Protein 3F8U (pdb70)

Organism: Homo sapiens (NCBI:txid9606)

GO terms:
  GO:0044183 protein folding chaperone (F, IDA)
  GO:0034975 protein folding in endoplasmic reticulum (P, TAS)
  GO:0015036 disulfide oxidoreductase activity (F, TAS)
  GO:0009986 cell surface (C, IDA)
  GO:0005783 endoplasmic reticulum (C, IDA)
  GO:0042824 MHC class I peptide loading complex (C, IDA)
  GO:0042470 melanosome (C, EXP)
  GO:0003756 protein disulfide isomerase activity (F, EXP)
  GO:0005515 protein binding (F, IPI)
  GO:0004629 C-type glycerophospholipase activity (F, TAS)
  GO:0003756 protein disulfide isomerase activity (F, TAS)
  GO:0004197 cysteine-type endopeptidase activity (F, TAS)
  GO:0045335 phagocytic vesicle (C, TAS)
  GO:0055038 recycling endosome membrane (C, TAS)
  GO:0005788 endoplasmic reticulum lumen (C, TAS)
  GO:0042802 identical protein binding (F, IPI)
  GO:0002502 peptide antigen assembly with MHC class I protein complex (P, IDA)
  GO:0005576 extracellular region (C, IDA)
  GO:0015035 protein-disulfide reductase activity (F, IDA)
  GO:0005783 endoplasmic reticulum (C, TAS)

Structure (mmCIF, N/CA/C/O backbone):
data_3F8U
#
_entry.id   3F8U
#
_cell.length_a   74.101
_cell.length_b   72.295
_cell.length_c   200.193
_cell.angle_alpha   90.00
_cell.angle_beta   94.613
_cell.angle_gamma   90
#
_symmetry.space_group_name_H-M   'P 1 21 1'
#
loop_
_entity.id
_entity.type
_entity.pdbx_description
1 polymer 'Protein disulfide-isomerase A3ERp57'
2 polymer Tapasin
3 non-polymer 2-acetamido-2-deoxy-beta-D-glucopyranose
4 water water
#
loop_
_atom_site.group_PDB
_atom_site.id
_atom_site.type_symbol
_atom_site.label_atom_id
_atom_site.label_alt_id
_atom_site.label_comp_id
_atom_site.label_asym_id
_atom_site.label_entity_id
_atom_site.label_seq_id
_atom_site.pdbx_PDB_ins_code
_atom_site.Cartn_x
_atom_site.Cartn_y
_atom_site.Cartn_z
_atom_site.occupancy
_atom_site.B_iso_or_equiv
_atom_site.auth_seq_id
_atom_site.auth_comp_id
_atom_site.auth_asym_id
_atom_site.auth_atom_id
_atom_site.pdbx_PDB_model_num
ATOM 1 N N . SER A 1 1 ? -7.699 50.059 53.334 1.00 58.72 25 SER A N 1
ATOM 2 C CA . SER A 1 1 ? -7.770 51.353 54.061 1.00 58.27 25 SER A CA 1
ATOM 3 C C . SER A 1 1 ? -7.820 52.516 53.074 1.00 57.41 25 SER A C 1
ATOM 4 O O . SER A 1 1 ? -7.916 52.322 51.864 1.00 56.31 25 SER A O 1
ATOM 7 N N . ASP A 1 2 ? -7.732 53.728 53.599 1.00 56.62 26 ASP A N 1
ATOM 8 C CA . ASP A 1 2 ? -7.777 54.908 52.763 1.00 56.11 26 ASP A CA 1
ATOM 9 C C . ASP A 1 2 ? -6.391 55.362 52.321 1.00 55.58 26 ASP A C 1
ATOM 10 O O . ASP A 1 2 ? -6.240 56.429 51.743 1.00 57.60 26 ASP A O 1
ATOM 15 N N . VAL A 1 3 ? -5.378 54.549 52.578 1.00 54.10 27 VAL A N 1
ATOM 16 C CA . VAL A 1 3 ? -4.029 54.914 52.177 1.00 54.19 27 VAL A CA 1
ATOM 17 C C . VAL A 1 3 ? -3.699 54.318 50.815 1.00 55.86 27 VAL A C 1
ATOM 18 O O . VAL A 1 3 ? -3.728 53.100 50.640 1.00 55.54 27 VAL A O 1
ATOM 22 N N . LEU A 1 4 ? -3.382 55.177 49.852 1.00 57.31 28 LEU A N 1
ATOM 23 C CA . LEU A 1 4 ? -3.044 54.719 48.509 1.00 58.19 28 LEU A CA 1
ATOM 24 C C . LEU A 1 4 ? -1.650 54.130 48.534 1.00 60.41 28 LEU A C 1
ATOM 25 O O . LEU A 1 4 ? -0.748 54.691 49.160 1.00 61.18 28 LEU A O 1
ATOM 30 N N . GLU A 1 5 ? -1.461 53.009 47.849 1.00 61.54 29 GLU A N 1
ATOM 31 C CA . GLU A 1 5 ? -0.150 52.391 47.806 1.00 63.30 29 GLU A CA 1
ATOM 32 C C . GLU A 1 5 ? 0.499 52.630 46.460 1.00 62.81 29 GLU A C 1
ATOM 33 O O . GLU A 1 5 ? 0.134 52.007 45.463 1.00 65.08 29 GLU A O 1
ATOM 39 N N . LEU A 1 6 ? 1.467 53.536 46.436 1.00 61.01 30 LEU A N 1
ATOM 40 C CA . LEU A 1 6 ? 2.172 53.865 45.208 1.00 59.85 30 LEU A CA 1
ATOM 41 C C . LEU A 1 6 ? 3.390 52.974 45.012 1.00 60.32 30 LEU A C 1
ATOM 42 O O . LEU A 1 6 ? 3.953 52.455 45.975 1.00 60.42 30 LEU A O 1
ATOM 47 N N . THR A 1 7 ? 3.798 52.810 43.758 1.00 60.98 31 THR A N 1
ATOM 48 C CA . THR A 1 7 ? 4.938 51.973 43.432 1.00 62.16 31 THR A CA 1
ATOM 49 C C . THR A 1 7 ? 5.698 52.593 42.282 1.00 65.04 31 THR A C 1
ATOM 50 O O . THR A 1 7 ? 5.208 53.522 41.644 1.00 66.23 31 THR A O 1
ATOM 54 N N . ASP A 1 8 ? 6.894 52.071 42.014 1.00 68.78 32 ASP A N 1
ATOM 55 C CA . ASP A 1 8 ? 7.725 52.566 40.915 1.00 72.25 32 ASP A CA 1
ATOM 56 C C . ASP A 1 8 ? 6.852 52.559 39.668 1.00 73.11 32 ASP A C 1
ATOM 57 O O . ASP A 1 8 ? 7.018 53.372 38.753 1.00 72.30 32 ASP A O 1
ATOM 62 N N . ASP A 1 9 ? 5.901 51.632 39.671 1.00 74.53 33 ASP A N 1
ATOM 63 C CA . ASP A 1 9 ? 4.978 51.450 38.569 1.00 76.51 33 ASP A CA 1
ATOM 64 C C . ASP A 1 9 ? 4.024 52.628 38.365 1.00 76.13 33 ASP A C 1
ATOM 65 O O . ASP A 1 9 ? 4.055 53.275 37.312 1.00 76.66 33 ASP A O 1
ATOM 70 N N . ASN A 1 10 ? 3.202 52.920 39.375 1.00 74.42 34 ASN A N 1
ATOM 71 C CA . ASN A 1 10 ? 2.205 53.992 39.277 1.00 71.97 34 ASN A CA 1
ATOM 72 C C . ASN A 1 10 ? 2.452 55.335 39.983 1.00 70.46 34 ASN A C 1
ATOM 73 O O . ASN A 1 10 ? 1.552 56.170 40.022 1.00 70.73 34 ASN A O 1
ATOM 78 N N . PHE A 1 11 ? 3.642 55.562 40.529 1.00 69.20 35 PHE A N 1
ATOM 79 C CA . PHE A 1 11 ? 3.911 56.814 41.236 1.00 67.30 35 PHE A CA 1
ATOM 80 C C . PHE A 1 11 ? 3.731 58.085 40.404 1.00 68.56 35 PHE A C 1
ATOM 81 O O . PHE A 1 11 ? 2.819 58.872 40.663 1.00 68.93 35 PHE A O 1
ATOM 89 N N . GLU A 1 12 ? 4.602 58.287 39.419 1.00 69.52 36 GLU A N 1
ATOM 90 C CA . GLU A 1 12 ? 4.557 59.481 38.567 1.00 71.75 36 GLU A CA 1
ATOM 91 C C . GLU A 1 12 ? 3.146 59.805 38.077 1.00 70.81 36 GLU A C 1
ATOM 92 O O . GLU A 1 12 ? 2.758 60.971 37.953 1.00 69.51 36 GLU A O 1
ATOM 98 N N . SER A 1 13 ? 2.389 58.754 37.805 1.00 69.97 37 SER A N 1
ATOM 99 C CA . SER A 1 13 ? 1.032 58.876 37.307 1.00 70.59 37 SER A CA 1
ATOM 100 C C . SER A 1 13 ? 0.005 59.241 38.373 1.00 70.66 37 SER A C 1
ATOM 101 O O . SER A 1 13 ? -0.688 60.249 38.264 1.00 69.97 37 SER A O 1
ATOM 104 N N . ARG A 1 14 ? -0.079 58.408 39.403 1.00 71.43 38 ARG A N 1
ATOM 105 C CA . ARG A 1 14 ? -1.031 58.584 40.490 1.00 71.99 38 ARG A CA 1
ATOM 106 C C . ARG A 1 14 ? -0.721 59.756 41.421 1.00 72.14 38 ARG A C 1
ATOM 107 O O . ARG A 1 14 ? -1.579 60.201 42.181 1.00 71.18 38 ARG A O 1
ATOM 115 N N . ILE A 1 15 ? 0.499 60.265 41.358 1.00 73.16 39 ILE A N 1
ATOM 116 C CA . ILE A 1 15 ? 0.893 61.357 42.232 1.00 74.16 39 ILE A CA 1
ATOM 117 C C . ILE A 1 15 ? 0.335 62.719 41.857 1.00 75.22 39 ILE A C 1
ATOM 118 O O . ILE A 1 15 ? 0.521 63.683 42.593 1.00 74.77 39 ILE A O 1
ATOM 123 N N . SER A 1 16 ? -0.347 62.798 40.720 1.00 77.32 40 SER A N 1
ATOM 124 C CA . SER A 1 16 ? -0.907 64.062 40.252 1.00 79.48 40 SER A CA 1
ATOM 125 C C . SER A 1 16 ? -2.401 64.227 40.520 1.00 80.83 40 SER A C 1
ATOM 126 O O . SER A 1 16 ? -2.861 65.332 40.794 1.00 81.57 40 SER A O 1
ATOM 129 N N . ASP A 1 17 ? -3.165 63.145 40.426 1.00 82.89 41 ASP A N 1
ATOM 130 C CA . ASP A 1 17 ? -4.597 63.241 40.676 1.00 84.84 41 ASP A CA 1
ATOM 131 C C . ASP A 1 17 ? -4.821 63.532 42.155 1.00 84.88 41 ASP A C 1
ATOM 132 O O . ASP A 1 17 ? -5.089 62.641 42.964 1.00 83.53 41 ASP A O 1
ATOM 137 N N . THR A 1 18 ? -4.695 64.803 42.501 1.00 85.25 42 THR A N 1
ATOM 138 C CA . THR A 1 18 ? -4.873 65.222 43.872 1.00 85.37 42 THR A CA 1
ATOM 139 C C . THR A 1 18 ? -6.257 65.789 44.096 1.00 85.15 42 THR A C 1
ATOM 140 O O . THR A 1 18 ? -6.949 66.141 43.144 1.00 86.15 42 THR A O 1
ATOM 144 N N . GLY A 1 19 ? -6.647 65.878 45.363 1.00 84.15 43 GLY A N 1
ATOM 145 C CA . GLY A 1 19 ? -7.941 66.428 45.702 1.00 82.86 43 GLY A CA 1
ATOM 146 C C . GLY A 1 19 ? -8.071 67.851 45.192 1.00 81.45 43 GLY A C 1
ATOM 147 O O . GLY A 1 19 ? -7.717 68.153 44.050 1.00 80.06 43 GLY A O 1
ATOM 148 N N . SER A 1 20 ? -8.557 68.742 46.046 1.00 80.35 44 SER A N 1
ATOM 149 C CA . SER A 1 20 ? -8.748 70.126 45.637 1.00 78.70 44 SER A CA 1
ATOM 150 C C . SER A 1 20 ? -7.483 70.986 45.582 1.00 77.26 44 SER A C 1
ATOM 151 O O . SER A 1 20 ? -7.285 71.731 44.624 1.00 77.86 44 SER A O 1
ATOM 154 N N . ALA A 1 21 ? -6.626 70.877 46.591 1.00 74.54 45 ALA A N 1
ATOM 155 C CA . ALA A 1 21 ? -5.419 71.697 46.645 1.00 72.07 45 ALA A CA 1
ATOM 156 C C . ALA A 1 21 ? -4.205 71.181 45.883 1.00 70.74 45 ALA A C 1
ATOM 157 O O . ALA A 1 21 ? -3.132 71.794 45.957 1.00 70.48 45 ALA A O 1
ATOM 159 N N . GLY A 1 22 ? -4.363 70.080 45.146 1.00 68.02 46 GLY A N 1
ATOM 160 C CA . GLY A 1 22 ? -3.235 69.524 44.412 1.00 64.45 46 GLY A CA 1
ATOM 161 C C . GLY A 1 22 ? -2.156 69.015 45.368 1.00 62.07 46 GLY A C 1
ATOM 162 O O . GLY A 1 22 ? -0.975 68.932 45.014 1.00 61.30 46 GLY A O 1
ATOM 163 N N . LEU A 1 23 ? -2.575 68.679 46.588 1.00 58.52 47 LEU A N 1
ATOM 164 C CA . LEU A 1 23 ? -1.680 68.181 47.617 1.00 55.24 47 LEU A CA 1
ATOM 165 C C . LEU A 1 23 ? -1.792 66.696 47.936 1.00 53.09 47 LEU A C 1
ATOM 166 O O . LEU A 1 23 ? -2.887 66.126 48.006 1.00 50.70 47 LEU A O 1
ATOM 171 N N . MET A 1 24 ? -0.642 66.072 48.146 1.00 51.15 48 MET A N 1
ATOM 172 C CA . MET A 1 24 ? -0.624 64.668 48.521 1.00 50.32 48 MET A CA 1
ATOM 173 C C . MET A 1 24 ? 0.538 64.438 49.468 1.00 47.13 48 MET A C 1
ATOM 174 O O . MET A 1 24 ? 1.630 64.969 49.261 1.00 46.49 48 MET A O 1
ATOM 179 N N . LEU A 1 25 ? 0.282 63.668 50.526 1.00 44.51 49 LEU A N 1
ATOM 180 C CA . LEU A 1 25 ? 1.305 63.326 51.513 1.00 38.64 49 LEU A CA 1
ATOM 181 C C . LEU A 1 25 ? 1.807 61.921 51.146 1.00 37.56 49 LEU A C 1
ATOM 182 O O . LEU A 1 25 ? 1.022 61.004 50.890 1.00 34.10 49 LEU A O 1
ATOM 187 N N . VAL A 1 26 ? 3.118 61.759 51.099 1.00 36.73 50 VAL A N 1
ATOM 188 C CA . VAL A 1 26 ? 3.684 60.467 50.756 1.00 37.85 50 VAL A CA 1
ATOM 189 C C . VAL A 1 26 ? 4.625 59.981 51.850 1.00 37.91 50 VAL A C 1
ATOM 190 O O . VAL A 1 26 ? 5.522 60.711 52.282 1.00 36.04 50 VAL A O 1
ATOM 194 N N . GLU A 1 27 ? 4.406 58.753 52.306 1.00 37.79 51 GLU A N 1
ATOM 195 C CA . GLU A 1 27 ? 5.253 58.164 53.337 1.00 37.95 51 GLU A CA 1
ATOM 196 C C . GLU A 1 27 ? 6.197 57.168 52.676 1.00 39.07 51 GLU A C 1
ATOM 197 O O . GLU A 1 27 ? 5.744 56.189 52.083 1.00 38.89 51 GLU A O 1
ATOM 203 N N . PHE A 1 28 ? 7.499 57.421 52.745 1.00 39.63 52 PHE A N 1
ATOM 204 C CA . PHE A 1 28 ? 8.462 56.488 52.180 1.00 40.64 52 PHE A CA 1
ATOM 205 C C . PHE A 1 28 ? 8.927 55.694 53.373 1.00 42.77 52 PHE A C 1
ATOM 206 O O . PHE A 1 28 ? 9.369 56.271 54.374 1.00 46.00 52 PHE A O 1
ATOM 214 N N . PHE A 1 29 ? 8.822 54.372 53.293 1.00 43.75 53 PHE A N 1
ATOM 215 C CA . PHE A 1 29 ? 9.209 53.550 54.438 1.00 44.18 53 PHE A CA 1
ATOM 216 C C . PHE A 1 29 ? 9.650 52.138 54.064 1.00 43.39 53 PHE A C 1
ATOM 217 O O . PHE A 1 29 ? 9.719 51.767 52.888 1.00 41.20 53 PHE A O 1
ATOM 225 N N . ALA A 1 30 ? 9.924 51.359 55.105 1.00 42.97 54 ALA A N 1
ATOM 226 C CA . ALA A 1 30 ? 10.312 49.967 54.967 1.00 45.68 54 ALA A CA 1
ATOM 227 C C . ALA A 1 30 ? 9.525 49.273 56.063 1.00 45.43 54 ALA A C 1
ATOM 228 O O . ALA A 1 30 ? 9.436 49.781 57.176 1.00 46.69 54 ALA A O 1
ATOM 230 N N . PRO A 1 31 ? 8.913 48.120 55.765 1.00 46.03 55 PRO A N 1
ATOM 231 C CA . PRO A 1 31 ? 8.154 47.465 56.838 1.00 46.04 55 PRO A CA 1
ATOM 232 C C . PRO A 1 31 ? 8.969 47.009 58.059 1.00 46.65 55 PRO A C 1
ATOM 233 O O . PRO A 1 31 ? 8.397 46.766 59.128 1.00 46.62 55 PRO A O 1
ATOM 237 N N . TRP A 1 32 ? 10.293 46.900 57.926 1.00 46.88 56 TRP A N 1
ATOM 238 C CA . TRP A 1 32 ? 11.090 46.474 59.080 1.00 46.52 56 TRP A CA 1
ATOM 239 C C . TRP A 1 32 ? 11.371 47.590 60.075 1.00 46.93 56 TRP A C 1
ATOM 240 O O . TRP A 1 32 ? 11.712 47.305 61.206 1.00 48.66 56 TRP A O 1
ATOM 251 N N . CYS A 1 33 ? 11.216 48.848 59.653 1.00 49.12 57 CYS A N 1
ATOM 252 C CA . CYS A 1 33 ? 11.482 50.017 60.504 1.00 48.71 57 CYS A CA 1
ATOM 253 C C . CYS A 1 33 ? 10.523 50.174 61.650 1.00 47.46 57 CYS A C 1
ATOM 254 O O . CYS A 1 33 ? 9.307 50.211 61.462 1.00 46.25 57 CYS A O 1
ATOM 257 N N . GLY A 1 34 ? 11.104 50.279 62.841 1.00 47.18 58 GLY A N 1
ATOM 258 C CA . GLY A 1 34 ? 10.330 50.434 64.055 1.00 46.84 58 GLY A CA 1
ATOM 259 C C . GLY A 1 34 ? 9.496 51.693 64.043 1.00 48.15 58 GLY A C 1
ATOM 260 O O . GLY A 1 34 ? 8.308 51.634 64.358 1.00 47.17 58 GLY A O 1
ATOM 261 N N . HIS A 1 35 ? 10.096 52.831 63.688 1.00 48.48 59 HIS A N 1
ATOM 262 C CA . HIS A 1 35 ? 9.335 54.078 63.649 1.00 49.46 59 HIS A CA 1
ATOM 263 C C . HIS A 1 35 ? 8.190 53.971 62.641 1.00 49.13 59 HIS A C 1
ATOM 264 O O . HIS A 1 35 ? 7.083 54.464 62.886 1.00 47.56 59 HIS A O 1
ATOM 271 N N . ALA A 1 36 ? 8.457 53.312 61.516 1.00 47.85 60 ALA A N 1
ATOM 272 C CA . ALA A 1 36 ? 7.433 53.128 60.492 1.00 48.04 60 ALA A CA 1
ATOM 273 C C . ALA A 1 36 ? 6.239 52.323 61.034 1.00 47.46 60 ALA A C 1
ATOM 274 O O . ALA A 1 36 ? 5.077 52.662 60.767 1.00 45.46 60 ALA A O 1
ATOM 276 N N . LYS A 1 37 ? 6.531 51.263 61.792 1.00 46.93 61 LYS A N 1
ATOM 277 C CA . LYS A 1 37 ? 5.488 50.416 62.380 1.00 47.16 61 LYS A CA 1
ATOM 278 C C . LYS A 1 37 ? 4.629 51.190 63.363 1.00 46.29 61 LYS A C 1
ATOM 279 O O . LYS A 1 37 ? 3.419 50.978 63.452 1.00 45.42 61 LYS A O 1
ATOM 285 N N . ARG A 1 38 ? 5.274 52.088 64.098 1.00 47.14 62 ARG A N 1
ATOM 286 C CA . ARG A 1 38 ? 4.611 52.925 65.094 1.00 49.39 62 ARG A CA 1
ATOM 287 C C . ARG A 1 38 ? 3.684 53.952 64.442 1.00 49.69 62 ARG A C 1
ATOM 288 O O . ARG A 1 38 ? 2.606 54.235 64.964 1.00 48.54 62 ARG A O 1
ATOM 296 N N . LEU A 1 39 ? 4.108 54.504 63.304 1.00 48.77 63 LEU A N 1
ATOM 297 C CA . LEU A 1 39 ? 3.314 55.497 62.588 1.00 47.36 63 LEU A CA 1
ATOM 298 C C . LEU A 1 39 ? 2.109 54.869 61.872 1.00 47.82 63 LEU A C 1
ATOM 299 O O . LEU A 1 39 ? 1.068 55.507 61.728 1.00 47.30 63 LEU A O 1
ATOM 304 N N . ALA A 1 40 ? 2.252 53.619 61.433 1.00 47.29 64 ALA A N 1
ATOM 305 C CA . ALA A 1 40 ? 1.190 52.938 60.692 1.00 47.30 64 ALA A CA 1
ATOM 306 C C . ALA A 1 40 ? -0.231 53.239 61.163 1.00 47.98 64 ALA A C 1
ATOM 307 O O . ALA A 1 40 ? -1.056 53.710 60.388 1.00 46.66 64 ALA A O 1
ATOM 309 N N . PRO A 1 41 ? -0.536 52.975 62.441 1.00 49.53 65 PRO A N 1
ATOM 310 C CA . PRO A 1 41 ? -1.890 53.243 62.947 1.00 50.03 65 PRO A CA 1
ATOM 311 C C . PRO A 1 41 ? -2.305 54.697 62.734 1.00 50.80 65 PRO A C 1
ATOM 312 O O . PRO A 1 41 ? -3.386 54.978 62.210 1.00 50.65 65 PRO A O 1
ATOM 316 N N . GLU A 1 42 ? -1.440 55.619 63.152 1.00 51.27 66 GLU A N 1
ATOM 317 C CA . GLU A 1 42 ? -1.706 57.054 63.007 1.00 50.72 66 GLU A CA 1
ATOM 318 C C . GLU A 1 42 ? -1.962 57.437 61.539 1.00 48.20 66 GLU A C 1
ATOM 319 O O . GLU A 1 42 ? -2.944 58.114 61.212 1.00 46.35 66 GLU A O 1
ATOM 325 N N . TYR A 1 43 ? -1.071 56.995 60.660 1.00 44.73 67 TYR A N 1
ATOM 326 C CA . TYR A 1 43 ? -1.193 57.297 59.250 1.00 43.56 67 TYR A CA 1
ATOM 327 C C . TYR A 1 43 ? -2.509 56.788 58.661 1.00 44.76 67 TYR A C 1
ATOM 328 O O . TYR A 1 43 ? -3.093 57.442 57.802 1.00 43.97 67 TYR A O 1
ATOM 337 N N . GLU A 1 44 ? -2.976 55.624 59.110 1.00 46.33 68 GLU A N 1
ATOM 338 C CA . GLU A 1 44 ? -4.243 55.072 58.610 1.00 47.74 68 GLU A CA 1
ATOM 339 C C . GLU A 1 44 ? -5.389 55.987 59.071 1.00 47.91 68 GLU A C 1
ATOM 340 O O . GLU A 1 44 ? -6.324 56.280 58.323 1.00 47.64 68 GLU A O 1
ATOM 346 N N . ALA A 1 45 ? -5.309 56.437 60.316 1.00 48.37 69 ALA A N 1
ATOM 347 C CA . ALA A 1 45 ? -6.336 57.304 60.869 1.00 48.32 69 ALA A CA 1
ATOM 348 C C . ALA A 1 45 ? -6.328 58.625 60.125 1.00 48.53 69 ALA A C 1
ATOM 349 O O . ALA A 1 45 ? -7.383 59.118 59.725 1.00 49.35 69 ALA A O 1
ATOM 351 N N . ALA A 1 46 ? -5.141 59.195 59.931 1.00 47.91 70 ALA A N 1
ATOM 352 C CA . ALA A 1 46 ? -5.038 60.474 59.243 1.00 48.87 70 ALA A CA 1
ATOM 353 C C . ALA A 1 46 ? -5.664 60.387 57.846 1.00 49.50 70 ALA A C 1
ATOM 354 O O . ALA A 1 46 ? -6.501 61.224 57.468 1.00 48.01 70 ALA A O 1
ATOM 356 N N . ALA A 1 47 ? -5.282 59.351 57.100 1.00 49.63 71 ALA A N 1
ATOM 357 C CA . ALA A 1 47 ? -5.769 59.149 55.741 1.00 49.73 71 ALA A CA 1
ATOM 358 C C . ALA A 1 47 ? -7.288 59.197 55.639 1.00 51.55 71 ALA A C 1
ATOM 359 O O . ALA A 1 47 ? -7.845 59.899 54.794 1.00 51.85 71 ALA A O 1
ATOM 361 N N . THR A 1 48 ? -7.958 58.443 56.497 1.00 52.46 72 THR A N 1
ATOM 362 C CA . THR A 1 48 ? -9.400 58.402 56.461 1.00 53.32 72 THR A CA 1
ATOM 363 C C . THR A 1 48 ? -10.006 59.711 56.942 1.00 54.31 72 THR A C 1
ATOM 364 O O . THR A 1 48 ? -11.036 60.143 56.433 1.00 54.61 72 THR A O 1
ATOM 368 N N . ARG A 1 49 ? -9.363 60.360 57.905 1.00 55.41 73 ARG A N 1
ATOM 369 C CA . ARG A 1 49 ? -9.888 61.621 58.415 1.00 56.36 73 ARG A CA 1
ATOM 370 C C . ARG A 1 49 ? -9.576 62.796 57.476 1.00 57.26 73 ARG A C 1
ATOM 371 O O . ARG A 1 49 ? -9.941 63.936 57.758 1.00 59.55 73 ARG A O 1
ATOM 379 N N . LEU A 1 50 ? -8.906 62.523 56.363 1.00 55.65 74 LEU A N 1
ATOM 380 C CA . LEU A 1 50 ? -8.572 63.572 55.409 1.00 55.26 74 LEU A CA 1
ATOM 381 C C . LEU A 1 50 ? -9.169 63.264 54.049 1.00 54.99 74 LEU A C 1
ATOM 382 O O . LEU A 1 50 ? -9.000 64.028 53.094 1.00 53.50 74 LEU A O 1
ATOM 387 N N . LYS A 1 51 ? -9.857 62.132 53.971 1.00 55.50 75 LYS A N 1
ATOM 388 C CA . LYS A 1 51 ? -10.503 61.688 52.740 1.00 56.22 75 LYS A CA 1
ATOM 389 C C . LYS A 1 51 ? -11.229 62.872 52.091 1.00 55.16 75 LYS A C 1
ATOM 390 O O . LYS A 1 51 ? -12.021 63.560 52.741 1.00 52.41 75 LYS A O 1
ATOM 396 N N . GLY A 1 52 ? -10.937 63.110 50.815 1.00 54.39 76 GLY A N 1
ATOM 397 C CA . GLY A 1 52 ? -11.551 64.216 50.109 1.00 54.11 76 GLY A CA 1
ATOM 398 C C . GLY A 1 52 ? -10.700 65.472 50.165 1.00 54.26 76 GLY A C 1
ATOM 399 O O . GLY A 1 52 ? -10.503 66.155 49.158 1.00 55.24 76 GLY A O 1
ATOM 400 N N . ILE A 1 53 ? -10.184 65.785 51.344 1.00 53.25 77 ILE A N 1
ATOM 401 C CA . ILE A 1 53 ? -9.353 66.970 51.494 1.00 52.24 77 ILE A CA 1
ATOM 402 C C . ILE A 1 53 ? -7.987 66.762 50.853 1.00 51.37 77 ILE A C 1
ATOM 403 O O . ILE A 1 53 ? -7.686 67.326 49.805 1.00 52.45 77 ILE A O 1
ATOM 408 N N . VAL A 1 54 ? -7.166 65.937 51.498 1.00 51.46 78 VAL A N 1
ATOM 409 C CA . VAL A 1 54 ? -5.813 65.629 51.028 1.00 47.10 78 VAL A CA 1
ATOM 410 C C . VAL A 1 54 ? -5.522 64.141 51.113 1.00 44.63 78 VAL A C 1
ATOM 411 O O . VAL A 1 54 ? -5.617 63.542 52.182 1.00 44.51 78 VAL A O 1
ATOM 415 N N . PRO A 1 55 ? -5.162 63.523 49.980 1.00 42.87 79 PRO A N 1
ATOM 416 C CA . PRO A 1 55 ? -4.857 62.092 49.941 1.00 40.60 79 PRO A CA 1
ATOM 417 C C . PRO A 1 55 ? -3.473 61.744 50.492 1.00 41.27 79 PRO A C 1
ATOM 418 O O . PRO A 1 55 ? -2.501 62.499 50.326 1.00 39.68 79 PRO A O 1
ATOM 422 N N . LEU A 1 56 ? -3.400 60.593 51.156 1.00 42.62 80 LEU A N 1
ATOM 423 C CA . LEU A 1 56 ? -2.161 60.107 51.746 1.00 42.35 80 LEU A CA 1
ATOM 424 C C . LEU A 1 56 ? -1.730 58.803 51.077 1.00 43.05 80 LEU A C 1
ATOM 425 O O . LEU A 1 56 ? -2.538 57.886 50.875 1.00 43.64 80 LEU A O 1
ATOM 430 N N . ALA A 1 57 ? -0.449 58.720 50.743 1.00 41.87 81 ALA A N 1
ATOM 431 C CA . ALA A 1 57 ? 0.078 57.530 50.110 1.00 42.62 81 ALA A CA 1
ATOM 432 C C . ALA A 1 57 ? 1.326 57.052 50.836 1.00 43.57 81 ALA A C 1
ATOM 433 O O . ALA A 1 57 ? 1.957 57.806 51.583 1.00 43.29 81 ALA A O 1
ATOM 435 N N . LYS A 1 58 ? 1.667 55.788 50.622 1.00 43.48 82 LYS A N 1
ATOM 436 C CA . LYS A 1 58 ? 2.859 55.222 51.218 1.00 45.40 82 LYS A CA 1
ATOM 437 C C . LYS A 1 58 ? 3.579 54.388 50.172 1.00 46.53 82 LYS A C 1
ATOM 438 O O . LYS A 1 58 ? 2.951 53.686 49.374 1.00 47.81 82 LYS A O 1
ATOM 444 N N . VAL A 1 59 ? 4.900 54.502 50.158 1.00 46.84 83 VAL A N 1
ATOM 445 C CA . VAL A 1 59 ? 5.724 53.768 49.216 1.00 47.30 83 VAL A CA 1
ATOM 446 C C . VAL A 1 59 ? 6.689 52.883 49.978 1.00 48.65 83 VAL A C 1
ATOM 447 O O . VAL A 1 59 ? 7.440 53.363 50.831 1.00 47.19 83 VAL A O 1
ATOM 451 N N . ASP A 1 60 ? 6.649 51.586 49.679 1.00 51.45 84 ASP A N 1
ATOM 452 C CA . ASP A 1 60 ? 7.539 50.619 50.319 1.00 53.23 84 ASP A CA 1
ATOM 453 C C . ASP A 1 60 ? 8.860 50.653 49.569 1.00 54.19 84 ASP A C 1
ATOM 454 O O . ASP A 1 60 ? 8.985 50.070 48.492 1.00 55.08 84 ASP A O 1
ATOM 459 N N . CYS A 1 61 ? 9.843 51.335 50.146 1.00 54.47 85 CYS A N 1
ATOM 460 C CA . CYS A 1 61 ? 11.143 51.468 49.508 1.00 57.10 85 CYS A CA 1
ATOM 461 C C . CYS A 1 61 ? 11.907 50.184 49.225 1.00 56.78 85 CYS A C 1
ATOM 462 O O . CYS A 1 61 ? 12.681 50.135 48.278 1.00 57.18 85 CYS A O 1
ATOM 465 N N . THR A 1 62 ? 11.695 49.146 50.028 1.00 56.96 86 THR A N 1
ATOM 466 C CA . THR A 1 62 ? 12.407 47.893 49.802 1.00 58.05 86 THR A CA 1
ATOM 467 C C . THR A 1 62 ? 11.964 47.317 48.457 1.00 58.47 86 THR A C 1
ATOM 468 O O . THR A 1 62 ? 12.744 46.686 47.744 1.00 59.58 86 THR A O 1
ATOM 472 N N . ALA A 1 63 ? 10.707 47.555 48.107 1.00 57.88 87 ALA A N 1
ATOM 473 C CA . ALA A 1 63 ? 10.165 47.055 46.856 1.00 55.86 87 ALA A CA 1
ATOM 474 C C . ALA A 1 63 ? 10.151 48.088 45.739 1.00 55.37 87 ALA A C 1
ATOM 475 O O . ALA A 1 63 ? 9.791 47.762 44.624 1.00 56.39 87 ALA A O 1
ATOM 477 N N . ASN A 1 64 ? 10.539 49.327 46.016 1.00 54.83 88 ASN A N 1
ATOM 478 C CA . ASN A 1 64 ? 10.520 50.344 44.969 1.00 54.47 88 ASN A CA 1
ATOM 479 C C . ASN A 1 64 ? 11.717 51.264 45.008 1.00 54.88 88 ASN A C 1
ATOM 480 O O . ASN A 1 64 ? 11.577 52.482 45.101 1.00 55.41 88 ASN A O 1
ATOM 485 N N . THR A 1 65 ? 12.897 50.669 44.909 1.00 55.27 89 THR A N 1
ATOM 486 C CA . THR A 1 65 ? 14.149 51.408 44.945 1.00 56.69 89 THR A CA 1
ATOM 487 C C . THR A 1 65 ? 14.253 52.628 44.015 1.00 58.09 89 THR A C 1
ATOM 488 O O . THR A 1 65 ? 14.889 53.629 44.368 1.00 58.16 89 THR A O 1
ATOM 492 N N . ASN A 1 66 ? 13.636 52.573 42.842 1.00 57.84 90 ASN A N 1
ATOM 493 C CA . ASN A 1 66 ? 13.734 53.707 41.940 1.00 59.67 90 ASN A CA 1
ATOM 494 C C . ASN A 1 66 ? 13.020 54.976 42.386 1.00 59.87 90 ASN A C 1
ATOM 495 O O . ASN A 1 66 ? 13.556 56.076 42.212 1.00 59.72 90 ASN A O 1
ATOM 500 N N . THR A 1 67 ? 11.822 54.856 42.952 1.00 59.23 91 THR A N 1
ATOM 501 C CA . THR A 1 67 ? 11.137 56.065 43.379 1.00 59.68 91 THR A CA 1
ATOM 502 C C . THR A 1 67 ? 11.752 56.631 44.665 1.00 59.45 91 THR A C 1
ATOM 503 O O . THR A 1 67 ? 11.780 57.852 44.865 1.00 59.70 91 THR A O 1
ATOM 507 N N . CYS A 1 68 ? 12.279 55.766 45.524 1.00 58.17 92 CYS A N 1
ATOM 508 C CA . CYS A 1 68 ? 12.890 56.272 46.746 1.00 59.21 92 CYS A CA 1
ATOM 509 C C . CYS A 1 68 ? 14.208 56.940 46.416 1.00 58.85 92 CYS A C 1
ATOM 510 O O . CYS A 1 68 ? 14.544 57.974 46.984 1.00 58.64 92 CYS A O 1
ATOM 513 N N . ASN A 1 69 ? 14.937 56.363 45.472 1.00 59.24 93 ASN A N 1
ATOM 514 C CA . ASN A 1 69 ? 16.208 56.929 45.058 1.00 60.16 93 ASN A CA 1
ATOM 515 C C . ASN A 1 69 ? 15.976 58.261 44.380 1.00 60.17 93 ASN A C 1
ATOM 516 O O . ASN A 1 69 ? 16.772 59.189 44.523 1.00 60.46 93 ASN A O 1
ATOM 521 N N . LYS A 1 70 ? 14.876 58.361 43.645 1.00 59.40 94 LYS A N 1
ATOM 522 C CA . LYS A 1 70 ? 14.587 59.598 42.945 1.00 60.26 94 LYS A CA 1
ATOM 523 C C . LYS A 1 70 ? 14.384 60.767 43.904 1.00 59.24 94 LYS A C 1
ATOM 524 O O . LYS A 1 70 ? 14.851 61.873 43.647 1.00 60.36 94 LYS A O 1
ATOM 530 N N . TYR A 1 71 ? 13.704 60.518 45.016 1.00 58.55 95 TYR A N 1
ATOM 531 C CA . TYR A 1 71 ? 13.440 61.577 45.983 1.00 56.94 95 TYR A CA 1
ATOM 532 C C . TYR A 1 71 ? 14.398 61.580 47.160 1.00 55.48 95 TYR A C 1
ATOM 533 O O . TYR A 1 71 ? 14.096 62.134 48.217 1.00 54.99 95 TYR A O 1
ATOM 542 N N . GLY A 1 72 ? 15.558 60.957 46.954 1.00 53.71 96 GLY A N 1
ATOM 543 C CA . GLY A 1 72 ? 16.590 60.894 47.974 1.00 52.90 96 GLY A CA 1
ATOM 544 C C . GLY A 1 72 ? 16.207 60.451 49.377 1.00 52.46 96 GLY A C 1
ATOM 545 O O . GLY A 1 72 ? 16.589 61.088 50.353 1.00 53.51 96 GLY A O 1
ATOM 546 N N . VAL A 1 73 ? 15.464 59.360 49.492 1.00 51.04 97 VAL A N 1
ATOM 547 C CA . VAL A 1 73 ? 15.074 58.862 50.795 1.00 50.03 97 VAL A CA 1
ATOM 548 C C . VAL A 1 73 ? 16.245 58.088 51.379 1.00 51.14 97 VAL A C 1
ATOM 549 O O . VAL A 1 73 ? 16.777 57.170 50.747 1.00 52.00 97 VAL A O 1
ATOM 553 N N . SER A 1 74 ? 16.648 58.464 52.584 1.00 50.23 98 SER A N 1
ATOM 554 C CA . SER A 1 74 ? 17.759 57.806 53.244 1.00 48.75 98 SER A CA 1
ATOM 555 C C . SER A 1 74 ? 17.342 57.272 54.600 1.00 48.00 98 SER A C 1
ATOM 556 O O . SER A 1 74 ? 18.103 56.561 55.248 1.00 48.54 98 SER A O 1
ATOM 559 N N . GLY A 1 75 ? 16.134 57.617 55.029 1.00 46.84 99 GLY A N 1
ATOM 560 C CA . GLY A 1 75 ? 15.651 57.150 56.316 1.00 46.27 99 GLY A CA 1
ATOM 561 C C . GLY A 1 75 ? 14.147 56.978 56.373 1.00 45.36 99 GLY A C 1
ATOM 562 O O . GLY A 1 75 ? 13.415 57.624 55.622 1.00 46.63 99 GLY A O 1
ATOM 563 N N . TYR A 1 76 ? 13.684 56.124 57.278 1.00 43.72 100 TYR A N 1
ATOM 564 C CA . TYR A 1 76 ? 12.264 55.853 57.404 1.00 42.93 100 TYR A CA 1
ATOM 565 C C . TYR A 1 76 ? 11.775 56.195 58.786 1.00 44.31 100 TYR A C 1
ATOM 566 O O . TYR A 1 76 ? 12.441 55.903 59.773 1.00 44.78 100 TYR A O 1
ATOM 575 N N . PRO A 1 77 ? 10.587 56.802 58.875 1.00 44.86 101 PRO A N 1
ATOM 576 C CA . PRO A 1 77 ? 9.806 57.120 57.685 1.00 45.90 101 PRO A CA 1
ATOM 577 C C . PRO A 1 77 ? 10.163 58.513 57.183 1.00 47.85 101 PRO A C 1
ATOM 578 O O . PRO A 1 77 ? 10.619 59.351 57.959 1.00 50.53 101 PRO A O 1
ATOM 582 N N . THR A 1 78 ? 9.990 58.753 55.889 1.00 47.13 102 THR A N 1
ATOM 583 C CA . THR A 1 78 ? 10.236 60.072 55.343 1.00 46.79 102 THR A CA 1
ATOM 584 C C . THR A 1 78 ? 8.898 60.544 54.776 1.00 47.61 102 THR A C 1
ATOM 585 O O . THR A 1 78 ? 8.351 59.916 53.871 1.00 47.31 102 THR A O 1
ATOM 589 N N . LEU A 1 79 ? 8.361 61.627 55.334 1.00 47.34 103 LEU A N 1
ATOM 590 C CA . LEU A 1 79 ? 7.088 62.168 54.876 1.00 46.78 103 LEU A CA 1
ATOM 591 C C . LEU A 1 79 ? 7.325 63.402 53.996 1.00 47.21 103 LEU A C 1
ATOM 592 O O . LEU A 1 79 ? 7.931 64.392 54.415 1.00 44.63 103 LEU A O 1
ATOM 597 N N . LYS A 1 80 ? 6.855 63.326 52.761 1.00 47.02 104 LYS A N 1
ATOM 598 C CA . LYS A 1 80 ? 7.004 64.425 51.834 1.00 45.14 104 LYS A CA 1
ATOM 599 C C . LYS A 1 80 ? 5.643 64.832 51.308 1.00 44.29 104 LYS A C 1
ATOM 600 O O . LYS A 1 80 ? 4.750 63.999 51.115 1.00 41.41 104 LYS A O 1
ATOM 606 N N . ILE A 1 81 ? 5.492 66.130 51.094 1.00 43.98 105 ILE A N 1
ATOM 607 C CA . ILE A 1 81 ? 4.258 66.667 50.564 1.00 44.51 105 ILE A CA 1
ATOM 608 C C . ILE A 1 81 ? 4.530 66.974 49.108 1.00 44.33 105 ILE A C 1
ATOM 609 O O . ILE A 1 81 ? 5.569 67.544 48.775 1.00 43.55 105 ILE A O 1
ATOM 614 N N . PHE A 1 82 ? 3.609 66.575 48.244 1.00 44.29 106 PHE A N 1
ATOM 615 C CA . PHE A 1 82 ? 3.750 66.849 46.828 1.00 46.93 106 PHE A CA 1
ATOM 616 C C . PHE A 1 82 ? 2.635 67.802 46.400 1.00 49.07 106 PHE A C 1
ATOM 617 O O . PHE A 1 82 ? 1.492 67.688 46.854 1.00 48.91 106 PHE A O 1
ATOM 625 N N . ARG A 1 83 ? 2.980 68.751 45.540 1.00 51.16 107 ARG A N 1
ATOM 626 C CA . ARG A 1 83 ? 2.007 69.706 45.030 1.00 53.82 107 ARG A CA 1
ATOM 627 C C . ARG A 1 83 ? 1.985 69.588 43.514 1.00 55.72 107 ARG A C 1
ATOM 628 O O . ARG A 1 83 ? 3.004 69.784 42.841 1.00 56.14 107 ARG A O 1
ATOM 636 N N . ASP A 1 84 ? 0.818 69.253 42.980 1.00 57.50 108 ASP A N 1
ATOM 637 C CA . ASP A 1 84 ? 0.659 69.106 41.544 1.00 59.69 108 ASP A CA 1
ATOM 638 C C . ASP A 1 84 ? 1.672 68.133 40.933 1.00 61.01 108 ASP A C 1
ATOM 639 O O . ASP A 1 84 ? 1.977 68.227 39.744 1.00 62.32 108 ASP A O 1
ATOM 644 N N . GLY A 1 85 ? 2.201 67.214 41.743 1.00 61.92 109 GLY A N 1
ATOM 645 C CA . GLY A 1 85 ? 3.144 66.229 41.230 1.00 61.93 109 GLY A CA 1
ATOM 646 C C . GLY A 1 85 ? 4.629 66.430 41.498 1.00 62.28 109 GLY A C 1
ATOM 647 O O . GLY A 1 85 ? 5.446 65.579 41.147 1.00 61.45 109 GLY A O 1
ATOM 648 N N . GLU A 1 86 ? 5.001 67.547 42.109 1.00 63.02 110 GLU A N 1
ATOM 649 C CA . GLU A 1 86 ? 6.406 67.772 42.397 1.00 63.42 110 GLU A CA 1
ATOM 650 C C . GLU A 1 86 ? 6.652 67.938 43.884 1.00 61.67 110 GLU A C 1
ATOM 651 O O . GLU A 1 86 ? 5.754 68.338 44.628 1.00 59.95 110 GLU A O 1
ATOM 657 N N . GLU A 1 87 ? 7.862 67.598 44.315 1.00 60.54 111 GLU A N 1
ATOM 658 C CA . GLU A 1 87 ? 8.224 67.718 45.720 1.00 61.32 111 GLU A CA 1
ATOM 659 C C . GLU A 1 87 ? 7.889 69.111 46.227 1.00 61.35 111 GLU A C 1
ATOM 660 O O . GLU A 1 87 ? 8.073 70.102 45.524 1.00 60.17 111 GLU A O 1
ATOM 666 N N . ALA A 1 88 ? 7.406 69.186 47.458 1.00 61.41 112 ALA A N 1
ATOM 667 C CA . ALA A 1 88 ? 7.053 70.463 48.035 1.00 61.40 112 ALA A CA 1
ATOM 668 C C . ALA A 1 88 ? 7.451 70.521 49.509 1.00 61.34 112 ALA A C 1
ATOM 669 O O . ALA A 1 88 ? 6.690 70.986 50.360 1.00 61.77 112 ALA A O 1
ATOM 671 N N . GLY A 1 89 ? 8.647 70.034 49.813 1.00 60.23 113 GLY A N 1
ATOM 672 C CA . GLY A 1 89 ? 9.105 70.066 51.190 1.00 59.94 113 GLY A CA 1
ATOM 673 C C . GLY A 1 89 ? 8.661 68.917 52.078 1.00 58.84 113 GLY A C 1
ATOM 674 O O . GLY A 1 89 ? 7.616 68.295 51.875 1.00 58.41 113 GLY A O 1
ATOM 675 N N . ALA A 1 90 ? 9.478 68.638 53.082 1.00 58.26 114 ALA A N 1
ATOM 676 C CA . ALA A 1 90 ? 9.190 67.570 54.016 1.00 57.41 114 ALA A CA 1
ATOM 677 C C . ALA A 1 90 ? 8.098 67.989 54.993 1.00 56.30 114 ALA A C 1
ATOM 678 O O . ALA A 1 90 ? 7.861 69.172 55.200 1.00 55.17 114 ALA A O 1
ATOM 680 N N . TYR A 1 91 ? 7.426 67.009 55.579 1.00 56.48 115 TYR A N 1
ATOM 681 C CA . TYR A 1 91 ? 6.382 67.277 56.550 1.00 57.70 115 TYR A CA 1
ATOM 682 C C . TYR A 1 91 ? 7.056 67.456 57.910 1.00 60.39 115 TYR A C 1
ATOM 683 O O . TYR A 1 91 ? 7.459 66.487 58.555 1.00 61.44 115 TYR A O 1
ATOM 692 N N . ASP A 1 92 ? 7.188 68.712 58.326 1.00 64.01 116 ASP A N 1
ATOM 693 C CA . ASP A 1 92 ? 7.822 69.065 59.595 1.00 67.52 116 ASP A CA 1
ATOM 694 C C . ASP A 1 92 ? 6.818 69.010 60.743 1.00 67.80 116 ASP A C 1
ATOM 695 O O . ASP A 1 92 ? 6.486 70.050 61.324 1.00 69.43 116 ASP A O 1
ATOM 700 N N . GLY A 1 93 ? 6.339 67.814 61.078 1.00 66.03 117 GLY A N 1
ATOM 701 C CA . GLY A 1 93 ? 5.354 67.705 62.141 1.00 65.17 117 GLY A CA 1
ATOM 702 C C . GLY A 1 93 ? 5.429 66.454 62.993 1.00 65.04 117 GLY A C 1
ATOM 703 O O . GLY A 1 93 ? 6.208 65.543 62.706 1.00 67.11 117 GLY A O 1
ATOM 704 N N . PRO A 1 94 ? 4.630 66.382 64.067 1.00 64.03 118 PRO A N 1
ATOM 705 C CA . PRO A 1 94 ? 4.660 65.199 64.927 1.00 62.46 118 PRO A CA 1
ATOM 706 C C . PRO A 1 94 ? 4.061 64.062 64.128 1.00 61.49 118 PRO A C 1
ATOM 707 O O . PRO A 1 94 ? 3.200 64.288 63.278 1.00 61.26 118 PRO A O 1
ATOM 711 N N . ARG A 1 95 ? 4.519 62.845 64.386 1.00 60.39 119 ARG A N 1
ATOM 712 C CA . ARG A 1 95 ? 4.013 61.699 63.652 1.00 58.25 119 ARG A CA 1
ATOM 713 C C . ARG A 1 95 ? 2.745 61.143 64.280 1.00 56.57 119 ARG A C 1
ATOM 714 O O . ARG A 1 95 ? 2.666 59.954 64.577 1.00 57.28 119 ARG A O 1
ATOM 722 N N . THR A 1 96 ? 1.754 62.008 64.472 1.00 55.25 120 THR A N 1
ATOM 723 C CA . THR A 1 96 ? 0.475 61.607 65.070 1.00 55.26 120 THR A CA 1
ATOM 724 C C . THR A 1 96 ? -0.653 61.891 64.096 1.00 53.95 120 THR A C 1
ATOM 725 O O . THR A 1 96 ? -0.473 62.643 63.144 1.00 55.23 120 THR A O 1
ATOM 729 N N . ALA A 1 97 ? -1.818 61.306 64.341 1.00 53.33 121 ALA A N 1
ATOM 730 C CA . ALA A 1 97 ? -2.967 61.528 63.472 1.00 53.97 121 ALA A CA 1
ATOM 731 C C . ALA A 1 97 ? -3.376 62.992 63.558 1.00 54.69 121 ALA A C 1
ATOM 732 O O . ALA A 1 97 ? -3.520 63.675 62.537 1.00 55.85 121 ALA A O 1
ATOM 734 N N . ASP A 1 98 ? -3.549 63.480 64.779 1.00 54.23 122 ASP A N 1
ATOM 735 C CA . ASP A 1 98 ? -3.931 64.869 64.974 1.00 53.91 122 ASP A CA 1
ATOM 736 C C . ASP A 1 98 ? -2.942 65.843 64.334 1.00 52.34 122 ASP A C 1
ATOM 737 O O . ASP A 1 98 ? -3.337 66.824 63.706 1.00 51.20 122 ASP A O 1
ATOM 742 N N . GLY A 1 99 ? -1.656 65.573 64.506 1.00 51.66 123 GLY A N 1
ATOM 743 C CA . GLY A 1 99 ? -0.648 66.440 63.936 1.00 51.56 123 GLY A CA 1
ATOM 744 C C . GLY A 1 99 ? -0.753 66.489 62.421 1.00 52.00 123 GLY A C 1
ATOM 745 O O . GLY A 1 99 ? -0.737 67.573 61.828 1.00 51.69 123 GLY A O 1
ATOM 746 N N . ILE A 1 100 ? -0.884 65.317 61.798 1.00 50.28 124 ILE A N 1
ATOM 747 C CA . ILE A 1 100 ? -0.966 65.227 60.344 1.00 49.75 124 ILE A CA 1
ATOM 748 C C . ILE A 1 100 ? -2.206 65.889 59.771 1.00 48.20 124 ILE A C 1
ATOM 749 O O . ILE A 1 100 ? -2.096 66.723 58.877 1.00 46.69 124 ILE A O 1
ATOM 754 N N . VAL A 1 101 ? -3.374 65.517 60.288 1.00 47.76 125 VAL A N 1
ATOM 755 C CA . VAL A 1 101 ? -4.644 66.080 59.831 1.00 48.38 125 VAL A CA 1
ATOM 756 C C . VAL A 1 101 ? -4.698 67.610 59.925 1.00 49.99 125 VAL A C 1
ATOM 757 O O . VAL A 1 101 ? -5.140 68.280 58.988 1.00 50.05 125 VAL A O 1
ATOM 761 N N . SER A 1 102 ? -4.247 68.165 61.045 1.00 49.43 126 SER A N 1
ATOM 762 C CA . SER A 1 102 ? -4.274 69.606 61.220 1.00 50.02 126 SER A CA 1
ATOM 763 C C . SER A 1 102 ? -3.326 70.350 60.281 1.00 49.38 126 SER A C 1
ATOM 764 O O . SER A 1 102 ? -3.727 71.331 59.658 1.00 49.62 126 SER A O 1
ATOM 767 N N . HIS A 1 103 ? -2.078 69.895 60.186 1.00 49.13 127 HIS A N 1
ATOM 768 C CA . HIS A 1 103 ? -1.089 70.536 59.320 1.00 50.32 127 HIS A CA 1
ATOM 769 C C . HIS A 1 103 ? -1.538 70.565 57.861 1.00 50.43 127 HIS A C 1
ATOM 770 O O . HIS A 1 103 ? -1.469 71.598 57.196 1.00 51.05 127 HIS A O 1
ATOM 777 N N . LEU A 1 104 ? -1.992 69.424 57.365 1.00 49.97 128 LEU A N 1
ATOM 778 C CA . LEU A 1 104 ? -2.437 69.333 55.993 1.00 51.27 128 LEU A CA 1
ATOM 779 C C . LEU A 1 104 ? -3.709 70.125 55.719 1.00 52.23 128 LEU A C 1
ATOM 780 O O . LEU A 1 104 ? -3.891 70.639 54.618 1.00 51.61 128 LEU A O 1
ATOM 785 N N . LYS A 1 105 ? -4.594 70.223 56.705 1.00 53.96 129 LYS A N 1
ATOM 786 C CA . LYS A 1 105 ? -5.822 70.994 56.516 1.00 56.38 129 LYS A CA 1
ATOM 787 C C . LYS A 1 105 ? -5.467 72.461 56.322 1.00 57.26 129 LYS A C 1
ATOM 788 O O . LYS A 1 105 ? -6.064 73.142 55.489 1.00 57.97 129 LYS A O 1
ATOM 794 N N . LYS A 1 106 ? -4.490 72.943 57.085 1.00 58.20 130 LYS A N 1
ATOM 795 C CA . LYS A 1 106 ? -4.046 74.326 56.959 1.00 60.11 130 LYS A CA 1
ATOM 796 C C . LYS A 1 106 ? -3.301 74.459 55.623 1.00 59.05 130 LYS A C 1
ATOM 797 O O . LYS A 1 106 ? -3.493 75.415 54.878 1.00 59.76 130 LYS A O 1
ATOM 803 N N . GLN A 1 107 ? -2.464 73.475 55.329 1.00 58.07 131 GLN A N 1
ATOM 804 C CA . GLN A 1 107 ? -1.678 73.441 54.107 1.00 57.67 131 GLN A CA 1
ATOM 805 C C . GLN A 1 107 ? -2.604 73.462 52.883 1.00 56.50 131 GLN A C 1
ATOM 806 O O . GLN A 1 107 ? -2.294 74.074 51.860 1.00 54.82 131 GLN A O 1
ATOM 812 N N . ALA A 1 108 ? -3.740 72.783 52.999 1.00 55.18 132 ALA A N 1
ATOM 813 C CA . ALA A 1 108 ? -4.712 72.718 51.919 1.00 54.85 132 ALA A CA 1
ATOM 814 C C . ALA A 1 108 ? -5.418 74.071 51.770 1.00 55.49 132 ALA A C 1
ATOM 815 O O . ALA A 1 108 ? -6.585 74.140 51.383 1.00 55.18 132 ALA A O 1
ATOM 817 N N . GLY A 1 109 ? -4.692 75.142 52.097 1.00 56.45 133 GLY A N 1
ATOM 818 C CA . GLY A 1 109 ? -5.204 76.503 51.978 1.00 52.52 133 GLY A CA 1
ATOM 819 C C . GLY A 1 109 ? -6.636 76.707 52.424 1.00 51.77 133 GLY A C 1
ATOM 820 O O . GLY A 1 109 ? -7.322 75.732 52.749 1.00 52.58 133 GLY A O 1
ATOM 821 N N . PRO A 1 110 ? -7.138 77.960 52.416 1.00 49.18 134 PRO A N 1
ATOM 822 C CA . PRO A 1 110 ? -6.444 79.193 52.004 1.00 48.14 134 PRO A CA 1
ATOM 823 C C . PRO A 1 110 ? -5.498 79.782 53.045 1.00 48.10 134 PRO A C 1
ATOM 824 O O . PRO A 1 110 ? -5.606 79.476 54.235 1.00 50.28 134 PRO A O 1
ATOM 828 N N . ALA A 1 111 ? -4.575 80.630 52.608 1.00 44.80 135 ALA A N 1
ATOM 829 C CA . ALA A 1 111 ? -3.661 81.253 53.550 1.00 44.57 135 ALA A CA 1
ATOM 830 C C . ALA A 1 111 ? -4.507 81.959 54.626 1.00 44.98 135 ALA A C 1
ATOM 831 O O . ALA A 1 111 ? -4.201 81.881 55.819 1.00 44.92 135 ALA A O 1
ATOM 833 N N . SER A 1 112 ? -5.577 82.633 54.203 1.00 43.04 136 SER A N 1
ATOM 834 C CA . SER A 1 112 ? -6.455 83.312 55.139 1.00 42.33 136 SER A CA 1
ATOM 835 C C . SER A 1 112 ? -7.861 82.780 54.987 1.00 43.05 136 SER A C 1
ATOM 836 O O . SER A 1 112 ? -8.415 82.788 53.889 1.00 45.92 136 SER A O 1
ATOM 839 N N . VAL A 1 113 ? -8.448 82.325 56.086 1.00 41.87 137 VAL A N 1
ATOM 840 C CA . VAL A 1 113 ? -9.791 81.773 56.029 1.00 42.07 137 VAL A CA 1
ATOM 841 C C . VAL A 1 113 ? -10.843 82.863 56.040 1.00 44.18 137 VAL A C 1
ATOM 842 O O . VAL A 1 113 ? -10.853 83.728 56.914 1.00 45.29 137 VAL A O 1
ATOM 846 N N . PRO A 1 114 ? -11.739 82.845 55.043 1.00 46.48 138 PRO A N 1
ATOM 847 C CA . PRO A 1 114 ? -12.812 83.837 54.938 1.00 46.52 138 PRO A CA 1
ATOM 848 C C . PRO A 1 114 ? -13.912 83.497 55.920 1.00 47.60 138 PRO A C 1
ATOM 849 O O . PRO A 1 114 ? -14.307 82.335 56.034 1.00 46.69 138 PRO A O 1
ATOM 853 N N . LEU A 1 115 ? -14.399 84.502 56.637 1.00 49.13 139 LEU A N 1
ATOM 854 C CA . LEU A 1 115 ? -15.471 84.279 57.590 1.00 52.18 139 LEU A CA 1
ATOM 855 C C . LEU A 1 115 ? -16.746 84.916 57.038 1.00 54.72 139 LEU A C 1
ATOM 856 O O . LEU A 1 115 ? -16.784 86.119 56.766 1.00 54.31 139 LEU A O 1
ATOM 861 N N . ARG A 1 116 ? -17.782 84.100 56.862 1.00 57.67 140 ARG A N 1
ATOM 862 C CA . ARG A 1 116 ? -19.043 84.572 56.297 1.00 62.32 140 ARG A CA 1
ATOM 863 C C . ARG A 1 116 ? -20.149 84.850 57.300 1.00 63.43 140 ARG A C 1
ATOM 864 O O . ARG A 1 116 ? -21.133 85.496 56.971 1.00 62.54 140 ARG A O 1
ATOM 872 N N . THR A 1 117 ? -20.002 84.343 58.515 1.00 66.26 141 THR A N 1
ATOM 873 C CA . THR A 1 117 ? -21.025 84.533 59.537 1.00 68.02 141 THR A CA 1
ATOM 874 C C . THR A 1 117 ? -20.394 84.694 60.910 1.00 69.72 141 THR A C 1
ATOM 875 O O . THR A 1 117 ? -19.274 84.232 61.139 1.00 71.19 141 THR A O 1
ATOM 879 N N . GLU A 1 118 ? -21.105 85.346 61.825 1.00 70.52 142 GLU A N 1
ATOM 880 C CA . GLU A 1 118 ? -20.580 85.527 63.167 1.00 71.81 142 GLU A CA 1
ATOM 881 C C . GLU A 1 118 ? -20.326 84.162 63.775 1.00 72.23 142 GLU A C 1
ATOM 882 O O . GLU A 1 118 ? -19.420 83.993 64.588 1.00 73.31 142 GLU A O 1
ATOM 888 N N . GLU A 1 119 ? -21.122 83.182 63.364 1.00 72.07 143 GLU A N 1
ATOM 889 C CA . GLU A 1 119 ? -20.967 81.825 63.862 1.00 71.60 143 GLU A CA 1
ATOM 890 C C . GLU A 1 119 ? -19.582 81.300 63.466 1.00 69.46 143 GLU A C 1
ATOM 891 O O . GLU A 1 119 ? -18.863 80.746 64.300 1.00 68.27 143 GLU A O 1
ATOM 897 N N . GLU A 1 120 ? -19.214 81.487 62.197 1.00 67.14 144 GLU A N 1
ATOM 898 C CA . GLU A 1 120 ? -17.914 81.051 61.689 1.00 64.96 144 GLU A CA 1
ATOM 899 C C . GLU A 1 120 ? -16.805 81.818 62.409 1.00 61.79 144 GLU A C 1
ATOM 900 O O . GLU A 1 120 ? -15.771 81.254 62.768 1.00 60.07 144 GLU A O 1
ATOM 906 N N . PHE A 1 121 ? -17.034 83.111 62.609 1.00 58.66 145 PHE A N 1
ATOM 907 C CA . PHE A 1 121 ? -16.083 83.974 63.308 1.00 56.15 145 PHE A CA 1
ATOM 908 C C . PHE A 1 121 ? -15.867 83.489 64.757 1.00 55.65 145 PHE A C 1
ATOM 909 O O . PHE A 1 121 ? -14.749 83.157 65.155 1.00 55.18 145 PHE A O 1
ATOM 917 N N . LYS A 1 122 ? -16.932 83.443 65.546 1.00 55.24 146 LYS A N 1
ATOM 918 C CA . LYS A 1 122 ? -16.805 82.994 66.928 1.00 57.22 146 LYS A CA 1
ATOM 919 C C . LYS A 1 122 ? -16.056 81.660 66.985 1.00 56.26 146 LYS A C 1
ATOM 920 O O . LYS A 1 122 ? -15.221 81.444 67.866 1.00 56.95 146 LYS A O 1
ATOM 926 N N . LYS A 1 123 ? -16.339 80.774 66.035 1.00 54.22 147 LYS A N 1
ATOM 927 C CA . LYS A 1 123 ? -15.690 79.467 66.013 1.00 52.66 147 LYS A CA 1
ATOM 928 C C . LYS A 1 123 ? -14.212 79.533 65.637 1.00 50.26 147 LYS A C 1
ATOM 929 O O . LYS A 1 123 ? -13.408 78.720 66.090 1.00 48.52 147 LYS A O 1
ATOM 935 N N . PHE A 1 124 ? -13.843 80.509 64.821 1.00 47.12 148 PHE A N 1
ATOM 936 C CA . PHE A 1 124 ? -12.455 80.612 64.409 1.00 45.99 148 PHE A CA 1
ATOM 937 C C . PHE A 1 124 ? -11.543 81.072 65.544 1.00 46.29 148 PHE A C 1
ATOM 938 O O . PHE A 1 124 ? -10.435 80.556 65.704 1.00 43.38 148 PHE A O 1
ATOM 946 N N . ILE A 1 125 ? -12.011 82.039 66.327 1.00 47.10 149 ILE A N 1
ATOM 947 C CA . ILE A 1 125 ? -11.206 82.561 67.421 1.00 48.81 149 ILE A CA 1
ATOM 948 C C . ILE A 1 125 ? -11.452 81.827 68.714 1.00 50.11 149 ILE A C 1
ATOM 949 O O . ILE A 1 125 ? -11.206 82.376 69.779 1.00 51.80 149 ILE A O 1
ATOM 954 N N . SER A 1 126 ? -11.951 80.599 68.626 1.00 52.63 150 SER A N 1
ATOM 955 C CA . SER A 1 126 ? -12.196 79.792 69.819 1.00 54.95 150 SER A CA 1
ATOM 956 C C . SER A 1 126 ? -11.171 78.674 69.811 1.00 55.54 150 SER A C 1
ATOM 957 O O . SER A 1 126 ? -11.335 77.663 70.479 1.00 57.22 150 SER A O 1
ATOM 960 N N . ASP A 1 127 ? -10.114 78.868 69.035 1.00 56.44 151 ASP A N 1
ATOM 961 C CA . ASP A 1 127 ? -9.037 77.896 68.918 1.00 56.66 151 ASP A CA 1
ATOM 962 C C . ASP A 1 127 ? -8.059 78.044 70.085 1.00 55.98 151 ASP A C 1
ATOM 963 O O . ASP A 1 127 ? -8.059 79.057 70.778 1.00 55.03 151 ASP A O 1
ATOM 968 N N . LYS A 1 128 ? -7.221 77.035 70.292 1.00 56.81 152 LYS A N 1
ATOM 969 C CA . LYS A 1 128 ? -6.228 77.082 71.359 1.00 56.59 152 LYS A CA 1
ATOM 970 C C . LYS A 1 128 ? -5.067 78.008 70.988 1.00 54.96 152 LYS A C 1
ATOM 971 O O . LYS A 1 128 ? -4.325 78.460 71.852 1.00 54.14 152 LYS A O 1
ATOM 977 N N . ASP A 1 129 ? -4.912 78.287 69.697 1.00 53.61 153 ASP A N 1
ATOM 978 C CA . ASP A 1 129 ? -3.857 79.190 69.231 1.00 52.68 153 ASP A CA 1
ATOM 979 C C . ASP A 1 129 ? -4.457 80.575 68.990 1.00 49.87 153 ASP A C 1
ATOM 980 O O . ASP A 1 129 ? -5.671 80.735 68.939 1.00 49.84 153 ASP A O 1
ATOM 985 N N . ALA A 1 130 ? -3.602 81.573 68.828 1.00 46.76 154 ALA A N 1
ATOM 986 C CA . ALA A 1 130 ? -4.072 82.921 68.572 1.00 44.85 154 ALA A CA 1
ATOM 987 C C . ALA A 1 130 ? -4.753 83.017 67.193 1.00 44.04 154 ALA A C 1
ATOM 988 O O . ALA A 1 130 ? -4.715 82.083 66.380 1.00 43.54 154 ALA A O 1
ATOM 990 N N . SER A 1 131 ? -5.384 84.157 66.945 1.00 42.30 155 SER A N 1
ATOM 991 C CA . SER A 1 131 ? -6.066 84.400 65.684 1.00 43.16 155 SER A CA 1
ATOM 992 C C . SER A 1 131 ? -5.757 85.794 65.164 1.00 42.64 155 SER A C 1
ATOM 993 O O . SER A 1 131 ? -5.858 86.780 65.897 1.00 42.02 155 SER A O 1
ATOM 996 N N . ILE A 1 132 ? -5.358 85.856 63.899 1.00 42.02 156 ILE A N 1
ATOM 997 C CA . ILE A 1 132 ? -5.065 87.119 63.240 1.00 41.92 156 ILE A CA 1
ATOM 998 C C . ILE A 1 132 ? -6.234 87.303 62.290 1.00 41.57 156 ILE A C 1
ATOM 999 O O . ILE A 1 132 ? -6.298 86.639 61.257 1.00 42.82 156 ILE A O 1
ATOM 1004 N N . VAL A 1 133 ? -7.156 88.190 62.646 1.00 41.16 157 VAL A N 1
ATOM 1005 C CA . VAL A 1 133 ? -8.332 88.448 61.832 1.00 39.58 157 VAL A CA 1
ATOM 1006 C C . VAL A 1 133 ? -8.359 89.834 61.183 1.00 41.31 157 VAL A C 1
ATOM 1007 O O . VAL A 1 133 ? -8.272 90.856 61.868 1.00 39.57 157 VAL A O 1
ATOM 1011 N N . GLY A 1 134 ? -8.492 89.849 59.854 1.00 43.26 158 GLY A N 1
ATOM 1012 C CA . GLY A 1 134 ? -8.569 91.092 59.098 1.00 43.12 158 GLY A CA 1
ATOM 1013 C C . GLY A 1 134 ? -10.021 91.455 58.794 1.00 44.57 158 GLY A C 1
ATOM 1014 O O . GLY A 1 134 ? -10.822 90.606 58.408 1.00 42.79 158 GLY A O 1
ATOM 1015 N N . PHE A 1 135 ? -10.364 92.727 58.976 1.00 47.42 159 PHE A N 1
ATOM 1016 C CA . PHE A 1 135 ? -11.731 93.206 58.743 1.00 49.37 159 PHE A CA 1
ATOM 1017 C C . PHE A 1 135 ? -11.719 94.222 57.601 1.00 51.32 159 PHE A C 1
ATOM 1018 O O . PHE A 1 135 ? -11.116 95.292 57.713 1.00 50.32 159 PHE A O 1
ATOM 1026 N N . PHE A 1 136 ? -12.376 93.868 56.498 1.00 53.56 160 PHE A N 1
ATOM 1027 C CA . PHE A 1 136 ? -12.414 94.719 55.305 1.00 56.78 160 PHE A CA 1
ATOM 1028 C C . PHE A 1 136 ? -13.788 94.730 54.634 1.00 59.01 160 PHE A C 1
ATOM 1029 O O . PHE A 1 136 ? -14.296 93.682 54.217 1.00 59.12 160 PHE A O 1
ATOM 1037 N N . ASP A 1 137 ? -14.378 95.916 54.509 1.00 62.19 161 ASP A N 1
ATOM 1038 C CA . ASP A 1 137 ? -15.698 96.044 53.884 1.00 64.99 161 ASP A CA 1
ATOM 1039 C C . ASP A 1 137 ? -15.607 96.345 52.387 1.00 63.49 161 ASP A C 1
ATOM 1040 O O . ASP A 1 137 ? -16.601 96.273 51.671 1.00 63.80 161 ASP A O 1
ATOM 1045 N N . ASP A 1 138 ? -14.416 96.686 51.919 1.00 63.46 162 ASP A N 1
ATOM 1046 C CA . ASP A 1 138 ? -14.227 96.965 50.506 1.00 65.06 162 ASP A CA 1
ATOM 1047 C C . ASP A 1 138 ? -13.480 95.828 49.801 1.00 63.37 162 ASP A C 1
ATOM 1048 O O . ASP A 1 138 ? -12.348 95.488 50.159 1.00 63.42 162 ASP A O 1
ATOM 1053 N N . SER A 1 139 ? -14.113 95.256 48.784 1.00 61.12 163 SER A N 1
ATOM 1054 C CA . SER A 1 139 ? -13.519 94.149 48.042 1.00 61.75 163 SER A CA 1
ATOM 1055 C C . SER A 1 139 ? -12.225 94.456 47.298 1.00 60.71 163 SER A C 1
ATOM 1056 O O . SER A 1 139 ? -11.421 93.556 47.061 1.00 61.99 163 SER A O 1
ATOM 1059 N N . PHE A 1 140 ? -12.023 95.716 46.930 1.00 58.70 164 PHE A N 1
ATOM 1060 C CA . PHE A 1 140 ? -10.818 96.106 46.210 1.00 58.00 164 PHE A CA 1
ATOM 1061 C C . PHE A 1 140 ? -9.800 96.862 47.053 1.00 58.96 164 PHE A C 1
ATOM 1062 O O . PHE A 1 140 ? -9.010 97.638 46.510 1.00 60.26 164 PHE A O 1
ATOM 1070 N N . SER A 1 141 ? -9.784 96.630 48.363 1.00 58.94 165 SER A N 1
ATOM 1071 C CA . SER A 1 141 ? -8.850 97.367 49.205 1.00 58.72 165 SER A CA 1
ATOM 1072 C C . SER A 1 141 ? -7.408 96.918 49.075 1.00 58.42 165 SER A C 1
ATOM 1073 O O . SER A 1 141 ? -7.126 95.727 48.938 1.00 57.91 165 SER A O 1
ATOM 1076 N N . GLU A 1 142 ? -6.496 97.886 49.108 1.00 57.96 166 GLU A N 1
ATOM 1077 C CA . GLU A 1 142 ? -5.078 97.580 49.019 1.00 57.70 166 GLU A CA 1
ATOM 1078 C C . GLU A 1 142 ? -4.667 96.945 50.350 1.00 59.09 166 GLU A C 1
ATOM 1079 O O . GLU A 1 142 ? -3.769 96.100 50.402 1.00 59.80 166 GLU A O 1
ATOM 1085 N N . ALA A 1 143 ? -5.332 97.356 51.427 1.00 59.05 167 ALA A N 1
ATOM 1086 C CA . ALA A 1 143 ? -5.028 96.825 52.749 1.00 58.88 167 ALA A CA 1
ATOM 1087 C C . ALA A 1 143 ? -5.344 95.328 52.768 1.00 58.18 167 ALA A C 1
ATOM 1088 O O . ALA A 1 143 ? -4.501 94.511 53.152 1.00 56.75 167 ALA A O 1
ATOM 1090 N N . HIS A 1 144 ? -6.554 94.974 52.340 1.00 56.33 168 HIS A N 1
ATOM 1091 C CA . HIS A 1 144 ? -6.973 93.576 52.304 1.00 55.89 168 HIS A CA 1
ATOM 1092 C C . HIS A 1 144 ? -5.958 92.750 51.513 1.00 56.57 168 HIS A C 1
ATOM 1093 O O . HIS A 1 144 ? -5.733 91.569 51.791 1.00 56.74 168 HIS A O 1
ATOM 1100 N N . SER A 1 145 ? -5.347 93.386 50.520 1.00 57.52 169 SER A N 1
ATOM 1101 C CA . SER A 1 145 ? -4.351 92.731 49.671 1.00 56.50 169 SER A CA 1
ATOM 1102 C C . SER A 1 145 ? -3.053 92.512 50.436 1.00 55.69 169 SER A C 1
ATOM 1103 O O . SER A 1 145 ? -2.459 91.430 50.389 1.00 55.16 169 SER A O 1
ATOM 1106 N N . GLU A 1 146 ? -2.612 93.549 51.133 1.00 53.87 170 GLU A N 1
ATOM 1107 C CA . GLU A 1 146 ? -1.390 93.462 51.910 1.00 54.18 170 GLU A CA 1
ATOM 1108 C C . GLU A 1 146 ? -1.527 92.400 53.004 1.00 54.52 170 GLU A C 1
ATOM 1109 O O . GLU A 1 146 ? -0.546 91.754 53.393 1.00 54.60 170 GLU A O 1
ATOM 1115 N N . PHE A 1 147 ? -2.753 92.228 53.491 1.00 53.07 171 PHE A N 1
ATOM 1116 C CA . PHE A 1 147 ? -3.056 91.259 54.538 1.00 51.27 171 PHE A CA 1
ATOM 1117 C C . PHE A 1 147 ? -2.862 89.858 53.973 1.00 52.07 171 PHE A C 1
ATOM 1118 O O . PHE A 1 147 ? -2.241 89.001 54.608 1.00 50.55 171 PHE A O 1
ATOM 1126 N N . LEU A 1 148 ? -3.406 89.627 52.778 1.00 52.18 172 LEU A N 1
ATOM 1127 C CA . LEU A 1 148 ? -3.277 88.328 52.121 1.00 51.24 172 LEU A CA 1
ATOM 1128 C C . LEU A 1 148 ? -1.808 88.000 51.825 1.00 51.01 172 LEU A C 1
ATOM 1129 O O . LEU A 1 148 ? -1.412 86.831 51.844 1.00 49.99 172 LEU A O 1
ATOM 1134 N N . LYS A 1 149 ? -0.999 89.024 51.557 1.00 50.56 173 LYS A N 1
ATOM 1135 C CA . LYS A 1 149 ? 0.425 88.797 51.305 1.00 50.69 173 LYS A CA 1
ATOM 1136 C C . LYS A 1 149 ? 1.057 88.254 52.592 1.00 50.79 173 LYS A C 1
ATOM 1137 O O . LYS A 1 149 ? 1.871 87.320 52.569 1.00 50.85 173 LYS A O 1
ATOM 1143 N N . ALA A 1 150 ? 0.674 88.853 53.716 1.00 49.22 174 ALA A N 1
ATOM 1144 C CA . ALA A 1 150 ? 1.162 88.439 55.027 1.00 45.59 174 ALA A CA 1
ATOM 1145 C C . ALA A 1 150 ? 0.709 87.004 55.306 1.00 45.50 174 ALA A C 1
ATOM 1146 O O . ALA A 1 150 ? 1.523 86.142 55.648 1.00 44.16 174 ALA A O 1
ATOM 1148 N N . ALA A 1 151 ? -0.591 86.753 55.148 1.00 45.63 175 ALA A N 1
ATOM 1149 C CA . ALA A 1 151 ? -1.137 85.429 55.369 1.00 46.32 175 ALA A CA 1
ATOM 1150 C C . ALA A 1 151 ? -0.258 84.416 54.655 1.00 49.20 175 ALA A C 1
ATOM 1151 O O . ALA A 1 151 ? 0.233 83.484 55.278 1.00 50.76 175 ALA A O 1
ATOM 1153 N N . SER A 1 152 ? -0.054 84.598 53.352 1.00 49.40 176 SER A N 1
ATOM 1154 C CA . SER A 1 152 ? 0.775 83.678 52.575 1.00 50.49 176 SER A CA 1
ATOM 1155 C C . SER A 1 152 ? 2.182 83.516 53.137 1.00 51.90 176 SER A C 1
ATOM 1156 O O . SER A 1 152 ? 2.670 82.392 53.300 1.00 52.92 176 SER A O 1
ATOM 1159 N N . ASN A 1 153 ? 2.835 84.633 53.427 1.00 50.93 177 ASN A N 1
ATOM 1160 C CA . ASN A 1 153 ? 4.183 84.601 53.970 1.00 51.56 177 ASN A CA 1
ATOM 1161 C C . ASN A 1 153 ? 4.249 83.921 55.347 1.00 51.35 177 ASN A C 1
ATOM 1162 O O . ASN A 1 153 ? 5.166 83.141 55.617 1.00 50.87 177 ASN A O 1
ATOM 1167 N N . LEU A 1 154 ? 3.271 84.197 56.206 1.00 48.70 178 LEU A N 1
ATOM 1168 C CA . LEU A 1 154 ? 3.280 83.655 57.556 1.00 47.15 178 LEU A CA 1
ATOM 1169 C C . LEU A 1 154 ? 2.340 82.494 57.876 1.00 48.01 178 LEU A C 1
ATOM 1170 O O . LEU A 1 154 ? 2.363 81.981 58.987 1.00 47.44 178 LEU A O 1
ATOM 1175 N N . ARG A 1 155 ? 1.516 82.074 56.923 1.00 49.56 179 ARG A N 1
ATOM 1176 C CA . ARG A 1 155 ? 0.558 80.986 57.169 1.00 51.47 179 ARG A CA 1
ATOM 1177 C C . ARG A 1 155 ? 1.202 79.773 57.841 1.00 52.39 179 ARG A C 1
ATOM 1178 O O . ARG A 1 155 ? 0.519 78.908 58.384 1.00 51.99 179 ARG A O 1
ATOM 1186 N N . ASP A 1 156 ? 2.524 79.727 57.784 1.00 55.18 180 ASP A N 1
ATOM 1187 C CA . ASP A 1 156 ? 3.301 78.632 58.336 1.00 57.75 180 ASP A CA 1
ATOM 1188 C C . ASP A 1 156 ? 3.358 78.665 59.862 1.00 57.43 180 ASP A C 1
ATOM 1189 O O . ASP A 1 156 ? 3.498 77.626 60.516 1.00 57.52 180 ASP A O 1
ATOM 1194 N N . ASN A 1 157 ? 3.234 79.858 60.427 1.00 55.57 181 ASN A N 1
ATOM 1195 C CA . ASN A 1 157 ? 3.316 80.005 61.864 1.00 53.04 181 ASN A CA 1
ATOM 1196 C C . ASN A 1 157 ? 2.062 80.556 62.533 1.00 51.57 181 ASN A C 1
ATOM 1197 O O . ASN A 1 157 ? 1.918 80.448 63.754 1.00 49.70 181 ASN A O 1
ATOM 1202 N N . TYR A 1 158 ? 1.149 81.138 61.760 1.00 49.16 182 TYR A N 1
ATOM 1203 C CA . TYR A 1 158 ? -0.047 81.710 62.380 1.00 47.41 182 TYR A CA 1
ATOM 1204 C C . TYR A 1 158 ? -1.356 81.374 61.686 1.00 46.16 182 TYR A C 1
ATOM 1205 O O . TYR A 1 158 ? -1.370 80.920 60.546 1.00 48.07 182 TYR A O 1
ATOM 1214 N N . ARG A 1 159 ? -2.459 81.587 62.393 1.00 44.68 183 ARG A N 1
ATOM 1215 C CA . ARG A 1 159 ? -3.791 81.321 61.848 1.00 44.07 183 ARG A CA 1
ATOM 1216 C C . ARG A 1 159 ? -4.385 82.636 61.361 1.00 42.35 183 ARG A C 1
ATOM 1217 O O . ARG A 1 159 ? -4.540 83.572 62.133 1.00 43.22 183 ARG A O 1
ATOM 1225 N N . PHE A 1 160 ? -4.702 82.700 60.075 1.00 41.14 184 PHE A N 1
ATOM 1226 C CA . PHE A 1 160 ? -5.259 83.912 59.487 1.00 39.91 184 PHE A CA 1
ATOM 1227 C C . PHE A 1 160 ? -6.699 83.763 59.025 1.00 41.23 184 PHE A C 1
ATOM 1228 O O . PHE A 1 160 ? -7.115 82.703 58.547 1.00 41.26 184 PHE A O 1
ATOM 1236 N N . ALA A 1 161 ? -7.454 84.848 59.165 1.00 42.73 185 ALA A N 1
ATOM 1237 C CA . ALA A 1 161 ? -8.850 84.882 58.744 1.00 45.12 185 ALA A CA 1
ATOM 1238 C C . ALA A 1 161 ? -9.208 86.316 58.427 1.00 47.53 185 ALA A C 1
ATOM 1239 O O . ALA A 1 161 ? -8.546 87.255 58.885 1.00 47.93 185 ALA A O 1
ATOM 1241 N N . HIS A 1 162 ? -10.249 86.487 57.625 1.00 48.38 186 HIS A N 1
ATOM 1242 C CA . HIS A 1 162 ? -10.701 87.815 57.262 1.00 49.51 186 HIS A CA 1
ATOM 1243 C C . HIS A 1 162 ? -12.205 87.751 57.039 1.00 50.49 186 HIS A C 1
ATOM 1244 O O . HIS A 1 162 ? -12.774 86.669 56.874 1.00 50.56 186 HIS A O 1
ATOM 1251 N N . THR A 1 163 ? -12.861 88.902 57.064 1.00 50.81 187 THR A N 1
ATOM 1252 C CA . THR A 1 163 ? -14.297 88.920 56.865 1.00 52.37 187 THR A CA 1
ATOM 1253 C C . THR A 1 163 ? -14.762 90.281 56.411 1.00 53.65 187 THR A C 1
ATOM 1254 O O . THR A 1 163 ? -14.053 91.278 56.574 1.00 54.13 187 THR A O 1
ATOM 1258 N N . ASN A 1 164 ? -15.956 90.308 55.830 1.00 55.45 188 ASN A N 1
ATOM 1259 C CA . ASN A 1 164 ? -16.560 91.550 55.361 1.00 58.00 188 ASN A CA 1
ATOM 1260 C C . ASN A 1 164 ? -17.949 91.654 55.994 1.00 58.08 188 ASN A C 1
ATOM 1261 O O . ASN A 1 164 ? -18.677 92.616 55.774 1.00 57.82 188 ASN A O 1
ATOM 1266 N N . VAL A 1 165 ? -18.301 90.646 56.787 1.00 60.06 189 VAL A N 1
ATOM 1267 C CA . VAL A 1 165 ? -19.588 90.621 57.469 1.00 62.92 189 VAL A CA 1
ATOM 1268 C C . VAL A 1 165 ? -19.821 91.950 58.193 1.00 65.14 189 VAL A C 1
ATOM 1269 O O . VAL A 1 165 ? -19.093 92.300 59.126 1.00 65.31 189 VAL A O 1
ATOM 1273 N N . GLU A 1 166 ? -20.835 92.682 57.730 1.00 67.62 190 GLU A N 1
ATOM 1274 C CA . GLU A 1 166 ? -21.236 93.978 58.273 1.00 68.58 190 GLU A CA 1
ATOM 1275 C C . GLU A 1 166 ? -20.995 94.094 59.772 1.00 66.79 190 GLU A C 1
ATOM 1276 O O . GLU A 1 166 ? -20.219 94.936 60.211 1.00 67.15 190 GLU A O 1
ATOM 1282 N N . SER A 1 167 ? -21.661 93.253 60.555 1.00 65.68 191 SER A N 1
ATOM 1283 C CA . SER A 1 167 ? -21.506 93.279 62.007 1.00 66.68 191 SER A CA 1
ATOM 1284 C C . SER A 1 167 ? -20.043 93.341 62.427 1.00 67.05 191 SER A C 1
ATOM 1285 O O . SER A 1 167 ? -19.587 94.337 62.993 1.00 68.46 191 SER A O 1
ATOM 1288 N N . LEU A 1 168 ? -19.314 92.266 62.141 1.00 65.94 192 LEU A N 1
ATOM 1289 C CA . LEU A 1 168 ? -17.908 92.164 62.499 1.00 64.10 192 LEU A CA 1
ATOM 1290 C C . LEU A 1 168 ? -17.084 93.376 62.109 1.00 62.72 192 LEU A C 1
ATOM 1291 O O . LEU A 1 168 ? -16.425 93.968 62.955 1.00 62.60 192 LEU A O 1
ATOM 1296 N N . VAL A 1 169 ? -17.126 93.753 60.836 1.00 62.14 193 VAL A N 1
ATOM 1297 C CA . VAL A 1 169 ? -16.348 94.899 60.362 1.00 61.85 193 VAL A CA 1
ATOM 1298 C C . VAL A 1 169 ? -16.626 96.167 61.170 1.00 62.41 193 VAL A C 1
ATOM 1299 O O . VAL A 1 169 ? -15.717 96.956 61.442 1.00 61.29 193 VAL A O 1
ATOM 1303 N N . ASN A 1 170 ? -17.887 96.356 61.550 1.00 63.28 194 ASN A N 1
ATOM 1304 C CA . ASN A 1 170 ? -18.294 97.530 62.325 1.00 64.46 194 ASN A CA 1
ATOM 1305 C C . ASN A 1 170 ? -17.740 97.497 63.742 1.00 64.09 194 ASN A C 1
ATOM 1306 O O . ASN A 1 170 ? -17.109 98.451 64.199 1.00 64.58 194 ASN A O 1
ATOM 1311 N N . GLU A 1 171 ? -17.964 96.380 64.424 1.00 63.03 195 GLU A N 1
ATOM 1312 C CA . GLU A 1 171 ? -17.518 96.218 65.790 1.00 61.86 195 GLU A CA 1
ATOM 1313 C C . GLU A 1 171 ? -16.025 96.327 66.006 1.00 60.44 195 GLU A C 1
ATOM 1314 O O . GLU A 1 171 ? -15.603 96.799 67.055 1.00 61.74 195 GLU A O 1
ATOM 1320 N N . TYR A 1 172 ? -15.220 95.924 65.026 1.00 58.20 196 TYR A N 1
ATOM 1321 C CA . TYR A 1 172 ? -13.773 95.951 65.215 1.00 56.49 196 TYR A CA 1
ATOM 1322 C C . TYR A 1 172 ? -12.966 97.028 64.508 1.00 57.47 196 TYR A C 1
ATOM 1323 O O . TYR A 1 172 ? -11.737 97.022 64.548 1.00 56.10 196 TYR A O 1
ATOM 1332 N N . ASP A 1 173 ? -13.648 97.961 63.866 1.00 60.44 197 ASP A N 1
ATOM 1333 C CA . ASP A 1 173 ? -12.958 99.054 63.193 1.00 63.33 197 ASP A CA 1
ATOM 1334 C C . ASP A 1 173 ? -13.949 100.160 62.844 1.00 65.64 197 ASP A C 1
ATOM 1335 O O . ASP A 1 173 ? -15.165 99.937 62.829 1.00 65.41 197 ASP A O 1
ATOM 1340 N N . ASP A 1 174 ? -13.421 101.348 62.567 1.00 68.13 198 ASP A N 1
ATOM 1341 C CA . ASP A 1 174 ? -14.241 102.512 62.238 1.00 70.64 198 ASP A CA 1
ATOM 1342 C C . ASP A 1 174 ? -14.151 102.814 60.756 1.00 71.66 198 ASP A C 1
ATOM 1343 O O . ASP A 1 174 ? -15.151 103.075 60.088 1.00 72.36 198 ASP A O 1
ATOM 1348 N N . ASN A 1 175 ? -12.919 102.775 60.267 1.00 72.54 199 ASN A N 1
ATOM 1349 C CA . ASN A 1 175 ? -12.563 103.066 58.887 1.00 72.83 199 ASN A CA 1
ATOM 1350 C C . ASN A 1 175 ? -12.800 101.923 57.899 1.00 70.66 199 ASN A C 1
ATOM 1351 O O . ASN A 1 175 ? -12.359 101.993 56.754 1.00 70.38 199 ASN A O 1
ATOM 1356 N N . GLY A 1 176 ? -13.480 100.871 58.339 1.00 68.38 200 GLY A N 1
ATOM 1357 C CA . GLY A 1 176 ? -13.742 99.748 57.456 1.00 66.97 200 GLY A CA 1
ATOM 1358 C C . GLY A 1 176 ? -12.564 98.826 57.140 1.00 66.42 200 GLY A C 1
ATOM 1359 O O . GLY A 1 176 ? -12.676 97.957 56.268 1.00 65.62 200 GLY A O 1
ATOM 1360 N N . GLU A 1 177 ? -11.432 99.008 57.817 1.00 65.21 201 GLU A N 1
ATOM 1361 C CA . GLU A 1 177 ? -10.276 98.145 57.584 1.00 64.85 201 GLU A CA 1
ATOM 1362 C C . GLU A 1 177 ? -9.277 98.117 58.733 1.00 64.32 201 GLU A C 1
ATOM 1363 O O . GLU A 1 177 ? -8.539 99.076 58.983 1.00 64.20 201 GLU A O 1
ATOM 1369 N N . GLY A 1 178 ? -9.264 96.989 59.430 1.00 63.58 202 GLY A N 1
ATOM 1370 C CA . GLY A 1 178 ? -8.355 96.819 60.540 1.00 62.73 202 GLY A CA 1
ATOM 1371 C C . GLY A 1 178 ? -7.948 95.368 60.708 1.00 61.40 202 GLY A C 1
ATOM 1372 O O . GLY A 1 178 ? -8.433 94.475 60.003 1.00 61.34 202 GLY A O 1
ATOM 1373 N N . ILE A 1 17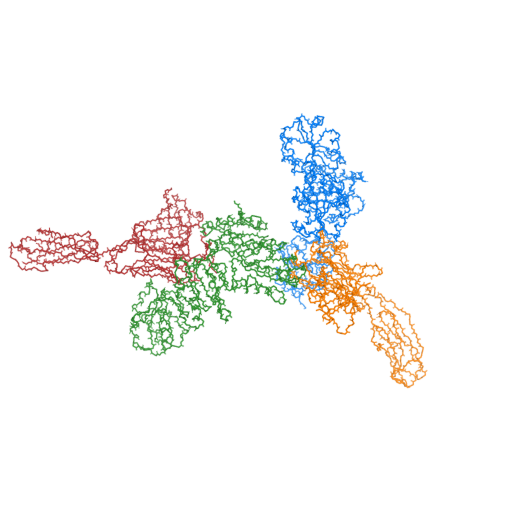9 ? -7.042 95.141 61.649 1.00 58.75 203 ILE A N 1
ATOM 1374 C CA . ILE A 1 179 ? -6.561 93.810 61.942 1.00 54.87 203 ILE A CA 1
ATOM 1375 C C . ILE A 1 179 ? -6.551 93.633 63.448 1.00 54.70 203 ILE A C 1
ATOM 1376 O O . ILE A 1 179 ? -5.966 94.438 64.175 1.00 55.39 203 ILE A O 1
ATOM 1381 N N . ILE A 1 180 ? -7.223 92.584 63.911 1.00 53.21 204 ILE A N 1
ATOM 1382 C CA . ILE A 1 180 ? -7.292 92.288 65.334 1.00 49.14 204 ILE A CA 1
ATOM 1383 C C . ILE A 1 180 ? -6.593 90.964 65.618 1.00 49.04 204 ILE A C 1
ATOM 1384 O O . ILE A 1 180 ? -6.799 89.967 64.923 1.00 49.03 204 ILE A O 1
ATOM 1389 N N . LEU A 1 181 ? -5.754 90.965 66.640 1.00 46.78 205 LEU A N 1
ATOM 1390 C CA . LEU A 1 181 ? -5.057 89.765 67.028 1.00 44.55 205 LEU A CA 1
ATOM 1391 C C . LEU A 1 181 ? -5.788 89.264 68.281 1.00 43.49 205 LEU A C 1
ATOM 1392 O O . LEU A 1 181 ? -5.991 90.005 69.240 1.00 42.94 205 LEU A O 1
ATOM 1397 N N . PHE A 1 182 ? -6.217 88.011 68.261 1.00 42.90 206 PHE A N 1
ATOM 1398 C CA . PHE A 1 182 ? -6.934 87.434 69.405 1.00 42.14 206 PHE A CA 1
ATOM 1399 C C . PHE A 1 182 ? -6.103 86.372 70.110 1.00 39.97 206 PHE A C 1
ATOM 1400 O O . PHE A 1 182 ? -5.769 85.348 69.514 1.00 36.78 206 PHE A O 1
ATOM 1408 N N . ARG A 1 183 ? -5.775 86.609 71.376 1.00 39.54 207 ARG A N 1
ATOM 1409 C CA . ARG A 1 183 ? -5.006 85.631 72.143 1.00 39.97 207 ARG A CA 1
ATOM 1410 C C . ARG A 1 183 ? -5.960 84.514 72.595 1.00 40.01 207 ARG A C 1
ATOM 1411 O O . ARG A 1 183 ? -7.146 84.764 72.802 1.00 42.17 207 ARG A O 1
ATOM 1419 N N . PRO A 1 184 ? -5.467 83.268 72.727 1.00 39.47 208 PRO A N 1
ATOM 1420 C CA . PRO A 1 184 ? -6.330 82.154 73.153 1.00 40.59 208 PRO A CA 1
ATOM 1421 C C . PRO A 1 184 ? -7.106 82.575 74.393 1.00 43.48 208 PRO A C 1
ATOM 1422 O O . PRO A 1 184 ? -6.512 83.081 75.367 1.00 43.38 208 PRO A O 1
ATOM 1426 N N . SER A 1 185 ? -8.422 82.368 74.370 1.00 42.41 209 SER A N 1
ATOM 1427 C CA . SER A 1 185 ? -9.232 82.797 75.498 1.00 43.55 209 SER A CA 1
ATOM 1428 C C . SER A 1 185 ? -8.916 82.086 76.816 1.00 44.14 209 SER A C 1
ATOM 1429 O O . SER A 1 185 ? -9.089 82.673 77.900 1.00 42.95 209 SER A O 1
ATOM 1432 N N . HIS A 1 186 ? -8.442 80.842 76.741 1.00 42.69 210 HIS A N 1
ATOM 1433 C CA . HIS A 1 186 ? -8.127 80.131 77.968 1.00 42.68 210 HIS A CA 1
ATOM 1434 C C . HIS A 1 186 ? -6.922 80.728 78.688 1.00 42.58 210 HIS A C 1
ATOM 1435 O O . HIS A 1 186 ? -6.604 80.310 79.798 1.00 43.22 210 HIS A O 1
ATOM 1442 N N . LEU A 1 187 ? -6.260 81.698 78.059 1.00 41.17 211 LEU A N 1
ATOM 1443 C CA . LEU A 1 187 ? -5.100 82.352 78.655 1.00 42.48 211 LEU A CA 1
ATOM 1444 C C . LEU A 1 187 ? -5.452 83.793 79.012 1.00 43.37 211 LEU A C 1
ATOM 1445 O O . LEU A 1 187 ? -4.588 84.579 79.426 1.00 44.39 211 LEU A O 1
ATOM 1450 N N . THR A 1 188 ? -6.719 84.139 78.833 1.00 42.58 212 THR A N 1
ATOM 1451 C CA . THR A 1 188 ? -7.200 85.467 79.171 1.00 43.62 212 THR A CA 1
ATOM 1452 C C . THR A 1 188 ? -6.725 85.769 80.591 1.00 43.71 212 THR A C 1
ATOM 1453 O O . THR A 1 188 ? -6.714 84.875 81.441 1.00 44.17 212 THR A O 1
ATOM 1457 N N . ASN A 1 189 ? -6.329 87.010 80.860 1.00 41.69 213 ASN A N 1
ATOM 1458 C CA . ASN A 1 189 ? -5.872 87.335 82.197 1.00 42.47 213 ASN A CA 1
ATOM 1459 C C . ASN A 1 189 ? -5.918 88.824 82.554 1.00 43.91 213 ASN A C 1
ATOM 1460 O O . ASN A 1 189 ? -5.776 89.700 81.699 1.00 43.47 213 ASN A O 1
ATOM 1465 N N . LYS A 1 190 ? -6.094 89.101 83.842 1.00 46.46 214 LYS A N 1
ATOM 1466 C CA . LYS A 1 190 ? -6.190 90.470 84.333 1.00 49.68 214 LYS A CA 1
ATOM 1467 C C . LYS A 1 190 ? -4.930 91.310 84.185 1.00 49.82 214 LYS A C 1
ATOM 1468 O O . LYS A 1 190 ? -4.899 92.447 84.646 1.00 50.54 214 LYS A O 1
ATOM 1474 N N . PHE A 1 191 ? -3.905 90.777 83.523 1.00 49.39 215 PHE A N 1
ATOM 1475 C CA . PHE A 1 191 ? -2.650 91.517 83.366 1.00 48.47 215 PHE A CA 1
ATOM 1476 C C . PHE A 1 191 ? -2.408 92.100 81.981 1.00 47.61 215 PHE A C 1
ATOM 1477 O O . PHE A 1 191 ? -1.446 92.846 81.784 1.00 47.41 215 PHE A O 1
ATOM 1485 N N . GLU A 1 192 ? -3.264 91.751 81.026 1.00 47.30 216 GLU A N 1
ATOM 1486 C CA . GLU A 1 192 ? -3.143 92.257 79.656 1.00 46.24 216 GLU A CA 1
ATOM 1487 C C . GLU A 1 192 ? -4.417 91.953 78.888 1.00 44.74 216 GLU A C 1
ATOM 1488 O O . GLU A 1 192 ? -5.104 90.964 79.169 1.00 41.58 216 GLU A O 1
ATOM 1494 N N . ASP A 1 193 ? -4.717 92.816 77.921 1.00 45.76 217 ASP A N 1
ATOM 1495 C CA . ASP A 1 193 ? -5.899 92.680 77.069 1.00 47.58 217 ASP A CA 1
ATOM 1496 C C . ASP A 1 193 ? -5.828 91.384 76.266 1.00 45.96 217 ASP A C 1
ATOM 1497 O O . ASP A 1 193 ? -4.739 90.930 75.918 1.00 45.84 217 ASP A O 1
ATOM 1502 N N . LYS A 1 194 ? -6.985 90.797 75.975 1.00 44.76 218 LYS A N 1
ATOM 1503 C CA . LYS A 1 194 ? -7.046 89.550 75.228 1.00 44.43 218 LYS A CA 1
ATOM 1504 C C . LYS A 1 194 ? -6.956 89.738 73.711 1.00 44.73 218 LYS A C 1
ATOM 1505 O O . LYS A 1 194 ? -6.802 88.762 72.966 1.00 44.78 218 LYS A O 1
ATOM 1511 N N . THR A 1 195 ? -7.039 90.993 73.268 1.00 43.08 219 THR A N 1
ATOM 1512 C CA . THR A 1 195 ? -6.982 91.328 71.856 1.00 42.76 219 THR A CA 1
ATOM 1513 C C . THR A 1 195 ? -6.121 92.555 71.685 1.00 43.60 219 THR A C 1
ATOM 1514 O O . THR A 1 195 ? -6.074 93.410 72.564 1.00 44.53 219 THR A O 1
ATOM 1518 N N . VAL A 1 196 ? -5.436 92.629 70.549 1.00 44.12 220 VAL A N 1
ATOM 1519 C CA . VAL A 1 196 ? -4.566 93.750 70.244 1.00 45.48 220 VAL A CA 1
ATOM 1520 C C . VAL A 1 196 ? -4.860 94.244 68.835 1.00 47.96 220 VAL A C 1
ATOM 1521 O O . VAL A 1 196 ? -4.863 93.468 67.868 1.00 47.57 220 VAL A O 1
ATOM 1525 N N . ALA A 1 197 ? -5.102 95.545 68.721 1.00 48.85 221 ALA A N 1
ATOM 1526 C CA . ALA A 1 197 ? -5.423 96.136 67.435 1.00 49.63 221 ALA A CA 1
ATOM 1527 C C . ALA A 1 197 ? -4.221 96.749 66.759 1.00 50.62 221 ALA A C 1
ATOM 1528 O O . ALA A 1 197 ? -3.365 97.363 67.402 1.00 50.84 221 ALA A O 1
ATOM 1530 N N . TYR A 1 198 ? -4.176 96.561 65.447 1.00 51.27 222 TYR A N 1
ATOM 1531 C CA . TYR A 1 198 ? -3.123 97.100 64.612 1.00 54.23 222 TYR A CA 1
ATOM 1532 C C . TYR A 1 198 ? -3.398 98.590 64.547 1.00 55.10 222 TYR A C 1
ATOM 1533 O O . TYR A 1 198 ? -4.528 98.995 64.318 1.00 54.02 222 TYR A O 1
ATOM 1542 N N . THR A 1 199 ? -2.376 99.409 64.747 1.00 58.94 223 THR A N 1
ATOM 1543 C CA . THR A 1 199 ? -2.583 100.851 64.738 1.00 62.92 223 THR A CA 1
ATOM 1544 C C . THR A 1 199 ? -1.730 101.639 63.758 1.00 65.51 223 THR A C 1
ATOM 1545 O O . THR A 1 199 ? -1.834 102.862 63.689 1.00 66.75 223 THR A O 1
ATOM 1549 N N . GLU A 1 200 ? -0.886 100.957 63.000 1.00 68.69 224 GLU A N 1
ATOM 1550 C CA . GLU A 1 200 ? -0.071 101.662 62.023 1.00 72.06 224 GLU A CA 1
ATOM 1551 C C . GLU A 1 200 ? -1.017 102.384 61.058 1.00 73.33 224 GLU A C 1
ATOM 1552 O O . GLU A 1 200 ? -2.088 101.872 60.726 1.00 72.17 224 GLU A O 1
ATOM 1558 N N . GLN A 1 201 ? -0.626 103.578 60.625 1.00 75.01 225 GLN A N 1
ATOM 1559 C CA . GLN A 1 201 ? -1.432 104.362 59.689 1.00 76.27 225 GLN A CA 1
ATOM 1560 C C . GLN A 1 201 ? -1.675 103.565 58.411 1.00 75.73 225 GLN A C 1
ATOM 1561 O O . GLN A 1 201 ? -2.818 103.355 57.995 1.00 74.27 225 GLN A O 1
ATOM 1567 N N . LYS A 1 202 ? -0.582 103.134 57.790 1.00 75.21 226 LYS A N 1
ATOM 1568 C CA . LYS A 1 202 ? -0.652 102.359 56.565 1.00 74.93 226 LYS A CA 1
ATOM 1569 C C . LYS A 1 202 ? -0.591 100.871 56.910 1.00 72.71 226 LYS A C 1
ATOM 1570 O O . LYS A 1 202 ? -0.064 100.483 57.951 1.00 73.59 226 LYS A O 1
ATOM 1576 N N . MET A 1 203 ? -1.131 100.039 56.031 1.00 69.50 227 MET A N 1
ATOM 1577 C CA . MET A 1 203 ? -1.147 98.606 56.253 1.00 65.67 227 MET A CA 1
ATOM 1578 C C . MET A 1 203 ? -0.337 97.880 55.186 1.00 64.98 227 MET A C 1
ATOM 1579 O O . MET A 1 203 ? -0.772 97.751 54.046 1.00 65.36 227 MET A O 1
ATOM 1584 N N . THR A 1 204 ? 0.847 97.408 55.555 1.00 64.31 228 THR A N 1
ATOM 1585 C CA . THR A 1 204 ? 1.703 96.691 54.613 1.00 63.59 228 THR A CA 1
ATOM 1586 C C . THR A 1 204 ? 2.033 95.304 55.156 1.00 62.25 228 THR A C 1
ATOM 1587 O O . THR A 1 204 ? 2.044 95.100 56.363 1.00 62.96 228 THR A O 1
ATOM 1591 N N . SER A 1 205 ? 2.300 94.351 54.272 1.00 61.85 229 SER A N 1
ATOM 1592 C CA . SER A 1 205 ? 2.619 92.994 54.708 1.00 60.96 229 SER A CA 1
ATOM 1593 C C . SER A 1 205 ? 3.759 92.991 55.727 1.00 59.86 229 SER A C 1
ATOM 1594 O O . SER A 1 205 ? 3.680 92.300 56.743 1.00 58.56 229 SER A O 1
ATOM 1597 N N . GLY A 1 206 ? 4.804 93.776 55.451 1.00 59.38 230 GLY A N 1
ATOM 1598 C CA . GLY A 1 206 ? 5.957 93.855 56.336 1.00 56.01 230 GLY A CA 1
ATOM 1599 C C . GLY A 1 206 ? 5.594 94.373 57.710 1.00 56.45 230 GLY A C 1
ATOM 1600 O O . GLY A 1 206 ? 6.003 93.813 58.723 1.00 55.79 230 GLY A O 1
ATOM 1601 N N . LYS A 1 207 ? 4.828 95.455 57.754 1.00 57.28 231 LYS A N 1
ATOM 1602 C CA . LYS A 1 207 ? 4.402 96.018 59.031 1.00 58.45 231 LYS A CA 1
ATOM 1603 C C . LYS A 1 207 ? 3.476 95.037 59.759 1.00 58.37 231 LYS A C 1
ATOM 1604 O O . LYS A 1 207 ? 3.502 94.952 60.987 1.00 59.29 231 LYS A O 1
ATOM 1610 N N . ILE A 1 208 ? 2.650 94.312 59.007 1.00 57.30 232 ILE A N 1
ATOM 1611 C CA . ILE A 1 208 ? 1.744 93.335 59.600 1.00 58.52 232 ILE A CA 1
ATOM 1612 C C . ILE A 1 208 ? 2.560 92.221 60.272 1.00 59.76 232 ILE A C 1
ATOM 1613 O O . ILE A 1 208 ? 2.298 91.855 61.423 1.00 59.41 232 ILE A O 1
ATOM 1618 N N . LYS A 1 209 ? 3.544 91.683 59.551 1.00 60.54 233 LYS A N 1
ATOM 1619 C CA . LYS A 1 209 ? 4.392 90.621 60.094 1.00 61.35 233 LYS A CA 1
ATOM 1620 C C . LYS A 1 209 ? 5.046 91.062 61.404 1.00 61.31 233 LYS A C 1
ATOM 1621 O O . LYS A 1 209 ? 5.022 90.338 62.397 1.00 61.15 233 LYS A O 1
ATOM 1627 N N . LYS A 1 210 ? 5.622 92.257 61.408 1.00 60.91 234 LYS A N 1
ATOM 1628 C CA . LYS A 1 210 ? 6.268 92.758 62.602 1.00 61.18 234 LYS A CA 1
ATOM 1629 C C . LYS A 1 210 ? 5.251 92.930 63.720 1.00 59.73 234 LYS A C 1
ATOM 1630 O O . LYS A 1 210 ? 5.533 92.628 64.881 1.00 60.97 234 LYS A O 1
ATOM 1636 N N . PHE A 1 211 ? 4.061 93.400 63.374 1.00 56.20 235 PHE A N 1
ATOM 1637 C CA . PHE A 1 211 ? 3.010 93.571 64.366 1.00 53.50 235 PHE A CA 1
ATOM 1638 C C . PHE A 1 211 ? 2.600 92.214 64.967 1.00 55.25 235 PHE A C 1
ATOM 1639 O O . PHE A 1 211 ? 2.313 92.116 66.163 1.00 54.97 235 PHE A O 1
ATOM 1647 N N . ILE A 1 212 ? 2.551 91.175 64.136 1.00 54.92 236 ILE A N 1
ATOM 1648 C CA . ILE A 1 212 ? 2.199 89.851 64.624 1.00 55.34 236 ILE A CA 1
ATOM 1649 C C . ILE A 1 212 ? 3.261 89.400 65.632 1.00 57.42 236 ILE A C 1
ATOM 1650 O O . ILE A 1 212 ? 2.965 89.190 66.812 1.00 56.44 236 ILE A O 1
ATOM 1655 N N . GLN A 1 213 ? 4.498 89.263 65.155 1.00 58.95 237 GLN A N 1
ATOM 1656 C CA . GLN A 1 213 ? 5.615 88.803 65.982 1.00 60.35 237 GLN A CA 1
ATOM 1657 C C . GLN A 1 213 ? 5.701 89.492 67.332 1.00 60.22 237 GLN A C 1
ATOM 1658 O O . GLN A 1 213 ? 5.948 88.862 68.362 1.00 60.85 237 GLN A O 1
ATOM 1664 N N . GLU A 1 214 ? 5.498 90.794 67.318 1.00 60.70 238 GLU A N 1
ATOM 1665 C CA . GLU A 1 214 ? 5.591 91.586 68.528 1.00 62.82 238 GLU A CA 1
ATOM 1666 C C . GLU A 1 214 ? 4.449 91.477 69.534 1.00 61.75 238 GLU A C 1
ATOM 1667 O O . GLU A 1 214 ? 4.620 91.893 70.675 1.00 61.69 238 GLU A O 1
ATOM 1673 N N . ASN A 1 215 ? 3.297 90.930 69.147 1.00 60.78 239 ASN A N 1
ATOM 1674 C CA . ASN A 1 215 ? 2.191 90.866 70.094 1.00 60.08 239 ASN A CA 1
ATOM 1675 C C . ASN A 1 215 ? 1.438 89.558 70.339 1.00 60.37 239 ASN A C 1
ATOM 1676 O O . ASN A 1 215 ? 0.715 89.468 71.331 1.00 62.20 239 ASN A O 1
ATOM 1681 N N . ILE A 1 216 ? 1.587 88.549 69.484 1.00 58.80 240 ILE A N 1
ATOM 1682 C CA . ILE A 1 216 ? 0.817 87.312 69.672 1.00 59.06 240 ILE A CA 1
ATOM 1683 C C . ILE A 1 216 ? 0.915 86.631 71.024 1.00 57.62 240 ILE A C 1
ATOM 1684 O O . ILE A 1 216 ? -0.082 86.098 71.526 1.00 57.81 240 ILE A O 1
ATOM 1689 N N . PHE A 1 217 ? 2.100 86.658 71.619 1.00 55.52 241 PHE A N 1
ATOM 1690 C CA . PHE A 1 217 ? 2.304 85.975 72.888 1.00 53.47 241 PHE A CA 1
ATOM 1691 C C . PHE A 1 217 ? 1.953 86.695 74.182 1.00 52.00 241 PHE A C 1
ATOM 1692 O O . PHE A 1 217 ? 1.684 86.045 75.190 1.00 51.11 241 PHE A O 1
ATOM 1700 N N . GLY A 1 218 ? 1.936 88.021 74.174 1.00 50.24 242 GLY A N 1
ATOM 1701 C CA . GLY A 1 218 ? 1.632 88.707 75.413 1.00 49.13 242 GLY A CA 1
ATOM 1702 C C . GLY A 1 218 ? 2.845 88.644 76.324 1.00 47.97 242 GLY A C 1
ATOM 1703 O O . GLY A 1 218 ? 3.930 88.260 75.889 1.00 44.91 242 GLY A O 1
ATOM 1704 N N . ILE A 1 219 ? 2.675 89.003 77.590 1.00 48.39 243 ILE A N 1
ATOM 1705 C CA . ILE A 1 219 ? 3.808 88.994 78.485 1.00 48.35 243 ILE A CA 1
ATOM 1706 C C . ILE A 1 219 ? 4.269 87.596 78.940 1.00 49.20 243 ILE A C 1
ATOM 1707 O O . ILE A 1 219 ? 5.385 87.470 79.445 1.00 51.50 243 ILE A O 1
ATOM 1712 N N . CYS A 1 220 ? 3.472 86.541 78.718 1.00 46.39 244 CYS A N 1
ATOM 1713 C CA . CYS A 1 220 ? 3.863 85.194 79.141 1.00 43.57 244 CYS A CA 1
ATOM 1714 C C . CYS A 1 220 ? 3.055 84.072 78.498 1.00 44.42 244 CYS A C 1
ATOM 1715 O O . CYS A 1 220 ? 2.115 83.540 79.096 1.00 45.31 244 CYS A O 1
ATOM 1718 N N . PRO A 1 221 ? 3.419 83.681 77.272 1.00 43.85 245 PRO A N 1
ATOM 1719 C CA . PRO A 1 221 ? 2.714 82.610 76.566 1.00 43.35 245 PRO A CA 1
ATOM 1720 C C . PRO A 1 221 ? 3.009 81.222 77.124 1.00 43.04 245 PRO A C 1
ATOM 1721 O O . PRO A 1 221 ? 3.934 81.038 77.916 1.00 42.50 245 PRO A O 1
ATOM 1725 N N . HIS A 1 222 ? 2.198 80.259 76.701 1.00 42.74 246 HIS A N 1
ATOM 1726 C CA . HIS A 1 222 ? 2.342 78.861 77.085 1.00 42.41 246 HIS A CA 1
ATOM 1727 C C . HIS A 1 222 ? 3.156 78.241 75.943 1.00 42.72 246 HIS A C 1
ATOM 1728 O O . HIS A 1 222 ? 2.665 78.124 74.823 1.00 43.07 246 HIS A O 1
ATOM 1735 N N . MET A 1 223 ? 4.401 77.870 76.211 1.00 42.95 247 MET A N 1
ATOM 1736 C CA . MET A 1 223 ? 5.242 77.293 75.174 1.00 43.81 247 MET A CA 1
ATOM 1737 C C . MET A 1 223 ? 4.909 75.828 74.965 1.00 44.29 247 MET A C 1
ATOM 1738 O O . MET A 1 223 ? 4.973 75.033 75.899 1.00 43.54 247 MET A O 1
ATOM 1743 N N . THR A 1 224 ? 4.551 75.481 73.732 1.00 46.55 248 THR A N 1
ATOM 1744 C CA . THR A 1 224 ? 4.187 74.105 73.375 1.00 50.19 248 THR A CA 1
ATOM 1745 C C . THR A 1 224 ? 5.114 73.620 72.260 1.00 51.55 248 THR A C 1
ATOM 1746 O O . THR A 1 224 ? 5.829 74.423 71.667 1.00 51.67 248 THR A O 1
ATOM 1750 N N . GLU A 1 225 ? 5.103 72.316 71.976 1.00 54.44 249 GLU A N 1
ATOM 1751 C CA . GLU A 1 225 ? 5.951 71.754 70.918 1.00 55.76 249 GLU A CA 1
ATOM 1752 C C . GLU A 1 225 ? 5.654 72.457 69.610 1.00 55.67 249 GLU A C 1
ATOM 1753 O O . GLU A 1 225 ? 6.486 72.525 68.716 1.00 55.55 249 GLU A O 1
ATOM 1759 N N . ASP A 1 226 ? 4.456 73.004 69.514 1.00 56.73 250 ASP A N 1
ATOM 1760 C CA . ASP A 1 226 ? 4.047 73.687 68.309 1.00 57.65 250 ASP A CA 1
ATOM 1761 C C . ASP A 1 226 ? 4.622 75.105 68.131 1.00 56.89 250 ASP A C 1
ATOM 1762 O O . ASP A 1 226 ? 4.942 75.515 67.007 1.00 56.70 250 ASP A O 1
ATOM 1767 N N . ASN A 1 227 ? 4.766 75.854 69.222 1.00 53.97 251 ASN A N 1
ATOM 1768 C CA . ASN A 1 227 ? 5.275 77.211 69.112 1.00 52.81 251 ASN A CA 1
ATOM 1769 C C . ASN A 1 227 ? 6.630 77.476 69.754 1.00 52.82 251 ASN A C 1
ATOM 1770 O O . ASN A 1 227 ? 7.067 78.631 69.806 1.00 52.63 251 ASN A O 1
ATOM 1775 N N . LYS A 1 228 ? 7.304 76.438 70.239 1.00 52.38 252 LYS A N 1
ATOM 1776 C CA . LYS A 1 228 ? 8.597 76.648 70.887 1.00 52.87 252 LYS A CA 1
ATOM 1777 C C . LYS A 1 228 ? 9.633 77.344 70.003 1.00 52.43 252 LYS A C 1
ATOM 1778 O O . LYS A 1 228 ? 10.352 78.223 70.464 1.00 49.41 252 LYS A O 1
ATOM 1784 N N . ASP A 1 229 ? 9.696 76.962 68.732 1.00 54.57 253 ASP A N 1
ATOM 1785 C CA . ASP A 1 229 ? 10.658 77.553 67.811 1.00 57.47 253 ASP A CA 1
ATOM 1786 C C . ASP A 1 229 ? 10.400 79.032 67.566 1.00 57.48 253 ASP A C 1
ATOM 1787 O O . ASP A 1 229 ? 11.217 79.720 66.963 1.00 58.65 253 ASP A O 1
ATOM 1792 N N . LEU A 1 230 ? 9.263 79.524 68.044 1.00 57.51 254 LEU A N 1
ATOM 1793 C CA . LEU A 1 230 ? 8.925 80.938 67.902 1.00 55.11 254 LEU A CA 1
ATOM 1794 C C . LEU A 1 230 ? 9.202 81.677 69.204 1.00 53.86 254 LEU A C 1
ATOM 1795 O O . LEU A 1 230 ? 9.335 82.894 69.202 1.00 55.91 254 LEU A O 1
ATOM 1800 N N . ILE A 1 231 ? 9.284 80.940 70.309 1.00 52.18 255 ILE A N 1
ATOM 1801 C CA . ILE A 1 231 ? 9.510 81.532 71.626 1.00 50.67 255 ILE A CA 1
ATOM 1802 C C . ILE A 1 231 ? 10.943 81.449 72.144 1.00 51.34 255 ILE A C 1
ATOM 1803 O O . ILE A 1 231 ? 11.416 82.366 72.807 1.00 51.05 255 ILE A O 1
ATOM 1808 N N . GLN A 1 232 ? 11.636 80.355 71.856 1.00 52.62 256 GLN A N 1
ATOM 1809 C CA . GLN A 1 232 ? 13.014 80.211 72.304 1.00 53.97 256 GLN A CA 1
ATOM 1810 C C . GLN A 1 232 ? 13.982 80.935 71.362 1.00 55.63 256 GLN A C 1
ATOM 1811 O O . GLN A 1 232 ? 13.660 81.196 70.202 1.00 55.31 256 GLN A O 1
ATOM 1817 N N . GLY A 1 233 ? 15.172 81.251 71.864 1.00 57.73 257 GLY A N 1
ATOM 1818 C CA . GLY A 1 233 ? 16.160 81.931 71.042 1.00 58.86 257 GLY A CA 1
ATOM 1819 C C . GLY A 1 233 ? 16.603 83.256 71.632 1.00 60.01 257 GLY A C 1
ATOM 1820 O O . GLY A 1 233 ? 17.775 83.626 71.548 1.00 61.59 257 GLY A O 1
ATOM 1821 N N . LYS A 1 234 ? 15.659 83.965 72.239 1.00 59.54 258 LYS A N 1
ATOM 1822 C CA . LYS A 1 234 ? 15.917 85.260 72.851 1.00 59.86 258 LYS A CA 1
ATOM 1823 C C . LYS A 1 234 ? 16.050 85.088 74.354 1.00 58.62 258 LYS A C 1
ATOM 1824 O O . LYS A 1 234 ? 15.849 83.985 74.869 1.00 58.94 258 LYS A O 1
ATOM 1830 N N . ASP A 1 235 ? 16.392 86.163 75.062 1.00 56.08 259 ASP A N 1
ATOM 1831 C CA . ASP A 1 235 ? 16.508 86.075 76.515 1.00 53.89 259 ASP A CA 1
ATOM 1832 C C . ASP A 1 235 ? 15.165 85.530 76.990 1.00 52.28 259 ASP A C 1
ATOM 1833 O O . ASP A 1 235 ? 14.127 86.181 76.830 1.00 52.80 259 ASP A O 1
ATOM 1838 N N . LEU A 1 236 ? 15.179 84.337 77.575 1.00 47.88 260 LEU A N 1
ATOM 1839 C CA . LEU A 1 236 ? 13.935 83.728 77.987 1.00 43.48 260 LEU A CA 1
ATOM 1840 C C . LEU A 1 236 ? 13.895 83.080 79.357 1.00 43.89 260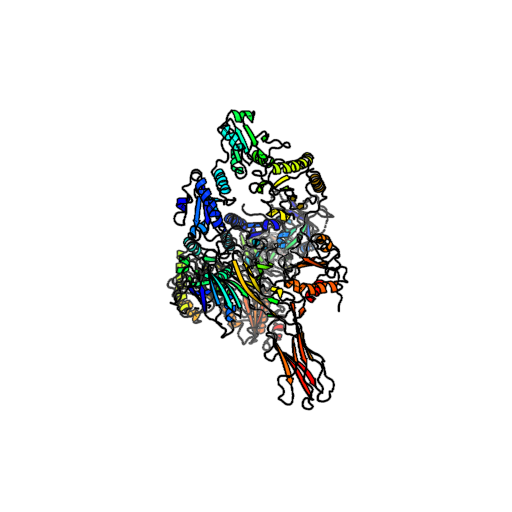 LEU A C 1
ATOM 1841 O O . LEU A 1 236 ? 14.775 82.291 79.723 1.00 45.23 260 LEU A O 1
ATOM 1846 N N . LEU A 1 237 ? 12.854 83.413 80.109 1.00 41.66 261 LEU A N 1
ATOM 1847 C CA . LEU A 1 237 ? 12.638 82.817 81.408 1.00 40.40 261 LEU A CA 1
ATOM 1848 C C . LEU A 1 237 ? 11.485 81.840 81.210 1.00 40.83 261 LEU A C 1
ATOM 1849 O O . LEU A 1 237 ? 10.437 82.189 80.651 1.00 39.84 261 LEU A O 1
ATOM 1854 N N . ILE A 1 238 ? 11.689 80.612 81.661 1.00 40.55 262 ILE A N 1
ATOM 1855 C CA . ILE A 1 238 ? 10.671 79.594 81.547 1.00 39.40 262 ILE A CA 1
ATOM 1856 C C . ILE A 1 238 ? 10.363 79.009 82.906 1.00 41.21 262 ILE A C 1
ATOM 1857 O O . ILE A 1 238 ? 11.264 78.573 83.622 1.00 43.25 262 ILE A O 1
ATOM 1862 N N . ALA A 1 239 ? 9.088 79.013 83.272 1.00 40.71 263 ALA A N 1
ATOM 1863 C CA . ALA A 1 239 ? 8.678 78.411 84.529 1.00 41.63 263 ALA A CA 1
ATOM 1864 C C . ALA A 1 239 ? 8.113 77.037 84.129 1.00 41.79 263 ALA A C 1
ATOM 1865 O O . ALA A 1 239 ? 7.143 76.964 83.394 1.00 43.48 263 ALA A O 1
ATOM 1867 N N . TYR A 1 240 ? 8.733 75.951 84.580 1.00 43.44 264 TYR A N 1
ATOM 1868 C CA . TYR A 1 240 ? 8.255 74.610 84.227 1.00 44.78 264 TYR A CA 1
ATOM 1869 C C . TYR A 1 240 ? 7.416 74.005 85.347 1.00 45.21 264 TYR A C 1
ATOM 1870 O O . TYR A 1 240 ? 7.762 74.134 86.529 1.00 45.87 264 TYR A O 1
ATOM 1879 N N . TYR A 1 241 ? 6.309 73.368 84.978 1.00 45.24 265 TYR A N 1
ATOM 1880 C CA . TYR A 1 241 ? 5.436 72.711 85.949 1.00 48.77 265 TYR A CA 1
ATOM 1881 C C . TYR A 1 241 ? 4.365 71.876 85.252 1.00 50.87 265 TYR A C 1
ATOM 1882 O O . TYR A 1 241 ? 4.543 71.498 84.086 1.00 51.60 265 TYR A O 1
ATOM 1891 N N . ASP A 1 242 ? 3.271 71.574 85.954 1.00 53.99 266 ASP A N 1
ATOM 1892 C CA . ASP A 1 242 ? 2.183 70.757 85.384 1.00 57.01 266 ASP A CA 1
ATOM 1893 C C . ASP A 1 242 ? 1.248 71.588 84.504 1.00 55.76 266 ASP A C 1
ATOM 1894 O O . ASP A 1 242 ? 0.059 71.717 84.784 1.00 56.28 266 ASP A O 1
ATOM 1899 N N . VAL A 1 243 ? 1.785 72.152 83.432 1.00 54.23 267 VAL A N 1
ATOM 1900 C CA . VAL A 1 243 ? 0.966 72.958 82.557 1.00 53.79 267 VAL A CA 1
ATOM 1901 C C . VAL A 1 243 ? 0.196 72.025 81.639 1.00 54.75 267 VAL A C 1
ATOM 1902 O O . VAL A 1 243 ? 0.781 71.282 80.841 1.00 55.33 267 VAL A O 1
ATOM 1906 N N . ASP A 1 244 ? -1.124 72.058 81.787 1.00 54.43 268 ASP A N 1
ATOM 1907 C CA . ASP A 1 244 ? -2.025 71.231 80.993 1.00 53.72 268 ASP A CA 1
ATOM 1908 C C . ASP A 1 244 ? -3.398 71.847 81.109 1.00 52.18 268 ASP A C 1
ATOM 1909 O O . ASP A 1 244 ? -4.033 71.736 82.145 1.00 52.58 268 ASP A O 1
ATOM 1914 N N . TYR A 1 245 ? -3.864 72.492 80.048 1.00 52.92 269 TYR A N 1
ATOM 1915 C CA . TYR A 1 245 ? -5.163 73.163 80.094 1.00 53.97 269 TYR A CA 1
ATOM 1916 C C . TYR A 1 245 ? -6.388 72.307 79.826 1.00 55.44 269 TYR A C 1
ATOM 1917 O O . TYR A 1 245 ? -7.501 72.825 79.710 1.00 56.21 269 TYR A O 1
ATOM 1926 N N . GLU A 1 246 ? -6.186 71.000 79.732 1.00 57.63 270 GLU A N 1
ATOM 1927 C CA . GLU A 1 246 ? -7.302 70.105 79.512 1.00 59.60 270 GLU A CA 1
ATOM 1928 C C . GLU A 1 246 ? -7.713 69.519 80.850 1.00 58.83 270 GLU A C 1
ATOM 1929 O O . GLU A 1 246 ? -8.850 69.678 81.288 1.00 59.07 270 GLU A O 1
ATOM 1935 N N . LYS A 1 247 ? -6.773 68.877 81.526 1.00 57.77 271 LYS A N 1
ATOM 1936 C CA . LYS A 1 247 ? -7.097 68.249 82.794 1.00 57.99 271 LYS A CA 1
ATOM 1937 C C . LYS A 1 247 ? -6.618 69.000 84.028 1.00 56.46 271 LYS A C 1
ATOM 1938 O O . LYS A 1 247 ? -6.910 68.599 85.152 1.00 56.82 271 LYS A O 1
ATOM 1944 N N . ASN A 1 248 ? -5.903 70.102 83.832 1.00 55.17 272 ASN A N 1
ATOM 1945 C CA . ASN A 1 248 ? -5.399 70.857 84.969 1.00 52.89 272 ASN A CA 1
ATOM 1946 C C . ASN A 1 248 ? -5.308 72.346 84.669 1.00 51.91 272 ASN A C 1
ATOM 1947 O O . ASN A 1 248 ? -4.294 73.000 84.935 1.00 52.52 272 ASN A O 1
ATOM 1952 N N . ALA A 1 249 ? -6.399 72.876 84.130 1.00 51.10 273 ALA A N 1
ATOM 1953 C CA . ALA A 1 249 ? -6.490 74.286 83.761 1.00 49.65 273 ALA A CA 1
ATOM 1954 C C . ALA A 1 249 ? -6.386 75.232 84.947 1.00 47.82 273 ALA A C 1
ATOM 1955 O O . ALA A 1 249 ? -5.830 76.329 84.838 1.00 45.61 273 ALA A O 1
ATOM 1957 N N . LYS A 1 250 ? -6.926 74.799 86.079 1.00 47.28 274 LYS A N 1
ATOM 1958 C CA . LYS A 1 250 ? -6.908 75.619 87.271 1.00 47.68 274 LYS A CA 1
ATOM 1959 C C . LYS A 1 250 ? -5.491 75.785 87.786 1.00 46.59 274 LYS A C 1
ATOM 1960 O O . LYS A 1 250 ? -5.039 76.902 88.035 1.00 44.52 274 LYS A O 1
ATOM 1966 N N . GLY A 1 251 ? -4.798 74.663 87.944 1.00 47.07 275 GLY A N 1
ATOM 1967 C CA . GLY A 1 251 ? -3.431 74.705 88.421 1.00 47.92 275 GLY A CA 1
ATOM 1968 C C . GLY A 1 251 ? -2.594 75.513 87.457 1.00 48.74 275 GLY A C 1
ATOM 1969 O O . GLY A 1 251 ? -1.794 76.351 87.873 1.00 50.64 275 GLY A O 1
ATOM 1970 N N . SER A 1 252 ? -2.787 75.267 86.164 1.00 47.90 276 SER A N 1
ATOM 1971 C CA . SER A 1 252 ? -2.054 75.989 85.133 1.00 47.86 276 SER A CA 1
ATOM 1972 C C . SER A 1 252 ? -2.148 77.510 85.355 1.00 47.94 276 SER A C 1
ATOM 1973 O O . SER A 1 252 ? -1.122 78.172 85.502 1.00 47.69 276 SER A O 1
ATOM 1976 N N . ASN A 1 253 ? -3.366 78.057 85.393 1.00 47.50 277 ASN A N 1
ATOM 1977 C CA . ASN A 1 253 ? -3.559 79.495 85.604 1.00 47.15 277 ASN A CA 1
ATOM 1978 C C . ASN A 1 253 ? -3.000 79.949 86.937 1.00 47.71 277 ASN A C 1
ATOM 1979 O O . ASN A 1 253 ? -2.425 81.040 87.049 1.00 47.49 277 ASN A O 1
ATOM 1984 N N . TYR A 1 254 ? -3.195 79.117 87.954 1.00 47.56 278 TYR A N 1
ATOM 1985 C CA . TYR A 1 254 ? -2.739 79.445 89.294 1.00 48.59 278 TYR A CA 1
ATOM 1986 C C . TYR A 1 254 ? -1.292 79.915 89.303 1.00 48.52 278 TYR A C 1
ATOM 1987 O O . TYR A 1 254 ? -0.972 80.992 89.818 1.00 48.03 278 TYR A O 1
ATOM 1996 N N . TRP A 1 255 ? -0.423 79.100 88.716 1.00 47.51 279 TRP A N 1
ATOM 1997 C CA . TRP A 1 255 ? 0.995 79.401 88.653 1.00 46.48 279 TRP A CA 1
ATOM 1998 C C . TRP A 1 255 ? 1.345 80.456 87.607 1.00 44.90 279 TRP A C 1
ATOM 1999 O O . TRP A 1 255 ? 2.123 81.375 87.887 1.00 45.56 279 TRP A O 1
ATOM 2010 N N . ARG A 1 256 ? 0.775 80.337 86.413 1.00 41.29 280 ARG A N 1
ATOM 2011 C CA . ARG A 1 256 ? 1.048 81.319 85.364 1.00 41.85 280 ARG A CA 1
ATOM 2012 C C . ARG A 1 256 ? 0.713 82.752 85.828 1.00 41.36 280 ARG A C 1
ATOM 2013 O O . ARG A 1 256 ? 1.421 83.706 85.489 1.00 38.25 280 ARG A O 1
ATOM 2021 N N . ASN A 1 257 ? -0.359 82.898 86.603 1.00 41.92 281 ASN A N 1
ATOM 2022 C CA . ASN A 1 257 ? -0.738 84.219 87.101 1.00 44.50 281 ASN A CA 1
ATOM 2023 C C . ASN A 1 257 ? 0.304 84.778 88.064 1.00 45.19 281 ASN A C 1
ATOM 2024 O O . ASN A 1 257 ? 0.521 85.985 88.107 1.00 46.49 281 ASN A O 1
ATOM 2029 N N . ARG A 1 258 ? 0.951 83.915 88.838 1.00 45.91 282 ARG A N 1
ATOM 2030 C CA . ARG A 1 258 ? 1.960 84.397 89.773 1.00 49.10 282 ARG A CA 1
ATOM 2031 C C . ARG A 1 258 ? 3.244 84.761 89.043 1.00 49.69 282 ARG A C 1
ATOM 2032 O O . ARG A 1 258 ? 3.953 85.691 89.426 1.00 51.09 282 ARG A O 1
ATOM 2040 N N . VAL A 1 259 ? 3.527 84.046 87.966 1.00 49.03 283 VAL A N 1
ATOM 2041 C CA . VAL A 1 259 ? 4.700 84.339 87.177 1.00 47.53 283 VAL A CA 1
ATOM 2042 C C . VAL A 1 259 ? 4.508 85.712 86.504 1.00 49.31 283 VAL A C 1
ATOM 2043 O O . VAL A 1 259 ? 5.363 86.606 86.605 1.00 47.47 283 VAL A O 1
ATOM 2047 N N . MET A 1 260 ? 3.369 85.880 85.831 1.00 51.07 284 MET A N 1
ATOM 2048 C CA . MET A 1 260 ? 3.065 87.130 85.125 1.00 53.02 284 MET A CA 1
ATOM 2049 C C . MET A 1 260 ? 2.991 88.307 86.096 1.00 55.15 284 MET A C 1
ATOM 2050 O O . MET A 1 260 ? 3.300 89.451 85.743 1.00 56.01 284 MET A O 1
ATOM 2055 N N . MET A 1 261 ? 2.566 88.009 87.320 1.00 56.15 285 MET A N 1
ATOM 2056 C CA . MET A 1 261 ? 2.435 89.001 88.377 1.00 56.55 285 MET A CA 1
ATOM 2057 C C . MET A 1 261 ? 3.763 89.723 88.607 1.00 54.85 285 MET A C 1
ATOM 2058 O O . MET A 1 261 ? 3.811 90.947 88.722 1.00 54.67 285 MET A O 1
ATOM 2063 N N . VAL A 1 262 ? 4.837 88.950 88.680 1.00 53.02 286 VAL A N 1
ATOM 2064 C CA . VAL A 1 262 ? 6.165 89.502 88.889 1.00 51.66 286 VAL A CA 1
ATOM 2065 C C . VAL A 1 262 ? 6.687 90.074 87.581 1.00 50.78 286 VAL A C 1
ATOM 2066 O O . VAL A 1 262 ? 7.209 91.189 87.542 1.00 50.47 286 VAL A O 1
ATOM 2070 N N . ALA A 1 263 ? 6.537 89.302 86.511 1.00 49.67 287 ALA A N 1
ATOM 2071 C CA . ALA A 1 263 ? 7.009 89.721 85.202 1.00 49.96 287 ALA A CA 1
ATOM 2072 C C . ALA A 1 263 ? 6.558 91.127 84.868 1.00 51.04 287 ALA A C 1
ATOM 2073 O O . ALA A 1 263 ? 7.365 91.987 84.517 1.00 51.53 287 ALA A O 1
ATOM 2075 N N . LYS A 1 264 ? 5.262 91.370 84.993 1.00 52.84 288 LYS A N 1
ATOM 2076 C CA . LYS A 1 264 ? 4.726 92.680 84.673 1.00 55.47 288 LYS A CA 1
ATOM 2077 C C . LYS A 1 264 ? 5.466 93.813 85.375 1.00 56.38 288 LYS A C 1
ATOM 2078 O O . LYS A 1 264 ? 5.784 94.828 84.751 1.00 55.46 288 LYS A O 1
ATOM 2084 N N . LYS A 1 265 ? 5.740 93.651 86.666 1.00 56.57 289 LYS A N 1
ATOM 2085 C CA . LYS A 1 265 ? 6.446 94.697 87.400 1.00 58.53 289 LYS A CA 1
ATOM 2086 C C . LYS A 1 265 ? 7.773 95.051 86.713 1.00 59.82 289 LYS A C 1
ATOM 2087 O O . LYS A 1 265 ? 7.998 96.203 86.339 1.00 61.56 289 LYS A O 1
ATOM 2093 N N . PHE A 1 266 ? 8.640 94.060 86.527 1.00 59.77 290 PHE A N 1
ATOM 2094 C CA . PHE A 1 266 ? 9.931 94.290 85.885 1.00 59.58 290 PHE A CA 1
ATOM 2095 C C . PHE A 1 266 ? 9.759 94.777 84.457 1.00 60.27 290 PHE A C 1
ATOM 2096 O O . PHE A 1 266 ? 10.531 95.609 83.975 1.00 60.19 290 PHE A O 1
ATOM 2104 N N . LEU A 1 267 ? 8.753 94.246 83.774 1.00 61.61 291 LEU A N 1
ATOM 2105 C CA . LEU A 1 267 ? 8.503 94.628 82.386 1.00 63.67 291 LEU A CA 1
ATOM 2106 C C . LEU A 1 267 ? 8.078 96.085 82.278 1.00 65.26 291 LEU A C 1
ATOM 2107 O O . LEU A 1 267 ? 8.597 96.832 81.447 1.00 66.67 291 LEU A O 1
ATOM 2112 N N . ASP A 1 268 ? 7.138 96.491 83.122 1.00 67.18 292 ASP A N 1
ATOM 2113 C CA . ASP A 1 268 ? 6.667 97.870 83.104 1.00 68.43 292 ASP A CA 1
ATOM 2114 C C . ASP A 1 268 ? 7.791 98.807 83.521 1.00 69.08 292 ASP A C 1
ATOM 2115 O O . ASP A 1 268 ? 7.859 99.950 83.066 1.00 70.47 292 ASP A O 1
ATOM 2120 N N . ALA A 1 269 ? 8.673 98.311 84.383 1.00 68.46 293 ALA A N 1
ATOM 2121 C CA . ALA A 1 269 ? 9.798 99.097 84.864 1.00 67.34 293 ALA A CA 1
ATOM 2122 C C . ALA A 1 269 ? 10.859 99.257 83.779 1.00 67.22 293 ALA A C 1
ATOM 2123 O O . ALA A 1 269 ? 11.880 99.899 84.000 1.00 67.51 293 ALA A O 1
ATOM 2125 N N . GLY A 1 270 ? 10.624 98.665 82.613 1.00 66.99 294 GLY A N 1
ATOM 2126 C CA . GLY A 1 270 ? 11.579 98.793 81.524 1.00 66.98 294 GLY A CA 1
ATOM 2127 C C . GLY A 1 270 ? 12.534 97.641 81.237 1.00 67.19 294 GLY A C 1
ATOM 2128 O O . GLY A 1 270 ? 13.081 97.574 80.131 1.00 67.08 294 GLY A O 1
ATOM 2129 N N . HIS A 1 271 ? 12.748 96.743 82.204 1.00 66.99 295 HIS A N 1
ATOM 2130 C CA . HIS A 1 271 ? 13.658 95.605 82.000 1.00 66.25 295 HIS A CA 1
ATOM 2131 C C . HIS A 1 271 ? 13.301 94.799 80.759 1.00 64.74 295 HIS A C 1
ATOM 2132 O O . HIS A 1 271 ? 12.134 94.746 80.363 1.00 66.96 295 HIS A O 1
ATOM 2139 N N . LYS A 1 272 ? 14.302 94.175 80.145 1.00 61.93 296 LYS A N 1
ATOM 2140 C CA . LYS A 1 272 ? 14.066 93.379 78.941 1.00 60.07 296 LYS A CA 1
ATOM 2141 C C . LYS A 1 272 ? 14.301 91.884 79.155 1.00 57.96 296 LYS A C 1
ATOM 2142 O O . LYS A 1 272 ? 15.398 91.447 79.532 1.00 57.74 296 LYS A O 1
ATOM 2148 N N . LEU A 1 273 ? 13.250 91.107 78.908 1.00 55.03 297 LEU A N 1
ATOM 2149 C CA . LEU A 1 273 ? 13.291 89.658 79.068 1.00 51.55 297 LEU A CA 1
ATOM 2150 C C . LEU A 1 273 ? 11.930 89.079 78.679 1.00 50.37 297 LEU A C 1
ATOM 2151 O O . LEU A 1 273 ? 10.891 89.670 78.972 1.00 50.57 297 LEU A O 1
ATOM 2156 N N . ASN A 1 274 ? 11.943 87.929 78.012 1.00 48.72 298 ASN A N 1
ATOM 2157 C CA . ASN A 1 274 ? 10.707 87.261 77.606 1.00 46.71 298 ASN A CA 1
ATOM 2158 C C . ASN A 1 274 ? 10.367 86.199 78.649 1.00 45.29 298 ASN A C 1
ATOM 2159 O O . ASN A 1 274 ? 11.255 85.654 79.304 1.00 44.16 298 ASN A O 1
ATOM 2164 N N . PHE A 1 275 ? 9.083 85.904 78.798 1.00 42.62 299 PHE A N 1
ATOM 2165 C CA . PHE A 1 275 ? 8.647 84.922 79.777 1.00 41.35 299 PHE A CA 1
ATOM 2166 C C . PHE A 1 275 ? 7.759 83.887 79.116 1.00 41.73 299 PHE A C 1
ATOM 2167 O O . PHE A 1 275 ? 7.161 84.143 78.075 1.00 39.71 299 PHE A O 1
ATOM 2175 N N . ALA A 1 276 ? 7.675 82.712 79.731 1.00 41.73 300 ALA A N 1
ATOM 2176 C CA . ALA A 1 276 ? 6.820 81.657 79.210 1.00 41.45 300 ALA A CA 1
ATOM 2177 C C . ALA A 1 276 ? 6.691 80.525 80.220 1.00 41.13 300 ALA A C 1
ATOM 2178 O O . ALA A 1 276 ? 7.595 80.306 81.026 1.00 40.38 300 ALA A O 1
ATOM 2180 N N . VAL A 1 277 ? 5.551 79.839 80.197 1.00 39.87 301 VAL A N 1
ATOM 2181 C CA . VAL A 1 277 ? 5.355 78.689 81.065 1.00 40.38 301 VAL A CA 1
ATOM 2182 C C . VAL A 1 277 ? 5.326 77.467 80.134 1.00 41.55 301 VAL A C 1
ATOM 2183 O O . VAL A 1 277 ? 4.896 77.561 78.973 1.00 40.48 301 VAL A O 1
ATOM 2187 N N . ALA A 1 278 ? 5.803 76.331 80.634 1.00 42.04 302 ALA A N 1
ATOM 2188 C CA . ALA A 1 278 ? 5.855 75.121 79.833 1.00 42.67 302 ALA A CA 1
ATOM 2189 C C . ALA A 1 278 ? 5.756 73.862 80.668 1.00 43.09 302 ALA A C 1
ATOM 2190 O O . ALA A 1 278 ? 6.170 73.829 81.826 1.00 39.28 302 ALA A O 1
ATOM 2192 N N . SER A 1 279 ? 5.209 72.823 80.043 1.00 45.65 303 SER A N 1
ATOM 2193 C CA . SER A 1 279 ? 5.028 71.527 80.681 1.00 47.71 303 SER A CA 1
ATOM 2194 C C . SER A 1 279 ? 6.345 70.849 81.070 1.00 48.94 303 SER A C 1
ATOM 2195 O O . SER A 1 279 ? 7.210 70.594 80.226 1.00 46.89 303 SER A O 1
ATOM 2198 N N . ARG A 1 280 ? 6.473 70.548 82.354 1.00 50.72 304 ARG A N 1
ATOM 2199 C CA . ARG A 1 280 ? 7.654 69.880 82.881 1.00 54.77 304 ARG A CA 1
ATOM 2200 C C . ARG A 1 280 ? 7.852 68.545 82.156 1.00 55.30 304 ARG A C 1
ATOM 2201 O O . ARG A 1 280 ? 8.970 68.032 82.072 1.00 56.43 304 ARG A O 1
ATOM 2209 N N . LYS A 1 281 ? 6.761 67.993 81.628 1.00 55.66 305 LYS A N 1
ATOM 2210 C CA . LYS A 1 281 ? 6.801 66.709 80.934 1.00 55.87 305 LYS A CA 1
ATOM 2211 C C . LYS A 1 281 ? 7.135 66.833 79.462 1.00 54.88 305 LYS A C 1
ATOM 2212 O O . LYS A 1 281 ? 8.033 66.156 78.962 1.00 53.98 305 LYS A O 1
ATOM 2218 N N . THR A 1 282 ? 6.411 67.691 78.759 1.00 53.93 306 THR A N 1
ATOM 2219 C CA . THR A 1 282 ? 6.658 67.871 77.333 1.00 55.10 306 THR A CA 1
ATOM 2220 C C . THR A 1 282 ? 8.104 68.305 77.063 1.00 55.37 306 THR A C 1
ATOM 2221 O O . THR A 1 282 ? 8.674 68.013 76.007 1.00 55.54 306 THR A O 1
ATOM 2225 N N . PHE A 1 283 ? 8.693 69.002 78.024 1.00 55.12 307 PHE A N 1
ATOM 2226 C CA . PHE A 1 283 ? 10.053 69.477 77.866 1.00 56.06 307 PHE A CA 1
ATOM 2227 C C . PHE A 1 283 ? 11.006 68.934 78.911 1.00 58.04 307 PHE A C 1
ATOM 2228 O O . PHE A 1 283 ? 12.041 69.536 79.198 1.00 58.22 307 PHE A O 1
ATOM 2236 N N . SER A 1 284 ? 10.658 67.780 79.470 1.00 60.08 308 SER A N 1
ATOM 2237 C CA . SER A 1 284 ? 11.501 67.136 80.468 1.00 60.24 308 SER A CA 1
ATOM 2238 C C . SER A 1 284 ? 12.925 66.974 79.927 1.00 60.92 308 SER A C 1
ATOM 2239 O O . SER A 1 284 ? 13.885 67.048 80.685 1.00 60.80 308 SER A O 1
ATOM 2242 N N . HIS A 1 285 ? 13.066 66.767 78.618 1.00 62.04 309 HIS A N 1
ATOM 2243 C CA . HIS A 1 285 ? 14.396 66.597 78.034 1.00 64.79 309 HIS A CA 1
ATOM 2244 C C . HIS A 1 285 ? 15.259 67.857 78.098 1.00 65.92 309 HIS A C 1
ATOM 2245 O O . HIS A 1 285 ? 16.478 67.788 77.925 1.00 67.52 309 HIS A O 1
ATOM 2252 N N . GLU A 1 286 ? 14.634 69.006 78.339 1.00 65.43 310 GLU A N 1
ATOM 2253 C CA . GLU A 1 286 ? 15.376 70.262 78.447 1.00 64.04 310 GLU A CA 1
ATOM 2254 C C . GLU A 1 286 ? 15.775 70.547 79.900 1.00 61.80 310 GLU A C 1
ATOM 2255 O O . GLU A 1 286 ? 16.731 71.281 80.148 1.00 61.12 310 GLU A O 1
ATOM 2261 N N . LEU A 1 287 ? 15.043 69.975 80.852 1.00 58.62 311 LEU A N 1
ATOM 2262 C CA . LEU A 1 287 ? 15.317 70.221 82.264 1.00 57.64 311 LEU A CA 1
ATOM 2263 C C . LEU A 1 287 ? 16.747 69.930 82.734 1.00 57.19 311 LEU A C 1
ATOM 2264 O O . LEU A 1 287 ? 17.227 70.549 83.692 1.00 54.91 311 LEU A O 1
ATOM 2269 N N . SER A 1 288 ? 17.424 68.998 82.063 1.00 56.01 312 SER A N 1
ATOM 2270 C CA . SER A 1 288 ? 18.795 68.635 82.428 1.00 56.08 312 SER A CA 1
ATOM 2271 C C . SER A 1 288 ? 19.816 69.729 82.099 1.00 54.76 312 SER A C 1
ATOM 2272 O O . SER A 1 288 ? 20.833 69.841 82.771 1.00 52.79 312 SER A O 1
ATOM 2275 N N . ASP A 1 289 ? 19.554 70.526 81.067 1.00 52.93 313 ASP A N 1
ATOM 2276 C CA . ASP A 1 289 ? 20.474 71.596 80.709 1.00 53.15 313 ASP A CA 1
ATOM 2277 C C . ASP A 1 289 ? 20.551 72.638 81.832 1.00 52.24 313 ASP A C 1
ATOM 2278 O O . ASP A 1 289 ? 21.473 73.456 81.859 1.00 53.52 313 ASP A O 1
ATOM 2283 N N . PHE A 1 290 ? 19.586 72.617 82.749 1.00 49.31 314 PHE A N 1
ATOM 2284 C CA . PHE A 1 290 ? 19.567 73.572 83.855 1.00 47.94 314 PHE A CA 1
ATOM 2285 C C . PHE A 1 290 ? 19.783 72.832 85.152 1.00 47.06 314 PHE A C 1
ATOM 2286 O O . PHE A 1 290 ? 19.702 73.414 86.238 1.00 46.33 314 PHE A O 1
ATOM 2294 N N . GLY A 1 291 ? 20.047 71.537 85.022 1.00 46.86 315 GLY A N 1
ATOM 2295 C CA . GLY A 1 291 ? 20.264 70.711 86.188 1.00 48.92 315 GLY A CA 1
ATOM 2296 C C . GLY A 1 291 ? 19.056 70.706 87.101 1.00 50.87 315 GLY A C 1
ATOM 2297 O O . GLY A 1 291 ? 19.193 70.739 88.325 1.00 50.13 315 GLY A O 1
ATOM 2298 N N . LEU A 1 292 ? 17.869 70.655 86.501 1.00 53.79 316 LEU A N 1
ATOM 2299 C CA . LEU A 1 292 ? 16.621 70.656 87.251 1.00 56.60 316 LEU A CA 1
ATOM 2300 C C . LEU A 1 292 ? 15.976 69.284 87.320 1.00 61.15 316 LEU A C 1
ATOM 2301 O O . LEU A 1 292 ? 15.880 68.575 86.315 1.00 60.28 316 LEU A O 1
ATOM 2306 N N . GLU A 1 293 ? 15.535 68.925 88.526 1.00 66.64 317 GLU A N 1
ATOM 2307 C CA . GLU A 1 293 ? 14.877 67.649 88.778 1.00 70.72 317 GLU A CA 1
ATOM 2308 C C . GLU A 1 293 ? 13.389 67.767 88.483 1.00 73.89 317 GLU A C 1
ATOM 2309 O O . GLU A 1 293 ? 12.708 68.668 88.995 1.00 73.98 317 GLU A O 1
ATOM 2315 N N . SER A 1 294 ? 12.892 66.858 87.648 1.00 78.51 318 SER A N 1
ATOM 2316 C CA . SER A 1 294 ? 11.480 66.845 87.281 1.00 81.57 318 SER A CA 1
ATOM 2317 C C . SER A 1 294 ? 10.714 65.936 88.229 1.00 82.88 318 SER A C 1
ATOM 2318 O O . SER A 1 294 ? 10.418 64.782 87.907 1.00 82.60 318 SER A O 1
ATOM 2321 N N . THR A 1 295 ? 10.416 66.460 89.411 1.00 85.22 319 THR A N 1
ATOM 2322 C CA . THR A 1 295 ? 9.672 65.706 90.405 1.00 87.79 319 THR A CA 1
ATOM 2323 C C . THR A 1 295 ? 8.205 66.002 90.170 1.00 88.91 319 THR A C 1
ATOM 2324 O O . THR A 1 295 ? 7.847 67.100 89.732 1.00 89.46 319 THR A O 1
ATOM 2328 N N . ALA A 1 296 ? 7.354 65.023 90.446 1.00 90.07 320 ALA A N 1
ATOM 2329 C CA . ALA A 1 296 ? 5.920 65.219 90.272 1.00 91.53 320 ALA A CA 1
ATOM 2330 C C . ALA A 1 296 ? 5.443 66.253 91.305 1.00 91.80 320 ALA A C 1
ATOM 2331 O O . ALA A 1 296 ? 4.238 66.464 91.487 1.00 92.36 320 ALA A O 1
ATOM 2333 N N . GLY A 1 297 ? 6.415 66.893 91.963 1.00 90.98 321 GLY A N 1
ATOM 2334 C CA . GLY A 1 297 ? 6.149 67.893 92.988 1.00 88.30 321 GLY A CA 1
ATOM 2335 C C . GLY A 1 297 ? 5.068 68.908 92.671 1.00 85.87 321 GLY A C 1
ATOM 2336 O O . GLY A 1 297 ? 4.396 69.392 93.583 1.00 86.56 321 GLY A O 1
ATOM 2337 N N . GLU A 1 298 ? 4.902 69.228 91.390 1.00 82.10 322 GLU A N 1
ATOM 2338 C CA . GLU A 1 298 ? 3.900 70.191 90.943 1.00 78.21 322 GLU A CA 1
ATOM 2339 C C . GLU A 1 298 ? 4.390 71.638 91.098 1.00 74.21 322 GLU A C 1
ATOM 2340 O O . GLU A 1 298 ? 4.022 72.503 90.305 1.00 74.12 322 GLU A O 1
ATOM 2346 N N . ILE A 1 299 ? 5.212 71.912 92.109 1.00 68.87 323 ILE A N 1
ATOM 2347 C CA . ILE A 1 299 ? 5.705 73.275 92.293 1.00 64.59 323 ILE A CA 1
ATOM 2348 C C . ILE A 1 299 ? 6.586 73.628 91.088 1.00 61.96 323 ILE A C 1
ATOM 2349 O O . ILE A 1 299 ? 7.417 72.823 90.656 1.00 62.03 323 ILE A O 1
ATOM 2354 N N . PRO A 1 300 ? 6.408 74.830 90.519 1.00 58.11 324 PRO A N 1
ATOM 2355 C CA . PRO A 1 300 ? 7.225 75.201 89.361 1.00 56.39 324 PRO A CA 1
ATOM 2356 C C . PRO A 1 300 ? 8.703 75.473 89.642 1.00 54.62 324 PRO A C 1
ATOM 2357 O O . PRO A 1 300 ? 9.086 75.834 90.760 1.00 54.14 324 PRO A O 1
ATOM 2361 N N . VAL A 1 301 ? 9.521 75.263 88.613 1.00 50.96 325 VAL A N 1
ATOM 2362 C CA . VAL A 1 301 ? 10.951 75.515 88.681 1.00 48.00 325 VAL A CA 1
ATOM 2363 C C . VAL A 1 301 ? 11.239 76.534 87.584 1.00 48.79 325 VAL A C 1
ATOM 2364 O O . VAL A 1 301 ? 10.717 76.426 86.471 1.00 48.11 325 VAL A O 1
ATOM 2368 N N . VAL A 1 302 ? 12.059 77.530 87.907 1.00 48.68 326 VAL A N 1
ATOM 2369 C CA . VAL A 1 302 ? 12.393 78.591 86.964 1.00 48.48 326 VAL A CA 1
ATOM 2370 C C . VAL A 1 302 ? 13.848 78.575 86.501 1.00 49.23 326 VAL A C 1
ATOM 2371 O O . VAL A 1 302 ? 14.750 78.260 87.271 1.00 49.12 326 VAL A O 1
ATOM 2375 N N . ALA A 1 303 ? 14.070 78.942 85.241 1.00 49.47 327 ALA A N 1
ATOM 2376 C CA . ALA A 1 303 ? 15.414 78.987 84.683 1.00 50.10 327 ALA A CA 1
ATOM 2377 C C . ALA A 1 303 ? 15.456 79.882 83.440 1.00 51.42 327 ALA A C 1
ATOM 2378 O O . ALA A 1 303 ? 14.557 79.819 82.587 1.00 52.02 327 ALA A O 1
ATOM 2380 N N . ILE A 1 304 ? 16.501 80.710 83.340 1.00 50.54 328 ILE A N 1
ATOM 2381 C CA . ILE A 1 304 ? 16.668 81.621 82.210 1.00 48.04 328 ILE A CA 1
ATOM 2382 C C . ILE A 1 304 ? 17.758 81.172 81.255 1.00 48.44 328 ILE A C 1
ATOM 2383 O O . ILE A 1 304 ? 18.805 80.699 81.677 1.00 47.95 328 ILE A O 1
ATOM 2388 N N . ARG A 1 305 ? 17.507 81.315 79.961 1.00 49.96 329 ARG A N 1
ATOM 2389 C CA . ARG A 1 305 ? 18.511 80.983 78.963 1.00 52.36 329 ARG A CA 1
ATOM 2390 C C . ARG A 1 305 ? 18.638 82.245 78.114 1.00 54.58 329 ARG A C 1
ATOM 2391 O O . ARG A 1 305 ? 17.703 82.597 77.378 1.00 54.06 329 ARG A O 1
ATOM 2399 N N . THR A 1 306 ? 19.774 82.934 78.226 1.00 54.95 330 THR A N 1
ATOM 2400 C CA . THR A 1 306 ? 19.980 84.162 77.458 1.00 55.89 330 THR A CA 1
ATOM 2401 C C . THR A 1 306 ? 20.105 83.827 75.981 1.00 57.58 330 THR A C 1
ATOM 2402 O O . THR A 1 306 ? 20.371 82.679 75.624 1.00 59.06 330 THR A O 1
ATOM 2406 N N . ALA A 1 307 ? 19.889 84.819 75.123 1.00 59.61 331 ALA A N 1
ATOM 2407 C CA . ALA A 1 307 ? 20.005 84.602 73.685 1.00 62.73 331 ALA A CA 1
ATOM 2408 C C . ALA A 1 307 ? 21.402 84.051 73.382 1.00 64.03 331 ALA A C 1
ATOM 2409 O O . ALA A 1 307 ? 21.576 83.220 72.488 1.00 63.97 331 ALA A O 1
ATOM 2411 N N . LYS A 1 308 ? 22.390 84.529 74.137 1.00 65.67 332 LYS A N 1
ATOM 2412 C CA . LYS A 1 308 ? 23.773 84.088 73.984 1.00 67.05 332 LYS A CA 1
ATOM 2413 C C . LYS A 1 308 ? 23.802 82.580 74.204 1.00 66.71 332 LYS A C 1
ATOM 2414 O O . LYS A 1 308 ? 24.091 81.811 73.289 1.00 66.91 332 LYS A O 1
ATOM 2420 N N . GLY A 1 309 ? 23.500 82.177 75.437 1.00 66.22 333 GLY A N 1
ATOM 2421 C CA . GLY A 1 309 ? 23.486 80.773 75.805 1.00 64.65 333 GLY A CA 1
ATOM 2422 C C . GLY A 1 309 ? 23.610 80.624 77.309 1.00 64.56 333 GLY A C 1
ATOM 2423 O O . GLY A 1 309 ? 23.501 79.519 77.851 1.00 66.37 333 GLY A O 1
ATOM 2424 N N . GLU A 1 310 ? 23.843 81.743 77.988 1.00 62.95 334 GLU A N 1
ATOM 2425 C CA . GLU A 1 310 ? 23.980 81.751 79.438 1.00 62.00 334 GLU A CA 1
ATOM 2426 C C . GLU A 1 310 ? 22.761 81.085 80.077 1.00 58.65 334 GLU A C 1
ATOM 2427 O O . GLU A 1 310 ? 21.633 81.272 79.620 1.00 58.57 334 GLU A O 1
ATOM 2433 N N . LYS A 1 311 ? 22.992 80.316 81.135 1.00 54.02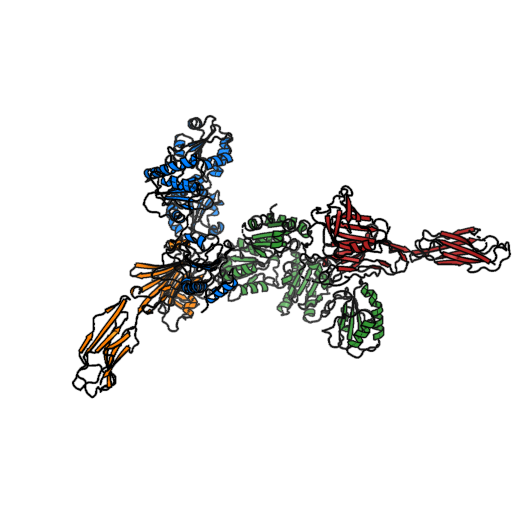 335 LYS A N 1
ATOM 2434 C CA . LYS A 1 311 ? 21.913 79.643 81.835 1.00 50.94 335 LYS A CA 1
ATOM 2435 C C . LYS A 1 311 ? 21.908 80.050 83.302 1.00 50.91 335 LYS A C 1
ATOM 2436 O O . LYS A 1 311 ? 22.913 79.921 83.988 1.00 51.19 335 LYS A O 1
ATOM 2442 N N . PHE A 1 312 ? 20.773 80.559 83.771 1.00 51.37 336 PHE A N 1
ATOM 2443 C CA . PHE A 1 312 ? 20.610 80.981 85.160 1.00 51.13 336 PHE A CA 1
ATOM 2444 C C . PHE A 1 312 ? 19.427 80.222 85.738 1.00 52.27 336 PHE A C 1
ATOM 2445 O O . PHE A 1 312 ? 18.329 80.234 85.176 1.00 51.59 336 PHE A O 1
ATOM 2453 N N . VAL A 1 313 ? 19.661 79.561 86.866 1.00 52.94 337 VAL A N 1
ATOM 2454 C CA . VAL A 1 313 ? 18.631 78.761 87.495 1.00 53.77 337 VAL A CA 1
ATOM 2455 C C . VAL A 1 313 ? 18.249 79.217 88.885 1.00 55.21 337 VAL A C 1
ATOM 2456 O O . VAL A 1 313 ? 19.085 79.307 89.773 1.00 55.84 337 VAL A O 1
ATOM 2460 N N . MET A 1 314 ? 16.968 79.494 89.068 1.00 58.50 338 MET A N 1
ATOM 2461 C CA . MET A 1 314 ? 16.475 79.916 90.363 1.00 61.29 338 MET A CA 1
ATOM 2462 C C . MET A 1 314 ? 16.736 78.750 91.322 1.00 63.33 338 MET A C 1
ATOM 2463 O O . MET A 1 314 ? 16.336 77.613 91.057 1.00 64.42 338 MET A O 1
ATOM 2468 N N . GLN A 1 315 ? 17.425 79.039 92.422 1.00 64.87 339 GLN A N 1
ATOM 2469 C CA . GLN A 1 315 ? 17.769 78.030 93.417 1.00 66.61 339 GLN A CA 1
ATOM 2470 C C . GLN A 1 315 ? 16.700 77.962 94.496 1.00 66.97 339 GLN A C 1
ATOM 2471 O O . GLN A 1 315 ? 16.261 76.879 94.897 1.00 65.65 339 GLN A O 1
ATOM 2477 N N . GLU A 1 316 ? 16.301 79.137 94.966 1.00 67.73 340 GLU A N 1
ATOM 2478 C CA . GLU A 1 316 ? 15.273 79.268 95.985 1.00 69.69 340 GLU A CA 1
ATOM 2479 C C . GLU A 1 316 ? 13.976 78.637 95.442 1.00 70.82 340 GLU A C 1
ATOM 2480 O O . GLU A 1 316 ? 13.688 78.710 94.243 1.00 70.60 340 GLU A O 1
ATOM 2486 N N . GLU A 1 317 ? 13.193 78.008 96.308 1.00 71.85 341 GLU A N 1
ATOM 2487 C CA . GLU A 1 317 ? 11.955 77.398 95.843 1.00 73.18 341 GLU A CA 1
ATOM 2488 C C . GLU A 1 317 ? 10.940 78.475 95.451 1.00 72.12 341 GLU A C 1
ATOM 2489 O O . GLU A 1 317 ? 10.997 79.605 95.950 1.00 72.46 341 GLU A O 1
ATOM 2495 N N . PHE A 1 318 ? 10.011 78.125 94.562 1.00 69.49 342 PHE A N 1
ATOM 2496 C CA . PHE A 1 318 ? 9.004 79.081 94.107 1.00 66.42 342 PHE A CA 1
ATOM 2497 C C . PHE A 1 318 ? 8.002 79.407 95.206 1.00 65.87 342 PHE A C 1
ATOM 2498 O O . PHE A 1 318 ? 7.259 78.538 95.657 1.00 65.38 342 PHE A O 1
ATOM 2506 N N . SER A 1 319 ? 7.981 80.661 95.637 1.00 65.38 343 SER A N 1
ATOM 2507 C CA . SER A 1 319 ? 7.056 81.072 96.678 1.00 65.54 343 SER A CA 1
ATOM 2508 C C . SER A 1 319 ? 5.737 81.454 96.031 1.00 65.36 343 SER A C 1
ATOM 2509 O O . SER A 1 319 ? 5.727 82.133 95.003 1.00 65.00 343 SER A O 1
ATOM 2512 N N .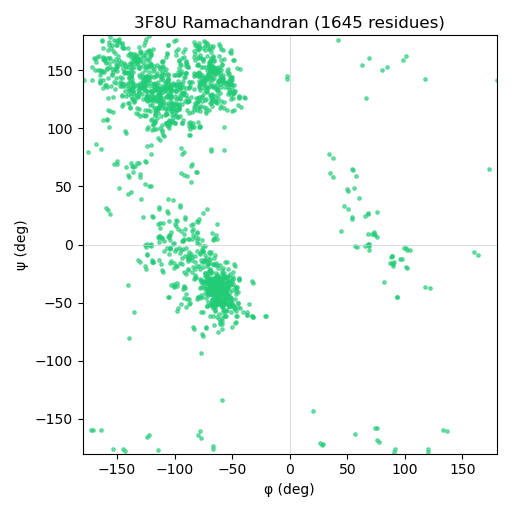 ARG A 1 320 ? 4.629 81.010 96.624 1.00 65.36 344 ARG A N 1
ATOM 2513 C CA . ARG A 1 320 ? 3.299 81.341 96.106 1.00 65.60 344 ARG A CA 1
ATOM 2514 C C . ARG A 1 320 ? 3.079 82.841 96.276 1.00 65.93 344 ARG A C 1
ATOM 2515 O O . ARG A 1 320 ? 1.997 83.356 95.986 1.00 66.02 344 ARG A O 1
ATOM 2523 N N . ASP A 1 321 ? 4.121 83.523 96.753 1.00 66.23 345 ASP A N 1
ATOM 2524 C CA . ASP A 1 321 ? 4.100 84.965 96.990 1.00 66.04 345 ASP A CA 1
ATOM 2525 C C . ASP A 1 321 ? 4.599 85.681 95.761 1.00 64.66 345 ASP A C 1
ATOM 2526 O O . ASP A 1 321 ? 4.135 86.769 95.433 1.00 63.22 345 ASP A O 1
ATOM 2531 N N . GLY A 1 322 ? 5.571 85.060 95.102 1.00 64.19 346 GLY A N 1
ATOM 2532 C CA . GLY A 1 322 ? 6.165 85.645 93.915 1.00 64.85 346 GLY A CA 1
ATOM 2533 C C . GLY A 1 322 ? 7.425 86.398 94.294 1.00 64.64 346 GLY A C 1
ATOM 2534 O O . GLY A 1 322 ? 8.217 86.784 93.437 1.00 63.45 346 GLY A O 1
ATOM 2535 N N . LYS A 1 323 ? 7.602 86.599 95.597 1.00 65.86 347 LYS A N 1
ATOM 2536 C CA . LYS A 1 323 ? 8.754 87.310 96.142 1.00 65.82 347 LYS A CA 1
ATOM 2537 C C . LYS A 1 323 ? 10.042 86.569 95.780 1.00 65.41 347 LYS A C 1
ATOM 2538 O O . LYS A 1 323 ? 11.059 87.189 95.448 1.00 64.43 347 LYS A O 1
ATOM 2544 N N . ALA A 1 324 ? 9.992 85.239 95.836 1.00 64.51 348 ALA A N 1
ATOM 2545 C CA . ALA A 1 324 ? 11.150 84.424 95.487 1.00 63.83 348 ALA A CA 1
ATOM 2546 C C . ALA A 1 324 ? 11.515 84.687 94.026 1.00 64.08 348 ALA A C 1
ATOM 2547 O O . ALA A 1 324 ? 12.667 84.965 93.704 1.00 65.16 348 ALA A O 1
ATOM 2549 N N . LEU A 1 325 ? 10.524 84.603 93.145 1.00 63.93 349 LEU A N 1
ATOM 2550 C CA . LEU A 1 325 ? 10.743 84.849 91.727 1.00 63.90 349 LEU A CA 1
ATOM 2551 C C . LEU A 1 325 ? 11.181 86.286 91.500 1.00 63.98 349 LEU A C 1
ATOM 2552 O O . LEU A 1 325 ? 11.955 86.564 90.590 1.00 64.83 349 LEU A O 1
ATOM 2557 N N . GLU A 1 326 ? 10.678 87.199 92.327 1.00 64.54 350 GLU A N 1
ATOM 2558 C CA . GLU A 1 326 ? 11.010 88.616 92.206 1.00 65.81 350 GLU A CA 1
ATOM 2559 C C . GLU A 1 326 ? 12.469 88.846 92.592 1.00 65.48 350 GLU A C 1
ATOM 2560 O O . GLU A 1 326 ? 13.161 89.692 92.018 1.00 64.67 350 GLU A O 1
ATOM 2566 N N . ARG A 1 327 ? 12.931 88.068 93.564 1.00 64.41 351 ARG A N 1
ATOM 2567 C CA . ARG A 1 327 ? 14.300 88.166 94.046 1.00 63.35 351 ARG A CA 1
ATOM 2568 C C . ARG A 1 327 ? 15.255 87.702 92.948 1.00 61.95 351 ARG A C 1
ATOM 2569 O O . ARG A 1 327 ? 16.226 88.386 92.607 1.00 61.70 351 ARG A O 1
ATOM 2577 N N . PHE A 1 328 ? 14.954 86.530 92.397 1.00 60.17 352 PHE A N 1
ATOM 2578 C CA . PHE A 1 328 ? 15.750 85.921 91.338 1.00 57.00 352 PHE A CA 1
ATOM 2579 C C . PHE A 1 328 ? 15.874 86.864 90.144 1.00 56.24 352 PHE A C 1
ATOM 2580 O O . PHE A 1 328 ? 16.940 86.972 89.539 1.00 55.68 352 PHE A O 1
ATOM 2588 N N . LEU A 1 329 ? 14.783 87.554 89.820 1.00 55.25 353 LEU A N 1
ATOM 2589 C CA . LEU A 1 329 ? 14.773 88.482 88.696 1.00 55.92 353 LEU A CA 1
ATOM 2590 C C . LEU A 1 329 ? 15.592 89.720 89.015 1.00 56.86 353 LEU A C 1
ATOM 2591 O O . LEU A 1 329 ? 16.323 90.236 88.161 1.00 56.15 353 LEU A O 1
ATOM 2596 N N . GLN A 1 330 ? 15.470 90.197 90.249 1.00 57.19 354 GLN A N 1
ATOM 2597 C CA . GLN A 1 330 ? 16.235 91.353 90.657 1.00 58.30 354 GLN A CA 1
ATOM 2598 C C . GLN A 1 330 ? 17.706 91.006 90.450 1.00 59.50 354 GLN A C 1
ATOM 2599 O O . GLN A 1 330 ? 18.420 91.682 89.697 1.00 59.97 354 GLN A O 1
ATOM 2605 N N . ASP A 1 331 ? 18.155 89.935 91.094 1.00 59.08 355 ASP A N 1
ATOM 2606 C CA . ASP A 1 331 ? 19.543 89.541 90.953 1.00 59.61 355 ASP A CA 1
ATOM 2607 C C . ASP A 1 331 ? 19.910 89.396 89.490 1.00 59.39 355 ASP A C 1
ATOM 2608 O O . ASP A 1 331 ? 20.940 89.910 89.054 1.00 60.93 355 ASP A O 1
ATOM 2613 N N . TYR A 1 332 ? 19.064 88.723 88.721 1.00 57.50 356 TYR A N 1
ATOM 2614 C CA . TYR A 1 332 ? 19.356 88.540 87.305 1.00 56.43 356 TYR A CA 1
ATOM 2615 C C . TYR A 1 332 ? 19.659 89.865 86.618 1.00 56.86 356 TYR A C 1
ATOM 2616 O O . TYR A 1 332 ? 20.685 90.006 85.945 1.00 56.56 356 TYR A O 1
ATOM 2625 N N . PHE A 1 333 ? 18.766 90.835 86.788 1.00 56.96 357 PHE A N 1
ATOM 2626 C CA . PHE A 1 333 ? 18.954 92.129 86.159 1.00 57.16 357 PHE A CA 1
ATOM 2627 C C . PHE A 1 333 ? 20.100 92.927 86.767 1.00 59.16 357 PHE A C 1
ATOM 2628 O O . PHE A 1 333 ? 20.642 93.807 86.111 1.00 59.66 357 PHE A O 1
ATOM 2636 N N . ASP A 1 334 ? 20.475 92.619 88.008 1.00 60.61 358 ASP A N 1
ATOM 2637 C CA . ASP A 1 334 ? 21.575 93.327 88.657 1.00 63.09 358 ASP A CA 1
ATOM 2638 C C . ASP A 1 334 ? 22.918 92.620 88.450 1.00 64.92 358 ASP A C 1
ATOM 2639 O O . ASP A 1 334 ? 23.941 93.053 88.987 1.00 65.23 358 ASP A O 1
ATOM 2644 N N . GLY A 1 335 ? 22.906 91.531 87.682 1.00 65.84 359 GLY A N 1
ATOM 2645 C CA . GLY A 1 335 ? 24.120 90.774 87.428 1.00 65.25 359 GLY A CA 1
ATOM 2646 C C . GLY A 1 335 ? 24.653 90.056 88.656 1.00 65.88 359 GLY A C 1
ATOM 2647 O O . GLY A 1 335 ? 25.840 89.788 88.744 1.00 66.53 359 GLY A O 1
ATOM 2648 N N . ASN A 1 336 ? 23.775 89.730 89.597 1.00 67.16 360 ASN A N 1
ATOM 2649 C CA . ASN A 1 336 ? 24.166 89.047 90.834 1.00 69.53 360 ASN A CA 1
ATOM 2650 C C . ASN A 1 336 ? 24.191 87.515 90.788 1.00 70.02 360 ASN A C 1
ATOM 2651 O O . ASN A 1 336 ? 24.717 86.877 91.708 1.00 71.36 360 ASN A O 1
ATOM 2656 N N . LEU A 1 337 ? 23.625 86.917 89.744 1.00 69.47 361 LEU A N 1
ATOM 2657 C CA . LEU A 1 337 ? 23.580 85.456 89.660 1.00 67.86 361 LEU A CA 1
ATOM 2658 C C . LEU A 1 337 ? 24.739 84.819 88.924 1.00 67.64 361 LEU A C 1
ATOM 2659 O O . LEU A 1 337 ? 25.253 85.368 87.947 1.00 67.37 361 LEU A O 1
ATOM 2664 N N . LYS A 1 338 ? 25.151 83.651 89.409 1.00 67.88 362 LYS A N 1
ATOM 2665 C CA . LYS A 1 338 ? 26.232 82.903 88.781 1.00 67.55 362 LYS A CA 1
ATOM 2666 C C . LYS A 1 338 ? 25.596 81.943 87.784 1.00 65.45 362 LYS A C 1
ATOM 2667 O O . LYS A 1 338 ? 24.642 81.234 88.115 1.00 65.84 362 LYS A O 1
ATOM 2673 N N . ARG A 1 339 ? 26.103 81.927 86.559 1.00 61.52 363 ARG A N 1
ATOM 2674 C CA . ARG A 1 339 ? 25.537 81.037 85.564 1.00 59.66 363 ARG A CA 1
ATOM 2675 C C . ARG A 1 339 ? 25.590 79.585 86.055 1.00 55.82 363 ARG A C 1
ATOM 2676 O O . ARG A 1 339 ? 26.357 79.250 86.960 1.00 53.94 363 ARG A O 1
ATOM 2684 N N . TYR A 1 340 ? 24.755 78.735 85.466 1.00 51.12 364 TYR A N 1
ATOM 2685 C CA . TYR A 1 340 ? 24.682 77.336 85.855 1.00 46.70 364 TYR A CA 1
ATOM 2686 C C . TYR A 1 340 ? 25.671 76.422 85.130 1.00 46.51 364 TYR A C 1
ATOM 2687 O O . TYR A 1 340 ? 25.812 76.470 83.894 1.00 45.84 364 TYR A O 1
ATOM 2696 N N . LEU A 1 341 ? 26.303 75.565 85.947 1.00 44.73 365 LEU A N 1
ATOM 2697 C CA . LEU A 1 341 ? 27.302 74.592 85.519 1.00 42.56 365 LEU A CA 1
ATOM 2698 C C . LEU A 1 341 ? 27.093 73.248 86.199 1.00 40.71 365 LEU A C 1
ATOM 2699 O O . LEU A 1 341 ? 26.887 73.197 87.404 1.00 42.77 365 LEU A O 1
ATOM 2704 N N . LYS A 1 342 ? 27.147 72.161 85.440 1.00 38.81 366 LYS A N 1
ATOM 2705 C CA . LYS A 1 342 ? 27.015 70.845 86.049 1.00 37.32 366 LYS A CA 1
ATOM 2706 C C . LYS A 1 342 ? 28.343 70.650 86.768 1.00 36.98 366 LYS A C 1
ATOM 2707 O O . LYS A 1 342 ? 29.398 70.760 86.155 1.00 36.22 366 LYS A O 1
ATOM 2713 N N . SER A 1 343 ? 28.303 70.358 88.061 1.00 36.65 367 SER A N 1
ATOM 2714 C CA . SER A 1 343 ? 29.539 70.198 88.794 1.00 35.45 367 SER A CA 1
ATOM 2715 C C . SER A 1 343 ? 29.421 69.381 90.060 1.00 36.24 367 SER A C 1
ATOM 2716 O O . SER A 1 343 ? 28.416 69.481 90.770 1.00 33.29 367 SER A O 1
ATOM 2719 N N . GLU A 1 344 ? 30.465 68.589 90.339 1.00 35.44 368 GLU A N 1
ATOM 2720 C CA . GLU A 1 344 ? 30.513 67.794 91.551 1.00 35.84 368 GLU A CA 1
ATOM 2721 C C . GLU A 1 344 ? 30.836 68.811 92.617 1.00 35.30 368 GLU A C 1
ATOM 2722 O O . GLU A 1 344 ? 31.360 69.879 92.305 1.00 33.89 368 GLU A O 1
ATOM 2728 N N . PRO A 1 345 ? 30.555 68.490 93.891 1.00 36.09 369 PRO A N 1
ATOM 2729 C CA . PRO A 1 345 ? 30.846 69.422 94.979 1.00 36.83 369 PRO A CA 1
ATOM 2730 C C . PRO A 1 345 ? 32.350 69.678 95.066 1.00 39.71 369 PRO A C 1
ATOM 2731 O O . PRO A 1 345 ? 33.167 68.787 94.762 1.00 36.84 369 PRO A O 1
ATOM 2735 N N . ILE A 1 346 ? 32.712 70.892 95.475 1.00 42.14 370 ILE A N 1
ATOM 2736 C CA . ILE A 1 346 ? 34.109 71.221 95.655 1.00 45.17 370 ILE A CA 1
ATOM 2737 C C . ILE A 1 346 ? 34.562 70.373 96.844 1.00 48.64 370 ILE A C 1
ATOM 2738 O O . ILE A 1 346 ? 33.942 70.390 97.910 1.00 48.87 370 ILE A O 1
ATOM 2743 N N . PRO A 1 347 ? 35.640 69.599 96.668 1.00 51.85 371 PRO A N 1
ATOM 2744 C CA . PRO A 1 347 ? 36.148 68.741 97.744 1.00 54.84 371 PRO A CA 1
ATOM 2745 C C . PRO A 1 347 ? 36.519 69.506 99.020 1.00 58.23 371 PRO A C 1
ATOM 2746 O O . PRO A 1 347 ? 37.026 70.628 98.959 1.00 57.41 371 PRO A O 1
ATOM 2750 N N . GLU A 1 348 ? 36.250 68.892 100.170 1.00 62.83 372 GLU A N 1
ATOM 2751 C CA . GLU A 1 348 ? 36.535 69.518 101.460 1.00 66.95 372 GLU A CA 1
ATOM 2752 C C . GLU A 1 348 ? 38.020 69.837 101.584 1.00 66.29 372 GLU A C 1
ATOM 2753 O O . GLU A 1 348 ? 38.408 70.951 101.954 1.00 66.13 372 GLU A O 1
ATOM 2759 N N . SER A 1 349 ? 38.848 68.849 101.278 1.00 65.26 373 SER A N 1
ATOM 2760 C CA . SER A 1 349 ? 40.287 69.036 101.320 1.00 64.30 373 SER A CA 1
ATOM 2761 C C . SER A 1 349 ? 40.795 68.661 99.936 1.00 63.73 373 SER A C 1
ATOM 2762 O O . SER A 1 349 ? 40.503 67.577 99.420 1.00 63.47 373 SER A O 1
ATOM 2765 N N . ASN A 1 350 ? 41.536 69.574 99.329 1.00 62.61 374 ASN A N 1
ATOM 2766 C CA . ASN A 1 350 ? 42.083 69.355 98.006 1.00 61.32 374 ASN A CA 1
ATOM 2767 C C . ASN A 1 350 ? 43.545 69.765 98.077 1.00 62.66 374 ASN A C 1
ATOM 2768 O O . ASN A 1 350 ? 43.952 70.782 97.525 1.00 64.00 374 ASN A O 1
ATOM 2773 N N . ASP A 1 351 ? 44.328 68.957 98.780 1.00 64.67 375 ASP A N 1
ATOM 2774 C CA . ASP A 1 351 ? 45.759 69.210 98.974 1.00 66.18 375 ASP A CA 1
ATOM 2775 C C . ASP A 1 351 ? 46.623 68.141 98.309 1.00 64.36 375 ASP A C 1
ATOM 2776 O O . ASP A 1 351 ? 46.923 67.123 98.924 1.00 62.57 375 ASP A O 1
ATOM 2781 N N . GLY A 1 352 ? 47.006 68.389 97.053 1.00 63.93 376 GLY A N 1
ATOM 2782 C CA . GLY A 1 352 ? 47.839 67.469 96.280 1.00 60.82 376 GLY A CA 1
ATOM 2783 C C . GLY A 1 352 ? 47.790 65.990 96.633 1.00 58.84 376 GLY A C 1
ATOM 2784 O O . GLY A 1 352 ? 46.922 65.554 97.391 1.00 59.35 376 GLY A O 1
ATOM 2785 N N . PRO A 1 353 ? 48.690 65.176 96.057 1.00 57.03 377 PRO A N 1
ATOM 2786 C CA . PRO A 1 353 ? 49.717 65.607 95.104 1.00 54.83 377 PRO A CA 1
ATOM 2787 C C . PRO A 1 353 ? 49.095 65.979 93.756 1.00 52.76 377 PRO A C 1
ATOM 2788 O O . PRO A 1 353 ? 49.735 66.637 92.930 1.00 53.39 377 PRO A O 1
ATOM 2792 N N . VAL A 1 354 ? 47.854 65.537 93.537 1.00 48.13 378 VAL A N 1
ATOM 2793 C CA . VAL A 1 354 ? 47.125 65.850 92.307 1.00 44.30 378 VAL A CA 1
ATOM 2794 C C . VAL A 1 354 ? 45.867 66.674 92.652 1.00 43.43 378 VAL A C 1
ATOM 2795 O O . VAL A 1 354 ? 44.936 66.193 93.314 1.00 41.93 378 VAL A O 1
ATOM 2799 N N . LYS A 1 355 ? 45.848 67.920 92.199 1.00 41.97 379 LYS A N 1
ATOM 2800 C CA . LYS A 1 355 ? 44.729 68.800 92.460 1.00 41.01 379 LYS A CA 1
ATOM 2801 C C . LYS A 1 355 ? 43.469 68.244 91.812 1.00 40.52 379 LYS A C 1
ATOM 2802 O O . LYS A 1 355 ? 43.471 67.916 90.608 1.00 41.25 379 LYS A O 1
ATOM 2808 N N . VAL A 1 356 ? 42.404 68.135 92.609 1.00 35.07 380 VAL A N 1
ATOM 2809 C CA . VAL A 1 356 ? 41.131 67.636 92.126 1.00 31.42 380 VAL A CA 1
ATOM 2810 C C . VAL A 1 356 ? 40.313 68.808 91.594 1.00 32.72 380 VAL A C 1
ATOM 2811 O O . VAL A 1 356 ? 39.941 69.712 92.344 1.00 32.38 380 VAL A O 1
ATOM 2815 N N . VAL A 1 357 ? 40.043 68.792 90.291 1.00 33.79 381 VAL A N 1
ATOM 2816 C CA . VAL A 1 357 ? 39.270 69.851 89.660 1.00 32.55 381 VAL A CA 1
ATOM 2817 C C . VAL A 1 357 ? 37.838 69.422 89.300 1.00 33.86 381 VAL A C 1
ATOM 2818 O O . VAL A 1 357 ? 37.606 68.327 88.779 1.00 33.20 381 VAL A O 1
ATOM 2822 N N . VAL A 1 358 ? 36.880 70.292 89.608 1.00 35.08 382 VAL A N 1
ATOM 2823 C CA . VAL A 1 358 ? 35.470 70.075 89.298 1.00 35.04 382 VAL A CA 1
ATOM 2824 C C . VAL A 1 358 ? 35.091 71.331 88.548 1.00 36.79 382 VAL A C 1
ATOM 2825 O O . VAL A 1 358 ? 35.883 72.270 88.509 1.00 36.79 382 VAL A O 1
ATOM 2829 N N . ALA A 1 359 ? 33.898 71.389 87.965 1.00 38.37 383 ALA A N 1
ATOM 2830 C CA . ALA A 1 359 ? 33.540 72.591 87.207 1.00 38.46 383 ALA A CA 1
ATOM 2831 C C . ALA A 1 359 ? 33.510 73.893 88.021 1.00 40.14 383 ALA A C 1
ATOM 2832 O O . ALA A 1 359 ? 33.848 74.955 87.493 1.00 37.48 383 ALA A O 1
ATOM 2834 N N . GLU A 1 360 ? 33.116 73.818 89.293 1.00 41.20 384 GLU A N 1
ATOM 2835 C CA . GLU A 1 360 ? 33.026 75.022 90.115 1.00 45.68 384 GLU A CA 1
ATOM 2836 C C . GLU A 1 360 ? 34.359 75.705 90.415 1.00 45.08 384 GLU A C 1
ATOM 2837 O O . GLU A 1 360 ? 34.418 76.935 90.486 1.00 44.64 384 GLU A O 1
ATOM 2843 N N . ASN A 1 361 ? 35.418 74.925 90.605 1.00 42.65 385 ASN A N 1
ATOM 2844 C CA . ASN A 1 361 ? 36.712 75.519 90.896 1.00 43.20 385 ASN A CA 1
ATOM 2845 C C . ASN A 1 361 ? 37.665 75.496 89.710 1.00 43.75 385 ASN A C 1
ATOM 2846 O O . ASN A 1 361 ? 38.826 75.877 89.846 1.00 45.26 385 ASN A O 1
ATOM 2851 N N . PHE A 1 362 ? 37.173 75.068 88.549 1.00 43.60 386 PHE A N 1
ATOM 2852 C CA . PHE A 1 362 ? 38.006 74.972 87.347 1.00 44.40 386 PHE A CA 1
ATOM 2853 C C . PHE A 1 362 ? 38.765 76.261 87.045 1.00 46.39 386 PHE A C 1
ATOM 2854 O O . PHE A 1 362 ? 39.989 76.262 86.865 1.00 44.54 386 PHE A O 1
ATOM 2862 N N . ASP A 1 363 ? 38.021 77.355 86.984 1.00 48.58 387 ASP A N 1
ATOM 2863 C CA . ASP A 1 363 ? 38.593 78.657 86.701 1.00 50.83 387 ASP A CA 1
ATOM 2864 C C . ASP A 1 363 ? 39.692 79.000 87.708 1.00 50.92 387 ASP A C 1
ATOM 2865 O O . ASP A 1 363 ? 40.811 79.357 87.336 1.00 51.69 387 ASP A O 1
ATOM 2870 N N . GLU A 1 364 ? 39.357 78.877 88.985 1.00 50.48 388 GLU A N 1
ATOM 2871 C CA . GLU A 1 364 ? 40.276 79.165 90.078 1.00 50.27 388 GLU A CA 1
ATOM 2872 C C . GLU A 1 364 ? 41.590 78.383 90.001 1.00 48.73 388 GLU A C 1
ATOM 2873 O O . GLU A 1 364 ? 42.665 78.954 90.214 1.00 47.66 388 GLU A O 1
ATOM 2879 N N . ILE A 1 365 ? 41.493 77.084 89.703 1.00 46.74 389 ILE A N 1
ATOM 2880 C CA . ILE A 1 365 ? 42.657 76.198 89.612 1.00 44.59 389 ILE A CA 1
ATOM 2881 C C . ILE A 1 365 ? 43.357 76.241 88.258 1.00 44.29 389 ILE A C 1
ATOM 2882 O O . ILE A 1 365 ? 44.475 76.735 88.139 1.00 43.34 389 ILE A O 1
ATOM 2887 N N . VAL A 1 366 ? 42.700 75.694 87.243 1.00 43.96 390 VAL A N 1
ATOM 2888 C CA . VAL A 1 366 ? 43.266 75.642 85.900 1.00 44.05 390 VAL A CA 1
ATOM 2889 C C . VAL A 1 366 ? 43.639 77.004 85.329 1.00 45.64 390 VAL A C 1
ATOM 2890 O O . VAL A 1 366 ? 44.661 77.135 84.662 1.00 45.20 390 VAL A O 1
ATOM 2894 N N . ASN A 1 367 ? 42.830 78.024 85.596 1.00 47.69 391 ASN A N 1
ATOM 2895 C CA . ASN A 1 367 ? 43.123 79.338 85.047 1.00 50.18 391 ASN A CA 1
ATOM 2896 C C . ASN A 1 367 ? 43.764 80.371 85.962 1.00 52.26 391 ASN A C 1
ATOM 2897 O O . ASN A 1 367 ? 43.438 81.553 85.889 1.00 52.46 391 ASN A O 1
ATOM 2902 N N . ASN A 1 368 ? 44.677 79.931 86.821 1.00 54.44 392 ASN A N 1
ATOM 2903 C CA . ASN A 1 368 ? 45.386 80.852 87.697 1.00 56.42 392 ASN A CA 1
ATOM 2904 C C . ASN A 1 368 ? 46.582 81.345 86.882 1.00 58.18 392 ASN A C 1
ATOM 2905 O O . ASN A 1 368 ? 47.614 80.685 86.848 1.00 59.69 392 ASN A O 1
ATOM 2910 N N . GLU A 1 369 ? 46.417 82.489 86.215 1.00 60.11 393 GLU A N 1
ATOM 2911 C CA . GLU A 1 369 ? 47.447 83.098 85.357 1.00 61.79 393 GLU A CA 1
ATOM 2912 C C . GLU A 1 369 ? 48.892 82.868 85.786 1.00 59.77 393 GLU A C 1
ATOM 2913 O O . GLU A 1 369 ? 49.789 82.757 84.956 1.00 58.49 393 GLU A O 1
ATOM 2919 N N . ASN A 1 370 ? 49.118 82.796 87.089 1.00 58.96 394 ASN A N 1
ATOM 2920 C CA . ASN A 1 370 ? 50.464 82.592 87.610 1.00 58.17 394 ASN A CA 1
ATOM 2921 C C . ASN A 1 370 ? 50.981 81.150 87.584 1.00 56.27 394 ASN A C 1
ATOM 2922 O O . ASN A 1 370 ? 52.075 80.884 88.091 1.00 56.50 394 ASN A O 1
ATOM 2927 N N . LYS A 1 371 ? 50.225 80.223 86.995 1.00 53.08 395 LYS A N 1
ATOM 2928 C CA . LYS A 1 371 ? 50.666 78.840 86.977 1.00 50.34 395 LYS A CA 1
ATOM 2929 C C . LYS A 1 371 ? 50.511 78.049 85.691 1.00 49.45 395 LYS A C 1
ATOM 2930 O O . LYS A 1 371 ? 49.680 78.343 84.836 1.00 48.92 395 LYS A O 1
ATOM 2936 N N . ASP A 1 372 ? 51.357 77.039 85.575 1.00 48.10 396 ASP A N 1
ATOM 2937 C CA . ASP A 1 372 ? 51.343 76.123 84.458 1.00 48.08 396 ASP A CA 1
ATOM 2938 C C . ASP A 1 372 ? 50.495 74.994 85.024 1.00 48.16 396 ASP A C 1
ATOM 2939 O O . ASP A 1 372 ? 50.772 74.470 86.116 1.00 48.33 396 ASP A O 1
ATOM 2944 N N . VAL A 1 373 ? 49.433 74.640 84.314 1.00 46.44 397 VAL A N 1
ATOM 2945 C CA . VAL A 1 373 ? 48.579 73.582 84.793 1.00 43.02 397 VAL A CA 1
ATOM 2946 C C . VAL A 1 373 ? 48.435 72.471 83.784 1.00 42.36 397 VAL A C 1
ATOM 2947 O O . VAL A 1 373 ? 48.062 72.696 82.629 1.00 43.19 397 VAL A O 1
ATOM 2951 N N . LEU A 1 374 ? 48.772 71.266 84.223 1.00 40.95 398 LEU A N 1
ATOM 2952 C CA . LEU A 1 374 ? 48.648 70.080 83.382 1.00 40.09 398 LEU A CA 1
ATOM 2953 C C . LEU A 1 374 ? 47.379 69.440 83.932 1.00 39.80 398 LEU A C 1
ATOM 2954 O O . LEU A 1 374 ? 47.343 69.049 85.102 1.00 39.62 398 LEU A O 1
ATOM 2959 N N . ILE A 1 375 ? 46.327 69.365 83.119 1.00 38.55 399 ILE A N 1
ATOM 2960 C CA . ILE A 1 375 ? 45.086 68.778 83.604 1.00 35.31 399 ILE A CA 1
ATOM 2961 C C . ILE A 1 375 ? 44.648 67.545 82.818 1.00 34.19 399 ILE A C 1
ATOM 2962 O O . ILE A 1 375 ? 44.630 67.540 81.579 1.00 30.58 399 ILE A O 1
ATOM 2967 N N . GLU A 1 376 ? 44.321 66.484 83.551 1.00 33.29 400 GLU A N 1
ATOM 2968 C CA . GLU A 1 376 ? 43.865 65.240 82.927 1.00 35.13 400 GLU A CA 1
ATOM 2969 C C . GLU A 1 376 ? 42.340 65.090 83.020 1.00 33.22 400 GLU A C 1
ATOM 2970 O O . GLU A 1 376 ? 41.784 65.101 84.121 1.00 31.78 400 GLU A O 1
ATOM 2976 N N . PHE A 1 377 ? 41.664 64.965 81.879 1.00 33.64 401 PHE A N 1
ATOM 2977 C CA . PHE A 1 377 ? 40.196 64.776 81.873 1.00 34.65 401 PHE A CA 1
ATOM 2978 C C . PHE A 1 377 ? 39.973 63.291 81.686 1.00 33.98 401 PHE A C 1
ATOM 2979 O O . PHE A 1 377 ? 40.314 62.744 80.634 1.00 35.07 401 PHE A O 1
ATOM 2987 N N . TYR A 1 378 ? 39.408 62.636 82.694 1.00 32.75 402 TYR A N 1
ATOM 2988 C CA . TYR A 1 378 ? 39.181 61.190 82.612 1.00 33.92 402 TYR A CA 1
ATOM 2989 C C . TYR A 1 378 ? 37.717 60.818 82.793 1.00 34.04 402 TYR A C 1
ATOM 2990 O O . TYR A 1 378 ? 36.865 61.681 83.003 1.00 38.07 402 TYR A O 1
ATOM 2999 N N . ALA A 1 379 ? 37.436 59.526 82.710 1.00 33.93 403 ALA A N 1
ATOM 3000 C CA . ALA A 1 379 ? 36.091 59.006 82.921 1.00 35.60 403 ALA A CA 1
ATOM 3001 C C . ALA A 1 379 ? 36.185 57.843 83.927 1.00 36.98 403 ALA A C 1
ATOM 3002 O O . ALA A 1 379 ? 37.150 57.070 83.916 1.00 36.06 403 ALA A O 1
ATOM 3004 N N . PRO A 1 380 ? 35.175 57.699 84.802 1.00 37.48 404 PRO A N 1
ATOM 3005 C CA . PRO A 1 380 ? 35.160 56.630 85.810 1.00 35.93 404 PRO A CA 1
ATOM 3006 C C . PRO A 1 380 ? 35.265 55.231 85.221 1.00 36.63 404 PRO A C 1
ATOM 3007 O O . PRO A 1 380 ? 35.859 54.345 85.807 1.00 35.03 404 PRO A O 1
ATOM 3011 N N . TRP A 1 381 ? 34.688 55.031 84.046 1.00 37.83 405 TRP A N 1
ATOM 3012 C CA . TRP A 1 381 ? 34.696 53.701 83.441 1.00 37.83 405 TRP A CA 1
ATOM 3013 C C . TRP A 1 381 ? 35.933 53.325 82.624 1.00 39.08 405 TRP A C 1
ATOM 3014 O O . TRP A 1 381 ? 36.126 52.152 82.300 1.00 39.94 405 TRP A O 1
ATOM 3025 N N . CYS A 1 382 ? 36.773 54.307 82.307 1.00 40.69 406 CYS A N 1
ATOM 3026 C CA . CYS A 1 382 ? 37.941 54.074 81.462 1.00 41.95 406 CYS A CA 1
ATOM 3027 C C . CYS A 1 382 ? 39.127 53.338 82.081 1.00 41.61 406 CYS A C 1
ATOM 3028 O O . CYS A 1 382 ? 39.748 53.796 83.037 1.00 42.39 406 CYS A O 1
ATOM 3031 N N . GLY A 1 383 ? 39.427 52.182 81.499 1.00 41.65 407 GLY A N 1
ATOM 3032 C CA . GLY A 1 383 ? 40.521 51.357 81.971 1.00 45.18 407 GLY A CA 1
ATOM 3033 C C . GLY A 1 383 ? 41.892 51.981 81.810 1.00 46.63 407 GLY A C 1
ATOM 3034 O O . GLY A 1 383 ? 42.718 51.896 82.724 1.00 46.76 407 GLY A O 1
ATOM 3035 N N . HIS A 1 384 ? 42.150 52.599 80.658 1.00 47.49 408 HIS A N 1
ATOM 3036 C CA . HIS A 1 384 ? 43.452 53.221 80.436 1.00 48.79 408 HIS A CA 1
ATOM 3037 C C . HIS A 1 384 ? 43.650 54.353 81.435 1.00 48.37 408 HIS A C 1
ATOM 3038 O O . HIS A 1 384 ? 44.779 54.671 81.794 1.00 50.53 408 HIS A O 1
ATOM 3045 N N . CYS A 1 385 ? 42.552 54.944 81.898 1.00 47.13 409 CYS A N 1
ATOM 3046 C CA . CYS A 1 385 ? 42.618 56.031 82.879 1.00 45.88 409 CYS A CA 1
ATOM 3047 C C . CYS A 1 385 ? 43.028 55.469 84.235 1.00 44.41 409 CYS A C 1
ATOM 3048 O O . CYS A 1 385 ? 43.734 56.113 85.008 1.00 45.03 409 CYS A O 1
ATOM 3051 N N . LYS A 1 386 ? 42.563 54.263 84.529 1.00 43.79 410 LYS A N 1
ATOM 3052 C CA . LYS A 1 386 ? 42.888 53.629 85.794 1.00 43.04 410 LYS A CA 1
ATOM 3053 C C . LYS A 1 386 ? 44.384 53.316 85.852 1.00 43.35 410 LYS A C 1
ATOM 3054 O O . LYS A 1 386 ? 45.016 53.448 86.895 1.00 42.52 410 LYS A O 1
ATOM 3060 N N . ASN A 1 387 ? 44.937 52.891 84.721 1.00 43.91 411 ASN A N 1
ATOM 3061 C CA . ASN A 1 387 ? 46.349 52.568 84.636 1.00 45.68 411 ASN A CA 1
ATOM 3062 C C . ASN A 1 387 ? 47.221 53.805 84.762 1.00 47.01 411 ASN A C 1
ATOM 3063 O O . ASN A 1 387 ? 48.360 53.724 85.219 1.00 49.55 411 ASN A O 1
ATOM 3068 N N . LEU A 1 388 ? 46.694 54.948 84.344 1.00 45.99 412 LEU A N 1
ATOM 3069 C CA . LEU A 1 388 ? 47.444 56.183 84.415 1.00 47.26 412 LEU A CA 1
ATOM 3070 C C . LEU A 1 388 ? 47.349 56.788 85.802 1.00 48.77 412 LEU A C 1
ATOM 3071 O O . LEU A 1 388 ? 48.269 57.465 86.259 1.00 49.82 412 LEU A O 1
ATOM 3076 N N . GLU A 1 389 ? 46.238 56.533 86.478 1.00 49.92 413 GLU A N 1
ATOM 3077 C CA . GLU A 1 389 ? 46.026 57.092 87.803 1.00 50.65 413 GLU A CA 1
ATOM 3078 C C . GLU A 1 389 ? 47.261 57.106 88.714 1.00 49.62 413 GLU A C 1
ATOM 3079 O O . GLU A 1 389 ? 47.688 58.165 89.156 1.00 50.91 413 GLU A O 1
ATOM 3085 N N . PRO A 1 390 ? 47.862 55.935 88.987 1.00 48.70 414 PRO A N 1
ATOM 3086 C CA . PRO A 1 390 ? 49.046 55.842 89.860 1.00 46.14 414 PRO A CA 1
ATOM 3087 C C . PRO A 1 390 ? 50.261 56.585 89.302 1.00 44.30 414 PRO A C 1
ATOM 3088 O O . PRO A 1 390 ? 50.952 57.306 90.023 1.00 41.97 414 PRO A O 1
ATOM 3092 N N . LYS A 1 391 ? 50.527 56.381 88.016 1.00 42.79 415 LYS A N 1
ATOM 3093 C CA . LYS A 1 391 ? 51.644 57.044 87.364 1.00 42.73 415 LYS A CA 1
ATOM 3094 C C . LYS A 1 391 ? 51.448 58.555 87.424 1.00 42.56 415 LYS A C 1
ATOM 3095 O O . LYS A 1 391 ? 52.400 59.304 87.630 1.00 45.34 415 LYS A O 1
ATOM 3101 N N . TYR A 1 392 ? 50.206 58.998 87.263 1.00 41.85 416 TYR A N 1
ATOM 3102 C CA . TYR A 1 392 ? 49.894 60.421 87.290 1.00 41.37 416 TYR A CA 1
ATOM 3103 C C . TYR A 1 392 ? 50.031 60.941 88.706 1.00 41.79 416 TYR A C 1
ATOM 3104 O O . TYR A 1 392 ? 50.412 62.095 88.917 1.00 42.48 416 TYR A O 1
ATOM 3113 N N . LYS A 1 393 ? 49.715 60.094 89.679 1.00 41.97 417 LYS A N 1
ATOM 3114 C CA . LYS A 1 393 ? 49.811 60.499 91.071 1.00 43.66 417 LYS A CA 1
ATOM 3115 C C . LYS A 1 393 ? 51.271 60.699 91.435 1.00 45.29 417 LYS A C 1
ATOM 3116 O O . LYS A 1 393 ? 51.616 61.597 92.204 1.00 46.23 417 LYS A O 1
ATOM 3122 N N . GLU A 1 394 ? 52.135 59.864 90.876 1.00 46.58 418 GLU A N 1
ATOM 3123 C CA . GLU A 1 394 ? 53.547 59.988 91.159 1.00 49.27 418 GLU A CA 1
ATOM 3124 C C . GLU A 1 394 ? 54.058 61.304 90.572 1.00 48.80 418 GLU A C 1
ATOM 3125 O O . GLU A 1 394 ? 54.812 62.034 91.230 1.00 46.76 418 GLU A O 1
ATOM 3131 N N . LEU A 1 395 ? 53.646 61.600 89.337 1.00 46.33 419 LEU A N 1
ATOM 3132 C CA . LEU A 1 395 ? 54.053 62.838 88.679 1.00 45.00 419 LEU A CA 1
ATOM 3133 C C . LEU A 1 395 ? 53.716 64.017 89.592 1.00 44.99 419 LEU A C 1
ATOM 3134 O O . LEU A 1 395 ? 54.506 64.939 89.773 1.00 46.57 419 LEU A O 1
ATOM 3139 N N . GLY A 1 396 ? 52.532 63.975 90.177 1.00 44.89 420 GLY A N 1
ATOM 3140 C CA . GLY A 1 396 ? 52.128 65.044 91.062 1.00 45.37 420 GLY A CA 1
ATOM 3141 C C . GLY A 1 396 ? 53.063 65.138 92.243 1.00 45.62 420 GLY A C 1
ATOM 3142 O O . GLY A 1 396 ? 53.456 66.236 92.636 1.00 45.67 420 GLY A O 1
ATOM 3143 N N . GLU A 1 397 ? 53.420 63.988 92.813 1.00 45.69 421 GLU A N 1
ATOM 3144 C CA . GLU A 1 397 ? 54.319 63.967 93.962 1.00 47.94 421 GLU A CA 1
ATOM 3145 C C . GLU A 1 397 ? 55.710 64.513 93.610 1.00 47.97 421 GLU A C 1
ATOM 3146 O O . GLU A 1 397 ? 56.300 65.255 94.395 1.00 47.01 421 GLU A O 1
ATOM 3152 N N . LYS A 1 398 ? 56.212 64.161 92.425 1.00 48.64 422 LYS A N 1
ATOM 3153 C CA . LYS A 1 398 ? 57.527 64.617 91.968 1.00 50.22 422 LYS A CA 1
ATOM 3154 C C . LYS A 1 398 ? 57.546 66.114 91.658 1.00 50.76 422 LYS A C 1
ATOM 3155 O O . LYS A 1 398 ? 58.612 66.734 91.661 1.00 52.90 422 LYS A O 1
ATOM 3161 N N . LEU A 1 399 ? 56.375 66.694 91.398 1.00 50.37 423 LEU A N 1
ATOM 3162 C CA . LEU A 1 399 ? 56.281 68.127 91.111 1.00 49.32 423 LEU A CA 1
ATOM 3163 C C . LEU A 1 399 ? 55.807 68.884 92.346 1.00 48.90 423 LEU A C 1
ATOM 3164 O O . LEU A 1 399 ? 55.649 70.103 92.314 1.00 46.56 423 LEU A O 1
ATOM 3169 N N . SER A 1 400 ? 55.588 68.156 93.438 1.00 50.99 424 SER A N 1
ATOM 3170 C CA . SER A 1 400 ? 55.102 68.760 94.678 1.00 53.19 424 SER A CA 1
ATOM 3171 C C . SER A 1 400 ? 55.877 69.983 95.171 1.00 53.56 424 SER A C 1
ATOM 3172 O O . SER A 1 400 ? 55.288 70.898 95.739 1.00 54.86 424 SER A O 1
ATOM 3175 N N . LYS A 1 401 ? 57.184 70.015 94.944 1.00 54.94 425 LYS A N 1
ATOM 3176 C CA . LYS A 1 401 ? 57.991 71.147 95.394 1.00 55.39 425 LYS A CA 1
ATOM 3177 C C . LYS A 1 401 ? 57.977 72.368 94.469 1.00 54.64 425 LYS A C 1
ATOM 3178 O O . LYS A 1 401 ? 58.276 73.475 94.905 1.00 54.73 425 LYS A O 1
ATOM 3184 N N . ASP A 1 402 ? 57.624 72.174 93.201 1.00 53.40 426 ASP A N 1
ATOM 3185 C CA . ASP A 1 402 ? 57.572 73.278 92.248 1.00 51.48 426 ASP A CA 1
ATOM 3186 C C . ASP A 1 402 ? 56.355 74.164 92.527 1.00 51.84 426 ASP A C 1
ATOM 3187 O O . ASP A 1 402 ? 55.216 73.696 92.549 1.00 52.18 426 ASP A O 1
ATOM 3192 N N . PRO A 1 403 ? 56.585 75.469 92.736 1.00 51.39 427 PRO A N 1
ATOM 3193 C CA . PRO A 1 403 ? 55.499 76.407 93.020 1.00 50.63 427 PRO A CA 1
ATOM 3194 C C . PRO A 1 403 ? 54.853 77.041 91.785 1.00 51.01 427 PRO A C 1
ATOM 3195 O O . PRO A 1 403 ? 53.988 77.900 91.907 1.00 50.57 427 PRO A O 1
ATOM 3199 N N . ASN A 1 404 ? 55.266 76.613 90.600 1.00 51.25 428 ASN A N 1
ATOM 3200 C CA . ASN A 1 404 ? 54.715 77.169 89.366 1.00 52.00 428 ASN A CA 1
ATOM 3201 C C . ASN A 1 404 ? 53.849 76.159 88.624 1.00 51.09 428 ASN A C 1
ATOM 3202 O O . ASN A 1 404 ? 53.002 76.531 87.814 1.00 50.45 428 ASN A O 1
ATOM 3207 N N . ILE A 1 405 ? 54.071 74.881 88.899 1.00 49.05 429 ILE A N 1
ATOM 3208 C CA . ILE A 1 405 ? 53.342 73.842 88.210 1.00 47.75 429 ILE A CA 1
ATOM 3209 C C . ILE A 1 405 ? 52.312 73.131 89.067 1.00 48.71 429 ILE A C 1
ATOM 3210 O O . ILE A 1 405 ? 52.593 72.743 90.207 1.00 51.15 429 ILE A O 1
ATOM 3215 N N . VAL A 1 406 ? 51.115 72.966 88.506 1.00 47.23 430 VAL A N 1
ATOM 3216 C CA . VAL A 1 406 ? 50.035 72.262 89.184 1.00 44.18 430 VAL A CA 1
ATOM 3217 C C . VAL A 1 406 ? 49.626 71.077 88.335 1.00 42.73 430 VAL A C 1
ATOM 3218 O O . VAL A 1 406 ? 49.431 71.213 87.123 1.00 42.05 430 VAL A O 1
ATOM 3222 N N . ILE A 1 407 ? 49.517 69.918 88.978 1.00 40.92 431 ILE A N 1
ATOM 3223 C CA . ILE A 1 407 ? 49.102 68.684 88.315 1.00 39.21 431 ILE A CA 1
ATOM 3224 C C . ILE A 1 407 ? 47.683 68.385 88.789 1.00 39.27 431 ILE A C 1
ATOM 3225 O O . ILE A 1 407 ? 47.464 68.062 89.961 1.00 38.46 431 ILE A O 1
ATOM 3230 N N . ALA A 1 408 ? 46.719 68.488 87.879 1.00 39.08 432 ALA A N 1
ATOM 3231 C CA . ALA A 1 408 ? 45.321 68.272 88.236 1.00 40.48 432 ALA A CA 1
ATOM 3232 C C . ALA A 1 408 ? 44.548 67.287 87.358 1.00 40.74 432 ALA A C 1
ATOM 3233 O O . ALA A 1 408 ? 44.990 66.910 86.271 1.00 43.64 432 ALA A O 1
ATOM 3235 N N . LYS A 1 409 ? 43.383 66.875 87.848 1.00 39.59 433 LYS A N 1
ATOM 3236 C CA . LYS A 1 409 ? 42.528 65.935 87.136 1.00 37.86 433 LYS A CA 1
ATOM 3237 C C . LYS A 1 409 ? 41.063 66.292 87.379 1.00 38.02 433 LYS A C 1
ATOM 3238 O O . LYS A 1 409 ? 40.713 66.855 88.419 1.00 39.22 433 LYS A O 1
ATOM 3244 N N . MET A 1 410 ? 40.213 65.979 86.413 1.00 36.56 434 MET A N 1
ATOM 3245 C CA . MET A 1 410 ? 38.797 66.258 86.551 1.00 37.36 434 MET A CA 1
ATOM 3246 C C . MET A 1 410 ? 38.002 65.154 85.895 1.00 37.00 434 MET A C 1
ATOM 3247 O O . MET A 1 410 ? 38.374 64.658 84.824 1.00 38.36 434 MET A O 1
ATOM 3252 N N . ASP A 1 411 ? 36.925 64.747 86.557 1.00 36.16 435 ASP A N 1
ATOM 3253 C CA . ASP A 1 411 ? 36.047 63.718 86.017 1.00 36.39 435 ASP A CA 1
ATOM 3254 C C . ASP A 1 411 ? 35.207 64.455 84.982 1.00 35.33 435 ASP A C 1
ATOM 3255 O O . ASP A 1 411 ? 34.259 65.155 85.328 1.00 33.58 435 ASP A O 1
ATOM 3260 N N . ALA A 1 412 ? 35.576 64.297 83.714 1.00 35.45 436 ALA A N 1
ATOM 3261 C CA . ALA A 1 412 ? 34.891 64.974 82.616 1.00 35.70 436 ALA A CA 1
ATOM 3262 C C . ALA A 1 412 ? 33.469 64.497 82.320 1.00 35.34 436 ALA A C 1
ATOM 3263 O O . ALA A 1 412 ? 32.772 65.108 81.518 1.00 38.81 436 ALA A O 1
ATOM 3265 N N . THR A 1 413 ? 33.025 63.417 82.947 1.00 34.60 437 THR A N 1
ATOM 3266 C CA . THR A 1 413 ? 31.652 62.957 82.716 1.00 32.65 437 THR A CA 1
ATOM 3267 C C . THR A 1 413 ? 30.731 63.501 83.809 1.00 32.57 437 THR A C 1
ATOM 3268 O O . THR A 1 413 ? 29.506 63.477 83.680 1.00 34.25 437 THR A O 1
ATOM 3272 N N . ALA A 1 414 ? 31.314 63.982 84.896 1.00 31.64 438 ALA A N 1
ATOM 3273 C CA . ALA A 1 414 ? 30.507 64.493 85.991 1.00 30.81 438 ALA A CA 1
ATOM 3274 C C . ALA A 1 414 ? 30.694 65.990 86.179 1.00 29.65 438 ALA A C 1
ATOM 3275 O O . ALA A 1 414 ? 30.332 66.530 87.224 1.00 31.47 438 ALA A O 1
ATOM 3277 N N . ASN A 1 415 ? 31.235 66.654 85.168 1.00 29.59 439 ASN A N 1
ATOM 3278 C CA . ASN A 1 415 ? 31.480 68.100 85.239 1.00 34.62 439 ASN A CA 1
ATOM 3279 C C . ASN A 1 415 ? 31.505 68.698 83.847 1.00 36.48 439 ASN A C 1
ATOM 3280 O O . ASN A 1 415 ? 32.104 68.131 82.939 1.00 38.60 439 ASN A O 1
ATOM 3285 N N . ASP A 1 416 ? 30.860 69.842 83.680 1.00 38.94 440 ASP A N 1
ATOM 3286 C CA . ASP A 1 416 ? 30.873 70.536 82.401 1.00 40.93 440 ASP A CA 1
ATOM 3287 C C . ASP A 1 416 ? 32.326 70.921 82.123 1.00 42.09 440 ASP A C 1
ATOM 3288 O O . ASP A 1 416 ? 33.027 71.413 83.016 1.00 40.78 440 ASP A O 1
ATOM 3293 N N . VAL A 1 417 ? 32.777 70.691 80.895 1.00 42.32 441 VAL A N 1
ATOM 3294 C CA . VAL A 1 417 ? 34.139 71.050 80.511 1.00 42.52 441 VAL A CA 1
ATOM 3295 C C . VAL A 1 417 ? 34.067 72.414 79.842 1.00 43.25 441 VAL A C 1
ATOM 3296 O O . VAL A 1 417 ? 33.459 72.557 78.784 1.00 41.58 441 VAL A O 1
ATOM 3300 N N . PRO A 1 418 ? 34.701 73.430 80.445 1.00 45.73 442 PRO A N 1
ATOM 3301 C CA . PRO A 1 418 ? 34.712 74.808 79.926 1.00 47.23 442 PRO A CA 1
ATOM 3302 C C . PRO A 1 418 ? 35.217 74.962 78.499 1.00 49.31 442 PRO A C 1
ATOM 3303 O O . PRO A 1 418 ? 36.195 74.335 78.080 1.00 48.96 442 PRO A O 1
ATOM 3307 N N . SER A 1 419 ? 34.515 75.831 77.783 1.00 52.42 443 SER A N 1
ATOM 3308 C CA . SER A 1 419 ? 34.732 76.164 76.379 1.00 54.96 443 SER A CA 1
ATOM 3309 C C . SER A 1 419 ? 36.072 75.921 75.688 1.00 55.91 443 SER A C 1
ATOM 3310 O O . SER A 1 419 ? 36.143 75.155 74.713 1.00 59.70 443 SER A O 1
ATOM 3313 N N . PRO A 1 420 ? 37.150 76.560 76.164 1.00 52.36 444 PRO A N 1
ATOM 3314 C CA . PRO A 1 420 ? 38.434 76.338 75.487 1.00 50.40 444 PRO A CA 1
ATOM 3315 C C . PRO A 1 420 ? 38.718 74.862 75.173 1.00 50.72 444 PRO A C 1
ATOM 3316 O O . PRO A 1 420 ? 39.023 74.497 74.035 1.00 49.16 444 PRO A O 1
ATOM 3320 N N . TYR A 1 421 ? 38.577 74.021 76.194 1.00 49.65 445 TYR A N 1
ATOM 3321 C CA . TYR A 1 421 ? 38.860 72.593 76.101 1.00 48.53 445 TYR A CA 1
ATOM 3322 C C . TYR A 1 421 ? 37.839 71.734 75.393 1.00 50.63 445 TYR A C 1
ATOM 3323 O O . TYR A 1 421 ? 36.643 71.978 75.467 1.00 52.34 445 TYR A O 1
ATOM 3332 N N . GLU A 1 422 ? 38.334 70.707 74.718 1.00 53.06 446 GLU A N 1
ATOM 3333 C CA . GLU A 1 422 ? 37.484 69.763 74.018 1.00 54.32 446 GLU A CA 1
ATOM 3334 C C . GLU A 1 422 ? 37.924 68.356 74.405 1.00 55.10 446 GLU A C 1
ATOM 3335 O O . GLU A 1 422 ? 39.063 67.951 74.143 1.00 55.84 446 GLU A O 1
ATOM 3341 N N . VAL A 1 423 ? 37.022 67.623 75.049 1.00 54.35 447 VAL A N 1
ATOM 3342 C CA . VAL A 1 423 ? 37.310 66.271 75.473 1.00 54.94 447 VAL A CA 1
ATOM 3343 C C . VAL A 1 423 ? 36.831 65.310 74.414 1.00 56.83 447 VAL A C 1
ATOM 3344 O O . VAL A 1 423 ? 35.636 65.070 74.271 1.00 56.57 447 VAL A O 1
ATOM 3348 N N . ARG A 1 424 ? 37.792 64.777 73.671 1.00 59.57 448 ARG A N 1
ATOM 3349 C CA . ARG A 1 424 ? 37.541 63.824 72.604 1.00 62.49 448 ARG A CA 1
ATOM 3350 C C . ARG A 1 424 ? 37.221 62.468 73.218 1.00 60.52 448 ARG A C 1
ATOM 3351 O O . ARG A 1 424 ? 36.062 62.057 73.291 1.00 61.44 448 ARG A O 1
ATOM 3359 N N . GLY A 1 425 ? 38.266 61.770 73.643 1.00 57.77 449 GLY A N 1
ATOM 3360 C CA . GLY A 1 425 ? 38.093 60.475 74.268 1.00 54.00 449 GLY A CA 1
ATOM 3361 C C . GLY A 1 425 ? 38.712 60.501 75.655 1.00 51.70 449 GLY A C 1
ATOM 3362 O O . GLY A 1 425 ? 39.005 61.573 76.209 1.00 50.02 449 GLY A O 1
ATOM 3363 N N . PHE A 1 426 ? 38.939 59.328 76.227 1.00 47.69 450 PHE A N 1
ATOM 3364 C CA . PHE A 1 426 ? 39.523 59.302 77.546 1.00 45.73 450 PHE A CA 1
ATOM 3365 C C . PHE A 1 426 ? 40.766 58.437 77.662 1.00 44.60 450 PHE A C 1
ATOM 3366 O O . PHE A 1 426 ? 40.802 57.309 77.177 1.00 45.35 450 PHE A O 1
ATOM 3374 N N . PRO A 1 427 ? 41.819 58.974 78.292 1.00 44.84 451 PRO A N 1
ATOM 3375 C CA . PRO A 1 427 ? 41.840 60.331 78.863 1.00 44.67 451 PRO A CA 1
ATOM 3376 C C . PRO A 1 427 ? 42.329 61.407 77.885 1.00 45.39 451 PRO A C 1
ATOM 3377 O O . PRO A 1 427 ? 43.057 61.117 76.935 1.00 45.81 451 PRO A O 1
ATOM 3381 N N . THR A 1 428 ? 41.912 62.649 78.114 1.00 45.35 452 THR A N 1
ATOM 3382 C CA . THR A 1 428 ? 42.363 63.764 77.292 1.00 43.95 452 THR A CA 1
ATOM 3383 C C . THR A 1 428 ? 43.160 64.594 78.280 1.00 43.34 452 THR A C 1
ATOM 3384 O O . THR A 1 428 ? 42.653 64.965 79.337 1.00 42.57 452 THR A O 1
ATOM 3388 N N . ILE A 1 429 ? 44.417 64.859 77.949 1.00 42.93 453 ILE A N 1
ATOM 3389 C CA . ILE A 1 429 ? 45.290 65.631 78.819 1.00 40.01 453 ILE A CA 1
ATOM 3390 C C . ILE A 1 429 ? 45.647 66.955 78.166 1.00 39.83 453 ILE A C 1
ATOM 3391 O O . ILE A 1 429 ? 46.045 66.982 77.004 1.00 41.27 453 ILE A O 1
ATOM 3396 N N . TYR A 1 430 ? 45.488 68.052 78.901 1.00 37.59 454 TYR A N 1
ATOM 3397 C CA . TYR A 1 430 ? 45.815 69.371 78.371 1.00 37.85 454 TYR A CA 1
ATOM 3398 C C . TYR A 1 430 ? 46.873 70.037 79.208 1.00 37.45 454 TYR A C 1
ATOM 3399 O O . TYR A 1 430 ? 47.017 69.750 80.392 1.00 37.94 454 TYR A O 1
ATOM 3408 N N . PHE A 1 431 ? 47.601 70.952 78.582 1.00 39.44 455 PHE A N 1
ATOM 3409 C CA . PHE A 1 431 ? 48.625 71.716 79.277 1.00 39.72 455 PHE A CA 1
ATOM 3410 C C . PHE A 1 431 ? 48.273 73.183 79.104 1.00 38.67 455 PHE A C 1
ATOM 3411 O O . PHE A 1 431 ? 48.252 73.697 77.985 1.00 37.46 455 PHE A O 1
ATOM 3419 N N . SER A 1 432 ? 47.979 73.842 80.216 1.00 37.41 456 SER A N 1
ATOM 3420 C CA . SER A 1 432 ? 47.611 75.253 80.196 1.00 38.55 456 SER A CA 1
ATOM 3421 C C . SER A 1 432 ? 48.740 76.130 80.739 1.00 38.96 456 SER A C 1
ATOM 3422 O O . SER A 1 432 ? 48.941 76.214 81.956 1.00 36.68 456 SER A O 1
ATOM 3425 N N . PRO A 1 433 ? 49.488 76.802 79.839 1.00 40.94 457 PRO A N 1
ATOM 3426 C CA . PRO A 1 433 ? 50.611 77.684 80.220 1.00 41.57 457 PRO A CA 1
ATOM 3427 C C . PRO A 1 433 ? 50.183 78.876 81.079 1.00 42.64 457 PRO A C 1
ATOM 3428 O O . PRO A 1 433 ? 49.043 79.338 80.998 1.00 43.02 457 PRO A O 1
ATOM 3432 N N . ALA A 1 434 ? 51.108 79.373 81.893 1.00 45.29 458 ALA A N 1
ATOM 3433 C CA . ALA A 1 434 ? 50.842 80.497 82.785 1.00 47.94 458 ALA A CA 1
ATOM 3434 C C . ALA A 1 434 ? 50.250 81.716 82.107 1.00 51.04 458 ALA A C 1
ATOM 3435 O O . ALA A 1 434 ? 49.465 82.447 82.709 1.00 52.95 458 ALA A O 1
ATOM 3437 N N . ASN A 1 435 ? 50.592 81.959 80.857 1.00 53.94 459 ASN A N 1
ATOM 3438 C CA . ASN A 1 435 ? 50.033 83.148 80.239 1.00 58.47 459 ASN A CA 1
ATOM 3439 C C . ASN A 1 435 ? 49.331 82.932 78.920 1.00 59.52 459 ASN A C 1
ATOM 3440 O O . ASN A 1 435 ? 49.196 83.851 78.112 1.00 59.76 459 ASN A O 1
ATOM 3445 N N . LYS A 1 436 ? 48.879 81.700 78.723 1.00 60.68 460 LYS A N 1
ATOM 3446 C CA . LYS A 1 436 ? 48.145 81.313 77.532 1.00 60.83 460 LYS A CA 1
ATOM 3447 C C . LYS A 1 436 ? 46.870 80.607 77.986 1.00 60.30 460 LYS A C 1
ATOM 3448 O O . LYS A 1 436 ? 46.452 79.620 77.376 1.00 60.28 460 LYS A O 1
ATOM 3454 N N . LYS A 1 437 ? 46.255 81.112 79.057 1.00 59.88 461 LYS A N 1
ATOM 3455 C CA . LYS A 1 437 ? 45.039 80.498 79.579 1.00 60.33 461 LYS A CA 1
ATOM 3456 C C . LYS A 1 437 ? 43.969 80.302 78.511 1.00 60.75 461 LYS A C 1
ATOM 3457 O O . LYS A 1 437 ? 43.127 79.417 78.633 1.00 60.55 461 LYS A O 1
ATOM 3463 N N . LEU A 1 438 ? 44.010 81.120 77.464 1.00 61.36 462 LEU A N 1
ATOM 3464 C CA . LEU A 1 438 ? 43.050 81.003 76.373 1.00 62.41 462 LEU A CA 1
ATOM 3465 C C . LEU A 1 438 ? 43.543 80.034 75.310 1.00 62.45 462 LEU A C 1
ATOM 3466 O O . LEU A 1 438 ? 42.793 79.648 74.415 1.00 63.20 462 LEU A O 1
ATOM 3471 N N . ASN A 1 439 ? 44.802 79.631 75.401 1.00 62.65 463 ASN A N 1
ATOM 3472 C CA . ASN A 1 439 ? 45.334 78.713 74.408 1.00 62.87 463 ASN A CA 1
ATOM 3473 C C . ASN A 1 439 ? 46.051 77.491 74.958 1.00 61.53 463 ASN A C 1
ATOM 3474 O O . ASN A 1 439 ? 47.230 77.278 74.687 1.00 62.40 463 ASN A O 1
ATOM 3479 N N . PRO A 1 440 ? 45.337 76.657 75.728 1.00 60.43 464 PRO A N 1
ATOM 3480 C CA . PRO A 1 440 ? 45.972 75.460 76.281 1.00 59.02 464 PRO A CA 1
ATOM 3481 C C . PRO A 1 440 ? 46.320 74.496 75.152 1.00 58.36 464 PRO A C 1
ATOM 3482 O O . PRO A 1 440 ? 45.630 74.447 74.135 1.00 56.63 464 PRO A O 1
ATOM 3486 N N . LYS A 1 441 ? 47.393 73.737 75.337 1.00 58.55 465 LYS A N 1
ATOM 3487 C CA . LYS A 1 441 ? 47.844 72.788 74.333 1.00 58.43 465 LYS A CA 1
ATOM 3488 C C . LYS A 1 441 ? 47.458 71.371 74.729 1.00 58.55 465 LYS A C 1
ATOM 3489 O O . LYS A 1 441 ? 47.618 70.966 75.883 1.00 57.54 465 LYS A O 1
ATOM 3495 N N . LYS A 1 442 ? 46.937 70.621 73.768 1.00 57.94 466 LYS A N 1
ATOM 3496 C CA . LYS A 1 442 ? 46.532 69.256 74.026 1.00 58.42 466 LYS A CA 1
ATOM 3497 C C . LYS A 1 442 ? 47.774 68.375 74.033 1.00 57.66 466 LYS A C 1
ATOM 3498 O O . LYS A 1 442 ? 48.538 68.365 73.073 1.00 58.19 466 LYS A O 1
ATOM 3504 N N . TYR A 1 443 ? 47.974 67.646 75.127 1.00 56.70 467 TYR A N 1
ATOM 3505 C CA . TYR A 1 443 ? 49.115 66.747 75.277 1.00 56.11 467 TYR A CA 1
ATOM 3506 C C . TYR A 1 443 ? 48.941 65.500 74.404 1.00 57.20 467 TYR A C 1
ATOM 3507 O O . TYR A 1 443 ? 48.042 64.700 74.634 1.00 57.95 467 TYR A O 1
ATOM 3516 N N . GLU A 1 444 ? 49.802 65.332 73.408 1.00 58.75 468 GLU A N 1
ATOM 3517 C CA . GLU A 1 444 ? 49.707 64.181 72.515 1.00 60.71 468 GLU A CA 1
ATOM 3518 C C . GLU A 1 444 ? 50.779 63.134 72.827 1.00 60.29 468 GLU A C 1
ATOM 3519 O O . GLU A 1 444 ? 50.799 62.063 72.219 1.00 60.05 468 GLU A O 1
ATOM 3525 N N . GLY A 1 445 ? 51.663 63.445 73.771 1.00 58.76 469 GLY A N 1
ATOM 3526 C CA . GLY A 1 445 ? 52.730 62.521 74.124 1.00 58.60 469 GLY A CA 1
ATOM 3527 C C . GLY A 1 445 ? 52.327 61.207 74.781 1.00 58.49 469 GLY A C 1
ATOM 3528 O O . GLY A 1 445 ? 51.139 60.905 74.934 1.00 57.57 469 GLY A O 1
ATOM 3529 N N . GLY A 1 446 ? 53.331 60.418 75.166 1.00 57.53 470 GLY A N 1
ATOM 3530 C CA . GLY A 1 446 ? 53.068 59.147 75.816 1.00 55.66 470 GLY A CA 1
ATOM 3531 C C . GLY A 1 446 ? 52.493 59.356 77.204 1.00 54.77 470 GLY A C 1
ATOM 3532 O O . GLY A 1 446 ? 52.467 60.472 77.706 1.00 54.02 470 GLY A O 1
ATOM 3533 N N . ARG A 1 447 ? 52.040 58.279 77.831 1.00 54.55 471 ARG A N 1
ATOM 3534 C CA . ARG A 1 447 ? 51.457 58.365 79.161 1.00 55.30 471 ARG A CA 1
ATOM 3535 C C . ARG A 1 447 ? 52.287 57.657 80.232 1.00 53.93 471 ARG A C 1
ATOM 3536 O O . ARG A 1 447 ? 51.742 57.110 81.199 1.00 54.14 471 ARG A O 1
ATOM 3544 N N . GLU A 1 448 ? 53.603 57.660 80.057 1.00 52.44 472 GLU A N 1
ATOM 3545 C CA . GLU A 1 448 ? 54.492 57.050 81.034 1.00 51.21 472 GLU A CA 1
ATOM 3546 C C . GLU A 1 448 ? 55.060 58.191 81.889 1.00 49.80 472 GLU A C 1
ATOM 3547 O O . GLU A 1 448 ? 55.259 59.299 81.388 1.00 48.35 472 GLU A O 1
ATOM 3553 N N . LEU A 1 449 ? 55.303 57.936 83.173 1.00 47.86 473 LEU A N 1
ATOM 3554 C CA . LEU A 1 449 ? 55.833 58.969 84.060 1.00 46.80 473 LEU A CA 1
ATOM 3555 C C . LEU A 1 449 ? 57.013 59.732 83.459 1.00 47.96 473 LEU A C 1
ATOM 3556 O O . LEU A 1 449 ? 57.148 60.944 83.666 1.00 48.75 473 LEU A O 1
ATOM 3561 N N . SER A 1 450 ? 57.866 59.032 82.714 1.00 49.01 474 SER A N 1
ATOM 3562 C CA . SER A 1 450 ? 59.024 59.677 82.095 1.00 50.25 474 SER A CA 1
ATOM 3563 C C . SER A 1 450 ? 58.593 60.647 80.973 1.00 49.37 474 SER A C 1
ATOM 3564 O O . SER A 1 450 ? 59.190 61.708 80.794 1.00 47.68 474 SER A O 1
ATOM 3567 N N . ASP A 1 451 ? 57.549 60.287 80.231 1.00 49.20 475 ASP A N 1
ATOM 3568 C CA . ASP A 1 451 ? 57.059 61.148 79.157 1.00 49.95 475 ASP A CA 1
ATOM 3569 C C . ASP A 1 451 ? 56.545 62.474 79.728 1.00 49.24 475 ASP A C 1
ATOM 3570 O O . ASP A 1 451 ? 56.743 63.536 79.133 1.00 50.66 475 ASP A O 1
ATOM 3575 N N . PHE A 1 452 ? 55.884 62.415 80.878 1.00 46.42 476 PHE A N 1
ATOM 3576 C CA . PHE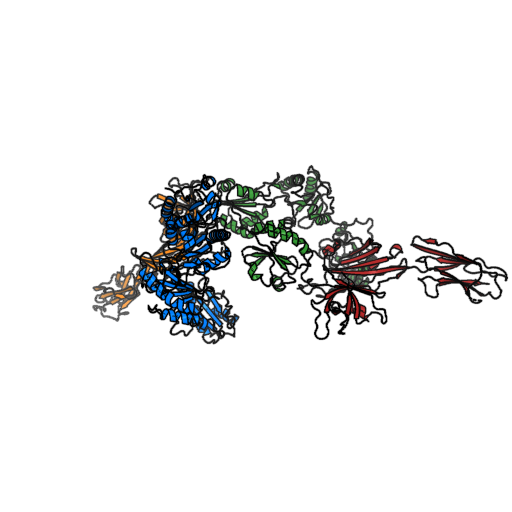 A 1 452 ? 55.377 63.628 81.492 1.00 46.26 476 PHE A CA 1
ATOM 3577 C C . PHE A 1 452 ? 56.500 64.525 82.010 1.00 44.66 476 PHE A C 1
ATOM 3578 O O . PHE A 1 452 ? 56.450 65.738 81.834 1.00 41.15 476 PHE A O 1
ATOM 3586 N N . ILE A 1 453 ? 57.511 63.929 82.640 1.00 46.08 477 ILE A N 1
ATOM 3587 C CA . ILE A 1 453 ? 58.644 64.695 83.169 1.00 45.60 477 ILE A CA 1
ATOM 3588 C C . ILE A 1 453 ? 59.330 65.398 81.994 1.00 45.28 477 ILE A C 1
ATOM 3589 O O . ILE A 1 453 ? 59.569 66.610 82.019 1.00 44.44 477 ILE A O 1
ATOM 3594 N N . SER A 1 454 ? 59.622 64.619 80.959 1.00 45.57 478 SER A N 1
ATOM 3595 C CA . SER A 1 454 ? 60.275 65.122 79.758 1.00 45.06 478 SER A CA 1
ATOM 3596 C C . SER A 1 454 ? 59.486 66.287 79.167 1.00 43.35 478 SER A C 1
ATOM 3597 O O . SER A 1 454 ? 60.051 67.332 78.853 1.00 42.67 478 SER A O 1
ATOM 3600 N N . TYR A 1 455 ? 58.177 66.098 79.032 1.00 41.33 479 TYR A N 1
ATOM 3601 C CA . TYR A 1 455 ? 57.298 67.126 78.495 1.00 40.32 479 TYR A CA 1
ATOM 3602 C C . TYR A 1 455 ? 57.345 68.403 79.337 1.00 39.69 479 TYR A C 1
ATOM 3603 O O . TYR A 1 455 ? 57.499 69.492 78.806 1.00 40.11 479 TYR A O 1
ATOM 3612 N N . LEU A 1 456 ? 57.209 68.269 80.652 1.00 39.15 480 LEU A N 1
ATOM 3613 C CA . LEU A 1 456 ? 57.229 69.436 81.521 1.00 39.88 480 LEU A CA 1
ATOM 3614 C C . LEU A 1 456 ? 58.551 70.203 81.457 1.00 40.51 480 LEU A C 1
ATOM 3615 O O . LEU A 1 456 ? 58.557 71.436 81.409 1.00 37.40 480 LEU A O 1
ATOM 3620 N N . GLN A 1 457 ? 59.663 69.475 81.468 1.00 41.50 481 GLN A N 1
ATOM 3621 C CA . GLN A 1 457 ? 60.977 70.111 81.410 1.00 43.96 481 GLN A CA 1
ATOM 3622 C C . GLN A 1 457 ? 61.104 70.895 80.099 1.00 46.99 481 GLN A C 1
ATOM 3623 O O . GLN A 1 457 ? 61.740 71.948 80.035 1.00 46.89 481 GLN A O 1
ATOM 3629 N N . ARG A 1 458 ? 60.469 70.379 79.056 1.00 48.82 482 ARG A N 1
ATOM 3630 C CA . ARG A 1 458 ? 60.525 71.003 77.751 1.00 50.11 482 ARG A CA 1
ATOM 3631 C C . ARG A 1 458 ? 59.451 72.069 77.508 1.00 50.47 482 ARG A C 1
ATOM 3632 O O . ARG A 1 458 ? 59.544 72.832 76.544 1.00 52.96 482 ARG A O 1
ATOM 3640 N N . GLU A 1 459 ? 58.444 72.155 78.371 1.00 48.39 483 GLU A N 1
ATOM 3641 C CA . GLU A 1 459 ? 57.379 73.130 78.143 1.00 47.68 483 GLU A CA 1
ATOM 3642 C C . GLU A 1 459 ? 57.091 74.087 79.289 1.00 46.92 483 GLU A C 1
ATOM 3643 O O . GLU A 1 459 ? 56.465 75.124 79.081 1.00 44.50 483 GLU A O 1
ATOM 3649 N N . ALA A 1 460 ? 57.529 73.735 80.495 1.00 46.98 484 ALA A N 1
ATOM 3650 C CA . ALA A 1 460 ? 57.277 74.573 81.654 1.00 48.85 484 ALA A CA 1
ATOM 3651 C C . ALA A 1 460 ? 57.564 76.032 81.341 1.00 51.08 484 ALA A C 1
ATOM 3652 O O . ALA A 1 460 ? 58.366 76.350 80.481 1.00 52.21 484 ALA A O 1
ATOM 3654 N N . THR A 1 461 ? 56.873 76.919 82.031 1.00 55.05 485 THR A N 1
ATOM 3655 C CA . THR A 1 461 ? 57.058 78.346 81.849 1.00 58.82 485 THR A CA 1
ATOM 3656 C C . THR A 1 461 ? 58.408 78.706 82.468 1.00 60.04 485 THR A C 1
ATOM 3657 O O . THR A 1 461 ? 59.265 79.317 81.829 1.00 60.97 485 THR A O 1
ATOM 3661 N N . ASN A 1 462 ? 58.581 78.309 83.723 1.00 60.69 486 ASN A N 1
ATOM 3662 C CA . ASN A 1 462 ? 59.802 78.553 84.462 1.00 61.42 486 ASN A CA 1
ATOM 3663 C C . ASN A 1 462 ? 60.473 77.202 84.622 1.00 61.07 486 ASN A C 1
ATOM 3664 O O . ASN A 1 462 ? 59.798 76.174 84.598 1.00 62.13 486 ASN A O 1
ATOM 3669 N N . PRO A 1 463 ? 61.809 77.174 84.761 1.00 61.05 487 PRO A N 1
ATOM 3670 C CA . PRO A 1 463 ? 62.486 75.881 84.926 1.00 61.07 487 PRO A CA 1
ATOM 3671 C C . PRO A 1 463 ? 61.809 75.085 86.058 1.00 59.85 487 PRO A C 1
ATOM 3672 O O . PRO A 1 463 ? 61.682 75.566 87.177 1.00 58.48 487 PRO A O 1
ATOM 3676 N N . PRO A 1 464 ? 61.368 73.856 85.763 1.00 59.61 488 PRO A N 1
ATOM 3677 C CA . PRO A 1 464 ? 60.687 72.982 86.718 1.00 60.10 488 PRO A CA 1
ATOM 3678 C C . PRO A 1 464 ? 61.557 72.336 87.783 1.00 61.37 488 PRO A C 1
ATOM 3679 O O . PRO A 1 464 ? 62.685 71.940 87.513 1.00 63.36 488 PRO A O 1
ATOM 3683 N N . VAL A 1 465 ? 61.027 72.226 88.996 1.00 61.52 489 VAL A N 1
ATOM 3684 C CA . VAL A 1 465 ? 61.756 71.572 90.074 1.00 62.89 489 VAL A CA 1
ATOM 3685 C C . VAL A 1 465 ? 61.126 70.192 90.280 1.00 64.88 489 VAL A C 1
ATOM 3686 O O . VAL A 1 465 ? 60.060 70.055 90.882 1.00 65.19 489 VAL A O 1
ATOM 3690 N N . ILE A 1 466 ? 61.787 69.178 89.728 1.00 66.85 490 ILE A N 1
ATOM 3691 C CA . ILE A 1 466 ? 61.317 67.802 89.801 1.00 69.79 490 ILE A CA 1
ATOM 3692 C C . ILE A 1 466 ? 62.075 67.016 90.853 1.00 73.55 490 ILE A C 1
ATOM 3693 O O . ILE A 1 466 ? 63.229 66.657 90.638 1.00 74.09 490 ILE A O 1
ATOM 3698 N N . GLN A 1 467 ? 61.434 66.748 91.984 1.00 77.75 491 GLN A N 1
ATOM 3699 C CA . GLN A 1 467 ? 62.065 65.968 93.042 1.00 82.74 491 GLN A CA 1
ATOM 3700 C C . GLN A 1 467 ? 62.618 64.716 92.344 1.00 84.93 491 GLN A C 1
ATOM 3701 O O . GLN A 1 467 ? 61.942 64.140 91.493 1.00 84.91 491 GLN A O 1
ATOM 3707 N N . GLU A 1 468 ? 63.835 64.296 92.684 1.00 87.87 492 GLU A N 1
ATOM 3708 C CA . GLU A 1 468 ? 64.431 63.134 92.015 1.00 91.16 492 GLU A CA 1
ATOM 3709 C C . GLU A 1 468 ? 65.069 62.090 92.923 1.00 92.26 492 GLU A C 1
ATOM 3710 O O . GLU A 1 468 ? 66.052 62.370 93.606 1.00 92.33 492 GLU A O 1
ATOM 3716 N N . GLU A 1 469 ? 64.516 60.878 92.897 1.00 93.81 493 GLU A N 1
ATOM 3717 C CA . GLU A 1 469 ? 65.015 59.763 93.702 1.00 95.63 493 GLU A CA 1
ATOM 3718 C C . GLU A 1 469 ? 64.587 58.433 93.074 1.00 95.69 493 GLU A C 1
ATOM 3719 O O . GLU A 1 469 ? 65.016 58.164 91.932 1.00 62.49 493 GLU A O 1
ATOM 3725 N N . GLY B 2 21 ? 42.245 25.908 61.409 1.00 69.37 1 GLY B N 1
ATOM 3726 C CA . GLY B 2 21 ? 40.951 25.605 62.080 1.00 70.81 1 GLY B CA 1
ATOM 3727 C C . GLY B 2 21 ? 39.873 25.098 61.135 1.00 71.42 1 GLY B C 1
ATOM 3728 O O . GLY B 2 21 ? 40.147 24.875 59.953 1.00 70.58 1 GLY B O 1
ATOM 3729 N N . PRO B 2 22 ? 38.626 24.932 61.624 1.00 72.29 2 PRO B N 1
ATOM 3730 C CA . PRO B 2 22 ? 37.471 24.446 60.853 1.00 72.21 2 PRO B CA 1
ATOM 3731 C C . PRO B 2 22 ? 37.243 25.195 59.557 1.00 72.13 2 PRO B C 1
ATOM 3732 O O . PRO B 2 22 ? 37.453 26.411 59.481 1.00 71.79 2 PRO B O 1
ATOM 3736 N N . ALA B 2 23 ? 36.810 24.453 58.541 1.00 72.25 3 ALA B N 1
ATOM 3737 C CA . ALA B 2 23 ? 36.527 25.022 57.230 1.00 71.91 3 ALA B CA 1
ATOM 3738 C C . ALA B 2 23 ? 35.051 25.390 57.163 1.00 71.43 3 ALA B C 1
ATOM 3739 O O . ALA B 2 23 ? 34.687 26.408 56.577 1.00 71.87 3 ALA B O 1
ATOM 3741 N N . VAL B 2 24 ? 34.205 24.551 57.756 1.00 70.55 4 VAL B N 1
ATOM 3742 C CA . VAL B 2 24 ? 32.768 24.800 57.788 1.00 70.31 4 VAL B CA 1
ATOM 3743 C C . VAL B 2 24 ? 32.279 24.610 59.218 1.00 70.60 4 VAL B C 1
ATOM 3744 O O . VAL B 2 24 ? 32.946 23.964 60.031 1.00 71.59 4 VAL B O 1
ATOM 3748 N N . ILE B 2 25 ? 31.121 25.179 59.527 1.00 69.66 5 ILE B N 1
ATOM 3749 C CA . ILE B 2 25 ? 30.574 25.060 60.862 1.00 69.62 5 ILE B CA 1
ATOM 3750 C C . ILE B 2 25 ? 29.108 24.695 60.780 1.00 71.21 5 ILE B C 1
ATOM 3751 O O . ILE B 2 25 ? 28.285 25.471 60.303 1.00 71.25 5 ILE B O 1
ATOM 3756 N N . GLU B 2 26 ? 28.795 23.489 61.234 1.00 73.05 6 GLU B N 1
ATOM 3757 C CA . GLU B 2 26 ? 27.425 23.008 61.236 1.00 74.15 6 GLU B CA 1
ATOM 3758 C C . GLU B 2 26 ? 26.643 23.924 62.158 1.00 74.73 6 GLU B C 1
ATOM 3759 O O . GLU B 2 26 ? 27.086 24.220 63.269 1.00 73.84 6 GLU B O 1
ATOM 3765 N N . CYS B 2 27 ? 25.479 24.372 61.707 1.00 75.76 7 CYS B N 1
ATOM 3766 C CA . CYS B 2 27 ? 24.693 25.286 62.512 1.00 78.15 7 CYS B CA 1
ATOM 3767 C C . CYS B 2 27 ? 23.198 24.955 62.510 1.00 80.07 7 CYS B C 1
ATOM 3768 O O . CYS B 2 27 ? 22.704 24.293 61.603 1.00 81.72 7 CYS B O 1
ATOM 3771 N N . TRP B 2 28 ? 22.490 25.407 63.538 1.00 82.11 8 TRP B N 1
ATOM 3772 C CA . TRP B 2 28 ? 21.050 25.190 63.651 1.00 84.48 8 TRP B CA 1
ATOM 3773 C C . TRP B 2 28 ? 20.333 26.526 63.516 1.00 84.92 8 TRP B C 1
ATOM 3774 O O . TRP B 2 28 ? 20.642 27.468 64.236 1.00 84.80 8 TRP B O 1
ATOM 3785 N N . PHE B 2 29 ? 19.373 26.609 62.603 1.00 85.57 9 PHE B N 1
ATOM 3786 C CA . PHE B 2 29 ? 18.614 27.841 62.422 1.00 86.26 9 PHE B CA 1
ATOM 3787 C C . PHE B 2 29 ? 17.333 27.723 63.243 1.00 87.21 9 PHE B C 1
ATOM 3788 O O . PHE B 2 29 ? 16.609 26.738 63.121 1.00 87.51 9 PHE B O 1
ATOM 3796 N N . VAL B 2 30 ? 17.048 28.717 64.079 1.00 88.10 10 VAL B N 1
ATOM 3797 C CA . VAL B 2 30 ? 15.844 28.674 64.904 1.00 89.53 10 VAL B CA 1
ATOM 3798 C C . VAL B 2 30 ? 14.941 29.886 64.693 1.00 91.03 10 VAL B C 1
ATOM 3799 O O . VAL B 2 30 ? 15.353 30.886 64.092 1.00 91.68 10 VAL B O 1
ATOM 3803 N N . GLU B 2 31 ? 13.707 29.788 65.189 1.00 91.82 11 GLU B N 1
ATOM 3804 C CA . GLU B 2 31 ? 12.730 30.871 65.067 1.00 92.41 11 GLU B CA 1
ATOM 3805 C C . GLU B 2 31 ? 11.906 31.011 66.344 1.00 92.58 11 GLU B C 1
ATOM 3806 O O . GLU B 2 31 ? 11.681 32.119 66.836 1.00 93.00 11 GLU B O 1
ATOM 3812 N N . LYS B 2 40 ? 13.952 23.215 64.601 1.00 95.14 20 LYS B N 1
ATOM 3813 C CA . LYS B 2 40 ? 15.214 23.714 64.074 1.00 95.21 20 LYS B CA 1
ATOM 3814 C C . LYS B 2 40 ? 15.377 23.306 62.618 1.00 94.51 20 LYS B C 1
ATOM 3815 O O . LYS B 2 40 ? 14.698 22.407 62.133 1.00 94.94 20 LYS B O 1
ATOM 3821 N N . ARG B 2 41 ? 16.279 23.979 61.920 1.00 93.30 21 ARG B N 1
ATOM 3822 C CA . ARG B 2 41 ? 16.554 23.662 60.531 1.00 92.14 21 ARG B CA 1
ATOM 3823 C C . ARG B 2 41 ? 18.074 23.537 60.457 1.00 90.24 21 ARG B C 1
ATOM 3824 O O . ARG B 2 41 ? 18.799 24.303 61.086 1.00 90.70 21 ARG B O 1
ATOM 3832 N N . PRO B 2 42 ? 18.579 22.544 59.724 1.00 87.72 22 PRO B N 1
ATOM 3833 C CA . PRO B 2 42 ? 20.034 22.439 59.657 1.00 84.97 22 PRO B CA 1
ATOM 3834 C C . PRO B 2 42 ? 20.604 23.469 58.694 1.00 82.42 22 PRO B C 1
ATOM 3835 O O . PRO B 2 42 ? 20.045 23.719 57.630 1.00 81.97 22 PRO B O 1
ATOM 3839 N N . GLY B 2 43 ? 21.717 24.070 59.087 1.00 79.87 23 GLY B N 1
ATOM 3840 C CA . GLY B 2 43 ? 22.364 25.061 58.255 1.00 77.47 23 GLY B CA 1
ATOM 3841 C C . GLY B 2 43 ? 23.857 24.888 58.408 1.00 76.04 23 GLY B C 1
ATOM 3842 O O . GLY B 2 43 ? 24.301 23.988 59.118 1.00 75.66 23 GLY B O 1
ATOM 3843 N N . ALA B 2 44 ? 24.638 25.741 57.758 1.00 74.58 24 ALA B N 1
ATOM 3844 C CA . ALA B 2 44 ? 26.082 25.633 57.857 1.00 73.70 24 ALA B CA 1
ATOM 3845 C C . ALA B 2 44 ? 26.776 26.899 57.391 1.00 72.65 24 ALA B C 1
ATOM 3846 O O . ALA B 2 44 ? 26.284 27.593 56.506 1.00 72.94 24 ALA B O 1
ATOM 3848 N N . LEU B 2 45 ? 27.925 27.188 57.994 1.00 71.91 25 LEU B N 1
ATOM 3849 C CA . LEU B 2 45 ? 28.709 28.367 57.646 1.00 71.37 25 LEU B CA 1
ATOM 3850 C C . LEU B 2 45 ? 30.011 27.926 57.006 1.00 70.38 25 LEU B C 1
ATOM 3851 O O . LEU B 2 45 ? 30.749 27.128 57.569 1.00 69.95 25 LEU B O 1
ATOM 3856 N N . LEU B 2 46 ? 30.286 28.444 55.822 1.00 69.62 26 LEU B N 1
ATOM 3857 C CA . LEU B 2 46 ? 31.500 28.094 55.119 1.00 70.10 26 LEU B CA 1
ATOM 3858 C C . LEU B 2 46 ? 32.487 29.232 55.292 1.00 70.38 26 LEU B C 1
ATOM 3859 O O . LEU B 2 46 ? 32.281 30.321 54.769 1.00 71.25 26 LEU B O 1
ATOM 3864 N N . LEU B 2 47 ? 33.559 28.981 56.031 1.00 71.25 27 LEU B N 1
ATOM 3865 C CA . LEU B 2 47 ? 34.571 30.003 56.263 1.00 71.45 27 LEU B CA 1
ATOM 3866 C C . LEU B 2 47 ? 35.571 30.011 55.120 1.00 71.51 27 LEU B C 1
ATOM 3867 O O . LEU B 2 47 ? 36.251 31.006 54.895 1.00 72.97 27 LEU B O 1
ATOM 3872 N N . PRO B 2 54 ? 33.304 25.437 46.296 1.00 106.43 34 PRO B N 1
ATOM 3873 C CA . PRO B 2 54 ? 32.421 25.284 47.458 1.00 106.15 34 PRO B CA 1
ATOM 3874 C C . PRO B 2 54 ? 31.786 23.898 47.524 1.00 105.86 34 PRO B C 1
ATOM 3875 O O . PRO B 2 54 ? 31.083 23.478 46.608 1.00 105.56 34 PRO B O 1
ATOM 3879 N N . PRO B 2 55 ? 32.030 23.165 48.615 1.00 105.78 35 PRO B N 1
ATOM 3880 C CA . PRO B 2 55 ? 31.447 21.828 48.729 1.00 105.72 35 PRO B CA 1
ATOM 3881 C C . PRO B 2 55 ? 29.930 21.808 48.623 1.00 105.28 35 PRO B C 1
ATOM 3882 O O . PRO B 2 55 ? 29.236 22.473 49.382 1.00 105.39 35 PRO B O 1
ATOM 3886 N N . PRO B 2 56 ? 29.397 21.038 47.665 1.00 105.37 36 PRO B N 1
ATOM 3887 C CA . PRO B 2 56 ? 27.948 20.950 47.486 1.00 105.08 36 PRO B CA 1
ATOM 3888 C C . PRO B 2 56 ? 27.305 20.442 48.765 1.00 104.53 36 PRO B C 1
ATOM 3889 O O . PRO B 2 56 ? 27.945 19.758 49.561 1.00 104.66 36 PRO B O 1
ATOM 3893 N N . ARG B 2 57 ? 26.037 20.774 48.957 1.00 103.92 37 ARG B N 1
ATOM 3894 C CA . ARG B 2 57 ? 25.323 20.367 50.156 1.00 103.75 37 ARG B CA 1
ATOM 3895 C C . ARG B 2 57 ? 23.839 20.196 49.889 1.00 104.14 37 ARG B C 1
ATOM 3896 O O . ARG B 2 57 ? 23.023 21.004 50.330 1.00 104.56 37 ARG B O 1
ATOM 3904 N N . PRO B 2 58 ? 23.466 19.134 49.165 1.00 104.40 38 PRO B N 1
ATOM 3905 C CA . PRO B 2 58 ? 22.047 18.918 48.875 1.00 104.26 38 PRO B CA 1
ATOM 3906 C C . PRO B 2 58 ? 21.210 18.740 50.143 1.00 103.95 38 PRO B C 1
ATOM 3907 O O . PRO B 2 58 ? 19.989 18.893 50.121 1.00 103.52 38 PRO B O 1
ATOM 3911 N N . ASP B 2 59 ? 21.878 18.434 51.250 1.00 103.84 39 ASP B N 1
ATOM 3912 C CA . ASP B 2 59 ? 21.199 18.223 52.526 1.00 104.20 39 ASP B CA 1
ATOM 3913 C C . ASP B 2 59 ? 20.766 19.514 53.223 1.00 104.27 39 ASP B C 1
ATOM 3914 O O . ASP B 2 59 ? 19.980 19.478 54.172 1.00 103.45 39 ASP B O 1
ATOM 3919 N N . LEU B 2 60 ? 21.279 20.649 52.749 1.00 104.83 40 LEU B N 1
ATOM 3920 C CA . LEU B 2 60 ? 20.950 21.959 53.323 1.00 104.84 40 LEU B CA 1
ATOM 3921 C C . LEU B 2 60 ? 19.997 22.737 52.405 1.00 104.48 40 LEU B C 1
ATOM 3922 O O . LEU B 2 60 ? 19.770 22.339 51.264 1.00 104.80 40 LEU B O 1
ATOM 3927 N N . ASP B 2 61 ? 19.478 23.864 52.885 1.00 103.70 41 ASP B N 1
ATOM 3928 C CA . ASP B 2 61 ? 18.490 24.639 52.135 1.00 102.82 41 ASP B CA 1
ATOM 3929 C C . ASP B 2 61 ? 18.569 25.013 50.643 1.00 102.49 41 ASP B C 1
ATOM 3930 O O . ASP B 2 61 ? 17.681 24.629 49.885 1.00 103.49 41 ASP B O 1
ATOM 3935 N N . PRO B 2 62 ? 19.584 25.777 50.185 1.00 101.46 42 PRO B N 1
ATOM 3936 C CA . PRO B 2 62 ? 20.775 26.428 50.730 1.00 99.70 42 PRO B CA 1
ATOM 3937 C C . PRO B 2 62 ? 20.626 27.897 51.129 1.00 97.58 42 PRO B C 1
ATOM 3938 O O . PRO B 2 62 ? 21.566 28.674 50.964 1.00 97.32 42 PRO B O 1
ATOM 3942 N N . GLU B 2 63 ? 19.461 28.306 51.610 1.00 95.29 43 GLU B N 1
ATOM 3943 C CA . GLU B 2 63 ? 19.348 29.687 52.047 1.00 93.52 43 GLU B CA 1
ATOM 3944 C C . GLU B 2 63 ? 19.966 29.693 53.439 1.00 91.41 43 GLU B C 1
ATOM 3945 O O . GLU B 2 63 ? 20.132 30.741 54.054 1.00 91.50 43 GLU B O 1
ATOM 3951 N N . LEU B 2 64 ? 20.310 28.500 53.919 1.00 88.77 44 LEU B N 1
ATOM 3952 C CA . LEU B 2 64 ? 20.928 28.325 55.227 1.00 85.95 44 LEU B CA 1
ATOM 3953 C C . LEU B 2 64 ? 22.370 27.846 55.099 1.00 84.11 44 LEU B C 1
ATOM 3954 O O . LEU B 2 64 ? 23.009 27.510 56.087 1.00 84.50 44 LEU B O 1
ATOM 3959 N N . TYR B 2 65 ? 22.872 27.809 53.874 1.00 82.14 45 TYR B N 1
ATOM 3960 C CA . TYR B 2 65 ? 24.248 27.404 53.613 1.00 81.73 45 TYR B CA 1
ATOM 3961 C C . TYR B 2 65 ? 24.952 28.703 53.242 1.00 80.22 45 TYR B C 1
ATOM 3962 O O . TYR B 2 65 ? 24.790 29.210 52.132 1.00 80.41 45 TYR B O 1
ATOM 3971 N N . LEU B 2 66 ? 25.745 29.235 54.165 1.00 77.62 46 LEU B N 1
ATOM 3972 C CA . LEU B 2 66 ? 26.404 30.516 53.944 1.00 74.23 46 LEU B CA 1
ATOM 3973 C C . LEU B 2 66 ? 27.880 30.566 53.584 1.00 71.53 46 LEU B C 1
ATOM 3974 O O . LEU B 2 66 ? 28.719 29.991 54.271 1.00 72.78 46 LEU B O 1
ATOM 3979 N N . SER B 2 67 ? 28.188 31.275 52.503 1.00 68.20 47 SER B N 1
ATOM 3980 C CA . SER B 2 67 ? 29.568 31.479 52.078 1.00 65.02 47 SER B CA 1
ATOM 3981 C C . SER B 2 67 ? 29.921 32.821 52.738 1.00 63.89 47 SER B C 1
ATOM 3982 O O . SER B 2 67 ? 29.489 33.884 52.285 1.00 64.67 47 SER B O 1
ATOM 3985 N N . VAL B 2 68 ? 30.704 32.761 53.811 1.00 60.69 48 VAL B N 1
ATOM 3986 C CA . VAL B 2 68 ? 31.065 33.940 54.582 1.00 56.68 48 VAL B CA 1
ATOM 3987 C C . VAL B 2 68 ? 32.138 34.911 54.087 1.00 56.61 48 VAL B C 1
ATOM 3988 O O . VAL B 2 68 ? 33.310 34.571 53.991 1.00 57.17 48 VAL B O 1
ATOM 3992 N N . HIS B 2 69 ? 31.725 36.136 53.784 1.00 56.63 49 HIS B N 1
ATOM 3993 C CA . HIS B 2 69 ? 32.667 37.180 53.393 1.00 57.06 49 HIS B CA 1
ATOM 3994 C C . HIS B 2 69 ? 32.819 37.986 54.688 1.00 55.76 49 HIS B C 1
ATOM 3995 O O . HIS B 2 69 ? 31.835 38.505 55.218 1.00 57.20 49 HIS B O 1
ATOM 4002 N N . ASP B 2 70 ? 34.035 38.073 55.208 1.00 52.01 50 ASP B N 1
ATOM 4003 C CA . ASP B 2 70 ? 34.257 38.790 56.440 1.00 47.46 50 ASP B CA 1
ATOM 4004 C C . ASP B 2 70 ? 35.295 39.877 56.263 1.00 45.62 50 ASP B C 1
ATOM 4005 O O . ASP B 2 70 ? 36.473 39.679 56.531 1.00 45.33 50 ASP B O 1
ATOM 4010 N N . PRO B 2 71 ? 34.862 41.050 55.797 1.00 43.30 51 PRO B N 1
ATOM 4011 C CA . PRO B 2 71 ? 35.751 42.196 55.574 1.00 43.26 51 PRO B CA 1
ATOM 4012 C C . PRO B 2 71 ? 36.613 42.571 56.788 1.00 43.80 51 PRO B C 1
ATOM 4013 O O . PRO B 2 71 ? 37.832 42.694 56.678 1.00 43.94 51 PRO B O 1
ATOM 4017 N N . ALA B 2 72 ? 35.978 42.765 57.941 1.00 43.58 52 ALA B N 1
ATOM 4018 C CA . ALA B 2 72 ? 36.714 43.134 59.145 1.00 43.51 52 ALA B CA 1
ATOM 4019 C C . ALA B 2 72 ? 37.660 42.005 59.562 1.00 43.31 52 ALA B C 1
ATOM 4020 O O . ALA B 2 72 ? 38.687 42.252 60.180 1.00 44.05 52 ALA B O 1
ATOM 4022 N N . GLY B 2 73 ? 37.305 40.769 59.228 1.00 44.35 53 GLY B N 1
ATOM 4023 C CA . GLY B 2 73 ? 38.168 39.636 59.521 1.00 45.13 53 GLY B CA 1
ATOM 4024 C C . GLY B 2 73 ? 38.085 38.931 60.859 1.00 49.15 53 GLY B C 1
ATOM 4025 O O . GLY B 2 73 ? 38.590 37.823 60.986 1.00 50.37 53 GLY B O 1
ATOM 4026 N N . ALA B 2 74 ? 37.454 39.543 61.857 1.00 50.70 54 ALA B N 1
ATOM 4027 C CA . ALA B 2 74 ? 37.364 38.920 63.171 1.00 50.07 54 ALA B CA 1
ATOM 4028 C C . ALA B 2 74 ? 36.756 37.519 63.178 1.00 49.95 54 ALA B C 1
ATOM 4029 O O . ALA B 2 74 ? 37.278 36.628 63.844 1.00 51.19 54 ALA B O 1
ATOM 4031 N N . LEU B 2 75 ? 35.661 37.303 62.463 1.00 49.76 55 LEU B N 1
ATOM 4032 C CA . LEU B 2 75 ? 35.063 35.973 62.484 1.00 51.36 55 LEU B CA 1
ATOM 4033 C C . LEU B 2 75 ? 36.017 34.920 61.948 1.00 55.35 55 LEU B C 1
ATOM 4034 O O . LEU B 2 75 ? 36.186 33.869 62.559 1.00 54.68 55 LEU B O 1
ATOM 4039 N N . GLN B 2 76 ? 36.647 35.201 60.810 1.00 60.77 56 GLN B N 1
ATOM 4040 C CA . GLN B 2 76 ? 37.569 34.241 60.199 1.00 65.84 56 GLN B CA 1
ATOM 4041 C C . GLN B 2 76 ? 38.851 34.058 61.002 1.00 67.09 56 GLN B C 1
ATOM 4042 O O . GLN B 2 76 ? 39.396 32.960 61.071 1.00 67.75 56 GLN B O 1
ATOM 4048 N N . ALA B 2 77 ? 39.334 35.132 61.607 1.00 68.30 57 ALA B N 1
ATOM 4049 C CA . ALA B 2 77 ? 40.548 35.058 62.403 1.00 69.60 57 ALA B CA 1
ATOM 4050 C C . ALA B 2 77 ? 40.325 34.217 63.656 1.00 71.61 57 ALA B C 1
ATOM 4051 O O . ALA B 2 77 ? 41.233 33.535 64.121 1.00 73.24 57 ALA B O 1
ATOM 4053 N N . ALA B 2 78 ? 39.117 34.264 64.205 1.00 72.82 58 ALA B N 1
ATOM 4054 C CA . ALA B 2 78 ? 38.817 33.506 65.410 1.00 73.85 58 ALA B CA 1
ATOM 4055 C C . ALA B 2 78 ? 38.912 32.001 65.166 1.00 75.23 58 ALA B C 1
ATOM 4056 O O . ALA B 2 78 ? 39.418 31.263 66.007 1.00 75.25 58 ALA B O 1
ATOM 4058 N N . PHE B 2 79 ? 38.435 31.543 64.017 1.00 77.08 59 PHE B N 1
ATOM 4059 C CA . PHE B 2 79 ? 38.484 30.120 63.728 1.00 79.34 59 PHE B CA 1
ATOM 4060 C C . PHE B 2 79 ? 39.748 29.668 63.020 1.00 81.71 59 PHE B C 1
ATOM 4061 O O . PHE B 2 79 ? 39.933 28.480 62.784 1.00 82.99 59 PHE B O 1
ATOM 4069 N N . ARG B 2 80 ? 40.622 30.612 62.685 1.00 84.45 60 ARG B N 1
ATOM 4070 C CA . ARG B 2 80 ? 41.888 30.275 62.038 1.00 87.03 60 ARG B CA 1
ATOM 4071 C C . ARG B 2 80 ? 42.828 29.834 63.149 1.00 88.01 60 ARG B C 1
ATOM 4072 O O . ARG B 2 80 ? 43.733 29.026 62.942 1.00 87.97 60 ARG B O 1
ATOM 4080 N N . ARG B 2 81 ? 42.579 30.376 64.336 1.00 88.83 61 ARG B N 1
ATOM 4081 C CA . ARG B 2 81 ? 43.355 30.080 65.527 1.00 89.53 61 ARG B CA 1
ATOM 4082 C C . ARG B 2 81 ? 42.785 28.872 66.251 1.00 89.37 61 ARG B C 1
ATOM 4083 O O . ARG B 2 81 ? 43.486 28.222 67.016 1.00 90.31 61 ARG B O 1
ATOM 4091 N N . TYR B 2 82 ? 41.514 28.573 66.011 1.00 89.44 62 TYR B N 1
ATOM 4092 C CA . TYR B 2 82 ? 40.862 27.458 66.690 1.00 89.99 62 TYR B CA 1
ATOM 4093 C C . TYR B 2 82 ? 41.763 26.244 66.868 1.00 90.84 62 TYR B C 1
ATOM 4094 O O . TYR B 2 82 ? 42.341 25.738 65.905 1.00 90.15 62 TYR B O 1
ATOM 4103 N N . PRO B 2 83 ? 41.896 25.768 68.118 1.00 92.08 63 PRO B N 1
ATOM 4104 C CA . PRO B 2 83 ? 42.721 24.609 68.464 1.00 92.82 63 PRO B CA 1
ATOM 4105 C C . PRO B 2 83 ? 42.366 23.419 67.587 1.00 93.81 63 PRO B C 1
ATOM 4106 O O . PRO B 2 83 ? 41.189 23.084 67.431 1.00 93.39 63 PRO B O 1
ATOM 4110 N N . ARG B 2 84 ? 43.384 22.787 67.010 1.00 94.88 64 ARG B N 1
ATOM 4111 C CA . ARG B 2 84 ? 43.155 21.634 66.149 1.00 95.80 64 ARG B CA 1
ATOM 4112 C C . ARG B 2 84 ? 42.590 20.469 66.960 1.00 94.56 64 ARG B C 1
ATOM 4113 O O . ARG B 2 84 ? 42.910 20.301 68.143 1.00 94.45 64 ARG B O 1
ATOM 4121 N N . GLY B 2 85 ? 41.733 19.676 66.324 1.00 92.53 65 GLY B N 1
ATOM 4122 C CA . GLY B 2 85 ? 41.151 18.537 67.007 1.00 89.68 65 GLY B CA 1
ATOM 4123 C C . GLY B 2 85 ? 40.181 18.917 68.104 1.00 87.51 65 GLY B C 1
ATOM 4124 O O . GLY B 2 85 ? 39.633 18.040 68.773 1.00 87.81 65 GLY B O 1
ATOM 4125 N N . ALA B 2 86 ? 39.973 20.217 68.305 1.00 84.68 66 ALA B N 1
ATOM 4126 C CA . ALA B 2 86 ? 39.037 20.673 69.325 1.00 81.26 66 ALA B CA 1
ATOM 4127 C C . ALA B 2 86 ? 37.651 20.328 68.805 1.00 79.31 66 ALA B C 1
ATOM 4128 O O . ALA B 2 86 ? 37.415 20.362 67.597 1.00 79.66 66 ALA B O 1
ATOM 4130 N N . PRO B 2 87 ? 36.713 19.991 69.703 1.00 76.74 67 PRO B N 1
ATOM 4131 C CA . PRO B 2 87 ? 35.357 19.644 69.273 1.00 75.31 67 PRO B CA 1
ATOM 4132 C C . PRO B 2 87 ? 34.757 20.704 68.348 1.00 74.92 67 PRO B C 1
ATOM 4133 O O . PRO B 2 87 ? 35.294 21.810 68.215 1.00 75.85 67 PRO B O 1
ATOM 4137 N N . ALA B 2 88 ? 33.651 20.363 67.698 1.00 73.49 68 ALA B N 1
ATOM 4138 C CA . ALA B 2 88 ? 32.979 21.321 66.832 1.00 71.57 68 ALA B CA 1
ATOM 4139 C C . ALA B 2 88 ? 32.284 22.260 67.805 1.00 70.42 68 ALA B C 1
ATOM 4140 O O . ALA B 2 88 ? 31.722 21.812 68.806 1.00 70.62 68 ALA B O 1
ATOM 4142 N N . PRO B 2 89 ? 32.330 23.572 67.539 1.00 69.21 69 PRO B N 1
ATOM 4143 C CA . PRO B 2 89 ? 31.693 24.558 68.415 1.00 68.01 69 PRO B CA 1
ATOM 4144 C C . PRO B 2 89 ? 30.194 24.557 68.187 1.00 67.18 69 PRO B C 1
ATOM 4145 O O . PRO B 2 89 ? 29.737 24.211 67.105 1.00 64.26 69 PRO B O 1
ATOM 4149 N N . HIS B 2 90 ? 29.432 24.935 69.202 1.00 68.33 70 HIS B N 1
ATOM 4150 C CA . HIS B 2 90 ? 27.986 24.990 69.054 1.00 71.24 70 HIS B CA 1
ATOM 4151 C C . HIS B 2 90 ? 27.662 26.260 68.273 1.00 70.33 70 HIS B C 1
ATOM 4152 O O . HIS B 2 90 ? 28.275 27.311 68.499 1.00 69.77 70 HIS B O 1
ATOM 4159 N N . CYS B 2 91 ? 26.703 26.154 67.357 1.00 69.25 71 CYS B N 1
ATOM 4160 C CA . CYS B 2 91 ? 26.322 27.278 66.509 1.00 68.71 71 CYS B CA 1
ATOM 4161 C C . CYS B 2 91 ? 24.818 27.405 66.332 1.00 67.66 71 CYS B C 1
ATOM 4162 O O . CYS B 2 91 ? 24.135 26.434 66.014 1.00 66.60 71 CYS B O 1
ATOM 4165 N N . GLU B 2 92 ? 24.313 28.615 66.547 1.00 67.83 72 GLU B N 1
ATOM 4166 C CA . GLU B 2 92 ? 22.895 28.906 66.402 1.00 67.17 72 GLU B CA 1
ATOM 4167 C C . GLU B 2 92 ? 22.741 30.114 65.487 1.00 66.37 72 GLU B C 1
ATOM 4168 O O . GLU B 2 92 ? 23.478 31.097 65.585 1.00 67.48 72 GLU B O 1
ATOM 4174 N N . MET B 2 93 ? 21.765 30.031 64.598 1.00 65.79 73 MET B N 1
ATOM 4175 C CA . MET B 2 93 ? 21.513 31.061 63.604 1.00 63.63 73 MET B CA 1
ATOM 4176 C C . MET B 2 93 ? 20.087 31.550 63.790 1.00 61.67 73 MET B C 1
ATOM 4177 O O . MET B 2 93 ? 19.225 30.785 64.201 1.00 61.94 73 MET B O 1
ATOM 4182 N N . SER B 2 94 ? 19.834 32.818 63.500 1.00 59.17 74 SER B N 1
ATOM 4183 C CA . SER B 2 94 ? 18.490 33.343 63.645 1.00 56.76 74 SER B CA 1
ATOM 4184 C C . SER B 2 94 ? 18.286 34.643 62.882 1.00 56.67 74 SER B C 1
ATOM 4185 O O . SER B 2 94 ? 19.242 35.318 62.501 1.00 55.27 74 SER B O 1
ATOM 4188 N N . ARG B 2 95 ? 17.023 34.975 62.643 1.00 57.37 75 ARG B N 1
ATOM 4189 C CA . ARG B 2 95 ? 16.675 36.195 61.928 1.00 57.69 75 ARG B CA 1
ATOM 4190 C C . ARG B 2 95 ? 16.837 37.383 62.873 1.00 55.25 75 ARG B C 1
ATOM 4191 O O . ARG B 2 95 ? 16.287 37.396 63.977 1.00 53.46 75 ARG B O 1
ATOM 4199 N N . PHE B 2 96 ? 17.607 38.371 62.432 1.00 52.39 76 PHE B N 1
ATOM 4200 C CA . PHE B 2 96 ? 17.848 39.581 63.214 1.00 49.03 76 PHE B CA 1
ATOM 4201 C C . PHE B 2 96 ? 17.188 40.780 62.538 1.00 46.55 76 PHE B C 1
ATOM 4202 O O . PHE B 2 96 ? 17.183 40.880 61.315 1.00 46.29 76 PHE B O 1
ATOM 4210 N N . VAL B 2 97 ? 16.643 41.688 63.335 1.00 44.65 77 VAL B N 1
ATOM 4211 C CA . VAL B 2 97 ? 15.997 42.878 62.800 1.00 42.81 77 VAL B CA 1
ATOM 4212 C C . VAL B 2 97 ? 16.617 44.109 63.422 1.00 43.78 77 VAL B C 1
ATOM 4213 O O . VAL B 2 97 ? 16.439 44.358 64.610 1.00 41.70 77 VAL B O 1
ATOM 4217 N N . PRO B 2 98 ? 17.355 44.899 62.627 1.00 45.99 78 PRO B N 1
ATOM 4218 C CA . PRO B 2 98 ? 17.965 46.102 63.198 1.00 47.33 78 PRO B CA 1
ATOM 4219 C C . PRO B 2 98 ? 16.934 46.936 63.956 1.00 49.44 78 PRO B C 1
ATOM 4220 O O . PRO B 2 98 ? 15.793 47.102 63.513 1.00 50.12 78 PRO B O 1
ATOM 4224 N N . LEU B 2 99 ? 17.344 47.447 65.112 1.00 50.55 79 LEU B N 1
ATOM 4225 C CA . LEU B 2 99 ? 16.454 48.235 65.958 1.00 49.97 79 LEU B CA 1
ATOM 4226 C C . LEU B 2 99 ? 17.258 48.998 67.001 1.00 49.77 79 LEU B C 1
ATOM 4227 O O . LEU B 2 99 ? 18.239 48.479 67.534 1.00 52.38 79 LEU B O 1
ATOM 4232 N N . PRO B 2 100 ? 16.857 50.242 67.306 1.00 48.88 80 PRO B N 1
ATOM 4233 C CA . PRO B 2 100 ? 17.588 51.032 68.308 1.00 47.50 80 PRO B CA 1
ATOM 4234 C C . PRO B 2 100 ? 17.719 50.280 69.630 1.00 44.07 80 PRO B C 1
ATOM 4235 O O . PRO B 2 100 ? 16.847 49.493 69.986 1.00 42.50 80 PRO B O 1
ATOM 4239 N N . ALA B 2 101 ? 18.820 50.493 70.339 1.00 42.35 81 ALA B N 1
ATOM 4240 C CA . ALA B 2 101 ? 19.010 49.831 71.628 1.00 40.18 81 ALA B CA 1
ATOM 4241 C C . ALA B 2 101 ? 17.857 50.296 72.519 1.00 40.53 81 ALA B C 1
ATOM 4242 O O . ALA B 2 101 ? 17.424 51.445 72.432 1.00 36.71 81 ALA B O 1
ATOM 4244 N N . SER B 2 102 ? 17.353 49.410 73.368 1.00 43.27 82 SER B N 1
ATOM 4245 C CA . SER B 2 102 ? 16.235 49.777 74.232 1.00 48.14 82 SER B CA 1
ATOM 4246 C C . SER B 2 102 ? 16.599 50.694 75.407 1.00 47.85 82 SER B C 1
ATOM 4247 O O . SER B 2 102 ? 15.818 51.572 75.764 1.00 48.39 82 SER B O 1
ATOM 4250 N N . ALA B 2 103 ? 17.769 50.482 76.007 1.00 48.09 83 ALA B N 1
ATOM 4251 C CA . ALA B 2 103 ? 18.217 51.311 77.130 1.00 48.17 83 ALA B CA 1
ATOM 4252 C C . ALA B 2 103 ? 18.368 52.758 76.690 1.00 48.60 83 ALA B C 1
ATOM 4253 O O . ALA B 2 103 ? 18.853 53.051 75.595 1.00 49.17 83 ALA B O 1
ATOM 4255 N N . LYS B 2 104 ? 17.965 53.664 77.566 1.00 48.37 84 LYS B N 1
ATOM 4256 C CA . LYS B 2 104 ? 18.009 55.074 77.261 1.00 49.20 84 LYS B CA 1
ATOM 4257 C C . LYS B 2 104 ? 19.418 55.639 77.231 1.00 48.05 84 LYS B C 1
ATOM 4258 O O . LYS B 2 104 ? 19.665 56.618 76.530 1.00 48.18 84 LYS B O 1
ATOM 4264 N N . TRP B 2 105 ? 20.348 55.033 77.966 1.00 46.03 85 TRP B N 1
ATOM 4265 C CA . TRP B 2 105 ? 21.715 55.553 77.985 1.00 43.93 85 TRP B CA 1
ATOM 4266 C C . TRP B 2 105 ? 22.361 55.446 76.609 1.00 43.64 85 TRP B C 1
ATOM 4267 O O . TRP B 2 105 ? 23.252 56.229 76.280 1.00 43.88 85 TRP B O 1
ATOM 4278 N N . ALA B 2 106 ? 21.923 54.463 75.821 1.00 41.79 86 ALA B N 1
ATOM 4279 C CA . ALA B 2 106 ? 22.473 54.244 74.489 1.00 40.68 86 ALA B CA 1
ATOM 4280 C C . ALA B 2 106 ? 21.803 55.078 73.399 1.00 40.42 86 ALA B C 1
ATOM 4281 O O . ALA B 2 106 ? 22.293 55.145 72.271 1.00 40.62 86 ALA B O 1
ATOM 4283 N N . SER B 2 107 ? 20.694 55.727 73.741 1.00 41.27 87 SER B N 1
ATOM 4284 C CA . SER B 2 107 ? 19.946 56.545 72.786 1.00 40.87 87 SER B CA 1
ATOM 4285 C C . SER B 2 107 ? 20.811 57.517 72.002 1.00 40.42 87 SER B C 1
ATOM 4286 O O . SER B 2 107 ? 20.468 57.886 70.875 1.00 40.52 87 SER B O 1
ATOM 4289 N N . GLY B 2 108 ? 21.920 57.943 72.601 1.00 39.71 88 GLY B N 1
ATOM 4290 C CA . GLY B 2 108 ? 22.799 58.884 71.934 1.00 37.46 88 GLY B CA 1
ATOM 4291 C C . GLY B 2 108 ? 23.332 58.366 70.612 1.00 39.49 88 GLY B C 1
ATOM 4292 O O . GLY B 2 108 ? 23.660 59.160 69.733 1.00 38.09 88 GLY B O 1
ATOM 4293 N N . LEU B 2 109 ? 23.424 57.041 70.471 1.00 40.49 89 LEU B N 1
ATOM 4294 C CA . LEU B 2 109 ? 23.933 56.419 69.252 1.00 42.77 89 LEU B CA 1
ATOM 4295 C C . LEU B 2 109 ? 22.973 56.603 68.081 1.00 44.61 89 LEU B C 1
ATOM 4296 O O . LEU B 2 109 ? 23.373 56.550 66.911 1.00 43.83 89 LEU B O 1
ATOM 4301 N N . THR B 2 110 ? 21.708 56.828 68.421 1.00 46.48 90 THR B N 1
ATOM 4302 C CA . THR B 2 110 ? 20.636 57.004 67.454 1.00 48.08 90 THR B CA 1
ATOM 4303 C C . THR B 2 110 ? 19.881 58.313 67.692 1.00 49.96 90 THR B C 1
ATOM 4304 O O . THR B 2 110 ? 18.734 58.312 68.148 1.00 51.66 90 THR B O 1
ATOM 4308 N N . PRO B 2 111 ? 20.521 59.454 67.381 1.00 51.40 91 PRO B N 1
ATOM 4309 C CA . PRO B 2 111 ? 19.922 60.783 67.563 1.00 52.06 91 PRO B CA 1
ATOM 4310 C C . PRO B 2 111 ? 18.732 61.033 66.629 1.00 54.38 91 PRO B C 1
ATOM 4311 O O . PRO B 2 111 ? 17.631 61.369 67.083 1.00 53.77 91 PRO B O 1
ATOM 4315 N N . ALA B 2 112 ? 18.960 60.862 65.328 1.00 55.33 92 ALA B N 1
ATOM 4316 C CA . ALA B 2 112 ? 17.910 61.051 64.336 1.00 57.32 92 ALA B CA 1
ATOM 4317 C C . ALA B 2 112 ? 16.778 60.045 64.572 1.00 58.44 92 ALA B C 1
ATOM 4318 O O . ALA B 2 112 ? 17.026 58.877 64.883 1.00 59.03 92 ALA B O 1
ATOM 4320 N N . GLN B 2 113 ? 15.536 60.494 64.426 1.00 58.50 93 GLN B N 1
ATOM 4321 C CA . GLN B 2 113 ? 14.406 59.600 64.635 1.00 58.80 93 GLN B CA 1
ATOM 4322 C C . GLN B 2 113 ? 13.949 58.908 63.363 1.00 57.94 93 GLN B C 1
ATOM 4323 O O . GLN B 2 113 ? 12.808 59.061 62.936 1.00 58.68 93 GLN B O 1
ATOM 4329 N N . ASN B 2 114 ? 14.849 58.151 62.751 1.00 56.75 94 ASN B N 1
ATOM 4330 C CA . ASN B 2 114 ? 14.506 57.416 61.547 1.00 56.24 94 ASN B CA 1
ATOM 4331 C C . ASN B 2 114 ? 15.523 56.303 61.274 1.00 56.14 94 ASN B C 1
ATOM 4332 O O . ASN B 2 114 ? 16.696 56.422 61.621 1.00 58.14 94 ASN B O 1
ATOM 4337 N N . CYS B 2 115 ? 15.059 55.217 60.663 1.00 55.04 95 CYS B N 1
ATOM 4338 C CA . CYS B 2 115 ? 15.891 54.062 60.349 1.00 53.00 95 CYS B CA 1
ATOM 4339 C C . CYS B 2 115 ? 16.763 54.286 59.127 1.00 51.15 95 CYS B C 1
ATOM 4340 O O . CYS B 2 115 ? 16.277 54.746 58.104 1.00 52.98 95 CYS B O 1
ATOM 4343 N N . PRO B 2 116 ? 18.060 53.944 59.207 1.00 48.83 96 PRO B N 1
ATOM 4344 C CA . PRO B 2 116 ? 18.966 54.129 58.068 1.00 46.64 96 PRO B CA 1
ATOM 4345 C C . PRO B 2 116 ? 18.566 53.210 56.918 1.00 46.99 96 PRO B C 1
ATOM 4346 O O . PRO B 2 116 ? 18.253 52.040 57.123 1.00 44.09 96 PRO B O 1
ATOM 4350 N N . ARG B 2 117 ? 18.579 53.739 55.704 1.00 48.08 97 ARG B N 1
ATOM 4351 C CA . ARG B 2 117 ? 18.208 52.940 54.553 1.00 49.90 97 ARG B CA 1
ATOM 4352 C C . ARG B 2 117 ? 19.292 51.909 54.267 1.00 49.45 97 ARG B C 1
ATOM 4353 O O . ARG B 2 117 ? 19.009 50.818 53.770 1.00 47.14 97 ARG B O 1
ATOM 4361 N N . ALA B 2 118 ? 20.534 52.261 54.589 1.00 49.70 98 ALA B N 1
ATOM 4362 C CA . ALA B 2 118 ? 21.664 51.360 54.372 1.00 50.15 98 ALA B CA 1
ATOM 4363 C C . ALA B 2 118 ? 21.485 49.985 55.028 1.00 50.37 98 ALA B C 1
ATOM 4364 O O . ALA B 2 118 ? 22.199 49.037 54.697 1.00 51.95 98 ALA B O 1
ATOM 4366 N N . LEU B 2 119 ? 20.532 49.869 55.944 1.00 48.89 99 LEU B N 1
ATOM 4367 C CA . LEU B 2 119 ? 20.302 48.602 56.610 1.00 47.48 99 LEU B CA 1
ATOM 4368 C C . LEU B 2 119 ? 19.126 47.823 56.026 1.00 48.84 99 LEU B C 1
ATOM 4369 O O . LEU B 2 119 ? 18.604 46.914 56.677 1.00 49.20 99 LEU B O 1
ATOM 4374 N N . ASP B 2 120 ? 18.687 48.172 54.817 1.00 50.82 100 ASP B N 1
ATOM 4375 C CA . ASP B 2 120 ? 17.580 47.427 54.198 1.00 52.00 100 ASP B CA 1
ATOM 4376 C C . ASP B 2 120 ? 18.116 46.039 53.890 1.00 51.45 100 ASP B C 1
ATOM 4377 O O . ASP B 2 120 ? 19.322 45.838 53.793 1.00 50.76 100 ASP B O 1
ATOM 4382 N N . GLY B 2 121 ? 17.224 45.076 53.737 1.00 52.14 101 GLY B N 1
ATOM 4383 C CA . GLY B 2 121 ? 17.677 43.733 53.439 1.00 50.76 101 GLY B CA 1
ATOM 4384 C C . GLY B 2 121 ? 17.637 42.912 54.701 1.00 49.03 101 GLY B C 1
ATOM 4385 O O . GLY B 2 121 ? 17.596 43.472 55.788 1.00 49.96 101 GLY B O 1
ATOM 4386 N N . ALA B 2 122 ? 17.660 41.593 54.557 1.00 47.80 102 ALA B N 1
ATOM 4387 C CA . ALA B 2 122 ? 17.596 40.692 55.697 1.00 46.63 102 ALA B CA 1
ATOM 4388 C C . ALA B 2 122 ? 18.924 40.501 56.435 1.00 45.87 102 ALA B C 1
ATOM 4389 O O . ALA B 2 122 ? 20.010 40.694 55.884 1.00 45.66 102 ALA B O 1
ATOM 4391 N N . TRP B 2 123 ? 18.802 40.134 57.708 1.00 45.01 103 TRP B N 1
ATOM 4392 C CA . TRP B 2 123 ? 19.945 39.903 58.585 1.00 43.56 103 TRP B CA 1
ATOM 4393 C C . TRP B 2 123 ? 19.814 38.563 59.310 1.00 44.04 103 TRP B C 1
ATOM 4394 O O . TRP B 2 123 ? 18.710 38.058 59.568 1.00 44.69 103 TRP B O 1
ATOM 4405 N N . LEU B 2 124 ? 20.964 38.000 59.640 1.00 45.08 104 LEU B N 1
ATOM 4406 C CA . LEU B 2 124 ? 21.033 36.758 60.385 1.00 45.52 104 LEU B CA 1
ATOM 4407 C C . LEU B 2 124 ? 22.032 36.989 61.513 1.00 46.01 104 LEU B C 1
ATOM 4408 O O . LEU B 2 124 ? 23.086 37.595 61.322 1.00 45.96 104 LEU B O 1
ATOM 4413 N N . MET B 2 125 ? 21.678 36.516 62.695 1.00 47.01 105 MET B N 1
ATOM 4414 C CA . MET B 2 125 ? 22.537 36.643 63.849 1.00 47.18 105 MET B CA 1
ATOM 4415 C C . MET B 2 125 ? 23.076 35.257 64.114 1.00 47.66 105 MET B C 1
ATOM 4416 O O . MET B 2 125 ? 22.316 34.287 64.209 1.00 47.16 105 MET B O 1
ATOM 4421 N N . VAL B 2 126 ? 24.396 35.167 64.202 1.00 48.64 106 VAL B N 1
ATOM 4422 C CA . VAL B 2 126 ? 25.069 33.905 64.460 1.00 49.60 106 VAL B CA 1
ATOM 4423 C C . VAL B 2 126 ? 25.703 33.851 65.861 1.00 49.91 106 VAL B C 1
ATOM 4424 O O . VAL B 2 126 ? 26.523 34.707 66.222 1.00 48.09 106 VAL B O 1
ATOM 4428 N N . SER B 2 127 ? 25.315 32.835 66.637 1.00 50.94 107 SER B N 1
ATOM 4429 C CA . SER B 2 127 ? 25.829 32.625 68.000 1.00 51.45 107 SER B CA 1
ATOM 4430 C C . SER B 2 127 ? 26.706 31.372 68.087 1.00 50.69 107 SER B C 1
ATOM 4431 O O . SER B 2 127 ? 26.206 30.254 68.001 1.00 50.88 107 SER B O 1
ATOM 4434 N N . ILE B 2 128 ? 28.007 31.558 68.278 1.00 49.46 108 ILE B N 1
ATOM 4435 C CA . ILE B 2 128 ? 28.933 30.436 68.359 1.00 50.41 108 ILE B CA 1
ATOM 4436 C C . ILE B 2 128 ? 29.584 30.345 69.736 1.00 51.69 108 ILE B C 1
ATOM 4437 O O . ILE B 2 128 ? 30.156 31.316 70.220 1.00 52.13 108 ILE B O 1
ATOM 4442 N N . SER B 2 129 ? 29.488 29.184 70.377 1.00 53.08 109 SER B N 1
ATOM 4443 C CA . SER B 2 129 ? 30.093 29.033 71.693 1.00 55.05 109 SER B CA 1
ATOM 4444 C C . SER B 2 129 ? 30.791 27.702 71.865 1.00 55.93 109 SER B C 1
ATOM 4445 O O . SER B 2 129 ? 30.357 26.677 71.337 1.00 57.46 109 SER B O 1
ATOM 4448 N N . SER B 2 130 ? 31.881 27.740 72.618 1.00 56.99 110 SER B N 1
ATOM 4449 C CA . SER B 2 130 ? 32.689 26.563 72.904 1.00 57.13 110 SER B CA 1
ATOM 4450 C C . SER B 2 130 ? 33.569 26.905 74.106 1.00 58.03 110 SER B C 1
ATOM 4451 O O . SER B 2 130 ? 33.546 28.040 74.595 1.00 58.07 110 SER B O 1
ATOM 4454 N N . PRO B 2 131 ? 34.349 25.932 74.608 1.00 58.51 111 PRO B N 1
ATOM 4455 C CA . PRO B 2 131 ? 35.209 26.237 75.759 1.00 56.55 111 PRO B CA 1
ATOM 4456 C C . PRO B 2 131 ? 36.404 27.095 75.344 1.00 54.44 111 PRO B C 1
ATOM 4457 O O . PRO B 2 131 ? 37.144 27.596 76.186 1.00 54.22 111 PRO B O 1
ATOM 4461 N N . VAL B 2 132 ? 36.578 27.262 74.038 1.00 52.27 112 VAL B N 1
ATOM 4462 C CA . VAL B 2 132 ? 37.676 28.061 73.489 1.00 49.74 112 VAL B CA 1
ATOM 4463 C C . VAL B 2 132 ? 37.289 29.517 73.314 1.00 48.53 112 VAL B C 1
ATOM 4464 O O . VAL B 2 132 ? 38.074 30.416 73.594 1.00 47.55 112 VAL B O 1
ATOM 4468 N N . LEU B 2 133 ? 36.077 29.737 72.814 1.00 47.91 113 LEU B N 1
ATOM 4469 C CA . LEU B 2 133 ? 35.579 31.077 72.578 1.00 47.43 113 LEU B CA 1
ATOM 4470 C C . LEU B 2 133 ? 34.061 31.119 72.522 1.00 47.74 113 LEU B C 1
ATOM 4471 O O . LEU B 2 133 ? 33.393 30.091 72.420 1.00 49.51 113 LEU B O 1
ATOM 4476 N N . SER B 2 134 ? 33.536 32.334 72.580 1.00 46.00 114 SER B N 1
ATOM 4477 C CA . SER B 2 134 ? 32.110 32.603 72.519 1.00 44.36 114 SER B CA 1
ATOM 4478 C C . SER B 2 134 ? 32.008 33.839 71.616 1.00 43.69 114 SER B C 1
ATOM 4479 O O . SER B 2 134 ? 32.531 34.923 71.936 1.00 40.91 114 SER B O 1
ATOM 4482 N N . LEU B 2 135 ? 31.342 33.667 70.481 1.00 41.69 115 LEU B N 1
ATOM 4483 C CA . LEU B 2 135 ? 31.233 34.731 69.499 1.00 41.02 115 LEU B CA 1
ATOM 4484 C C . LEU B 2 135 ? 29.824 34.985 68.991 1.00 40.13 115 LEU B C 1
ATOM 4485 O O . LEU B 2 135 ? 28.972 34.099 68.991 1.00 39.40 115 LEU B O 1
ATOM 4490 N N . SER B 2 136 ? 29.585 36.212 68.552 1.00 40.25 116 SER B N 1
ATOM 4491 C CA . SER B 2 136 ? 28.280 36.574 68.013 1.00 39.52 116 SER B CA 1
ATOM 4492 C C . SER B 2 136 ? 28.512 37.399 66.749 1.00 37.98 116 SER B C 1
ATOM 4493 O O . SER B 2 136 ? 29.387 38.268 66.727 1.00 36.54 116 SER B O 1
ATOM 4496 N N . SER B 2 137 ? 27.758 37.113 65.690 1.00 37.63 117 SER B N 1
ATOM 4497 C CA . SER B 2 137 ? 27.917 37.858 64.437 1.00 37.21 117 SER B CA 1
ATOM 4498 C C . SER B 2 137 ? 26.631 38.235 63.723 1.00 38.23 117 SER B C 1
ATOM 4499 O O . SER B 2 137 ? 25.628 37.516 63.768 1.00 39.28 117 SER B O 1
ATOM 4502 N N . LEU B 2 138 ? 26.666 39.385 63.067 1.00 38.41 118 LEU B N 1
ATOM 4503 C CA . LEU B 2 138 ? 25.512 39.847 62.317 1.00 38.81 118 LEU B CA 1
ATOM 4504 C C . LEU B 2 138 ? 25.881 39.700 60.844 1.00 38.00 118 LEU B C 1
ATOM 4505 O O . LEU B 2 138 ? 26.831 40.312 60.371 1.00 34.28 118 LEU B O 1
ATOM 4510 N N . LEU B 2 139 ? 25.138 38.867 60.126 1.00 40.40 119 LEU B N 1
ATOM 4511 C CA . LEU B 2 139 ? 25.401 38.650 58.704 1.00 43.90 119 LEU B CA 1
ATOM 4512 C C . LEU B 2 139 ? 24.287 39.160 57.803 1.00 44.89 119 LEU B C 1
ATOM 4513 O O . LEU B 2 139 ? 23.126 39.224 58.211 1.00 43.88 119 LEU B O 1
ATOM 4518 N N . ARG B 2 140 ? 24.655 39.524 56.578 1.00 46.84 120 ARG B N 1
ATOM 4519 C CA . ARG B 2 140 ? 23.691 39.975 55.584 1.00 50.15 120 ARG B CA 1
ATOM 4520 C C . ARG B 2 140 ? 23.777 39.026 54.400 1.00 52.61 120 ARG B C 1
ATOM 4521 O O . ARG B 2 140 ? 24.666 39.154 53.551 1.00 51.76 120 ARG B O 1
ATOM 4529 N N . PRO B 2 141 ? 22.863 38.045 54.332 1.00 55.17 121 PRO B N 1
ATOM 4530 C CA . PRO B 2 141 ? 22.881 37.095 53.217 1.00 57.71 121 PRO B CA 1
ATOM 4531 C C . PRO B 2 141 ? 22.250 37.699 51.966 1.00 61.53 121 PRO B C 1
ATOM 4532 O O . PRO B 2 141 ? 21.425 38.606 52.061 1.00 59.94 121 PRO B O 1
ATOM 4536 N N . GLN B 2 142 ? 22.650 37.199 50.799 1.00 67.17 122 GLN B N 1
ATOM 4537 C CA . GLN B 2 142 ? 22.093 37.674 49.537 1.00 73.16 122 GLN B CA 1
ATOM 4538 C C . GLN B 2 142 ? 20.639 37.222 49.439 1.00 77.30 122 GLN B C 1
ATOM 4539 O O . GLN B 2 142 ? 20.242 36.245 50.076 1.00 77.07 122 GLN B O 1
ATOM 4545 N N . PRO B 2 143 ? 19.825 37.931 48.642 1.00 81.82 123 PRO B N 1
ATOM 4546 C CA . PRO B 2 143 ? 18.402 37.630 48.444 1.00 86.06 123 PRO B CA 1
ATOM 4547 C C . PRO B 2 143 ? 18.122 36.214 47.944 1.00 90.23 123 PRO B C 1
ATOM 4548 O O . PRO B 2 143 ? 17.193 35.554 48.410 1.00 90.23 123 PRO B O 1
ATOM 4552 N N . GLU B 2 144 ? 18.914 35.758 46.980 1.00 95.76 124 GLU B N 1
ATOM 4553 C CA . GLU B 2 144 ? 18.745 34.417 46.433 1.00 101.54 124 GLU B CA 1
ATOM 4554 C C . GLU B 2 144 ? 20.038 33.606 46.477 1.00 104.80 124 GLU B C 1
ATOM 4555 O O . GLU B 2 144 ? 21.130 34.140 46.278 1.00 104.08 124 GLU B O 1
ATOM 4561 N N . PRO B 2 145 ? 19.922 32.294 46.749 1.00 108.64 125 PRO B N 1
ATOM 4562 C CA . PRO B 2 145 ? 21.035 31.339 46.842 1.00 111.91 125 PRO B CA 1
ATOM 4563 C C . PRO B 2 145 ? 21.932 31.272 45.607 1.00 114.89 125 PRO B C 1
ATOM 4564 O O . PRO B 2 145 ? 23.127 31.547 45.686 1.00 115.17 125 PRO B O 1
ATOM 4568 N N . GLN B 2 146 ? 21.335 30.888 44.482 1.00 118.43 126 GLN B N 1
ATOM 4569 C CA . GLN B 2 146 ? 22.008 30.755 43.186 1.00 121.85 126 GLN B CA 1
ATOM 4570 C C . GLN B 2 146 ? 23.493 31.135 43.092 1.00 123.84 126 GLN B C 1
ATOM 4571 O O . GLN B 2 146 ? 23.956 32.103 43.701 1.00 123.43 126 GLN B O 1
ATOM 4577 N N . GLN B 2 147 ? 24.225 30.364 42.293 1.00 126.20 127 GLN B N 1
ATOM 4578 C CA . GLN B 2 147 ? 25.652 30.585 42.077 1.00 128.35 127 GLN B CA 1
ATOM 4579 C C . GLN B 2 147 ? 26.127 29.649 40.954 1.00 128.65 127 GLN B C 1
ATOM 4580 O O . GLN B 2 147 ? 25.680 28.500 40.857 1.00 128.25 127 GLN B O 1
ATOM 4586 N N . GLU B 2 148 ? 27.019 30.151 40.103 1.00 128.95 128 GLU B N 1
ATOM 4587 C CA . GLU B 2 148 ? 27.545 29.369 38.989 1.00 128.99 128 GLU B CA 1
ATOM 4588 C C . GLU B 2 148 ? 28.195 28.053 39.435 1.00 128.04 128 GLU B C 1
ATOM 4589 O O . GLU B 2 148 ? 27.742 26.975 39.047 1.00 128.54 128 GLU B O 1
ATOM 4595 N N . PRO B 2 149 ? 29.260 28.117 40.257 1.00 126.66 129 PRO B N 1
ATOM 4596 C CA . PRO B 2 149 ? 29.899 26.871 40.699 1.00 125.14 129 PRO B CA 1
ATOM 4597 C C . PRO B 2 149 ? 28.965 25.918 41.457 1.00 123.49 129 PRO B C 1
ATOM 4598 O O . PRO B 2 149 ? 28.568 24.880 40.925 1.00 123.25 129 PRO B O 1
ATOM 4602 N N . VAL B 2 150 ? 28.615 26.275 42.693 1.00 121.38 130 VAL B N 1
ATOM 4603 C CA . VAL B 2 150 ? 27.730 25.451 43.522 1.00 118.31 130 VAL B CA 1
ATOM 4604 C C . VAL B 2 150 ? 26.582 26.286 44.110 1.00 115.09 130 VAL B C 1
ATOM 4605 O O . VAL B 2 150 ? 26.690 27.507 44.221 1.00 114.88 130 VAL B O 1
ATOM 4609 N N . LEU B 2 151 ? 25.488 25.624 44.479 1.00 110.88 131 LEU B N 1
ATOM 4610 C CA . LEU B 2 151 ? 24.328 26.302 45.048 1.00 106.72 131 LEU B CA 1
ATOM 4611 C C . LEU B 2 151 ? 24.571 26.647 46.524 1.00 104.74 131 LEU B C 1
ATOM 4612 O O . LEU B 2 151 ? 24.460 25.786 47.404 1.00 105.32 131 LEU B O 1
ATOM 4617 N N . ILE B 2 152 ? 24.896 27.913 46.784 1.00 100.64 132 ILE B N 1
ATOM 4618 C CA . ILE B 2 152 ? 25.187 28.390 48.137 1.00 95.81 132 ILE B CA 1
ATOM 4619 C C . ILE B 2 152 ? 24.842 29.885 48.235 1.00 92.55 132 ILE B C 1
ATOM 4620 O O . ILE B 2 152 ? 24.909 30.605 47.237 1.00 92.05 132 ILE B O 1
ATOM 4625 N N . THR B 2 153 ? 24.478 30.351 49.430 1.00 87.99 133 THR B N 1
ATOM 4626 C CA . THR B 2 153 ? 24.123 31.758 49.626 1.00 82.92 133 THR B CA 1
ATOM 4627 C C . THR B 2 153 ? 25.255 32.646 50.143 1.00 80.38 133 THR B C 1
ATOM 4628 O O . THR B 2 153 ? 25.796 32.413 51.223 1.00 80.77 133 THR B O 1
ATOM 4632 N N . MET B 2 154 ? 25.597 33.676 49.376 1.00 76.94 134 MET B N 1
ATOM 4633 C CA . MET B 2 154 ? 26.645 34.613 49.770 1.00 73.57 134 MET B CA 1
ATOM 4634 C C . MET B 2 154 ? 26.133 35.485 50.928 1.00 69.98 134 MET B C 1
ATOM 4635 O O . MET B 2 154 ? 25.012 35.999 50.884 1.00 69.81 134 MET B O 1
ATOM 4640 N N . ALA B 2 155 ? 26.938 35.628 51.975 1.00 63.74 135 ALA B N 1
ATOM 4641 C CA . ALA B 2 155 ? 26.542 36.428 53.117 1.00 57.93 135 ALA B CA 1
ATOM 4642 C C . ALA B 2 155 ? 27.732 37.265 53.566 1.00 56.82 135 ALA B C 1
ATOM 4643 O O . ALA B 2 155 ? 28.879 36.814 53.479 1.00 56.23 135 ALA B O 1
ATOM 4645 N N . THR B 2 156 ? 27.470 38.488 54.025 1.00 54.23 136 THR B N 1
ATOM 4646 C CA . THR B 2 156 ? 28.546 39.365 54.487 1.00 52.81 136 THR B CA 1
ATOM 4647 C C . THR B 2 156 ? 28.465 39.661 55.988 1.00 51.06 136 THR B C 1
ATOM 4648 O O . THR B 2 156 ? 27.396 39.970 56.524 1.00 51.67 136 THR B O 1
ATOM 4652 N N . VAL B 2 157 ? 29.608 39.553 56.656 1.00 46.72 137 VAL B N 1
ATOM 4653 C CA . VAL B 2 157 ? 29.698 39.793 58.083 1.00 42.45 137 VAL B CA 1
ATOM 4654 C C . VAL B 2 157 ? 29.842 41.278 58.341 1.00 39.57 137 VAL B C 1
ATOM 4655 O O . VAL B 2 157 ? 30.818 41.887 57.927 1.00 40.07 137 VAL B O 1
ATOM 4659 N N . VAL B 2 158 ? 28.876 41.849 59.048 1.00 36.90 138 VAL B N 1
ATOM 4660 C CA . VAL B 2 158 ? 28.873 43.279 59.381 1.00 35.74 138 VAL B CA 1
ATOM 4661 C C . VAL B 2 158 ? 29.478 43.616 60.745 1.00 33.38 138 VAL B C 1
ATOM 4662 O O . VAL B 2 158 ? 30.333 44.499 60.849 1.00 30.53 138 VAL B O 1
ATOM 4666 N N . LEU B 2 159 ? 29.013 42.923 61.783 1.00 33.79 139 LEU B N 1
ATOM 4667 C CA . LEU B 2 159 ? 29.504 43.130 63.147 1.00 34.51 139 LEU B CA 1
ATOM 4668 C C . LEU B 2 159 ? 29.866 41.818 63.824 1.00 36.42 139 LEU B C 1
ATOM 4669 O O . LEU B 2 159 ? 29.098 40.834 63.800 1.00 37.21 139 LEU B O 1
ATOM 4674 N N . THR B 2 160 ? 31.047 41.789 64.422 1.00 36.92 140 THR B N 1
ATOM 4675 C CA . THR B 2 160 ? 31.458 40.594 65.146 1.00 37.92 140 THR B CA 1
ATOM 4676 C C . THR B 2 160 ? 31.831 40.973 66.583 1.00 34.92 140 THR B C 1
ATOM 4677 O O . THR B 2 160 ? 32.543 41.949 66.810 1.00 35.80 140 THR B O 1
ATOM 4681 N N . VAL B 2 161 ? 31.315 40.221 67.545 1.00 33.17 141 VAL B N 1
ATOM 4682 C CA . VAL B 2 161 ? 31.628 40.453 68.948 1.00 31.88 141 VAL B CA 1
ATOM 4683 C C . VAL B 2 161 ? 32.174 39.114 69.425 1.00 31.81 141 VAL B C 1
ATOM 4684 O O . VAL B 2 161 ? 31.536 38.049 69.307 1.00 31.19 141 VAL B O 1
ATOM 4688 N N . LEU B 2 162 ? 33.366 39.176 69.982 1.00 32.77 142 LEU B N 1
ATOM 4689 C CA . LEU B 2 162 ? 34.048 37.969 70.388 1.00 36.10 142 LEU B CA 1
ATOM 4690 C C . LEU B 2 162 ? 34.778 38.006 71.739 1.00 36.64 142 LEU B C 1
ATOM 4691 O O . LEU B 2 162 ? 35.229 39.067 72.187 1.00 36.03 142 LEU B O 1
ATOM 4696 N N . THR B 2 163 ? 34.877 36.833 72.372 1.00 34.82 143 THR B N 1
ATOM 4697 C CA . THR B 2 163 ? 35.580 36.686 73.636 1.00 35.07 143 THR B CA 1
ATOM 4698 C C . THR B 2 163 ? 36.380 35.385 73.692 1.00 35.26 143 THR B C 1
ATOM 4699 O O . THR B 2 163 ? 35.860 34.301 73.411 1.00 32.33 143 THR B O 1
ATOM 4703 N N . HIS B 2 164 ? 37.651 35.503 74.059 1.00 36.65 144 HIS B N 1
ATOM 4704 C CA . HIS B 2 164 ? 38.508 34.334 74.161 1.00 39.24 144 HIS B CA 1
ATOM 4705 C C . HIS B 2 164 ? 38.668 33.822 75.590 1.00 40.02 144 HIS B C 1
ATOM 4706 O O . HIS B 2 164 ? 39.565 33.023 75.877 1.00 40.82 144 HIS B O 1
ATOM 4713 N N . THR B 2 165 ? 37.780 34.280 76.467 1.00 37.45 145 THR B N 1
ATOM 4714 C CA . THR B 2 165 ? 37.754 33.846 77.852 1.00 37.43 145 THR B CA 1
ATOM 4715 C C . THR B 2 165 ? 36.283 33.601 78.207 1.00 37.27 145 THR B C 1
ATOM 4716 O O . THR B 2 165 ? 35.721 34.271 79.063 1.00 37.95 145 THR B O 1
ATOM 4720 N N . PRO B 2 166 ? 35.640 32.646 77.526 1.00 36.94 146 PRO B N 1
ATOM 4721 C CA . PRO B 2 166 ? 34.231 32.304 77.766 1.00 37.08 146 PRO B CA 1
ATOM 4722 C C . PRO B 2 166 ? 33.947 31.624 79.106 1.00 36.69 146 PRO B C 1
ATOM 4723 O O . PRO B 2 166 ? 32.806 31.648 79.580 1.00 36.47 146 PRO B O 1
ATOM 4727 N N . ALA B 2 167 ? 34.967 31.003 79.700 1.00 36.63 147 ALA B N 1
ATOM 4728 C CA . ALA B 2 167 ? 34.815 30.340 81.013 1.00 37.71 147 ALA B CA 1
ATOM 4729 C C . ALA B 2 167 ? 36.027 30.675 81.869 1.00 37.57 147 ALA B C 1
ATOM 4730 O O . ALA B 2 167 ? 36.842 29.814 82.198 1.00 37.79 147 ALA B O 1
ATOM 4732 N N . PRO B 2 168 ? 36.154 31.949 82.246 1.00 38.65 148 PRO B N 1
ATOM 4733 C CA . PRO B 2 168 ? 37.274 32.405 83.065 1.00 39.31 148 PRO B CA 1
ATOM 4734 C C . PRO B 2 168 ? 37.247 31.851 84.485 1.00 40.98 148 PRO B C 1
ATOM 4735 O O . PRO B 2 168 ? 36.176 31.679 85.074 1.00 41.32 148 PRO B O 1
ATOM 4739 N N . ARG B 2 169 ? 38.435 31.558 85.011 1.00 41.57 149 ARG B N 1
ATOM 4740 C CA . ARG B 2 169 ? 38.603 31.053 86.371 1.00 42.36 149 ARG B CA 1
ATOM 4741 C C . ARG B 2 169 ? 39.552 31.987 87.094 1.00 40.90 149 ARG B C 1
ATOM 4742 O O . ARG B 2 169 ? 40.750 31.878 86.924 1.00 42.21 149 ARG B O 1
ATOM 4750 N N . VAL B 2 170 ? 39.032 32.909 87.894 1.00 41.45 150 VAL B N 1
ATOM 4751 C CA . VAL B 2 170 ? 39.899 33.835 88.613 1.00 41.44 150 VAL B CA 1
ATOM 4752 C C . VAL B 2 170 ? 40.080 33.451 90.079 1.00 42.27 150 VAL B C 1
ATOM 4753 O O . VAL B 2 170 ? 39.135 33.046 90.757 1.00 40.30 150 VAL B O 1
ATOM 4757 N N . ARG B 2 171 ? 41.321 33.587 90.545 1.00 44.45 151 ARG B N 1
ATOM 4758 C CA . ARG B 2 171 ? 41.721 33.305 91.923 1.00 45.15 151 ARG B CA 1
ATOM 4759 C C . ARG B 2 171 ? 41.071 34.332 92.859 1.00 43.41 151 ARG B C 1
ATOM 4760 O O . ARG B 2 171 ? 41.159 35.541 92.620 1.00 40.27 151 ARG B O 1
ATOM 4768 N N . LEU B 2 172 ? 40.417 33.850 93.916 1.00 43.05 152 LEU B N 1
ATOM 4769 C CA . LEU B 2 172 ? 39.744 34.740 94.874 1.00 42.76 152 LEU B CA 1
ATOM 4770 C C . LEU B 2 172 ? 40.646 35.881 95.358 1.00 42.91 152 LEU B C 1
ATOM 4771 O O . LEU B 2 172 ? 41.786 35.656 95.757 1.00 43.66 152 LEU B O 1
ATOM 4776 N N . GLY B 2 173 ? 40.129 37.108 95.302 1.00 42.98 153 GLY B N 1
ATOM 4777 C CA . GLY B 2 173 ? 40.904 38.261 95.727 1.00 42.86 153 GLY B CA 1
ATOM 4778 C C . GLY B 2 173 ? 41.728 38.870 94.607 1.00 43.74 153 GLY B C 1
ATOM 4779 O O . GLY B 2 173 ? 42.291 39.956 94.753 1.00 44.66 153 GLY B O 1
ATOM 4780 N N . GLN B 2 174 ? 41.794 38.169 93.482 1.00 42.91 154 GLN B N 1
ATOM 4781 C CA . GLN B 2 174 ? 42.554 38.619 92.317 1.00 43.74 154 GLN B CA 1
ATOM 4782 C C . GLN B 2 174 ? 41.675 39.414 91.352 1.00 43.28 154 GLN B C 1
ATOM 4783 O O . GLN B 2 174 ? 40.445 39.387 91.447 1.00 43.23 154 GLN B O 1
ATOM 4789 N N . ASP B 2 175 ? 42.307 40.112 90.416 1.00 41.66 155 ASP B N 1
ATOM 4790 C CA . ASP B 2 175 ? 41.569 40.883 89.416 1.00 39.11 155 ASP B CA 1
ATOM 4791 C C . ASP B 2 175 ? 41.217 39.996 88.219 1.00 37.84 155 ASP B C 1
ATOM 4792 O O . ASP B 2 175 ? 42.004 39.149 87.784 1.00 37.67 155 ASP B O 1
ATOM 4797 N N . ALA B 2 176 ? 40.016 40.164 87.696 1.00 37.46 156 ALA B N 1
ATOM 4798 C CA . ALA B 2 176 ? 39.604 39.366 86.544 1.00 37.89 156 ALA B CA 1
ATOM 4799 C C . ALA B 2 176 ? 39.552 40.227 85.282 1.00 38.00 156 ALA B C 1
ATOM 4800 O O . ALA B 2 176 ? 39.004 41.333 85.286 1.00 36.79 156 ALA B O 1
ATOM 4802 N N . LEU B 2 177 ? 40.150 39.732 84.206 1.00 38.61 157 LEU B N 1
ATOM 4803 C CA . LEU B 2 177 ? 40.129 40.461 82.945 1.00 37.36 157 LEU B CA 1
ATOM 4804 C C . LEU B 2 177 ? 39.378 39.658 81.919 1.00 36.14 157 LEU B C 1
ATOM 4805 O O . LEU B 2 177 ? 39.907 38.726 81.321 1.00 36.64 157 LEU B O 1
ATOM 4810 N N . LEU B 2 178 ? 38.124 40.030 81.726 1.00 34.82 158 LEU B N 1
ATOM 4811 C CA . LEU B 2 178 ? 37.285 39.342 80.785 1.00 35.78 158 LEU B CA 1
ATOM 4812 C C . LEU B 2 178 ? 37.533 39.911 79.371 1.00 38.96 158 LEU B C 1
ATOM 4813 O O . LEU B 2 178 ? 37.101 41.015 79.019 1.00 39.32 158 LEU B O 1
ATOM 4818 N N . ASP B 2 179 ? 38.264 39.146 78.569 1.00 39.00 159 ASP B N 1
ATOM 4819 C CA . ASP B 2 179 ? 38.583 39.551 77.215 1.00 39.04 159 ASP B CA 1
ATOM 4820 C C . ASP B 2 179 ? 37.358 39.767 76.300 1.00 39.76 159 ASP B C 1
ATOM 4821 O O . ASP B 2 179 ? 36.396 38.991 76.310 1.00 38.21 159 ASP B O 1
ATOM 4826 N N . LEU B 2 180 ? 37.411 40.836 75.507 1.00 39.56 160 LEU B N 1
ATOM 4827 C CA . LEU B 2 180 ? 36.347 41.164 74.571 1.00 38.70 160 LEU B CA 1
ATOM 4828 C C . LEU B 2 180 ? 36.876 41.966 73.392 1.00 39.19 160 LEU B C 1
ATOM 4829 O O . LEU B 2 180 ? 37.536 43.002 73.566 1.00 42.08 160 LEU B O 1
ATOM 4834 N N . SER B 2 181 ? 36.588 41.495 72.188 1.00 37.72 161 SER B N 1
ATOM 4835 C CA . SER B 2 181 ? 37.010 42.218 70.988 1.00 37.89 161 SER B CA 1
ATOM 4836 C C . SER B 2 181 ? 35.846 42.243 70.020 1.00 36.76 161 SER B C 1
ATOM 4837 O O . SER B 2 181 ? 34.926 41.426 70.119 1.00 35.21 161 SER B O 1
ATOM 4840 N N . PHE B 2 182 ? 35.872 43.198 69.099 1.00 37.37 162 PHE B N 1
ATOM 4841 C CA . PHE B 2 182 ? 34.815 43.288 68.101 1.00 36.44 162 PHE B CA 1
ATOM 4842 C C . PHE B 2 182 ? 35.321 43.925 66.806 1.00 36.15 162 PHE B C 1
ATOM 4843 O O . PHE B 2 182 ? 36.396 44.522 66.761 1.00 33.69 162 PHE B O 1
ATOM 4851 N N . ALA B 2 183 ? 34.533 43.773 65.751 1.00 36.74 163 ALA B N 1
ATOM 4852 C CA . ALA B 2 183 ? 34.879 44.306 64.442 1.00 35.08 163 ALA B CA 1
ATOM 4853 C C . ALA B 2 183 ? 33.616 44.746 63.713 1.00 34.56 163 ALA B C 1
ATOM 4854 O O . ALA B 2 183 ? 32.573 44.079 63.740 1.00 33.44 163 ALA B O 1
ATOM 4856 N N . TYR B 2 184 ? 33.729 45.881 63.052 1.00 34.77 164 TYR B N 1
ATOM 4857 C CA . TYR B 2 184 ? 32.613 46.449 62.336 1.00 38.07 164 TYR B CA 1
ATOM 4858 C C . TYR B 2 184 ? 32.972 46.857 60.913 1.00 39.48 164 TYR B C 1
ATOM 4859 O O . TYR B 2 184 ? 34.005 47.478 60.688 1.00 36.73 164 TYR B O 1
ATOM 4868 N N . MET B 2 185 ? 32.102 46.492 59.974 1.00 42.54 165 MET B N 1
ATOM 4869 C CA . MET B 2 185 ? 32.240 46.842 58.567 1.00 46.42 165 MET B CA 1
ATOM 4870 C C . MET B 2 185 ? 31.070 47.767 58.243 1.00 47.89 165 MET B C 1
ATOM 4871 O O . MET B 2 185 ? 29.913 47.337 58.252 1.00 47.11 165 MET B O 1
ATOM 4876 N N . PRO B 2 186 ? 31.354 49.044 57.944 1.00 50.30 166 PRO B N 1
ATOM 4877 C CA . PRO B 2 186 ? 30.320 50.034 57.618 1.00 54.02 166 PRO B CA 1
ATOM 4878 C C . PRO B 2 186 ? 29.735 49.883 56.220 1.00 60.12 166 PRO B C 1
ATOM 4879 O O . PRO B 2 186 ? 30.340 49.260 55.347 1.00 58.90 166 PRO B O 1
ATOM 4883 N N . PRO B 2 187 ? 28.535 50.447 55.994 1.00 66.37 167 PRO B N 1
ATOM 4884 C CA . PRO B 2 187 ? 27.911 50.356 54.673 1.00 71.13 167 PRO B CA 1
ATOM 4885 C C . PRO B 2 187 ? 28.803 51.085 53.687 1.00 76.27 167 PRO B C 1
ATOM 4886 O O . PRO B 2 187 ? 29.099 52.270 53.852 1.00 74.61 167 PRO B O 1
ATOM 4890 N N . THR B 2 188 ? 29.246 50.353 52.673 1.00 83.70 168 THR B N 1
ATOM 4891 C CA . THR B 2 188 ? 30.111 50.900 51.640 1.00 90.21 168 THR B CA 1
ATOM 4892 C C . THR B 2 188 ? 29.235 51.689 50.661 1.00 93.75 168 THR B C 1
ATOM 4893 O O . THR B 2 188 ? 29.597 51.915 49.507 1.00 94.16 168 THR B O 1
ATOM 4897 N N . SER B 2 189 ? 28.066 52.102 51.141 1.00 98.18 169 SER B N 1
ATOM 4898 C CA . SER B 2 189 ? 27.140 52.877 50.331 1.00 101.87 169 SER B CA 1
ATOM 4899 C C . SER B 2 189 ? 27.125 54.311 50.860 1.00 104.43 169 SER B C 1
ATOM 4900 O O . SER B 2 189 ? 26.504 55.201 50.268 1.00 106.12 169 SER B O 1
ATOM 4903 N N . GLU B 2 190 ? 27.828 54.529 51.971 1.00 105.45 170 GLU B N 1
ATOM 4904 C CA . GLU B 2 190 ? 27.906 55.845 52.596 1.00 106.24 170 GLU B CA 1
ATOM 4905 C C . GLU B 2 190 ? 26.528 56.306 53.070 1.00 105.77 170 GLU B C 1
ATOM 4906 O O . GLU B 2 190 ? 25.591 55.511 53.164 1.00 104.42 170 GLU B O 1
ATOM 4912 N N . PRO B 2 197 ? 34.184 60.036 57.790 1.00 76.90 177 PRO B N 1
ATOM 4913 C CA . PRO B 2 197 ? 35.094 60.254 58.925 1.00 75.88 177 PRO B CA 1
ATOM 4914 C C . PRO B 2 197 ? 35.691 58.933 59.440 1.00 74.26 177 PRO B C 1
ATOM 4915 O O . PRO B 2 197 ? 35.642 57.911 58.738 1.00 75.86 177 PRO B O 1
ATOM 4919 N N . GLY B 2 198 ? 36.237 58.956 60.661 1.00 69.21 178 GLY B N 1
ATOM 4920 C CA . GLY B 2 198 ? 36.830 57.756 61.244 1.00 61.39 178 GLY B CA 1
ATOM 4921 C C . GLY B 2 198 ? 35.816 56.763 61.802 1.00 55.56 178 GLY B C 1
ATOM 4922 O O . GLY B 2 198 ? 34.644 56.811 61.428 1.00 55.55 178 GLY B O 1
ATOM 4923 N N . PRO B 2 199 ? 36.228 55.848 62.699 1.00 50.73 179 PRO B N 1
ATOM 4924 C CA . PRO B 2 199 ? 35.275 54.882 63.253 1.00 46.21 179 PRO B CA 1
ATOM 4925 C C . PRO B 2 199 ? 34.194 55.645 64.008 1.00 43.24 179 PRO B C 1
ATOM 4926 O O . PRO B 2 199 ? 34.479 56.641 64.659 1.00 43.17 179 PRO B O 1
ATOM 4930 N N . PRO B 2 200 ? 32.933 55.196 63.912 1.00 40.91 180 PRO B N 1
ATOM 4931 C CA . PRO B 2 200 ? 31.826 55.869 64.589 1.00 39.45 180 PRO B CA 1
ATOM 4932 C C . PRO B 2 200 ? 31.709 55.538 66.071 1.00 40.88 180 PRO B C 1
ATOM 4933 O O . PRO B 2 200 ? 32.349 54.612 66.585 1.00 39.71 180 PRO B O 1
ATOM 4937 N N . PRO B 2 201 ? 30.894 56.315 66.783 1.00 40.53 181 PRO B N 1
ATOM 4938 C CA . PRO B 2 201 ? 30.698 56.078 68.212 1.00 39.52 181 PRO B CA 1
ATOM 4939 C C . PRO B 2 201 ? 30.040 54.719 68.328 1.00 37.86 181 PRO B C 1
ATOM 4940 O O . PRO B 2 201 ? 29.356 54.286 67.400 1.00 39.14 181 PRO B O 1
ATOM 4944 N N . PHE B 2 202 ? 30.265 54.037 69.443 1.00 34.78 182 PHE B N 1
ATOM 4945 C CA . PHE B 2 202 ? 29.650 52.737 69.658 1.00 31.93 182 PHE B CA 1
ATOM 4946 C C . PHE B 2 202 ? 29.326 52.621 71.146 1.00 31.15 182 PHE B C 1
ATOM 4947 O O . PHE B 2 202 ? 29.746 53.456 71.947 1.00 28.57 182 PHE B O 1
ATOM 4955 N N . GLY B 2 203 ? 28.564 51.597 71.504 1.00 30.39 183 GLY B N 1
ATOM 4956 C CA . GLY B 2 203 ? 28.219 51.406 72.896 1.00 31.90 183 GLY B CA 1
ATOM 4957 C C . GLY B 2 203 ? 28.724 50.085 73.436 1.00 30.78 183 GLY B C 1
ATOM 4958 O O . GLY B 2 203 ? 28.832 49.105 72.703 1.00 31.99 183 GLY B O 1
ATOM 4959 N N . LEU B 2 204 ? 29.041 50.063 74.720 1.00 29.56 184 LEU B N 1
ATOM 4960 C CA . LEU B 2 204 ? 29.520 48.841 75.366 1.00 30.64 184 LEU B CA 1
ATOM 4961 C C . LEU B 2 204 ? 28.810 48.689 76.690 1.00 29.81 184 LEU B C 1
ATOM 4962 O O . LEU B 2 204 ? 28.659 49.643 77.452 1.00 29.36 184 LEU B O 1
ATOM 4967 N N . GLU B 2 205 ? 28.366 47.477 76.956 1.00 31.09 185 GLU B N 1
ATOM 4968 C CA . GLU B 2 205 ? 27.663 47.204 78.184 1.00 32.23 185 GLU B CA 1
ATOM 4969 C C . GLU B 2 205 ? 28.058 45.860 78.752 1.00 29.55 185 GLU B C 1
ATOM 4970 O O . GLU B 2 205 ? 28.131 44.872 78.034 1.00 27.48 185 GLU B O 1
ATOM 4976 N N . TRP B 2 206 ? 28.311 45.835 80.052 1.00 30.57 186 TRP B N 1
ATOM 4977 C CA . TRP B 2 206 ? 28.674 44.601 80.749 1.00 31.90 186 TRP B CA 1
ATOM 4978 C C . TRP B 2 206 ? 27.713 44.446 81.905 1.00 31.38 186 TRP B C 1
ATOM 4979 O O . TRP B 2 206 ? 27.435 45.415 82.608 1.00 32.06 186 TRP B O 1
ATOM 4990 N N . ARG B 2 207 ? 27.211 43.238 82.108 1.00 31.66 187 ARG B N 1
ATOM 4991 C CA . ARG B 2 207 ? 26.294 43.000 83.211 1.00 35.08 187 ARG B CA 1
ATOM 4992 C C . ARG B 2 207 ? 26.508 41.590 83.742 1.00 34.93 187 ARG B C 1
ATOM 4993 O O . ARG B 2 207 ? 27.036 40.740 83.024 1.00 32.08 187 ARG B O 1
ATOM 5001 N N . ARG B 2 208 ? 26.128 41.365 85.003 1.00 37.02 188 ARG B N 1
ATOM 5002 C CA . ARG B 2 208 ? 26.197 40.036 85.614 1.00 40.34 188 ARG B CA 1
ATOM 5003 C C . ARG B 2 208 ? 24.727 39.647 85.745 1.00 43.04 188 ARG B C 1
ATOM 5004 O O . ARG B 2 208 ? 23.926 40.393 86.308 1.00 41.91 188 ARG B O 1
ATOM 5012 N N . GLN B 2 209 ? 24.366 38.490 85.219 1.00 47.18 189 GLN B N 1
ATOM 5013 C CA . GLN B 2 209 ? 22.979 38.079 85.270 1.00 55.24 189 GLN B CA 1
ATOM 5014 C C . GLN B 2 209 ? 22.727 36.831 86.093 1.00 60.20 189 GLN B C 1
ATOM 5015 O O . GLN B 2 209 ? 23.546 35.908 86.132 1.00 60.89 189 GLN B O 1
ATOM 5021 N N . HIS B 2 210 ? 21.578 36.812 86.756 1.00 66.21 190 HIS B N 1
ATOM 5022 C CA . HIS B 2 210 ? 21.197 35.667 87.563 1.00 71.28 190 HIS B CA 1
ATOM 5023 C C . HIS B 2 210 ? 19.680 35.558 87.693 1.00 72.44 190 HIS B C 1
ATOM 5024 O O . HIS B 2 210 ? 19.025 36.424 88.280 1.00 72.38 190 HIS B O 1
ATOM 5031 N N . LEU B 2 211 ? 19.126 34.492 87.127 1.00 73.93 191 LEU B N 1
ATOM 5032 C CA . LEU B 2 211 ? 17.691 34.256 87.189 1.00 74.35 191 LEU B CA 1
ATOM 5033 C C . LEU B 2 211 ? 16.907 35.439 86.651 1.00 74.03 191 LEU B C 1
ATOM 5034 O O . LEU B 2 211 ? 16.168 36.098 87.389 1.00 74.84 191 LEU B O 1
ATOM 5039 N N . GLY B 2 212 ? 17.075 35.711 85.363 1.00 73.35 192 GLY B N 1
ATOM 5040 C CA . GLY B 2 212 ? 16.365 36.820 84.751 1.00 71.98 192 GLY B CA 1
ATOM 5041 C C . GLY B 2 212 ? 16.639 38.169 85.399 1.00 70.78 192 GLY B C 1
ATOM 5042 O O . GLY B 2 212 ? 16.123 39.193 84.946 1.00 71.09 192 GLY B O 1
ATOM 5043 N N . LYS B 2 213 ? 17.444 38.180 86.459 1.00 68.08 193 LYS B N 1
ATOM 5044 C CA . LYS B 2 213 ? 17.781 39.421 87.139 1.00 64.84 193 LYS B CA 1
ATOM 5045 C C . LYS B 2 213 ? 19.195 39.851 86.770 1.00 60.79 193 LYS B C 1
ATOM 5046 O O . LYS B 2 213 ? 20.180 39.266 87.213 1.00 58.82 193 LYS B O 1
ATOM 5052 N N . GLY B 2 214 ? 19.276 40.878 85.935 1.00 57.28 194 GLY B N 1
ATOM 5053 C CA . GLY B 2 214 ? 20.564 41.372 85.503 1.00 54.95 194 GLY B CA 1
ATOM 5054 C C . GLY B 2 214 ? 21.000 42.675 86.146 1.00 53.81 194 GLY B C 1
ATOM 5055 O O . GLY B 2 214 ? 20.204 43.609 86.334 1.00 53.27 194 GLY B O 1
ATOM 5056 N N . HIS B 2 215 ? 22.284 42.741 86.482 1.00 51.63 195 HIS B N 1
ATOM 5057 C CA . HIS B 2 215 ? 22.840 43.941 87.088 1.00 49.78 195 HIS B CA 1
ATOM 5058 C C . HIS B 2 215 ? 23.881 44.560 86.171 1.00 44.76 195 HIS B C 1
ATOM 5059 O O . HIS B 2 215 ? 24.905 43.950 85.892 1.00 45.77 195 HIS B O 1
ATOM 5066 N N . LEU B 2 216 ? 23.601 45.764 85.697 1.00 39.56 196 LEU B N 1
ATOM 5067 C CA . LEU B 2 216 ? 24.509 46.503 84.828 1.00 36.98 196 LEU B CA 1
ATOM 5068 C C . LEU B 2 216 ? 25.733 46.883 85.648 1.00 35.66 196 LEU B C 1
ATOM 5069 O O . LEU B 2 216 ? 25.617 47.596 86.631 1.00 37.12 196 LEU B O 1
ATOM 5074 N N . LEU B 2 217 ? 26.905 46.418 85.252 1.00 32.75 197 LEU B N 1
ATOM 5075 C CA . LEU B 2 217 ? 28.119 46.740 85.992 1.00 31.26 197 LEU B CA 1
ATOM 5076 C C . LEU B 2 217 ? 28.858 47.901 85.330 1.00 31.67 197 LEU B C 1
ATOM 5077 O O . LEU B 2 217 ? 29.492 48.710 86.009 1.00 29.96 197 LEU B O 1
ATOM 5082 N N . LEU B 2 218 ? 28.778 47.980 84.000 1.00 31.87 198 LEU B N 1
ATOM 5083 C CA . LEU B 2 218 ? 29.467 49.037 83.272 1.00 32.77 198 LEU B CA 1
ATOM 5084 C C . LEU B 2 218 ? 28.811 49.365 81.937 1.00 33.63 198 LEU B C 1
ATOM 5085 O O . LEU B 2 218 ? 28.273 48.491 81.260 1.00 35.92 198 LEU B O 1
ATOM 5090 N N . ALA B 2 219 ? 28.883 50.634 81.557 1.00 34.33 199 ALA B N 1
ATOM 5091 C CA . ALA B 2 219 ? 28.305 51.096 80.311 1.00 34.46 199 ALA B CA 1
ATOM 5092 C C . ALA B 2 219 ? 29.095 52.284 79.802 1.00 35.40 199 ALA B C 1
ATOM 5093 O O . ALA B 2 219 ? 29.551 53.125 80.580 1.00 35.10 199 ALA B O 1
ATOM 5095 N N . ALA B 2 220 ? 29.250 52.355 78.485 1.00 37.38 200 ALA B N 1
ATOM 5096 C CA . ALA B 2 220 ? 29.997 53.437 77.863 1.00 37.20 200 ALA B CA 1
ATOM 5097 C C . ALA B 2 220 ? 29.660 53.566 76.392 1.00 37.27 200 ALA B C 1
ATOM 5098 O O . ALA B 2 220 ? 29.176 52.626 75.745 1.00 35.05 200 ALA B O 1
ATOM 5100 N N . THR B 2 221 ? 29.938 54.745 75.863 1.00 36.58 201 THR B N 1
ATOM 5101 C CA . THR B 2 221 ? 29.702 55.010 74.463 1.00 37.27 201 THR B CA 1
ATOM 5102 C C . THR B 2 221 ? 30.864 55.879 73.994 1.00 38.17 201 THR B C 1
ATOM 5103 O O . THR B 2 221 ? 30.687 57.049 73.679 1.00 37.94 201 THR B O 1
ATOM 5107 N N . PRO B 2 222 ? 32.080 55.321 73.969 1.00 39.40 202 PRO B N 1
ATOM 5108 C CA . PRO B 2 222 ? 33.252 56.089 73.532 1.00 40.91 202 PRO B CA 1
ATOM 5109 C C . PRO B 2 222 ? 33.084 56.797 72.193 1.00 41.85 202 PRO B C 1
ATOM 5110 O O . PRO B 2 222 ? 32.699 56.186 71.187 1.00 40.67 202 PRO B O 1
ATOM 5114 N N . GLY B 2 223 ? 33.389 58.094 72.199 1.00 43.19 203 GLY B N 1
ATOM 5115 C CA . GLY B 2 223 ? 33.260 58.917 71.010 1.00 44.12 203 GLY B CA 1
ATOM 5116 C C . GLY B 2 223 ? 31.981 59.750 71.047 1.00 45.58 203 GLY B C 1
ATOM 5117 O O . GLY B 2 223 ? 31.704 60.559 70.162 1.00 46.40 203 GLY B O 1
ATOM 5118 N N . LEU B 2 224 ? 31.190 59.563 72.086 1.00 45.70 204 LEU B N 1
ATOM 5119 C CA . LEU B 2 224 ? 29.945 60.291 72.204 1.00 48.45 204 LEU B CA 1
ATOM 5120 C C . LEU B 2 224 ? 29.742 60.628 73.670 1.00 49.51 204 LEU B C 1
ATOM 5121 O O . LEU B 2 224 ? 29.297 59.782 74.439 1.00 50.54 204 LEU B O 1
ATOM 5126 N N . ASN B 2 225 ? 30.096 61.847 74.062 1.00 50.87 205 ASN B N 1
ATOM 5127 C CA . ASN B 2 225 ? 29.929 62.270 75.446 1.00 52.88 205 ASN B CA 1
ATOM 5128 C C . ASN B 2 225 ? 28.451 62.200 75.825 1.00 51.99 205 ASN B C 1
ATOM 5129 O O . ASN B 2 225 ? 27.619 62.876 75.232 1.00 52.89 205 ASN B O 1
ATOM 5134 N N . GLY B 2 226 ? 28.135 61.358 76.803 1.00 51.70 206 GLY B N 1
ATOM 5135 C CA . GLY B 2 226 ? 26.759 61.185 77.241 1.00 49.61 206 GLY B CA 1
ATOM 5136 C C . GLY B 2 226 ? 26.684 60.789 78.707 1.00 49.28 206 GLY B C 1
ATOM 5137 O O . GLY B 2 226 ? 27.704 60.548 79.370 1.00 48.42 206 GLY B O 1
ATOM 5138 N N . GLN B 2 227 ? 25.468 60.704 79.223 1.00 47.97 207 GLN B N 1
ATOM 5139 C CA . GLN B 2 227 ? 25.281 60.370 80.622 1.00 47.15 207 GLN B CA 1
ATOM 5140 C C . GLN B 2 227 ? 25.238 58.858 80.804 1.00 44.65 207 GLN B C 1
ATOM 5141 O O . GLN B 2 227 ? 24.233 58.218 80.488 1.00 45.01 207 GLN B O 1
ATOM 5147 N N . MET B 2 228 ? 26.320 58.289 81.322 1.00 41.18 208 MET B N 1
ATOM 5148 C CA . MET B 2 228 ? 26.382 56.841 81.527 1.00 39.94 208 MET B CA 1
ATOM 5149 C C . MET B 2 228 ? 25.983 56.353 82.923 1.00 39.34 208 MET B C 1
ATOM 5150 O O . MET B 2 228 ? 26.153 57.053 83.921 1.00 42.92 208 MET B O 1
ATOM 5155 N N . PRO B 2 229 ? 25.427 55.140 83.004 1.00 38.09 209 PRO B N 1
ATOM 5156 C CA . PRO B 2 229 ? 25.028 54.552 84.285 1.00 37.35 209 PRO B CA 1
ATOM 5157 C C . PRO B 2 229 ? 26.312 54.411 85.115 1.00 36.70 209 PRO B C 1
ATOM 5158 O O . PRO B 2 229 ? 27.393 54.220 84.556 1.00 35.48 209 PRO B O 1
ATOM 5162 N N . ALA B 2 230 ? 26.198 54.489 86.433 1.00 35.10 210 ALA B N 1
ATOM 5163 C CA . ALA B 2 230 ? 27.367 54.372 87.289 1.00 34.44 210 ALA B CA 1
ATOM 5164 C C . ALA B 2 230 ? 28.055 53.012 87.194 1.00 33.85 210 ALA B C 1
ATOM 5165 O O . ALA B 2 230 ? 27.418 51.962 87.254 1.00 32.58 210 ALA B O 1
ATOM 5167 N N . ALA B 2 231 ? 29.371 53.037 87.050 1.00 33.41 211 ALA B N 1
ATOM 5168 C CA . ALA B 2 231 ? 30.132 51.803 86.979 1.00 34.43 211 ALA B CA 1
ATOM 5169 C C . ALA B 2 231 ? 30.069 51.167 88.369 1.00 35.73 211 ALA B C 1
ATOM 5170 O O . ALA B 2 231 ? 30.173 51.857 89.385 1.00 35.88 211 ALA B O 1
ATOM 5172 N N . GLN B 2 232 ? 29.900 49.851 88.417 1.00 36.83 212 GLN B N 1
ATOM 5173 C CA . GLN B 2 232 ? 29.769 49.142 89.687 1.00 35.16 212 GLN B CA 1
ATOM 5174 C C . GLN B 2 232 ? 30.950 48.262 90.048 1.00 35.67 212 GLN B C 1
ATOM 5175 O O . GLN B 2 232 ? 31.732 47.865 89.179 1.00 34.80 212 GLN B O 1
ATOM 5181 N N . GLU B 2 233 ? 31.066 47.978 91.348 1.00 34.17 213 GLU B N 1
ATOM 5182 C CA . GLU B 2 233 ? 32.104 47.118 91.894 1.00 33.40 213 GLU B CA 1
ATOM 5183 C C . GLU B 2 233 ? 33.509 47.464 91.464 1.00 32.53 213 GLU B C 1
ATOM 5184 O O . GLU B 2 233 ? 34.354 46.580 91.369 1.00 31.88 213 GLU B O 1
ATOM 5190 N N . GLY B 2 234 ? 33.752 48.752 91.213 1.00 33.37 214 GLY B N 1
ATOM 5191 C CA . GLY B 2 234 ? 35.078 49.217 90.814 1.00 32.85 214 GLY B CA 1
ATOM 5192 C C . GLY B 2 234 ? 35.522 48.831 89.410 1.00 34.16 214 GLY B C 1
ATOM 5193 O O . GLY B 2 234 ? 36.672 49.039 89.032 1.00 33.96 214 GLY B O 1
ATOM 5194 N N . ALA B 2 235 ? 34.608 48.277 88.628 1.00 32.68 215 ALA B N 1
ATOM 5195 C CA . ALA B 2 235 ? 34.932 47.857 87.274 1.00 34.28 215 ALA B CA 1
ATOM 5196 C C . ALA B 2 235 ? 35.266 48.982 86.306 1.00 33.77 215 ALA B C 1
ATOM 5197 O O . ALA B 2 235 ? 34.800 50.111 86.446 1.00 33.57 215 ALA B O 1
ATOM 5199 N N . VAL B 2 236 ? 36.085 48.646 85.317 1.00 32.27 216 VAL B N 1
ATOM 5200 C CA . VAL B 2 236 ? 36.434 49.576 84.252 1.00 32.22 216 VAL B CA 1
ATOM 5201 C C . VAL B 2 236 ? 36.586 48.729 82.994 1.00 33.06 216 VAL B C 1
ATOM 5202 O O . VAL B 2 236 ? 36.521 47.489 83.040 1.00 31.95 216 VAL B O 1
ATOM 5206 N N . ALA B 2 237 ? 36.763 49.379 81.861 1.00 31.75 217 ALA B N 1
ATOM 5207 C CA . ALA B 2 237 ? 36.887 48.616 80.633 1.00 34.16 217 ALA B CA 1
ATOM 5208 C C . ALA B 2 237 ? 37.765 49.350 79.648 1.00 33.53 217 ALA B C 1
ATOM 5209 O O . ALA B 2 237 ? 37.834 50.573 79.661 1.00 32.89 217 ALA B O 1
ATOM 5211 N N . PHE B 2 238 ? 38.463 48.585 78.830 1.00 32.52 218 PHE B N 1
ATOM 5212 C CA . PHE B 2 238 ? 39.312 49.158 77.811 1.00 33.83 218 PHE B CA 1
ATOM 5213 C C . PHE B 2 238 ? 38.411 49.184 76.604 1.00 34.72 218 PHE B C 1
ATOM 5214 O O . PHE B 2 238 ? 38.497 48.307 75.744 1.00 38.35 218 PHE B O 1
ATOM 5222 N N . ALA B 2 239 ? 37.515 50.157 76.556 1.00 32.37 219 ALA B N 1
ATOM 5223 C CA . ALA B 2 239 ? 36.603 50.230 75.438 1.00 34.36 219 ALA B CA 1
ATOM 5224 C C . ALA B 2 239 ? 37.100 51.245 74.429 1.00 34.55 219 ALA B C 1
ATOM 5225 O O . ALA B 2 239 ? 37.109 52.449 74.700 1.00 35.49 219 ALA B O 1
ATOM 5227 N N . ALA B 2 240 ? 37.521 50.763 73.265 1.00 34.77 220 ALA B N 1
ATOM 5228 C CA . ALA B 2 240 ? 38.025 51.664 72.231 1.00 36.14 220 ALA B CA 1
ATOM 5229 C C . ALA B 2 240 ? 38.242 50.983 70.900 1.00 37.12 220 ALA B C 1
ATOM 5230 O O . ALA B 2 240 ? 38.358 49.768 70.824 1.00 37.46 220 ALA B O 1
ATOM 5232 N N . TRP B 2 241 ? 38.301 51.792 69.848 1.00 39.55 221 TRP B N 1
ATOM 5233 C CA . TRP B 2 241 ? 38.572 51.295 68.509 1.00 39.37 221 TRP B CA 1
ATOM 5234 C C . TRP B 2 241 ? 40.081 51.064 68.453 1.00 43.17 221 TRP B C 1
ATOM 5235 O O . TRP B 2 241 ? 40.849 51.860 68.985 1.00 42.05 221 TRP B O 1
ATOM 5246 N N . ASP B 2 242 ? 40.517 49.990 67.811 1.00 48.48 222 ASP B N 1
ATOM 5247 C CA . ASP B 2 242 ? 41.946 49.725 67.748 1.00 53.34 222 ASP B CA 1
ATOM 5248 C C . ASP B 2 242 ? 42.728 50.820 67.022 1.00 56.54 222 ASP B C 1
ATOM 5249 O O . ASP B 2 242 ? 43.896 51.046 67.322 1.00 56.58 222 ASP B O 1
ATOM 5254 N N . ASP B 2 243 ? 42.083 51.506 66.081 1.00 60.71 223 ASP B N 1
ATOM 5255 C CA . ASP B 2 243 ? 42.736 52.578 65.318 1.00 65.11 223 ASP B CA 1
ATOM 5256 C C . ASP B 2 243 ? 41.673 53.506 64.766 1.00 66.73 223 ASP B C 1
ATOM 5257 O O . ASP B 2 243 ? 40.486 53.206 64.849 1.00 68.09 223 ASP B O 1
ATOM 5262 N N . ASP B 2 244 ? 42.085 54.630 64.196 1.00 68.96 224 ASP B N 1
ATOM 5263 C CA . ASP B 2 244 ? 41.108 55.548 63.619 1.00 71.41 224 ASP B CA 1
ATOM 5264 C C . ASP B 2 244 ? 41.357 55.812 62.130 1.00 70.87 224 ASP B C 1
ATOM 5265 O O . ASP B 2 244 ? 41.392 56.949 61.676 1.00 69.28 224 ASP B O 1
ATOM 5270 N N . GLU B 2 245 ? 41.521 54.735 61.375 1.00 72.21 225 GLU B N 1
ATOM 5271 C CA . GLU B 2 245 ? 41.739 54.840 59.949 1.00 73.89 225 GLU B CA 1
ATOM 5272 C C . GLU B 2 245 ? 40.489 55.401 59.284 1.00 73.55 225 GLU B C 1
ATOM 5273 O O . GLU B 2 245 ? 39.368 55.094 59.673 1.00 72.90 225 GLU B O 1
ATOM 5279 N N . PRO B 2 246 ? 40.682 56.231 58.259 1.00 73.48 226 PRO B N 1
ATOM 5280 C CA . PRO B 2 246 ? 39.669 56.902 57.453 1.00 71.88 226 PRO B CA 1
ATOM 5281 C C . PRO B 2 246 ? 38.384 56.166 57.110 1.00 69.94 226 PRO B C 1
ATOM 5282 O O . PRO B 2 246 ? 37.320 56.627 57.484 1.00 69.13 226 PRO B O 1
ATOM 5286 N N . TRP B 2 247 ? 38.452 55.037 56.409 1.00 69.43 227 TRP B N 1
ATOM 5287 C CA . TRP B 2 247 ? 37.204 54.391 56.014 1.00 70.06 227 TRP B CA 1
ATOM 5288 C C . TRP B 2 247 ? 36.780 53.066 56.605 1.00 67.13 227 TRP B C 1
ATOM 5289 O O . TRP B 2 247 ? 35.607 52.703 56.480 1.00 67.66 227 TRP B O 1
ATOM 5300 N N . GLY B 2 248 ? 37.701 52.335 57.223 1.00 62.42 228 GLY B N 1
ATOM 5301 C CA . GLY B 2 248 ? 37.318 51.054 57.795 1.00 59.14 228 GLY B CA 1
ATOM 5302 C C . GLY B 2 248 ? 37.490 49.878 56.848 1.00 56.80 228 GLY B C 1
ATOM 5303 O O . GLY B 2 248 ? 37.971 50.056 55.731 1.00 57.12 228 GLY B O 1
ATOM 5304 N N . PRO B 2 249 ? 37.093 48.657 57.251 1.00 55.65 229 PRO B N 1
ATOM 5305 C CA . PRO B 2 249 ? 36.484 48.265 58.529 1.00 52.50 229 PRO B CA 1
ATOM 5306 C C . PRO B 2 249 ? 37.369 48.528 59.747 1.00 50.12 229 PRO B C 1
ATOM 5307 O O . PRO B 2 249 ? 38.531 48.909 59.616 1.00 50.33 229 PRO B O 1
ATOM 5311 N N . TRP B 2 250 ? 36.817 48.329 60.937 1.00 46.86 230 TRP B N 1
ATOM 5312 C CA . TRP B 2 250 ? 37.576 48.567 62.155 1.00 41.83 230 TRP B CA 1
ATOM 5313 C C . TRP B 2 250 ? 37.401 47.453 63.163 1.00 40.70 230 TRP B C 1
ATOM 5314 O O . TRP B 2 250 ? 36.416 46.691 63.132 1.00 40.62 230 TRP B O 1
ATOM 5325 N N . THR B 2 251 ? 38.371 47.365 64.063 1.00 38.40 231 THR B N 1
ATOM 5326 C CA . THR B 2 251 ? 38.343 46.383 65.132 1.00 36.50 231 THR B CA 1
ATOM 5327 C C . THR B 2 251 ? 38.484 47.173 66.416 1.00 36.30 231 THR B C 1
ATOM 5328 O O . THR B 2 251 ? 39.049 48.272 66.412 1.00 33.71 231 THR B O 1
ATOM 5332 N N . GLY B 2 252 ? 37.972 46.614 67.511 1.00 37.16 232 GLY B N 1
ATOM 5333 C CA . GLY B 2 252 ? 38.027 47.311 68.778 1.00 35.75 232 GLY B CA 1
ATOM 5334 C C . GLY B 2 252 ? 38.109 46.391 69.968 1.00 37.08 232 GLY B C 1
ATOM 5335 O O . GLY B 2 252 ? 37.948 45.174 69.847 1.00 38.17 232 GLY B O 1
ATOM 5336 N N . ASN B 2 253 ? 38.339 47.004 71.124 1.00 36.86 233 ASN B N 1
ATOM 5337 C CA . ASN B 2 253 ? 38.506 46.313 72.392 1.00 38.87 233 ASN B CA 1
ATOM 5338 C C . ASN B 2 253 ? 37.400 46.737 73.344 1.00 38.90 233 ASN B C 1
ATOM 5339 O O . ASN B 2 253 ? 36.891 47.852 73.258 1.00 37.92 233 ASN B O 1
ATOM 5344 N N . GLY B 2 254 ? 37.045 45.835 74.250 1.00 38.90 234 GLY B N 1
ATOM 5345 C CA . GLY B 2 254 ? 36.039 46.130 75.246 1.00 39.98 234 GLY B CA 1
ATOM 5346 C C . GLY B 2 254 ? 36.221 45.233 76.463 1.00 40.81 234 GLY B C 1
ATOM 5347 O O . GLY B 2 254 ? 35.255 44.974 77.191 1.00 41.14 234 GLY B O 1
ATOM 5348 N N . THR B 2 255 ? 37.448 44.769 76.703 1.00 38.39 235 THR B N 1
ATOM 5349 C CA . THR B 2 255 ? 37.667 43.879 77.823 1.00 37.67 235 THR B CA 1
ATOM 5350 C C . THR B 2 255 ? 37.377 44.549 79.154 1.00 37.34 235 THR B C 1
ATOM 5351 O O . THR B 2 255 ? 37.735 45.700 79.403 1.00 37.51 235 THR B O 1
ATOM 5355 N N . PHE B 2 256 ? 36.703 43.782 79.994 1.00 36.79 236 PHE B N 1
ATOM 5356 C CA . PHE B 2 256 ? 36.233 44.168 81.308 1.00 34.62 236 PHE B CA 1
ATOM 5357 C C . PHE B 2 256 ? 37.287 43.864 82.371 1.00 33.89 236 PHE B C 1
ATOM 5358 O O . PHE B 2 256 ? 37.864 42.782 82.399 1.00 35.58 236 PHE B O 1
ATOM 5366 N N . TRP B 2 257 ? 37.512 44.815 83.259 1.00 31.33 237 TRP B N 1
ATOM 5367 C CA . TRP B 2 257 ? 38.478 44.657 84.342 1.00 31.79 237 TRP B CA 1
ATOM 5368 C C . TRP B 2 257 ? 37.731 44.715 85.695 1.00 32.34 237 TRP B C 1
ATOM 5369 O O . TRP B 2 257 ? 37.293 45.784 86.116 1.00 31.16 237 TRP B O 1
ATOM 5380 N N . LEU B 2 258 ? 37.577 43.562 86.352 1.00 33.35 238 LEU B N 1
ATOM 5381 C CA . LEU B 2 258 ? 36.865 43.459 87.633 1.00 34.48 238 LEU B CA 1
ATOM 5382 C C . LEU B 2 258 ? 37.877 43.213 88.734 1.00 36.86 238 LEU B C 1
ATOM 5383 O O . LEU B 2 258 ? 38.481 42.136 88.815 1.00 40.74 238 LEU B O 1
ATOM 5388 N N . PRO B 2 259 ? 38.062 44.202 89.616 1.00 37.34 239 PRO B N 1
ATOM 5389 C CA . PRO B 2 259 ? 39.014 44.135 90.733 1.00 37.98 239 PRO B CA 1
ATOM 5390 C C . PRO B 2 259 ? 38.667 43.231 91.916 1.00 39.33 239 PRO B C 1
ATOM 5391 O O . PRO B 2 259 ? 37.514 43.125 92.315 1.00 39.13 239 PRO B O 1
ATOM 5395 N N . ARG B 2 260 ? 39.692 42.593 92.478 1.00 42.74 240 ARG B N 1
ATOM 5396 C CA . ARG B 2 260 ? 39.557 41.733 93.666 1.00 42.59 240 ARG B CA 1
ATOM 5397 C C . ARG B 2 260 ? 38.284 40.907 93.714 1.00 40.76 240 ARG B C 1
ATOM 5398 O O . ARG B 2 260 ? 37.510 40.997 94.666 1.00 38.72 240 ARG B O 1
ATOM 5406 N N . VAL B 2 261 ? 38.084 40.087 92.693 1.00 39.72 241 VAL B N 1
ATOM 5407 C CA . VAL B 2 261 ? 36.893 39.268 92.605 1.00 40.39 241 VAL B CA 1
ATOM 5408 C C . VAL B 2 261 ? 36.623 38.425 93.857 1.00 43.68 241 VAL B C 1
ATOM 5409 O O . VAL B 2 261 ? 37.532 37.837 94.454 1.00 45.47 241 VAL B O 1
ATOM 5413 N N . GLN B 2 262 ? 35.352 38.375 94.238 1.00 45.30 242 GLN B N 1
ATOM 5414 C CA . GLN B 2 262 ? 34.904 37.631 95.403 1.00 46.09 242 GLN B CA 1
ATOM 5415 C C . GLN B 2 262 ? 33.882 36.607 94.900 1.00 46.87 242 GLN B C 1
ATOM 5416 O O . GLN B 2 262 ? 33.376 36.731 93.785 1.00 46.48 242 GLN B O 1
ATOM 5422 N N . PRO B 2 263 ? 33.562 35.585 95.710 1.00 46.05 243 PRO B N 1
ATOM 5423 C CA . PRO B 2 263 ? 32.592 34.563 95.288 1.00 44.94 243 PRO B CA 1
ATOM 5424 C C . PRO B 2 263 ? 31.213 35.077 94.871 1.00 43.54 243 PRO B C 1
ATOM 5425 O O . PRO B 2 263 ? 30.542 34.451 94.054 1.00 42.81 243 PRO B O 1
ATOM 5429 N N . PHE B 2 264 ? 30.781 36.211 95.412 1.00 42.16 244 PHE B N 1
ATOM 5430 C CA . PHE B 2 264 ? 29.457 36.726 95.050 1.00 40.71 244 PHE B CA 1
ATOM 5431 C C . PHE B 2 264 ? 29.401 37.314 93.645 1.00 41.57 244 PHE B C 1
ATOM 5432 O O . PHE B 2 264 ? 28.313 37.576 93.115 1.00 40.78 244 PHE B O 1
ATOM 5440 N N . GLN B 2 265 ? 30.571 37.538 93.052 1.00 40.81 245 GLN B N 1
ATOM 5441 C CA . GLN B 2 265 ? 30.648 38.088 91.704 1.00 40.20 245 GLN B CA 1
ATOM 5442 C C . GLN B 2 265 ? 30.744 36.927 90.721 1.00 40.30 245 GLN B C 1
ATOM 5443 O O . GLN B 2 265 ? 30.872 37.116 89.516 1.00 40.44 245 GLN B O 1
ATOM 5449 N N . GLU B 2 266 ? 30.669 35.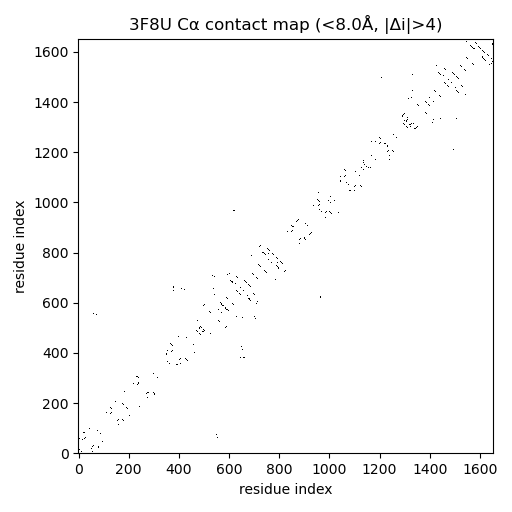715 91.259 1.00 40.24 246 GLU B N 1
ATOM 5450 C CA . GLU B 2 266 ? 30.735 34.519 90.442 1.00 40.49 246 GLU B CA 1
ATOM 5451 C C . GLU B 2 266 ? 29.467 34.453 89.586 1.00 40.50 246 GLU B C 1
ATOM 5452 O O . GLU B 2 266 ? 28.423 34.971 89.991 1.00 40.95 246 GLU B O 1
ATOM 5458 N N . GLY B 2 267 ? 29.555 33.853 88.397 1.00 38.53 247 GLY B N 1
ATOM 5459 C CA . GLY B 2 267 ? 28.363 33.728 87.581 1.00 37.69 247 GLY B CA 1
ATOM 5460 C C . GLY B 2 267 ? 28.389 34.087 86.100 1.00 39.22 247 GLY B C 1
ATOM 5461 O O . GLY B 2 267 ? 29.439 34.138 85.460 1.00 40.16 247 GLY B O 1
ATOM 5462 N N . THR B 2 268 ? 27.204 34.347 85.554 1.00 37.90 248 THR B N 1
ATOM 5463 C CA . THR B 2 268 ? 27.063 34.674 84.148 1.00 37.04 248 THR B CA 1
ATOM 5464 C C . THR B 2 268 ? 27.194 36.163 83.827 1.00 36.27 248 THR B C 1
ATOM 5465 O O . THR B 2 268 ? 26.470 37.002 84.367 1.00 35.78 248 THR B O 1
ATOM 5469 N N . TYR B 2 269 ? 28.131 36.471 82.935 1.00 34.32 249 TYR B N 1
ATOM 5470 C CA . TYR B 2 269 ? 28.398 37.839 82.513 1.00 32.93 249 TYR B CA 1
ATOM 5471 C C . TYR B 2 269 ? 28.028 37.996 81.051 1.00 33.27 249 TYR B C 1
ATOM 5472 O O . TYR B 2 269 ? 28.408 37.172 80.218 1.00 35.02 249 TYR B O 1
ATOM 5481 N N . LEU B 2 270 ? 27.276 39.040 80.731 1.00 31.46 250 LEU B N 1
ATOM 5482 C CA . LEU B 2 270 ? 26.913 39.289 79.347 1.00 30.08 250 LEU B CA 1
ATOM 5483 C C . LEU B 2 270 ? 27.560 40.593 78.901 1.00 30.40 250 LEU B C 1
ATOM 5484 O O . LEU B 2 270 ? 27.543 41.595 79.629 1.00 31.22 250 LEU B O 1
ATOM 5489 N N . ALA B 2 271 ? 28.150 40.579 77.713 1.00 28.28 251 ALA B N 1
ATOM 5490 C CA . ALA B 2 271 ? 28.777 41.776 77.192 1.00 27.80 251 ALA B CA 1
ATOM 5491 C C . ALA B 2 271 ? 28.103 42.086 75.869 1.00 30.44 251 ALA B C 1
ATOM 5492 O O . ALA B 2 271 ? 27.927 41.198 75.020 1.00 29.43 251 ALA B O 1
ATOM 5494 N N . THR B 2 272 ? 27.722 43.344 75.689 1.00 30.16 252 THR B N 1
ATOM 5495 C CA . THR B 2 272 ? 27.053 43.737 74.463 1.00 31.00 252 THR B CA 1
ATOM 5496 C C . THR B 2 272 ? 27.748 44.912 73.825 1.00 30.84 252 THR B C 1
ATOM 5497 O O . THR B 2 272 ? 28.169 45.843 74.511 1.00 31.84 252 THR B O 1
ATOM 5501 N N . ILE B 2 273 ? 27.916 44.837 72.511 1.00 30.08 253 ILE B N 1
ATOM 5502 C CA . ILE B 2 273 ? 28.499 45.947 71.779 1.00 32.98 253 ILE B CA 1
ATOM 5503 C C . ILE B 2 273 ? 27.341 46.556 70.989 1.00 33.34 253 ILE B C 1
ATOM 5504 O O . ILE B 2 273 ? 26.499 45.835 70.434 1.00 32.06 253 ILE B O 1
ATOM 5509 N N . HIS B 2 274 ? 27.291 47.882 70.962 1.00 33.43 254 HIS B N 1
ATOM 5510 C CA . HIS B 2 274 ? 26.234 48.583 70.254 1.00 33.77 254 HIS B CA 1
ATOM 5511 C C . HIS B 2 274 ? 26.730 49.463 69.110 1.00 33.95 254 HIS B C 1
ATOM 5512 O O . HIS B 2 274 ? 27.744 50.153 69.212 1.00 36.08 254 HIS B O 1
ATOM 5519 N N . LEU B 2 275 ? 26.009 49.406 68.007 1.00 33.58 255 LEU B N 1
ATOM 5520 C CA . LEU B 2 275 ? 26.267 50.266 66.867 1.00 35.02 255 LEU B CA 1
ATOM 5521 C C . LEU B 2 275 ? 24.865 50.733 66.489 1.00 35.77 255 LEU B C 1
ATOM 5522 O O . LEU B 2 275 ? 23.881 50.051 66.802 1.00 36.51 255 LEU B O 1
ATOM 5527 N N . PRO B 2 276 ? 24.735 51.923 65.872 1.00 36.03 256 PRO B N 1
ATOM 5528 C CA . PRO B 2 276 ? 23.374 52.352 65.526 1.00 34.76 256 PRO B CA 1
ATOM 5529 C C . PRO B 2 276 ? 22.549 51.205 64.954 1.00 37.39 256 PRO B C 1
ATOM 5530 O O . PRO B 2 276 ? 22.906 50.604 63.930 1.00 39.65 256 PRO B O 1
ATOM 5534 N N . TYR B 2 277 ? 21.470 50.881 65.654 1.00 37.82 257 TYR B N 1
ATOM 5535 C CA . TYR B 2 277 ? 20.561 49.823 65.239 1.00 40.86 257 TYR B CA 1
ATOM 5536 C C . TYR B 2 277 ? 21.078 48.405 65.309 1.00 40.45 257 TYR B C 1
ATOM 5537 O O . TYR B 2 277 ? 20.327 47.463 65.076 1.00 42.10 257 TYR B O 1
ATOM 5546 N N . LEU B 2 278 ? 22.348 48.237 65.643 1.00 40.54 258 LEU B N 1
ATOM 5547 C CA . LEU B 2 278 ? 22.926 46.899 65.689 1.00 38.95 258 LEU B CA 1
ATOM 5548 C C . LEU B 2 278 ? 23.562 46.552 67.041 1.00 40.01 258 LEU B C 1
ATOM 5549 O O . LEU B 2 278 ? 24.185 47.395 67.692 1.00 38.44 258 LEU B O 1
ATOM 5554 N N . GLN B 2 279 ? 23.394 45.307 67.469 1.00 41.58 259 GLN B N 1
ATOM 5555 C CA . GLN B 2 279 ? 23.994 44.868 68.724 1.00 44.50 259 GLN B CA 1
ATOM 5556 C C . GLN B 2 279 ? 24.429 43.399 68.671 1.00 43.61 259 GLN B C 1
ATOM 5557 O O . GLN B 2 279 ? 23.764 42.566 68.050 1.00 44.70 259 GLN B O 1
ATOM 5563 N N . GLY B 2 280 ? 25.556 43.105 69.314 1.00 41.27 260 GLY B N 1
ATOM 5564 C CA . GLY B 2 280 ? 26.078 41.748 69.377 1.00 39.17 260 GLY B CA 1
ATOM 5565 C C . GLY B 2 280 ? 26.363 41.379 70.825 1.00 39.12 260 GLY B C 1
ATOM 5566 O O . GLY B 2 280 ? 26.967 42.151 71.570 1.00 38.54 260 GLY B O 1
ATOM 5567 N N . GLN B 2 281 ? 25.955 40.188 71.235 1.00 39.38 261 GLN B N 1
ATOM 5568 C CA . GLN B 2 281 ? 26.151 39.792 72.617 1.00 39.39 261 GLN B CA 1
ATOM 5569 C C . GLN B 2 281 ? 26.858 38.461 72.845 1.00 38.27 261 GLN B C 1
ATOM 5570 O O . GLN B 2 281 ? 26.575 37.473 72.161 1.00 39.13 261 GLN B O 1
ATOM 5576 N N . VAL B 2 282 ? 27.778 38.447 73.808 1.00 36.11 262 VAL B N 1
ATOM 5577 C CA . VAL B 2 282 ? 28.483 37.229 74.183 1.00 36.08 262 VAL B CA 1
ATOM 5578 C C . VAL B 2 282 ? 28.342 36.938 75.682 1.00 38.29 262 VAL B C 1
ATOM 5579 O O . VAL B 2 282 ? 28.162 37.843 76.511 1.00 37.24 262 VAL B O 1
ATOM 5583 N N . THR B 2 283 ? 28.424 35.655 76.008 1.00 38.72 263 THR B N 1
ATOM 5584 C CA . THR B 2 283 ? 28.272 35.175 77.368 1.00 38.66 263 THR B CA 1
ATOM 5585 C C . THR B 2 283 ? 29.543 34.583 77.940 1.00 39.14 263 THR B C 1
ATOM 5586 O O . THR B 2 283 ? 30.214 33.770 77.302 1.00 40.35 263 THR B O 1
ATOM 5590 N N . LEU B 2 284 ? 29.860 35.001 79.156 1.00 38.31 264 LEU B N 1
ATOM 5591 C CA . LEU B 2 284 ? 31.028 34.504 79.846 1.00 40.83 264 LEU B CA 1
ATOM 5592 C C . LEU B 2 284 ? 30.555 33.867 81.167 1.00 44.02 264 LEU B C 1
ATOM 5593 O O . LEU B 2 284 ? 29.591 34.337 81.796 1.00 45.10 264 LEU B O 1
ATOM 5598 N N . GLU B 2 285 ? 31.212 32.783 81.572 1.00 44.53 265 GLU B N 1
ATOM 5599 C CA . GLU B 2 285 ? 30.855 32.109 82.819 1.00 44.97 265 GLU B CA 1
ATOM 5600 C C . GLU B 2 285 ? 32.091 32.167 83.716 1.00 44.23 265 GLU B C 1
ATOM 5601 O O . GLU B 2 285 ? 33.068 31.435 83.507 1.00 42.99 265 GLU B O 1
ATOM 5607 N N . LEU B 2 286 ? 32.030 33.074 84.691 1.00 41.63 266 LEU B N 1
ATOM 5608 C CA . LEU B 2 286 ? 33.113 33.313 85.626 1.00 40.96 266 LEU B CA 1
ATOM 5609 C C . LEU B 2 286 ? 33.024 32.429 86.867 1.00 42.27 266 LEU B C 1
ATOM 5610 O O . LEU B 2 286 ? 32.000 32.387 87.571 1.00 41.42 266 LEU B O 1
ATOM 5615 N N . ALA B 2 287 ? 34.115 31.721 87.124 1.00 41.73 267 ALA B N 1
ATOM 5616 C CA . ALA B 2 287 ? 34.209 30.835 88.270 1.00 41.63 267 ALA B CA 1
ATOM 5617 C C . ALA B 2 287 ? 35.295 31.379 89.154 1.00 40.68 267 ALA B C 1
ATOM 5618 O O . ALA B 2 287 ? 36.340 31.801 88.663 1.00 39.91 267 ALA B O 1
ATOM 5620 N N . VAL B 2 288 ? 35.046 31.383 90.456 1.00 39.54 268 VAL B N 1
ATOM 5621 C CA . VAL B 2 288 ? 36.035 31.864 91.390 1.00 38.43 268 VAL B CA 1
ATOM 5622 C C . VAL B 2 288 ? 36.567 30.640 92.093 1.00 39.95 268 VAL B C 1
ATOM 5623 O O . VAL B 2 288 ? 35.850 29.639 92.223 1.00 38.48 268 VAL B O 1
ATOM 5627 N N . TYR B 2 289 ? 37.825 30.711 92.525 1.00 41.11 269 TYR B N 1
ATOM 5628 C CA . TYR B 2 289 ? 38.449 29.589 93.222 1.00 42.52 269 TYR B CA 1
ATOM 5629 C C . TYR B 2 289 ? 39.668 30.022 94.021 1.00 42.20 269 TYR B C 1
ATOM 5630 O O . TYR B 2 289 ? 40.287 31.061 93.746 1.00 40.91 269 TYR B O 1
ATOM 5639 N N . LYS B 2 290 ? 39.994 29.193 95.006 1.00 40.88 270 LYS B N 1
ATOM 5640 C CA . LYS B 2 290 ? 41.144 29.407 95.848 1.00 42.51 270 LYS B CA 1
ATOM 5641 C C . LYS B 2 290 ? 41.569 28.092 96.473 1.00 43.02 270 LYS B C 1
ATOM 5642 O O . LYS B 2 290 ? 40.818 27.489 97.240 1.00 43.64 270 LYS B O 1
ATOM 5648 N N . PRO B 2 291 ? 42.777 27.618 96.138 1.00 43.51 271 PRO B N 1
ATOM 5649 C CA . PRO B 2 291 ? 43.277 26.356 96.692 1.00 43.02 271 PRO B CA 1
ATOM 5650 C C . PRO B 2 291 ? 43.568 26.551 98.182 1.00 41.75 271 PRO B C 1
ATOM 5651 O O . PRO B 2 291 ? 43.889 27.660 98.623 1.00 41.19 271 PRO B O 1
ATOM 5655 N N . PRO B 2 292 ? 43.441 25.482 98.978 1.00 40.24 272 PRO B N 1
ATOM 5656 C CA . PRO B 2 292 ? 43.697 25.614 100.412 1.00 40.19 272 PRO B CA 1
ATOM 5657 C C . PRO B 2 292 ? 45.158 25.531 100.842 1.00 41.40 272 PRO B C 1
ATOM 5658 O O . PRO B 2 292 ? 45.965 24.836 100.223 1.00 40.88 272 PRO B O 1
ATOM 5662 N N . LYS B 2 293 ? 45.494 26.266 101.900 1.00 41.92 273 LYS B N 1
ATOM 5663 C CA . LYS B 2 293 ? 46.832 26.198 102.475 1.00 44.60 273 LYS B CA 1
ATOM 5664 C C . LYS B 2 293 ? 46.703 25.083 103.527 1.00 43.08 273 LYS B C 1
ATOM 5665 O O . LYS B 2 293 ? 45.785 25.099 104.339 1.00 44.78 273 LYS B O 1
ATOM 5671 N N . VAL B 2 294 ? 47.600 24.108 103.495 1.00 41.59 274 VAL B N 1
ATOM 5672 C CA . VAL B 2 294 ? 47.543 22.993 104.427 1.00 40.72 274 VAL B CA 1
ATOM 5673 C C . VAL B 2 294 ? 48.700 22.977 105.414 1.00 42.28 274 VAL B C 1
ATOM 5674 O O . VAL B 2 294 ? 49.853 23.085 105.018 1.00 43.32 274 VAL B O 1
ATOM 5678 N N . SER B 2 295 ? 48.397 22.849 106.700 1.00 43.51 275 SER B N 1
ATOM 5679 C CA . SER B 2 295 ? 49.454 22.802 107.709 1.00 45.52 275 SER B CA 1
ATOM 5680 C C . SER B 2 295 ? 49.026 21.972 108.919 1.00 46.94 275 SER B C 1
ATOM 5681 O O . SER B 2 295 ? 47.828 21.816 109.172 1.00 47.74 275 SER B O 1
ATOM 5684 N N . LEU B 2 296 ? 50.006 21.422 109.639 1.00 48.70 276 LEU B N 1
ATOM 5685 C CA . LEU B 2 296 ? 49.756 20.594 110.822 1.00 52.12 276 LEU B CA 1
ATOM 5686 C C . LEU B 2 296 ? 50.172 21.219 112.150 1.00 55.65 276 LEU B C 1
ATOM 5687 O O . LEU B 2 296 ? 51.038 22.099 112.203 1.00 57.60 276 LEU B O 1
ATOM 5692 N N . MET B 2 297 ? 49.546 20.732 113.217 1.00 59.43 277 MET B N 1
ATOM 5693 C CA . MET B 2 297 ? 49.802 21.160 114.593 1.00 63.09 277 MET B CA 1
ATOM 5694 C C . MET B 2 297 ? 49.620 19.937 115.495 1.00 65.28 277 MET B C 1
ATOM 5695 O O . MET B 2 297 ? 48.587 19.270 115.441 1.00 65.05 277 MET B O 1
ATOM 5700 N N . PRO B 2 298 ? 50.619 19.628 116.336 1.00 67.46 278 PRO B N 1
ATOM 5701 C CA . PRO B 2 298 ? 51.881 20.366 116.472 1.00 69.57 278 PRO B CA 1
ATOM 5702 C C . PRO B 2 298 ? 52.693 20.305 115.178 1.00 70.84 278 PRO B C 1
ATOM 5703 O O . PRO B 2 298 ? 52.592 19.333 114.430 1.00 70.62 278 PRO B O 1
ATOM 5707 N N . ALA B 2 299 ? 53.483 21.345 114.912 1.00 72.67 279 ALA B N 1
ATOM 5708 C CA . ALA B 2 299 ? 54.309 21.385 113.707 1.00 73.64 279 ALA B CA 1
ATOM 5709 C C . ALA B 2 299 ? 55.378 20.287 113.761 1.00 75.22 279 ALA B C 1
ATOM 5710 O O . ALA B 2 299 ? 55.765 19.732 112.733 1.00 75.15 279 ALA B O 1
ATOM 5712 N N . THR B 2 300 ? 55.843 19.974 114.967 1.00 76.70 280 THR B N 1
ATOM 5713 C CA . THR B 2 300 ? 56.848 18.932 115.172 1.00 78.70 280 THR B CA 1
ATOM 5714 C C . THR B 2 300 ? 56.531 18.206 116.480 1.00 79.81 280 THR B C 1
ATOM 5715 O O . THR B 2 300 ? 56.003 18.808 117.420 1.00 78.53 280 THR B O 1
ATOM 5719 N N . LEU B 2 301 ? 56.853 16.916 116.532 1.00 81.20 281 LEU B N 1
ATOM 5720 C CA . LEU B 2 301 ? 56.590 16.108 117.718 1.00 83.30 281 LEU B CA 1
ATOM 5721 C C . LEU B 2 301 ? 57.847 15.793 118.520 1.00 85.40 281 LEU B C 1
ATOM 5722 O O . LEU B 2 301 ? 58.926 15.625 117.951 1.00 85.90 281 LEU B O 1
ATOM 5727 N N . ALA B 2 302 ? 57.700 15.708 119.842 1.00 87.13 282 ALA B N 1
ATOM 5728 C CA . ALA B 2 302 ? 58.823 15.393 120.724 1.00 88.73 282 ALA B CA 1
ATOM 5729 C C . ALA B 2 302 ? 59.013 13.881 120.762 1.00 90.34 282 ALA B C 1
ATOM 5730 O O . ALA B 2 302 ? 58.212 13.136 120.191 1.00 90.26 282 ALA B O 1
ATOM 5732 N N . ARG B 2 303 ? 60.072 13.426 121.425 1.00 92.45 283 ARG B N 1
ATOM 5733 C CA . ARG B 2 303 ? 60.338 11.993 121.526 1.00 94.60 283 ARG B CA 1
ATOM 5734 C C . ARG B 2 303 ? 59.323 11.359 122.464 1.00 94.82 283 ARG B C 1
ATOM 5735 O O . ARG B 2 303 ? 58.914 11.978 123.442 1.00 95.12 283 ARG B O 1
ATOM 5743 N N . ALA B 2 304 ? 58.913 10.129 122.167 1.00 94.71 284 ALA B N 1
ATOM 5744 C CA . ALA B 2 304 ? 57.933 9.448 123.000 1.00 94.68 284 ALA B CA 1
ATOM 5745 C C . ALA B 2 304 ? 58.262 7.975 123.180 1.00 95.05 284 ALA B C 1
ATOM 5746 O O . ALA B 2 304 ? 58.834 7.345 122.290 1.00 95.46 284 ALA B O 1
ATOM 5748 N N . ALA B 2 305 ? 57.890 7.435 124.340 1.00 94.85 285 ALA B N 1
ATOM 5749 C CA . ALA B 2 305 ? 58.135 6.031 124.668 1.00 94.14 285 ALA B CA 1
ATOM 5750 C C . ALA B 2 305 ? 57.059 5.140 124.068 1.00 93.48 285 ALA B C 1
ATOM 5751 O O . ALA B 2 305 ? 55.899 5.535 123.971 1.00 93.49 285 ALA B O 1
ATOM 5753 N N . PRO B 2 306 ? 57.428 3.920 123.657 1.00 93.13 286 PRO B N 1
ATOM 5754 C CA . PRO B 2 306 ? 56.455 2.997 123.068 1.00 93.11 286 PRO B CA 1
ATOM 5755 C C . PRO B 2 306 ? 55.188 2.905 123.914 1.00 93.03 286 PRO B C 1
ATOM 5756 O O . PRO B 2 306 ? 55.211 3.229 125.103 1.00 93.41 286 PRO B O 1
ATOM 5760 N N . GLY B 2 307 ? 54.088 2.473 123.297 1.00 92.22 287 GLY B N 1
ATOM 5761 C CA . GLY B 2 307 ? 52.825 2.347 124.013 1.00 90.60 287 GLY B CA 1
ATOM 5762 C C . GLY B 2 307 ? 52.210 3.679 124.420 1.00 89.08 287 GLY B C 1
ATOM 5763 O O . GLY B 2 307 ? 51.127 3.721 125.016 1.00 89.55 287 GLY B O 1
ATOM 5764 N N . GLU B 2 308 ? 52.908 4.765 124.095 1.00 87.14 288 GLU B N 1
ATOM 5765 C CA . GLU B 2 308 ? 52.468 6.124 124.408 1.00 84.36 288 GLU B CA 1
ATOM 5766 C C . GLU B 2 308 ? 51.808 6.728 123.157 1.00 81.07 288 GLU B C 1
ATOM 5767 O O . GLU B 2 308 ? 52.304 6.561 122.037 1.00 80.32 288 GLU B O 1
ATOM 5773 N N . ALA B 2 309 ? 50.689 7.422 123.352 1.00 76.98 289 ALA B N 1
ATOM 5774 C CA . ALA B 2 309 ? 49.955 8.027 122.240 1.00 71.66 289 ALA B CA 1
ATOM 5775 C C . ALA B 2 309 ? 50.329 9.480 121.966 1.00 67.56 289 ALA B C 1
ATOM 5776 O O . ALA B 2 309 ? 50.361 10.312 122.878 1.00 66.75 289 ALA B O 1
ATOM 5778 N N . PRO B 2 310 ? 50.616 9.805 120.693 1.00 63.32 290 PRO B N 1
ATOM 5779 C CA . PRO B 2 310 ? 50.979 11.183 120.352 1.00 59.18 290 PRO B CA 1
ATOM 5780 C C . PRO B 2 310 ? 49.794 12.132 120.536 1.00 55.32 290 PRO B C 1
ATOM 5781 O O . PRO B 2 310 ? 48.631 11.709 120.559 1.00 53.37 290 PRO B O 1
ATOM 5785 N N . PRO B 2 311 ? 50.077 13.431 120.684 1.00 52.43 291 PRO B N 1
ATOM 5786 C CA . PRO B 2 311 ? 49.020 14.424 120.867 1.00 50.60 291 PRO B CA 1
ATOM 5787 C C . PRO B 2 311 ? 48.136 14.539 119.635 1.00 49.49 291 PRO B C 1
ATOM 5788 O O . PRO B 2 311 ? 48.586 14.329 118.507 1.00 48.10 291 PRO B O 1
ATOM 5792 N N . GLU B 2 312 ? 46.872 14.871 119.863 1.00 49.64 292 GLU B N 1
ATOM 5793 C CA . GLU B 2 312 ? 45.910 15.040 118.783 1.00 47.66 292 GLU B CA 1
ATOM 5794 C C . GLU B 2 312 ? 46.529 15.924 117.706 1.00 45.86 292 GLU B C 1
ATOM 5795 O O . GLU B 2 312 ? 47.088 16.983 117.992 1.00 43.29 292 GLU B O 1
ATOM 5801 N N . LEU B 2 313 ? 46.451 15.469 116.465 1.00 44.78 293 LEU B N 1
ATOM 5802 C CA . LEU B 2 313 ? 47.005 16.232 115.362 1.00 42.49 293 LEU B CA 1
ATOM 5803 C C . LEU B 2 313 ? 45.901 17.053 114.698 1.00 42.08 293 LEU B C 1
ATOM 5804 O O . LEU B 2 313 ? 44.801 16.555 114.442 1.00 42.25 293 LEU B O 1
ATOM 5809 N N . LEU B 2 314 ? 46.199 18.317 114.430 1.00 40.57 294 LEU B N 1
ATOM 5810 C CA . LEU B 2 314 ? 45.239 19.198 113.797 1.00 40.73 294 LEU B CA 1
ATOM 5811 C C . LEU B 2 314 ? 45.718 19.625 112.397 1.00 39.94 294 LEU B C 1
ATOM 5812 O O . LEU B 2 314 ? 46.772 20.246 112.241 1.00 38.53 294 LEU B O 1
ATOM 5817 N N . CYS B 2 315 ? 44.944 19.266 111.377 1.00 38.97 295 CYS B N 1
ATOM 5818 C CA . CYS B 2 315 ? 45.276 19.608 109.993 1.00 38.37 295 CYS B CA 1
ATOM 5819 C C . CYS B 2 315 ? 44.448 20.829 109.579 1.00 37.10 295 CYS B C 1
ATOM 5820 O O . CYS B 2 315 ? 43.260 20.714 109.344 1.00 37.34 295 CYS B O 1
ATOM 5823 N N . LEU B 2 316 ? 45.068 22.001 109.520 1.00 37.65 296 LEU B N 1
ATOM 5824 C CA . LEU B 2 316 ? 44.362 23.218 109.129 1.00 39.47 296 LEU B CA 1
ATOM 5825 C C . LEU B 2 316 ? 44.262 23.341 107.624 1.00 38.72 296 LEU B C 1
ATOM 5826 O O . LEU B 2 316 ? 45.268 23.382 106.927 1.00 39.65 296 LEU B O 1
ATOM 5831 N N . VAL B 2 317 ? 43.040 23.381 107.120 1.00 38.21 297 VAL B N 1
ATOM 5832 C CA . VAL B 2 317 ? 42.813 23.522 105.688 1.00 36.24 297 VAL B CA 1
ATOM 5833 C C . VAL B 2 317 ? 42.261 24.925 105.574 1.00 35.71 297 VAL B C 1
ATOM 5834 O O . VAL B 2 317 ? 41.061 25.127 105.708 1.00 36.28 297 VAL B O 1
ATOM 5838 N N . SER B 2 318 ? 43.142 25.893 105.330 1.00 35.88 298 SER B N 1
ATOM 5839 C CA . SER B 2 318 ? 42.742 27.296 105.289 1.00 37.68 298 SER B CA 1
ATOM 5840 C C . SER B 2 318 ? 42.412 28.030 103.995 1.00 37.99 298 SER B C 1
ATOM 5841 O O . SER B 2 318 ? 43.017 27.812 102.955 1.00 37.52 298 SER B O 1
ATOM 5844 N N . HIS B 2 319 ? 41.452 28.942 104.116 1.00 38.41 299 HIS B N 1
ATOM 5845 C CA . HIS B 2 319 ? 41.005 29.804 103.039 1.00 39.11 299 HIS B CA 1
ATOM 5846 C C . HIS B 2 319 ? 40.942 29.212 101.646 1.00 39.41 299 HIS B C 1
ATOM 5847 O O . HIS B 2 319 ? 41.789 29.530 100.800 1.00 39.84 299 HIS B O 1
ATOM 5854 N N . PHE B 2 320 ? 39.934 28.371 101.409 1.00 37.21 300 PHE B N 1
ATOM 5855 C CA . PHE B 2 320 ? 39.752 27.766 100.105 1.00 36.10 300 PHE B CA 1
ATOM 5856 C C . PHE B 2 320 ? 38.343 28.054 99.593 1.00 36.48 300 PHE B C 1
ATOM 5857 O O . PHE B 2 320 ? 37.501 28.514 100.360 1.00 35.66 300 PHE B O 1
ATOM 5865 N N . TYR B 2 321 ? 38.113 27.830 98.294 1.00 36.24 301 TYR B N 1
ATOM 5866 C CA . TYR B 2 321 ? 36.804 28.046 97.678 1.00 37.52 301 TYR B CA 1
ATOM 5867 C C . TYR B 2 321 ? 36.730 27.377 96.306 1.00 38.88 301 TYR B C 1
ATOM 5868 O O . TYR B 2 321 ? 37.710 27.390 95.554 1.00 39.82 301 TYR B O 1
ATOM 5877 N N . PRO B 2 322 ? 35.579 26.755 95.962 1.00 39.04 302 PRO B N 1
ATOM 5878 C CA . PRO B 2 322 ? 34.300 26.565 96.677 1.00 38.73 302 PRO B CA 1
ATOM 5879 C C . PRO B 2 322 ? 34.468 25.669 97.903 1.00 39.06 302 PRO B C 1
ATOM 5880 O O . PRO B 2 322 ? 35.440 24.919 97.995 1.00 38.91 302 PRO B O 1
ATOM 5884 N N . SER B 2 323 ? 33.504 25.716 98.817 1.00 39.85 303 SER B N 1
ATOM 5885 C CA . SER B 2 323 ? 33.581 24.917 100.036 1.00 40.51 303 SER B CA 1
ATOM 5886 C C . SER B 2 323 ? 33.468 23.420 99.803 1.00 41.26 303 SER B C 1
ATOM 5887 O O . SER B 2 323 ? 34.124 22.636 100.483 1.00 43.15 303 SER B O 1
ATOM 5890 N N . GLY B 2 324 ? 32.643 23.015 98.846 1.00 41.68 304 GLY B N 1
ATOM 5891 C CA . GLY B 2 324 ? 32.461 21.592 98.598 1.00 39.64 304 GLY B CA 1
ATOM 5892 C C . GLY B 2 324 ? 33.645 20.888 97.976 1.00 40.27 304 GLY B C 1
ATOM 5893 O O . GLY B 2 324 ? 34.603 21.528 97.521 1.00 41.89 304 GLY B O 1
ATOM 5894 N N . GLY B 2 325 ? 33.590 19.562 97.961 1.00 39.12 305 GLY B N 1
ATOM 5895 C CA . GLY B 2 325 ? 34.662 18.788 97.364 1.00 38.80 305 GLY B CA 1
ATOM 5896 C C . GLY B 2 325 ? 35.966 18.712 98.140 1.00 41.42 305 GLY B C 1
ATOM 5897 O O . GLY B 2 325 ? 36.972 18.251 97.598 1.00 40.32 305 GLY B O 1
ATOM 5898 N N . LEU B 2 326 ? 35.967 19.161 99.396 1.00 41.85 306 LEU B N 1
ATOM 5899 C CA . LEU B 2 326 ? 37.176 19.112 100.212 1.00 42.15 306 LEU B CA 1
ATOM 5900 C C . LEU B 2 326 ? 37.193 17.762 100.901 1.00 44.26 306 LEU B C 1
ATOM 5901 O O . LEU B 2 326 ? 36.249 17.393 101.596 1.00 46.27 306 LEU B O 1
ATOM 5906 N N . GLU B 2 327 ? 38.263 17.012 100.701 1.00 45.82 307 GLU B N 1
ATOM 5907 C CA . GLU B 2 327 ? 38.363 15.708 101.322 1.00 46.76 307 GLU B CA 1
ATOM 5908 C C . GLU B 2 327 ? 39.653 15.627 102.105 1.00 45.58 307 GLU B C 1
ATOM 5909 O O . GLU B 2 327 ? 40.692 16.117 101.661 1.00 44.30 307 GLU B O 1
ATOM 5915 N N . VAL B 2 328 ? 39.574 15.016 103.279 1.00 44.53 308 VAL B N 1
ATOM 5916 C CA . VAL B 2 328 ? 40.728 14.873 104.135 1.00 44.06 308 VAL B CA 1
ATOM 5917 C C . VAL B 2 328 ? 41.106 13.417 104.304 1.00 45.22 308 VAL B C 1
ATOM 5918 O O . VAL B 2 328 ? 40.264 12.579 104.639 1.00 45.65 308 VAL B O 1
ATOM 5922 N N . GLU B 2 329 ? 42.383 13.131 104.070 1.00 44.76 309 GLU B N 1
ATOM 5923 C CA . GLU B 2 329 ? 42.916 11.787 104.204 1.00 45.73 309 GLU B CA 1
ATOM 5924 C C . GLU B 2 329 ? 44.113 11.858 105.133 1.00 44.73 309 GLU B C 1
ATOM 5925 O O . GLU B 2 329 ? 44.921 12.785 105.047 1.00 42.37 309 GLU B O 1
ATOM 5931 N N . TRP B 2 330 ? 44.199 10.897 106.046 1.00 42.92 310 TRP B N 1
ATOM 5932 C CA . TRP B 2 330 ? 45.307 10.841 106.974 1.00 43.66 310 TRP B CA 1
ATOM 5933 C C . TRP B 2 330 ? 46.152 9.630 106.606 1.00 45.56 310 TRP B C 1
ATOM 5934 O O . TRP B 2 330 ? 45.614 8.540 106.349 1.00 45.46 310 TRP B O 1
ATOM 5945 N N . GLU B 2 331 ? 47.469 9.822 106.574 1.00 46.47 311 GLU B N 1
ATOM 5946 C CA . GLU B 2 331 ? 48.384 8.744 106.216 1.00 49.81 311 GLU B CA 1
ATOM 5947 C C . GLU B 2 331 ? 49.562 8.626 107.180 1.00 51.33 311 GLU B C 1
ATOM 5948 O O . GLU B 2 331 ? 49.864 9.551 107.944 1.00 51.22 311 GLU B O 1
ATOM 5954 N N . LEU B 2 332 ? 50.217 7.469 107.143 1.00 54.17 312 LEU B N 1
ATOM 5955 C CA . LEU B 2 332 ? 51.424 7.229 107.938 1.00 57.05 312 LEU B CA 1
ATOM 5956 C C . LEU B 2 332 ? 52.488 6.908 106.890 1.00 58.53 312 LEU B C 1
ATOM 5957 O O . LEU B 2 332 ? 52.462 5.842 106.274 1.00 58.76 312 LEU B O 1
ATOM 5962 N N . ARG B 2 333 ? 53.402 7.849 106.671 1.00 60.79 313 ARG B N 1
ATOM 5963 C CA . ARG B 2 333 ? 54.455 7.684 105.673 1.00 63.23 313 ARG B CA 1
ATOM 5964 C C . ARG B 2 333 ? 55.770 7.140 106.213 1.00 66.84 313 ARG B C 1
ATOM 5965 O O . ARG B 2 333 ? 56.143 7.405 107.357 1.00 67.33 313 ARG B O 1
ATOM 5973 N N . GLY B 2 334 ? 56.469 6.375 105.375 1.00 71.29 314 GLY B N 1
ATOM 5974 C CA . GLY B 2 334 ? 57.742 5.795 105.770 1.00 75.32 314 GLY B CA 1
ATOM 5975 C C . GLY B 2 334 ? 57.622 4.961 107.026 1.00 79.57 314 GLY B C 1
ATOM 5976 O O . GLY B 2 334 ? 58.406 5.114 107.966 1.00 80.58 314 GLY B O 1
ATOM 5977 N N . GLY B 2 335 ? 56.627 4.081 107.052 1.00 82.91 315 GLY B N 1
ATOM 5978 C CA . GLY B 2 335 ? 56.434 3.236 108.215 1.00 86.95 315 GLY B CA 1
ATOM 5979 C C . GLY B 2 335 ? 56.667 1.769 107.911 1.00 89.55 315 GLY B C 1
ATOM 5980 O O . GLY B 2 335 ? 57.046 1.416 106.793 1.00 89.64 315 GLY B O 1
ATOM 5981 N N . PRO B 2 336 ? 56.447 0.882 108.892 1.00 91.74 316 PRO B N 1
ATOM 5982 C CA . PRO B 2 336 ? 56.645 -0.555 108.686 1.00 93.41 316 PRO B CA 1
ATOM 5983 C C . PRO B 2 336 ? 55.708 -1.146 107.629 1.00 95.11 316 PRO B C 1
ATOM 5984 O O . PRO B 2 336 ? 55.521 -2.363 107.565 1.00 95.61 316 PRO B O 1
ATOM 5988 N N . GLY B 2 337 ? 55.127 -0.282 106.801 1.00 95.89 317 GLY B N 1
ATOM 5989 C CA . GLY B 2 337 ? 54.229 -0.748 105.761 1.00 97.78 317 GLY B CA 1
ATOM 5990 C C . GLY B 2 337 ? 54.181 0.183 104.563 1.00 99.09 317 GLY B C 1
ATOM 5991 O O . GLY B 2 337 ? 53.161 0.839 104.321 1.00 99.86 317 GLY B O 1
ATOM 5992 N N . GLY B 2 338 ? 55.278 0.236 103.809 1.00 99.69 318 GLY B N 1
ATOM 5993 C CA . GLY B 2 338 ? 55.338 1.106 102.647 1.00 100.28 318 GLY B CA 1
ATOM 5994 C C . GLY B 2 338 ? 55.363 2.553 103.098 1.00 100.81 318 GLY B C 1
ATOM 5995 O O . GLY B 2 338 ? 54.985 2.857 104.233 1.00 101.51 318 GLY B O 1
ATOM 5996 N N . ARG B 2 339 ? 55.805 3.455 102.229 1.00 100.43 319 ARG B N 1
ATOM 5997 C CA . ARG B 2 339 ? 55.860 4.862 102.606 1.00 100.23 319 ARG B CA 1
ATOM 5998 C C . ARG B 2 339 ? 54.517 5.555 102.416 1.00 98.74 319 ARG B C 1
ATOM 5999 O O . ARG B 2 339 ? 54.438 6.782 102.380 1.00 99.41 319 ARG B O 1
ATOM 6007 N N . SER B 2 340 ? 53.461 4.756 102.304 1.00 96.37 320 SER B N 1
ATOM 6008 C CA . SER B 2 340 ? 52.108 5.278 102.137 1.00 93.06 320 SER B CA 1
ATOM 6009 C C . SER B 2 340 ? 51.102 4.236 102.594 1.00 89.83 320 SER B C 1
ATOM 6010 O O . SER B 2 340 ? 50.807 3.278 101.884 1.00 89.53 320 SER B O 1
ATOM 6013 N N . GLN B 2 341 ? 50.589 4.425 103.798 1.00 86.20 321 GLN B N 1
ATOM 6014 C CA . GLN B 2 341 ? 49.607 3.518 104.362 1.00 83.02 321 GLN B CA 1
ATOM 6015 C C . GLN B 2 341 ? 48.599 4.421 105.070 1.00 80.81 321 GLN B C 1
ATOM 6016 O O . GLN B 2 341 ? 48.979 5.454 105.622 1.00 80.14 321 GLN B O 1
ATOM 6022 N N . LYS B 2 342 ? 47.320 4.054 105.039 1.00 77.75 322 LYS B N 1
ATOM 6023 C CA . LYS B 2 342 ? 46.297 4.865 105.688 1.00 75.37 322 LYS B CA 1
ATOM 6024 C C . LYS B 2 342 ? 46.477 4.811 107.206 1.00 72.84 322 LYS B C 1
ATOM 6025 O O . LYS B 2 342 ? 46.545 3.734 107.789 1.00 72.43 322 LYS B O 1
ATOM 6031 N N . ALA B 2 343 ? 46.547 5.977 107.839 1.00 69.68 323 ALA B N 1
ATOM 6032 C CA . ALA B 2 343 ? 46.747 6.061 109.282 1.00 66.72 323 ALA B CA 1
ATOM 6033 C C . ALA B 2 343 ? 45.593 5.513 110.100 1.00 64.68 323 ALA B C 1
ATOM 6034 O O . ALA B 2 343 ? 44.442 5.516 109.660 1.00 64.93 323 ALA B O 1
ATOM 6036 N N . GLU B 2 344 ? 45.915 5.052 111.302 1.00 61.52 324 GLU B N 1
ATOM 6037 C CA . GLU B 2 344 ? 44.915 4.509 112.211 1.00 60.09 324 GLU B CA 1
ATOM 6038 C C . GLU B 2 344 ? 44.663 5.489 113.344 1.00 55.89 324 GLU B C 1
ATOM 6039 O O . GLU B 2 344 ? 45.449 6.399 113.579 1.00 55.57 324 GLU B O 1
ATOM 6045 N N . GLY B 2 345 ? 43.572 5.282 114.059 1.00 52.62 325 GLY B N 1
ATOM 6046 C CA . GLY B 2 345 ? 43.237 6.170 115.153 1.00 50.42 325 GLY B CA 1
ATOM 6047 C C . GLY B 2 345 ? 41.885 6.815 114.904 1.00 49.70 325 GLY B C 1
ATOM 6048 O O . GLY B 2 345 ? 41.214 6.534 113.901 1.00 47.36 325 GLY B O 1
ATOM 6049 N N . GLN B 2 346 ? 41.477 7.673 115.830 1.00 49.87 326 GLN B N 1
ATOM 6050 C CA . GLN B 2 346 ? 40.208 8.378 115.722 1.00 50.70 326 GLN B CA 1
ATOM 6051 C C . GLN B 2 346 ? 40.425 9.630 114.875 1.00 50.20 326 GLN B C 1
ATOM 6052 O O . GLN B 2 346 ? 41.453 10.301 114.994 1.00 51.25 326 GLN B O 1
ATOM 6058 N N . ARG B 2 347 ? 39.477 9.938 114.003 1.00 47.08 327 ARG B N 1
ATOM 6059 C CA . ARG B 2 347 ? 39.612 11.131 113.189 1.00 44.20 327 ARG B CA 1
ATOM 6060 C C . ARG B 2 347 ? 38.241 11.770 113.095 1.00 42.58 327 ARG B C 1
ATOM 6061 O O . ARG B 2 347 ? 37.227 11.079 113.225 1.00 40.19 327 ARG B O 1
ATOM 6069 N N . TRP B 2 348 ? 38.220 13.086 112.900 1.00 40.67 328 TRP B N 1
ATOM 6070 C CA . TRP B 2 348 ? 36.974 13.827 112.756 1.00 39.52 328 TRP B CA 1
ATOM 6071 C C . TRP B 2 348 ? 37.180 15.139 112.016 1.00 39.88 328 TRP B C 1
ATOM 6072 O O . TRP B 2 348 ? 38.314 15.516 111.696 1.00 41.92 328 TRP B O 1
ATOM 6083 N N . LEU B 2 349 ? 36.078 15.826 111.733 1.00 37.85 329 LEU B N 1
ATOM 6084 C CA . LEU B 2 349 ? 36.126 17.087 111.010 1.00 35.50 329 LEU B CA 1
ATOM 6085 C C . LEU B 2 349 ? 35.448 18.214 111.776 1.00 34.60 329 LEU B C 1
ATOM 6086 O O . LEU B 2 349 ? 34.449 17.999 112.473 1.00 34.72 329 LEU B O 1
ATOM 6091 N N . SER B 2 350 ? 35.994 19.418 111.646 1.00 32.07 330 SER B N 1
ATOM 6092 C CA . SER B 2 350 ? 35.417 20.568 112.298 1.00 31.65 330 SER B CA 1
ATOM 6093 C C . SER B 2 350 ? 34.273 21.027 111.422 1.00 32.14 330 SER B C 1
ATOM 6094 O O . SER B 2 350 ? 34.076 20.523 110.326 1.00 31.03 330 SER B O 1
ATOM 6097 N N . ALA B 2 351 ? 33.493 21.976 111.904 1.00 33.79 331 ALA B N 1
ATOM 6098 C CA . ALA B 2 351 ? 32.430 22.496 111.059 1.00 34.00 331 ALA B CA 1
ATOM 6099 C C . ALA B 2 351 ? 33.169 23.476 110.155 1.00 33.90 331 ALA B C 1
ATOM 6100 O O . ALA B 2 351 ? 34.338 23.817 110.396 1.00 32.91 331 ALA B O 1
ATOM 6102 N N . LEU B 2 352 ? 32.480 23.941 109.127 1.00 34.31 332 LEU B N 1
ATOM 6103 C CA . LEU B 2 352 ? 33.041 24.900 108.198 1.00 34.69 332 LEU B CA 1
ATOM 6104 C C . LEU B 2 352 ? 33.164 26.250 108.899 1.00 36.29 332 LEU B C 1
ATOM 6105 O O . LEU B 2 352 ? 32.327 26.593 109.732 1.00 37.11 332 LEU B O 1
ATOM 6110 N N . ARG B 2 353 ? 34.222 26.994 108.588 1.00 37.77 333 ARG B N 1
ATOM 6111 C CA . ARG B 2 353 ? 34.433 28.333 109.133 1.00 37.94 333 ARG B CA 1
ATOM 6112 C C . ARG B 2 353 ? 34.303 29.283 107.930 1.00 39.21 333 ARG B C 1
ATOM 6113 O O . ARG B 2 353 ? 34.979 29.089 106.902 1.00 38.10 333 ARG B O 1
ATOM 6121 N N . HIS B 2 354 ? 33.434 30.289 108.047 1.00 38.02 334 HIS B N 1
ATOM 6122 C CA . HIS B 2 354 ? 33.198 31.219 106.942 1.00 37.62 334 HIS B CA 1
ATOM 6123 C C . HIS B 2 354 ? 33.800 32.599 107.081 1.00 36.90 334 HIS B C 1
ATOM 6124 O O . HIS B 2 354 ? 33.461 33.356 107.988 1.00 36.57 334 HIS B O 1
ATOM 6131 N N . HIS B 2 355 ? 34.657 32.938 106.130 1.00 36.83 335 HIS B N 1
ATOM 6132 C CA . HIS B 2 355 ? 35.329 34.226 106.126 1.00 37.58 335 HIS B CA 1
ATOM 6133 C C . HIS B 2 355 ? 34.582 35.310 105.325 1.00 36.74 335 HIS B C 1
ATOM 6134 O O . HIS B 2 355 ? 33.723 35.017 104.495 1.00 36.85 335 HIS B O 1
ATOM 6141 N N . SER B 2 356 ? 34.915 36.563 105.595 1.00 36.22 336 SER B N 1
ATOM 6142 C CA . SER B 2 356 ? 34.294 37.700 104.925 1.00 38.32 336 SER B CA 1
ATOM 6143 C C . SER B 2 356 ? 34.498 37.728 103.422 1.00 38.88 336 SER B C 1
ATOM 6144 O O . SER B 2 356 ? 33.665 38.260 102.685 1.00 37.89 336 SER B O 1
ATOM 6147 N N . ASP B 2 357 ? 35.619 37.184 102.965 1.00 37.97 337 ASP B N 1
ATOM 6148 C CA . ASP B 2 357 ? 35.882 37.189 101.544 1.00 36.36 337 ASP B CA 1
ATOM 6149 C C . ASP B 2 357 ? 35.136 36.067 100.834 1.00 36.38 337 ASP B C 1
ATOM 6150 O O . ASP B 2 357 ? 35.290 35.890 99.628 1.00 36.30 337 ASP B O 1
ATOM 6155 N N . GLY B 2 358 ? 34.321 35.315 101.576 1.00 33.95 338 GLY B N 1
ATOM 6156 C CA . GLY B 2 358 ? 33.582 34.232 100.951 1.00 33.40 338 GLY B CA 1
ATOM 6157 C C . GLY B 2 358 ? 34.295 32.885 100.900 1.00 33.96 338 GLY B C 1
ATOM 6158 O O . GLY B 2 358 ? 33.684 31.873 100.538 1.00 34.85 338 GLY B O 1
ATOM 6159 N N . SER B 2 359 ? 35.581 32.855 101.245 1.00 32.92 339 SER B N 1
ATOM 6160 C CA . SER B 2 359 ? 36.327 31.598 101.260 1.00 30.20 339 SER B CA 1
ATOM 6161 C C . SER B 2 359 ? 35.942 30.877 102.554 1.00 30.24 339 SER B C 1
ATOM 6162 O O . SER B 2 359 ? 35.234 31.439 103.404 1.00 29.52 339 SER B O 1
ATOM 6165 N N . VAL B 2 360 ? 36.402 29.643 102.708 1.00 28.98 340 VAL B N 1
ATOM 6166 C CA . VAL B 2 360 ? 36.098 28.890 103.908 1.00 29.86 340 VAL B CA 1
ATOM 6167 C C . VAL B 2 360 ? 37.324 28.176 104.427 1.00 32.71 340 VAL B C 1
ATOM 6168 O O . VAL B 2 360 ? 38.329 28.041 103.712 1.00 32.99 340 VAL B O 1
ATOM 6172 N N . SER B 2 361 ? 37.227 27.735 105.682 1.00 32.87 341 SER B N 1
ATOM 6173 C CA . SER B 2 361 ? 38.287 26.984 106.350 1.00 33.16 341 SER B CA 1
ATOM 6174 C C . SER B 2 361 ? 37.698 25.803 107.121 1.00 32.89 341 SER B C 1
ATOM 6175 O O . SER B 2 361 ? 36.510 25.772 107.451 1.00 32.14 341 SER B O 1
ATOM 6178 N N . LEU B 2 362 ? 38.540 24.831 107.420 1.00 32.66 342 LEU B N 1
ATOM 6179 C CA . LEU B 2 362 ? 38.070 23.689 108.154 1.00 32.71 342 LEU B CA 1
ATOM 6180 C C . LEU B 2 362 ? 39.259 22.960 108.761 1.00 34.04 342 LEU B C 1
ATOM 6181 O O . LEU B 2 362 ? 40.411 23.162 108.362 1.00 31.87 342 LEU B O 1
ATOM 6186 N N . SER B 2 363 ? 38.988 22.145 109.767 1.00 35.96 343 SER B N 1
ATOM 6187 C CA . SER B 2 363 ? 40.052 21.428 110.443 1.00 37.29 343 SER B CA 1
ATOM 6188 C C . SER B 2 363 ? 39.850 19.928 110.466 1.00 37.85 343 SER B C 1
ATOM 6189 O O . SER B 2 363 ? 38.740 19.445 110.726 1.00 38.53 343 SER B O 1
ATOM 6192 N N . GLY B 2 364 ? 40.934 19.199 110.209 1.00 36.80 344 GLY B N 1
ATOM 6193 C CA . GLY B 2 364 ? 40.888 17.749 110.259 1.00 37.91 344 GLY B CA 1
ATOM 6194 C C . GLY B 2 364 ? 41.611 17.363 111.535 1.00 37.99 344 GLY B C 1
ATOM 6195 O O . GLY B 2 364 ? 42.575 18.020 111.909 1.00 38.77 344 GLY B O 1
ATOM 6196 N N . HIS B 2 365 ? 41.155 16.327 112.225 1.00 38.56 345 HIS B N 1
ATOM 6197 C CA . HIS B 2 365 ? 41.823 15.916 113.458 1.00 39.19 345 HIS B CA 1
ATOM 6198 C C . HIS B 2 365 ? 42.076 14.429 113.436 1.00 39.74 345 HIS B C 1
ATOM 6199 O O . HIS B 2 365 ? 41.272 13.662 112.914 1.00 41.61 345 HIS B O 1
ATOM 6206 N N . LEU B 2 366 ? 43.185 14.019 114.027 1.00 40.18 346 LEU B N 1
ATOM 6207 C CA . LEU B 2 366 ? 43.521 12.602 114.102 1.00 42.10 346 LEU B CA 1
ATOM 6208 C C . LEU B 2 366 ? 44.170 12.330 115.451 1.00 43.78 346 LEU B C 1
ATOM 6209 O O . LEU B 2 366 ? 45.063 13.081 115.885 1.00 46.71 346 LEU B O 1
ATOM 6214 N N . GLN B 2 367 ? 43.702 11.281 116.120 1.00 43.59 347 GLN B N 1
ATOM 6215 C CA . GLN B 2 367 ? 44.262 10.870 117.402 1.00 45.82 347 GLN B CA 1
ATOM 6216 C C . GLN B 2 367 ? 44.949 9.555 117.068 1.00 47.86 347 GLN B C 1
ATOM 6217 O O . GLN B 2 367 ? 44.307 8.505 116.964 1.00 46.24 347 GLN B O 1
ATOM 6223 N N . PRO B 2 368 ? 46.272 9.603 116.862 1.00 50.76 348 PRO B N 1
ATOM 6224 C CA . PRO B 2 368 ? 47.003 8.380 116.523 1.00 53.35 348 PRO B CA 1
ATOM 6225 C C . PRO B 2 368 ? 47.076 7.433 117.696 1.00 55.51 348 PRO B C 1
ATOM 6226 O O . PRO B 2 368 ? 47.005 7.856 118.848 1.00 55.41 348 PRO B O 1
ATOM 6230 N N . PRO B 2 369 ? 47.211 6.131 117.417 1.00 58.72 349 PRO B N 1
ATOM 6231 C CA . PRO B 2 369 ? 47.303 5.101 118.454 1.00 62.18 349 PRO B CA 1
ATOM 6232 C C . PRO B 2 369 ? 48.662 5.186 119.145 1.00 64.90 349 PRO B C 1
ATOM 6233 O O . PRO B 2 369 ? 49.522 5.978 118.743 1.00 65.08 349 PRO B O 1
ATOM 6237 N N . PRO B 2 370 ? 48.863 4.398 120.215 1.00 68.47 350 PRO B N 1
ATOM 6238 C CA . PRO B 2 370 ? 50.158 4.436 120.903 1.00 70.31 350 PRO B CA 1
ATOM 6239 C C . PRO B 2 370 ? 51.265 4.118 119.892 1.00 71.51 350 PRO B C 1
ATOM 6240 O O . PRO B 2 370 ? 51.132 3.204 119.072 1.00 68.85 350 PRO B O 1
ATOM 6244 N N . VAL B 2 371 ? 52.345 4.891 119.950 1.00 73.61 351 VAL B N 1
ATOM 6245 C CA . VAL B 2 371 ? 53.463 4.727 119.031 1.00 76.88 351 VAL B CA 1
ATOM 6246 C C . VAL B 2 371 ? 54.311 3.478 119.270 1.00 79.22 351 VAL B C 1
ATOM 6247 O O . VAL B 2 371 ? 54.648 3.153 120.410 1.00 79.25 351 VAL B O 1
ATOM 6251 N N . THR B 2 372 ? 54.648 2.788 118.180 1.00 81.49 352 THR B N 1
ATOM 6252 C CA . THR B 2 372 ? 55.485 1.590 118.235 1.00 83.38 352 THR B CA 1
ATOM 6253 C C . THR B 2 372 ? 56.908 2.065 117.939 1.00 84.57 352 THR B C 1
ATOM 6254 O O . THR B 2 372 ? 57.093 3.138 117.357 1.00 84.99 352 THR B O 1
ATOM 6258 N N . THR B 2 373 ? 57.909 1.281 118.335 1.00 85.38 353 THR B N 1
ATOM 6259 C CA . THR B 2 373 ? 59.297 1.664 118.092 1.00 85.55 353 THR B CA 1
ATOM 6260 C C . THR B 2 373 ? 59.613 1.621 116.604 1.00 85.30 353 THR B C 1
ATOM 6261 O O . THR B 2 373 ? 60.459 2.377 116.119 1.00 85.37 353 THR B O 1
ATOM 6265 N N . GLU B 2 374 ? 58.924 0.736 115.887 1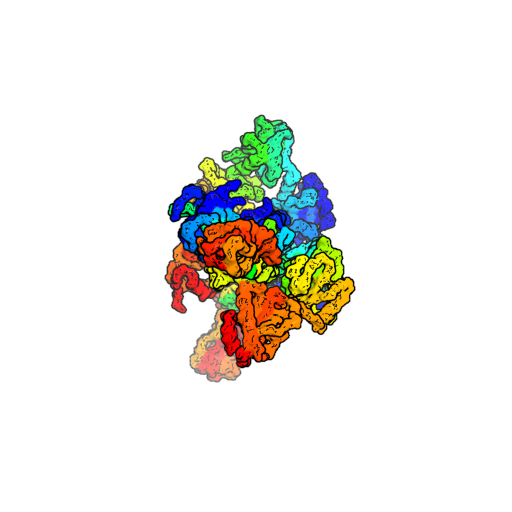.00 84.60 354 GLU B N 1
ATOM 6266 C CA . GLU B 2 374 ? 59.117 0.582 114.449 1.00 84.16 354 GLU B CA 1
ATOM 6267 C C . GLU B 2 374 ? 58.374 1.652 113.642 1.00 82.31 354 GLU B C 1
ATOM 6268 O O . GLU B 2 374 ? 58.108 1.485 112.448 1.00 82.47 354 GLU B O 1
ATOM 6274 N N . GLN B 2 375 ? 58.039 2.749 114.309 1.00 79.50 355 GLN B N 1
ATOM 6275 C CA . GLN B 2 375 ? 57.353 3.855 113.670 1.00 77.75 355 GLN B CA 1
ATOM 6276 C C . GLN B 2 375 ? 58.239 5.073 113.782 1.00 76.86 355 GLN B C 1
ATOM 6277 O O . GLN B 2 375 ? 58.010 6.087 113.127 1.00 76.19 355 GLN B O 1
ATOM 6283 N N . HIS B 2 376 ? 59.252 4.968 114.630 1.00 76.04 356 HIS B N 1
ATOM 6284 C CA . HIS B 2 376 ? 60.184 6.063 114.817 1.00 75.62 356 HIS B CA 1
ATOM 6285 C C . HIS B 2 376 ? 60.698 6.478 113.444 1.00 74.12 356 HIS B C 1
ATOM 6286 O O . HIS B 2 376 ? 61.043 5.628 112.620 1.00 73.39 356 HIS B O 1
ATOM 6293 N N . GLY B 2 377 ? 60.716 7.785 113.191 1.00 72.25 357 GLY B N 1
ATOM 6294 C CA . GLY B 2 377 ? 61.186 8.284 111.908 1.00 69.36 357 GLY B CA 1
ATOM 6295 C C . GLY B 2 377 ? 60.099 8.378 110.851 1.00 67.14 357 GLY B C 1
ATOM 6296 O O . GLY B 2 377 ? 60.275 9.033 109.817 1.00 67.02 357 GLY B O 1
ATOM 6297 N N . ALA B 2 378 ? 58.977 7.708 111.091 1.00 63.85 358 ALA B N 1
ATOM 6298 C CA . ALA B 2 378 ? 57.874 7.753 110.147 1.00 61.91 358 ALA B CA 1
ATOM 6299 C C . ALA B 2 378 ? 57.134 9.080 110.353 1.00 60.44 358 ALA B C 1
ATOM 6300 O O . ALA B 2 378 ? 57.276 9.731 111.403 1.00 60.18 358 ALA B O 1
ATOM 6302 N N . ARG B 2 379 ? 56.354 9.491 109.357 1.00 56.99 359 ARG B N 1
ATOM 6303 C CA . ARG B 2 379 ? 55.630 10.747 109.474 1.00 55.40 359 ARG B CA 1
ATOM 6304 C C . ARG B 2 379 ? 54.116 10.607 109.330 1.00 52.91 359 ARG B C 1
ATOM 6305 O O . ARG B 2 379 ? 53.608 9.801 108.536 1.00 50.97 359 ARG B O 1
ATOM 6313 N N . TYR B 2 380 ? 53.400 11.378 110.138 1.00 49.73 360 TYR B N 1
ATOM 6314 C CA . TYR B 2 380 ? 51.951 11.398 110.062 1.00 47.64 360 TYR B CA 1
ATOM 6315 C C . TYR B 2 380 ? 51.656 12.566 109.144 1.00 46.66 360 TYR B C 1
ATOM 6316 O O . TYR B 2 380 ? 52.266 13.631 109.271 1.00 44.69 360 TYR B O 1
ATOM 6325 N N . ALA B 2 381 ? 50.738 12.372 108.208 1.00 45.70 361 ALA B N 1
ATOM 6326 C CA . ALA B 2 381 ? 50.433 13.448 107.288 1.00 47.06 361 ALA B CA 1
ATOM 6327 C C . ALA B 2 381 ? 48.976 13.466 106.886 1.00 46.90 361 ALA B C 1
ATOM 6328 O O . ALA B 2 381 ? 48.285 12.439 106.940 1.00 46.74 361 ALA B O 1
ATOM 6330 N N . CYS B 2 382 ? 48.504 14.650 106.510 1.00 45.70 362 CYS B N 1
ATOM 6331 C CA . CYS B 2 382 ? 47.146 14.772 106.028 1.00 45.52 362 CYS B CA 1
ATOM 6332 C C . CYS B 2 382 ? 47.212 15.177 104.561 1.00 44.58 362 CYS B C 1
ATOM 6333 O O . CYS B 2 382 ? 47.846 16.165 104.209 1.00 46.05 362 CYS B O 1
ATOM 6336 N N . ARG B 2 383 ? 46.585 14.364 103.718 1.00 44.16 363 ARG B N 1
ATOM 6337 C CA . ARG B 2 383 ? 46.509 14.560 102.274 1.00 43.41 363 ARG B CA 1
ATOM 6338 C C . ARG B 2 383 ? 45.172 15.248 102.001 1.00 42.47 363 ARG B C 1
ATOM 6339 O O . ARG B 2 383 ? 44.120 14.694 102.296 1.00 39.66 363 ARG B O 1
ATOM 6347 N N . ILE B 2 384 ? 45.213 16.453 101.445 1.00 43.46 364 ILE B N 1
ATOM 6348 C CA . ILE B 2 384 ? 43.992 17.194 101.139 1.00 44.20 364 ILE B CA 1
ATOM 6349 C C . ILE B 2 384 ? 43.666 17.168 99.647 1.00 45.30 364 ILE B C 1
ATOM 6350 O O . ILE B 2 384 ? 44.525 17.425 98.810 1.00 45.29 364 ILE B O 1
ATOM 6355 N N . HIS B 2 385 ? 42.420 16.851 99.319 1.00 46.24 365 HIS B N 1
ATOM 6356 C CA . HIS B 2 385 ? 41.996 16.836 97.929 1.00 47.41 365 HIS B CA 1
ATOM 6357 C C . HIS B 2 385 ? 40.901 17.868 97.728 1.00 48.07 365 HIS B C 1
ATOM 6358 O O . HIS B 2 385 ? 39.983 17.994 98.544 1.00 48.44 365 HIS B O 1
ATOM 6365 N N . HIS B 2 386 ? 41.018 18.617 96.641 1.00 48.93 366 HIS B N 1
ATOM 6366 C CA . HIS B 2 386 ? 40.053 19.644 96.309 1.00 50.96 366 HIS B CA 1
ATOM 6367 C C . HIS B 2 386 ? 40.149 19.944 94.817 1.00 52.10 366 HIS B C 1
ATOM 6368 O O . HIS B 2 386 ? 41.246 20.078 94.271 1.00 52.18 366 HIS B O 1
ATOM 6375 N N . PRO B 2 387 ? 38.998 20.059 94.137 1.00 53.80 367 PRO B N 1
ATOM 6376 C CA . PRO B 2 387 ? 39.011 20.341 92.695 1.00 53.78 367 PRO B CA 1
ATOM 6377 C C . PRO B 2 387 ? 39.999 21.423 92.244 1.00 52.82 367 PRO B C 1
ATOM 6378 O O . PRO B 2 387 ? 40.501 21.370 91.132 1.00 52.76 367 PRO B O 1
ATOM 6382 N N . SER B 2 388 ? 40.299 22.386 93.107 1.00 52.63 368 SER B N 1
ATOM 6383 C CA . SER B 2 388 ? 41.241 23.443 92.741 1.00 53.16 368 SER B CA 1
ATOM 6384 C C . SER B 2 388 ? 42.692 23.023 92.981 1.00 53.33 368 SER B C 1
ATOM 6385 O O . SER B 2 388 ? 43.598 23.855 92.939 1.00 53.36 368 SER B O 1
ATOM 6388 N N . LEU B 2 389 ? 42.905 21.733 93.234 1.00 53.46 369 LEU B N 1
ATOM 6389 C CA . LEU B 2 389 ? 44.243 21.199 93.492 1.00 53.03 369 LEU B CA 1
ATOM 6390 C C . LEU B 2 389 ? 44.648 20.083 92.531 1.00 53.42 369 LEU B C 1
ATOM 6391 O O . LEU B 2 389 ? 43.799 19.434 91.912 1.00 54.37 369 LEU B O 1
ATOM 6396 N N . PRO B 2 390 ? 45.962 19.834 92.411 1.00 54.04 370 PRO B N 1
ATOM 6397 C CA . PRO B 2 390 ? 46.482 18.783 91.528 1.00 54.01 370 PRO B CA 1
ATOM 6398 C C . PRO B 2 390 ? 45.920 17.418 91.934 1.00 54.34 370 PRO B C 1
ATOM 6399 O O . PRO B 2 390 ? 45.337 17.265 93.009 1.00 54.80 370 PRO B O 1
ATOM 6403 N N . ALA B 2 391 ? 46.119 16.424 91.082 1.00 54.28 371 ALA B N 1
ATOM 6404 C CA . ALA B 2 391 ? 45.632 15.079 91.357 1.00 54.19 371 ALA B CA 1
ATOM 6405 C C . ALA B 2 391 ? 46.169 14.490 92.671 1.00 54.10 371 ALA B C 1
ATOM 6406 O O . ALA B 2 391 ? 45.457 13.792 93.394 1.00 53.37 371 ALA B O 1
ATOM 6408 N N . SER B 2 392 ? 47.433 14.775 92.963 1.00 53.24 372 SER B N 1
ATOM 6409 C CA . SER B 2 392 ? 48.105 14.271 94.150 1.00 52.53 372 SER B CA 1
ATOM 6410 C C . SER B 2 392 ? 47.715 14.992 95.435 1.00 53.34 372 SER B C 1
ATOM 6411 O O . SER B 2 392 ? 48.168 14.630 96.522 1.00 53.96 372 SER B O 1
ATOM 6414 N N . GLY B 2 393 ? 46.894 16.024 95.310 1.00 52.70 373 GLY B N 1
ATOM 6415 C CA . GLY B 2 393 ? 46.486 16.758 96.486 1.00 50.90 373 GLY B CA 1
ATOM 6416 C C . GLY B 2 393 ? 47.565 17.682 97.023 1.00 50.57 373 GLY B C 1
ATOM 6417 O O . GLY B 2 393 ? 48.475 18.086 96.300 1.00 51.94 373 GLY B O 1
ATOM 6418 N N . ARG B 2 394 ? 47.446 18.019 98.304 1.00 48.73 374 ARG B N 1
ATOM 6419 C CA . ARG B 2 394 ? 48.378 18.900 98.997 1.00 45.91 374 ARG B CA 1
ATOM 6420 C C . ARG B 2 394 ? 48.529 18.262 100.378 1.00 45.72 374 ARG B C 1
ATOM 6421 O O . ARG B 2 394 ? 47.540 17.840 100.973 1.00 45.27 374 ARG B O 1
ATOM 6429 N N . SER B 2 395 ? 49.748 18.187 100.899 1.00 44.21 375 SER B N 1
ATOM 6430 C CA . SER B 2 395 ? 49.937 17.547 102.193 1.00 42.09 375 SER B CA 1
ATOM 6431 C C . SER B 2 395 ? 50.758 18.322 103.195 1.00 41.89 375 SER B C 1
ATOM 6432 O O . SER B 2 395 ? 51.384 19.331 102.876 1.00 41.16 375 SER B O 1
ATOM 6435 N N . ALA B 2 396 ? 50.736 17.822 104.421 1.00 41.08 376 ALA B N 1
ATOM 6436 C CA . ALA B 2 396 ? 51.488 18.402 105.517 1.00 43.11 376 ALA B CA 1
ATOM 6437 C C . ALA B 2 396 ? 51.785 17.215 106.419 1.00 43.69 376 ALA B C 1
ATOM 6438 O O . ALA B 2 396 ? 50.942 16.337 106.612 1.00 41.46 376 ALA B O 1
ATOM 6440 N N . GLU B 2 397 ? 52.995 17.174 106.950 1.00 48.05 377 GLU B N 1
ATOM 6441 C CA . GLU B 2 397 ? 53.391 16.063 107.800 1.00 51.72 377 GLU B CA 1
ATOM 6442 C C . GLU B 2 397 ? 54.203 16.436 109.037 1.00 51.92 377 GLU B C 1
ATOM 6443 O O . GLU B 2 397 ? 54.735 17.538 109.156 1.00 51.14 377 GLU B O 1
ATOM 6449 N N . VAL B 2 398 ? 54.278 15.491 109.962 1.00 53.76 378 VAL B N 1
ATOM 6450 C CA . VAL B 2 398 ? 55.017 15.665 111.195 1.00 56.03 378 VAL B CA 1
ATOM 6451 C C . VAL B 2 398 ? 55.736 14.338 111.447 1.00 58.88 378 VAL B C 1
ATOM 6452 O O . VAL B 2 398 ? 55.180 13.260 111.199 1.00 56.80 378 VAL B O 1
ATOM 6456 N N . THR B 2 399 ? 56.975 14.416 111.929 1.00 62.67 379 THR B N 1
ATOM 6457 C CA . THR B 2 399 ? 57.768 13.216 112.177 1.00 65.30 379 THR B CA 1
ATOM 6458 C C . THR B 2 399 ? 57.694 12.720 113.619 1.00 66.83 379 THR B C 1
ATOM 6459 O O . THR B 2 399 ? 57.730 13.509 114.566 1.00 66.43 379 THR B O 1
ATOM 6463 N N . LEU B 2 400 ? 57.589 11.401 113.767 1.00 68.82 380 LEU B N 1
ATOM 6464 C CA . LEU B 2 400 ? 57.509 10.756 115.076 1.00 71.06 380 LEU B CA 1
ATOM 6465 C C . LEU B 2 400 ? 58.889 10.429 115.649 1.00 73.61 380 LEU B C 1
ATOM 6466 O O . LEU B 2 400 ? 59.848 10.214 114.896 1.00 73.16 380 LEU B O 1
ATOM 6471 N N . GLU B 2 401 ? 58.973 10.374 116.982 1.00 75.94 381 GLU B N 1
ATOM 6472 C CA . GLU B 2 401 ? 60.223 10.058 117.673 1.00 77.40 381 GLU B CA 1
ATOM 6473 C C . GLU B 2 401 ? 60.067 8.948 118.715 1.00 77.00 381 GLU B C 1
ATOM 6474 O O . GLU B 2 401 ? 60.524 7.818 118.509 1.00 76.33 381 GLU B O 1
ATOM 6480 N N . SER C 1 1 ? 28.816 90.544 39.605 1.00 87.59 25 SER C N 1
ATOM 6481 C CA . SER C 1 1 ? 28.950 89.183 39.004 1.00 88.06 25 SER C CA 1
ATOM 6482 C C . SER C 1 1 ? 28.770 88.094 40.058 1.00 88.36 25 SER C C 1
ATOM 6483 O O . SER C 1 1 ? 28.352 88.375 41.185 1.00 89.04 25 SER C O 1
ATOM 6486 N N . ASP C 1 2 ? 29.085 86.855 39.689 1.00 87.66 26 ASP C N 1
ATOM 6487 C CA . ASP C 1 2 ? 28.961 85.732 40.611 1.00 87.43 26 ASP C CA 1
ATOM 6488 C C . ASP C 1 2 ? 30.275 85.428 41.327 1.00 86.89 26 ASP C C 1
ATOM 6489 O O . ASP C 1 2 ? 30.419 84.390 41.973 1.00 86.84 26 ASP C O 1
ATOM 6494 N N . VAL C 1 3 ? 31.232 86.341 41.212 1.00 85.90 27 VAL C N 1
ATOM 6495 C CA . VAL C 1 3 ? 32.520 86.165 41.861 1.00 84.64 27 VAL C CA 1
ATOM 6496 C C . VAL C 1 3 ? 32.556 86.902 43.194 1.00 83.48 27 VAL C C 1
ATOM 6497 O O . VAL C 1 3 ? 32.419 88.125 43.240 1.00 82.46 27 VAL C O 1
ATOM 6501 N N . LEU C 1 4 ? 32.736 86.150 44.275 1.00 81.88 28 LEU C N 1
ATOM 6502 C CA . LEU C 1 4 ? 32.802 86.738 45.603 1.00 81.03 28 LEU C CA 1
ATOM 6503 C C . LEU C 1 4 ? 34.143 87.437 45.743 1.00 80.74 28 LEU C C 1
ATOM 6504 O O . LEU C 1 4 ? 35.170 86.911 45.308 1.00 80.18 28 LEU C O 1
ATOM 6509 N N . GLU C 1 5 ? 34.138 88.618 46.349 1.00 80.15 29 GLU C N 1
ATOM 6510 C CA . GLU C 1 5 ? 35.379 89.354 46.549 1.00 79.04 29 GLU C CA 1
ATOM 6511 C C . GLU C 1 5 ? 35.789 89.296 48.015 1.00 77.44 29 GLU C C 1
ATOM 6512 O O . GLU C 1 5 ? 35.205 89.963 48.868 1.00 77.75 29 GLU C O 1
ATOM 6518 N N . LEU C 1 6 ? 36.798 88.482 48.301 1.00 75.46 30 LEU C N 1
ATOM 6519 C CA . LEU C 1 6 ? 37.285 88.327 49.658 1.00 73.47 30 LEU C CA 1
ATOM 6520 C C . LEU C 1 6 ? 38.386 89.334 49.954 1.00 72.26 30 LEU C C 1
ATOM 6521 O O . LEU C 1 6 ? 39.042 89.839 49.042 1.00 72.79 30 LEU C O 1
ATOM 6526 N N . THR C 1 7 ? 38.586 89.619 51.234 1.00 70.63 31 THR C N 1
ATOM 6527 C CA . THR C 1 7 ? 39.592 90.580 51.655 1.00 70.13 31 THR C CA 1
ATOM 6528 C C . THR C 1 7 ? 40.192 90.140 52.983 1.00 70.07 31 THR C C 1
ATOM 6529 O O . THR C 1 7 ? 39.688 89.217 53.618 1.00 68.40 31 THR C O 1
ATOM 6533 N N . ASP C 1 8 ? 41.265 90.808 53.401 1.00 70.93 32 ASP C N 1
ATOM 6534 C CA . ASP C 1 8 ? 41.921 90.496 54.667 1.00 72.78 32 ASP C CA 1
ATOM 6535 C C . ASP C 1 8 ? 40.860 90.542 55.748 1.00 74.06 32 ASP C C 1
ATOM 6536 O O . ASP C 1 8 ? 40.952 89.878 56.780 1.00 74.82 32 ASP C O 1
ATOM 6541 N N . ASP C 1 9 ? 39.838 91.336 55.482 1.00 75.16 33 ASP C N 1
ATOM 6542 C CA . ASP C 1 9 ? 38.740 91.514 56.402 1.00 75.58 33 ASP C CA 1
ATOM 6543 C C . ASP C 1 9 ? 37.849 90.271 56.544 1.00 74.98 33 ASP C C 1
ATOM 6544 O O . ASP C 1 9 ? 37.752 89.701 57.629 1.00 74.08 33 ASP C O 1
ATOM 6549 N N . ASN C 1 10 ? 37.228 89.837 55.447 1.00 74.25 34 ASN C N 1
ATOM 6550 C CA . ASN C 1 10 ? 36.311 88.700 55.485 1.00 75.13 34 ASN C CA 1
ATOM 6551 C C . ASN C 1 10 ? 36.777 87.337 54.957 1.00 77.00 34 ASN C C 1
ATOM 6552 O O . ASN C 1 10 ? 35.952 86.433 54.812 1.00 77.77 34 ASN C O 1
ATOM 6557 N N . PHE C 1 11 ? 38.067 87.165 54.676 1.00 78.33 35 PHE C N 1
ATOM 6558 C CA . PHE C 1 11 ? 38.557 85.892 54.138 1.00 78.37 35 PHE C CA 1
ATOM 6559 C C . PHE C 1 11 ? 38.335 84.685 55.043 1.00 79.78 35 PHE C C 1
ATOM 6560 O O . PHE C 1 11 ? 37.572 83.786 54.703 1.00 80.47 35 PHE C O 1
ATOM 6568 N N . GLU C 1 12 ? 39.015 84.658 56.184 1.00 82.02 36 GLU C N 1
ATOM 6569 C CA . GLU C 1 12 ? 38.903 83.545 57.133 1.00 84.91 36 GLU C CA 1
ATOM 6570 C C . GLU C 1 12 ? 37.457 83.123 57.402 1.00 86.33 36 GLU C C 1
ATOM 6571 O O . GLU C 1 12 ? 37.149 81.936 57.531 1.00 86.24 36 GLU C O 1
ATOM 6577 N N . SER C 1 13 ? 36.580 84.114 57.477 1.00 88.41 37 SER C N 1
ATOM 6578 C CA . SER C 1 13 ? 35.166 83.906 57.739 1.00 89.81 37 SER C CA 1
ATOM 6579 C C . SER C 1 13 ? 34.388 83.375 56.542 1.00 91.89 37 SER C C 1
ATOM 6580 O O . SER C 1 13 ? 33.779 82.309 56.619 1.00 92.33 37 SER C O 1
ATOM 6583 N N . ARG C 1 14 ? 34.417 84.125 55.443 1.00 93.97 38 ARG C N 1
ATOM 6584 C CA . ARG C 1 14 ? 33.696 83.776 54.219 1.00 96.43 38 ARG C CA 1
ATOM 6585 C C . ARG C 1 14 ? 34.256 82.570 53.455 1.00 97.73 38 ARG C C 1
ATOM 6586 O O . ARG C 1 14 ? 33.597 82.023 52.567 1.00 97.67 38 ARG C O 1
ATOM 6594 N N . ILE C 1 15 ? 35.463 82.148 53.803 1.00 99.38 39 ILE C N 1
ATOM 6595 C CA . ILE C 1 15 ? 36.091 81.033 53.107 1.00 100.65 39 ILE C CA 1
ATOM 6596 C C . ILE C 1 15 ? 35.569 79.666 53.517 1.00 102.17 39 ILE C C 1
ATOM 6597 O O . ILE C 1 15 ? 35.926 78.658 52.908 1.00 103.11 39 ILE C O 1
ATOM 6602 N N . SER C 1 16 ? 34.728 79.629 54.546 1.00 103.52 40 SER C N 1
ATOM 6603 C CA . SER C 1 16 ? 34.183 78.364 55.030 1.00 104.35 40 SER C CA 1
ATOM 6604 C C . SER C 1 16 ? 32.777 78.021 54.512 1.00 104.47 40 SER C C 1
ATOM 6605 O O . SER C 1 16 ? 32.478 76.851 54.262 1.00 104.43 40 SER C O 1
ATOM 6608 N N . ASP C 1 17 ? 31.916 79.023 54.348 1.00 104.46 41 ASP C N 1
ATOM 6609 C CA . ASP C 1 17 ? 30.567 78.763 53.857 1.00 104.32 41 ASP C CA 1
ATOM 6610 C C . ASP C 1 17 ? 30.599 78.307 52.403 1.00 103.29 41 ASP C C 1
ATOM 6611 O O . ASP C 1 17 ? 30.417 79.101 51.485 1.00 102.56 41 ASP C O 1
ATOM 6616 N N . GLY C 1 22 ? 32.056 71.724 50.277 1.00 79.97 46 GLY C N 1
ATOM 6617 C CA . GLY C 1 22 ? 33.001 72.466 51.094 1.00 79.83 46 GLY C CA 1
ATOM 6618 C C . GLY C 1 22 ? 34.203 72.936 50.293 1.00 79.72 46 GLY C C 1
ATOM 6619 O O . GLY C 1 22 ? 35.305 73.097 50.828 1.00 78.62 46 GLY C O 1
ATOM 6620 N N . LEU C 1 23 ? 33.981 73.153 48.999 1.00 79.36 47 LEU C N 1
ATOM 6621 C CA . LEU C 1 23 ? 35.034 73.599 48.093 1.00 78.23 47 LEU C CA 1
ATOM 6622 C C . LEU C 1 23 ? 34.856 75.035 47.617 1.00 76.33 47 LEU C C 1
ATOM 6623 O O . LEU C 1 23 ? 33.739 75.494 47.356 1.00 76.56 47 LEU C O 1
ATOM 6628 N N . MET C 1 24 ? 35.969 75.744 47.508 1.00 72.82 48 MET C N 1
ATOM 6629 C CA . MET C 1 24 ? 35.934 77.103 47.014 1.00 68.95 48 MET C CA 1
ATOM 6630 C C . MET C 1 24 ? 37.228 77.346 46.262 1.00 66.94 48 MET C C 1
ATOM 6631 O O . MET C 1 24 ? 38.299 76.931 46.703 1.00 67.19 48 MET C O 1
ATOM 6636 N N . LEU C 1 25 ? 37.113 77.989 45.106 1.00 64.59 49 LEU C N 1
ATOM 6637 C CA . LEU C 1 25 ? 38.267 78.310 44.281 1.00 60.82 49 LEU C CA 1
ATOM 6638 C C . LEU C 1 25 ? 38.585 79.763 44.583 1.00 58.08 49 LEU C C 1
ATOM 6639 O O . LEU C 1 25 ? 37.687 80.596 44.600 1.00 58.63 49 LEU C O 1
ATOM 6644 N N . VAL C 1 26 ? 39.847 80.071 44.832 1.00 55.33 50 VAL C N 1
ATOM 6645 C CA . VAL C 1 26 ? 40.238 81.443 45.116 1.00 53.54 50 VAL C CA 1
ATOM 6646 C C . VAL C 1 26 ? 41.320 81.890 44.138 1.00 53.30 50 VAL C C 1
ATOM 6647 O O . VAL C 1 26 ? 42.290 81.177 43.905 1.00 52.58 50 VAL C O 1
ATOM 6651 N N . GLU C 1 27 ? 41.136 83.071 43.560 1.00 52.92 51 GLU C N 1
ATOM 6652 C CA . GLU C 1 27 ? 42.100 83.625 42.619 1.00 50.86 51 GLU C CA 1
ATOM 6653 C C . GLU C 1 27 ? 42.822 84.765 43.307 1.00 48.30 51 GLU C C 1
ATOM 6654 O O . GLU C 1 27 ? 42.194 85.753 43.685 1.00 46.96 51 GLU C O 1
ATOM 6660 N N . PHE C 1 28 ? 44.128 84.622 43.496 1.00 46.45 52 PHE C N 1
ATOM 6661 C CA . PHE C 1 28 ? 44.916 85.688 44.098 1.00 45.04 52 PHE C CA 1
ATOM 6662 C C . PHE C 1 28 ? 45.518 86.423 42.907 1.00 46.37 52 PHE C C 1
ATOM 6663 O O . PHE C 1 28 ? 46.141 85.810 42.037 1.00 46.67 52 PHE C O 1
ATOM 6671 N N . PHE C 1 29 ? 45.314 87.733 42.848 1.00 46.47 53 PHE C N 1
ATOM 6672 C CA . PHE C 1 29 ? 45.808 88.491 41.714 1.00 48.53 53 PHE C CA 1
ATOM 6673 C C . PHE C 1 29 ? 46.024 89.973 42.018 1.00 48.36 53 PHE C C 1
ATOM 6674 O O . PHE C 1 29 ? 45.754 90.455 43.114 1.00 47.96 53 PHE C O 1
ATOM 6682 N N . ALA C 1 30 ? 46.501 90.682 41.004 1.00 49.65 54 ALA C N 1
ATOM 6683 C CA . ALA C 1 30 ? 46.729 92.119 41.075 1.00 51.20 54 ALA C CA 1
ATOM 6684 C C . ALA C 1 30 ? 46.113 92.625 39.780 1.00 52.33 54 ALA C C 1
ATOM 6685 O O . ALA C 1 30 ? 46.274 92.003 38.730 1.00 53.56 54 ALA C O 1
ATOM 6687 N N . PRO C 1 31 ? 45.381 93.741 39.832 1.00 51.95 55 PRO C N 1
ATOM 6688 C CA . PRO C 1 31 ? 44.777 94.242 38.593 1.00 51.79 55 PRO C CA 1
ATOM 6689 C C . PRO C 1 31 ? 45.742 94.645 37.474 1.00 51.00 55 PRO C C 1
ATOM 6690 O O . PRO C 1 31 ? 45.350 94.696 36.306 1.00 49.69 55 PRO C O 1
ATOM 6694 N N . TRP C 1 32 ? 47.001 94.914 37.809 1.00 50.77 56 TRP C N 1
ATOM 6695 C CA . TRP C 1 32 ? 47.955 95.298 36.771 1.00 50.92 56 TRP C CA 1
ATOM 6696 C C . TRP C 1 32 ? 48.480 94.115 35.968 1.00 52.03 56 TRP C C 1
ATOM 6697 O O . TRP C 1 32 ? 49.000 94.296 34.873 1.00 52.67 56 TRP C O 1
ATOM 6708 N N . CYS C 1 33 ? 48.340 92.908 36.510 1.00 54.37 57 CYS C N 1
ATOM 6709 C CA . CYS C 1 33 ? 48.822 91.697 35.839 1.00 56.60 57 CYS C CA 1
ATOM 6710 C C . CYS C 1 33 ? 48.125 91.343 34.535 1.00 57.23 57 CYS C C 1
ATOM 6711 O O . CYS C 1 33 ? 46.906 91.175 34.486 1.00 57.24 57 CYS C O 1
ATOM 6714 N N . GLY C 1 34 ? 48.927 91.206 33.485 1.00 58.49 58 GLY C N 1
ATOM 6715 C CA . GLY C 1 34 ? 48.404 90.856 32.181 1.00 59.38 58 GLY C CA 1
ATOM 6716 C C . GLY C 1 34 ? 47.649 89.546 32.201 1.00 60.33 58 GLY C C 1
ATOM 6717 O O . GLY C 1 34 ? 46.501 89.494 31.757 1.00 62.28 58 GLY C O 1
ATOM 6718 N N . HIS C 1 35 ? 48.269 88.483 32.708 1.00 59.88 59 HIS C N 1
ATOM 6719 C CA . HIS C 1 35 ? 47.585 87.190 32.754 1.00 59.68 59 HIS C CA 1
ATOM 6720 C C . HIS C 1 35 ? 46.284 87.274 33.541 1.00 59.76 59 HIS C C 1
ATOM 6721 O O . HIS C 1 35 ? 45.291 86.639 33.182 1.00 59.48 59 HIS C O 1
ATOM 6728 N N . ALA C 1 36 ? 46.295 88.066 34.609 1.00 60.35 60 ALA C N 1
ATOM 6729 C CA . ALA C 1 36 ? 45.113 88.245 35.439 1.00 61.77 60 ALA C CA 1
ATOM 6730 C C . ALA C 1 36 ? 43.973 88.865 34.625 1.00 62.53 60 ALA C C 1
ATOM 6731 O O . ALA C 1 36 ? 42.840 88.399 34.680 1.00 62.09 60 ALA C O 1
ATOM 6733 N N . LYS C 1 37 ? 44.282 89.914 33.869 1.00 64.68 61 LYS C N 1
ATOM 6734 C CA . LYS C 1 37 ? 43.284 90.591 33.035 1.00 67.73 61 LYS C CA 1
ATOM 6735 C C . LYS C 1 37 ? 42.692 89.635 32.001 1.00 68.71 61 LYS C C 1
ATOM 6736 O O . LYS C 1 37 ? 41.505 89.695 31.690 1.00 69.16 61 LYS C O 1
ATOM 6742 N N . ARG C 1 38 ? 43.540 88.761 31.471 1.00 69.91 62 ARG C N 1
ATOM 6743 C CA . ARG C 1 38 ? 43.139 87.790 30.469 1.00 70.92 62 ARG C CA 1
ATOM 6744 C C . ARG C 1 38 ? 42.216 86.735 31.061 1.00 71.47 62 ARG C C 1
ATOM 6745 O O . ARG C 1 38 ? 41.304 86.270 30.396 1.00 72.88 62 ARG C O 1
ATOM 6753 N N . LEU C 1 39 ? 42.449 86.362 32.313 1.00 72.00 63 LEU C N 1
ATOM 6754 C CA . LEU C 1 39 ? 41.623 85.351 32.972 1.00 72.41 63 LEU C CA 1
ATOM 6755 C C . LEU C 1 39 ? 40.264 85.921 33.414 1.00 72.96 63 LEU C C 1
ATOM 6756 O O . LEU C 1 39 ? 39.261 85.206 33.450 1.00 72.94 63 LEU C O 1
ATOM 6761 N N . ALA C 1 40 ? 40.232 87.206 33.748 1.00 73.44 64 ALA C N 1
ATOM 6762 C CA . ALA C 1 40 ? 39.001 87.846 34.210 1.00 75.26 64 ALA C CA 1
ATOM 6763 C C . ALA C 1 40 ? 37.725 87.367 33.509 1.00 76.62 64 ALA C C 1
ATOM 6764 O O . ALA C 1 40 ? 36.822 86.840 34.154 1.00 77.51 64 ALA C O 1
ATOM 6766 N N . PRO C 1 41 ? 37.628 87.548 32.181 1.00 77.55 65 PRO C N 1
ATOM 6767 C CA . PRO C 1 41 ? 36.420 87.096 31.484 1.00 78.16 65 PRO C CA 1
ATOM 6768 C C . PRO C 1 41 ? 36.097 85.630 31.783 1.00 78.76 65 PRO C C 1
ATOM 6769 O O . PRO C 1 41 ? 34.980 85.302 32.192 1.00 79.33 65 PRO C O 1
ATOM 6773 N N . GLU C 1 42 ? 37.077 84.754 31.580 1.00 78.71 66 GLU C N 1
ATOM 6774 C CA . GLU C 1 42 ? 36.891 83.326 31.826 1.00 79.31 66 GLU C CA 1
ATOM 6775 C C . GLU C 1 42 ? 36.415 83.050 33.249 1.00 78.74 66 GLU C C 1
ATOM 6776 O O . GLU C 1 42 ? 35.446 82.318 33.459 1.00 79.35 66 GLU C O 1
ATOM 6782 N N . TYR C 1 43 ? 37.100 83.639 34.223 1.00 77.35 67 TYR C N 1
ATOM 6783 C CA . TYR C 1 43 ? 36.756 83.421 35.620 1.00 76.50 67 TYR C CA 1
ATOM 6784 C C . TYR C 1 43 ? 35.323 83.847 35.914 1.00 78.10 67 TYR C C 1
ATOM 6785 O O . TYR C 1 43 ? 34.633 83.196 36.699 1.00 77.88 67 TYR C O 1
ATOM 6794 N N . GLU C 1 44 ? 34.875 84.934 35.285 1.00 80.52 68 GLU C N 1
ATOM 6795 C CA . GLU C 1 44 ? 33.510 85.425 35.495 1.00 82.55 68 GLU C CA 1
ATOM 6796 C C . GLU C 1 44 ? 32.532 84.397 34.942 1.00 83.02 68 GLU C C 1
ATOM 6797 O O . GLU C 1 44 ? 31.484 84.130 35.536 1.00 83.41 68 GLU C O 1
ATOM 6803 N N . ALA C 1 45 ? 32.888 83.822 33.799 1.00 83.69 69 ALA C N 1
ATOM 6804 C CA . ALA C 1 45 ? 32.060 82.813 33.167 1.00 85.59 69 ALA C CA 1
ATOM 6805 C C . ALA C 1 45 ? 32.001 81.593 34.069 1.00 87.31 69 ALA C C 1
ATOM 6806 O O . ALA C 1 45 ? 30.922 81.124 34.423 1.00 89.03 69 ALA C O 1
ATOM 6808 N N . ALA C 1 46 ? 33.165 81.083 34.451 1.00 89.44 70 ALA C N 1
ATOM 6809 C CA . ALA C 1 46 ? 33.225 79.907 35.312 1.00 91.61 70 ALA C CA 1
ATOM 6810 C C . ALA C 1 46 ? 32.374 80.076 36.572 1.00 93.03 70 ALA C C 1
ATOM 6811 O O . ALA C 1 46 ? 31.570 79.203 36.912 1.00 93.57 70 ALA C O 1
ATOM 6813 N N . ALA C 1 47 ? 32.550 81.206 37.252 1.00 94.53 71 ALA C N 1
ATOM 6814 C CA . ALA C 1 47 ? 31.814 81.490 38.481 1.00 96.28 71 ALA C CA 1
ATOM 6815 C C . ALA C 1 47 ? 30.310 81.304 38.317 1.00 97.10 71 ALA C C 1
ATOM 6816 O O . ALA C 1 47 ? 29.682 80.586 39.095 1.00 97.88 71 ALA C O 1
ATOM 6818 N N . THR C 1 48 ? 29.736 81.950 37.308 1.00 97.49 72 THR C N 1
ATOM 6819 C CA . THR C 1 48 ? 28.306 81.844 37.070 1.00 97.77 72 THR C CA 1
ATOM 6820 C C . THR C 1 48 ? 27.874 80.437 36.632 1.00 97.77 72 THR C C 1
ATOM 6821 O O . THR C 1 48 ? 26.793 79.972 36.997 1.00 97.81 72 THR C O 1
ATOM 6825 N N . ARG C 1 49 ? 28.721 79.747 35.878 1.00 97.27 73 ARG C N 1
ATOM 6826 C CA . ARG C 1 49 ? 28.377 78.409 35.419 1.00 97.70 73 ARG C CA 1
ATOM 6827 C C . ARG C 1 49 ? 28.606 77.346 36.497 1.00 98.26 73 ARG C C 1
ATOM 6828 O O . ARG C 1 49 ? 28.388 76.157 36.265 1.00 98.59 73 ARG C O 1
ATOM 6836 N N . LEU C 1 50 ? 29.052 77.766 37.673 1.00 98.62 74 LEU C N 1
ATOM 6837 C CA . LEU C 1 50 ? 29.279 76.823 38.765 1.00 99.37 74 LEU C CA 1
ATOM 6838 C C . LEU C 1 50 ? 28.423 77.189 39.967 1.00 99.44 74 LEU C C 1
ATOM 6839 O O . LEU C 1 50 ? 28.468 76.521 41.003 1.00 99.12 74 LEU C O 1
ATOM 6844 N N . LYS C 1 51 ? 27.640 78.255 39.810 1.00 99.27 75 LYS C N 1
ATOM 6845 C CA . LYS C 1 51 ? 26.756 78.750 40.864 1.00 99.59 75 LYS C CA 1
ATOM 6846 C C . LYS C 1 51 ? 26.027 77.574 41.515 1.00 99.39 75 LYS C C 1
ATOM 6847 O O . LYS C 1 51 ? 25.404 76.763 40.827 1.00 99.93 75 LYS C O 1
ATOM 6853 N N . GLY C 1 52 ? 26.123 77.478 42.839 1.00 98.40 76 GLY C N 1
ATOM 6854 C CA . GLY C 1 52 ? 25.479 76.386 43.547 1.00 96.83 76 GLY C CA 1
ATOM 6855 C C . GLY C 1 52 ? 26.414 75.205 43.756 1.00 95.92 76 GLY C C 1
ATOM 6856 O O . GLY C 1 52 ? 26.472 74.639 44.849 1.00 95.92 76 GLY C O 1
ATOM 6857 N N . ILE C 1 53 ? 27.150 74.830 42.712 1.00 94.43 77 ILE C N 1
ATOM 6858 C CA . ILE C 1 53 ? 28.081 73.707 42.797 1.00 92.56 77 ILE C CA 1
ATOM 6859 C C . ILE C 1 53 ? 29.295 74.091 43.627 1.00 91.20 77 ILE C C 1
ATOM 6860 O O . ILE C 1 53 ? 29.468 73.607 44.747 1.00 91.78 77 ILE C O 1
ATOM 6865 N N . VAL C 1 54 ? 30.134 74.958 43.064 1.00 88.43 78 VAL C N 1
ATOM 6866 C CA . VAL C 1 54 ? 31.343 75.428 43.739 1.00 85.31 78 VAL C CA 1
ATOM 6867 C C . VAL C 1 54 ? 31.511 76.940 43.568 1.00 82.27 78 VAL C C 1
ATOM 6868 O O . VAL C 1 54 ? 31.503 77.463 42.449 1.00 82.65 78 VAL C O 1
ATOM 6872 N N . PRO C 1 55 ? 31.653 77.667 44.686 1.00 78.56 79 PRO C N 1
ATOM 6873 C CA . PRO C 1 55 ? 31.823 79.121 44.617 1.00 75.30 79 PRO C CA 1
ATOM 6874 C C . PRO C 1 55 ? 33.250 79.552 44.238 1.00 71.85 79 PRO C C 1
ATOM 6875 O O . PRO C 1 55 ? 34.237 78.903 44.611 1.00 70.29 79 PRO C O 1
ATOM 6879 N N . LEU C 1 56 ? 33.342 80.643 43.482 1.00 68.11 80 LEU C N 1
ATOM 6880 C CA . LEU C 1 56 ? 34.628 81.182 43.067 1.00 64.57 80 LEU C CA 1
ATOM 6881 C C . LEU C 1 56 ? 34.830 82.565 43.680 1.00 63.26 80 LEU C C 1
ATOM 6882 O O . LEU C 1 56 ? 33.924 83.398 43.658 1.00 62.53 80 LEU C O 1
ATOM 6887 N N . ALA C 1 57 ? 36.020 82.805 44.224 1.00 61.06 81 ALA C N 1
ATOM 6888 C CA . ALA C 1 57 ? 36.336 84.099 44.823 1.00 58.60 81 ALA C CA 1
ATOM 6889 C C . ALA C 1 57 ? 37.671 84.615 44.303 1.00 56.97 81 ALA C C 1
ATOM 6890 O O . ALA C 1 57 ? 38.492 83.850 43.785 1.00 56.53 81 ALA C O 1
ATOM 6892 N N . LYS C 1 58 ? 37.875 85.921 44.434 1.00 54.46 82 LYS C N 1
ATOM 6893 C CA . LYS C 1 58 ? 39.115 86.530 44.012 1.00 52.68 82 LYS C CA 1
ATOM 6894 C C . LYS C 1 58 ? 39.584 87.516 45.071 1.00 51.38 82 LYS C C 1
ATOM 6895 O O . LYS C 1 58 ? 38.784 88.233 45.656 1.00 50.24 82 LYS C O 1
ATOM 6901 N N . VAL C 1 59 ? 40.889 87.518 45.323 1.00 49.51 83 VAL C N 1
ATOM 6902 C CA . VAL C 1 59 ? 41.491 88.399 46.301 1.00 47.65 83 VAL C CA 1
ATOM 6903 C C . VAL C 1 59 ? 42.502 89.307 45.615 1.00 47.96 83 VAL C C 1
ATOM 6904 O O . VAL C 1 59 ? 43.418 88.840 44.941 1.00 45.66 83 VAL C O 1
ATOM 6908 N N . ASP C 1 60 ? 42.324 90.610 45.790 1.00 49.32 84 ASP C N 1
ATOM 6909 C CA . ASP C 1 60 ? 43.231 91.576 45.209 1.00 51.74 84 ASP C CA 1
ATOM 6910 C C . ASP C 1 60 ? 44.379 91.733 46.200 1.00 53.51 84 ASP C C 1
ATOM 6911 O O . ASP C 1 60 ? 44.247 92.401 47.229 1.00 53.91 84 ASP C O 1
ATOM 6916 N N . CYS C 1 61 ? 45.504 91.098 45.882 1.00 54.02 85 CYS C N 1
ATOM 6917 C CA . CYS C 1 61 ? 46.680 91.123 46.737 1.00 53.97 85 CYS C CA 1
ATOM 6918 C C . CYS C 1 61 ? 47.281 92.500 47.029 1.00 55.17 85 CYS C C 1
ATOM 6919 O O . CYS C 1 61 ? 47.835 92.712 48.106 1.00 54.50 85 CYS C O 1
ATOM 6922 N N . THR C 1 62 ? 47.178 93.432 46.086 1.00 56.48 86 THR C N 1
ATOM 6923 C CA . THR C 1 62 ? 47.731 94.764 46.308 1.00 58.23 86 THR C CA 1
ATOM 6924 C C . THR C 1 62 ? 47.000 95.377 47.489 1.00 59.67 86 THR C C 1
ATOM 6925 O O . THR C 1 62 ? 47.583 96.080 48.311 1.00 60.17 86 THR C O 1
ATOM 6929 N N . ALA C 1 63 ? 45.713 95.081 47.584 1.00 61.07 87 ALA C N 1
ATOM 6930 C CA . ALA C 1 63 ? 44.906 95.619 48.663 1.00 63.18 87 ALA C CA 1
ATOM 6931 C C . ALA C 1 63 ? 44.781 94.699 49.874 1.00 63.50 87 ALA C C 1
ATOM 6932 O O . ALA C 1 63 ? 44.200 95.085 50.877 1.00 64.42 87 ALA C O 1
ATOM 6934 N N . ASN C 1 64 ? 45.316 93.488 49.803 1.00 64.29 88 ASN C N 1
ATOM 6935 C CA . ASN C 1 64 ? 45.195 92.586 50.945 1.00 64.90 88 ASN C CA 1
ATOM 6936 C C . ASN C 1 64 ? 46.462 91.790 51.185 1.00 66.50 88 ASN C C 1
ATOM 6937 O O . ASN C 1 64 ? 46.456 90.559 51.166 1.00 66.30 88 ASN C O 1
ATOM 6942 N N . THR C 1 65 ? 47.548 92.506 51.431 1.00 67.83 89 THR C N 1
ATOM 6943 C CA . THR C 1 65 ? 48.839 91.884 51.672 1.00 70.36 89 THR C CA 1
ATOM 6944 C C . THR C 1 65 ? 48.869 90.763 52.721 1.00 70.67 89 THR C C 1
ATOM 6945 O O . THR C 1 65 ? 49.667 89.828 52.607 1.00 71.30 89 THR C O 1
ATOM 6949 N N . ASN C 1 66 ? 48.010 90.832 53.732 1.00 70.72 90 ASN C N 1
ATOM 6950 C CA . ASN C 1 66 ? 48.035 89.800 54.768 1.00 71.60 90 ASN C CA 1
ATOM 6951 C C . ASN C 1 66 ? 47.522 88.427 54.360 1.00 69.90 90 ASN C C 1
ATOM 6952 O O . ASN C 1 66 ? 48.102 87.407 54.743 1.00 69.23 90 ASN C O 1
ATOM 6957 N N . THR C 1 67 ? 46.443 88.372 53.590 1.00 67.60 91 THR C N 1
ATOM 6958 C CA . THR C 1 67 ? 45.955 87.064 53.194 1.00 65.36 91 THR C CA 1
ATOM 6959 C C . THR C 1 67 ? 46.837 86.458 52.111 1.00 63.74 91 THR C C 1
ATOM 6960 O O . THR C 1 67 ? 47.025 85.243 52.079 1.00 64.09 91 THR C O 1
ATOM 6964 N N . CYS C 1 68 ? 47.410 87.288 51.243 1.00 61.48 92 CYS C N 1
ATOM 6965 C CA . CYS C 1 68 ? 48.258 86.742 50.190 1.00 61.31 92 CYS C CA 1
ATOM 6966 C C . CYS C 1 68 ? 49.570 86.232 50.775 1.00 61.81 92 CYS C C 1
ATOM 6967 O O . CYS C 1 68 ? 50.081 85.190 50.357 1.00 62.06 92 CYS C O 1
ATOM 6970 N N . ASN C 1 69 ? 50.100 86.950 51.759 1.00 62.60 93 ASN C N 1
ATOM 6971 C CA . ASN C 1 69 ? 51.336 86.533 52.407 1.00 62.40 93 ASN C CA 1
ATOM 6972 C C . ASN C 1 69 ? 51.097 85.238 53.162 1.00 63.47 93 ASN C C 1
ATOM 6973 O O . ASN C 1 69 ? 51.951 84.358 53.175 1.00 65.33 93 ASN C O 1
ATOM 6978 N N . LYS C 1 70 ? 49.925 85.116 53.781 1.00 63.42 94 LYS C N 1
ATOM 6979 C CA . LYS C 1 70 ? 49.602 83.923 54.544 1.00 62.37 94 LYS C CA 1
ATOM 6980 C C . LYS C 1 70 ? 49.648 82.675 53.677 1.00 62.74 94 LYS C C 1
ATOM 6981 O O . LYS C 1 70 ? 50.148 81.639 54.104 1.00 63.46 94 LYS C O 1
ATOM 6987 N N . TYR C 1 71 ? 49.141 82.772 52.454 1.00 62.01 95 TYR C N 1
ATOM 6988 C CA . TYR C 1 71 ? 49.130 81.626 51.558 1.00 60.88 95 TYR C CA 1
ATOM 6989 C C . TYR C 1 71 ? 50.283 81.618 50.556 1.00 59.77 95 TYR C C 1
ATOM 6990 O O . TYR C 1 71 ? 50.230 80.950 49.518 1.00 60.85 95 TYR C O 1
ATOM 6999 N N . GLY C 1 72 ? 51.331 82.363 50.887 1.00 57.24 96 GLY C N 1
ATOM 7000 C CA . GLY C 1 72 ? 52.513 82.416 50.049 1.00 55.31 96 GLY C CA 1
ATOM 7001 C C . GLY C 1 72 ? 52.347 82.697 48.566 1.00 54.18 96 GLY C C 1
ATOM 7002 O O . GLY C 1 72 ? 52.946 82.022 47.730 1.00 53.04 96 GLY C O 1
ATOM 7003 N N . VAL C 1 73 ? 51.542 83.695 48.231 1.00 52.82 97 VAL C N 1
ATOM 7004 C CA . VAL C 1 73 ? 51.349 84.053 46.840 1.00 50.07 97 VAL C CA 1
ATOM 7005 C C . VAL C 1 73 ? 52.550 84.881 46.373 1.00 48.37 97 VAL C C 1
ATOM 7006 O O . VAL C 1 73 ? 52.921 85.881 46.984 1.00 47.36 97 VAL C O 1
ATOM 7010 N N . SER C 1 74 ? 53.165 84.452 45.284 1.00 47.49 98 SER C N 1
ATOM 7011 C CA . SER C 1 74 ? 54.319 85.155 44.753 1.00 47.13 98 SER C CA 1
ATOM 7012 C C . SER C 1 74 ? 54.088 85.541 43.306 1.00 44.88 98 SER C C 1
ATOM 7013 O O . SER C 1 74 ? 54.870 86.284 42.733 1.00 45.01 98 SER C O 1
ATOM 7016 N N . GLY C 1 75 ? 53.010 85.031 42.723 1.00 44.38 99 GLY C N 1
ATOM 7017 C CA . GLY C 1 75 ? 52.707 85.335 41.337 1.00 45.50 99 GLY C CA 1
ATOM 7018 C C . GLY C 1 75 ? 51.223 85.343 40.994 1.00 45.97 99 GLY C C 1
ATOM 7019 O O . GLY C 1 75 ? 50.426 84.644 41.605 1.00 44.57 99 GLY C O 1
ATOM 7020 N N . TYR C 1 76 ? 50.857 86.123 39.985 1.00 46.26 100 TYR C N 1
ATOM 7021 C CA . TYR C 1 76 ? 49.466 86.247 39.581 1.00 46.60 100 TYR C CA 1
ATOM 7022 C C . TYR C 1 76 ? 49.242 85.753 38.168 1.00 46.78 100 TYR C C 1
ATOM 7023 O O . TYR C 1 76 ? 50.039 86.027 37.284 1.00 48.79 100 TYR C O 1
ATOM 7032 N N . PRO C 1 77 ? 48.138 85.030 37.936 1.00 46.31 101 PRO C N 1
ATOM 7033 C CA . PRO C 1 77 ? 47.163 84.703 38.981 1.00 46.56 101 PRO C CA 1
ATOM 7034 C C . PRO C 1 77 ? 47.497 83.385 39.674 1.00 46.56 101 PRO C C 1
ATOM 7035 O O . PRO C 1 77 ? 48.056 82.484 39.060 1.00 47.57 101 PRO C O 1
ATOM 7039 N N . THR C 1 78 ? 47.174 83.279 40.955 1.00 46.95 102 THR C N 1
ATOM 7040 C CA . THR C 1 78 ? 47.407 82.040 41.672 1.00 46.80 102 THR C CA 1
ATOM 7041 C C . THR C 1 78 ? 46.035 81.515 42.046 1.00 48.77 102 THR C C 1
ATOM 7042 O O . THR C 1 78 ? 45.299 82.156 42.783 1.00 47.42 102 THR C O 1
ATOM 7046 N N . LEU C 1 79 ? 45.681 80.355 41.505 1.00 52.73 103 LEU C N 1
ATOM 7047 C CA . LEU C 1 79 ? 44.395 79.731 41.801 1.00 54.34 103 LEU C CA 1
ATOM 7048 C C . LEU C 1 79 ? 44.586 78.626 42.838 1.00 55.64 103 LEU C C 1
ATOM 7049 O O . LEU C 1 79 ? 45.351 77.686 42.632 1.00 56.55 103 LEU C O 1
ATOM 7054 N N . LYS C 1 80 ? 43.906 78.756 43.967 1.00 57.72 104 LYS C N 1
ATOM 7055 C CA . LYS C 1 80 ? 43.992 77.748 45.011 1.00 60.84 104 LYS C CA 1
ATOM 7056 C C . LYS C 1 80 ? 42.600 77.228 45.344 1.00 63.53 104 LYS C C 1
ATOM 7057 O O . LYS C 1 80 ? 41.610 77.963 45.288 1.00 64.38 104 LYS C O 1
ATOM 7063 N N . ILE C 1 81 ? 42.523 75.945 45.664 1.00 65.80 105 ILE C N 1
ATOM 7064 C CA . ILE C 1 81 ? 41.257 75.342 46.033 1.00 67.00 105 ILE C CA 1
ATOM 7065 C C . ILE C 1 81 ? 41.277 75.183 47.540 1.00 67.53 105 ILE C C 1
ATOM 7066 O O . ILE C 1 81 ? 42.266 74.729 48.114 1.00 66.30 105 ILE C O 1
ATOM 7071 N N . PHE C 1 82 ? 40.193 75.585 48.184 1.00 68.79 106 PHE C N 1
ATOM 7072 C CA . PHE C 1 82 ? 40.107 75.458 49.623 1.00 71.79 106 PHE C CA 1
ATOM 7073 C C . PHE C 1 82 ? 39.004 74.474 49.969 1.00 75.53 106 PHE C C 1
ATOM 7074 O O . PHE C 1 82 ? 37.929 74.483 49.363 1.00 75.72 106 PHE C O 1
ATOM 7082 N N . ARG C 1 83 ? 39.283 73.612 50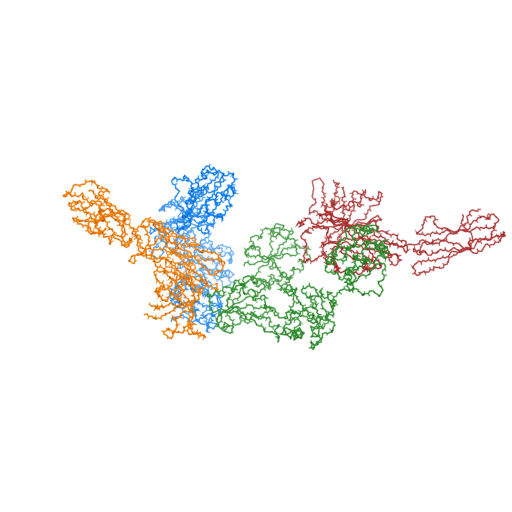.939 1.00 80.64 107 ARG C N 1
ATOM 7083 C CA . ARG C 1 83 ? 38.310 72.623 51.381 1.00 85.02 107 ARG C CA 1
ATOM 7084 C C . ARG C 1 83 ? 38.011 72.866 52.851 1.00 87.16 107 ARG C C 1
ATOM 7085 O O . ARG C 1 83 ? 38.911 72.833 53.697 1.00 86.86 107 ARG C O 1
ATOM 7093 N N . ASP C 1 84 ? 36.743 73.130 53.146 1.00 90.08 108 ASP C N 1
ATOM 7094 C CA . ASP C 1 84 ? 36.317 73.377 54.517 1.00 92.81 108 ASP C CA 1
ATOM 7095 C C . ASP C 1 84 ? 37.119 74.487 55.194 1.00 93.60 108 ASP C C 1
ATOM 7096 O O . ASP C 1 84 ? 37.189 74.544 56.420 1.00 93.68 108 ASP C O 1
ATOM 7101 N N . GLY C 1 85 ? 37.739 75.357 54.400 1.00 94.47 109 GLY C N 1
ATOM 7102 C CA . GLY C 1 85 ? 38.489 76.458 54.979 1.00 94.54 109 GLY C CA 1
ATOM 7103 C C . GLY C 1 85 ? 40.002 76.370 54.972 1.00 94.39 109 GLY C C 1
ATOM 7104 O O . GLY C 1 85 ? 40.676 77.313 55.387 1.00 94.78 109 GLY C O 1
ATOM 7105 N N . GLU C 1 86 ? 40.557 75.256 54.518 1.00 93.88 110 GLU C N 1
ATOM 7106 C CA . GLU C 1 86 ? 42.007 75.149 54.485 1.00 93.20 110 GLU C CA 1
ATOM 7107 C C . GLU C 1 86 ? 42.537 74.867 53.090 1.00 91.89 110 GLU C C 1
ATOM 7108 O O . GLU C 1 86 ? 41.831 74.308 52.247 1.00 90.59 110 GLU C O 1
ATOM 7114 N N . GLU C 1 87 ? 43.782 75.274 52.853 1.00 91.09 111 GLU C N 1
ATOM 7115 C CA . GLU C 1 87 ? 44.418 75.074 51.557 1.00 90.20 111 GLU C CA 1
ATOM 7116 C C . GLU C 1 87 ? 44.301 73.628 51.124 1.00 89.39 111 GLU C C 1
ATOM 7117 O O . GLU C 1 87 ? 44.486 72.718 51.925 1.00 89.15 111 GLU C O 1
ATOM 7123 N N . ALA C 1 88 ? 44.002 73.422 49.849 1.00 88.55 112 ALA C N 1
ATOM 7124 C CA . ALA C 1 88 ? 43.849 72.082 49.324 1.00 87.79 112 ALA C CA 1
ATOM 7125 C C . ALA C 1 88 ? 44.504 71.943 47.953 1.00 86.90 112 ALA C C 1
ATOM 7126 O O . ALA C 1 88 ? 43.915 71.386 47.023 1.00 87.15 112 ALA C O 1
ATOM 7128 N N . GLY C 1 89 ? 45.720 72.460 47.828 1.00 85.21 113 GLY C N 1
ATOM 7129 C CA . GLY C 1 89 ? 46.426 72.363 46.563 1.00 84.45 113 GLY C CA 1
ATOM 7130 C C . GLY C 1 89 ? 46.023 73.370 45.499 1.00 83.40 113 GLY C C 1
ATOM 7131 O O . GLY C 1 89 ? 44.880 73.822 45.434 1.00 83.04 113 GLY C O 1
ATOM 7132 N N . ALA C 1 90 ? 46.982 73.711 44.651 1.00 82.57 114 ALA C N 1
ATOM 7133 C CA . ALA C 1 90 ? 46.759 74.660 43.576 1.00 82.49 114 ALA C CA 1
ATOM 7134 C C . ALA C 1 90 ? 45.895 74.058 42.481 1.00 82.88 114 ALA C C 1
ATOM 7135 O O . ALA C 1 90 ? 45.743 72.844 42.389 1.00 82.80 114 ALA C O 1
ATOM 7137 N N . TYR C 1 91 ? 45.324 74.920 41.653 1.00 84.05 115 TYR C N 1
ATOM 7138 C CA . TYR C 1 91 ? 44.503 74.470 40.545 1.00 86.29 115 TYR C CA 1
ATOM 7139 C C . TYR C 1 91 ? 45.412 74.230 39.345 1.00 89.69 115 TYR C C 1
ATOM 7140 O O . TYR C 1 91 ? 45.840 75.169 38.669 1.00 89.48 115 TYR C O 1
ATOM 7149 N N . ASP C 1 92 ? 45.702 72.957 39.096 1.00 93.72 116 ASP C N 1
ATOM 7150 C CA . ASP C 1 92 ? 46.567 72.538 37.993 1.00 96.89 116 ASP C CA 1
ATOM 7151 C C . ASP C 1 92 ? 45.786 72.404 36.690 1.00 97.31 116 ASP C C 1
ATOM 7152 O O . ASP C 1 92 ? 45.605 71.289 36.187 1.00 98.31 116 ASP C O 1
ATOM 7157 N N . GLY C 1 93 ? 45.332 73.525 36.136 1.00 96.37 117 GLY C N 1
ATOM 7158 C CA . GLY C 1 93 ? 44.570 73.439 34.904 1.00 95.57 117 GLY C CA 1
ATOM 7159 C C . GLY C 1 93 ? 44.698 74.620 33.970 1.00 94.38 117 GLY C C 1
ATOM 7160 O O . GLY C 1 93 ? 45.346 75.610 34.303 1.00 94.64 117 GLY C O 1
ATOM 7161 N N . PRO C 1 94 ? 44.090 74.537 32.776 1.00 93.31 118 PRO C N 1
ATOM 7162 C CA . PRO C 1 94 ? 44.163 75.638 31.818 1.00 91.44 118 PRO C CA 1
ATOM 7163 C C . PRO C 1 94 ? 43.334 76.775 32.384 1.00 90.32 118 PRO C C 1
ATOM 7164 O O . PRO C 1 94 ? 42.372 76.540 33.122 1.00 89.44 118 PRO C O 1
ATOM 7168 N N . ARG C 1 95 ? 43.706 78.004 32.049 1.00 89.10 119 ARG C N 1
ATOM 7169 C CA . ARG C 1 95 ? 42.986 79.159 32.559 1.00 87.92 119 ARG C CA 1
ATOM 7170 C C . ARG C 1 95 ? 41.824 79.552 31.654 1.00 87.37 119 ARG C C 1
ATOM 7171 O O . ARG C 1 95 ? 41.760 80.676 31.162 1.00 85.81 119 ARG C O 1
ATOM 7179 N N . THR C 1 96 ? 40.903 78.611 31.452 1.00 87.98 120 THR C N 1
ATOM 7180 C CA . THR C 1 96 ? 39.724 78.832 30.616 1.00 88.08 120 THR C CA 1
ATOM 7181 C C . THR C 1 96 ? 38.481 78.502 31.416 1.00 88.23 120 THR C C 1
ATOM 7182 O O . THR C 1 96 ? 38.555 77.814 32.432 1.00 88.32 120 THR C O 1
ATOM 7186 N N . ALA C 1 97 ? 37.336 78.977 30.944 1.00 89.00 121 ALA C N 1
ATOM 7187 C CA . ALA C 1 97 ? 36.079 78.713 31.627 1.00 89.74 121 ALA C CA 1
ATOM 7188 C C . ALA C 1 97 ? 35.823 77.211 31.636 1.00 90.39 121 ALA C C 1
ATOM 7189 O O . ALA C 1 97 ? 35.568 76.619 32.687 1.00 89.40 121 ALA C O 1
ATOM 7191 N N . ASP C 1 98 ? 35.907 76.598 30.458 1.00 91.79 122 ASP C N 1
ATOM 7192 C CA . ASP C 1 98 ? 35.677 75.164 30.322 1.00 93.26 122 ASP C CA 1
ATOM 7193 C C . ASP C 1 98 ? 36.603 74.348 31.212 1.00 93.24 122 ASP C C 1
ATOM 7194 O O . ASP C 1 98 ? 36.170 73.401 31.869 1.00 93.44 122 ASP C O 1
ATOM 7199 N N . GLY C 1 99 ? 37.878 74.718 31.230 1.00 93.67 123 GLY C N 1
ATOM 7200 C CA . GLY C 1 99 ? 38.843 74.002 32.042 1.00 94.44 123 GLY C CA 1
ATOM 7201 C C . GLY C 1 99 ? 38.507 74.057 33.519 1.00 95.51 123 GLY C C 1
ATOM 7202 O O . GLY C 1 99 ? 38.581 73.041 34.215 1.00 95.69 123 GLY C O 1
ATOM 7203 N N . ILE C 1 100 ? 38.131 75.243 33.993 1.00 96.27 124 ILE C N 1
ATOM 7204 C CA . ILE C 1 100 ? 37.781 75.451 35.397 1.00 96.86 124 ILE C CA 1
ATOM 7205 C C . ILE C 1 100 ? 36.494 74.731 35.804 1.00 97.62 124 ILE C C 1
ATOM 7206 O O . ILE C 1 100 ? 36.478 73.979 36.779 1.00 97.18 124 ILE C O 1
ATOM 7211 N N . VAL C 1 101 ? 35.419 74.959 35.056 1.00 98.88 125 VAL C N 1
ATOM 7212 C CA . VAL C 1 101 ? 34.137 74.329 35.356 1.00 100.49 125 VAL C CA 1
ATOM 7213 C C . VAL C 1 101 ? 34.229 72.803 35.427 1.00 100.99 125 VAL C C 1
ATOM 7214 O O . VAL C 1 101 ? 33.704 72.184 36.354 1.00 101.28 125 VAL C O 1
ATOM 7218 N N . SER C 1 102 ? 34.901 72.197 34.454 1.00 101.43 126 SER C N 1
ATOM 7219 C CA . SER C 1 102 ? 35.028 70.743 34.422 1.00 102.10 126 SER C CA 1
ATOM 7220 C C . SER C 1 102 ? 35.823 70.180 35.597 1.00 102.22 126 SER C C 1
ATOM 7221 O O . SER C 1 102 ? 35.373 69.259 36.279 1.00 102.16 126 SER C O 1
ATOM 7224 N N . HIS C 1 103 ? 37.006 70.736 35.830 1.00 102.97 127 HIS C N 1
ATOM 7225 C CA . HIS C 1 103 ? 37.864 70.280 36.918 1.00 103.46 127 HIS C CA 1
ATOM 7226 C C . HIS C 1 103 ? 37.147 70.344 38.266 1.00 103.62 127 HIS C C 1
ATOM 7227 O O . HIS C 1 103 ? 37.136 69.375 39.023 1.00 103.62 127 HIS C O 1
ATOM 7234 N N . LEU C 1 104 ? 36.549 71.488 38.565 1.00 103.71 128 LEU C N 1
ATOM 7235 C CA . LEU C 1 104 ? 35.862 71.650 39.832 1.00 104.49 128 LEU C CA 1
ATOM 7236 C C . LEU C 1 104 ? 34.636 70.763 39.956 1.00 106.11 128 LEU C C 1
ATOM 7237 O O . LEU C 1 104 ? 34.306 70.322 41.055 1.00 106.66 128 LEU C O 1
ATOM 7242 N N . LYS C 1 105 ? 33.958 70.501 38.843 1.00 107.59 129 LYS C N 1
ATOM 7243 C CA . LYS C 1 105 ? 32.783 69.641 38.894 1.00 108.94 129 LYS C CA 1
ATOM 7244 C C . LYS C 1 105 ? 33.214 68.241 39.303 1.00 109.22 129 LYS C C 1
ATOM 7245 O O . LYS C 1 105 ? 32.534 67.578 40.090 1.00 109.36 129 LYS C O 1
ATOM 7251 N N . LYS C 1 106 ? 34.351 67.796 38.776 1.00 109.03 130 LYS C N 1
ATOM 7252 C CA . LYS C 1 106 ? 34.868 66.477 39.119 1.00 109.41 130 LYS C CA 1
ATOM 7253 C C . LYS C 1 106 ? 35.368 66.528 40.559 1.00 109.54 130 LYS C C 1
ATOM 7254 O O . LYS C 1 106 ? 35.171 65.592 41.338 1.00 110.16 130 LYS C O 1
ATOM 7260 N N . GLN C 1 107 ? 36.005 67.643 40.900 1.00 109.48 131 GLN C N 1
ATOM 7261 C CA . GLN C 1 107 ? 36.554 67.879 42.236 1.00 109.25 131 GLN C CA 1
ATOM 7262 C C . GLN C 1 107 ? 35.451 67.901 43.298 1.00 107.82 131 GLN C C 1
ATOM 7263 O O . GLN C 1 107 ? 35.662 67.479 44.438 1.00 107.68 131 GLN C O 1
ATOM 7269 N N . ALA C 1 108 ? 34.283 68.415 42.918 1.00 106.08 132 ALA C N 1
ATOM 7270 C CA . ALA C 1 108 ? 33.135 68.498 43.820 1.00 104.00 132 ALA C CA 1
ATOM 7271 C C . ALA C 1 108 ? 32.524 67.112 43.978 1.00 103.00 132 ALA C C 1
ATOM 7272 O O . ALA C 1 108 ? 31.327 66.971 44.240 1.00 101.59 132 ALA C O 1
ATOM 7274 N N . GLY C 1 109 ? 33.372 66.101 43.808 1.00 101.72 133 GLY C N 1
ATOM 7275 C CA . GLY C 1 109 ? 32.962 64.717 43.922 1.00 98.84 133 GLY C CA 1
ATOM 7276 C C . GLY C 1 109 ? 31.477 64.473 43.778 1.00 96.02 133 GLY C C 1
ATOM 7277 O O . GLY C 1 109 ? 30.830 65.108 42.944 1.00 96.46 133 GLY C O 1
ATOM 7278 N N . PRO C 1 110 ? 30.914 63.524 44.551 1.00 93.16 134 PRO C N 1
ATOM 7279 C CA . PRO C 1 110 ? 31.637 62.693 45.523 1.00 90.28 134 PRO C CA 1
ATOM 7280 C C . PRO C 1 110 ? 32.833 62.100 44.782 1.00 87.85 134 PRO C C 1
ATOM 7281 O O . PRO C 1 110 ? 32.873 62.138 43.549 1.00 87.21 134 PRO C O 1
ATOM 7285 N N . ALA C 1 111 ? 33.807 61.564 45.505 1.00 84.97 135 ALA C N 1
ATOM 7286 C CA . ALA C 1 111 ? 34.959 60.982 44.831 1.00 81.90 135 ALA C CA 1
ATOM 7287 C C . ALA C 1 111 ? 34.455 60.073 43.703 1.00 79.51 135 ALA C C 1
ATOM 7288 O O . ALA C 1 111 ? 34.923 60.149 42.566 1.00 78.19 135 ALA C O 1
ATOM 7290 N N . SER C 1 112 ? 33.481 59.229 44.022 1.00 77.03 136 SER C N 1
ATOM 7291 C CA . SER C 1 112 ? 32.909 58.330 43.030 1.00 75.57 136 SER C CA 1
ATOM 7292 C C . SER C 1 112 ? 31.421 58.610 42.885 1.00 74.36 136 SER C C 1
ATOM 7293 O O . SER C 1 112 ? 30.679 58.626 43.871 1.00 73.01 136 SER C O 1
ATOM 7296 N N . VAL C 1 113 ? 30.990 58.824 41.647 1.00 73.37 137 VAL C N 1
ATOM 7297 C CA . VAL C 1 113 ? 29.591 59.122 41.371 1.00 72.06 137 VAL C CA 1
ATOM 7298 C C . VAL C 1 113 ? 28.739 57.867 41.292 1.00 70.80 137 VAL C C 1
ATOM 7299 O O . VAL C 1 113 ? 28.997 56.969 40.490 1.00 70.07 137 VAL C O 1
ATOM 7303 N N . PRO C 1 114 ? 27.713 57.787 42.146 1.00 70.15 138 PRO C N 1
ATOM 7304 C CA . PRO C 1 114 ? 26.810 56.640 42.176 1.00 69.51 138 PRO C CA 1
ATOM 7305 C C . PRO C 1 114 ? 25.869 56.692 40.981 1.00 69.20 138 PRO C C 1
ATOM 7306 O O . PRO C 1 114 ? 25.322 57.742 40.656 1.00 69.06 138 PRO C O 1
ATOM 7310 N N . LEU C 1 115 ? 25.698 55.558 40.320 1.00 69.49 139 LEU C N 1
ATOM 7311 C CA . LEU C 1 115 ? 24.822 55.481 39.166 1.00 70.89 139 LEU C CA 1
ATOM 7312 C C . LEU C 1 115 ? 23.605 54.654 39.558 1.00 73.06 139 LEU C C 1
ATOM 7313 O O . LEU C 1 115 ? 23.730 53.484 39.923 1.00 73.51 139 LEU C O 1
ATOM 7318 N N . ARG C 1 116 ? 22.428 55.268 39.475 1.00 75.50 140 ARG C N 1
ATOM 7319 C CA . ARG C 1 116 ? 21.186 54.614 39.875 1.00 78.58 140 ARG C CA 1
ATOM 7320 C C . ARG C 1 116 ? 20.370 54.027 38.738 1.00 78.94 140 ARG C C 1
ATOM 7321 O O . ARG C 1 116 ? 19.505 53.181 38.962 1.00 79.09 140 ARG C O 1
ATOM 7329 N N . THR C 1 117 ? 20.639 54.477 37.521 1.00 79.58 141 THR C N 1
ATOM 7330 C CA . THR C 1 117 ? 19.894 54.003 36.366 1.00 79.69 141 THR C CA 1
ATOM 7331 C C . THR C 1 117 ? 20.799 53.846 35.156 1.00 80.62 141 THR C C 1
ATOM 7332 O O . THR C 1 117 ? 21.813 54.532 35.047 1.00 79.89 141 THR C O 1
ATOM 7336 N N . GLU C 1 118 ? 20.435 52.950 34.242 1.00 82.18 142 GLU C N 1
ATOM 7337 C CA . GLU C 1 118 ? 21.232 52.763 33.035 1.00 83.58 142 GLU C CA 1
ATOM 7338 C C . GLU C 1 118 ? 21.370 54.098 32.309 1.00 85.20 142 GLU C C 1
ATOM 7339 O O . GLU C 1 118 ? 22.366 54.352 31.643 1.00 85.15 142 GLU C O 1
ATOM 7345 N N . GLU C 1 119 ? 20.363 54.954 32.453 1.00 87.35 143 GLU C N 1
ATOM 7346 C CA . GLU C 1 119 ? 20.376 56.268 31.821 1.00 89.22 143 GLU C CA 1
ATOM 7347 C C . GLU C 1 119 ? 21.536 57.097 32.387 1.00 88.50 143 GLU C C 1
ATOM 7348 O O . GLU C 1 119 ? 22.296 57.715 31.635 1.00 88.31 143 GLU C O 1
ATOM 7354 N N . GLU C 1 120 ? 21.669 57.104 33.712 1.00 87.08 144 GLU C N 1
ATOM 7355 C CA . GLU C 1 120 ? 22.751 57.831 34.364 1.00 85.15 144 GLU C CA 1
ATOM 7356 C C . GLU C 1 120 ? 24.077 57.210 33.932 1.00 83.79 144 GLU C C 1
ATOM 7357 O O . GLU C 1 120 ? 25.045 57.917 33.650 1.00 83.00 144 GLU C O 1
ATOM 7363 N N . PHE C 1 121 ? 24.107 55.881 33.886 1.00 81.86 145 PHE C N 1
ATOM 7364 C CA . PHE C 1 121 ? 25.299 55.148 33.482 1.00 80.46 145 PHE C CA 1
ATOM 7365 C C . PHE C 1 121 ? 25.712 55.553 32.068 1.00 80.97 145 PHE C C 1
ATOM 7366 O O . PHE C 1 121 ? 26.788 56.111 31.870 1.00 80.88 145 PHE C O 1
ATOM 7374 N N . LYS C 1 122 ? 24.852 55.279 31.090 1.00 81.31 146 LYS C N 1
ATOM 7375 C CA . LYS C 1 122 ? 25.139 55.621 29.701 1.00 81.15 146 LYS C CA 1
ATOM 7376 C C . LYS C 1 122 ? 25.649 57.057 29.593 1.00 80.71 146 LYS C C 1
ATOM 7377 O O . LYS C 1 122 ? 26.569 57.343 28.826 1.00 80.76 146 LYS C O 1
ATOM 7383 N N . LYS C 1 123 ? 25.054 57.960 30.366 1.00 80.00 147 LYS C N 1
ATOM 7384 C CA . LYS C 1 123 ? 25.448 59.362 30.334 1.00 79.09 147 LYS C CA 1
ATOM 7385 C C . LYS C 1 123 ? 26.812 59.622 30.967 1.00 79.22 147 LYS C C 1
ATOM 7386 O O . LYS C 1 123 ? 27.511 60.567 30.594 1.00 79.28 147 LYS C O 1
ATOM 7392 N N . PHE C 1 124 ? 27.195 58.791 31.929 1.00 78.83 148 PHE C N 1
ATOM 7393 C CA . PHE C 1 124 ? 28.481 58.975 32.589 1.00 77.24 148 PHE C CA 1
ATOM 7394 C C . PHE C 1 124 ? 29.648 58.578 31.695 1.00 77.36 148 PHE C C 1
ATOM 7395 O O . PHE C 1 124 ? 30.665 59.265 31.666 1.00 76.91 148 PHE C O 1
ATOM 7403 N N . ILE C 1 125 ? 29.503 57.468 30.973 1.00 77.40 149 ILE C N 1
ATOM 7404 C CA . ILE C 1 125 ? 30.565 56.992 30.095 1.00 78.79 149 ILE C CA 1
ATOM 7405 C C . ILE C 1 125 ? 30.465 57.535 28.674 1.00 81.95 149 ILE C C 1
ATOM 7406 O O . ILE C 1 125 ? 30.977 56.926 27.729 1.00 82.22 149 ILE C O 1
ATOM 7411 N N . SER C 1 126 ? 29.798 58.675 28.525 1.00 84.66 150 SER C N 1
ATOM 7412 C CA . SER C 1 126 ? 29.650 59.311 27.220 1.00 87.54 150 SER C CA 1
ATOM 7413 C C . SER C 1 126 ? 30.448 60.604 27.268 1.00 88.81 150 SER C C 1
ATOM 7414 O O . SER C 1 126 ? 30.233 61.514 26.465 1.00 89.90 150 SER C O 1
ATOM 7417 N N . ASP C 1 127 ? 31.358 60.677 28.235 1.00 89.50 151 ASP C N 1
ATOM 7418 C CA . ASP C 1 127 ? 32.207 61.845 28.425 1.00 89.25 151 ASP C CA 1
ATOM 7419 C C . ASP C 1 127 ? 33.399 61.760 27.475 1.00 89.47 151 ASP C C 1
ATOM 7420 O O . ASP C 1 127 ? 33.659 60.707 26.878 1.00 88.82 151 ASP C O 1
ATOM 7425 N N . LYS C 1 128 ? 34.109 62.877 27.331 1.00 90.17 152 LYS C N 1
ATOM 7426 C CA . LYS C 1 128 ? 35.275 62.939 26.459 1.00 90.95 152 LYS C CA 1
ATOM 7427 C C . LYS C 1 128 ? 36.484 62.292 27.128 1.00 90.00 152 LYS C C 1
ATOM 7428 O O . LYS C 1 128 ? 37.438 61.901 26.456 1.00 90.83 152 LYS C O 1
ATOM 7434 N N . ASP C 1 129 ? 36.437 62.185 28.453 1.00 88.02 153 ASP C N 1
ATOM 7435 C CA . ASP C 1 129 ? 37.508 61.552 29.218 1.00 85.69 153 ASP C CA 1
ATOM 7436 C C . ASP C 1 129 ? 37.131 60.104 29.516 1.00 83.94 153 ASP C C 1
ATOM 7437 O O . ASP C 1 129 ? 35.982 59.705 29.325 1.00 84.35 153 ASP C O 1
ATOM 7442 N N . ALA C 1 130 ? 38.092 59.320 29.993 1.00 81.15 154 ALA C N 1
ATOM 7443 C CA . ALA C 1 130 ? 37.826 57.920 30.300 1.00 77.94 154 ALA C CA 1
ATOM 7444 C C . ALA C 1 130 ? 36.926 57.792 31.528 1.00 74.69 154 ALA C C 1
ATOM 7445 O O . ALA C 1 130 ? 36.688 58.763 32.250 1.00 74.06 154 ALA C O 1
ATOM 7447 N N . SER C 1 131 ? 36.428 56.586 31.757 1.00 71.02 155 SER C N 1
ATOM 7448 C CA . SER C 1 131 ? 35.563 56.340 32.898 1.00 68.07 155 SER C CA 1
ATOM 7449 C C . SER C 1 131 ? 35.964 55.077 33.662 1.00 64.70 155 SER C C 1
ATOM 7450 O O . SER C 1 131 ? 36.134 54.007 33.067 1.00 63.06 155 SER C O 1
ATOM 7453 N N . ILE C 1 132 ? 36.125 55.223 34.976 1.00 60.93 156 ILE C N 1
ATOM 7454 C CA . ILE C 1 132 ? 36.476 54.108 35.849 1.00 58.13 156 ILE C CA 1
ATOM 7455 C C . ILE C 1 132 ? 35.192 53.790 36.588 1.00 56.86 156 ILE C C 1
ATOM 7456 O O . ILE C 1 132 ? 34.791 54.528 37.486 1.00 55.57 156 ILE C O 1
ATOM 7461 N N . VAL C 1 133 ? 34.543 52.697 36.211 1.00 56.40 157 VAL C N 1
ATOM 7462 C CA . VAL C 1 133 ? 33.281 52.331 36.834 1.00 56.75 157 VAL C CA 1
ATOM 7463 C C . VAL C 1 133 ? 33.332 51.033 37.636 1.00 56.25 157 VAL C C 1
ATOM 7464 O O . VAL C 1 133 ? 33.717 49.978 37.106 1.00 54.63 157 VAL C O 1
ATOM 7468 N N . GLY C 1 134 ? 32.936 51.134 38.913 1.00 54.91 158 GLY C N 1
ATOM 7469 C CA . GLY C 1 134 ? 32.899 49.988 39.809 1.00 53.54 158 GLY C CA 1
ATOM 7470 C C . GLY C 1 134 ? 31.506 49.366 39.864 1.00 54.17 158 GLY C C 1
ATOM 7471 O O . GLY C 1 134 ? 30.493 50.064 39.955 1.00 52.21 158 GLY C O 1
ATOM 7472 N N . PHE C 1 135 ? 31.456 48.042 39.806 1.00 54.46 159 PHE C N 1
ATOM 7473 C CA . PHE C 1 135 ? 30.199 47.314 39.840 1.00 56.83 159 PHE C CA 1
ATOM 7474 C C . PHE C 1 135 ? 30.136 46.425 41.082 1.00 57.06 159 PHE C C 1
ATOM 7475 O O . PHE C 1 135 ? 30.869 45.434 41.196 1.00 55.89 159 PHE C O 1
ATOM 7483 N N . PHE C 1 136 ? 29.243 46.781 42.003 1.00 57.80 160 PHE C N 1
ATOM 7484 C CA . PHE C 1 136 ? 29.085 46.043 43.264 1.00 56.97 160 PHE C CA 1
ATOM 7485 C C . PHE C 1 136 ? 27.611 45.833 43.638 1.00 57.23 160 PHE C C 1
ATOM 7486 O O . PHE C 1 136 ? 26.835 46.789 43.725 1.00 57.10 160 PHE C O 1
ATOM 7494 N N . ASP C 1 137 ? 27.232 44.581 43.861 1.00 58.19 161 ASP C N 1
ATOM 7495 C CA . ASP C 1 137 ? 25.861 44.278 44.251 1.00 61.36 161 ASP C CA 1
ATOM 7496 C C . ASP C 1 137 ? 25.720 44.164 45.782 1.00 61.98 161 ASP C C 1
ATOM 7497 O O . ASP C 1 137 ? 24.600 44.052 46.314 1.00 62.89 161 ASP C O 1
ATOM 7502 N N . ASP C 1 138 ? 26.852 44.200 46.485 1.00 60.87 162 ASP C N 1
ATOM 7503 C CA . ASP C 1 138 ? 26.840 44.112 47.940 1.00 61.50 162 ASP C CA 1
ATOM 7504 C C . ASP C 1 138 ? 27.289 45.421 48.578 1.00 62.07 162 ASP C C 1
ATOM 7505 O O . ASP C 1 138 ? 28.405 45.901 48.368 1.00 60.66 162 ASP C O 1
ATOM 7510 N N . SER C 1 139 ? 26.392 45.995 49.367 1.00 63.01 163 SER C N 1
ATOM 7511 C CA . SER C 1 139 ? 26.651 47.259 50.040 1.00 62.91 163 SER C CA 1
ATOM 7512 C C . SER C 1 139 ? 27.814 47.212 51.037 1.00 61.16 163 SER C C 1
ATOM 7513 O O . SER C 1 139 ? 28.465 48.224 51.271 1.00 59.17 163 SER C O 1
ATOM 7516 N N . PHE C 1 140 ? 28.089 46.041 51.604 1.00 58.91 164 PHE C N 1
ATOM 7517 C CA . PHE C 1 140 ? 29.155 45.917 52.591 1.00 56.68 164 PHE C CA 1
ATOM 7518 C C . PHE C 1 140 ? 30.436 45.247 52.100 1.00 56.07 164 PHE C C 1
ATOM 7519 O O . PHE C 1 140 ? 31.239 44.779 52.909 1.00 53.66 164 PHE C O 1
ATOM 7527 N N . SER C 1 141 ? 30.640 45.214 50.786 1.00 55.72 165 SER C N 1
ATOM 7528 C CA . SER C 1 141 ? 31.832 44.572 50.235 1.00 55.07 165 SER C CA 1
ATOM 7529 C C . SER C 1 141 ? 33.120 45.327 50.542 1.00 54.46 165 SER C C 1
ATOM 7530 O O . SER C 1 141 ? 33.158 46.556 50.593 1.00 55.05 165 SER C O 1
ATOM 7533 N N . GLU C 1 142 ? 34.181 44.567 50.748 1.00 53.30 166 GLU C N 1
ATOM 7534 C CA . GLU C 1 142 ? 35.474 45.151 51.020 1.00 52.91 166 GLU C CA 1
ATOM 7535 C C . GLU C 1 142 ? 36.009 45.755 49.720 1.00 52.14 166 GLU C C 1
ATOM 7536 O O . GLU C 1 142 ? 36.721 46.767 49.729 1.00 51.63 166 GLU C O 1
ATOM 7542 N N . ALA C 1 143 ? 35.660 45.125 48.602 1.00 51.04 167 ALA C N 1
ATOM 7543 C CA . ALA C 1 143 ? 36.095 45.586 47.287 1.00 49.95 167 ALA C CA 1
ATOM 7544 C C . ALA C 1 143 ? 35.541 46.973 47.010 1.00 49.82 167 ALA C C 1
ATOM 7545 O O . ALA C 1 143 ? 36.284 47.880 46.629 1.00 48.10 167 ALA C O 1
ATOM 7547 N N . HIS C 1 144 ? 34.234 47.130 47.213 1.00 50.59 168 HIS C N 1
ATOM 7548 C CA . HIS C 1 144 ? 33.571 48.413 46.999 1.00 51.56 168 HIS C CA 1
ATOM 7549 C C . HIS C 1 144 ? 34.241 49.488 47.865 1.00 51.64 168 HIS C C 1
ATOM 7550 O O . HIS C 1 144 ? 34.324 50.656 47.476 1.00 51.79 168 HIS C O 1
ATOM 7557 N N . SER C 1 145 ? 34.723 49.082 49.038 1.00 50.86 169 SER C N 1
ATOM 7558 C CA . SER C 1 145 ? 35.391 50.006 49.943 1.00 51.37 169 SER C CA 1
ATOM 7559 C C . SER C 1 145 ? 36.739 50.399 49.369 1.00 52.03 169 SER C C 1
ATOM 7560 O O . SER C 1 145 ? 37.068 51.587 49.309 1.00 52.63 169 SER C O 1
ATOM 7563 N N . GLU C 1 146 ? 37.520 49.400 48.963 1.00 51.85 170 GLU C N 1
ATOM 7564 C CA . GLU C 1 146 ? 38.836 49.651 48.376 1.00 53.87 170 GLU C CA 1
ATOM 7565 C C . GLU C 1 146 ? 38.714 50.547 47.136 1.00 53.14 170 GLU C C 1
ATOM 7566 O O . GLU C 1 146 ? 39.601 51.363 46.846 1.00 51.91 170 GLU C O 1
ATOM 7572 N N . PHE C 1 147 ? 37.603 50.394 46.419 1.00 52.32 171 PHE C N 1
ATOM 7573 C CA . PHE C 1 147 ? 37.338 51.181 45.221 1.00 52.12 171 PHE C CA 1
ATOM 7574 C C . PHE C 1 147 ? 37.203 52.650 45.598 1.00 51.98 171 PHE C C 1
ATOM 7575 O O . PHE C 1 147 ? 37.799 53.522 44.964 1.00 52.24 171 PHE C O 1
ATOM 7583 N N . LEU C 1 148 ? 36.419 52.910 46.640 1.00 52.18 172 LEU C N 1
ATOM 7584 C CA . LEU C 1 148 ? 36.199 54.265 47.129 1.00 53.62 172 LEU C CA 1
ATOM 7585 C C . LEU C 1 148 ? 37.484 54.900 47.650 1.00 54.38 172 LEU C C 1
ATOM 7586 O O . LEU C 1 148 ? 37.657 56.110 47.538 1.00 55.81 172 LEU C O 1
ATOM 7591 N N . LYS C 1 149 ? 38.380 54.097 48.223 1.00 55.57 173 LYS C N 1
ATOM 7592 C CA . LYS C 1 149 ? 39.659 54.629 48.702 1.00 55.48 173 LYS C CA 1
ATOM 7593 C C . LYS C 1 149 ? 40.406 55.152 47.490 1.00 53.44 173 LYS C C 1
ATOM 7594 O O . LYS C 1 149 ? 40.961 56.241 47.525 1.00 52.43 173 LYS C O 1
ATOM 7600 N N . ALA C 1 150 ? 40.410 54.363 46.417 1.00 53.10 174 ALA C N 1
ATOM 7601 C CA . ALA C 1 150 ? 41.090 54.757 45.193 1.00 53.54 174 ALA C CA 1
ATOM 7602 C C . ALA C 1 150 ? 40.465 56.059 44.686 1.00 55.06 174 ALA C C 1
ATOM 7603 O O . ALA C 1 150 ? 41.169 57.050 44.447 1.00 53.39 174 ALA C O 1
ATOM 7605 N N . ALA C 1 151 ? 39.139 56.056 44.551 1.00 55.87 175 ALA C N 1
ATOM 7606 C CA . ALA C 1 151 ? 38.426 57.228 44.070 1.00 58.12 175 ALA C CA 1
ATOM 7607 C C . ALA C 1 151 ? 38.944 58.479 44.770 1.00 59.81 175 ALA C C 1
ATOM 7608 O O . ALA C 1 151 ? 39.335 59.441 44.115 1.00 61.75 175 ALA C O 1
ATOM 7610 N N . SER C 1 152 ? 38.956 58.464 46.098 1.00 60.75 176 SER C N 1
ATOM 7611 C CA . SER C 1 152 ? 39.448 59.607 46.862 1.00 64.04 176 SER C CA 1
ATOM 7612 C C . SER C 1 152 ? 40.887 59.981 46.514 1.00 66.14 176 SER C C 1
ATOM 7613 O O . SER C 1 152 ? 41.201 61.148 46.277 1.00 65.53 176 SER C O 1
ATOM 7616 N N . ASN C 1 153 ? 41.760 58.983 46.499 1.00 68.85 177 ASN C N 1
ATOM 7617 C CA . ASN C 1 153 ? 43.162 59.203 46.192 1.00 71.11 177 ASN C CA 1
ATOM 7618 C C . ASN C 1 153 ? 43.365 59.766 44.797 1.00 72.23 177 ASN C C 1
ATOM 7619 O O . ASN C 1 153 ? 44.114 60.725 44.617 1.00 72.36 177 ASN C O 1
ATOM 7624 N N . LEU C 1 154 ? 42.666 59.191 43.824 1.00 73.66 178 LEU C N 1
ATOM 7625 C CA . LEU C 1 154 ? 42.820 59.576 42.427 1.00 76.25 178 LEU C CA 1
ATOM 7626 C C . LEU C 1 154 ? 41.797 60.518 41.790 1.00 77.85 178 LEU C C 1
ATOM 7627 O O . LEU C 1 154 ? 41.973 60.933 40.641 1.00 77.84 178 LEU C O 1
ATOM 7632 N N . ARG C 1 155 ? 40.744 60.864 42.519 1.00 80.58 179 ARG C N 1
ATOM 7633 C CA . ARG C 1 155 ? 39.693 61.731 41.976 1.00 83.55 179 ARG C CA 1
ATOM 7634 C C . ARG C 1 155 ? 40.245 62.967 41.272 1.00 84.35 179 ARG C C 1
ATOM 7635 O O . ARG C 1 155 ? 39.546 63.618 40.490 1.00 84.47 179 ARG C O 1
ATOM 7643 N N . ASP C 1 156 ? 41.501 63.282 41.571 1.00 85.06 180 ASP C N 1
ATOM 7644 C CA . ASP C 1 156 ? 42.183 64.437 41.009 1.00 84.56 180 ASP C CA 1
ATOM 7645 C C . ASP C 1 156 ? 42.541 64.237 39.540 1.00 82.51 180 ASP C C 1
ATOM 7646 O O . ASP C 1 156 ? 42.635 65.197 38.779 1.00 82.01 180 ASP C O 1
ATOM 7651 N N . ASN C 1 157 ? 42.726 62.985 39.140 1.00 80.59 181 ASN C N 1
ATOM 7652 C CA . ASN C 1 157 ? 43.119 62.701 37.770 1.00 78.73 181 ASN C CA 1
ATOM 7653 C C . ASN C 1 157 ? 42.162 61.846 36.962 1.00 76.34 181 ASN C C 1
ATOM 7654 O O . ASN C 1 157 ? 42.279 61.789 35.738 1.00 75.23 181 ASN C O 1
ATOM 7659 N N . TYR C 1 158 ? 41.225 61.176 37.628 1.00 74.00 182 TYR C N 1
ATOM 7660 C CA . TYR C 1 158 ? 40.283 60.316 36.914 1.00 72.24 182 TYR C CA 1
ATOM 7661 C C . TYR C 1 158 ? 38.828 60.471 37.331 1.00 70.78 182 TYR C C 1
ATOM 7662 O O . TYR C 1 158 ? 38.531 60.968 38.417 1.00 69.99 182 TYR C O 1
ATOM 7671 N N . ARG C 1 159 ? 37.929 60.042 36.447 1.00 70.00 183 ARG C N 1
ATOM 7672 C CA . ARG C 1 159 ? 36.489 60.107 36.688 1.00 68.85 183 ARG C CA 1
ATOM 7673 C C . ARG C 1 159 ? 36.009 58.762 37.217 1.00 66.65 183 ARG C C 1
ATOM 7674 O O . ARG C 1 159 ? 36.106 57.737 36.531 1.00 64.68 183 ARG C O 1
ATOM 7682 N N . PHE C 1 160 ? 35.507 58.775 38.449 1.00 65.05 184 PHE C N 1
ATOM 7683 C CA . PHE C 1 160 ? 35.022 57.566 39.103 1.00 64.11 184 PHE C CA 1
ATOM 7684 C C . PHE C 1 160 ? 33.505 57.512 39.251 1.00 63.64 184 PHE C C 1
ATOM 7685 O O . PHE C 1 160 ? 32.847 58.533 39.443 1.00 63.00 184 PHE C O 1
ATOM 7693 N N . ALA C 1 161 ? 32.969 56.299 39.154 1.00 64.05 185 ALA C N 1
ATOM 7694 C CA . ALA C 1 161 ? 31.540 56.041 39.286 1.00 63.11 185 ALA C CA 1
ATOM 7695 C C . ALA C 1 161 ? 31.381 54.591 39.690 1.00 62.99 185 ALA C C 1
ATOM 7696 O O . ALA C 1 161 ? 32.255 53.768 39.424 1.00 63.72 185 ALA C O 1
ATOM 7698 N N . HIS C 1 162 ? 30.259 54.279 40.324 1.00 62.61 186 HIS C N 1
ATOM 7699 C CA . HIS C 1 162 ? 29.983 52.921 40.765 1.00 61.77 186 HIS C CA 1
ATOM 7700 C C . HIS C 1 162 ? 28.471 52.729 40.755 1.00 61.61 186 HIS C C 1
ATOM 7701 O O . HIS C 1 162 ? 27.716 53.696 40.788 1.00 61.61 186 HIS C O 1
ATOM 7708 N N . THR C 1 163 ? 28.021 51.484 40.709 1.00 61.02 187 THR C N 1
ATOM 7709 C CA . THR C 1 163 ? 26.596 51.234 40.674 1.00 61.52 187 THR C CA 1
ATOM 7710 C C . THR C 1 163 ? 26.283 49.849 41.192 1.00 63.20 187 THR C C 1
ATOM 7711 O O . THR C 1 163 ? 27.154 48.982 41.236 1.00 62.58 187 THR C O 1
ATOM 7715 N N . ASN C 1 164 ? 25.028 49.650 41.580 1.00 65.93 188 ASN C N 1
ATOM 7716 C CA . ASN C 1 164 ? 24.579 48.364 42.093 1.00 69.35 188 ASN C CA 1
ATOM 7717 C C . ASN C 1 164 ? 23.387 47.932 41.261 1.00 71.13 188 ASN C C 1
ATOM 7718 O O . ASN C 1 164 ? 22.830 46.851 41.466 1.00 71.57 188 ASN C O 1
ATOM 7723 N N . VAL C 1 165 ? 23.005 48.790 40.318 1.00 72.98 189 VAL C N 1
ATOM 7724 C CA . VAL C 1 165 ? 21.880 48.516 39.434 1.00 75.10 189 VAL C CA 1
ATOM 7725 C C . VAL C 1 165 ? 22.012 47.111 38.850 1.00 77.18 189 VAL C C 1
ATOM 7726 O O . VAL C 1 165 ? 22.953 46.822 38.115 1.00 76.79 189 VAL C O 1
ATOM 7730 N N . GLU C 1 166 ? 21.061 46.248 39.205 1.00 80.42 190 GLU C N 1
ATOM 7731 C CA . GLU C 1 166 ? 21.013 44.852 38.760 1.00 83.62 190 GLU C CA 1
ATOM 7732 C C . GLU C 1 166 ? 21.560 44.626 37.346 1.00 84.39 190 GLU C C 1
ATOM 7733 O O . GLU C 1 166 ? 22.531 43.892 37.162 1.00 85.16 190 GLU C O 1
ATOM 7739 N N . SER C 1 167 ? 20.930 45.248 36.354 1.00 84.23 191 SER C N 1
ATOM 7740 C CA . SER C 1 167 ? 21.357 45.107 34.966 1.00 84.09 191 SER C CA 1
ATOM 7741 C C . SER C 1 167 ? 22.863 45.284 34.823 1.00 84.00 191 SER C C 1
ATOM 7742 O O . SER C 1 167 ? 23.585 44.339 34.506 1.00 83.55 191 SER C O 1
ATOM 7745 N N . LEU C 1 168 ? 23.325 46.508 35.058 1.00 83.68 192 LEU C N 1
ATOM 7746 C CA . LEU C 1 168 ? 24.736 46.833 34.948 1.00 84.12 192 LEU C CA 1
ATOM 7747 C C . LEU C 1 168 ? 25.654 45.827 35.630 1.00 84.80 192 LEU C C 1
ATOM 7748 O O . LEU C 1 168 ? 26.535 45.261 34.985 1.00 84.98 192 LEU C O 1
ATOM 7753 N N . VAL C 1 169 ? 25.454 45.599 36.927 1.00 85.27 193 VAL C N 1
ATOM 7754 C CA . VAL C 1 169 ? 26.307 44.669 37.669 1.00 85.61 193 VAL C CA 1
ATOM 7755 C C . VAL C 1 169 ? 26.408 43.310 36.978 1.00 85.98 193 VAL C C 1
ATOM 7756 O O . VAL C 1 169 ? 27.488 42.723 36.909 1.00 84.88 193 VAL C O 1
ATOM 7760 N N . ASN C 1 170 ? 25.284 42.824 36.458 1.00 87.43 194 ASN C N 1
ATOM 7761 C CA . ASN C 1 170 ? 25.238 41.529 35.775 1.00 88.68 194 ASN C CA 1
ATOM 7762 C C . ASN C 1 170 ? 26.025 41.521 34.467 1.00 88.09 194 ASN C C 1
ATOM 7763 O O . ASN C 1 170 ? 26.846 40.634 34.224 1.00 86.96 194 ASN C O 1
ATOM 7768 N N . GLU C 1 171 ? 25.764 42.518 33.629 1.00 87.86 195 GLU C N 1
ATOM 7769 C CA . GLU C 1 171 ? 26.428 42.633 32.341 1.00 88.12 195 GLU C CA 1
ATOM 7770 C C . GLU C 1 171 ? 27.941 42.809 32.405 1.00 87.44 195 GLU C C 1
ATOM 7771 O O . GLU C 1 171 ? 28.650 42.340 31.521 1.00 87.94 195 GLU C O 1
ATOM 7777 N N . TYR C 1 172 ? 28.446 43.465 33.445 1.00 86.33 196 TYR C N 1
ATOM 7778 C CA . TYR C 1 172 ? 29.883 43.695 33.536 1.00 85.50 196 TYR C CA 1
ATOM 7779 C C . TYR C 1 172 ? 30.704 42.857 34.515 1.00 85.13 196 TYR C C 1
ATOM 7780 O O . TYR C 1 172 ? 31.887 43.128 34.720 1.00 83.92 196 TYR C O 1
ATOM 7789 N N . ASP C 1 173 ? 30.088 41.842 35.115 1.00 85.77 197 ASP C N 1
ATOM 7790 C CA . ASP C 1 173 ? 30.801 40.965 36.042 1.00 85.92 197 ASP C CA 1
ATOM 7791 C C . ASP C 1 173 ? 29.964 39.724 36.344 1.00 86.33 197 ASP C C 1
ATOM 7792 O O . ASP C 1 173 ? 28.752 39.710 36.122 1.00 86.29 197 ASP C O 1
ATOM 7797 N N . ASP C 1 174 ? 30.622 38.682 36.840 1.00 86.99 198 ASP C N 1
ATOM 7798 C CA . ASP C 1 174 ? 29.952 37.429 37.173 1.00 88.24 198 ASP C CA 1
ATOM 7799 C C . ASP C 1 174 ? 29.809 37.305 38.683 1.00 88.06 198 ASP C C 1
ATOM 7800 O O . ASP C 1 174 ? 28.756 36.940 39.202 1.00 88.24 198 ASP C O 1
ATOM 7805 N N . ASN C 1 175 ? 30.902 37.622 39.366 1.00 87.64 199 ASN C N 1
ATOM 7806 C CA . ASN C 1 175 ? 31.023 37.543 40.816 1.00 86.65 199 ASN C CA 1
ATOM 7807 C C . ASN C 1 175 ? 30.428 38.720 41.599 1.00 83.77 199 ASN C C 1
ATOM 7808 O O . ASN C 1 175 ? 30.660 38.847 42.801 1.00 83.54 199 ASN C O 1
ATOM 7813 N N . GLY C 1 176 ? 29.672 39.580 40.923 1.00 80.39 200 GLY C N 1
ATOM 7814 C CA . GLY C 1 176 ? 29.061 40.711 41.599 1.00 75.89 200 GLY C CA 1
ATOM 7815 C C . GLY C 1 176 ? 29.986 41.849 42.002 1.00 73.59 200 GLY C C 1
ATOM 7816 O O . GLY C 1 176 ? 29.576 42.750 42.736 1.00 74.06 200 GLY C O 1
ATOM 7817 N N . GLU C 1 177 ? 31.233 41.821 41.545 1.00 70.40 201 GLU C N 1
ATOM 7818 C CA . GLU C 1 177 ? 32.162 42.895 41.872 1.00 67.45 201 GLU C CA 1
ATOM 7819 C C . GLU C 1 177 ? 33.330 43.002 40.909 1.00 65.13 201 GLU C C 1
ATOM 7820 O O . GLU C 1 177 ? 34.251 42.185 40.912 1.00 65.35 201 GLU C O 1
ATOM 7826 N N . GLY C 1 178 ? 33.281 44.037 40.083 1.00 63.44 202 GLY C N 1
ATOM 7827 C CA . GLY C 1 178 ? 34.329 44.260 39.110 1.00 59.88 202 GLY C CA 1
ATOM 7828 C C . GLY C 1 178 ? 34.533 45.736 38.841 1.00 56.75 202 GLY C C 1
ATOM 7829 O O . GLY C 1 178 ? 33.794 46.583 39.351 1.00 55.02 202 GLY C O 1
ATOM 7830 N N . ILE C 1 179 ? 35.553 46.039 38.049 1.00 54.23 203 ILE C N 1
ATOM 7831 C CA . ILE C 1 179 ? 35.864 47.410 37.699 1.00 52.45 203 ILE C CA 1
ATOM 7832 C C . ILE C 1 179 ? 36.153 47.465 36.213 1.00 52.87 203 ILE C C 1
ATOM 7833 O O . ILE C 1 179 ? 37.025 46.758 35.711 1.00 52.06 203 ILE C O 1
ATOM 7838 N N . ILE C 1 180 ? 35.406 48.300 35.509 1.00 54.11 204 ILE C N 1
ATOM 7839 C CA . ILE C 1 180 ? 35.587 48.446 34.074 1.00 53.83 204 ILE C CA 1
ATOM 7840 C C . ILE C 1 180 ? 36.093 49.841 33.755 1.00 54.43 204 ILE C C 1
ATOM 7841 O O . ILE C 1 180 ? 35.584 50.839 34.273 1.00 54.37 204 ILE C O 1
ATOM 7846 N N . LEU C 1 181 ? 37.116 49.902 32.916 1.00 54.94 205 LEU C N 1
ATOM 7847 C CA . LEU C 1 181 ? 37.680 51.176 32.506 1.00 56.40 205 LEU C CA 1
ATOM 7848 C C . LEU C 1 181 ? 37.135 51.402 31.101 1.00 57.72 205 LEU C C 1
ATOM 7849 O O . LEU C 1 181 ? 37.225 50.517 30.243 1.00 57.99 205 LEU C O 1
ATOM 7854 N N . PHE C 1 182 ? 36.544 52.570 30.883 1.00 59.46 206 PHE C N 1
ATOM 7855 C CA . PHE C 1 182 ? 35.966 52.907 29.586 1.00 62.30 206 PHE C CA 1
ATOM 7856 C C . PHE C 1 182 ? 36.745 54.033 28.914 1.00 62.78 206 PHE C C 1
ATOM 7857 O O . PHE C 1 182 ? 36.844 55.143 29.450 1.00 59.46 206 PHE C O 1
ATOM 7865 N N . ARG C 1 183 ? 37.295 53.742 27.739 1.00 65.91 207 ARG C N 1
ATOM 7866 C CA . ARG C 1 183 ? 38.034 54.746 26.976 1.00 69.36 207 ARG C CA 1
ATOM 7867 C C . ARG C 1 183 ? 37.032 55.577 26.188 1.00 72.62 207 ARG C C 1
ATOM 7868 O O . ARG C 1 183 ? 36.019 55.043 25.731 1.00 73.50 207 ARG C O 1
ATOM 7876 N N . PRO C 1 184 ? 37.294 56.891 26.018 1.00 75.74 208 PRO C N 1
ATOM 7877 C CA . PRO C 1 184 ? 36.381 57.775 25.271 1.00 78.20 208 PRO C CA 1
ATOM 7878 C C . PRO C 1 184 ? 35.928 57.087 23.988 1.00 80.31 208 PRO C C 1
ATOM 7879 O O . PRO C 1 184 ? 36.760 56.612 23.216 1.00 80.91 208 PRO C O 1
ATOM 7883 N N . SER C 1 185 ? 34.617 57.020 23.761 1.00 82.99 209 SER C N 1
ATOM 7884 C CA . SER C 1 185 ? 34.104 56.331 22.573 1.00 84.95 209 SER C CA 1
ATOM 7885 C C . SER C 1 185 ? 34.539 56.973 21.263 1.00 85.20 209 SER C C 1
ATOM 7886 O O . SER C 1 185 ? 34.651 56.280 20.250 1.00 85.79 209 SER C O 1
ATOM 7889 N N . HIS C 1 186 ? 34.802 58.280 21.273 1.00 84.97 210 HIS C N 1
ATOM 7890 C CA . HIS C 1 186 ? 35.224 58.939 20.041 1.00 85.41 210 HIS C CA 1
ATOM 7891 C C . HIS C 1 186 ? 36.625 58.510 19.625 1.00 84.88 210 HIS C C 1
ATOM 7892 O O . HIS C 1 186 ? 37.097 58.875 18.548 1.00 85.71 210 HIS C O 1
ATOM 7899 N N . LEU C 1 187 ? 37.286 57.736 20.480 1.00 82.81 211 LEU C N 1
ATOM 7900 C CA . LEU C 1 187 ? 38.624 57.258 20.179 1.00 80.25 211 LEU C CA 1
ATOM 7901 C C . LEU C 1 187 ? 38.569 55.763 19.936 1.00 78.37 211 LEU C C 1
ATOM 7902 O O . LEU C 1 187 ? 39.597 55.120 19.764 1.00 77.09 211 LEU C O 1
ATOM 7907 N N . THR C 1 188 ? 37.357 55.218 19.925 1.00 77.40 212 THR C N 1
ATOM 7908 C CA . THR C 1 188 ? 37.155 53.795 19.680 1.00 78.05 212 THR C CA 1
ATOM 7909 C C . THR C 1 188 ? 37.918 53.449 18.412 1.00 79.41 212 THR C C 1
ATOM 7910 O O . THR C 1 188 ? 37.972 54.257 17.489 1.00 79.64 212 THR C O 1
ATOM 7914 N N . ASN C 1 189 ? 38.500 52.258 18.351 1.00 81.51 213 ASN C N 1
ATOM 7915 C CA . ASN C 1 189 ? 39.272 51.891 17.172 1.00 84.24 213 ASN C CA 1
ATOM 7916 C C . ASN C 1 189 ? 39.544 50.400 17.033 1.00 85.52 213 ASN C C 1
ATOM 7917 O O . ASN C 1 189 ? 39.697 49.688 18.016 1.00 86.95 213 ASN C O 1
ATOM 7922 N N . LYS C 1 190 ? 39.639 49.947 15.792 1.00 86.40 214 LYS C N 1
ATOM 7923 C CA . LYS C 1 190 ? 39.881 48.544 15.486 1.00 88.29 214 LYS C CA 1
ATOM 7924 C C . LYS C 1 190 ? 41.213 47.959 15.970 1.00 88.68 214 LYS C C 1
ATOM 7925 O O . LYS C 1 190 ? 41.518 46.798 15.690 1.00 87.30 214 LYS C O 1
ATOM 7931 N N . PHE C 1 191 ? 41.998 48.738 16.709 1.00 89.51 215 PHE C N 1
ATOM 7932 C CA . PHE C 1 191 ? 43.302 48.259 17.170 1.00 89.75 215 PHE C CA 1
ATOM 7933 C C . PHE C 1 191 ? 43.371 47.845 18.635 1.00 86.72 215 PHE C C 1
ATOM 7934 O O . PHE C 1 191 ? 44.327 47.191 19.059 1.00 87.13 215 PHE C O 1
ATOM 7942 N N . GLU C 1 192 ? 42.352 48.222 19.399 1.00 82.55 216 GLU C N 1
ATOM 7943 C CA . GLU C 1 192 ? 42.288 47.891 20.818 1.00 77.69 216 GLU C CA 1
ATOM 7944 C C . GLU C 1 192 ? 40.855 48.023 21.327 1.00 74.83 216 GLU C C 1
ATOM 7945 O O . GLU C 1 192 ? 40.076 48.853 20.847 1.00 71.63 216 GLU C O 1
ATOM 7951 N N . ASP C 1 193 ? 40.519 47.187 22.301 1.00 72.59 217 ASP C N 1
ATOM 7952 C CA . ASP C 1 193 ? 39.195 47.188 22.904 1.00 70.07 217 ASP C CA 1
ATOM 7953 C C . ASP C 1 193 ? 38.915 48.550 23.518 1.00 68.00 217 ASP C C 1
ATOM 7954 O O . ASP C 1 193 ? 39.830 49.242 23.954 1.00 67.36 217 ASP C O 1
ATOM 7959 N N . LYS C 1 194 ? 37.644 48.930 23.557 1.00 66.61 218 LYS C N 1
ATOM 7960 C CA . LYS C 1 194 ? 37.244 50.223 24.112 1.00 65.83 218 LYS C CA 1
ATOM 7961 C C . LYS C 1 194 ? 37.069 50.210 25.638 1.00 63.88 218 LYS C C 1
ATOM 7962 O O . LYS C 1 194 ? 36.924 51.268 26.274 1.00 60.88 218 LYS C O 1
ATOM 7968 N N . THR C 1 195 ? 37.088 49.004 26.207 1.00 61.14 219 THR C N 1
ATOM 7969 C CA . THR C 1 195 ? 36.951 48.808 27.644 1.00 59.98 219 THR C CA 1
ATOM 7970 C C . THR C 1 195 ? 37.984 47.783 28.108 1.00 60.38 219 THR C C 1
ATOM 7971 O O . THR C 1 195 ? 38.358 46.864 27.354 1.00 59.94 219 THR C O 1
ATOM 7975 N N . VAL C 1 196 ? 38.440 47.945 29.346 1.00 58.59 220 VAL C N 1
ATOM 7976 C CA . VAL C 1 196 ? 39.422 47.035 29.928 1.00 58.22 220 VAL C CA 1
ATOM 7977 C C . VAL C 1 196 ? 38.956 46.624 31.308 1.00 57.21 220 VAL C C 1
ATOM 7978 O O . VAL C 1 196 ? 38.655 47.467 32.151 1.00 54.77 220 VAL C O 1
ATOM 7982 N N . ALA C 1 197 ? 38.907 45.321 31.530 1.00 57.99 221 ALA C N 1
ATOM 7983 C CA . ALA C 1 197 ? 38.457 44.788 32.804 1.00 59.33 221 ALA C CA 1
ATOM 7984 C C . ALA C 1 197 ? 39.589 44.532 33.783 1.00 60.40 221 ALA C C 1
ATOM 7985 O O . ALA C 1 197 ? 40.672 44.077 33.405 1.00 61.85 221 ALA C O 1
ATOM 7987 N N . TYR C 1 198 ? 39.322 44.833 35.049 1.00 60.86 222 TYR C N 1
ATOM 7988 C CA . TYR C 1 198 ? 40.271 44.596 36.130 1.00 60.99 222 TYR C CA 1
ATOM 7989 C C . TYR C 1 198 ? 40.239 43.079 36.348 1.00 62.82 222 TYR C C 1
ATOM 7990 O O . TYR C 1 198 ? 39.160 42.488 36.461 1.00 62.23 222 TYR C O 1
ATOM 7999 N N . THR C 1 199 ? 41.407 42.443 36.397 1.00 64.80 223 THR C N 1
ATOM 8000 C CA . THR C 1 199 ? 41.445 40.994 36.561 1.00 66.56 223 THR C CA 1
ATOM 8001 C C . THR C 1 199 ? 42.181 40.466 37.784 1.00 67.72 223 THR C C 1
ATOM 8002 O O . THR C 1 199 ? 42.233 39.248 38.001 1.00 67.79 223 THR C O 1
ATOM 8006 N N . GLU C 1 200 ? 42.751 41.365 38.577 1.00 68.31 224 GLU C N 1
ATOM 8007 C CA . GLU C 1 200 ? 43.459 40.944 39.779 1.00 69.37 224 GLU C CA 1
ATOM 8008 C C . GLU C 1 200 ? 42.490 40.158 40.652 1.00 70.51 224 GLU C C 1
ATOM 8009 O O . GLU C 1 200 ? 41.311 40.499 40.740 1.00 70.46 224 GLU C O 1
ATOM 8015 N N . GLN C 1 201 ? 42.984 39.099 41.280 1.00 71.76 225 GLN C N 1
ATOM 8016 C CA . GLN C 1 201 ? 42.159 38.272 42.155 1.00 72.74 225 GLN C CA 1
ATOM 8017 C C . GLN C 1 201 ? 41.566 39.138 43.258 1.00 71.13 225 GLN C C 1
ATOM 8018 O O . GLN C 1 201 ? 40.349 39.199 43.437 1.00 70.57 225 GLN C O 1
ATOM 8024 N N . LYS C 1 202 ? 42.445 39.808 43.994 1.00 69.23 226 LYS C N 1
ATOM 8025 C CA . LYS C 1 202 ? 42.025 40.668 45.083 1.00 68.37 226 LYS C CA 1
ATOM 8026 C C . LYS C 1 202 ? 41.902 42.097 44.575 1.00 66.10 226 LYS C C 1
ATOM 8027 O O . LYS C 1 202 ? 42.561 42.479 43.609 1.00 64.96 226 LYS C O 1
ATOM 8033 N N . MET C 1 203 ? 41.055 42.881 45.237 1.00 63.43 227 MET C N 1
ATOM 8034 C CA . MET C 1 203 ? 40.824 44.264 44.852 1.00 59.42 227 MET C CA 1
ATOM 8035 C C . MET C 1 203 ? 41.296 45.218 45.937 1.00 56.52 227 MET C C 1
ATOM 8036 O O . MET C 1 203 ? 40.687 45.311 46.992 1.00 58.14 227 MET C O 1
ATOM 8041 N N . THR C 1 204 ? 42.386 45.925 45.686 1.00 53.29 228 THR C N 1
ATOM 8042 C CA . THR C 1 204 ? 42.896 46.877 46.669 1.00 51.12 228 THR C CA 1
ATOM 8043 C C . THR C 1 204 ? 43.088 48.231 46.013 1.00 50.35 228 THR C C 1
ATOM 8044 O O . THR C 1 204 ? 43.289 48.315 44.805 1.00 49.59 228 THR C O 1
ATOM 8048 N N . SER C 1 205 ? 43.023 49.294 46.803 1.00 50.45 229 SER C N 1
ATOM 8049 C CA . SER C 1 205 ? 43.191 50.634 46.258 1.00 51.89 229 SER C CA 1
ATOM 8050 C C . SER C 1 205 ? 44.488 50.760 45.469 1.00 51.99 229 SER C C 1
ATOM 8051 O O . SER C 1 205 ? 44.495 51.313 44.373 1.00 53.20 229 SER C O 1
ATOM 8054 N N . GLY C 1 206 ? 45.578 50.234 46.023 1.00 52.61 230 GLY C N 1
ATOM 8055 C CA . GLY C 1 206 ? 46.867 50.299 45.353 1.00 50.38 230 GLY C CA 1
ATOM 8056 C C . GLY C 1 206 ? 46.870 49.579 44.025 1.00 50.81 230 GLY C C 1
ATOM 8057 O O . GLY C 1 206 ? 47.353 50.114 43.020 1.00 51.06 230 GLY C O 1
ATOM 8058 N N . LYS C 1 207 ? 46.346 48.357 44.010 1.00 50.04 231 LYS C N 1
ATOM 8059 C CA . LYS C 1 207 ? 46.287 47.599 42.772 1.00 49.79 231 LYS C CA 1
ATOM 8060 C C . LYS C 1 207 ? 45.395 48.345 41.767 1.00 51.47 231 LYS C C 1
ATOM 8061 O O . LYS C 1 207 ? 45.695 48.379 40.571 1.00 53.81 231 LYS C O 1
ATOM 8067 N N . ILE C 1 208 ? 44.311 48.952 42.252 1.00 51.01 232 ILE C N 1
ATOM 8068 C CA . ILE C 1 208 ? 43.399 49.689 41.380 1.00 49.52 232 ILE C CA 1
ATOM 8069 C C . ILE C 1 208 ? 44.131 50.854 40.735 1.00 49.53 232 ILE C C 1
ATOM 8070 O O . ILE C 1 208 ? 44.062 51.054 39.514 1.00 49.03 232 ILE C O 1
ATOM 8075 N N . LYS C 1 209 ? 44.841 51.617 41.559 1.00 49.13 233 LYS C N 1
ATOM 8076 C CA . LYS C 1 209 ? 45.584 52.769 41.060 1.00 50.21 233 LYS C CA 1
ATOM 8077 C C . LYS C 1 209 ? 46.578 52.378 39.977 1.00 50.26 233 LYS C C 1
ATOM 8078 O O . LYS C 1 209 ? 46.700 53.069 38.977 1.00 50.56 233 LYS C O 1
ATOM 8084 N N . LYS C 1 210 ? 47.292 51.276 40.178 1.00 50.77 234 LYS C N 1
ATOM 8085 C CA . LYS C 1 210 ? 48.253 50.823 39.187 1.00 50.36 234 LYS C CA 1
ATOM 8086 C C . LYS C 1 210 ? 47.525 50.365 37.933 1.00 49.74 234 LYS C C 1
ATOM 8087 O O . LYS C 1 210 ? 47.972 50.642 36.816 1.00 48.96 234 LYS C O 1
ATOM 8093 N N . PHE C 1 211 ? 46.398 49.686 38.119 1.00 48.59 235 PHE C N 1
ATOM 8094 C CA . PHE C 1 211 ? 45.614 49.214 36.985 1.00 49.62 235 PHE C CA 1
ATOM 8095 C C . PHE C 1 211 ? 45.142 50.407 36.145 1.00 51.12 235 PHE C C 1
ATOM 8096 O O . PHE C 1 211 ? 45.165 50.349 34.909 1.00 51.19 235 PHE C O 1
ATOM 8104 N N . ILE C 1 212 ? 44.710 51.481 36.812 1.00 50.21 236 ILE C N 1
ATOM 8105 C CA . ILE C 1 212 ? 44.239 52.667 36.091 1.00 52.43 236 ILE C CA 1
ATOM 8106 C C . ILE C 1 212 ? 45.387 53.230 35.240 1.00 53.66 236 ILE C C 1
ATOM 8107 O O . ILE C 1 212 ? 45.314 53.243 34.011 1.00 54.84 236 ILE C O 1
ATOM 8112 N N . GLN C 1 213 ? 46.446 53.683 35.905 1.00 53.48 237 GLN C N 1
ATOM 8113 C CA . GLN C 1 213 ? 47.605 54.260 35.230 1.00 54.21 237 GLN C CA 1
ATOM 8114 C C . GLN C 1 213 ? 48.072 53.461 34.033 1.00 56.12 237 GLN C C 1
ATOM 8115 O O . GLN C 1 213 ? 48.448 54.030 33.013 1.00 57.10 237 GLN C O 1
ATOM 8121 N N . GLU C 1 214 ? 48.059 52.140 34.172 1.00 57.53 238 GLU C N 1
ATOM 8122 C CA . GLU C 1 214 ? 48.526 51.244 33.129 1.00 58.12 238 GLU C CA 1
ATOM 8123 C C . GLU C 1 214 ? 47.601 51.038 31.935 1.00 59.94 238 GLU C C 1
ATOM 8124 O O . GLU C 1 214 ? 48.046 50.532 30.898 1.00 59.94 238 GLU C O 1
ATOM 8130 N N . ASN C 1 215 ? 46.331 51.423 32.037 1.00 60.01 239 ASN C N 1
ATOM 8131 C CA . ASN C 1 215 ? 45.460 51.176 30.896 1.00 60.56 239 ASN C CA 1
ATOM 8132 C C . ASN C 1 215 ? 44.560 52.273 30.339 1.00 61.59 239 ASN C C 1
ATOM 8133 O O . ASN C 1 215 ? 44.045 52.122 29.233 1.00 63.03 239 ASN C O 1
ATOM 8138 N N . ILE C 1 216 ? 44.369 53.373 31.059 1.00 62.68 240 ILE C N 1
ATOM 8139 C CA . ILE C 1 216 ? 43.467 54.416 30.566 1.00 65.62 240 ILE C CA 1
ATOM 8140 C C . ILE C 1 216 ? 43.750 54.967 29.167 1.00 67.33 240 ILE C C 1
ATOM 8141 O O . ILE C 1 216 ? 42.822 55.245 28.397 1.00 67.50 240 ILE C O 1
ATOM 8146 N N . PHE C 1 217 ? 45.023 55.113 28.823 1.00 68.16 241 PHE C N 1
ATOM 8147 C CA . PHE C 1 217 ? 45.365 55.679 27.535 1.00 68.82 241 PHE C CA 1
ATOM 8148 C C . PHE C 1 217 ? 45.362 54.768 26.320 1.00 69.05 241 PHE C C 1
ATOM 8149 O O . PHE C 1 217 ? 45.141 55.237 25.206 1.00 71.81 241 PHE C O 1
ATOM 8157 N N . GLY C 1 218 ? 45.578 53.475 26.496 1.00 68.16 242 GLY C N 1
ATOM 8158 C CA . GLY C 1 218 ? 45.599 52.621 25.320 1.00 67.47 242 GLY C CA 1
ATOM 8159 C C . GLY C 1 218 ? 46.930 52.777 24.586 1.00 67.84 242 GLY C C 1
ATOM 8160 O O . GLY C 1 218 ? 47.848 53.415 25.108 1.00 67.58 242 GLY C O 1
ATOM 8161 N N . ILE C 1 219 ? 47.043 52.221 23.378 1.00 66.82 243 ILE C N 1
ATOM 8162 C CA . ILE C 1 219 ? 48.293 52.286 22.621 1.00 66.85 243 ILE C CA 1
ATOM 8163 C C . ILE C 1 219 ? 48.566 53.584 21.881 1.00 67.74 243 ILE C C 1
ATOM 8164 O O . ILE C 1 219 ? 49.700 54.069 21.858 1.00 68.91 243 ILE C O 1
ATOM 8169 N N . CYS C 1 220 ? 47.558 54.105 21.200 1.00 67.36 244 CYS C N 1
ATOM 8170 C CA . CYS C 1 220 ? 47.783 55.345 20.499 1.00 67.76 244 CYS C CA 1
ATOM 8171 C C . CYS C 1 220 ? 46.843 56.421 20.984 1.00 68.77 244 CYS C C 1
ATOM 8172 O O . CYS C 1 220 ? 45.843 56.729 20.344 1.00 69.41 244 CYS C O 1
ATOM 8175 N N . PRO C 1 221 ? 47.148 56.999 22.149 1.00 68.97 245 PRO C N 1
ATOM 8176 C CA . PRO C 1 221 ? 46.321 58.058 22.718 1.00 69.42 245 PRO C CA 1
ATOM 8177 C C . PRO C 1 221 ? 46.522 59.385 21.996 1.00 70.68 245 PRO C C 1
ATOM 8178 O O . PRO C 1 221 ? 47.437 59.543 21.183 1.00 70.41 245 PRO C O 1
ATOM 8182 N N . HIS C 1 222 ? 45.647 60.332 22.309 1.00 71.10 246 HIS C N 1
ATOM 8183 C CA . HIS C 1 222 ? 45.704 61.658 21.736 1.00 71.35 246 HIS C CA 1
ATOM 8184 C C . HIS C 1 222 ? 46.408 62.499 22.785 1.00 70.60 246 HIS C C 1
ATOM 8185 O O . HIS C 1 222 ? 45.859 62.767 23.844 1.00 70.24 246 HIS C O 1
ATOM 8192 N N . MET C 1 223 ? 47.635 62.902 22.489 1.00 70.91 247 MET C N 1
ATOM 8193 C CA . MET C 1 223 ? 48.409 63.694 23.422 1.00 71.42 247 MET C CA 1
ATOM 8194 C C . MET C 1 223 ? 47.962 65.145 23.428 1.00 73.29 247 MET C C 1
ATOM 8195 O O . MET C 1 223 ? 48.036 65.837 22.413 1.00 74.10 247 MET C O 1
ATOM 8200 N N . THR C 1 224 ? 47.500 65.598 24.588 1.00 75.52 248 THR C N 1
ATOM 8201 C CA . THR C 1 224 ? 47.032 66.968 24.771 1.00 76.84 248 THR C CA 1
ATOM 8202 C C . THR C 1 224 ? 47.898 67.655 25.830 1.00 78.73 248 THR C C 1
ATOM 8203 O O . THR C 1 224 ? 48.673 66.994 26.522 1.00 79.47 248 THR C O 1
ATOM 8207 N N . GLU C 1 225 ? 47.774 68.976 25.957 1.00 80.88 249 GLU C N 1
ATOM 8208 C CA . GLU C 1 225 ? 48.553 69.727 26.950 1.00 81.63 249 GLU C CA 1
ATOM 8209 C C . GLU C 1 225 ? 48.259 69.193 28.349 1.00 82.04 249 GLU C C 1
ATOM 8210 O O . GLU C 1 225 ? 49.053 69.352 29.280 1.00 80.96 249 GLU C O 1
ATOM 8216 N N . ASP C 1 226 ? 47.105 68.549 28.477 1.00 82.82 250 ASP C N 1
ATOM 8217 C CA . ASP C 1 226 ? 46.674 67.997 29.749 1.00 83.56 250 ASP C CA 1
ATOM 8218 C C . ASP C 1 226 ? 47.336 66.674 30.140 1.00 82.65 250 ASP C C 1
ATOM 8219 O O . ASP C 1 226 ? 47.635 66.455 31.312 1.00 82.54 250 ASP C O 1
ATOM 8224 N N . ASN C 1 227 ? 47.570 65.796 29.168 1.00 81.62 251 ASN C N 1
ATOM 8225 C CA . ASN C 1 227 ? 48.175 64.501 29.461 1.00 80.06 251 ASN C CA 1
ATOM 8226 C C . ASN C 1 227 ? 49.578 64.276 28.897 1.00 80.02 251 ASN C C 1
ATOM 8227 O O . ASN C 1 227 ? 50.104 63.170 28.994 1.00 80.36 251 ASN C O 1
ATOM 8232 N N . LYS C 1 228 ? 50.194 65.303 28.320 1.00 80.01 252 LYS C N 1
ATOM 8233 C CA . LYS C 1 228 ? 51.523 65.124 27.736 1.00 80.54 252 LYS C CA 1
ATOM 8234 C C . LYS C 1 228 ? 52.595 64.637 28.706 1.00 79.78 252 LYS C C 1
ATOM 8235 O O . LYS C 1 228 ? 53.423 63.797 28.357 1.00 79.77 252 LYS C O 1
ATOM 8241 N N . ASP C 1 229 ? 52.582 65.162 29.922 1.00 79.57 253 ASP C N 1
ATOM 8242 C CA . ASP C 1 229 ? 53.565 64.763 30.916 1.00 79.20 253 ASP C CA 1
ATOM 8243 C C . ASP C 1 229 ? 53.410 63.295 31.322 1.00 77.95 253 ASP C C 1
ATOM 8244 O O . ASP C 1 229 ? 54.284 62.733 31.982 1.00 77.56 253 ASP C O 1
ATOM 8249 N N . LEU C 1 230 ? 52.300 62.678 30.917 1.00 75.74 254 LEU C N 1
ATOM 8250 C CA . LEU C 1 230 ? 52.035 61.275 31.222 1.00 73.37 254 LEU C CA 1
ATOM 8251 C C . LEU C 1 230 ? 52.411 60.400 30.041 1.00 72.25 254 LEU C C 1
ATOM 8252 O O . LEU C 1 230 ? 52.588 59.190 30.191 1.00 72.79 254 LEU C O 1
ATOM 8257 N N . ILE C 1 231 ? 52.528 61.015 28.867 1.00 70.51 255 ILE C N 1
ATOM 8258 C CA . ILE C 1 231 ? 52.843 60.279 27.649 1.00 67.91 255 ILE C CA 1
ATOM 8259 C C . ILE C 1 231 ? 54.273 60.392 27.167 1.00 66.60 255 ILE C C 1
ATOM 8260 O O . ILE C 1 231 ? 54.816 59.429 26.644 1.00 65.78 255 ILE C O 1
ATOM 8265 N N . GLN C 1 232 ? 54.890 61.553 27.345 1.00 67.25 256 GLN C N 1
ATOM 8266 C CA . GLN C 1 232 ? 56.274 61.736 26.916 1.00 67.95 256 GLN C CA 1
ATOM 8267 C C . GLN C 1 232 ? 57.268 61.219 27.958 1.00 68.22 256 GLN C C 1
ATOM 8268 O O . GLN C 1 232 ? 56.914 61.032 29.124 1.00 68.07 256 GLN C O 1
ATOM 8274 N N . GLY C 1 233 ? 58.508 60.983 27.531 1.00 68.18 257 GLY C N 1
ATOM 8275 C CA . GLY C 1 233 ? 59.532 60.485 28.439 1.00 67.64 257 GLY C CA 1
ATOM 8276 C C . GLY C 1 233 ? 60.071 59.112 28.060 1.00 68.42 257 GLY C C 1
ATOM 8277 O O . GLY C 1 233 ? 61.260 58.835 28.221 1.00 68.10 257 GLY C O 1
ATOM 8278 N N . LYS C 1 234 ? 59.194 58.253 27.550 1.00 68.50 258 LYS C N 1
ATOM 8279 C CA . LYS C 1 234 ? 59.556 56.901 27.137 1.00 68.95 258 LYS C CA 1
ATOM 8280 C C . LYS C 1 234 ? 59.757 56.888 25.624 1.00 68.73 258 LYS C C 1
ATOM 8281 O O . LYS C 1 234 ? 59.549 57.911 24.970 1.00 67.90 258 LYS C O 1
ATOM 8287 N N . ASP C 1 235 ? 60.175 55.752 25.064 1.00 67.73 259 ASP C N 1
ATOM 8288 C CA . ASP C 1 235 ? 60.335 55.680 23.613 1.00 66.12 259 ASP C CA 1
ATOM 8289 C C . ASP C 1 235 ? 58.962 56.042 23.059 1.00 65.19 259 ASP C C 1
ATOM 8290 O O . ASP C 1 235 ? 57.984 55.336 23.303 1.00 65.05 259 ASP C O 1
ATOM 8295 N N . LEU C 1 236 ? 58.881 57.138 22.314 1.00 63.36 260 LEU C N 1
ATOM 8296 C CA . LEU C 1 236 ? 57.592 57.568 21.798 1.00 60.33 260 LEU C CA 1
ATOM 8297 C C . LEU C 1 236 ? 57.571 58.046 20.362 1.00 60.10 260 LEU C C 1
ATOM 8298 O O . LEU C 1 236 ? 58.409 58.847 19.941 1.00 60.79 260 LEU C O 1
ATOM 8303 N N . LEU C 1 237 ? 56.598 57.549 19.613 1.00 59.63 261 LEU C N 1
ATOM 8304 C CA . LEU C 1 237 ? 56.426 57.961 18.236 1.00 60.53 261 LEU C CA 1
ATOM 8305 C C . LEU C 1 237 ? 55.195 58.844 18.237 1.00 62.04 261 LEU C C 1
ATOM 8306 O O . LEU C 1 237 ? 54.138 58.463 18.755 1.00 60.90 261 LEU C O 1
ATOM 8311 N N . ILE C 1 238 ? 55.344 60.035 17.671 1.00 63.56 262 ILE C N 1
ATOM 8312 C CA . ILE C 1 238 ? 54.250 60.988 17.605 1.00 64.54 262 ILE C CA 1
ATOM 8313 C C . ILE C 1 238 ? 53.960 61.373 16.167 1.00 66.10 262 ILE C C 1
ATOM 8314 O O . ILE C 1 238 ? 54.860 61.756 15.416 1.00 65.40 262 ILE C O 1
ATOM 8319 N N . ALA C 1 239 ? 52.697 61.257 15.786 1.00 67.62 263 ALA C N 1
ATOM 8320 C CA . ALA C 1 239 ? 52.285 61.641 14.457 1.00 70.17 263 ALA C CA 1
ATOM 8321 C C . ALA C 1 239 ? 51.618 62.989 14.688 1.00 72.94 263 ALA C C 1
ATOM 8322 O O . ALA C 1 239 ? 50.656 63.083 15.444 1.00 74.24 263 ALA C O 1
ATOM 8324 N N . TYR C 1 240 ? 52.150 64.039 14.076 1.00 76.17 264 TYR C N 1
ATOM 8325 C CA . TYR C 1 240 ? 51.585 65.374 14.237 1.00 80.29 264 TYR C CA 1
ATOM 8326 C C . TYR C 1 240 ? 50.735 65.774 13.023 1.00 84.44 264 TYR C C 1
ATOM 8327 O O . TYR C 1 240 ? 51.114 65.527 11.873 1.00 85.31 264 TYR C O 1
ATOM 8336 N N . TYR C 1 241 ? 49.582 66.385 13.282 1.00 88.48 265 TYR C N 1
ATOM 8337 C CA . TYR C 1 241 ? 48.709 66.842 12.212 1.00 92.71 265 TYR C CA 1
ATOM 8338 C C . TYR C 1 241 ? 47.550 67.663 12.751 1.00 95.59 265 TYR C C 1
ATOM 8339 O O . TYR C 1 241 ? 47.626 68.188 13.857 1.00 95.76 265 TYR C O 1
ATOM 8348 N N . ASP C 1 242 ? 46.486 67.786 11.967 1.00 99.69 266 ASP C N 1
ATOM 8349 C CA . ASP C 1 242 ? 45.328 68.577 12.370 1.00 103.89 266 ASP C CA 1
ATOM 8350 C C . ASP C 1 242 ? 44.418 67.811 13.311 1.00 105.39 266 ASP C C 1
ATOM 8351 O O . ASP C 1 242 ? 43.262 67.544 12.986 1.00 106.04 266 ASP C O 1
ATOM 8356 N N . VAL C 1 243 ? 44.933 67.454 14.478 1.00 107.02 267 VAL C N 1
ATOM 8357 C CA . VAL C 1 243 ? 44.133 66.716 15.443 1.00 108.57 267 VAL C CA 1
ATOM 8358 C C . VAL C 1 243 ? 43.266 67.688 16.243 1.00 109.31 267 VAL C C 1
ATOM 8359 O O . VAL C 1 243 ? 43.781 68.538 16.972 1.00 109.23 267 VAL C O 1
ATOM 8363 N N . ASP C 1 244 ? 41.951 67.565 16.086 1.00 109.99 268 ASP C N 1
ATOM 8364 C CA . ASP C 1 244 ? 40.984 68.417 16.785 1.00 110.85 268 ASP C CA 1
ATOM 8365 C C . ASP C 1 244 ? 39.618 67.779 16.581 1.00 111.19 268 ASP C C 1
ATOM 8366 O O . ASP C 1 244 ? 38.894 68.131 15.650 1.00 111.69 268 ASP C O 1
ATOM 8371 N N . TYR C 1 245 ? 39.277 66.840 17.460 1.00 111.48 269 TYR C N 1
ATOM 8372 C CA . TYR C 1 245 ? 38.010 66.120 17.377 1.00 111.58 269 TYR C CA 1
ATOM 8373 C C . TYR C 1 245 ? 36.726 66.945 17.368 1.00 112.74 269 TYR C C 1
ATOM 8374 O O . TYR C 1 245 ? 35.660 66.423 17.034 1.00 112.68 269 TYR C O 1
ATOM 8383 N N . GLU C 1 246 ? 36.814 68.221 17.734 1.00 113.87 270 GLU C N 1
ATOM 8384 C CA . GLU C 1 246 ? 35.633 69.073 17.713 1.00 114.77 270 GLU C CA 1
ATOM 8385 C C . GLU C 1 246 ? 35.358 69.463 16.273 1.00 115.48 270 GLU C C 1
ATOM 8386 O O . GLU C 1 246 ? 34.698 68.732 15.533 1.00 115.27 270 GLU C O 1
ATOM 8392 N N . LYS C 1 247 ? 35.892 70.614 15.877 1.00 116.20 271 LYS C N 1
ATOM 8393 C CA . LYS C 1 247 ? 35.706 71.118 14.526 1.00 116.63 271 LYS C CA 1
ATOM 8394 C C . LYS C 1 247 ? 36.322 70.234 13.443 1.00 116.02 271 LYS C C 1
ATOM 8395 O O . LYS C 1 247 ? 36.366 70.622 12.278 1.00 116.25 271 LYS C O 1
ATOM 8401 N N . ASN C 1 248 ? 36.795 69.050 13.827 1.00 115.12 272 ASN C N 1
ATOM 8402 C CA . ASN C 1 248 ? 37.377 68.110 12.875 1.00 114.22 272 ASN C CA 1
ATOM 8403 C C . ASN C 1 248 ? 37.740 66.774 13.499 1.00 113.60 272 ASN C C 1
ATOM 8404 O O . ASN C 1 248 ? 38.903 66.515 13.814 1.00 113.23 272 ASN C O 1
ATOM 8409 N N . ALA C 1 249 ? 36.736 65.924 13.671 1.00 113.02 273 ALA C N 1
ATOM 8410 C CA . ALA C 1 249 ? 36.951 64.604 14.243 1.00 112.45 273 ALA C CA 1
ATOM 8411 C C . ALA C 1 249 ? 37.067 63.597 13.109 1.00 111.89 273 ALA C C 1
ATOM 8412 O O . ALA C 1 249 ? 38.049 62.864 13.010 1.00 112.46 273 ALA C O 1
ATOM 8414 N N . LYS C 1 250 ? 36.050 63.578 12.255 1.00 110.92 274 LYS C N 1
ATOM 8415 C CA . LYS C 1 250 ? 36.000 62.671 11.114 1.00 110.17 274 LYS C CA 1
ATOM 8416 C C . LYS C 1 250 ? 37.396 62.459 10.533 1.00 108.73 274 LYS C C 1
ATOM 8417 O O . LYS C 1 250 ? 37.838 61.322 10.343 1.00 108.18 274 LYS C O 1
ATOM 8423 N N . GLY C 1 251 ? 38.091 63.559 10.266 1.00 107.20 275 GLY C N 1
ATOM 8424 C CA . GLY C 1 251 ? 39.429 63.462 9.719 1.00 104.93 275 GLY C CA 1
ATOM 8425 C C . GLY C 1 251 ? 40.360 62.817 10.723 1.00 103.32 275 GLY C C 1
ATOM 8426 O O . GLY C 1 251 ? 41.001 61.805 10.433 1.00 102.71 275 GLY C O 1
ATOM 8427 N N . SER C 1 252 ? 40.421 63.411 11.912 1.00 101.46 276 SER C N 1
ATOM 8428 C CA . SER C 1 252 ? 41.270 62.920 12.987 1.00 99.67 276 SER C CA 1
ATOM 8429 C C . SER C 1 252 ? 41.410 61.396 12.973 1.00 99.02 276 SER C C 1
ATOM 8430 O O . SER C 1 252 ? 42.511 60.865 12.804 1.00 98.50 276 SER C O 1
ATOM 8433 N N . ASN C 1 253 ? 40.295 60.694 13.138 1.00 98.04 277 ASN C N 1
ATOM 8434 C CA . ASN C 1 253 ? 40.326 59.236 13.139 1.00 97.59 277 ASN C CA 1
ATOM 8435 C C . ASN C 1 253 ? 40.958 58.677 11.871 1.00 97.21 277 ASN C C 1
ATOM 8436 O O . ASN C 1 253 ? 41.684 57.680 11.918 1.00 96.26 277 ASN C O 1
ATOM 8441 N N . TYR C 1 254 ? 40.686 59.324 10.740 1.00 96.63 278 TYR C N 1
ATOM 8442 C CA . TYR C 1 254 ? 41.217 58.866 9.464 1.00 95.74 278 TYR C CA 1
ATOM 8443 C C . TYR C 1 254 ? 42.719 58.648 9.523 1.00 94.61 278 TYR C C 1
ATOM 8444 O O . TYR C 1 254 ? 43.224 57.626 9.051 1.00 93.76 278 TYR C O 1
ATOM 8453 N N . TRP C 1 255 ? 43.431 59.614 10.094 1.00 93.19 279 TRP C N 1
ATOM 8454 C CA . TRP C 1 255 ? 44.877 59.504 10.211 1.00 92.11 279 TRP C CA 1
ATOM 8455 C C . TRP C 1 255 ? 45.275 58.619 11.392 1.00 91.58 279 TRP C C 1
ATOM 8456 O O . TRP C 1 255 ? 46.117 57.721 11.254 1.00 91.22 279 TRP C O 1
ATOM 8467 N N . ARG C 1 256 ? 44.659 58.856 12.548 1.00 90.51 280 ARG C N 1
ATOM 8468 C CA . ARG C 1 256 ? 44.961 58.056 13.727 1.00 88.87 280 ARG C CA 1
ATOM 8469 C C . ARG C 1 256 ? 44.767 56.571 13.430 1.00 88.34 280 ARG C C 1
ATOM 8470 O O . ARG C 1 256 ? 45.564 55.739 13.866 1.00 88.00 280 ARG C O 1
ATOM 8478 N N . ASN C 1 257 ? 43.720 56.237 12.676 1.00 87.85 281 ASN C N 1
ATOM 8479 C CA . ASN C 1 257 ? 43.453 54.838 12.336 1.00 86.93 281 ASN C CA 1
ATOM 8480 C C . ASN C 1 257 ? 44.558 54.224 11.485 1.00 85.97 281 ASN C C 1
ATOM 8481 O O . ASN C 1 257 ? 44.846 53.033 11.588 1.00 86.05 281 ASN C O 1
ATOM 8486 N N . ARG C 1 258 ? 45.182 55.030 10.640 1.00 84.88 282 ARG C N 1
ATOM 8487 C CA . ARG C 1 258 ? 46.239 54.505 9.800 1.00 83.94 282 ARG C CA 1
ATOM 8488 C C . ARG C 1 258 ? 47.514 54.341 10.606 1.00 82.59 282 ARG C C 1
ATOM 8489 O O . ARG C 1 258 ? 48.299 53.419 10.362 1.00 81.88 282 ARG C O 1
ATOM 8497 N N . VAL C 1 259 ? 47.705 55.222 11.583 1.00 80.62 283 VAL C N 1
ATOM 8498 C CA . VAL C 1 259 ? 48.867 55.140 12.453 1.00 78.59 283 VAL C CA 1
ATOM 8499 C C . VAL C 1 259 ? 48.765 53.869 13.299 1.00 78.55 283 VAL C C 1
ATOM 8500 O O . VAL C 1 259 ? 49.699 53.069 13.349 1.00 78.29 283 VAL C O 1
ATOM 8504 N N . MET C 1 260 ? 47.619 53.685 13.956 1.00 78.69 284 MET C N 1
ATOM 8505 C CA . MET C 1 260 ? 47.383 52.509 14.801 1.00 78.88 284 MET C CA 1
ATOM 8506 C C . MET C 1 260 ? 47.433 51.215 13.991 1.00 79.62 284 MET C C 1
ATOM 8507 O O . MET C 1 260 ? 47.788 50.157 14.510 1.00 78.86 284 MET C O 1
ATOM 8512 N N . MET C 1 261 ? 47.073 51.325 12.714 1.00 81.25 285 MET C N 1
ATOM 8513 C CA . MET C 1 261 ? 47.060 50.205 11.778 1.00 81.74 285 MET C CA 1
ATOM 8514 C C . MET C 1 261 ? 48.418 49.550 11.681 1.00 80.55 285 MET C C 1
ATOM 8515 O O . MET C 1 261 ? 48.537 48.324 11.713 1.00 81.34 285 MET C O 1
ATOM 8520 N N . VAL C 1 262 ? 49.442 50.382 11.560 1.00 78.91 286 VAL C N 1
ATOM 8521 C CA . VAL C 1 262 ? 50.812 49.901 11.458 1.00 77.53 286 VAL C CA 1
ATOM 8522 C C . VAL C 1 262 ? 51.317 49.541 12.844 1.00 76.70 286 VAL C C 1
ATOM 8523 O O . VAL C 1 262 ? 51.928 48.490 13.040 1.00 75.91 286 VAL C O 1
ATOM 8527 N N . ALA C 1 263 ? 51.053 50.429 13.800 1.00 75.73 287 ALA C N 1
ATOM 8528 C CA . ALA C 1 263 ? 51.478 50.237 15.180 1.00 75.10 287 ALA C CA 1
ATOM 8529 C C . ALA C 1 263 ? 51.129 48.848 15.686 1.00 75.04 287 ALA C C 1
ATOM 8530 O O . ALA C 1 263 ? 51.999 48.119 16.172 1.00 74.09 287 ALA C O 1
ATOM 8532 N N . LYS C 1 264 ? 49.856 48.483 15.553 1.00 75.09 288 LYS C N 1
ATOM 8533 C CA . LYS C 1 264 ? 49.383 47.189 16.022 1.00 74.63 288 LYS C CA 1
ATOM 8534 C C . LYS C 1 264 ? 50.231 46.042 15.506 1.00 73.82 288 LYS C C 1
ATOM 8535 O O . LYS C 1 264 ? 50.615 45.162 16.272 1.00 73.45 288 LYS C O 1
ATOM 8541 N N . LYS C 1 265 ? 50.532 46.051 14.214 1.00 73.74 289 LYS C N 1
ATOM 8542 C CA . LYS C 1 265 ? 51.338 44.983 13.644 1.00 74.14 289 LYS C CA 1
ATOM 8543 C C . LYS C 1 265 ? 52.657 44.829 14.406 1.00 73.58 289 LYS C C 1
ATOM 8544 O O . LYS C 1 265 ? 52.956 43.753 14.923 1.00 73.63 289 LYS C O 1
ATOM 8550 N N . PHE C 1 266 ? 53.432 45.907 14.489 1.00 72.60 290 PHE C N 1
ATOM 8551 C CA . PHE C 1 266 ? 54.713 45.879 15.194 1.00 70.96 290 PHE C CA 1
ATOM 8552 C C . PHE C 1 266 ? 54.537 45.560 16.672 1.00 70.31 290 PHE C C 1
ATOM 8553 O O . PHE C 1 266 ? 55.365 44.871 17.275 1.00 70.06 290 PHE C O 1
ATOM 8561 N N . LEU C 1 267 ? 53.462 46.079 17.255 1.00 68.87 291 LEU C N 1
ATOM 8562 C CA . LEU C 1 267 ? 53.180 45.850 18.662 1.00 68.42 291 LEU C CA 1
ATOM 8563 C C . LEU C 1 267 ? 52.873 44.384 18.936 1.00 69.60 291 LEU C C 1
ATOM 8564 O O . LEU C 1 267 ? 53.452 43.784 19.844 1.00 69.60 291 LEU C O 1
ATOM 8569 N N . ASP C 1 268 ? 51.978 43.802 18.143 1.00 71.20 292 ASP C N 1
ATOM 8570 C CA . ASP C 1 268 ? 51.617 42.397 18.317 1.00 72.99 292 ASP C CA 1
ATOM 8571 C C . ASP C 1 268 ? 52.812 41.494 18.044 1.00 73.24 292 ASP C C 1
ATOM 8572 O O . ASP C 1 268 ? 52.923 40.410 18.609 1.00 72.61 292 ASP C O 1
ATOM 8577 N N . ALA C 1 269 ? 53.702 41.953 17.171 1.00 73.97 293 ALA C N 1
ATOM 8578 C CA . ALA C 1 269 ? 54.892 41.193 16.821 1.00 74.78 293 ALA C CA 1
ATOM 8579 C C . ALA C 1 269 ? 55.921 41.250 17.945 1.00 75.65 293 ALA C C 1
ATOM 8580 O O . ALA C 1 269 ? 56.993 40.654 17.834 1.00 75.74 293 ALA C O 1
ATOM 8582 N N . GLY C 1 270 ? 55.602 41.979 19.016 1.00 76.16 294 GLY C N 1
ATOM 8583 C CA . GLY C 1 270 ? 56.515 42.075 20.147 1.00 76.56 294 GLY C CA 1
ATOM 8584 C C . GLY C 1 270 ? 57.369 43.331 20.312 1.00 76.86 294 GLY C C 1
ATOM 8585 O O . GLY C 1 270 ? 57.864 43.592 21.415 1.00 76.94 294 GLY C O 1
ATOM 8586 N N . HIS C 1 271 ? 57.559 44.102 19.240 1.00 76.09 295 HIS C N 1
ATOM 8587 C CA . HIS C 1 271 ? 58.371 45.319 19.316 1.00 74.50 295 HIS C CA 1
ATOM 8588 C C . HIS C 1 271 ? 57.887 46.242 20.418 1.00 72.43 295 HIS C C 1
ATOM 8589 O O . HIS C 1 271 ? 56.698 46.272 20.734 1.00 72.24 295 HIS C O 1
ATOM 8596 N N . LYS C 1 272 ? 58.815 46.997 20.994 1.00 70.50 296 LYS C N 1
ATOM 8597 C CA . LYS C 1 272 ? 58.483 47.917 22.072 1.00 68.63 296 LYS C CA 1
ATOM 8598 C C . LYS C 1 272 ? 58.617 49.379 21.658 1.00 66.54 296 LYS C C 1
ATOM 8599 O O . LYS C 1 272 ? 59.685 49.829 21.225 1.00 64.53 296 LYS C O 1
ATOM 8605 N N . LEU C 1 273 ? 57.512 50.108 21.795 1.00 63.83 297 LEU C N 1
ATOM 8606 C CA . LEU C 1 273 ? 57.449 51.522 21.437 1.00 61.28 297 LEU C CA 1
ATOM 8607 C C . LEU C 1 273 ? 56.039 52.046 21.718 1.00 60.07 297 LEU C C 1
ATOM 8608 O O . LEU C 1 273 ? 55.052 51.342 21.500 1.00 59.57 297 LEU C O 1
ATOM 8613 N N . ASN C 1 274 ? 55.953 53.278 22.210 1.00 58.37 298 ASN C N 1
ATOM 8614 C CA . ASN C 1 274 ? 54.670 53.902 22.506 1.00 57.69 298 ASN C CA 1
ATOM 8615 C C . ASN C 1 274 ? 54.277 54.796 21.333 1.00 58.05 298 ASN C C 1
ATOM 8616 O O . ASN C 1 274 ? 55.142 55.359 20.656 1.00 58.19 298 ASN C O 1
ATOM 8621 N N . PHE C 1 275 ? 52.975 54.923 21.090 1.00 57.34 299 PHE C N 1
ATOM 8622 C CA . PHE C 1 275 ? 52.489 55.746 19.989 1.00 57.13 299 PHE C CA 1
ATOM 8623 C C . PHE C 1 275 ? 51.521 56.800 20.489 1.00 57.56 299 PHE C C 1
ATOM 8624 O O . PHE C 1 275 ? 50.941 56.659 21.561 1.00 57.67 299 PHE C O 1
ATOM 8632 N N . ALA C 1 276 ? 51.351 57.860 19.708 1.00 57.93 300 ALA C N 1
ATOM 8633 C CA . ALA C 1 276 ? 50.426 58.923 20.065 1.00 58.88 300 ALA C CA 1
ATOM 8634 C C . ALA C 1 276 ? 50.276 59.901 18.912 1.00 60.76 300 ALA C C 1
ATOM 8635 O O . ALA C 1 276 ? 51.186 60.042 18.087 1.00 60.30 300 ALA C O 1
ATOM 8637 N N . VAL C 1 277 ? 49.119 60.557 18.842 1.00 62.86 301 VAL C N 1
ATOM 8638 C CA . VAL C 1 277 ? 48.874 61.550 17.802 1.00 65.63 301 VAL C CA 1
ATOM 8639 C C . VAL C 1 277 ? 48.716 62.873 18.534 1.00 68.97 301 VAL C C 1
ATOM 8640 O O . VAL C 1 277 ? 48.232 62.899 19.666 1.00 69.65 301 VAL C O 1
ATOM 8644 N N . ALA C 1 278 ? 49.136 63.965 17.904 1.00 72.13 302 ALA C N 1
ATOM 8645 C CA . ALA C 1 278 ? 49.044 65.275 18.536 1.00 75.65 302 ALA C CA 1
ATOM 8646 C C . ALA C 1 278 ? 48.878 66.418 17.546 1.00 78.63 302 ALA C C 1
ATOM 8647 O O . ALA C 1 278 ? 49.329 66.351 16.399 1.00 78.89 302 ALA C O 1
ATOM 8649 N N . SER C 1 279 ? 48.231 67.476 18.017 1.00 81.86 303 SER C N 1
ATOM 8650 C CA . SER C 1 279 ? 47.979 68.660 17.211 1.00 84.34 303 SER C CA 1
ATOM 8651 C C . SER C 1 279 ? 49.258 69.371 16.791 1.00 86.34 303 SER C C 1
ATOM 8652 O O . SER C 1 279 ? 50.069 69.774 17.634 1.00 86.91 303 SER C O 1
ATOM 8655 N N . ARG C 1 280 ? 49.419 69.528 15.480 1.00 88.04 304 ARG C N 1
ATOM 8656 C CA . ARG C 1 280 ? 50.573 70.210 14.906 1.00 89.47 304 ARG C CA 1
ATOM 8657 C C . ARG C 1 280 ? 50.646 71.642 15.453 1.00 89.07 304 ARG C C 1
ATOM 8658 O O . ARG C 1 280 ? 51.717 72.250 15.505 1.00 89.26 304 ARG C O 1
ATOM 8666 N N . LYS C 1 281 ? 49.498 72.167 15.870 1.00 88.34 305 LYS C N 1
ATOM 8667 C CA . LYS C 1 281 ? 49.425 73.521 16.397 1.00 88.05 305 LYS C CA 1
ATOM 8668 C C . LYS C 1 281 ? 49.719 73.612 17.884 1.00 87.68 305 LYS C C 1
ATOM 8669 O O . LYS C 1 281 ? 50.529 74.430 18.314 1.00 87.68 305 LYS C O 1
ATOM 8675 N N . THR C 1 282 ? 49.056 72.776 18.671 1.00 87.78 306 THR C N 1
ATOM 8676 C CA . THR C 1 282 ? 49.253 72.795 20.114 1.00 88.22 306 THR C CA 1
ATOM 8677 C C . THR C 1 282 ? 50.697 72.526 20.493 1.00 88.72 306 THR C C 1
ATOM 8678 O O . THR C 1 282 ? 51.177 73.005 21.522 1.00 88.91 306 THR C O 1
ATOM 8682 N N . PHE C 1 283 ? 51.389 71.757 19.659 1.00 89.04 307 PHE C N 1
ATOM 8683 C CA . PHE C 1 283 ? 52.774 71.406 19.934 1.00 88.83 307 PHE C CA 1
ATOM 8684 C C . PHE C 1 283 ? 53.737 71.890 18.872 1.00 88.64 307 PHE C C 1
ATOM 8685 O O . PHE C 1 283 ? 54.831 71.350 18.715 1.00 88.11 307 PHE C O 1
ATOM 8693 N N . SER C 1 284 ? 53.322 72.923 18.153 1.00 89.11 308 SER C N 1
ATOM 8694 C CA . SER C 1 284 ? 54.141 73.501 17.106 1.00 89.66 308 SER C CA 1
ATOM 8695 C C . SER C 1 284 ? 55.535 73.823 17.637 1.00 89.74 308 SER C C 1
ATOM 8696 O O . SER C 1 284 ? 56.525 73.691 16.918 1.00 89.57 308 SER C O 1
ATOM 8699 N N . HIS C 1 285 ? 55.614 74.229 18.901 1.00 89.57 309 HIS C N 1
ATOM 8700 C CA . HIS C 1 285 ? 56.901 74.574 19.484 1.00 90.40 309 HIS C CA 1
ATOM 8701 C C . HIS C 1 285 ? 57.853 73.383 19.591 1.00 90.46 309 HIS C C 1
ATOM 8702 O O . HIS C 1 285 ? 59.066 73.570 19.742 1.00 90.00 309 HIS C O 1
ATOM 8709 N N . GLU C 1 286 ? 57.308 72.168 19.502 1.00 89.80 310 GLU C N 1
ATOM 8710 C CA . GLU C 1 286 ? 58.116 70.948 19.585 1.00 88.18 310 GLU C CA 1
ATOM 8711 C C . GLU C 1 286 ? 58.612 70.501 18.217 1.00 86.51 310 GLU C C 1
ATOM 8712 O O . GLU C 1 286 ? 59.638 69.828 18.111 1.00 86.63 310 GLU C O 1
ATOM 8718 N N . LEU C 1 287 ? 57.883 70.875 17.173 1.00 84.55 311 LEU C N 1
ATOM 8719 C CA . LEU C 1 287 ? 58.243 70.480 15.819 1.00 83.55 311 LEU C CA 1
ATOM 8720 C C . LEU C 1 287 ? 59.660 70.837 15.379 1.00 83.52 311 LEU C C 1
ATOM 8721 O O . LEU C 1 287 ? 60.237 70.147 14.533 1.00 82.97 311 LEU C O 1
ATOM 8726 N N . SER C 1 288 ? 60.223 71.901 15.945 1.00 82.97 312 SER C N 1
ATOM 8727 C CA . SER C 1 288 ? 61.566 72.320 15.562 1.00 82.91 312 SER C CA 1
ATOM 8728 C C . SER C 1 288 ? 62.649 71.368 16.061 1.00 83.07 312 SER C C 1
ATOM 8729 O O . SER C 1 288 ? 63.723 71.296 15.465 1.00 82.95 312 SER C O 1
ATOM 8732 N N . ASP C 1 289 ? 62.371 70.642 17.144 1.00 82.71 313 ASP C N 1
ATOM 8733 C CA . ASP C 1 289 ? 63.345 69.699 17.697 1.00 82.90 313 ASP C CA 1
ATOM 8734 C C . ASP C 1 289 ? 63.581 68.537 16.732 1.00 81.72 313 ASP C C 1
ATOM 8735 O O . ASP C 1 289 ? 64.565 67.803 16.850 1.00 81.45 313 ASP C O 1
ATOM 8740 N N . PHE C 1 290 ? 62.673 68.376 15.776 1.00 80.72 314 PHE C N 1
ATOM 8741 C CA . PHE C 1 290 ? 62.777 67.301 14.796 1.00 79.82 314 PHE C CA 1
ATOM 8742 C C . PHE C 1 290 ? 63.022 67.840 13.387 1.00 81.67 314 PHE C C 1
ATOM 8743 O O . PHE C 1 290 ? 63.076 67.076 12.424 1.00 81.93 314 PHE C O 1
ATOM 8751 N N . GLY C 1 291 ? 63.154 69.154 13.258 1.00 82.85 315 GLY C N 1
ATOM 8752 C CA . GLY C 1 291 ? 63.393 69.731 11.947 1.00 84.87 315 GLY C CA 1
ATOM 8753 C C . GLY C 1 291 ? 62.168 69.786 11.051 1.00 86.62 315 GLY C C 1
ATOM 8754 O O . GLY C 1 291 ? 62.289 69.752 9.823 1.00 86.45 315 GLY C O 1
ATOM 8755 N N . LEU C 1 292 ? 60.989 69.871 11.663 1.00 88.34 316 LEU C N 1
ATOM 8756 C CA . LEU C 1 292 ? 59.731 69.946 10.925 1.00 89.79 316 LEU C CA 1
ATOM 8757 C C . LEU C 1 292 ? 59.115 71.335 11.113 1.00 91.41 316 LEU C C 1
ATOM 8758 O O . LEU C 1 292 ? 59.353 71.992 12.130 1.00 91.01 316 LEU C O 1
ATOM 8763 N N . GLU C 1 293 ? 58.331 71.788 10.139 1.00 93.29 317 GLU C N 1
ATOM 8764 C CA . GLU C 1 293 ? 57.732 73.115 10.229 1.00 95.86 317 GLU C CA 1
ATOM 8765 C C . GLU C 1 293 ? 56.235 73.113 9.998 1.00 98.34 317 GLU C C 1
ATOM 8766 O O . GLU C 1 293 ? 55.722 72.307 9.221 1.00 99.17 317 GLU C O 1
ATOM 8772 N N . SER C 1 294 ? 55.545 74.024 10.680 1.00 100.51 318 SER C N 1
ATOM 8773 C CA . SER C 1 294 ? 54.093 74.136 10.586 1.00 103.01 318 SER C CA 1
ATOM 8774 C C . SER C 1 294 ? 53.615 74.351 9.158 1.00 104.50 318 SER C C 1
ATOM 8775 O O . SER C 1 294 ? 53.341 75.480 8.745 1.00 104.80 318 SER C O 1
ATOM 8778 N N . THR C 1 295 ? 53.516 73.255 8.411 1.00 106.12 319 THR C N 1
ATOM 8779 C CA . THR C 1 295 ? 53.058 73.294 7.029 1.00 107.44 319 THR C CA 1
ATOM 8780 C C . THR C 1 295 ? 51.543 73.466 7.036 1.00 108.57 319 THR C C 1
ATOM 8781 O O . THR C 1 295 ? 50.919 73.646 5.988 1.00 109.07 319 THR C O 1
ATOM 8785 N N . ALA C 1 296 ? 50.966 73.417 8.236 1.00 109.26 320 ALA C N 1
ATOM 8786 C CA . ALA C 1 296 ? 49.526 73.562 8.440 1.00 109.46 320 ALA C CA 1
ATOM 8787 C C . ALA C 1 296 ? 48.705 72.751 7.442 1.00 109.58 320 ALA C C 1
ATOM 8788 O O . ALA C 1 296 ? 47.491 72.925 7.349 1.00 109.95 320 ALA C O 1
ATOM 8790 N N . GLY C 1 297 ? 49.372 71.868 6.702 1.00 109.29 321 GLY C N 1
ATOM 8791 C CA . GLY C 1 297 ? 48.682 71.037 5.730 1.00 108.44 321 GLY C CA 1
ATOM 8792 C C . GLY C 1 297 ? 47.960 69.915 6.448 1.00 107.71 321 GLY C C 1
ATOM 8793 O O . GLY C 1 297 ? 47.808 69.964 7.667 1.00 107.46 321 GLY C O 1
ATOM 8794 N N . GLU C 1 298 ? 47.510 68.905 5.711 1.00 107.04 322 GLU C N 1
ATOM 8795 C CA . GLU C 1 298 ? 46.812 67.792 6.343 1.00 106.08 322 GLU C CA 1
ATOM 8796 C C . GLU C 1 298 ? 47.684 66.549 6.445 1.00 104.44 322 GLU C C 1
ATOM 8797 O O . GLU C 1 298 ? 47.370 65.626 7.201 1.00 105.02 322 GLU C O 1
ATOM 8803 N N . ILE C 1 299 ? 48.780 66.521 5.693 1.00 101.74 323 ILE C N 1
ATOM 8804 C CA . ILE C 1 299 ? 49.670 65.367 5.730 1.00 98.94 323 ILE C CA 1
ATOM 8805 C C . ILE C 1 299 ? 50.345 65.324 7.094 1.00 96.11 323 ILE C C 1
ATOM 8806 O O . ILE C 1 299 ? 50.957 66.302 7.524 1.00 96.64 323 ILE C O 1
ATOM 8811 N N . PRO C 1 300 ? 50.233 64.188 7.797 1.00 92.56 324 PRO C N 1
ATOM 8812 C CA . PRO C 1 300 ? 50.822 63.992 9.123 1.00 89.39 324 PRO C CA 1
ATOM 8813 C C . PRO C 1 300 ? 52.318 63.695 9.085 1.00 86.51 324 PRO C C 1
ATOM 8814 O O . PRO C 1 300 ? 52.776 62.888 8.277 1.00 86.25 324 PRO C O 1
ATOM 8818 N N . VAL C 1 301 ? 53.069 64.348 9.968 1.00 83.09 325 VAL C N 1
ATOM 8819 C CA . VAL C 1 301 ? 54.514 64.152 10.058 1.00 80.67 325 VAL C CA 1
ATOM 8820 C C . VAL C 1 301 ? 54.837 63.285 11.279 1.00 78.67 325 VAL C C 1
ATOM 8821 O O . VAL C 1 301 ? 54.283 63.489 12.356 1.00 78.59 325 VAL C O 1
ATOM 8825 N N . VAL C 1 302 ? 55.736 62.322 11.109 1.00 75.88 326 VAL C N 1
ATOM 8826 C CA . VAL C 1 302 ? 56.104 61.412 12.189 1.00 73.04 326 VAL C CA 1
ATOM 8827 C C . VAL C 1 302 ? 57.527 61.622 12.694 1.00 71.47 326 VAL C C 1
ATOM 8828 O O . VAL C 1 302 ? 58.426 61.968 11.927 1.00 71.11 326 VAL C O 1
ATOM 8832 N N . ALA C 1 303 ? 57.724 61.403 13.991 1.00 69.41 327 ALA C N 1
ATOM 8833 C CA . ALA C 1 303 ? 59.033 61.556 14.609 1.00 67.15 327 ALA C CA 1
ATOM 8834 C C . ALA C 1 303 ? 59.094 60.839 15.959 1.00 66.78 327 ALA C C 1
ATOM 8835 O O . ALA C 1 303 ? 58.185 60.957 16.776 1.00 66.16 327 ALA C O 1
ATOM 8837 N N . ILE C 1 304 ? 60.179 60.103 16.186 1.00 66.48 328 ILE C N 1
ATOM 8838 C CA . ILE C 1 304 ? 60.368 59.362 17.425 1.00 65.42 328 ILE C CA 1
ATOM 8839 C C . ILE C 1 304 ? 61.403 60.020 18.335 1.00 65.97 328 ILE C C 1
ATOM 8840 O O . ILE C 1 304 ? 62.412 60.542 17.870 1.00 65.99 328 ILE C O 1
ATOM 8845 N N . ARG C 1 305 ? 61.137 60.001 19.635 1.00 66.23 329 ARG C N 1
ATOM 8846 C CA . ARG C 1 305 ? 62.075 60.529 20.611 1.00 67.32 329 ARG C CA 1
ATOM 8847 C C . ARG C 1 305 ? 62.248 59.401 21.615 1.00 68.30 329 ARG C C 1
ATOM 8848 O O . ARG C 1 305 ? 61.309 59.070 22.338 1.00 68.57 329 ARG C O 1
ATOM 8856 N N . THR C 1 306 ? 63.433 58.797 21.643 1.00 69.30 330 THR C N 1
ATOM 8857 C CA . THR C 1 306 ? 63.700 57.698 22.568 1.00 70.95 330 THR C CA 1
ATOM 8858 C C . THR C 1 306 ? 63.755 58.234 23.991 1.00 70.73 330 THR C C 1
ATOM 8859 O O . THR C 1 306 ? 63.972 59.419 24.199 1.00 71.02 330 THR C O 1
ATOM 8863 N N . ALA C 1 307 ? 63.544 57.362 24.966 1.00 72.23 331 ALA C N 1
ATOM 8864 C CA . ALA C 1 307 ? 63.584 57.770 26.363 1.00 74.80 331 ALA C CA 1
ATOM 8865 C C . ALA C 1 307 ? 64.926 58.436 26.640 1.00 76.38 331 ALA C C 1
ATOM 8866 O O . ALA C 1 307 ? 65.022 59.354 27.456 1.00 76.15 331 ALA C O 1
ATOM 8868 N N . LYS C 1 308 ? 65.960 57.956 25.954 1.00 78.40 332 LYS C N 1
ATOM 8869 C CA . LYS C 1 308 ? 67.307 58.503 26.093 1.00 80.12 332 LYS C CA 1
ATOM 8870 C C . LYS C 1 308 ? 67.231 59.964 25.683 1.00 79.93 332 LYS C C 1
ATOM 8871 O O . LYS C 1 308 ? 67.368 60.866 26.510 1.00 79.94 332 LYS C O 1
ATOM 8877 N N . GLY C 1 309 ? 66.996 60.176 24.392 1.00 79.32 333 GLY C N 1
ATOM 8878 C CA . GLY C 1 309 ? 66.894 61.513 23.849 1.00 79.05 333 GLY C CA 1
ATOM 8879 C C . GLY C 1 309 ? 67.036 61.470 22.342 1.00 79.54 333 GLY C C 1
ATOM 8880 O O . GLY C 1 309 ? 66.818 62.473 21.657 1.00 79.80 333 GLY C O 1
ATOM 8881 N N . GLU C 1 310 ? 67.408 60.300 21.827 1.00 79.56 334 GLU C N 1
ATOM 8882 C CA . GLU C 1 310 ? 67.590 60.103 20.391 1.00 79.14 334 GLU C CA 1
ATOM 8883 C C . GLU C 1 310 ? 66.367 60.607 19.637 1.00 77.00 334 GLU C C 1
ATOM 8884 O O . GLU C 1 310 ? 65.237 60.479 20.106 1.00 76.38 334 GLU C O 1
ATOM 8890 N N . LYS C 1 311 ? 66.593 61.183 18.465 1.00 74.54 335 LYS C N 1
ATOM 8891 C CA . LYS C 1 311 ? 65.490 61.688 17.673 1.00 73.57 335 LYS C CA 1
ATOM 8892 C C . LYS C 1 311 ? 65.581 61.106 16.277 1.00 72.94 335 LYS C C 1
ATOM 8893 O O . LYS C 1 311 ? 66.613 61.215 15.620 1.00 72.25 335 LYS C O 1
ATOM 8899 N N . PHE C 1 312 ? 64.496 60.475 15.839 1.00 72.34 336 PHE C N 1
ATOM 8900 C CA . PHE C 1 312 ? 64.418 59.882 14.513 1.00 72.91 336 PHE C CA 1
ATOM 8901 C C . PHE C 1 312 ? 63.218 60.475 13.809 1.00 73.74 336 PHE C C 1
ATOM 8902 O O . PHE C 1 312 ? 62.109 60.463 14.341 1.00 73.10 336 PHE C O 1
ATOM 8910 N N . VAL C 1 313 ? 63.441 60.996 12.610 1.00 74.21 337 VAL C N 1
ATOM 8911 C CA . VAL C 1 313 ? 62.368 61.622 11.867 1.00 75.36 337 VAL C CA 1
ATOM 8912 C C . VAL C 1 313 ? 62.075 60.950 10.542 1.00 76.97 337 VAL C C 1
ATOM 8913 O O . VAL C 1 313 ? 62.968 60.753 9.718 1.00 77.98 337 VAL C O 1
ATOM 8917 N N . MET C 1 314 ? 60.813 60.600 10.338 1.00 78.60 338 MET C N 1
ATOM 8918 C CA . MET C 1 314 ? 60.412 59.978 9.094 1.00 80.65 338 MET C CA 1
ATOM 8919 C C . MET C 1 314 ? 60.612 61.016 7.997 1.00 82.25 338 MET C C 1
ATOM 8920 O O . MET C 1 314 ? 60.074 62.123 8.071 1.00 82.02 338 MET C O 1
ATOM 8925 N N . GLN C 1 315 ? 61.401 60.656 6.991 1.00 84.41 339 GLN C N 1
ATOM 8926 C CA . GLN C 1 315 ? 61.692 61.556 5.880 1.00 86.77 339 GLN C CA 1
ATOM 8927 C C . GLN C 1 315 ? 60.657 61.405 4.768 1.00 88.37 339 GLN C C 1
ATOM 8928 O O . GLN C 1 315 ? 60.132 62.395 4.246 1.00 88.22 339 GLN C O 1
ATOM 8934 N N . GLU C 1 316 ? 60.376 60.155 4.416 1.00 90.18 340 GLU C N 1
ATOM 8935 C CA . GLU C 1 316 ? 59.404 59.820 3.380 1.00 92.05 340 GLU C CA 1
ATOM 8936 C C . GLU C 1 316 ? 58.060 60.420 3.780 1.00 93.62 340 GLU C C 1
ATOM 8937 O O . GLU C 1 316 ? 57.742 60.491 4.966 1.00 94.64 340 GLU C O 1
ATOM 8943 N N . GLU C 1 317 ? 57.267 60.862 2.814 1.00 95.09 341 GLU C N 1
ATOM 8944 C CA . GLU C 1 317 ? 55.974 61.436 3.168 1.00 97.43 341 GLU C CA 1
ATOM 8945 C C . GLU C 1 317 ? 55.030 60.343 3.682 1.00 98.09 341 GLU C C 1
ATOM 8946 O O . GLU C 1 317 ? 55.212 59.163 3.372 1.00 98.31 341 GLU C O 1
ATOM 8952 N N . PHE C 1 318 ? 54.026 60.733 4.467 1.00 98.24 342 PHE C N 1
ATOM 8953 C CA . PHE C 1 318 ? 53.077 59.771 5.027 1.00 98.37 342 PHE C CA 1
ATOM 8954 C C . PHE C 1 318 ? 52.122 59.225 3.973 1.00 98.08 342 PHE C C 1
ATOM 8955 O O . PHE C 1 318 ? 51.287 59.953 3.440 1.00 97.72 342 PHE C O 1
ATOM 8963 N N . SER C 1 319 ? 52.245 57.935 3.686 1.00 98.22 343 SER C N 1
ATOM 8964 C CA . SER C 1 319 ? 51.386 57.295 2.699 1.00 98.57 343 SER C CA 1
ATOM 8965 C C . SER C 1 319 ? 50.058 56.902 3.332 1.00 98.95 343 SER C C 1
ATOM 8966 O O . SER C 1 319 ? 50.037 56.347 4.427 1.00 99.62 343 SER C O 1
ATOM 8969 N N . ARG C 1 320 ? 48.952 57.196 2.654 1.00 99.21 344 ARG C N 1
ATOM 8970 C CA . ARG C 1 320 ? 47.636 56.832 3.170 1.00 99.59 344 ARG C CA 1
ATOM 8971 C C . ARG C 1 320 ? 47.534 55.307 3.181 1.00 100.19 344 ARG C C 1
ATOM 8972 O O . ARG C 1 320 ? 46.489 54.743 3.501 1.00 100.04 344 ARG C O 1
ATOM 8980 N N . ASP C 1 321 ? 48.640 54.655 2.827 1.00 101.12 345 ASP C N 1
ATOM 8981 C CA . ASP C 1 321 ? 48.729 53.196 2.780 1.00 101.70 345 ASP C CA 1
ATOM 8982 C C . ASP C 1 321 ? 49.214 52.678 4.118 1.00 100.79 345 ASP C C 1
ATOM 8983 O O . ASP C 1 321 ? 48.787 51.625 4.586 1.00 100.22 345 ASP C O 1
ATOM 8988 N N . GLY C 1 322 ? 50.131 53.431 4.715 1.00 100.46 346 GLY C N 1
ATOM 8989 C CA . GLY C 1 322 ? 50.700 53.051 5.993 1.00 100.14 346 GLY C CA 1
ATOM 8990 C C . GLY C 1 322 ? 52.021 52.356 5.754 1.00 99.66 346 GLY C C 1
ATOM 8991 O O . GLY C 1 322 ? 52.806 52.132 6.676 1.00 99.55 346 GLY C O 1
ATOM 8992 N N . LYS C 1 323 ? 52.258 52.017 4.492 1.00 99.19 347 LYS C N 1
ATOM 8993 C CA . LYS C 1 323 ? 53.478 51.340 4.086 1.00 98.42 347 LYS C CA 1
ATOM 8994 C C . LYS C 1 323 ? 54.684 52.225 4.388 1.00 97.33 347 LYS C C 1
ATOM 8995 O O . LYS C 1 323 ? 55.735 51.737 4.809 1.00 96.79 347 LYS C O 1
ATOM 9001 N N . ALA C 1 324 ? 54.526 53.530 4.180 1.00 95.96 348 ALA C N 1
ATOM 9002 C CA . ALA C 1 324 ? 55.607 54.475 4.448 1.00 94.81 348 ALA C CA 1
ATOM 9003 C C . ALA C 1 324 ? 55.960 54.412 5.934 1.00 93.66 348 ALA C C 1
ATOM 9004 O O . ALA C 1 324 ? 57.127 54.251 6.309 1.00 93.24 348 ALA C O 1
ATOM 9006 N N . LEU C 1 325 ? 54.936 54.535 6.775 1.00 91.99 349 LEU C N 1
ATOM 9007 C CA . LEU C 1 325 ? 55.113 54.477 8.222 1.00 90.10 349 LEU C CA 1
ATOM 9008 C C . LEU C 1 325 ? 55.645 53.113 8.648 1.00 88.83 349 LEU C C 1
ATOM 9009 O O . LEU C 1 325 ? 56.408 53.009 9.604 1.00 88.34 349 LEU C O 1
ATOM 9014 N N . GLU C 1 326 ? 55.235 52.071 7.932 1.00 87.90 350 GLU C N 1
ATOM 9015 C CA . GLU C 1 326 ? 55.668 50.710 8.228 1.00 86.92 350 GLU C CA 1
ATOM 9016 C C . GLU C 1 326 ? 57.153 50.545 7.915 1.00 85.46 350 GLU C C 1
ATOM 9017 O O . GLU C 1 326 ? 57.872 49.813 8.600 1.00 84.07 350 GLU C O 1
ATOM 9023 N N . ARG C 1 327 ? 57.605 51.245 6.878 1.00 84.61 351 ARG C N 1
ATOM 9024 C CA . ARG C 1 327 ? 59.003 51.192 6.451 1.00 83.31 351 ARG C CA 1
ATOM 9025 C C . ARG C 1 327 ? 59.876 51.860 7.512 1.00 82.21 351 ARG C C 1
ATOM 9026 O O . ARG C 1 327 ? 60.875 51.294 7.972 1.00 81.34 351 ARG C O 1
ATOM 9034 N N . PHE C 1 328 ? 59.475 53.070 7.892 1.00 80.54 352 PHE C N 1
ATOM 9035 C CA . PHE C 1 328 ? 60.166 53.865 8.903 1.00 78.60 352 PHE C CA 1
ATOM 9036 C C . PHE C 1 328 ? 60.318 53.093 10.221 1.00 77.38 352 PHE C C 1
ATOM 9037 O O . PHE C 1 328 ? 61.365 53.145 10.871 1.00 75.14 352 PHE C O 1
ATOM 9045 N N . LEU C 1 329 ? 59.264 52.379 10.607 1.00 77.07 353 LEU C N 1
ATOM 9046 C CA . LEU C 1 329 ? 59.278 51.595 11.837 1.00 77.05 353 LEU C CA 1
ATOM 9047 C C . LEU C 1 329 ? 60.203 50.392 11.697 1.00 77.64 353 LEU C C 1
ATOM 9048 O O . LEU C 1 329 ? 60.951 50.064 12.625 1.00 77.14 353 LEU C O 1
ATOM 9053 N N . GLN C 1 330 ? 60.152 49.736 10.538 1.00 78.29 354 GLN C N 1
ATOM 9054 C CA . GLN C 1 330 ? 61.014 48.587 10.287 1.00 78.02 354 GLN C CA 1
ATOM 9055 C C . GLN C 1 330 ? 62.454 49.032 10.488 1.00 78.04 354 GLN C C 1
ATOM 9056 O O . GLN C 1 330 ? 63.173 48.468 11.313 1.00 77.63 354 GLN C O 1
ATOM 9062 N N . ASP C 1 331 ? 62.867 50.054 9.742 1.00 78.09 355 ASP C N 1
ATOM 9063 C CA . ASP C 1 331 ? 64.223 50.571 9.866 1.00 78.40 355 ASP C CA 1
ATOM 9064 C C . ASP C 1 331 ? 64.522 50.970 11.307 1.00 78.11 355 ASP C C 1
ATOM 9065 O O . ASP C 1 331 ? 65.591 50.653 11.830 1.00 78.43 355 ASP C O 1
ATOM 9070 N N . TYR C 1 332 ? 63.586 51.662 11.953 1.00 77.18 356 TYR C N 1
ATOM 9071 C CA . TYR C 1 332 ? 63.791 52.075 13.335 1.00 75.98 356 TYR C CA 1
ATOM 9072 C C . TYR C 1 332 ? 64.165 50.873 14.193 1.00 76.33 356 TYR C C 1
ATOM 9073 O O . TYR C 1 332 ? 65.176 50.901 14.900 1.00 75.68 356 TYR C O 1
ATOM 9082 N N . PHE C 1 333 ? 63.348 49.821 14.125 1.00 76.57 357 PHE C N 1
ATOM 9083 C CA . PHE C 1 333 ? 63.591 48.613 14.907 1.00 76.70 357 PHE C CA 1
ATOM 9084 C C . PHE C 1 333 ? 64.825 47.837 14.457 1.00 77.71 357 PHE C C 1
ATOM 9085 O O . PHE C 1 333 ? 65.426 47.107 15.253 1.00 77.93 357 PHE C O 1
ATOM 9093 N N . ASP C 1 334 ? 65.216 48.004 13.195 1.00 78.19 358 ASP C N 1
ATOM 9094 C CA . ASP C 1 334 ? 66.392 47.310 12.678 1.00 79.92 358 ASP C CA 1
ATOM 9095 C C . ASP C 1 334 ? 67.655 48.147 12.815 1.00 81.12 358 ASP C C 1
ATOM 9096 O O . ASP C 1 334 ? 68.720 47.741 12.350 1.00 81.52 358 ASP C O 1
ATOM 9101 N N . GLY C 1 335 ? 67.534 49.319 13.437 1.00 81.92 359 GLY C N 1
ATOM 9102 C CA . GLY C 1 335 ? 68.688 50.188 13.621 1.00 82.23 359 GLY C CA 1
ATOM 9103 C C . GLY C 1 335 ? 69.236 50.790 12.337 1.00 81.89 359 GLY C C 1
ATOM 9104 O O . GLY C 1 335 ? 70.418 51.128 12.258 1.00 80.44 359 GLY C O 1
ATOM 9105 N N . ASN C 1 336 ? 68.366 50.940 11.341 1.00 82.37 360 ASN C N 1
ATOM 9106 C CA . ASN C 1 336 ? 68.741 51.487 10.035 1.00 83.89 360 ASN C CA 1
ATOM 9107 C C . ASN C 1 336 ? 68.666 53.009 9.890 1.00 83.63 360 ASN C C 1
ATOM 9108 O O . ASN C 1 336 ? 69.200 53.567 8.931 1.00 83.88 360 ASN C O 1
ATOM 9113 N N . LEU C 1 337 ? 68.009 53.684 10.826 1.00 82.83 361 LEU C N 1
ATOM 9114 C CA . LEU C 1 337 ? 67.866 55.128 10.730 1.00 81.64 361 LEU C CA 1
ATOM 9115 C C . LEU C 1 337 ? 68.953 55.933 11.418 1.00 81.91 361 LEU C C 1
ATOM 9116 O O . LEU C 1 337 ? 69.459 55.545 12.474 1.00 81.46 361 LEU C O 1
ATOM 9121 N N . LYS C 1 338 ? 69.311 57.057 10.801 1.00 82.15 362 LYS C N 1
ATOM 9122 C CA . LYS C 1 338 ? 70.311 57.957 11.364 1.00 82.54 362 LYS C CA 1
ATOM 9123 C C . LYS C 1 338 ? 69.544 58.966 12.199 1.00 81.61 362 LYS C C 1
ATOM 9124 O O . LYS C 1 338 ? 68.543 59.514 11.739 1.00 80.53 362 LYS C O 1
ATOM 9130 N N . ARG C 1 339 ? 69.993 59.191 13.430 1.00 80.78 363 ARG C N 1
ATOM 9131 C CA . ARG C 1 339 ? 69.316 60.134 14.308 1.00 80.54 363 ARG C CA 1
ATOM 9132 C C . ARG C 1 339 ? 69.295 61.521 13.679 1.00 79.47 363 ARG C C 1
ATOM 9133 O O . ARG C 1 339 ? 70.094 61.818 12.790 1.00 79.92 363 ARG C O 1
ATOM 9141 N N . TYR C 1 340 ? 68.362 62.357 14.123 1.00 77.90 364 TYR C N 1
ATOM 9142 C CA . TYR C 1 340 ? 68.251 63.720 13.613 1.00 75.93 364 TYR C CA 1
ATOM 9143 C C . TYR C 1 340 ? 68.990 64.651 14.567 1.00 73.80 364 TYR C C 1
ATOM 9144 O O . TYR C 1 340 ? 68.894 64.509 15.775 1.00 72.46 364 TYR C O 1
ATOM 9153 N N . LEU C 1 341 ? 69.731 65.604 14.043 1.00 71.47 365 LEU C N 1
ATOM 9154 C CA . LEU C 1 341 ? 70.435 66.544 14.897 1.00 69.47 365 LEU C CA 1
ATOM 9155 C C . LEU C 1 341 ? 70.383 67.861 14.170 1.00 68.42 365 LEU C C 1
ATOM 9156 O O . LEU C 1 341 ? 70.564 67.893 12.957 1.00 67.35 365 LEU C O 1
ATOM 9161 N N . LYS C 1 342 ? 70.101 68.945 14.882 1.00 67.52 366 LYS C N 1
ATOM 9162 C CA . LYS C 1 342 ? 70.091 70.244 14.226 1.00 66.31 366 LYS C CA 1
ATOM 9163 C C . LYS C 1 342 ? 71.551 70.505 13.905 1.00 65.30 366 LYS C C 1
ATOM 9164 O O . LYS C 1 342 ? 72.390 70.538 14.808 1.00 62.87 366 LYS C O 1
ATOM 9170 N N . SER C 1 343 ? 71.858 70.697 12.628 1.00 65.01 367 SER C N 1
ATOM 9171 C CA . SER C 1 343 ? 73.245 70.906 12.246 1.00 66.71 367 SER C CA 1
ATOM 9172 C C . SER C 1 343 ? 73.436 71.685 10.961 1.00 67.85 367 SER C C 1
ATOM 9173 O O . SER C 1 343 ? 72.633 71.580 10.029 1.00 67.64 367 SER C O 1
ATOM 9176 N N . GLU C 1 344 ? 74.507 72.473 10.922 1.00 69.31 368 GLU C N 1
ATOM 9177 C CA . GLU C 1 344 ? 74.838 73.221 9.722 1.00 71.54 368 GLU C CA 1
ATOM 9178 C C . GLU C 1 344 ? 75.463 72.169 8.812 1.00 73.33 368 GLU C C 1
ATOM 9179 O O . GLU C 1 344 ? 75.872 71.101 9.277 1.00 72.63 368 GLU C O 1
ATOM 9185 N N . PRO C 1 345 ? 75.558 72.457 7.508 1.00 74.74 369 PRO C N 1
ATOM 9186 C CA . PRO C 1 345 ? 76.149 71.490 6.583 1.00 77.17 369 PRO C CA 1
ATOM 9187 C C . PRO C 1 345 ? 77.615 71.289 6.918 1.00 80.36 369 PRO C C 1
ATOM 9188 O O . PRO C 1 345 ? 78.270 72.209 7.420 1.00 80.67 369 PRO C O 1
ATOM 9192 N N . ILE C 1 346 ? 78.127 70.092 6.655 1.00 83.70 370 ILE C N 1
ATOM 9193 C CA . ILE C 1 346 ? 79.535 69.830 6.907 1.00 86.87 370 ILE C CA 1
ATOM 9194 C C . ILE C 1 346 ? 80.273 70.662 5.859 1.00 88.17 370 ILE C C 1
ATOM 9195 O O . ILE C 1 346 ? 79.948 70.613 4.671 1.00 87.13 370 ILE C O 1
ATOM 9200 N N . PRO C 1 347 ? 81.252 71.470 6.292 1.00 90.36 371 PRO C N 1
ATOM 9201 C CA . PRO C 1 347 ? 82.011 72.309 5.358 1.00 92.26 371 PRO C CA 1
ATOM 9202 C C . PRO C 1 347 ? 82.734 71.506 4.279 1.00 94.20 371 PRO C C 1
ATOM 9203 O O . PRO C 1 347 ? 83.252 70.418 4.548 1.00 94.26 371 PRO C O 1
ATOM 9207 N N . GLU C 1 348 ? 82.763 72.045 3.061 1.00 96.20 372 GLU C N 1
ATOM 9208 C CA . GLU C 1 348 ? 83.427 71.376 1.942 1.00 98.49 372 GLU C CA 1
ATOM 9209 C C . GLU C 1 348 ? 84.895 71.128 2.259 1.00 98.78 372 GLU C C 1
ATOM 9210 O O . GLU C 1 348 ? 85.400 70.019 2.081 1.00 99.10 372 GLU C O 1
ATOM 9216 N N . SER C 1 349 ? 85.578 72.169 2.721 1.00 98.65 373 SER C N 1
ATOM 9217 C CA . SER C 1 349 ? 86.979 72.045 3.099 1.00 98.44 373 SER C CA 1
ATOM 9218 C C . SER C 1 349 ? 87.095 72.487 4.552 1.00 97.39 373 SER C C 1
ATOM 9219 O O . SER C 1 349 ? 86.674 73.583 4.917 1.00 97.14 373 SER C O 1
ATOM 9222 N N . ASN C 1 350 ? 87.651 71.620 5.384 1.00 96.23 374 ASN C N 1
ATOM 9223 C CA . ASN C 1 350 ? 87.814 71.927 6.794 1.00 94.98 374 ASN C CA 1
ATOM 9224 C C . ASN C 1 350 ? 89.254 71.594 7.166 1.00 94.21 374 ASN C C 1
ATOM 9225 O O . ASN C 1 350 ? 89.527 70.639 7.897 1.00 93.83 374 ASN C O 1
ATOM 9230 N N . ASP C 1 351 ? 90.170 72.404 6.645 1.00 93.08 375 ASP C N 1
ATOM 9231 C CA . ASP C 1 351 ? 91.599 72.225 6.863 1.00 92.11 375 ASP C CA 1
ATOM 9232 C C . ASP C 1 351 ? 92.227 73.342 7.690 1.00 90.39 375 ASP C C 1
ATOM 9233 O O . ASP C 1 351 ? 92.694 74.334 7.138 1.00 90.68 375 ASP C O 1
ATOM 9238 N N . GLY C 1 352 ? 92.235 73.168 9.010 1.00 88.22 376 GLY C N 1
ATOM 9239 C CA . GLY C 1 352 ? 92.807 74.150 9.919 1.00 85.28 376 GLY C CA 1
ATOM 9240 C C . GLY C 1 352 ? 92.789 75.612 9.496 1.00 83.80 376 GLY C C 1
ATOM 9241 O O . GLY C 1 352 ? 92.153 75.977 8.505 1.00 83.10 376 GLY C O 1
ATOM 9242 N N . PRO C 1 353 ? 93.463 76.489 10.258 1.00 82.83 377 PRO C N 1
ATOM 9243 C CA . PRO C 1 353 ? 94.209 76.131 11.469 1.00 82.51 377 PRO C CA 1
ATOM 9244 C C . PRO C 1 353 ? 93.259 75.774 12.619 1.00 81.65 377 PRO C C 1
ATOM 9245 O O . PRO C 1 353 ? 93.655 75.135 13.600 1.00 81.65 377 PRO C O 1
ATOM 9249 N N . VAL C 1 354 ? 92.003 76.195 12.490 1.00 80.33 378 VAL C N 1
ATOM 9250 C CA . VAL C 1 354 ? 90.986 75.902 13.496 1.00 78.20 378 VAL C CA 1
ATOM 9251 C C . VAL C 1 354 ? 89.919 75.018 12.857 1.00 76.99 378 VAL C C 1
ATOM 9252 O O . VAL C 1 354 ? 89.247 75.419 11.904 1.00 76.47 378 VAL C O 1
ATOM 9256 N N . LYS C 1 355 ? 89.781 73.809 13.382 1.00 75.54 379 LYS C N 1
ATOM 9257 C CA . LYS C 1 355 ? 88.811 72.870 12.850 1.00 76.16 379 LYS C CA 1
ATOM 9258 C C . LYS C 1 355 ? 87.389 73.370 13.085 1.00 75.42 379 LYS C C 1
ATOM 9259 O O . LYS C 1 355 ? 87.026 73.725 14.209 1.00 74.81 379 LYS C O 1
ATOM 9265 N N . VAL C 1 356 ? 86.599 73.408 12.014 1.00 74.83 380 VAL C N 1
ATOM 9266 C CA . VAL C 1 356 ? 85.205 73.840 12.082 1.00 74.45 380 VAL C CA 1
ATOM 9267 C C . VAL C 1 356 ? 84.287 72.662 12.415 1.00 75.05 380 VAL C C 1
ATOM 9268 O O . VAL C 1 356 ? 84.114 71.735 11.617 1.00 75.58 380 VAL C O 1
ATOM 9272 N N . VAL C 1 357 ? 83.686 72.716 13.594 1.00 74.57 381 VAL C N 1
ATOM 9273 C CA . VAL C 1 357 ? 82.803 71.657 14.051 1.00 73.48 381 VAL C CA 1
ATOM 9274 C C . VAL C 1 357 ? 81.318 72.030 13.972 1.00 73.57 381 VAL C C 1
ATOM 9275 O O . VAL C 1 357 ? 80.913 73.131 14.337 1.00 73.73 381 VAL C O 1
ATOM 9279 N N . VAL C 1 358 ? 80.521 71.101 13.461 1.00 74.06 382 VAL C N 1
ATOM 9280 C CA . VAL C 1 358 ? 79.072 71.253 13.366 1.00 73.51 382 VAL C CA 1
ATOM 9281 C C . VAL C 1 358 ? 78.549 70.003 14.083 1.00 74.19 382 VAL C C 1
ATOM 9282 O O . VAL C 1 358 ? 79.345 69.141 14.458 1.00 75.78 382 VAL C O 1
ATOM 9286 N N . ALA C 1 359 ? 77.242 69.882 14.283 1.00 73.77 383 ALA C N 1
ATOM 9287 C CA . ALA C 1 359 ? 76.716 68.715 14.997 1.00 74.28 383 ALA C CA 1
ATOM 9288 C C . ALA C 1 359 ? 76.955 67.378 14.290 1.00 75.41 383 ALA C C 1
ATOM 9289 O O . ALA C 1 359 ? 77.194 66.361 14.946 1.00 73.98 383 ALA C O 1
ATOM 9291 N N . GLU C 1 360 ? 76.894 67.380 12.960 1.00 76.59 384 GLU C N 1
ATOM 9292 C CA . GLU C 1 360 ? 77.102 66.159 12.192 1.00 78.13 384 GLU C CA 1
ATOM 9293 C C . GLU C 1 360 ? 78.490 65.530 12.309 1.00 78.14 384 GLU C C 1
ATOM 9294 O O . GLU C 1 360 ? 78.599 64.310 12.343 1.00 79.10 384 GLU C O 1
ATOM 9300 N N . ASN C 1 361 ? 79.546 66.340 12.362 1.00 76.76 385 ASN C N 1
ATOM 9301 C CA . ASN C 1 361 ? 80.901 65.793 12.466 1.00 75.18 385 ASN C CA 1
ATOM 9302 C C . ASN C 1 361 ? 81.501 65.916 13.863 1.00 74.30 385 ASN C C 1
ATOM 9303 O O . ASN C 1 361 ? 82.660 65.562 14.077 1.00 74.15 385 ASN C O 1
ATOM 9308 N N . PHE C 1 362 ? 80.707 66.411 14.809 1.00 73.74 386 PHE C N 1
ATOM 9309 C CA . PHE C 1 362 ? 81.166 66.594 16.184 1.00 73.31 386 PHE C CA 1
ATOM 9310 C C . PHE C 1 362 ? 81.829 65.349 16.757 1.00 76.52 386 PHE C C 1
ATOM 9311 O O . PHE C 1 362 ? 82.930 65.424 17.313 1.00 77.51 386 PHE C O 1
ATOM 9319 N N . ASP C 1 363 ? 81.151 64.208 16.636 1.00 80.04 387 ASP C N 1
ATOM 9320 C CA . ASP C 1 363 ? 81.673 62.941 17.155 1.00 82.39 387 ASP C CA 1
ATOM 9321 C C . ASP C 1 363 ? 83.014 62.590 16.509 1.00 83.14 387 ASP C C 1
ATOM 9322 O O . ASP C 1 363 ? 83.994 62.260 17.191 1.00 81.90 387 ASP C O 1
ATOM 9327 N N . GLU C 1 364 ? 83.032 62.669 15.184 1.00 84.00 388 GLU C N 1
ATOM 9328 C CA . GLU C 1 364 ? 84.214 62.384 14.399 1.00 86.48 388 GLU C CA 1
ATOM 9329 C C . GLU C 1 364 ? 85.417 63.243 14.802 1.00 87.87 388 GLU C C 1
ATOM 9330 O O . GLU C 1 364 ? 86.531 62.735 14.954 1.00 88.75 388 GLU C O 1
ATOM 9336 N N . ILE C 1 365 ? 85.192 64.541 14.977 1.00 88.43 389 ILE C N 1
ATOM 9337 C CA . ILE C 1 365 ? 86.264 65.451 15.346 1.00 89.17 389 ILE C CA 1
ATOM 9338 C C . ILE C 1 365 ? 86.545 65.476 16.844 1.00 90.55 389 ILE C C 1
ATOM 9339 O O . ILE C 1 365 ? 87.556 64.958 17.299 1.00 91.36 389 ILE C O 1
ATOM 9344 N N . VAL C 1 366 ? 85.645 66.088 17.605 1.00 92.04 390 VAL C N 1
ATOM 9345 C CA . VAL C 1 366 ? 85.802 66.210 19.050 1.00 93.51 390 VAL C CA 1
ATOM 9346 C C . VAL C 1 366 ? 86.039 64.900 19.794 1.00 95.18 390 VAL C C 1
ATOM 9347 O O . VAL C 1 366 ? 86.771 64.878 20.786 1.00 94.86 390 VAL C O 1
ATOM 9351 N N . ASN C 1 367 ? 85.432 63.813 19.327 1.00 97.06 391 ASN C N 1
ATOM 9352 C CA . ASN C 1 367 ? 85.596 62.539 20.014 1.00 99.24 391 ASN C CA 1
ATOM 9353 C C . ASN C 1 367 ? 86.490 61.481 19.379 1.00 100.04 391 ASN C C 1
ATOM 9354 O O . ASN C 1 367 ? 86.186 60.291 19.420 1.00 99.83 391 ASN C O 1
ATOM 9359 N N . ASN C 1 368 ? 87.599 61.919 18.799 1.00 101.70 392 ASN C N 1
ATOM 9360 C CA . ASN C 1 368 ? 88.558 60.999 18.205 1.00 102.97 392 ASN C CA 1
ATOM 9361 C C . ASN C 1 368 ? 89.493 60.608 19.350 1.00 103.78 392 ASN C C 1
ATOM 9362 O O . ASN C 1 368 ? 90.451 61.316 19.641 1.00 104.28 392 ASN C O 1
ATOM 9367 N N . GLU C 1 369 ? 89.186 59.488 20.003 1.00 104.68 393 GLU C N 1
ATOM 9368 C CA . GLU C 1 369 ? 89.960 58.975 21.140 1.00 105.38 393 GLU C CA 1
ATOM 9369 C C . GLU C 1 369 ? 91.461 59.247 21.107 1.00 104.90 393 GLU C C 1
ATOM 9370 O O . GLU C 1 369 ? 92.095 59.399 22.149 1.00 104.54 393 GLU C O 1
ATOM 9376 N N . ASN C 1 370 ? 92.032 59.305 19.911 1.00 104.78 394 ASN C N 1
ATOM 9377 C CA . ASN C 1 370 ? 93.465 59.536 19.763 1.00 104.54 394 ASN C CA 1
ATOM 9378 C C . ASN C 1 370 ? 93.913 60.998 19.841 1.00 103.33 394 ASN C C 1
ATOM 9379 O O . ASN C 1 370 ? 95.091 61.295 19.622 1.00 103.95 394 ASN C O 1
ATOM 9384 N N . LYS C 1 371 ? 93.002 61.913 20.161 1.00 100.97 395 LYS C N 1
ATOM 9385 C CA . LYS C 1 371 ? 93.390 63.316 20.220 1.00 98.06 395 LYS C CA 1
ATOM 9386 C C . LYS C 1 371 ? 92.856 64.141 21.375 1.00 96.57 395 LYS C C 1
ATOM 9387 O O . LYS C 1 371 ? 91.830 63.829 21.978 1.00 96.31 395 LYS C O 1
ATOM 9393 N N . ASP C 1 372 ? 93.598 65.198 21.679 1.00 95.16 396 ASP C N 1
ATOM 9394 C CA . ASP C 1 372 ? 93.231 66.149 22.712 1.00 93.94 396 ASP C CA 1
ATOM 9395 C C . ASP C 1 372 ? 92.533 67.213 21.894 1.00 91.99 396 ASP C C 1
ATOM 9396 O O . ASP C 1 372 ? 93.097 67.706 20.914 1.00 92.82 396 ASP C O 1
ATOM 9401 N N . VAL C 1 373 ? 91.306 67.554 22.259 1.00 88.32 397 VAL C N 1
ATOM 9402 C CA . VAL C 1 373 ? 90.601 68.562 21.494 1.00 84.78 397 VAL C CA 1
ATOM 9403 C C . VAL C 1 373 ? 90.133 69.700 22.370 1.00 82.56 397 VAL C C 1
ATOM 9404 O O . VAL C 1 373 ? 89.463 69.495 23.386 1.00 82.49 397 VAL C O 1
ATOM 9408 N N . LEU C 1 374 ? 90.527 70.904 21.979 1.00 79.31 398 LEU C N 1
ATOM 9409 C CA . LEU C 1 374 ? 90.126 72.109 22.678 1.00 76.03 398 LEU C CA 1
ATOM 9410 C C . LEU C 1 374 ? 89.045 72.660 21.764 1.00 74.16 398 LEU C C 1
ATOM 9411 O O . LEU C 1 374 ? 89.328 73.011 20.616 1.00 72.82 398 LEU C O 1
ATOM 9416 N N . ILE C 1 375 ? 87.808 72.713 22.248 1.00 72.32 399 ILE C N 1
ATOM 9417 C CA . ILE C 1 375 ? 86.723 73.217 21.416 1.00 70.97 399 ILE C CA 1
ATOM 9418 C C . ILE C 1 375 ? 86.039 74.451 21.995 1.00 69.86 399 ILE C C 1
ATOM 9419 O O . ILE C 1 375 ? 85.704 74.495 23.181 1.00 69.43 399 ILE C O 1
ATOM 9424 N N . GLU C 1 376 ? 85.859 75.458 21.140 1.00 68.89 400 GLU C N 1
ATOM 9425 C CA . GLU C 1 376 ? 85.215 76.710 21.531 1.00 67.09 400 GLU C CA 1
ATOM 9426 C C . GLU C 1 376 ? 83.776 76.782 21.019 1.00 65.19 400 GLU C C 1
ATOM 9427 O O . GLU C 1 376 ? 83.524 76.669 19.809 1.00 64.58 400 GLU C O 1
ATOM 9433 N N . PHE C 1 377 ? 82.830 76.957 21.937 1.00 62.15 401 PHE C N 1
ATOM 9434 C CA . PHE C 1 377 ? 81.425 77.082 21.550 1.00 60.76 401 PHE C CA 1
ATOM 9435 C C . PHE C 1 377 ? 81.128 78.569 21.565 1.00 58.24 401 PHE C C 1
ATOM 9436 O O . PHE C 1 377 ? 81.210 79.207 22.615 1.00 59.76 401 PHE C O 1
ATOM 9444 N N . TYR C 1 378 ? 80.802 79.128 20.407 1.00 54.79 402 TYR C N 1
ATOM 9445 C CA . TYR C 1 378 ? 80.517 80.557 20.323 1.00 52.19 402 TYR C CA 1
ATOM 9446 C C . TYR C 1 378 ? 79.154 80.837 19.713 1.00 50.35 402 TYR C C 1
ATOM 9447 O O . TYR C 1 378 ? 78.441 79.925 19.285 1.00 48.29 402 TYR C O 1
ATOM 9456 N N . ALA C 1 379 ? 78.814 82.119 19.663 1.00 49.20 403 ALA C N 1
ATOM 9457 C CA . ALA C 1 379 ? 77.554 82.571 19.091 1.00 48.43 403 ALA C CA 1
ATOM 9458 C C . ALA C 1 379 ? 77.895 83.663 18.082 1.00 47.33 403 ALA C C 1
ATOM 9459 O O . ALA C 1 379 ? 78.826 84.430 18.290 1.00 49.00 403 ALA C O 1
ATOM 9461 N N . PRO C 1 380 ? 77.143 83.749 16.981 1.00 47.58 404 PRO C N 1
ATOM 9462 C CA . PRO C 1 380 ? 77.387 84.757 15.944 1.00 48.12 404 PRO C CA 1
ATOM 9463 C C . PRO C 1 380 ? 77.285 86.203 16.428 1.00 48.79 404 PRO C C 1
ATOM 9464 O O . PRO C 1 380 ? 77.963 87.077 15.905 1.00 48.42 404 PRO C O 1
ATOM 9468 N N . TRP C 1 381 ? 76.434 86.447 17.420 1.00 49.76 405 TRP C N 1
ATOM 9469 C CA . TRP C 1 381 ? 76.206 87.796 17.934 1.00 50.81 405 TRP C CA 1
ATOM 9470 C C . TRP C 1 381 ? 77.122 88.245 19.050 1.00 52.16 405 TRP C C 1
ATOM 9471 O O . TRP C 1 381 ? 77.116 89.417 19.413 1.00 52.91 405 TRP C O 1
ATOM 9482 N N . CYS C 1 382 ? 77.915 87.327 19.584 1.00 53.68 406 CYS C N 1
ATOM 9483 C CA . CYS C 1 382 ? 78.779 87.642 20.713 1.00 55.67 406 CYS C CA 1
ATOM 9484 C C . CYS C 1 382 ? 80.064 88.390 20.413 1.00 55.61 406 CYS C C 1
ATOM 9485 O O . CYS C 1 382 ? 80.944 87.899 19.710 1.00 55.89 406 CYS C O 1
ATOM 9488 N N . GLY C 1 383 ? 80.154 89.592 20.971 1.00 55.65 407 GLY C N 1
ATOM 9489 C CA . GLY C 1 383 ? 81.318 90.435 20.779 1.00 57.15 407 GLY C CA 1
ATOM 9490 C C . GLY C 1 383 ? 82.612 89.899 21.361 1.00 58.13 407 GLY C C 1
ATOM 9491 O O . GLY C 1 383 ? 83.659 89.992 20.724 1.00 58.37 407 GLY C O 1
ATOM 9492 N N . HIS C 1 384 ? 82.562 89.355 22.573 1.00 59.83 408 HIS C N 1
ATOM 9493 C CA . HIS C 1 384 ? 83.772 88.819 23.177 1.00 60.75 408 HIS C CA 1
ATOM 9494 C C . HIS C 1 384 ? 84.266 87.644 22.351 1.00 61.07 408 HIS C C 1
ATOM 9495 O O . HIS C 1 384 ? 85.449 87.327 22.373 1.00 62.16 408 HIS C O 1
ATOM 9502 N N . CYS C 1 385 ? 83.359 87.009 21.615 1.00 60.90 409 CYS C N 1
ATOM 9503 C CA . CYS C 1 385 ? 83.720 85.879 20.769 1.00 61.74 409 CYS C CA 1
ATOM 9504 C C . CYS C 1 385 ? 84.463 86.383 19.548 1.00 61.86 409 CYS C C 1
ATOM 9505 O O . CYS C 1 385 ? 85.375 85.732 19.057 1.00 62.15 409 CYS C O 1
ATOM 9508 N N . LYS C 1 386 ? 84.065 87.548 19.056 1.00 63.61 410 LYS C N 1
ATOM 9509 C CA . LYS C 1 386 ? 84.714 88.132 17.894 1.00 64.66 410 LYS C CA 1
ATOM 9510 C C . LYS C 1 386 ? 86.155 88.509 18.236 1.00 65.68 410 LYS C C 1
ATOM 9511 O O . LYS C 1 386 ? 87.063 88.311 17.432 1.00 64.87 410 LYS C O 1
ATOM 9517 N N . ASN C 1 387 ? 86.355 89.050 19.434 1.00 66.75 411 ASN C N 1
ATOM 9518 C CA . ASN C 1 387 ? 87.685 89.440 19.889 1.00 68.59 411 ASN C CA 1
ATOM 9519 C C . ASN C 1 387 ? 88.597 88.237 20.069 1.00 70.15 411 ASN C C 1
ATOM 9520 O O . ASN C 1 387 ? 89.814 88.348 19.927 1.00 70.20 411 ASN C O 1
ATOM 9525 N N . LEU C 1 388 ? 88.008 87.092 20.399 1.00 71.59 412 LEU C N 1
ATOM 9526 C CA . LEU C 1 388 ? 88.777 85.867 20.599 1.00 72.18 412 LEU C CA 1
ATOM 9527 C C . LEU C 1 388 ? 89.085 85.185 19.274 1.00 72.19 412 LEU C C 1
ATOM 9528 O O . LEU C 1 388 ? 90.089 84.497 19.138 1.00 72.07 412 LEU C O 1
ATOM 9533 N N . GLU C 1 389 ? 88.217 85.385 18.295 1.00 72.31 413 GLU C N 1
ATOM 9534 C CA . GLU C 1 389 ? 88.391 84.751 17.003 1.00 74.24 413 GLU C CA 1
ATOM 9535 C C . GLU C 1 389 ? 89.814 84.751 16.441 1.00 73.45 413 GLU C C 1
ATOM 9536 O O . GLU C 1 389 ? 90.344 83.697 16.105 1.00 72.72 413 GLU C O 1
ATOM 9542 N N . PRO C 1 390 ? 90.448 85.932 16.336 1.00 73.12 414 PRO C N 1
ATOM 9543 C CA . PRO C 1 390 ? 91.813 86.065 15.806 1.00 72.76 414 PRO C CA 1
ATOM 9544 C C . PRO C 1 390 ? 92.847 85.390 16.692 1.00 73.00 414 PRO C C 1
ATOM 9545 O O . PRO C 1 390 ? 93.717 84.666 16.211 1.00 72.70 414 PRO C O 1
ATOM 9549 N N . LYS C 1 391 ? 92.752 85.657 17.991 1.00 73.29 415 LYS C N 1
ATOM 9550 C CA . LYS C 1 391 ? 93.666 85.082 18.968 1.00 73.86 415 LYS C CA 1
ATOM 9551 C C . LYS C 1 391 ? 93.544 83.566 18.940 1.00 74.63 415 LYS C C 1
ATOM 9552 O O . LYS C 1 391 ? 94.538 82.852 19.056 1.00 74.93 415 LYS C O 1
ATOM 9558 N N . TYR C 1 392 ? 92.317 83.080 18.779 1.00 76.01 416 TYR C N 1
ATOM 9559 C CA . TYR C 1 392 ? 92.057 81.647 18.748 1.00 76.52 416 TYR C CA 1
ATOM 9560 C C . TYR C 1 392 ? 92.604 81.057 17.462 1.00 77.70 416 TYR C C 1
ATOM 9561 O O . TYR C 1 392 ? 93.071 79.917 17.446 1.00 78.09 416 TYR C O 1
ATOM 9570 N N . LYS C 1 393 ? 92.543 81.836 16.384 1.00 79.29 417 LYS C N 1
ATOM 9571 C CA . LYS C 1 393 ? 93.037 81.375 15.094 1.00 80.88 417 LYS C CA 1
ATOM 9572 C C . LYS C 1 393 ? 94.548 81.217 15.166 1.00 82.79 417 LYS C C 1
ATOM 9573 O O . LYS C 1 393 ? 95.113 80.273 14.610 1.00 83.35 417 LYS C O 1
ATOM 9579 N N . GLU C 1 394 ? 95.205 82.136 15.864 1.00 84.53 418 GLU C N 1
ATOM 9580 C CA . GLU C 1 394 ? 96.648 82.064 15.993 1.00 86.49 418 GLU C CA 1
ATOM 9581 C C . GLU C 1 394 ? 97.022 80.818 16.786 1.00 87.31 418 GLU C C 1
ATOM 9582 O O . GLU C 1 394 ? 97.956 80.111 16.423 1.00 88.26 418 GLU C O 1
ATOM 9588 N N . LEU C 1 395 ? 96.291 80.553 17.868 1.00 88.39 419 LEU C N 1
ATOM 9589 C CA . LEU C 1 395 ? 96.541 79.373 18.697 1.00 88.35 419 LEU C CA 1
ATOM 9590 C C . LEU C 1 395 ? 96.488 78.134 17.810 1.00 89.72 419 LEU C C 1
ATOM 9591 O O . LEU C 1 395 ? 97.290 77.216 17.960 1.00 89.70 419 LEU C O 1
ATOM 9596 N N . GLY C 1 396 ? 95.533 78.114 16.886 1.00 91.28 420 GLY C N 1
ATOM 9597 C CA . GLY C 1 396 ? 95.413 76.989 15.978 1.00 93.14 420 GLY C CA 1
ATOM 9598 C C . GLY C 1 396 ? 96.633 76.880 15.078 1.00 94.38 420 GLY C C 1
ATOM 9599 O O . GLY C 1 396 ? 97.128 75.781 14.820 1.00 94.50 420 GLY C O 1
ATOM 9600 N N . GLU C 1 397 ? 97.125 78.020 14.600 1.00 95.26 421 GLU C N 1
ATOM 9601 C CA . GLU C 1 397 ? 98.298 78.039 13.734 1.00 95.93 421 GLU C CA 1
ATOM 9602 C C . GLU C 1 397 ? 99.552 77.583 14.478 1.00 96.59 421 GLU C C 1
ATOM 9603 O O . GLU C 1 397 ? 100.362 76.844 13.929 1.00 96.64 421 GLU C O 1
ATOM 9609 N N . LYS C 1 398 ? 99.706 78.012 15.728 1.00 98.06 422 LYS C N 1
ATOM 9610 C CA . LYS C 1 398 ? 100.867 77.628 16.538 1.00 99.86 422 LYS C CA 1
ATOM 9611 C C . LYS C 1 398 ? 100.862 76.136 16.924 1.00 101.30 422 LYS C C 1
ATOM 9612 O O . LYS C 1 398 ? 101.910 75.566 17.250 1.00 101.63 422 LYS C O 1
ATOM 9618 N N . LEU C 1 399 ? 99.686 75.511 16.890 1.00 102.32 423 LEU C N 1
ATOM 9619 C CA . LEU C 1 399 ? 99.550 74.091 17.221 1.00 102.74 423 LEU C CA 1
ATOM 9620 C C . LEU C 1 399 ? 99.437 73.257 15.947 1.00 103.38 423 LEU C C 1
ATOM 9621 O O . LEU C 1 399 ? 99.307 72.038 16.009 1.00 103.16 423 LEU C O 1
ATOM 9626 N N . SER C 1 400 ? 99.492 73.921 14.794 1.00 104.38 424 SER C N 1
ATOM 9627 C CA . SER C 1 400 ? 99.369 73.242 13.506 1.00 105.65 424 SER C CA 1
ATOM 9628 C C . SER C 1 400 ? 100.308 72.051 13.310 1.00 106.68 424 SER C C 1
ATOM 9629 O O . SER C 1 400 ? 99.955 71.094 12.621 1.00 107.11 424 SER C O 1
ATOM 9632 N N . LYS C 1 401 ? 101.491 72.097 13.918 1.00 107.65 425 LYS C N 1
ATOM 9633 C CA . LYS C 1 401 ? 102.457 71.008 13.776 1.00 108.53 425 LYS C CA 1
ATOM 9634 C C . LYS C 1 401 ? 102.255 69.823 14.725 1.00 108.52 425 LYS C C 1
ATOM 9635 O O . LYS C 1 401 ? 102.755 68.729 14.466 1.00 108.47 425 LYS C O 1
ATOM 9641 N N . ASP C 1 402 ? 101.528 70.036 15.818 1.00 108.66 426 ASP C N 1
ATOM 9642 C CA . ASP C 1 402 ? 101.267 68.964 16.780 1.00 108.10 426 ASP C CA 1
ATOM 9643 C C . ASP C 1 402 ? 100.192 68.014 16.237 1.00 107.87 426 ASP C C 1
ATOM 9644 O O . ASP C 1 402 ? 99.087 68.437 15.900 1.00 108.34 426 ASP C O 1
ATOM 9649 N N . PRO C 1 403 ? 100.509 66.712 16.147 1.00 107.62 427 PRO C N 1
ATOM 9650 C CA . PRO C 1 403 ? 99.572 65.704 15.638 1.00 106.98 427 PRO C CA 1
ATOM 9651 C C . PRO C 1 403 ? 98.642 65.090 16.688 1.00 105.98 427 PRO C C 1
ATOM 9652 O O . PRO C 1 403 ? 97.884 64.166 16.385 1.00 106.32 427 PRO C O 1
ATOM 9656 N N . ASN C 1 404 ? 98.698 65.596 17.917 1.00 104.42 428 ASN C N 1
ATOM 9657 C CA . ASN C 1 404 ? 97.852 65.077 18.992 1.00 102.97 428 ASN C CA 1
ATOM 9658 C C . ASN C 1 404 ? 96.773 66.070 19.404 1.00 101.10 428 ASN C C 1
ATOM 9659 O O . ASN C 1 404 ? 95.733 65.688 19.943 1.00 101.24 428 ASN C O 1
ATOM 9664 N N . ILE C 1 405 ? 97.023 67.347 19.145 1.00 98.58 429 ILE C N 1
ATOM 9665 C CA . ILE C 1 405 ? 96.089 68.394 19.529 1.00 95.57 429 ILE C CA 1
ATOM 9666 C C . ILE C 1 405 ? 95.322 69.031 18.373 1.00 93.01 429 ILE C C 1
ATOM 9667 O O . ILE C 1 405 ? 95.901 69.389 17.342 1.00 92.76 429 ILE C O 1
ATOM 9672 N N . VAL C 1 406 ? 94.009 69.159 18.563 1.00 89.63 430 VAL C N 1
ATOM 9673 C CA . VAL C 1 406 ? 93.129 69.778 17.575 1.00 85.29 430 VAL C CA 1
ATOM 9674 C C . VAL C 1 406 ? 92.453 70.987 18.202 1.00 82.89 430 VAL C C 1
ATOM 9675 O O . VAL C 1 406 ? 91.909 70.909 19.307 1.00 81.37 430 VAL C O 1
ATOM 9679 N N . ILE C 1 407 ? 92.506 72.105 17.489 1.00 80.88 431 ILE C N 1
ATOM 9680 C CA . ILE C 1 407 ? 91.888 73.342 17.944 1.00 78.65 431 ILE C CA 1
ATOM 9681 C C . ILE C 1 407 ? 90.647 73.547 17.079 1.00 77.06 431 ILE C C 1
ATOM 9682 O O . ILE C 1 407 ? 90.757 73.783 15.872 1.00 77.05 431 ILE C O 1
ATOM 9687 N N . ALA C 1 408 ? 89.469 73.444 17.698 1.00 75.11 432 ALA C N 1
ATOM 9688 C CA . ALA C 1 408 ? 88.208 73.584 16.968 1.00 72.30 432 ALA C CA 1
ATOM 9689 C C . ALA C 1 408 ? 87.189 74.549 17.572 1.00 69.64 432 ALA C C 1
ATOM 9690 O O . ALA C 1 408 ? 87.279 74.950 18.735 1.00 68.16 432 ALA C O 1
ATOM 9692 N N . LYS C 1 409 ? 86.204 74.901 16.754 1.00 66.49 433 LYS C N 1
ATOM 9693 C CA . LYS C 1 409 ? 85.151 75.815 17.166 1.00 63.57 433 LYS C CA 1
ATOM 9694 C C . LYS C 1 409 ? 83.820 75.391 16.552 1.00 61.72 433 LYS C C 1
ATOM 9695 O O . LYS C 1 409 ? 83.783 74.836 15.451 1.00 60.77 433 LYS C O 1
ATOM 9701 N N . MET C 1 410 ? 82.728 75.652 17.264 1.00 58.93 434 MET C N 1
ATOM 9702 C CA . MET C 1 410 ? 81.402 75.323 16.749 1.00 57.30 434 MET C CA 1
ATOM 9703 C C . MET C 1 410 ? 80.396 76.418 17.079 1.00 55.21 434 MET C C 1
ATOM 9704 O O . MET C 1 410 ? 80.419 76.984 18.181 1.00 54.88 434 MET C O 1
ATOM 9709 N N . ASP C 1 411 ? 79.532 76.731 16.117 1.00 52.81 435 ASP C N 1
ATOM 9710 C CA . ASP C 1 411 ? 78.495 77.725 16.343 1.00 51.23 435 ASP C CA 1
ATOM 9711 C C . ASP C 1 411 ? 77.441 76.994 17.159 1.00 51.11 435 ASP C C 1
ATOM 9712 O O . ASP C 1 411 ? 76.660 76.205 16.624 1.00 51.29 435 ASP C O 1
ATOM 9717 N N . ALA C 1 412 ? 77.441 77.256 18.462 1.00 50.24 436 ALA C N 1
ATOM 9718 C CA . ALA C 1 412 ? 76.531 76.614 19.391 1.00 49.18 436 ALA C CA 1
ATOM 9719 C C . ALA C 1 412 ? 75.067 77.012 19.243 1.00 49.36 436 ALA C C 1
ATOM 9720 O O . ALA C 1 412 ? 74.190 76.372 19.819 1.00 49.87 436 ALA C O 1
ATOM 9722 N N . THR C 1 413 ? 74.781 78.057 18.481 1.00 49.04 437 THR C N 1
ATOM 9723 C CA . THR C 1 413 ? 73.389 78.443 18.321 1.00 47.90 437 THR C CA 1
ATOM 9724 C C . THR C 1 413 ? 72.800 77.809 17.078 1.00 48.20 437 THR C C 1
ATOM 9725 O O . THR C 1 413 ? 71.582 77.758 16.930 1.00 49.03 437 THR C O 1
ATOM 9729 N N . ALA C 1 414 ? 73.654 77.330 16.180 1.00 47.94 438 ALA C N 1
ATOM 9730 C CA . ALA C 1 414 ? 73.165 76.731 14.940 1.00 49.82 438 ALA C CA 1
ATOM 9731 C C . ALA C 1 414 ? 73.432 75.222 14.870 1.00 51.01 438 ALA C C 1
ATOM 9732 O O . ALA C 1 414 ? 73.319 74.616 13.808 1.00 50.08 438 ALA C O 1
ATOM 9734 N N . ASN C 1 415 ? 73.777 74.631 16.012 1.00 52.92 439 ASN C N 1
ATOM 9735 C CA . ASN C 1 415 ? 74.081 73.204 16.108 1.00 54.51 439 ASN C CA 1
ATOM 9736 C C . ASN C 1 415 ? 73.767 72.654 17.493 1.00 55.13 439 ASN C C 1
ATOM 9737 O O . ASN C 1 415 ? 74.128 73.253 18.505 1.00 53.61 439 ASN C O 1
ATOM 9742 N N . ASP C 1 416 ? 73.094 71.509 17.529 1.00 56.33 440 ASP C N 1
ATOM 9743 C CA . ASP C 1 416 ? 72.782 70.854 18.787 1.00 56.54 440 ASP C CA 1
ATOM 9744 C C . ASP C 1 416 ? 74.119 70.568 19.459 1.00 57.79 440 ASP C C 1
ATOM 9745 O O . ASP C 1 416 ? 75.060 70.122 18.802 1.00 57.47 440 ASP C O 1
ATOM 9750 N N . VAL C 1 417 ? 74.207 70.842 20.756 1.00 59.09 441 VAL C N 1
ATOM 9751 C CA . VAL C 1 417 ? 75.423 70.571 21.530 1.00 61.29 441 VAL C CA 1
ATOM 9752 C C . VAL C 1 417 ? 75.279 69.227 22.249 1.00 62.59 441 VAL C C 1
ATOM 9753 O O . VAL C 1 417 ? 74.517 69.111 23.205 1.00 61.40 441 VAL C O 1
ATOM 9757 N N . PRO C 1 418 ? 76.039 68.207 21.821 1.00 65.21 442 PRO C N 1
ATOM 9758 C CA . PRO C 1 418 ? 75.990 66.866 22.421 1.00 68.24 442 PRO C CA 1
ATOM 9759 C C . PRO C 1 418 ? 76.078 66.789 23.945 1.00 70.89 442 PRO C C 1
ATOM 9760 O O . PRO C 1 418 ? 76.888 67.462 24.589 1.00 70.31 442 PRO C O 1
ATOM 9764 N N . SER C 1 419 ? 75.220 65.925 24.482 1.00 74.34 443 SER C N 1
ATOM 9765 C CA . SER C 1 419 ? 75.043 65.653 25.908 1.00 76.92 443 SER C CA 1
ATOM 9766 C C . SER C 1 419 ? 76.134 66.001 26.916 1.00 77.65 443 SER C C 1
ATOM 9767 O O . SER C 1 419 ? 75.912 66.810 27.824 1.00 79.50 443 SER C O 1
ATOM 9770 N N . PRO C 1 420 ? 77.321 65.395 26.783 1.00 76.87 444 PRO C N 1
ATOM 9771 C CA . PRO C 1 420 ? 78.381 65.703 27.750 1.00 76.48 444 PRO C CA 1
ATOM 9772 C C . PRO C 1 420 ? 78.538 67.197 28.059 1.00 76.95 444 PRO C C 1
ATOM 9773 O O . PRO C 1 420 ? 78.545 67.607 29.222 1.00 76.71 444 PRO C O 1
ATOM 9777 N N . TYR C 1 421 ? 78.632 67.998 27.001 1.00 76.95 445 TYR C N 1
ATOM 9778 C CA . TYR C 1 421 ? 78.835 69.437 27.112 1.00 77.39 445 TYR C CA 1
ATOM 9779 C C . TYR C 1 421 ? 77.627 70.281 27.458 1.00 77.61 445 TYR C C 1
ATOM 9780 O O . TYR C 1 421 ? 76.507 69.985 27.052 1.00 78.00 445 TYR C O 1
ATOM 9789 N N . GLU C 1 422 ? 77.880 71.353 28.203 1.00 77.51 446 GLU C N 1
ATOM 9790 C CA . GLU C 1 422 ? 76.835 72.287 28.599 1.00 78.33 446 GLU C CA 1
ATOM 9791 C C . GLU C 1 422 ? 77.273 73.712 28.289 1.00 76.85 446 GLU C C 1
ATOM 9792 O O . GLU C 1 422 ? 78.188 74.242 28.918 1.00 76.59 446 GLU C O 1
ATOM 9798 N N . VAL C 1 423 ? 76.621 74.327 27.309 1.00 75.34 447 VAL C N 1
ATOM 9799 C CA . VAL C 1 423 ? 76.953 75.685 26.933 1.00 73.72 447 VAL C CA 1
ATOM 9800 C C . VAL C 1 423 ? 76.179 76.673 27.790 1.00 74.06 447 VAL C C 1
ATOM 9801 O O . VAL C 1 423 ? 74.976 76.864 27.612 1.00 73.18 447 VAL C O 1
ATOM 9805 N N . ARG C 1 424 ? 76.895 77.280 28.729 1.00 74.02 448 ARG C N 1
ATOM 9806 C CA . ARG C 1 424 ? 76.335 78.260 29.645 1.00 75.39 448 ARG C CA 1
ATOM 9807 C C . ARG C 1 424 ? 76.132 79.595 28.928 1.00 73.84 448 ARG C C 1
ATOM 9808 O O . ARG C 1 424 ? 75.014 79.962 28.557 1.00 74.79 448 ARG C O 1
ATOM 9816 N N . GLY C 1 425 ? 77.231 80.320 28.747 1.00 71.21 449 GLY C N 1
ATOM 9817 C CA . GLY C 1 425 ? 77.185 81.597 28.065 1.00 66.60 449 GLY C CA 1
ATOM 9818 C C . GLY C 1 425 ? 78.156 81.533 26.910 1.00 63.42 449 GLY C C 1
ATOM 9819 O O . GLY C 1 425 ? 78.617 80.453 26.542 1.00 63.58 449 GLY C O 1
ATOM 9820 N N . PHE C 1 426 ? 78.488 82.676 26.334 1.00 60.06 450 PHE C N 1
ATOM 9821 C CA . PHE C 1 426 ? 79.413 82.667 25.223 1.00 57.77 450 PHE C CA 1
ATOM 9822 C C . PHE C 1 426 ? 80.603 83.590 25.415 1.00 58.62 450 PHE C C 1
ATOM 9823 O O . PHE C 1 426 ? 80.464 84.752 25.819 1.00 58.94 450 PHE C O 1
ATOM 9831 N N . PRO C 1 427 ? 81.803 83.078 25.121 1.00 58.81 451 PRO C N 1
ATOM 9832 C CA . PRO C 1 427 ? 82.000 81.708 24.639 1.00 59.29 451 PRO C CA 1
ATOM 9833 C C . PRO C 1 427 ? 82.220 80.696 25.768 1.00 60.44 451 PRO C C 1
ATOM 9834 O O . PRO C 1 427 ? 82.609 81.060 26.880 1.00 60.38 451 PRO C O 1
ATOM 9838 N N . THR C 1 428 ? 81.955 79.427 25.478 1.00 60.50 452 THR C N 1
ATOM 9839 C CA . THR C 1 428 ? 82.185 78.361 26.440 1.00 60.99 452 THR C CA 1
ATOM 9840 C C . THR C 1 428 ? 83.252 77.515 25.763 1.00 61.48 452 THR C C 1
ATOM 9841 O O . THR C 1 428 ? 83.079 77.073 24.633 1.00 60.69 452 THR C O 1
ATOM 9845 N N . ILE C 1 429 ? 84.370 77.326 26.448 1.00 63.73 453 ILE C N 1
ATOM 9846 C CA . ILE C 1 429 ? 85.483 76.565 25.903 1.00 66.98 453 ILE C CA 1
ATOM 9847 C C . ILE C 1 429 ? 85.701 75.279 26.691 1.00 69.08 453 ILE C C 1
ATOM 9848 O O . ILE C 1 429 ? 85.808 75.306 27.913 1.00 70.42 453 ILE C O 1
ATOM 9853 N N . TYR C 1 430 ? 85.763 74.154 25.993 1.00 71.49 454 TYR C N 1
ATOM 9854 C CA . TYR C 1 430 ? 85.976 72.873 26.656 1.00 75.08 454 TYR C CA 1
ATOM 9855 C C . TYR C 1 430 ? 87.264 72.223 26.196 1.00 77.02 454 TYR C C 1
ATOM 9856 O O . TYR C 1 430 ? 87.738 72.466 25.080 1.00 76.89 454 TYR C O 1
ATOM 9865 N N . PHE C 1 431 ? 87.826 71.390 27.064 1.00 78.85 455 PHE C N 1
ATOM 9866 C CA . PHE C 1 431 ? 89.024 70.644 26.724 1.00 80.66 455 PHE C CA 1
ATOM 9867 C C . PHE C 1 431 ? 88.705 69.152 26.866 1.00 80.69 455 PHE C C 1
ATOM 9868 O O . PHE C 1 431 ? 88.425 68.662 27.963 1.00 79.01 455 PHE C O 1
ATOM 9876 N N . SER C 1 432 ? 88.733 68.444 25.742 1.00 81.71 456 SER C N 1
ATOM 9877 C CA . SER C 1 432 ? 88.436 67.018 25.726 1.00 83.73 456 SER C CA 1
ATOM 9878 C C . SER C 1 432 ? 89.707 66.177 25.548 1.00 85.64 456 SER C C 1
ATOM 9879 O O . SER C 1 432 ? 90.241 66.067 24.441 1.00 85.52 456 SER C O 1
ATOM 9882 N N . PRO C 1 433 ? 90.216 65.591 26.651 1.00 87.29 457 PRO C N 1
ATOM 9883 C CA . PRO C 1 433 ? 91.420 64.751 26.663 1.00 88.91 457 PRO C CA 1
ATOM 9884 C C . PRO C 1 433 ? 91.285 63.508 25.777 1.00 90.16 457 PRO C C 1
ATOM 9885 O O . PRO C 1 433 ? 90.184 62.996 25.576 1.00 90.73 457 PRO C O 1
ATOM 9889 N N . ALA C 1 434 ? 92.413 63.022 25.266 1.00 91.49 458 ALA C N 1
ATOM 9890 C CA . ALA C 1 434 ? 92.434 61.855 24.384 1.00 93.27 458 ALA C CA 1
ATOM 9891 C C . ALA C 1 434 ? 91.736 60.615 24.935 1.00 93.90 458 ALA C C 1
ATOM 9892 O O . ALA C 1 434 ? 91.121 59.857 24.182 1.00 94.09 458 ALA C O 1
ATOM 9894 N N . ASN C 1 435 ? 91.838 60.389 26.238 1.00 93.93 459 ASN C N 1
ATOM 9895 C CA . ASN C 1 435 ? 91.194 59.221 26.809 1.00 94.33 459 ASN C CA 1
ATOM 9896 C C . ASN C 1 435 ? 90.271 59.588 27.953 1.00 94.55 459 ASN C C 1
ATOM 9897 O O . ASN C 1 435 ? 90.365 59.034 29.046 1.00 95.03 459 ASN C O 1
ATOM 9902 N N . LYS C 1 436 ? 89.375 60.531 27.684 1.00 94.47 460 LYS C N 1
ATOM 9903 C CA . LYS C 1 436 ? 88.399 60.997 28.666 1.00 93.72 460 LYS C CA 1
ATOM 9904 C C . LYS C 1 436 ? 87.255 61.656 27.891 1.00 93.08 460 LYS C C 1
ATOM 9905 O O . LYS C 1 436 ? 86.627 62.599 28.369 1.00 93.14 460 LYS C O 1
ATOM 9911 N N . LYS C 1 437 ? 86.995 61.152 26.689 1.00 91.87 461 LYS C N 1
ATOM 9912 C CA . LYS C 1 437 ? 85.940 61.700 25.850 1.00 91.43 461 LYS C CA 1
ATOM 9913 C C . LYS C 1 437 ? 84.616 61.879 26.567 1.00 91.72 461 LYS C C 1
ATOM 9914 O O . LYS C 1 437 ? 83.794 62.687 26.151 1.00 92.43 461 LYS C O 1
ATOM 9920 N N . LEU C 1 438 ? 84.403 61.125 27.637 1.00 91.83 462 LEU C N 1
ATOM 9921 C CA . LEU C 1 438 ? 83.169 61.247 28.397 1.00 92.48 462 LEU C CA 1
ATOM 9922 C C . LEU C 1 438 ? 83.316 62.265 29.519 1.00 93.32 462 LEU C C 1
ATOM 9923 O O . LEU C 1 438 ? 82.331 62.643 30.146 1.00 93.96 462 LEU C O 1
ATOM 9928 N N . ASN C 1 439 ? 84.541 62.714 29.774 1.00 94.21 463 ASN C N 1
ATOM 9929 C CA . ASN C 1 439 ? 84.769 63.683 30.845 1.00 95.46 463 ASN C CA 1
ATOM 9930 C C . ASN C 1 439 ? 85.585 64.915 30.454 1.00 95.65 463 ASN C C 1
ATOM 9931 O O . ASN C 1 439 ? 86.635 65.192 31.049 1.00 95.86 463 ASN C O 1
ATOM 9936 N N . PRO C 1 440 ? 85.111 65.678 29.453 1.00 95.12 464 PRO C N 1
ATOM 9937 C CA . PRO C 1 440 ? 85.844 66.874 29.039 1.00 94.14 464 PRO C CA 1
ATOM 9938 C C . PRO C 1 440 ? 85.834 67.898 30.174 1.00 93.14 464 PRO C C 1
ATOM 9939 O O . PRO C 1 440 ? 84.921 67.924 30.996 1.00 92.07 464 PRO C O 1
ATOM 9943 N N . LYS C 1 441 ? 86.862 68.731 30.225 1.00 92.76 465 LYS C N 1
ATOM 9944 C CA . LYS C 1 441 ? 86.958 69.736 31.266 1.00 92.52 465 LYS C CA 1
ATOM 9945 C C . LYS C 1 441 ? 86.638 71.117 30.705 1.00 92.04 465 LYS C C 1
ATOM 9946 O O . LYS C 1 441 ? 87.065 71.471 29.605 1.00 91.85 465 LYS C O 1
ATOM 9952 N N . LYS C 1 442 ? 85.866 71.889 31.460 1.00 91.61 466 LYS C N 1
ATOM 9953 C CA . LYS C 1 442 ? 85.494 73.231 31.035 1.00 90.91 466 LYS C CA 1
ATOM 9954 C C . LYS C 1 442 ? 86.658 74.171 31.332 1.00 91.04 466 LYS C C 1
ATOM 9955 O O . LYS C 1 442 ? 87.115 74.268 32.471 1.00 90.61 466 LYS C O 1
ATOM 9961 N N . TYR C 1 443 ? 87.143 74.845 30.293 1.00 91.30 467 TYR C N 1
ATOM 9962 C CA . TYR C 1 443 ? 88.250 75.784 30.421 1.00 91.27 467 TYR C CA 1
ATOM 9963 C C . TYR C 1 443 ? 87.783 77.053 31.137 1.00 91.70 467 TYR C C 1
ATOM 9964 O O . TYR C 1 443 ? 86.917 77.773 30.640 1.00 91.86 467 TYR C O 1
ATOM 9973 N N . GLU C 1 444 ? 88.357 77.324 32.305 1.00 92.03 468 GLU C N 1
ATOM 9974 C CA . GLU C 1 444 ? 87.979 78.501 33.086 1.00 92.72 468 GLU C CA 1
ATOM 9975 C C . GLU C 1 444 ? 89.056 79.582 33.035 1.00 92.05 468 GLU C C 1
ATOM 9976 O O . GLU C 1 444 ? 88.882 80.668 33.588 1.00 91.63 468 GLU C O 1
ATOM 9982 N N . GLY C 1 445 ? 90.166 79.281 32.367 1.00 91.58 469 GLY C N 1
ATOM 9983 C CA . GLY C 1 445 ? 91.263 80.231 32.276 1.00 90.73 469 GLY C CA 1
ATOM 9984 C C . GLY C 1 445 ? 91.001 81.502 31.487 1.00 90.31 469 GLY C C 1
ATOM 9985 O O . GLY C 1 445 ? 89.878 81.771 31.061 1.00 90.47 469 GLY C O 1
ATOM 9986 N N . GLY C 1 446 ? 92.053 82.296 31.303 1.00 89.54 470 GLY C N 1
ATOM 9987 C CA . GLY C 1 446 ? 91.928 83.530 30.552 1.00 88.12 470 GLY C CA 1
ATOM 9988 C C . GLY C 1 446 ? 91.760 83.230 29.075 1.00 87.64 470 GLY C C 1
ATOM 9989 O O . GLY C 1 446 ? 91.910 82.086 28.647 1.00 85.99 470 GLY C O 1
ATOM 9990 N N . ARG C 1 447 ? 91.460 84.260 28.290 1.00 88.09 471 ARG C N 1
ATOM 9991 C CA . ARG C 1 447 ? 91.255 84.092 26.855 1.00 88.46 471 ARG C CA 1
ATOM 9992 C C . ARG C 1 447 ? 92.321 84.773 26.000 1.00 88.18 471 ARG C C 1
ATOM 9993 O O . ARG C 1 447 ? 92.047 85.209 24.876 1.00 88.60 471 ARG C O 1
ATOM 10001 N N . GLU C 1 448 ? 93.536 84.860 26.533 1.00 87.44 472 GLU C N 1
ATOM 10002 C CA . GLU C 1 448 ? 94.647 85.471 25.810 1.00 86.07 472 GLU C CA 1
ATOM 10003 C C . GLU C 1 448 ? 95.476 84.334 25.219 1.00 84.93 472 GLU C C 1
ATOM 10004 O O . GLU C 1 448 ? 95.577 83.265 25.820 1.00 84.23 472 GLU C O 1
ATOM 10010 N N . LEU C 1 449 ? 96.057 84.551 24.044 1.00 84.07 473 LEU C N 1
ATOM 10011 C CA . LEU C 1 449 ? 96.845 83.505 23.406 1.00 83.70 473 LEU C CA 1
ATOM 10012 C C . LEU C 1 449 ? 97.843 82.841 24.350 1.00 84.50 473 LEU C C 1
ATOM 10013 O O . LEU C 1 449 ? 98.070 81.635 24.268 1.00 84.85 473 LEU C O 1
ATOM 10018 N N . SER C 1 450 ? 98.441 83.617 25.247 1.00 85.34 474 SER C N 1
ATOM 10019 C CA . SER C 1 450 ? 99.403 83.054 26.191 1.00 86.41 474 SER C CA 1
ATOM 10020 C C . SER C 1 450 ? 98.731 82.117 27.202 1.00 86.53 474 SER C C 1
ATOM 10021 O O . SER C 1 450 ? 99.329 81.120 27.620 1.00 86.73 474 SER C O 1
ATOM 10024 N N . ASP C 1 451 ? 97.498 82.438 27.598 1.00 86.29 475 ASP C N 1
ATOM 10025 C CA . ASP C 1 451 ? 96.759 81.611 28.557 1.00 86.09 475 ASP C CA 1
ATOM 10026 C C . ASP C 1 451 ? 96.480 80.225 27.976 1.00 86.12 475 ASP C C 1
ATOM 10027 O O . ASP C 1 451 ? 96.580 79.216 28.680 1.00 85.32 475 ASP C O 1
ATOM 10032 N N . PHE C 1 452 ? 96.134 80.181 26.691 1.00 85.94 476 PHE C N 1
ATOM 10033 C CA . PHE C 1 452 ? 95.855 78.912 26.025 1.00 86.00 476 PHE C CA 1
ATOM 10034 C C . PHE C 1 452 ? 97.120 78.069 25.865 1.00 86.35 476 PHE C C 1
ATOM 10035 O O . PHE C 1 452 ? 97.098 76.860 26.095 1.00 85.69 476 PHE C O 1
ATOM 10043 N N . ILE C 1 453 ? 98.222 78.704 25.477 1.00 87.07 477 ILE C N 1
ATOM 10044 C CA . ILE C 1 453 ? 99.478 77.981 25.321 1.00 88.07 477 ILE C CA 1
ATOM 10045 C C . ILE C 1 453 ? 99.806 77.367 26.678 1.00 88.29 477 ILE C C 1
ATOM 10046 O O . ILE C 1 453 ? 100.021 76.163 26.795 1.00 88.30 477 ILE C O 1
ATOM 10051 N N . SER C 1 454 ? 99.831 78.210 27.704 1.00 88.81 478 SER C N 1
ATOM 10052 C CA . SER C 1 454 ? 100.119 77.774 29.066 1.00 89.64 478 SER C CA 1
ATOM 10053 C C . SER C 1 454 ? 99.241 76.592 29.482 1.00 89.79 478 SER C C 1
ATOM 10054 O O . SER C 1 454 ? 99.735 75.592 30.009 1.00 90.08 478 SER C O 1
ATOM 10057 N N . TYR C 1 455 ? 97.939 76.718 29.241 1.00 89.48 479 TYR C N 1
ATOM 10058 C CA . TYR C 1 455 ? 96.989 75.670 29.583 1.00 88.65 479 TYR C CA 1
ATOM 10059 C C . TYR C 1 455 ? 97.326 74.357 28.870 1.00 89.26 479 TYR C C 1
ATOM 10060 O O . TYR C 1 455 ? 97.426 73.310 29.508 1.00 89.09 479 TYR C O 1
ATOM 10069 N N . LEU C 1 456 ? 97.500 74.411 27.552 1.00 89.87 480 LEU C N 1
ATOM 10070 C CA . LEU C 1 456 ? 97.813 73.208 26.782 1.00 90.80 480 LEU C CA 1
ATOM 10071 C C . LEU C 1 456 ? 99.096 72.512 27.243 1.00 92.32 480 LEU C C 1
ATOM 10072 O O . LEU C 1 456 ? 99.132 71.285 27.367 1.00 91.94 480 LEU C O 1
ATOM 10077 N N . GLN C 1 457 ? 100.146 73.292 27.494 1.00 93.88 481 GLN C N 1
ATOM 10078 C CA . GLN C 1 457 ? 101.419 72.737 27.947 1.00 96.04 481 GLN C CA 1
ATOM 10079 C C . GLN C 1 457 ? 101.214 72.019 29.282 1.00 97.26 481 GLN C C 1
ATOM 10080 O O . GLN C 1 457 ? 101.865 71.015 29.575 1.00 97.61 481 GLN C O 1
ATOM 10086 N N . ARG C 1 458 ? 100.296 72.538 30.084 1.00 98.08 482 ARG C N 1
ATOM 10087 C CA . ARG C 1 458 ? 100.014 71.969 31.392 1.00 99.17 482 ARG C CA 1
ATOM 10088 C C . ARG C 1 458 ? 98.957 70.864 31.391 1.00 100.52 482 ARG C C 1
ATOM 10089 O O . ARG C 1 458 ? 98.819 70.141 32.376 1.00 100.98 482 ARG C O 1
ATOM 10097 N N . GLU C 1 459 ? 98.224 70.709 30.295 1.00 101.87 483 GLU C N 1
ATOM 10098 C CA . GLU C 1 459 ? 97.173 69.698 30.264 1.00 103.41 483 GLU C CA 1
ATOM 10099 C C . GLU C 1 459 ? 97.253 68.687 29.131 1.00 104.95 483 GLU C C 1
ATOM 10100 O O . GLU C 1 459 ? 96.667 67.609 29.226 1.00 105.69 483 GLU C O 1
ATOM 10106 N N . ALA C 1 460 ? 97.965 69.030 28.064 1.00 106.31 484 ALA C N 1
ATOM 10107 C CA . ALA C 1 460 ? 98.087 68.133 26.923 1.00 108.15 484 ALA C CA 1
ATOM 10108 C C . ALA C 1 460 ? 98.330 66.701 27.376 1.00 109.94 484 ALA C C 1
ATOM 10109 O O . ALA C 1 460 ? 98.892 66.459 28.445 1.00 109.86 484 ALA C O 1
ATOM 10111 N N . THR C 1 461 ? 97.884 65.753 26.561 1.00 112.11 485 THR C N 1
ATOM 10112 C CA . THR C 1 461 ? 98.062 64.338 26.858 1.00 114.02 485 THR C CA 1
ATOM 10113 C C . THR C 1 461 ? 99.535 64.009 26.668 1.00 115.24 485 THR C C 1
ATOM 10114 O O . THR C 1 461 ? 100.192 63.461 27.556 1.00 115.28 485 THR C O 1
ATOM 10118 N N . ASN C 1 462 ? 100.037 64.357 25.489 1.00 116.94 486 ASN C N 1
ATOM 10119 C CA . ASN C 1 462 ? 101.427 64.140 25.127 1.00 118.35 486 ASN C CA 1
ATOM 10120 C C . ASN C 1 462 ? 102.057 65.519 25.070 1.00 118.71 486 ASN C C 1
ATOM 10121 O O . ASN C 1 462 ? 101.371 66.508 24.807 1.00 119.29 486 ASN C O 1
ATOM 10126 N N . PRO C 1 463 ? 103.366 65.612 25.333 1.00 118.85 487 PRO C N 1
ATOM 10127 C CA . PRO C 1 463 ? 104.015 66.927 25.281 1.00 118.52 487 PRO C CA 1
ATOM 10128 C C . PRO C 1 463 ? 103.640 67.646 23.974 1.00 117.71 487 PRO C C 1
ATOM 10129 O O . PRO C 1 463 ? 103.816 67.099 22.879 1.00 118.31 487 PRO C O 1
ATOM 10133 N N . PRO C 1 464 ? 103.110 68.879 24.079 1.00 116.28 488 PRO C N 1
ATOM 10134 C CA . PRO C 1 464 ? 102.683 69.704 22.941 1.00 115.31 488 PRO C CA 1
ATOM 10135 C C . PRO C 1 464 ? 103.788 70.352 22.114 1.00 114.78 488 PRO C C 1
ATOM 10136 O O . PRO C 1 464 ? 104.775 70.835 22.664 1.00 115.19 488 PRO C O 1
ATOM 10140 N N . VAL C 1 465 ? 103.610 70.374 20.795 1.00 113.74 489 VAL C N 1
ATOM 10141 C CA . VAL C 1 465 ? 104.588 70.999 19.913 1.00 112.52 489 VAL C CA 1
ATOM 10142 C C . VAL C 1 465 ? 104.066 72.359 19.437 1.00 112.34 489 VAL C C 1
ATOM 10143 O O . VAL C 1 465 ? 103.190 72.443 18.572 1.00 111.52 489 VAL C O 1
ATOM 10147 N N . ILE C 1 466 ? 104.624 73.417 20.034 1.00 112.50 490 ILE C N 1
ATOM 10148 C CA . ILE C 1 466 ? 104.267 74.812 19.750 1.00 112.70 490 ILE C CA 1
ATOM 10149 C C . ILE C 1 466 ? 105.344 75.537 18.923 1.00 112.80 490 ILE C C 1
ATOM 10150 O O . ILE C 1 466 ? 106.490 75.040 18.905 1.00 62.49 490 ILE C O 1
ATOM 10155 N N . GLY D 2 21 ? 78.496 117.058 38.899 1.00 46.34 1 GLY D N 1
ATOM 10156 C CA . GLY D 2 21 ? 77.388 117.364 37.939 1.00 45.12 1 GLY D CA 1
ATOM 10157 C C . GLY D 2 21 ? 76.128 117.881 38.620 1.00 45.29 1 GLY D C 1
ATOM 10158 O O . GLY D 2 21 ? 76.137 118.185 39.821 1.00 44.21 1 GLY D O 1
ATOM 10159 N N . PRO D 2 22 ? 75.010 117.953 37.880 1.00 45.31 2 PRO D N 1
ATOM 10160 C CA . PRO D 2 22 ? 73.711 118.435 38.371 1.00 45.33 2 PRO D CA 1
ATOM 10161 C C . PRO D 2 22 ? 73.231 117.754 39.650 1.00 43.95 2 PRO D C 1
ATOM 10162 O O . PRO D 2 22 ? 73.398 116.548 39.827 1.00 43.31 2 PRO D O 1
ATOM 10166 N N . ALA D 2 23 ? 72.626 118.544 40.527 1.00 41.33 3 ALA D N 1
ATOM 10167 C CA . ALA D 2 23 ? 72.085 118.048 41.776 1.00 40.39 3 ALA D CA 1
ATOM 10168 C C . ALA D 2 23 ? 70.619 117.668 41.549 1.00 40.61 3 ALA D C 1
ATOM 10169 O O . ALA D 2 23 ? 70.126 116.707 42.136 1.00 41.47 3 ALA D O 1
ATOM 10171 N N . VAL D 2 24 ? 69.919 118.439 40.722 1.00 39.69 4 VAL D N 1
ATOM 10172 C CA . VAL D 2 24 ? 68.528 118.137 40.415 1.00 40.69 4 VAL D CA 1
ATOM 10173 C C . VAL D 2 24 ? 68.347 118.194 38.903 1.00 41.15 4 VAL D C 1
ATOM 10174 O O . VAL D 2 24 ? 69.147 118.806 38.199 1.00 43.12 4 VAL D O 1
ATOM 10178 N N . ILE D 2 25 ? 67.311 117.535 38.404 1.00 40.61 5 ILE D N 1
ATOM 10179 C CA . ILE D 2 25 ? 67.023 117.537 36.982 1.00 40.58 5 ILE D CA 1
ATOM 10180 C C . ILE D 2 25 ? 65.556 117.848 36.744 1.00 41.82 5 ILE D C 1
ATOM 10181 O O . ILE D 2 25 ? 64.671 117.058 37.095 1.00 44.29 5 ILE D O 1
ATOM 10186 N N . GLU D 2 26 ? 65.315 119.015 36.162 1.00 41.88 6 GLU D N 1
ATOM 10187 C CA . GLU D 2 26 ? 63.978 119.471 35.845 1.00 42.89 6 GLU D CA 1
ATOM 10188 C C . GLU D 2 26 ? 63.414 118.471 34.835 1.00 43.60 6 GLU D C 1
ATOM 10189 O O . GLU D 2 26 ? 64.078 118.109 33.857 1.00 42.95 6 GLU D O 1
ATOM 10195 N N . CYS D 2 27 ? 62.187 118.033 35.068 1.00 45.23 7 CYS D N 1
ATOM 10196 C CA . CYS D 2 27 ? 61.594 117.032 34.205 1.00 49.06 7 CYS D CA 1
ATOM 10197 C C . CYS D 2 27 ? 60.110 117.302 33.894 1.00 49.17 7 CYS D C 1
ATOM 10198 O O . CYS D 2 27 ? 59.420 117.989 34.647 1.00 50.75 7 CYS D O 1
ATOM 10201 N N . TRP D 2 28 ? 59.629 116.772 32.772 1.00 47.84 8 TRP D N 1
ATOM 10202 C CA . TRP D 2 28 ? 58.229 116.921 32.383 1.00 46.49 8 TRP D CA 1
ATOM 10203 C C . TRP D 2 28 ? 57.540 115.571 32.501 1.00 45.82 8 TRP D C 1
ATOM 10204 O O . TRP D 2 28 ? 58.044 114.560 32.012 1.00 44.44 8 TRP D O 1
ATOM 10215 N N . PHE D 2 29 ? 56.386 115.543 33.148 1.00 44.57 9 PHE D N 1
ATOM 10216 C CA . PHE D 2 29 ? 55.654 114.287 33.277 1.00 44.47 9 PHE D CA 1
ATOM 10217 C C . PHE D 2 29 ? 54.560 114.284 32.216 1.00 43.68 9 PHE D C 1
ATOM 10218 O O . PHE D 2 29 ? 53.784 115.218 32.144 1.00 43.02 9 PHE D O 1
ATOM 10226 N N . VAL D 2 30 ? 54.487 113.236 31.408 1.00 45.94 10 VAL D N 1
ATOM 10227 C CA . VAL D 2 30 ? 53.479 113.180 30.352 1.00 51.15 10 VAL D CA 1
ATOM 10228 C C . VAL D 2 30 ? 52.550 111.973 30.452 1.00 55.57 10 VAL D C 1
ATOM 10229 O O . VAL D 2 30 ? 52.825 111.027 31.192 1.00 56.82 10 VAL D O 1
ATOM 10233 N N . GLU D 2 31 ? 51.454 112.006 29.697 1.00 60.22 11 GLU D N 1
ATOM 10234 C CA . GLU D 2 31 ? 50.498 110.903 29.712 1.00 65.04 11 GLU D CA 1
ATOM 10235 C C . GLU D 2 31 ? 49.982 110.589 28.317 1.00 65.95 11 GLU D C 1
ATOM 10236 O O . GLU D 2 31 ? 49.839 109.418 27.948 1.00 67.53 11 GLU D O 1
ATOM 10242 N N . LEU D 2 38 ? 45.120 116.338 28.805 1.00 49.09 18 LEU D N 1
ATOM 10243 C CA . LEU D 2 38 ? 45.989 116.789 29.897 1.00 50.12 18 LEU D CA 1
ATOM 10244 C C . LEU D 2 38 ? 47.399 117.200 29.457 1.00 48.10 18 LEU D C 1
ATOM 10245 O O . LEU D 2 38 ? 48.111 116.428 28.826 1.00 46.13 18 LEU D O 1
ATOM 10250 N N . ALA D 2 39 ? 47.802 118.413 29.823 1.00 46.95 19 ALA D N 1
ATOM 10251 C CA . ALA D 2 39 ? 49.116 118.928 29.481 1.00 46.08 19 ALA D CA 1
ATOM 10252 C C . ALA D 2 39 ? 50.251 118.305 30.288 1.00 47.62 19 ALA D C 1
ATOM 10253 O O . ALA D 2 39 ? 50.038 117.514 31.204 1.00 48.02 19 ALA D O 1
ATOM 10255 N N . LYS D 2 40 ? 51.476 118.658 29.932 1.00 48.86 20 LYS D N 1
ATOM 10256 C CA . LYS D 2 40 ? 52.619 118.152 30.664 1.00 50.33 20 LYS D CA 1
ATOM 10257 C C . LYS D 2 40 ? 52.473 118.658 32.103 1.00 49.56 20 LYS D C 1
ATOM 10258 O O . LYS D 2 40 ? 51.710 119.586 32.377 1.00 50.71 20 LYS D O 1
ATOM 10264 N N . ARG D 2 41 ? 53.194 118.041 33.024 1.00 47.31 21 ARG D N 1
ATOM 10265 C CA . ARG D 2 41 ? 53.161 118.467 34.407 1.00 45.67 21 ARG D CA 1
ATOM 10266 C C . ARG D 2 41 ? 54.621 118.650 34.777 1.00 44.49 21 ARG D C 1
ATOM 10267 O O . ARG D 2 41 ? 55.478 117.859 34.394 1.00 43.43 21 ARG D O 1
ATOM 10275 N N . PRO D 2 42 ? 54.936 119.717 35.495 1.00 43.14 22 PRO D N 1
ATOM 10276 C CA . PRO D 2 42 ? 56.343 119.875 35.845 1.00 43.19 22 PRO D CA 1
ATOM 10277 C C . PRO D 2 42 ? 56.712 118.928 36.978 1.00 43.79 22 PRO D C 1
ATOM 10278 O O . PRO D 2 42 ? 55.925 118.695 37.892 1.00 43.21 22 PRO D O 1
ATOM 10282 N N . GLY D 2 43 ? 57.911 118.369 36.889 1.00 44.44 23 GLY D N 1
ATOM 10283 C CA . GLY D 2 43 ? 58.391 117.453 37.900 1.00 43.70 23 GLY D CA 1
ATOM 10284 C C . GLY D 2 43 ? 59.884 117.671 38.035 1.00 44.41 23 GLY D C 1
ATOM 10285 O O . GLY D 2 43 ? 60.446 118.563 37.387 1.00 45.01 23 GLY D O 1
ATOM 10286 N N . ALA D 2 44 ? 60.540 116.870 38.863 1.00 41.69 24 ALA D N 1
ATOM 10287 C CA . ALA D 2 44 ? 61.967 117.042 39.029 1.00 40.26 24 ALA D CA 1
ATOM 10288 C C . ALA D 2 44 ? 62.582 115.831 39.708 1.00 39.23 24 ALA D C 1
ATOM 10289 O O . ALA D 2 44 ? 61.917 115.158 40.500 1.00 39.18 24 ALA D O 1
ATOM 10291 N N . LEU D 2 45 ? 63.845 115.549 39.394 1.00 37.89 25 LEU D N 1
ATOM 10292 C CA . LEU D 2 45 ? 64.553 114.428 40.009 1.00 36.56 25 LEU D CA 1
ATOM 10293 C C . LEU D 2 45 ? 65.684 114.968 40.874 1.00 36.71 25 LEU D C 1
ATOM 10294 O O . LEU D 2 45 ? 66.509 115.741 40.403 1.00 38.28 25 LEU D O 1
ATOM 10299 N N . LEU D 2 46 ? 65.725 114.569 42.141 1.00 37.23 26 LEU D N 1
ATOM 10300 C CA . LEU D 2 46 ? 66.784 115.009 43.050 1.00 36.33 26 LEU D CA 1
ATOM 10301 C C . LEU D 2 46 ? 67.811 113.877 43.164 1.00 38.73 26 LEU D C 1
ATOM 10302 O O . LEU D 2 46 ? 67.514 112.795 43.701 1.00 39.38 26 LEU D O 1
ATOM 10307 N N . LEU D 2 47 ? 69.006 114.117 42.635 1.00 39.12 27 LEU D N 1
ATOM 10308 C CA . LEU D 2 47 ? 70.063 113.124 42.680 1.00 43.67 27 LEU D CA 1
ATOM 10309 C C . LEU D 2 47 ? 70.772 113.164 44.037 1.00 48.94 27 LEU D C 1
ATOM 10310 O O . LEU D 2 47 ? 71.487 112.229 44.392 1.00 49.93 27 LEU D O 1
ATOM 10315 N N . ARG D 2 48 ? 70.544 114.245 44.791 1.00 55.08 28 ARG D N 1
ATOM 10316 C CA . ARG D 2 48 ? 71.088 114.466 46.154 1.00 58.47 28 ARG D CA 1
ATOM 10317 C C . ARG D 2 48 ? 72.412 113.772 46.439 1.00 59.68 28 ARG D C 1
ATOM 10318 O O . ARG D 2 48 ? 72.444 112.687 47.023 1.00 60.98 28 ARG D O 1
ATOM 10326 N N . PRO D 2 54 ? 66.693 118.289 51.771 1.00 51.33 34 PRO D N 1
ATOM 10327 C CA . PRO D 2 54 ? 66.042 118.342 50.454 1.00 50.80 34 PRO D CA 1
ATOM 10328 C C . PRO D 2 54 ? 65.423 119.713 50.178 1.00 49.88 34 PRO D C 1
ATOM 10329 O O . PRO D 2 54 ? 64.581 120.180 50.940 1.00 51.70 34 PRO D O 1
ATOM 10333 N N . PRO D 2 55 ? 65.844 120.379 49.093 1.00 47.52 35 PRO D N 1
ATOM 10334 C CA . PRO D 2 55 ? 65.287 121.695 48.781 1.00 47.87 35 PRO D CA 1
ATOM 10335 C C . PRO D 2 55 ? 63.788 121.675 48.565 1.00 48.59 35 PRO D C 1
ATOM 10336 O O . PRO D 2 55 ? 63.288 120.933 47.729 1.00 49.63 35 PRO D O 1
ATOM 10340 N N . PRO D 2 56 ? 63.048 122.491 49.334 1.00 48.85 36 PRO D N 1
ATOM 10341 C CA . PRO D 2 56 ? 61.590 122.552 49.206 1.00 47.90 36 PRO D CA 1
ATOM 10342 C C . PRO D 2 56 ? 61.213 122.957 47.791 1.00 46.64 36 PRO D C 1
ATOM 10343 O O . PRO D 2 56 ? 61.982 123.632 47.101 1.00 46.07 36 PRO D O 1
ATOM 10347 N N . ARG D 2 57 ? 60.022 122.554 47.370 1.00 45.72 37 ARG D N 1
ATOM 10348 C CA . ARG D 2 57 ? 59.555 122.844 46.025 1.00 44.10 37 ARG D CA 1
ATOM 10349 C C . ARG D 2 57 ? 58.054 122.977 45.963 1.00 43.85 37 ARG D C 1
ATOM 10350 O O . ARG D 2 57 ? 57.379 122.138 45.371 1.00 43.77 37 ARG D O 1
ATOM 10358 N N . PRO D 2 58 ? 57.502 124.044 46.563 1.00 45.60 38 PRO D N 1
ATOM 10359 C CA . PRO D 2 58 ? 56.048 124.232 46.538 1.00 43.75 38 PRO D CA 1
ATOM 10360 C C . PRO D 2 58 ? 55.502 124.298 45.099 1.00 43.73 38 PRO D C 1
ATOM 10361 O O . PRO D 2 58 ? 54.319 124.062 44.863 1.00 44.14 38 PRO D O 1
ATOM 10365 N N . ASP D 2 59 ? 56.375 124.596 44.142 1.00 43.09 39 ASP D N 1
ATOM 10366 C CA . ASP D 2 59 ? 55.981 124.676 42.739 1.00 44.20 39 ASP D CA 1
ATOM 10367 C C . ASP D 2 59 ? 55.727 123.310 42.075 1.00 44.38 39 ASP D C 1
ATOM 10368 O O . ASP D 2 59 ? 55.144 123.241 40.987 1.00 45.71 39 ASP D O 1
ATOM 10373 N N . LEU D 2 60 ? 56.151 122.227 42.726 1.00 44.91 40 LEU D N 1
ATOM 10374 C CA . LEU D 2 60 ? 55.958 120.878 42.182 1.00 44.79 40 LEU D CA 1
ATOM 10375 C C . LEU D 2 60 ? 54.854 120.127 42.930 1.00 46.38 40 LEU D C 1
ATOM 10376 O O . LEU D 2 60 ? 54.386 120.577 43.960 1.00 47.05 40 LEU D O 1
ATOM 10381 N N . ASP D 2 61 ? 54.465 118.960 42.438 1.00 50.66 41 ASP D N 1
ATOM 10382 C CA . ASP D 2 61 ? 53.361 118.234 43.038 1.00 53.89 41 ASP D CA 1
ATOM 10383 C C . ASP D 2 61 ? 53.144 117.966 44.535 1.00 56.14 41 ASP D C 1
ATOM 10384 O O . ASP D 2 61 ? 52.116 118.386 45.071 1.00 62.11 41 ASP D O 1
ATOM 10389 N N . PRO D 2 62 ? 54.044 117.260 45.239 1.00 52.86 42 PRO D N 1
ATOM 10390 C CA . PRO D 2 62 ? 55.315 116.591 45.010 1.00 51.75 42 PRO D CA 1
ATOM 10391 C C . PRO D 2 62 ? 55.283 115.096 44.707 1.00 50.30 42 PRO D C 1
ATOM 10392 O O . PRO D 2 62 ? 56.199 114.375 45.105 1.00 47.12 42 PRO D O 1
ATOM 10396 N N . GLU D 2 63 ? 54.247 114.599 44.051 1.00 50.06 43 GLU D N 1
ATOM 10397 C CA . GLU D 2 63 ? 54.276 113.178 43.711 1.00 49.86 43 GLU D CA 1
ATOM 10398 C C . GLU D 2 63 ? 55.195 113.093 42.495 1.00 46.46 43 GLU D C 1
ATOM 10399 O O . GLU D 2 63 ? 55.558 112.006 42.055 1.00 45.16 43 GLU D O 1
ATOM 10405 N N . LEU D 2 64 ? 55.574 114.261 41.973 1.00 42.12 44 LEU D N 1
ATOM 10406 C CA . LEU D 2 64 ? 56.452 114.350 40.810 1.00 41.15 44 LEU D CA 1
ATOM 10407 C C . LEU D 2 64 ? 57.846 114.862 41.192 1.00 39.86 44 LEU D C 1
ATOM 10408 O O . LEU D 2 64 ? 58.714 115.069 40.340 1.00 40.33 44 LEU D O 1
ATOM 10413 N N . TYR D 2 65 ? 58.051 115.074 42.484 1.00 39.05 45 TYR D N 1
ATOM 10414 C CA . TYR D 2 65 ? 59.347 115.523 42.997 1.00 39.50 45 TYR D CA 1
ATOM 10415 C C . TYR D 2 65 ? 59.982 114.248 43.591 1.00 39.23 45 TYR D C 1
ATOM 10416 O O . TYR D 2 65 ? 59.585 113.772 44.657 1.00 39.57 45 TYR D O 1
ATOM 10425 N N . LEU D 2 66 ? 60.972 113.705 42.900 1.00 37.23 46 LEU D N 1
ATOM 10426 C CA . LEU D 2 66 ? 61.586 112.456 43.327 1.00 37.26 46 LEU D CA 1
ATOM 10427 C C . LEU D 2 66 ? 62.964 112.480 43.990 1.00 36.63 46 LEU D C 1
ATOM 10428 O O . LEU D 2 66 ? 63.929 113.022 43.451 1.00 36.81 46 LEU D O 1
ATOM 10433 N N . SER D 2 67 ? 63.048 111.883 45.168 1.00 34.85 47 SER D N 1
ATOM 10434 C CA . SER D 2 67 ? 64.323 111.780 45.860 1.00 36.40 47 SER D CA 1
ATOM 10435 C C . SER D 2 67 ? 64.851 110.428 45.398 1.00 34.57 47 SER D C 1
ATOM 10436 O O . SER D 2 67 ? 64.352 109.382 45.804 1.00 33.46 47 SER D O 1
ATOM 10439 N N . VAL D 2 68 ? 65.862 110.455 44.546 1.00 34.53 48 VAL D N 1
ATOM 10440 C CA . VAL D 2 68 ? 66.398 109.231 43.966 1.00 35.35 48 VAL D CA 1
ATOM 10441 C C . VAL D 2 68 ? 67.338 108.340 44.763 1.00 35.36 48 VAL D C 1
ATOM 10442 O O . VAL D 2 68 ? 68.421 108.752 45.139 1.00 34.52 48 VAL D O 1
ATOM 10446 N N . HIS D 2 69 ? 66.910 107.106 44.999 1.00 36.52 49 HIS D N 1
ATOM 10447 C CA . HIS D 2 69 ? 67.740 106.113 45.672 1.00 37.51 49 HIS D CA 1
ATOM 10448 C C . HIS D 2 69 ? 68.145 105.190 44.528 1.00 37.74 49 HIS D C 1
ATOM 10449 O O . HIS D 2 69 ? 67.288 104.549 43.912 1.00 38.86 49 HIS D O 1
ATOM 10456 N N . ASP D 2 70 ? 69.439 105.128 44.235 1.00 36.22 50 ASP D N 1
ATOM 10457 C CA . ASP D 2 70 ? 69.941 104.309 43.144 1.00 34.58 50 ASP D CA 1
ATOM 10458 C C . ASP D 2 70 ? 70.942 103.248 43.610 1.00 35.16 50 ASP D C 1
ATOM 10459 O O . ASP D 2 70 ? 72.150 103.454 43.577 1.00 35.05 50 ASP D O 1
ATOM 10464 N N . PRO D 2 71 ? 70.437 102.088 44.038 1.00 34.72 51 PRO D N 1
ATOM 10465 C CA . PRO D 2 71 ? 71.282 100.992 44.517 1.00 35.14 51 PRO D CA 1
ATOM 10466 C C . PRO D 2 71 ? 72.381 100.569 43.546 1.00 36.76 51 PRO D C 1
ATOM 10467 O O . PRO D 2 71 ? 73.557 100.469 43.928 1.00 34.11 51 PRO D O 1
ATOM 10471 N N . ALA D 2 72 ? 71.999 100.309 42.296 1.00 38.56 52 ALA D N 1
ATOM 10472 C CA . ALA D 2 72 ? 72.965 99.875 41.289 1.00 39.26 52 ALA D CA 1
ATOM 10473 C C . ALA D 2 72 ? 73.969 100.989 41.018 1.00 41.09 52 ALA D C 1
ATOM 10474 O O . ALA D 2 72 ? 75.124 100.727 40.689 1.00 40.11 52 ALA D O 1
ATOM 10476 N N . GLY D 2 73 ? 73.511 102.235 41.144 1.00 43.52 53 GLY D N 1
ATOM 10477 C CA . GLY D 2 73 ? 74.385 103.383 40.966 1.00 43.30 53 GLY D CA 1
ATOM 10478 C C . GLY D 2 73 ? 74.554 103.985 39.587 1.00 44.99 53 GLY D C 1
ATOM 10479 O O . GLY D 2 73 ? 75.024 105.118 39.461 1.00 47.00 53 GLY D O 1
ATOM 10480 N N . ALA D 2 74 ? 74.175 103.252 38.551 1.00 43.88 54 ALA D N 1
ATOM 10481 C CA . ALA D 2 74 ? 74.325 103.744 37.197 1.00 43.37 54 ALA D CA 1
ATOM 10482 C C . ALA D 2 74 ? 73.714 105.131 36.945 1.00 44.32 54 ALA D C 1
ATOM 10483 O O . ALA D 2 74 ? 74.344 105.976 36.292 1.00 44.00 54 ALA D O 1
ATOM 10485 N N . LEU D 2 75 ? 72.504 105.380 37.444 1.00 42.35 55 LEU D N 1
ATOM 10486 C CA . LEU D 2 75 ? 71.900 106.686 37.215 1.00 43.10 55 LEU D CA 1
ATOM 10487 C C . LEU D 2 75 ? 72.708 107.810 37.840 1.00 43.76 55 LEU D C 1
ATOM 10488 O O . LEU D 2 75 ? 73.006 108.798 37.179 1.00 45.28 55 LEU D O 1
ATOM 10493 N N . GLN D 2 76 ? 73.071 107.659 39.106 1.00 45.11 56 GLN D N 1
ATOM 10494 C CA . GLN D 2 76 ? 73.821 108.699 39.804 1.00 48.58 56 GLN D CA 1
ATOM 10495 C C . GLN D 2 76 ? 75.234 108.878 39.269 1.00 49.17 56 GLN D C 1
ATOM 10496 O O . GLN D 2 76 ? 75.753 109.997 39.253 1.00 50.00 56 GLN D O 1
ATOM 10502 N N . ALA D 2 77 ? 75.844 107.780 38.827 1.00 49.31 57 ALA D N 1
ATOM 10503 C CA . ALA D 2 77 ? 77.199 107.820 38.290 1.00 49.81 57 ALA D CA 1
ATOM 10504 C C . ALA D 2 77 ? 77.245 108.581 36.967 1.00 50.64 57 ALA D C 1
ATOM 10505 O O . ALA D 2 77 ? 78.221 109.280 36.679 1.00 51.67 57 ALA D O 1
ATOM 10507 N N . ALA D 2 78 ? 76.192 108.447 36.166 1.00 50.26 58 ALA D N 1
ATOM 10508 C CA . ALA D 2 78 ? 76.141 109.126 34.882 1.00 50.80 58 ALA D CA 1
ATOM 10509 C C . ALA D 2 78 ? 76.156 110.645 35.051 1.00 52.81 58 ALA D C 1
ATOM 10510 O O . ALA D 2 78 ? 76.838 111.356 34.311 1.00 53.39 58 ALA D O 1
ATOM 10512 N N . PHE D 2 79 ? 75.420 111.156 36.028 1.00 54.71 59 PHE D N 1
ATOM 10513 C CA . PHE D 2 79 ? 75.391 112.597 36.219 1.00 56.41 59 PHE D CA 1
ATOM 10514 C C . PHE D 2 79 ? 76.486 113.156 37.103 1.00 58.34 59 PHE D C 1
ATOM 10515 O O . PHE D 2 79 ? 76.638 114.367 37.202 1.00 57.74 59 PHE D O 1
ATOM 10523 N N . ARG D 2 80 ? 77.265 112.272 37.720 1.00 62.79 60 ARG D N 1
ATOM 10524 C CA . ARG D 2 80 ? 78.376 112.692 38.570 1.00 66.88 60 ARG D CA 1
ATOM 10525 C C . ARG D 2 80 ? 79.512 113.093 37.646 1.00 67.65 60 ARG D C 1
ATOM 10526 O O . ARG D 2 80 ? 80.319 113.963 37.967 1.00 67.83 60 ARG D O 1
ATOM 10534 N N . ARG D 2 81 ? 79.538 112.450 36.483 1.00 69.41 61 ARG D N 1
ATOM 10535 C CA . ARG D 2 81 ? 80.545 112.682 35.454 1.00 71.15 61 ARG D CA 1
ATOM 10536 C C . ARG D 2 81 ? 80.124 113.809 34.520 1.00 70.75 61 ARG D C 1
ATOM 10537 O O . ARG D 2 81 ? 80.963 114.406 33.839 1.00 69.77 61 ARG D O 1
ATOM 10545 N N . TYR D 2 82 ? 78.824 114.091 34.486 1.00 70.42 62 TYR D N 1
ATOM 10546 C CA . TYR D 2 82 ? 78.293 115.119 33.600 1.00 70.16 62 TYR D CA 1
ATOM 10547 C C . TYR D 2 82 ? 79.196 116.336 33.520 1.00 71.89 62 TYR D C 1
ATOM 10548 O O . TYR D 2 82 ? 79.575 116.910 34.543 1.00 72.38 62 TYR D O 1
ATOM 10557 N N . PRO D 2 83 ? 79.562 116.737 32.290 1.00 73.58 63 PRO D N 1
ATOM 10558 C CA . PRO D 2 83 ? 80.430 117.887 32.020 1.00 74.86 63 PRO D CA 1
ATOM 10559 C C . PRO D 2 83 ? 79.896 119.136 32.690 1.00 75.45 63 PRO D C 1
ATOM 10560 O O . PRO D 2 83 ? 78.719 119.465 32.542 1.00 75.91 63 PRO D O 1
ATOM 10564 N N . ARG D 2 84 ? 80.760 119.831 33.422 1.00 76.34 64 ARG D N 1
ATOM 10565 C CA . ARG D 2 84 ? 80.341 121.044 34.116 1.00 77.44 64 ARG D CA 1
ATOM 10566 C C . ARG D 2 84 ? 79.928 122.113 33.120 1.00 75.50 64 ARG D C 1
ATOM 10567 O O . ARG D 2 84 ? 80.465 122.190 32.016 1.00 73.67 64 ARG D O 1
ATOM 10575 N N . GLY D 2 85 ? 78.953 122.925 33.510 1.00 74.92 65 GLY D N 1
ATOM 10576 C CA . GLY D 2 85 ? 78.492 123.982 32.634 1.00 73.92 65 GLY D CA 1
ATOM 10577 C C . GLY D 2 85 ? 77.767 123.480 31.398 1.00 72.47 65 GLY D C 1
ATOM 10578 O O . GLY D 2 85 ? 77.329 124.278 30.565 1.00 72.83 65 GLY D O 1
ATOM 10579 N N . ALA D 2 86 ? 77.650 122.164 31.260 1.00 69.67 66 ALA D N 1
ATOM 10580 C CA . ALA D 2 86 ? 76.941 121.599 30.121 1.00 66.75 66 ALA D CA 1
ATOM 10581 C C . ALA D 2 86 ? 75.463 121.937 30.327 1.00 64.06 66 ALA D C 1
ATOM 10582 O O . ALA D 2 86 ? 74.982 121.963 31.456 1.00 64.15 66 ALA D O 1
ATOM 10584 N N . PRO D 2 87 ? 74.723 122.202 29.242 1.00 61.64 67 PRO D N 1
ATOM 10585 C CA . PRO D 2 87 ? 73.297 122.536 29.366 1.00 60.39 67 PRO D CA 1
ATOM 10586 C C . PRO D 2 87 ? 72.520 121.500 30.194 1.00 60.06 67 PRO D C 1
ATOM 10587 O O . PRO D 2 87 ? 73.010 120.392 30.453 1.00 60.25 67 PRO D O 1
ATOM 10591 N N . ALA D 2 88 ? 71.311 121.864 30.613 1.00 58.48 68 ALA D N 1
ATOM 10592 C CA . ALA D 2 88 ? 70.474 120.943 31.374 1.00 55.01 68 ALA D CA 1
ATOM 10593 C C . ALA D 2 88 ? 70.010 119.910 30.359 1.00 52.66 68 ALA D C 1
ATOM 10594 O O . ALA D 2 88 ? 69.632 120.260 29.249 1.00 51.63 68 ALA D O 1
ATOM 10596 N N . PRO D 2 89 ? 70.050 118.622 30.719 1.00 52.19 69 PRO D N 1
ATOM 10597 C CA . PRO D 2 89 ? 69.625 117.551 29.811 1.00 51.49 69 PRO D CA 1
ATOM 10598 C C . PRO D 2 89 ? 68.107 117.512 29.721 1.00 51.36 69 PRO D C 1
ATOM 10599 O O . PRO D 2 89 ? 67.417 117.912 30.662 1.00 51.93 69 PRO D O 1
ATOM 10603 N N . HIS D 2 90 ? 67.583 117.029 28.604 1.00 50.51 70 HIS D N 1
ATOM 10604 C CA . HIS D 2 90 ? 66.140 116.938 28.450 1.00 52.21 70 HIS D CA 1
ATOM 10605 C C . HIS D 2 90 ? 65.660 115.716 29.236 1.00 52.17 70 HIS D C 1
ATOM 10606 O O . HIS D 2 90 ? 66.295 114.661 29.200 1.00 50.54 70 HIS D O 1
ATOM 10613 N N . CYS D 2 91 ? 64.540 115.866 29.944 1.00 50.94 71 CYS D N 1
ATOM 10614 C CA . CYS D 2 91 ? 64.009 114.795 30.778 1.00 49.21 71 CYS D CA 1
ATOM 10615 C C . CYS D 2 91 ? 62.500 114.621 30.698 1.00 46.76 71 CYS D C 1
ATOM 10616 O O . CYS D 2 91 ? 61.736 115.555 30.899 1.00 43.80 71 CYS D O 1
ATOM 10619 N N . GLU D 2 92 ? 62.080 113.395 30.428 1.00 45.82 72 GLU D N 1
ATOM 10620 C CA . GLU D 2 92 ? 60.669 113.085 30.346 1.00 46.43 72 GLU D CA 1
ATOM 10621 C C . GLU D 2 92 ? 60.359 111.940 31.316 1.00 46.06 72 GLU D C 1
ATOM 10622 O O . GLU D 2 92 ? 61.119 110.984 31.453 1.00 45.96 72 GLU D O 1
ATOM 10628 N N . MET D 2 93 ? 59.217 112.048 31.972 1.00 46.37 73 MET D N 1
ATOM 10629 C CA . MET D 2 93 ? 58.792 111.083 32.966 1.00 46.09 73 MET D CA 1
ATOM 10630 C C . MET D 2 93 ? 57.419 110.548 32.550 1.00 45.38 73 MET D C 1
ATOM 10631 O O . MET D 2 93 ? 56.612 111.296 32.004 1.00 43.99 73 MET D O 1
ATOM 10636 N N . SER D 2 94 ? 57.153 109.267 32.801 1.00 44.11 74 SER D N 1
ATOM 10637 C CA . SER D 2 94 ? 55.858 108.687 32.439 1.00 44.87 74 SER D CA 1
ATOM 10638 C C . SER D 2 94 ? 55.503 107.441 33.253 1.00 45.20 74 SER D C 1
ATOM 10639 O O . SER D 2 94 ? 56.370 106.815 33.859 1.00 44.94 74 SER D O 1
ATOM 10642 N N . ARG D 2 95 ? 54.223 107.093 33.275 1.00 45.92 75 ARG D N 1
ATOM 10643 C CA . ARG D 2 95 ? 53.775 105.918 34.009 1.00 47.89 75 ARG D CA 1
ATOM 10644 C C . ARG D 2 95 ? 54.142 104.676 33.220 1.00 47.09 75 ARG D C 1
ATOM 10645 O O . ARG D 2 95 ? 53.813 104.572 32.045 1.00 48.27 75 ARG D O 1
ATOM 10653 N N . PHE D 2 96 ? 54.822 103.740 33.876 1.00 46.08 76 PHE D N 1
ATOM 10654 C CA . PHE D 2 96 ? 55.256 102.482 33.259 1.00 44.93 76 PHE D CA 1
ATOM 10655 C C . PHE D 2 96 ? 54.479 101.303 33.858 1.00 45.13 76 PHE D C 1
ATOM 10656 O O . PHE D 2 96 ? 54.184 101.286 35.057 1.00 45.72 76 PHE D O 1
ATOM 10664 N N . VAL D 2 97 ? 54.147 100.320 33.030 1.00 43.10 77 VAL D N 1
ATOM 10665 C CA . VAL D 2 97 ? 53.433 99.152 33.527 1.00 41.83 77 VAL D CA 1
ATOM 10666 C C . VAL D 2 97 ? 54.219 97.919 33.143 1.00 43.01 77 VAL D C 1
ATOM 10667 O O . VAL D 2 97 ? 54.376 97.625 31.957 1.00 43.60 77 VAL D O 1
ATOM 10671 N N . PRO D 2 98 ? 54.734 97.181 34.138 1.00 43.30 78 PRO D N 1
ATOM 10672 C CA . PRO D 2 98 ? 55.498 95.979 33.801 1.00 43.71 78 PRO D CA 1
ATOM 10673 C C . PRO D 2 98 ? 54.691 95.057 32.902 1.00 45.20 78 PRO D C 1
ATOM 10674 O O . PRO D 2 98 ? 53.497 94.868 33.101 1.00 44.29 78 PRO D O 1
ATOM 10678 N N . LEU D 2 99 ? 55.351 94.497 31.895 1.00 48.58 79 LEU D N 1
ATOM 10679 C CA . LEU D 2 99 ? 54.681 93.617 30.939 1.00 49.80 79 LEU D CA 1
ATOM 10680 C C . LEU D 2 99 ? 55.697 92.823 30.138 1.00 49.72 79 LEU D C 1
ATOM 10681 O O . LEU D 2 99 ? 56.728 93.358 29.732 1.00 50.99 79 LEU D O 1
ATOM 10686 N N . PRO D 2 100 ? 55.422 91.530 29.898 1.00 50.31 80 PRO D N 1
ATOM 10687 C CA . PRO D 2 100 ? 56.354 90.696 29.125 1.00 49.68 80 PRO D CA 1
ATOM 10688 C C . PRO D 2 100 ? 56.708 91.337 27.784 1.00 48.77 80 PRO D C 1
ATOM 10689 O O . PRO D 2 100 ? 55.892 92.050 27.186 1.00 47.26 80 PRO D O 1
ATOM 10693 N N . ALA D 2 101 ? 57.935 91.105 27.330 1.00 49.08 81 ALA D N 1
ATOM 10694 C CA . ALA D 2 101 ? 58.369 91.645 26.052 1.00 49.52 81 ALA D CA 1
ATOM 10695 C C . ALA D 2 101 ? 57.431 91.061 24.997 1.00 51.11 81 ALA D C 1
ATOM 10696 O O . ALA D 2 101 ? 57.033 89.890 25.082 1.00 48.51 81 ALA D O 1
ATOM 10698 N N . SER D 2 102 ? 57.066 91.880 24.016 1.00 53.34 82 SER D N 1
ATOM 10699 C CA . SER D 2 102 ? 56.166 91.434 22.967 1.00 56.53 82 SER D CA 1
ATOM 10700 C C . SER D 2 102 ? 56.827 90.449 22.012 1.00 57.10 82 SER D C 1
ATOM 10701 O O . SER D 2 102 ? 56.208 89.458 21.637 1.00 57.60 82 SER D O 1
ATOM 10704 N N . ALA D 2 103 ? 58.073 90.713 21.622 1.00 57.57 83 ALA D N 1
ATOM 10705 C CA . ALA D 2 103 ? 58.774 89.823 20.697 1.00 59.14 83 ALA D CA 1
ATOM 10706 C C . ALA D 2 103 ? 58.833 88.410 21.255 1.00 59.33 83 ALA D C 1
ATOM 10707 O O . ALA D 2 103 ? 59.054 88.213 22.445 1.00 58.67 83 ALA D O 1
ATOM 10709 N N . LYS D 2 104 ? 58.641 87.431 20.380 1.00 59.37 84 LYS D N 1
ATOM 10710 C CA . LYS D 2 104 ? 58.632 86.035 20.781 1.00 59.19 84 LYS D CA 1
ATOM 10711 C C . LYS D 2 104 ? 60.010 85.496 21.117 1.00 57.49 84 LYS D C 1
ATOM 10712 O O . LYS D 2 104 ? 60.118 84.528 21.872 1.00 57.73 84 LYS D O 1
ATOM 10718 N N . TRP D 2 105 ? 61.063 86.105 20.572 1.00 55.04 85 TRP D N 1
ATOM 10719 C CA . TRP D 2 105 ? 62.413 85.620 20.860 1.00 52.60 85 TRP D CA 1
ATOM 10720 C C . TRP D 2 105 ? 62.750 85.850 22.326 1.00 52.43 85 TRP D C 1
ATOM 10721 O O . TRP D 2 105 ? 63.537 85.108 22.913 1.00 53.24 85 TRP D O 1
ATOM 10732 N N . ALA D 2 106 ? 62.169 86.893 22.912 1.00 50.68 86 ALA D N 1
ATOM 10733 C CA . ALA D 2 106 ? 62.433 87.220 24.305 1.00 50.02 86 ALA D CA 1
ATOM 10734 C C . ALA D 2 106 ? 61.544 86.454 25.291 1.00 50.39 86 ALA D C 1
ATOM 10735 O O . ALA D 2 106 ? 61.761 86.502 26.505 1.00 49.82 86 ALA D O 1
ATOM 10737 N N . SER D 2 107 ? 60.554 85.737 24.770 1.00 50.60 87 SER D N 1
ATOM 10738 C CA . SER D 2 107 ? 59.639 84.970 25.607 1.00 51.27 87 SER D CA 1
ATOM 10739 C C . SER D 2 107 ? 60.360 84.109 26.630 1.00 50.38 87 SER D C 1
ATOM 10740 O O . SER D 2 107 ? 59.834 83.846 27.705 1.00 48.59 87 SER D O 1
ATOM 10743 N N . GLY D 2 108 ? 61.565 83.670 26.289 1.00 51.71 88 GLY D N 1
ATOM 10744 C CA . GLY D 2 108 ? 62.327 82.834 27.197 1.00 51.82 88 GLY D CA 1
ATOM 10745 C C . GLY D 2 108 ? 62.561 83.452 28.562 1.00 53.70 88 GLY D C 1
ATOM 10746 O O . GLY D 2 108 ? 62.716 82.734 29.547 1.00 56.00 88 GLY D O 1
ATOM 10747 N N . LEU D 2 109 ? 62.591 84.779 28.629 1.00 53.20 89 LEU D N 1
ATOM 10748 C CA . LEU D 2 109 ? 62.819 85.482 29.885 1.00 52.47 89 LEU D CA 1
ATOM 10749 C C . LEU D 2 109 ? 61.624 85.348 30.815 1.00 53.88 89 LEU D C 1
ATOM 10750 O O . LEU D 2 109 ? 61.754 85.499 32.032 1.00 55.46 89 LEU D O 1
ATOM 10755 N N . THR D 2 110 ? 60.465 85.067 30.234 1.00 54.74 90 THR D N 1
ATOM 10756 C CA . THR D 2 110 ? 59.228 84.913 30.992 1.00 57.73 90 THR D CA 1
ATOM 10757 C C . THR D 2 110 ? 58.554 83.560 30.721 1.00 58.27 90 THR D C 1
ATOM 10758 O O . THR D 2 110 ? 57.517 83.485 30.059 1.00 56.39 90 THR D O 1
ATOM 10762 N N . PRO D 2 111 ? 59.153 82.468 31.232 1.00 60.58 91 PRO D N 1
ATOM 10763 C CA . PRO D 2 111 ? 58.620 81.111 31.048 1.00 62.83 91 PRO D CA 1
ATOM 10764 C C . PRO D 2 111 ? 57.261 80.907 31.723 1.00 64.44 91 PRO D C 1
ATOM 10765 O O . PRO D 2 111 ? 56.274 80.548 31.070 1.00 63.41 91 PRO D O 1
ATOM 10769 N N . ALA D 2 112 ? 57.222 81.140 33.033 1.00 66.06 92 ALA D N 1
ATOM 10770 C CA . ALA D 2 112 ? 55.990 80.991 33.796 1.00 67.78 92 ALA D CA 1
ATOM 10771 C C . ALA D 2 112 ? 54.917 81.923 33.238 1.00 68.36 92 ALA D C 1
ATOM 10772 O O . ALA D 2 112 ? 55.212 83.051 32.832 1.00 70.11 92 ALA D O 1
ATOM 10774 N N . GLN D 2 113 ? 53.677 81.449 33.210 1.00 67.73 93 GLN D N 1
ATOM 10775 C CA . GLN D 2 113 ? 52.591 82.265 32.712 1.00 68.04 93 GLN D CA 1
ATOM 10776 C C . GLN D 2 113 ? 51.881 83.009 33.828 1.00 67.33 93 GLN D C 1
ATOM 10777 O O . GLN D 2 113 ? 50.687 82.807 34.062 1.00 66.89 93 GLN D O 1
ATOM 10783 N N . ASN D 2 114 ? 52.630 83.864 34.523 1.00 66.36 94 ASN D N 1
ATOM 10784 C CA . ASN D 2 114 ? 52.073 84.680 35.599 1.00 65.45 94 ASN D CA 1
ATOM 10785 C C . ASN D 2 114 ? 53.006 85.842 35.991 1.00 63.49 94 ASN D C 1
ATOM 10786 O O . ASN D 2 114 ? 54.225 85.718 35.927 1.00 63.49 94 ASN D O 1
ATOM 10791 N N . CYS D 2 115 ? 52.418 86.975 36.378 1.00 61.09 95 CYS D N 1
ATOM 10792 C CA . CYS D 2 115 ? 53.181 88.158 36.745 1.00 58.36 95 CYS D CA 1
ATOM 10793 C C . CYS D 2 115 ? 53.724 88.031 38.150 1.00 55.37 95 CYS D C 1
ATOM 10794 O O . CYS D 2 115 ? 53.022 87.601 39.055 1.00 55.44 95 CYS D O 1
ATOM 10797 N N . PRO D 2 116 ? 54.987 88.420 38.351 1.00 52.95 96 PRO D N 1
ATOM 10798 C CA . PRO D 2 116 ? 55.649 88.355 39.656 1.00 51.76 96 PRO D CA 1
ATOM 10799 C C . PRO D 2 116 ? 55.001 89.325 40.619 1.00 50.96 96 PRO D C 1
ATOM 10800 O O . PRO D 2 116 ? 54.733 90.467 40.265 1.00 49.28 96 PRO D O 1
ATOM 10804 N N . ARG D 2 117 ? 54.751 88.880 41.838 1.00 51.26 97 ARG D N 1
ATOM 10805 C CA . ARG D 2 117 ? 54.131 89.761 42.810 1.00 53.52 97 ARG D CA 1
ATOM 10806 C C . ARG D 2 117 ? 55.107 90.859 43.243 1.00 53.60 97 ARG D C 1
ATOM 10807 O O . ARG D 2 117 ? 54.699 91.970 43.589 1.00 53.63 97 ARG D O 1
ATOM 10815 N N . ALA D 2 118 ? 56.398 90.551 43.206 1.00 52.82 98 ALA D N 1
ATOM 10816 C CA . ALA D 2 118 ? 57.411 91.519 43.599 1.00 51.97 98 ALA D CA 1
ATOM 10817 C C . ALA D 2 118 ? 57.283 92.835 42.845 1.00 52.44 98 ALA D C 1
ATOM 10818 O O . ALA D 2 118 ? 57.770 93.870 43.316 1.00 52.82 98 ALA D O 1
ATOM 10820 N N . LEU D 2 119 ? 56.623 92.806 41.688 1.00 50.51 99 LEU D N 1
ATOM 10821 C CA . LEU D 2 119 ? 56.462 94.016 40.887 1.00 49.11 99 LEU D CA 1
ATOM 10822 C C . LEU D 2 119 ? 55.190 94.828 41.174 1.00 49.04 99 LEU D C 1
ATOM 10823 O O . LEU D 2 119 ? 54.826 95.711 40.389 1.00 48.61 99 LEU D O 1
ATOM 10828 N N . ASP D 2 120 ? 54.506 94.536 42.280 1.00 49.11 100 ASP D N 1
ATOM 10829 C CA . ASP D 2 120 ? 53.299 95.297 42.624 1.00 49.11 100 ASP D CA 1
ATOM 10830 C C . ASP D 2 120 ? 53.736 96.719 42.930 1.00 47.72 100 ASP D C 1
ATOM 10831 O O . ASP D 2 120 ? 54.896 96.958 43.254 1.00 46.30 100 ASP D O 1
ATOM 10836 N N . GLY D 2 121 ? 52.810 97.664 42.836 1.00 46.44 101 GLY D N 1
ATOM 10837 C CA . GLY D 2 121 ? 53.172 99.046 43.089 1.00 43.75 101 GLY D CA 1
ATOM 10838 C C . GLY D 2 121 ? 53.430 99.785 41.784 1.00 43.42 101 GLY D C 1
ATOM 10839 O O . GLY D 2 121 ? 53.727 99.166 40.752 1.00 42.75 101 GLY D O 1
ATOM 10840 N N . ALA D 2 122 ? 53.343 101.112 41.845 1.00 40.71 102 ALA D N 1
ATOM 10841 C CA . ALA D 2 122 ? 53.520 101.962 40.687 1.00 38.96 102 ALA D CA 1
ATOM 10842 C C . ALA D 2 122 ? 54.954 102.097 40.181 1.00 38.28 102 ALA D C 1
ATOM 10843 O O . ALA D 2 122 ? 55.914 101.942 40.936 1.00 37.22 102 ALA D O 1
ATOM 10845 N N . TRP D 2 123 ? 55.082 102.372 38.884 1.00 38.35 103 TRP D N 1
ATOM 10846 C CA . TRP D 2 123 ? 56.384 102.562 38.252 1.00 36.92 103 TRP D CA 1
ATOM 10847 C C . TRP D 2 123 ? 56.385 103.827 37.427 1.00 37.06 103 TRP D C 1
ATOM 10848 O O . TRP D 2 123 ? 55.338 104.270 36.934 1.00 36.20 103 TRP D O 1
ATOM 10859 N N . LEU D 2 124 ? 57.572 104.409 37.301 1.00 38.11 104 LEU D N 1
ATOM 10860 C CA . LEU D 2 124 ? 57.775 105.593 36.483 1.00 40.68 104 LEU D CA 1
ATOM 10861 C C . LEU D 2 124 ? 58.975 105.319 35.583 1.00 42.26 104 LEU D C 1
ATOM 10862 O O . LEU D 2 124 ? 59.980 104.763 36.023 1.00 42.90 104 LEU D O 1
ATOM 10867 N N . MET D 2 125 ? 58.850 105.693 34.317 1.00 44.51 105 MET D N 1
ATOM 10868 C CA . MET D 2 125 ? 59.921 105.525 33.355 1.00 46.08 105 MET D CA 1
ATOM 10869 C C . MET D 2 125 ? 60.499 106.928 33.127 1.00 44.83 105 MET D C 1
ATOM 10870 O O . MET D 2 125 ? 59.762 107.883 32.870 1.00 46.10 105 MET D O 1
ATOM 10875 N N . VAL D 2 126 ? 61.810 107.058 33.271 1.00 43.34 106 VAL D N 1
ATOM 10876 C CA . VAL D 2 126 ? 62.484 108.337 33.075 1.00 41.61 106 VAL D CA 1
ATOM 10877 C C . VAL D 2 126 ? 63.385 108.278 31.839 1.00 41.54 106 VAL D C 1
ATOM 10878 O O . VAL D 2 126 ? 64.210 107.365 31.703 1.00 40.81 106 VAL D O 1
ATOM 10882 N N . SER D 2 127 ? 63.203 109.250 30.946 1.00 41.69 107 SER D N 1
ATOM 10883 C CA . SER D 2 127 ? 63.962 109.354 29.689 1.00 44.20 107 SER D CA 1
ATOM 10884 C C . SER D 2 127 ? 64.791 110.631 29.670 1.00 43.45 107 SER D C 1
ATOM 10885 O O . SER D 2 127 ? 64.244 111.735 29.574 1.00 43.08 107 SER D O 1
ATOM 10888 N N . ILE D 2 128 ? 66.104 110.479 29.738 1.00 42.52 108 ILE D N 1
ATOM 10889 C CA . ILE D 2 128 ? 67.003 111.624 29.750 1.00 43.78 108 ILE D CA 1
ATOM 10890 C C . ILE D 2 128 ? 67.918 111.606 28.531 1.00 45.46 108 ILE D C 1
ATOM 10891 O O . ILE D 2 128 ? 68.583 110.601 28.261 1.00 46.91 108 ILE D O 1
ATOM 10896 N N . SER D 2 129 ? 67.949 112.713 27.794 1.00 47.87 109 SER D N 1
ATOM 10897 C CA . SER D 2 129 ? 68.799 112.808 26.605 1.00 49.59 109 SER D CA 1
ATOM 10898 C C . SER D 2 129 ? 69.487 114.165 26.454 1.00 49.13 109 SER D C 1
ATOM 10899 O O . SER D 2 129 ? 68.919 115.218 26.765 1.00 48.83 109 SER D O 1
ATOM 10902 N N . SER D 2 130 ? 70.719 114.116 25.962 1.00 49.14 110 SER D N 1
ATOM 10903 C CA . SER D 2 130 ? 71.536 115.306 25.765 1.00 49.98 110 SER D CA 1
ATOM 10904 C C . SER D 2 130 ? 72.655 114.906 24.820 1.00 50.07 110 SER D C 1
ATOM 10905 O O . SER D 2 130 ? 72.775 113.742 24.460 1.00 51.86 110 SER D O 1
ATOM 10908 N N . PRO D 2 131 ? 73.485 115.868 24.400 1.00 51.17 111 PRO D N 1
ATOM 10909 C CA . PRO D 2 131 ? 74.583 115.510 23.493 1.00 50.22 111 PRO D CA 1
ATOM 10910 C C . PRO D 2 131 ? 75.675 114.713 24.209 1.00 48.51 111 PRO D C 1
ATOM 10911 O O . PRO D 2 131 ? 76.565 114.143 23.574 1.00 47.51 111 PRO D O 1
ATOM 10915 N N . VAL D 2 132 ? 75.585 114.677 25.536 1.00 49.13 112 VAL D N 1
ATOM 10916 C CA . VAL D 2 132 ? 76.542 113.959 26.377 1.00 49.32 112 VAL D CA 1
ATOM 10917 C C . VAL D 2 132 ? 76.135 112.511 26.548 1.00 49.81 112 VAL D C 1
ATOM 10918 O O . VAL D 2 132 ? 76.958 111.602 26.428 1.00 52.36 112 VAL D O 1
ATOM 10922 N N . LEU D 2 133 ? 74.863 112.295 26.855 1.00 49.54 113 LEU D N 1
ATOM 10923 C CA . LEU D 2 133 ? 74.387 110.944 27.061 1.00 48.82 113 LEU D CA 1
ATOM 10924 C C . LEU D 2 133 ? 72.911 110.831 26.801 1.00 48.04 113 LEU D C 1
ATOM 10925 O O . LEU D 2 133 ? 72.215 111.830 26.664 1.00 48.08 113 LEU D O 1
ATOM 10930 N N . SER D 2 134 ? 72.450 109.588 26.749 1.00 47.11 114 SER D N 1
ATOM 10931 C CA . SER D 2 134 ? 71.045 109.258 26.542 1.00 46.76 114 SER D CA 1
ATOM 10932 C C . SER D 2 134 ? 70.772 108.095 27.509 1.00 44.84 114 SER D C 1
ATOM 10933 O O . SER D 2 134 ? 71.366 107.014 27.409 1.00 42.41 114 SER D O 1
ATOM 10936 N N . LEU D 2 135 ? 69.861 108.325 28.445 1.00 43.76 115 LEU D N 1
ATOM 10937 C CA . LEU D 2 135 ? 69.574 107.329 29.466 1.00 40.97 115 LEU D CA 1
ATOM 10938 C C . LEU D 2 135 ? 68.110 107.064 29.686 1.00 38.56 115 LEU D C 1
ATOM 10939 O O . LEU D 2 135 ? 67.267 107.914 29.424 1.00 37.04 115 LEU D O 1
ATOM 10944 N N . SER D 2 136 ? 67.824 105.873 30.193 1.00 37.89 116 SER D N 1
ATOM 10945 C CA . SER D 2 136 ? 66.452 105.477 30.485 1.00 36.89 116 SER D CA 1
ATOM 10946 C C . SER D 2 136 ? 66.396 104.725 31.821 1.00 36.59 116 SER D C 1
ATOM 10947 O O . SER D 2 136 ? 67.206 103.820 32.078 1.00 33.09 116 SER D O 1
ATOM 10950 N N . SER D 2 137 ? 65.443 105.091 32.674 1.00 36.91 117 SER D N 1
ATOM 10951 C CA . SER D 2 137 ? 65.324 104.417 33.967 1.00 36.53 117 SER D CA 1
ATOM 10952 C C . SER D 2 137 ? 63.918 104.094 34.425 1.00 35.98 117 SER D C 1
ATOM 10953 O O . SER D 2 137 ? 62.969 104.841 34.183 1.00 36.05 117 SER D O 1
ATOM 10956 N N . LEU D 2 138 ? 63.798 102.956 35.097 1.00 35.93 118 LEU D N 1
ATOM 10957 C CA . LEU D 2 138 ? 62.528 102.524 35.662 1.00 34.71 118 LEU D CA 1
ATOM 10958 C C . LEU D 2 138 ? 62.625 102.788 37.159 1.00 33.50 118 LEU D C 1
ATOM 10959 O O . LEU D 2 138 ? 63.492 102.234 37.830 1.00 32.48 118 LEU D O 1
ATOM 10964 N N . LEU D 2 139 ? 61.753 103.654 37.670 1.00 33.39 119 LEU D N 1
ATOM 10965 C CA . LEU D 2 139 ? 61.739 103.995 39.095 1.00 35.16 119 LEU D CA 1
ATOM 10966 C C . LEU D 2 139 ? 60.486 103.506 39.808 1.00 35.87 119 LEU D C 1
ATOM 10967 O O . LEU D 2 139 ? 59.419 103.386 39.199 1.00 36.11 119 LEU D O 1
ATOM 10972 N N . ARG D 2 140 ? 60.619 103.224 41.100 1.00 36.50 120 ARG D N 1
ATOM 10973 C CA . ARG D 2 140 ? 59.472 102.812 41.912 1.00 38.01 120 ARG D CA 1
ATOM 10974 C C . ARG D 2 140 ? 59.274 103.855 43.005 1.00 38.39 120 ARG D C 1
ATOM 10975 O O . ARG D 2 140 ? 59.966 103.839 44.019 1.00 37.23 120 ARG D O 1
ATOM 10983 N N . PRO D 2 141 ? 58.331 104.787 42.808 1.00 40.29 121 PRO D N 1
ATOM 10984 C CA . PRO D 2 141 ? 58.111 105.808 43.836 1.00 43.08 121 PRO D CA 1
ATOM 10985 C C . PRO D 2 141 ? 57.246 105.275 44.976 1.00 45.87 121 PRO D C 1
ATOM 10986 O O . PRO D 2 141 ? 56.482 104.338 44.784 1.00 44.45 121 PRO D O 1
ATOM 10990 N N . GLN D 2 142 ? 57.390 105.866 46.161 1.00 51.50 122 GLN D N 1
ATOM 10991 C CA . GLN D 2 142 ? 56.591 105.490 47.323 1.00 56.05 122 GLN D CA 1
ATOM 10992 C C . GLN D 2 142 ? 55.139 105.913 47.087 1.00 59.42 122 GLN D C 1
ATOM 10993 O O . GLN D 2 142 ? 54.870 106.854 46.338 1.00 58.05 122 GLN D O 1
ATOM 10999 N N . PRO D 2 143 ? 54.185 105.219 47.726 1.00 63.37 123 PRO D N 1
ATOM 11000 C CA . PRO D 2 143 ? 52.747 105.493 47.603 1.00 67.06 123 PRO D CA 1
ATOM 11001 C C . PRO D 2 143 ? 52.347 106.928 47.932 1.00 71.63 123 PRO D C 1
ATOM 11002 O O . PRO D 2 143 ? 51.520 107.519 47.236 1.00 71.78 123 PRO D O 1
ATOM 11006 N N . GLU D 2 144 ? 52.918 107.480 48.999 1.00 77.16 124 GLU D N 1
ATOM 11007 C CA . GLU D 2 144 ? 52.610 108.852 49.399 1.00 83.02 124 GLU D CA 1
ATOM 11008 C C . GLU D 2 144 ? 53.870 109.716 49.542 1.00 86.43 124 GLU D C 1
ATOM 11009 O O . GLU D 2 144 ? 54.921 109.236 49.968 1.00 87.34 124 GLU D O 1
ATOM 11015 N N . PRO D 2 145 ? 53.774 111.006 49.168 1.00 89.51 125 PRO D N 1
ATOM 11016 C CA . PRO D 2 145 ? 54.868 111.985 49.226 1.00 91.58 125 PRO D CA 1
ATOM 11017 C C . PRO D 2 145 ? 55.491 112.177 50.603 1.00 93.22 125 PRO D C 1
ATOM 11018 O O . PRO D 2 145 ? 56.683 111.940 50.788 1.00 93.06 125 PRO D O 1
ATOM 11022 N N . GLN D 2 146 ? 54.663 112.627 51.545 1.00 95.53 126 GLN D N 1
ATOM 11023 C CA . GLN D 2 146 ? 55.043 112.893 52.932 1.00 97.81 126 GLN D CA 1
ATOM 11024 C C . GLN D 2 146 ? 56.483 112.594 53.355 1.00 98.77 126 GLN D C 1
ATOM 11025 O O . GLN D 2 146 ? 57.105 111.632 52.903 1.00 98.75 126 GLN D O 1
ATOM 11031 N N . GLN D 2 147 ? 56.999 113.433 54.246 1.00 99.73 127 GLN D N 1
ATOM 11032 C CA . GLN D 2 147 ? 58.353 113.271 54.768 1.00 100.34 127 GLN D CA 1
ATOM 11033 C C . GLN D 2 147 ? 58.545 114.195 55.976 1.00 99.98 127 GLN D C 1
ATOM 11034 O O . GLN D 2 147 ? 57.825 115.194 56.135 1.00 99.35 127 GLN D O 1
ATOM 11040 N N . GLU D 2 148 ? 59.502 113.850 56.833 1.00 99.15 128 GLU D N 1
ATOM 11041 C CA . GLU D 2 148 ? 59.764 114.651 58.022 1.00 98.29 128 GLU D CA 1
ATOM 11042 C C . GLU D 2 148 ? 60.283 116.039 57.646 1.00 95.86 128 GLU D C 1
ATOM 11043 O O . GLU D 2 148 ? 59.576 117.037 57.817 1.00 95.97 128 GLU D O 1
ATOM 11049 N N . PRO D 2 149 ? 61.517 116.124 57.113 1.00 92.85 129 PRO D N 1
ATOM 11050 C CA . PRO D 2 149 ? 62.020 117.452 56.755 1.00 89.72 129 PRO D CA 1
ATOM 11051 C C . PRO D 2 149 ? 61.210 118.181 55.673 1.00 86.41 129 PRO D C 1
ATOM 11052 O O . PRO D 2 149 ? 60.447 119.101 55.983 1.00 85.58 129 PRO D O 1
ATOM 11056 N N . VAL D 2 150 ? 61.366 117.758 54.416 1.00 81.92 130 VAL D N 1
ATOM 11057 C CA . VAL D 2 150 ? 60.681 118.390 53.285 1.00 76.79 130 VAL D CA 1
ATOM 11058 C C . VAL D 2 150 ? 59.689 117.454 52.601 1.00 72.09 130 VAL D C 1
ATOM 11059 O O . VAL D 2 150 ? 59.837 116.237 52.667 1.00 72.42 130 VAL D O 1
ATOM 11063 N N . LEU D 2 151 ? 58.679 118.028 51.949 1.00 66.29 131 LEU D N 1
ATOM 11064 C CA . LEU D 2 151 ? 57.657 117.249 51.250 1.00 60.25 131 LEU D CA 1
ATOM 11065 C C . LEU D 2 151 ? 58.219 116.806 49.902 1.00 57.13 131 LEU D C 1
ATOM 11066 O O . LEU D 2 151 ? 58.339 117.612 48.986 1.00 56.95 131 LEU D O 1
ATOM 11071 N N . ILE D 2 152 ? 58.561 115.523 49.789 1.00 53.07 132 ILE D N 1
ATOM 11072 C CA . ILE D 2 152 ? 59.148 114.973 48.568 1.00 48.64 132 ILE D CA 1
ATOM 11073 C C . ILE D 2 152 ? 58.889 113.473 48.506 1.00 47.34 132 ILE D C 1
ATOM 11074 O O . ILE D 2 152 ? 58.754 112.819 49.544 1.00 48.89 132 ILE D O 1
ATOM 11079 N N . THR D 2 153 ? 58.837 112.918 47.300 1.00 44.22 133 THR D N 1
ATOM 11080 C CA . THR D 2 153 ? 58.568 111.488 47.150 1.00 41.87 133 THR D CA 1
ATOM 11081 C C . THR D 2 153 ? 59.782 110.592 46.939 1.00 40.45 133 THR D C 1
ATOM 11082 O O . THR D 2 153 ? 60.518 110.743 45.981 1.00 40.00 133 THR D O 1
ATOM 11086 N N . MET D 2 154 ? 59.964 109.632 47.832 1.00 43.45 134 MET D N 1
ATOM 11087 C CA . MET D 2 154 ? 61.075 108.686 47.742 1.00 45.57 134 MET D CA 1
ATOM 11088 C C . MET D 2 154 ? 60.817 107.707 46.590 1.00 45.83 134 MET D C 1
ATOM 11089 O O . MET D 2 154 ? 59.725 107.140 46.464 1.00 45.64 134 MET D O 1
ATOM 11094 N N . ALA D 2 155 ? 61.818 107.520 45.738 1.00 44.19 135 ALA D N 1
ATOM 11095 C CA . ALA D 2 155 ? 61.684 106.613 44.607 1.00 43.33 135 ALA D CA 1
ATOM 11096 C C . ALA D 2 155 ? 62.951 105.789 44.480 1.00 43.02 135 ALA D C 1
ATOM 11097 O O . ALA D 2 155 ? 64.043 106.305 44.711 1.00 45.70 135 ALA D O 1
ATOM 11099 N N . THR D 2 156 ? 62.816 104.517 44.114 1.00 42.01 136 THR D N 1
ATOM 11100 C CA . THR D 2 156 ? 63.974 103.640 43.953 1.00 41.53 136 THR D CA 1
ATOM 11101 C C . THR D 2 156 ? 64.208 103.241 42.498 1.00 41.04 136 THR D C 1
ATOM 11102 O O . THR D 2 156 ? 63.274 102.862 41.782 1.00 42.74 136 THR D O 1
ATOM 11106 N N . VAL D 2 157 ? 65.465 103.328 42.067 1.00 39.61 137 VAL D N 1
ATOM 11107 C CA . VAL D 2 157 ? 65.845 103.013 40.692 1.00 37.94 137 VAL D CA 1
ATOM 11108 C C . VAL D 2 157 ? 66.089 101.520 40.523 1.00 36.92 137 VAL D C 1
ATOM 11109 O O . VAL D 2 157 ? 67.039 100.964 41.092 1.00 37.18 137 VAL D O 1
ATOM 11113 N N . VAL D 2 158 ? 65.237 100.886 39.722 1.00 33.72 138 VAL D N 1
ATOM 11114 C CA . VAL D 2 158 ? 65.325 99.447 39.473 1.00 32.84 138 VAL D CA 1
ATOM 11115 C C . VAL D 2 158 ? 66.209 99.074 38.285 1.00 33.56 138 VAL D C 1
ATOM 11116 O O . VAL D 2 158 ? 67.118 98.259 38.409 1.00 32.03 138 VAL D O 1
ATOM 11120 N N . LEU D 2 159 ? 65.932 99.669 37.133 1.00 35.43 139 LEU D N 1
ATOM 11121 C CA . LEU D 2 159 ? 66.710 99.393 35.935 1.00 38.35 139 LEU D CA 1
ATOM 11122 C C . LEU D 2 159 ? 67.179 100.674 35.249 1.00 39.10 139 LEU D C 1
ATOM 11123 O O . LEU D 2 159 ? 66.409 101.620 35.085 1.00 39.13 139 LEU D O 1
ATOM 11128 N N . THR D 2 160 ? 68.449 100.702 34.854 1.00 38.91 140 THR D N 1
ATOM 11129 C CA . THR D 2 160 ? 68.993 101.858 34.158 1.00 37.93 140 THR D CA 1
ATOM 11130 C C . THR D 2 160 ? 69.684 101.388 32.880 1.00 37.26 140 THR D C 1
ATOM 11131 O O . THR D 2 160 ? 70.488 100.448 32.890 1.00 36.27 140 THR D O 1
ATOM 11135 N N . VAL D 2 161 ? 69.336 102.027 31.772 1.00 35.84 141 VAL D N 1
ATOM 11136 C CA . VAL D 2 161 ? 69.932 101.699 30.488 1.00 35.47 141 VAL D CA 1
ATOM 11137 C C . VAL D 2 161 ? 70.540 103.010 30.027 1.00 36.66 141 VAL D C 1
ATOM 11138 O O . VAL D 2 161 ? 69.859 104.040 29.922 1.00 35.83 141 VAL D O 1
ATOM 11142 N N . LEU D 2 162 ? 71.832 102.953 29.741 1.00 37.10 142 LEU D N 1
ATOM 11143 C CA . LEU D 2 162 ? 72.569 104.144 29.407 1.00 39.20 142 LEU D CA 1
ATOM 11144 C C . LEU D 2 162 ? 73.540 104.030 28.235 1.00 40.06 142 LEU D C 1
ATOM 11145 O O . LEU D 2 162 ? 74.070 102.951 27.945 1.00 40.53 142 LEU D O 1
ATOM 11150 N N . THR D 2 163 ? 73.762 105.161 27.568 1.00 39.77 143 THR D N 1
ATOM 11151 C CA . THR D 2 163 ? 74.694 105.236 26.451 1.00 41.69 143 THR D CA 1
ATOM 11152 C C . THR D 2 163 ? 75.462 106.556 26.459 1.00 41.25 143 THR D C 1
ATOM 11153 O O . THR D 2 163 ? 74.858 107.631 26.524 1.00 38.39 143 THR D O 1
ATOM 11157 N N . HIS D 2 164 ? 76.792 106.461 26.392 1.00 42.03 144 HIS D N 1
ATOM 11158 C CA . HIS D 2 164 ? 77.638 107.648 26.383 1.00 43.74 144 HIS D CA 1
ATOM 11159 C C . HIS D 2 164 ? 78.079 108.090 24.988 1.00 44.49 144 HIS D C 1
ATOM 11160 O O . HIS D 2 164 ? 78.973 108.925 24.844 1.00 44.92 144 HIS D O 1
ATOM 11167 N N . THR D 2 165 ? 77.429 107.525 23.972 1.00 44.87 145 THR D N 1
ATOM 11168 C CA . THR D 2 165 ? 77.675 107.862 22.572 1.00 43.91 145 THR D CA 1
ATOM 11169 C C . THR D 2 165 ? 76.293 107.997 21.912 1.00 45.40 145 THR D C 1
ATOM 11170 O O . THR D 2 165 ? 75.902 107.185 21.076 1.00 44.67 145 THR D O 1
ATOM 11174 N N . PRO D 2 166 ? 75.522 109.023 22.310 1.00 46.76 146 PRO D N 1
ATOM 11175 C CA . PRO D 2 166 ? 74.177 109.281 21.772 1.00 47.93 146 PRO D CA 1
ATOM 11176 C C . PRO D 2 166 ? 74.160 109.842 20.354 1.00 49.97 146 PRO D C 1
ATOM 11177 O O . PRO D 2 166 ? 73.170 109.708 19.629 1.00 51.36 146 PRO D O 1
ATOM 11181 N N . ALA D 2 167 ? 75.254 110.486 19.966 1.00 50.69 147 ALA D N 1
ATOM 11182 C CA . ALA D 2 167 ? 75.377 111.063 18.629 1.00 51.20 147 ALA D CA 1
ATOM 11183 C C . ALA D 2 167 ? 76.767 110.690 18.090 1.00 51.72 147 ALA D C 1
ATOM 11184 O O . ALA D 2 167 ? 77.649 111.544 17.911 1.00 51.81 147 ALA D O 1
ATOM 11186 N N . PRO D 2 168 ? 76.977 109.394 17.837 1.00 51.39 148 PRO D N 1
ATOM 11187 C CA . PRO D 2 168 ? 78.256 108.898 17.325 1.00 52.69 148 PRO D CA 1
ATOM 11188 C C . PRO D 2 168 ? 78.524 109.306 15.875 1.00 54.64 148 PRO D C 1
ATOM 11189 O O . PRO D 2 168 ? 77.610 109.350 15.040 1.00 53.14 148 PRO D O 1
ATOM 11193 N N . ARG D 2 169 ? 79.789 109.611 15.598 1.00 57.04 149 ARG D N 1
ATOM 11194 C CA . ARG D 2 169 ? 80.239 110.008 14.267 1.00 57.96 149 ARG D CA 1
ATOM 11195 C C . ARG D 2 169 ? 81.335 109.044 13.838 1.00 56.72 149 ARG D C 1
ATOM 11196 O O . ARG D 2 169 ? 82.472 109.170 14.277 1.00 57.11 149 ARG D O 1
ATOM 11204 N N . VAL D 2 170 ? 80.997 108.078 12.990 1.00 56.21 150 VAL D N 1
ATOM 11205 C CA . VAL D 2 170 ? 81.990 107.115 12.521 1.00 56.06 150 VAL D CA 1
ATOM 11206 C C . VAL D 2 170 ? 82.492 107.388 11.092 1.00 57.24 150 VAL D C 1
ATOM 11207 O O . VAL D 2 170 ? 81.712 107.706 10.187 1.00 54.96 150 VAL D O 1
ATOM 11211 N N . ARG D 2 171 ? 83.806 107.246 10.914 1.00 58.93 151 ARG D N 1
ATOM 11212 C CA . ARG D 2 171 ? 84.474 107.446 9.627 1.00 60.89 151 ARG D CA 1
ATOM 11213 C C . ARG D 2 171 ? 84.066 106.346 8.645 1.00 60.59 151 ARG D C 1
ATOM 11214 O O . ARG D 2 171 ? 84.166 105.165 8.965 1.00 59.54 151 ARG D O 1
ATOM 11222 N N . LEU D 2 172 ? 83.610 106.731 7.455 1.00 60.73 152 LEU D N 1
ATOM 11223 C CA . LEU D 2 172 ? 83.168 105.756 6.454 1.00 61.90 152 LEU D CA 1
ATOM 11224 C C . LEU D 2 172 ? 84.168 104.617 6.253 1.00 62.50 152 LEU D C 1
ATOM 11225 O O . LEU D 2 172 ? 85.364 104.845 6.094 1.00 62.90 152 LEU D O 1
ATOM 11230 N N . GLY D 2 173 ? 83.670 103.385 6.262 1.00 63.03 153 GLY D N 1
ATOM 11231 C CA . GLY D 2 173 ? 84.545 102.240 6.087 1.00 62.94 153 GLY D CA 1
ATOM 11232 C C . GLY D 2 173 ? 85.122 101.747 7.405 1.00 64.41 153 GLY D C 1
ATOM 11233 O O . GLY D 2 173 ? 85.717 100.665 7.465 1.00 64.18 153 GLY D O 1
ATOM 11234 N N . GLN D 2 174 ? 84.941 102.538 8.463 1.00 63.69 154 GLN D N 1
ATOM 11235 C CA . GLN D 2 174 ? 85.439 102.203 9.796 1.00 63.93 154 GLN D CA 1
ATOM 11236 C C . GLN D 2 174 ? 84.404 101.423 10.622 1.00 62.33 154 GLN D C 1
ATOM 11237 O O . GLN D 2 174 ? 83.232 101.321 10.248 1.00 61.59 154 GLN D O 1
ATOM 11243 N N . ASP D 2 175 ? 84.843 100.872 11.748 1.00 60.31 155 ASP D N 1
ATOM 11244 C CA . ASP D 2 175 ? 83.941 100.129 12.625 1.00 57.57 155 ASP D CA 1
ATOM 11245 C C . ASP D 2 175 ? 83.372 101.074 13.676 1.00 55.85 155 ASP D C 1
ATOM 11246 O O . ASP D 2 175 ? 84.097 101.887 14.248 1.00 54.61 155 ASP D O 1
ATOM 11251 N N . ALA D 2 176 ? 82.069 100.971 13.911 1.00 53.72 156 ALA D N 1
ATOM 11252 C CA . ALA D 2 176 ? 81.401 101.812 14.888 1.00 52.85 156 ALA D CA 1
ATOM 11253 C C . ALA D 2 176 ? 81.099 101.044 16.177 1.00 53.19 156 ALA D C 1
ATOM 11254 O O . ALA D 2 176 ? 80.534 99.942 16.141 1.00 53.32 156 ALA D O 1
ATOM 11256 N N . LEU D 2 177 ? 81.498 101.613 17.312 1.00 52.46 157 LEU D N 1
ATOM 11257 C CA . LEU D 2 177 ? 81.219 100.982 18.595 1.00 51.92 157 LEU D CA 1
ATOM 11258 C C . LEU D 2 177 ? 80.247 101.822 19.377 1.00 51.61 157 LEU D C 1
ATOM 11259 O O . LEU D 2 177 ? 80.615 102.818 19.984 1.00 52.06 157 LEU D O 1
ATOM 11264 N N . LEU D 2 178 ? 78.990 101.405 19.346 1.00 51.51 158 LEU D N 1
ATOM 11265 C CA . LEU D 2 178 ? 77.927 102.108 20.035 1.00 51.15 158 LEU D CA 1
ATOM 11266 C C . LEU D 2 178 ? 77.864 101.659 21.495 1.00 50.71 158 LEU D C 1
ATOM 11267 O O . LEU D 2 178 ? 77.345 100.585 21.812 1.00 50.99 158 LEU D O 1
ATOM 11272 N N . ASP D 2 179 ? 78.418 102.491 22.372 1.00 49.78 159 ASP D N 1
ATOM 11273 C CA . ASP D 2 179 ? 78.455 102.222 23.806 1.00 48.89 159 ASP D CA 1
ATOM 11274 C C . ASP D 2 179 ? 77.076 102.021 24.439 1.00 47.48 159 ASP D C 1
ATOM 11275 O O . ASP D 2 179 ? 76.115 102.718 24.118 1.00 48.47 159 ASP D O 1
ATOM 11280 N N . LEU D 2 180 ? 76.992 101.052 25.340 1.00 46.54 160 LEU D N 1
ATOM 11281 C CA . LEU D 2 180 ? 75.754 100.771 26.048 1.00 45.59 160 LEU D CA 1
ATOM 11282 C C . LEU D 2 180 ? 76.031 100.038 27.348 1.00 45.27 160 LEU D C 1
ATOM 11283 O O . LEU D 2 180 ? 76.704 98.997 27.368 1.00 46.53 160 LEU D O 1
ATOM 11288 N N . SER D 2 181 ? 75.522 100.587 28.441 1.00 44.37 161 SER D N 1
ATOM 11289 C CA . SER D 2 181 ? 75.688 99.950 29.743 1.00 41.46 161 SER D CA 1
ATOM 11290 C C . SER D 2 181 ? 74.343 99.952 30.422 1.00 39.98 161 SER D C 1
ATOM 11291 O O . SER D 2 181 ? 73.431 100.679 30.014 1.00 35.16 161 SER D O 1
ATOM 11294 N N . PHE D 2 182 ? 74.211 99.106 31.440 1.00 41.30 162 PHE D N 1
ATOM 11295 C CA . PHE D 2 182 ? 72.973 99.043 32.200 1.00 41.90 162 PHE D CA 1
ATOM 11296 C C . PHE D 2 182 ? 73.192 98.547 33.623 1.00 41.29 162 PHE D C 1
ATOM 11297 O O . PHE D 2 182 ? 74.261 98.036 33.977 1.00 40.87 162 PHE D O 1
ATOM 11305 N N . ALA D 2 183 ? 72.170 98.727 34.446 1.00 41.13 163 ALA D N 1
ATOM 11306 C CA . ALA D 2 183 ? 72.236 98.320 35.838 1.00 40.69 163 ALA D CA 1
ATOM 11307 C C . ALA D 2 183 ? 70.862 97.868 36.314 1.00 39.57 163 ALA D C 1
ATOM 11308 O O . ALA D 2 183 ? 69.843 98.490 36.006 1.00 37.69 163 ALA D O 1
ATOM 11310 N N . TYR D 2 184 ? 70.857 96.773 37.068 1.00 39.96 164 TYR D N 1
ATOM 11311 C CA . TYR D 2 184 ? 69.629 96.186 37.585 1.00 39.47 164 TYR D CA 1
ATOM 11312 C C . TYR D 2 184 ? 69.701 95.880 39.076 1.00 39.34 164 TYR D C 1
ATOM 11313 O O . TYR D 2 184 ? 70.674 95.286 39.542 1.00 40.13 164 TYR D O 1
ATOM 11322 N N . MET D 2 185 ? 68.679 96.315 39.811 1.00 39.70 165 MET D N 1
ATOM 11323 C CA . MET D 2 185 ? 68.545 96.052 41.242 1.00 40.48 165 MET D CA 1
ATOM 11324 C C . MET D 2 185 ? 67.347 95.095 41.243 1.00 40.72 165 MET D C 1
ATOM 11325 O O . MET D 2 185 ? 66.203 95.521 41.071 1.00 38.97 165 MET D O 1
ATOM 11330 N N . PRO D 2 186 ? 67.606 93.781 41.410 1.00 40.97 166 PRO D N 1
ATOM 11331 C CA . PRO D 2 186 ? 66.596 92.709 41.423 1.00 40.57 166 PRO D CA 1
ATOM 11332 C C . PRO D 2 186 ? 65.600 92.713 42.586 1.00 43.07 166 PRO D C 1
ATOM 11333 O O . PRO D 2 186 ? 65.867 93.283 43.652 1.00 43.27 166 PRO D O 1
ATOM 11337 N N . PRO D 2 187 ? 64.431 92.075 42.394 1.00 44.47 167 PRO D N 1
ATOM 11338 C CA . PRO D 2 187 ? 63.448 92.032 43.483 1.00 44.68 167 PRO D CA 1
ATOM 11339 C C . PRO D 2 187 ? 64.079 91.158 44.574 1.00 46.69 167 PRO D C 1
ATOM 11340 O O . PRO D 2 187 ? 64.474 90.022 44.318 1.00 47.38 167 PRO D O 1
ATOM 11344 N N . THR D 2 188 ? 64.201 91.707 45.773 1.00 49.38 168 THR D N 1
ATOM 11345 C CA . THR D 2 188 ? 64.776 90.995 46.906 1.00 50.77 168 THR D CA 1
ATOM 11346 C C . THR D 2 188 ? 63.632 90.332 47.673 1.00 52.21 168 THR D C 1
ATOM 11347 O O . THR D 2 188 ? 63.835 89.583 48.631 1.00 50.83 168 THR D O 1
ATOM 11351 N N . SER D 2 189 ? 62.429 90.613 47.188 1.00 55.33 169 SER D N 1
ATOM 11352 C CA . SER D 2 189 ? 61.172 90.135 47.744 1.00 58.00 169 SER D CA 1
ATOM 11353 C C . SER D 2 189 ? 61.114 88.626 47.991 1.00 61.12 169 SER D C 1
ATOM 11354 O O . SER D 2 189 ? 61.113 88.178 49.147 1.00 62.23 169 SER D O 1
ATOM 11357 N N . GLU D 2 190 ? 61.055 87.849 46.908 1.00 62.92 170 GLU D N 1
ATOM 11358 C CA . GLU D 2 190 ? 60.978 86.391 47.011 1.00 65.19 170 GLU D CA 1
ATOM 11359 C C . GLU D 2 190 ? 62.344 85.728 46.884 1.00 65.45 170 GLU D C 1
ATOM 11360 O O . GLU D 2 190 ? 62.450 84.509 46.995 1.00 66.56 170 GLU D O 1
ATOM 11366 N N . ALA D 2 191 ? 63.377 86.531 46.639 1.00 66.37 171 ALA D N 1
ATOM 11367 C CA . ALA D 2 191 ? 64.745 86.030 46.489 1.00 67.12 171 ALA D CA 1
ATOM 11368 C C . ALA D 2 191 ? 65.185 85.258 47.738 1.00 67.41 171 ALA D C 1
ATOM 11369 O O . ALA D 2 191 ? 65.550 85.858 48.758 1.00 69.41 171 ALA D O 1
ATOM 11371 N N . ALA D 2 192 ? 65.146 83.931 47.660 1.00 65.79 172 ALA D N 1
ATOM 11372 C CA . ALA D 2 192 ? 65.516 83.085 48.792 1.00 64.88 172 ALA D CA 1
ATOM 11373 C C . ALA D 2 192 ? 65.203 81.633 48.476 1.00 62.95 172 ALA D C 1
ATOM 11374 O O . ALA D 2 192 ? 64.048 81.288 48.246 1.00 62.48 172 ALA D O 1
ATOM 11376 N N . PRO D 2 197 ? 70.523 83.101 43.449 1.00 64.27 177 PRO D N 1
ATOM 11377 C CA . PRO D 2 197 ? 71.673 82.807 42.583 1.00 64.48 177 PRO D CA 1
ATOM 11378 C C . PRO D 2 197 ? 72.342 84.102 42.095 1.00 63.16 177 PRO D C 1
ATOM 11379 O O . PRO D 2 197 ? 72.154 85.166 42.700 1.00 62.46 177 PRO D O 1
ATOM 11383 N N . GLY D 2 198 ? 73.108 84.000 41.005 1.00 59.57 178 GLY D N 1
ATOM 11384 C CA . GLY D 2 198 ? 73.795 85.155 40.444 1.00 55.41 178 GLY D CA 1
ATOM 11385 C C . GLY D 2 198 ? 72.891 86.034 39.596 1.00 52.30 178 GLY D C 1
ATOM 11386 O O . GLY D 2 198 ? 71.671 85.908 39.687 1.00 51.84 178 GLY D O 1
ATOM 11387 N N . PRO D 2 199 ? 73.448 86.928 38.760 1.00 49.21 179 PRO D N 1
ATOM 11388 C CA . PRO D 2 199 ? 72.611 87.801 37.925 1.00 47.39 179 PRO D CA 1
ATOM 11389 C C . PRO D 2 199 ? 71.724 86.960 37.027 1.00 44.75 179 PRO D C 1
ATOM 11390 O O . PRO D 2 199 ? 72.153 85.929 36.515 1.00 43.93 179 PRO D O 1
ATOM 11394 N N . PRO D 2 200 ? 70.469 87.385 36.832 1.00 42.34 180 PRO D N 1
ATOM 11395 C CA . PRO D 2 200 ? 69.540 86.631 35.992 1.00 42.48 180 PRO D CA 1
ATOM 11396 C C . PRO D 2 200 ? 69.750 86.828 34.504 1.00 43.27 180 PRO D C 1
ATOM 11397 O O . PRO D 2 200 ? 70.524 87.691 34.069 1.00 42.93 180 PRO D O 1
ATOM 11401 N N . PRO D 2 201 ? 69.073 86.002 33.698 1.00 42.52 181 PRO D N 1
ATOM 11402 C CA . PRO D 2 201 ? 69.191 86.113 32.242 1.00 40.39 181 PRO D CA 1
ATOM 11403 C C . PRO D 2 201 ? 68.549 87.433 31.862 1.00 40.15 181 PRO D C 1
ATOM 11404 O O . PRO D 2 201 ? 67.628 87.888 32.540 1.00 41.68 181 PRO D O 1
ATOM 11408 N N . PHE D 2 202 ? 69.039 88.061 30.803 1.00 39.09 182 PHE D N 1
ATOM 11409 C CA . PHE D 2 202 ? 68.453 89.305 30.345 1.00 37.24 182 PHE D CA 1
ATOM 11410 C C . PHE D 2 202 ? 68.425 89.330 28.818 1.00 37.43 182 PHE D C 1
ATOM 11411 O O . PHE D 2 202 ? 69.027 88.476 28.156 1.00 33.91 182 PHE D O 1
ATOM 11419 N N . GLY D 2 203 ? 67.708 90.303 28.268 1.00 36.94 183 GLY D N 1
ATOM 11420 C CA . GLY D 2 203 ? 67.629 90.412 26.830 1.00 39.04 183 GLY D CA 1
ATOM 11421 C C . GLY D 2 203 ? 68.206 91.707 26.290 1.00 38.82 183 GLY D C 1
ATOM 11422 O O . GLY D 2 203 ? 68.090 92.760 26.922 1.00 39.03 183 GLY D O 1
ATOM 11423 N N . LEU D 2 204 ? 68.840 91.628 25.124 1.00 37.76 184 LEU D N 1
ATOM 11424 C CA . LEU D 2 204 ? 69.423 92.800 24.484 1.00 38.52 184 LEU D CA 1
ATOM 11425 C C . LEU D 2 204 ? 69.008 92.822 23.034 1.00 40.81 184 LEU D C 1
ATOM 11426 O O . LEU D 2 204 ? 69.106 91.803 22.329 1.00 41.17 184 LEU D O 1
ATOM 11431 N N . GLU D 2 205 ? 68.559 93.988 22.585 1.00 42.33 185 GLU D N 1
ATOM 11432 C CA . GLU D 2 205 ? 68.124 94.160 21.205 1.00 44.20 185 GLU D CA 1
ATOM 11433 C C . GLU D 2 205 ? 68.586 95.493 20.625 1.00 43.79 185 GLU D C 1
ATOM 11434 O O . GLU D 2 205 ? 68.448 96.548 21.247 1.00 42.49 185 GLU D O 1
ATOM 11440 N N . TRP D 2 206 ? 69.132 95.431 19.420 1.00 43.70 186 TRP D N 1
ATOM 11441 C CA . TRP D 2 206 ? 69.601 96.613 18.715 1.00 42.44 186 TRP D CA 1
ATOM 11442 C C . TRP D 2 206 ? 68.895 96.636 17.382 1.00 43.49 186 TRP D C 1
ATOM 11443 O O . TRP D 2 206 ? 68.748 95.601 16.750 1.00 43.65 186 TRP D O 1
ATOM 11454 N N . ARG D 2 207 ? 68.458 97.813 16.954 1.00 46.15 187 ARG D N 1
ATOM 11455 C CA . ARG D 2 207 ? 67.767 97.955 15.670 1.00 48.01 187 ARG D CA 1
ATOM 11456 C C . ARG D 2 207 ? 68.071 99.330 15.089 1.00 49.24 187 ARG D C 1
ATOM 11457 O O . ARG D 2 207 ? 68.474 100.246 15.811 1.00 49.45 187 ARG D O 1
ATOM 11465 N N . ARG D 2 208 ? 67.900 99.466 13.780 1.00 51.72 188 ARG D N 1
ATOM 11466 C CA . ARG D 2 208 ? 68.086 100.754 13.120 1.00 53.31 188 ARG D CA 1
ATOM 11467 C C . ARG D 2 208 ? 66.669 101.081 12.666 1.00 54.92 188 ARG D C 1
ATOM 11468 O O . ARG D 2 208 ? 66.017 100.270 12.024 1.00 53.60 188 ARG D O 1
ATOM 11476 N N . GLN D 2 209 ? 66.178 102.257 13.023 1.00 58.73 189 GLN D N 1
ATOM 11477 C CA . GLN D 2 209 ? 64.818 102.614 12.668 1.00 64.39 189 GLN D CA 1
ATOM 11478 C C . GLN D 2 209 ? 64.707 103.797 11.721 1.00 67.60 189 GLN D C 1
ATOM 11479 O O . GLN D 2 209 ? 65.503 104.735 11.768 1.00 68.13 189 GLN D O 1
ATOM 11485 N N . HIS D 2 210 ? 63.706 103.746 10.853 1.00 71.63 190 HIS D N 1
ATOM 11486 C CA . HIS D 2 210 ? 63.492 104.822 9.898 1.00 75.72 190 HIS D CA 1
ATOM 11487 C C . HIS D 2 210 ? 62.035 104.858 9.444 1.00 76.93 190 HIS D C 1
ATOM 11488 O O . HIS D 2 210 ? 61.537 103.920 8.811 1.00 77.22 190 HIS D O 1
ATOM 11495 N N . LEU D 2 211 ? 61.352 105.943 9.791 1.00 78.41 191 LEU D N 1
ATOM 11496 C CA . LEU D 2 211 ? 59.955 106.112 9.421 1.00 79.93 191 LEU D CA 1
ATOM 11497 C C . LEU D 2 211 ? 59.121 104.926 9.877 1.00 80.24 191 LEU D C 1
ATOM 11498 O O . LEU D 2 211 ? 58.589 104.177 9.050 1.00 81.22 191 LEU D O 1
ATOM 11503 N N . GLY D 2 212 ? 59.021 104.754 11.192 1.00 79.58 192 GLY D N 1
ATOM 11504 C CA . GLY D 2 212 ? 58.237 103.659 11.741 1.00 79.22 192 GLY D CA 1
ATOM 11505 C C . GLY D 2 212 ? 58.646 102.272 11.275 1.00 78.49 192 GLY D C 1
ATOM 11506 O O . GLY D 2 212 ? 58.060 101.274 11.702 1.00 79.08 192 GLY D O 1
ATOM 11507 N N . LYS D 2 213 ? 59.646 102.202 10.401 1.00 76.52 193 LYS D N 1
ATOM 11508 C CA . LYS D 2 213 ? 60.120 100.924 9.886 1.00 74.12 193 LYS D CA 1
ATOM 11509 C C . LYS D 2 213 ? 61.434 100.579 10.555 1.00 71.55 193 LYS D C 1
ATOM 11510 O O . LYS D 2 213 ? 62.469 101.179 10.268 1.00 70.81 193 LYS D O 1
ATOM 11516 N N . GLY D 2 214 ? 61.384 99.610 11.459 1.00 69.04 194 GLY D N 1
ATOM 11517 C CA . GLY D 2 214 ? 62.586 99.218 12.170 1.00 66.46 194 GLY D CA 1
ATOM 11518 C C . GLY D 2 214 ? 63.173 97.891 11.742 1.00 63.91 194 GLY D C 1
ATOM 11519 O O . GLY D 2 214 ? 62.455 96.927 11.476 1.00 64.16 194 GLY D O 1
ATOM 11520 N N . HIS D 2 215 ? 64.496 97.845 11.681 1.00 62.38 195 HIS D N 1
ATOM 11521 C CA . HIS D 2 215 ? 65.197 96.632 11.297 1.00 60.91 195 HIS D CA 1
ATOM 11522 C C . HIS D 2 215 ? 66.033 96.095 12.453 1.00 57.48 195 HIS D C 1
ATOM 11523 O O . HIS D 2 215 ? 66.965 96.742 12.923 1.00 57.02 195 HIS D O 1
ATOM 11530 N N . LEU D 2 216 ? 65.679 94.906 12.914 1.00 54.51 196 LEU D N 1
ATOM 11531 C CA . LEU D 2 216 ? 66.396 94.258 13.999 1.00 54.25 196 LEU D CA 1
ATOM 11532 C C . LEU D 2 216 ? 67.770 93.890 13.455 1.00 52.14 196 LEU D C 1
ATOM 11533 O O . LEU D 2 216 ? 67.859 93.173 12.470 1.00 53.40 196 LEU D O 1
ATOM 11538 N N . LEU D 2 217 ? 68.833 94.387 14.078 1.00 49.35 197 LEU D N 1
ATOM 11539 C CA . LEU D 2 217 ? 70.186 94.066 13.634 1.00 47.34 197 LEU D CA 1
ATOM 11540 C C . LEU D 2 217 ? 70.793 92.985 14.520 1.00 46.45 197 LEU D C 1
ATOM 11541 O O . LEU D 2 217 ? 71.569 92.157 14.043 1.00 45.66 197 LEU D O 1
ATOM 11546 N N . LEU D 2 218 ? 70.444 92.992 15.809 1.00 45.18 198 LEU D N 1
ATOM 11547 C CA . LEU D 2 218 ? 70.976 91.995 16.744 1.00 43.43 198 LEU D CA 1
ATOM 11548 C C . LEU D 2 218 ? 70.047 91.749 17.925 1.00 43.56 198 LEU D C 1
ATOM 11549 O O . LEU D 2 218 ? 69.310 92.642 18.355 1.00 44.75 198 LEU D O 1
ATOM 11554 N N . ALA D 2 219 ? 70.071 90.523 18.432 1.00 41.94 199 ALA D N 1
ATOM 11555 C CA . ALA D 2 219 ? 69.243 90.151 19.566 1.00 42.42 199 ALA D CA 1
ATOM 11556 C C . ALA D 2 219 ? 69.924 89.020 20.308 1.00 42.90 199 ALA D C 1
ATOM 11557 O O . ALA D 2 219 ? 70.488 88.124 19.689 1.00 45.00 199 ALA D O 1
ATOM 11559 N N . ALA D 2 220 ? 69.874 89.064 21.635 1.00 42.63 200 ALA D N 1
ATOM 11560 C CA . ALA D 2 220 ? 70.504 88.036 22.458 1.00 42.82 200 ALA D CA 1
ATOM 11561 C C . ALA D 2 220 ? 69.909 88.013 23.853 1.00 43.65 200 ALA D C 1
ATOM 11562 O O . ALA D 2 220 ? 69.362 89.009 24.329 1.00 43.54 200 ALA D O 1
ATOM 11564 N N . THR D 2 221 ? 70.023 86.863 24.504 1.00 43.93 201 THR D N 1
ATOM 11565 C CA . THR D 2 221 ? 69.522 86.696 25.854 1.00 42.66 201 THR D CA 1
ATOM 11566 C C . THR D 2 221 ? 70.592 85.899 26.578 1.00 43.94 201 THR D C 1
ATOM 11567 O O . THR D 2 221 ? 70.419 84.728 26.897 1.00 44.76 201 THR D O 1
ATOM 11571 N N . PRO D 2 222 ? 71.735 86.531 26.834 1.00 44.68 202 PRO D N 1
ATOM 11572 C CA . PRO D 2 222 ? 72.809 85.819 27.525 1.00 45.87 202 PRO D CA 1
ATOM 11573 C C . PRO D 2 222 ? 72.375 85.172 28.832 1.00 48.80 202 PRO D C 1
ATOM 11574 O O . PRO D 2 222 ? 71.721 85.804 29.672 1.00 49.93 202 PRO D O 1
ATOM 11578 N N . GLY D 2 223 ? 72.738 83.896 28.974 1.00 51.04 203 GLY D N 1
ATOM 11579 C CA . GLY D 2 223 ? 72.418 83.134 30.163 1.00 53.81 203 GLY D CA 1
ATOM 11580 C C . GLY D 2 223 ? 71.205 82.262 29.968 1.00 56.30 203 GLY D C 1
ATOM 11581 O O . GLY D 2 223 ? 70.832 81.497 30.853 1.00 58.47 203 GLY D O 1
ATOM 11582 N N . LEU D 2 224 ? 70.590 82.368 28.800 1.00 57.63 204 LEU D N 1
ATOM 11583 C CA . LEU D 2 224 ? 69.392 81.598 28.510 1.00 58.68 204 LEU D CA 1
ATOM 11584 C C . LEU D 2 224 ? 69.464 81.169 27.062 1.00 60.47 204 LEU D C 1
ATOM 11585 O O . LEU D 2 224 ? 69.114 81.935 26.170 1.00 61.35 204 LEU D O 1
ATOM 11590 N N . ASN D 2 225 ? 69.941 79.950 26.826 1.00 62.79 205 ASN D N 1
ATOM 11591 C CA . ASN D 2 225 ? 70.051 79.422 25.467 1.00 63.71 205 ASN D CA 1
ATOM 11592 C C . ASN D 2 225 ? 68.674 79.396 24.815 1.00 62.91 205 ASN D C 1
ATOM 11593 O O . ASN D 2 225 ? 67.755 78.735 25.303 1.00 64.18 205 ASN D O 1
ATOM 11598 N N . GLY D 2 226 ? 68.542 80.134 23.719 1.00 61.19 206 GLY D N 1
ATOM 11599 C CA . GLY D 2 226 ? 67.282 80.206 23.002 1.00 58.95 206 GLY D CA 1
ATOM 11600 C C . GLY D 2 226 ? 67.511 80.507 21.529 1.00 57.38 206 GLY D C 1
ATOM 11601 O O . GLY D 2 226 ? 68.638 80.743 21.103 1.00 57.28 206 GLY D O 1
ATOM 11602 N N . GLN D 2 227 ? 66.438 80.514 20.751 1.00 55.81 207 GLN D N 1
ATOM 11603 C CA . GLN D 2 227 ? 66.527 80.762 19.317 1.00 55.47 207 GLN D CA 1
ATOM 11604 C C . GLN D 2 227 ? 66.497 82.259 18.982 1.00 53.09 207 GLN D C 1
ATOM 11605 O O . GLN D 2 227 ? 65.432 82.879 18.939 1.00 51.97 207 GLN D O 1
ATOM 11611 N N . MET D 2 228 ? 67.665 82.841 18.734 1.00 51.96 208 MET D N 1
ATOM 11612 C CA . MET D 2 228 ? 67.742 84.273 18.433 1.00 51.19 208 MET D CA 1
ATOM 11613 C C . MET D 2 228 ? 67.656 84.661 16.963 1.00 49.84 208 MET D C 1
ATOM 11614 O O . MET D 2 228 ? 68.099 83.927 16.082 1.00 49.70 208 MET D O 1
ATOM 11619 N N . PRO D 2 229 ? 67.073 85.835 16.684 1.00 48.93 209 PRO D N 1
ATOM 11620 C CA . PRO D 2 229 ? 66.946 86.329 15.312 1.00 46.52 209 PRO D CA 1
ATOM 11621 C C . PRO D 2 229 ? 68.363 86.479 14.765 1.00 44.35 209 PRO D C 1
ATOM 11622 O O . PRO D 2 229 ? 69.290 86.794 15.515 1.00 42.53 209 PRO D O 1
ATOM 11626 N N . ALA D 2 230 ? 68.520 86.266 13.465 1.00 42.62 210 ALA D N 1
ATOM 11627 C CA . ALA D 2 230 ? 69.822 86.362 12.818 1.00 41.57 210 ALA D CA 1
ATOM 11628 C C . ALA D 2 230 ? 70.437 87.732 12.947 1.00 40.59 210 ALA D C 1
ATOM 11629 O O . ALA D 2 230 ? 69.783 88.739 12.661 1.00 39.53 210 ALA D O 1
ATOM 11631 N N . ALA D 2 231 ? 71.699 87.767 13.367 1.00 40.00 211 ALA D N 1
ATOM 11632 C CA . ALA D 2 231 ? 72.413 89.031 13.507 1.00 41.67 211 ALA D CA 1
ATOM 11633 C C . ALA D 2 231 ? 72.646 89.568 12.092 1.00 42.15 211 ALA D C 1
ATOM 11634 O O . ALA D 2 231 ? 73.005 88.813 11.196 1.00 44.84 211 ALA D O 1
ATOM 11636 N N . GLN D 2 232 ? 72.432 90.863 11.895 1.00 42.58 212 GLN D N 1
ATOM 11637 C CA . GLN D 2 232 ? 72.579 91.466 10.578 1.00 43.35 212 GLN D CA 1
ATOM 11638 C C . GLN D 2 232 ? 73.798 92.342 10.412 1.00 43.12 212 GLN D C 1
ATOM 11639 O O . GLN D 2 232 ? 74.409 92.781 11.386 1.00 42.28 212 GLN D O 1
ATOM 11645 N N . GLU D 2 233 ? 74.145 92.576 9.149 1.00 43.38 213 GLU D N 1
ATOM 11646 C CA . GLU D 2 233 ? 75.273 93.414 8.766 1.00 40.93 213 GLU D CA 1
ATOM 11647 C C . GLU D 2 233 ? 76.576 93.145 9.515 1.00 40.84 213 GLU D C 1
ATOM 11648 O O . GLU D 2 233 ? 77.371 94.067 9.754 1.00 39.95 213 GLU D O 1
ATOM 11654 N N . GLY D 2 234 ? 76.791 91.876 9.868 1.00 39.40 214 GLY D N 1
ATOM 11655 C CA . GLY D 2 234 ? 78.007 91.476 10.570 1.00 39.94 214 GLY D CA 1
ATOM 11656 C C . GLY D 2 234 ? 78.155 91.988 11.993 1.00 41.37 214 GLY D C 1
ATOM 11657 O O . GLY D 2 234 ? 79.216 91.846 12.616 1.00 40.12 214 GLY D O 1
ATOM 11658 N N . ALA D 2 235 ? 77.084 92.577 12.511 1.00 40.35 215 ALA D N 1
ATOM 11659 C CA . ALA D 2 235 ? 77.102 93.122 13.853 1.00 42.67 215 ALA D CA 1
ATOM 11660 C C . ALA D 2 235 ? 77.225 92.073 14.958 1.00 42.90 215 ALA D C 1
ATOM 11661 O O . ALA D 2 235 ? 76.850 90.908 14.785 1.00 43.41 215 ALA D O 1
ATOM 11663 N N . VAL D 2 236 ? 77.768 92.505 16.088 1.00 41.63 216 VAL D N 1
ATOM 11664 C CA . VAL D 2 236 ? 77.897 91.662 17.266 1.00 42.82 216 VAL D CA 1
ATOM 11665 C C . VAL D 2 236 ? 77.770 92.633 18.448 1.00 43.18 216 VAL D C 1
ATOM 11666 O O . VAL D 2 236 ? 77.631 93.837 18.255 1.00 44.03 216 VAL D O 1
ATOM 11670 N N . ALA D 2 237 ? 77.795 92.123 19.666 1.00 42.59 217 ALA D N 1
ATOM 11671 C CA . ALA D 2 237 ? 77.681 92.996 20.814 1.00 42.28 217 ALA D CA 1
ATOM 11672 C C . ALA D 2 237 ? 78.334 92.372 22.023 1.00 42.79 217 ALA D C 1
ATOM 11673 O O . ALA D 2 237 ? 78.435 91.155 22.146 1.00 44.25 217 ALA D O 1
ATOM 11675 N N . PHE D 2 238 ? 78.818 93.215 22.910 1.00 42.32 218 PHE D N 1
ATOM 11676 C CA . PHE D 2 238 ? 79.421 92.702 24.115 1.00 44.65 218 PHE D CA 1
ATOM 11677 C C . PHE D 2 238 ? 78.266 92.734 25.107 1.00 43.38 218 PHE D C 1
ATOM 11678 O O . PHE D 2 238 ? 78.122 93.691 25.846 1.00 44.56 218 PHE D O 1
ATOM 11686 N N . ALA D 2 239 ? 77.415 91.713 25.084 1.00 41.46 219 ALA D N 1
ATOM 11687 C CA . ALA D 2 239 ? 76.275 91.664 25.991 1.00 38.21 219 ALA D CA 1
ATOM 11688 C C . ALA D 2 239 ? 76.581 90.710 27.153 1.00 39.50 219 ALA D C 1
ATOM 11689 O O . ALA D 2 239 ? 76.641 89.479 26.982 1.00 37.89 219 ALA D O 1
ATOM 11691 N N . ALA D 2 240 ? 76.779 91.289 28.336 1.00 37.53 220 ALA D N 1
ATOM 11692 C CA . ALA D 2 240 ? 77.108 90.497 29.503 1.00 37.81 220 ALA D CA 1
ATOM 11693 C C . ALA D 2 240 ? 77.030 91.292 30.794 1.00 38.39 220 ALA D C 1
ATOM 11694 O O . ALA D 2 240 ? 77.071 92.514 30.795 1.00 38.77 220 ALA D O 1
ATOM 11696 N N . TRP D 2 241 ? 76.909 90.573 31.900 1.00 38.63 221 TRP D N 1
ATOM 11697 C CA . TRP D 2 241 ? 76.879 91.188 33.208 1.00 38.41 221 TRP D CA 1
ATOM 11698 C C . TRP D 2 241 ? 78.339 91.484 33.540 1.00 40.80 221 TRP D C 1
ATOM 11699 O O . TRP D 2 241 ? 79.225 90.723 33.168 1.00 40.40 221 TRP D O 1
ATOM 11710 N N . ASP D 2 242 ? 78.605 92.581 34.230 1.00 44.67 222 ASP D N 1
ATOM 11711 C CA . ASP D 2 242 ? 79.979 92.912 34.565 1.00 49.43 222 ASP D CA 1
ATOM 11712 C C . ASP D 2 242 ? 80.602 91.936 35.555 1.00 53.35 222 ASP D C 1
ATOM 11713 O O . ASP D 2 242 ? 81.825 91.805 35.612 1.00 54.14 222 ASP D O 1
ATOM 11718 N N . ASP D 2 243 ? 79.773 91.254 36.336 1.00 56.23 223 ASP D N 1
ATOM 11719 C CA . ASP D 2 243 ? 80.275 90.278 37.301 1.00 60.23 223 ASP D CA 1
ATOM 11720 C C . ASP D 2 243 ? 79.125 89.369 37.704 1.00 61.45 223 ASP D C 1
ATOM 11721 O O . ASP D 2 243 ? 77.980 89.652 37.380 1.00 62.49 223 ASP D O 1
ATOM 11726 N N . ASP D 2 244 ? 79.423 88.281 38.408 1.00 62.84 224 ASP D N 1
ATOM 11727 C CA . ASP D 2 244 ? 78.374 87.367 38.835 1.00 64.42 224 ASP D CA 1
ATOM 11728 C C . ASP D 2 244 ? 78.332 87.225 40.359 1.00 64.24 224 ASP D C 1
ATOM 11729 O O . ASP D 2 244 ? 78.321 86.122 40.896 1.00 64.17 224 ASP D O 1
ATOM 11734 N N . GLU D 2 245 ? 78.305 88.363 41.048 1.00 65.08 225 GLU D N 1
ATOM 11735 C CA . GLU D 2 245 ? 78.238 88.385 42.503 1.00 65.81 225 GLU D CA 1
ATOM 11736 C C . GLU D 2 245 ? 76.893 87.852 42.973 1.00 66.37 225 GLU D C 1
ATOM 11737 O O . GLU D 2 245 ? 75.850 88.133 42.386 1.00 66.29 225 GLU D O 1
ATOM 11743 N N . PRO D 2 246 ? 76.908 87.085 44.066 1.00 66.86 226 PRO D N 1
ATOM 11744 C CA . PRO D 2 246 ? 75.763 86.451 44.711 1.00 64.85 226 PRO D CA 1
ATOM 11745 C C . PRO D 2 246 ? 74.401 87.130 44.679 1.00 62.52 226 PRO D C 1
ATOM 11746 O O . PRO D 2 246 ? 73.463 86.582 44.103 1.00 64.63 226 PRO D O 1
ATOM 11750 N N . TRP D 2 247 ? 74.256 88.307 45.264 1.00 57.10 227 TRP D N 1
ATOM 11751 C CA . TRP D 2 247 ? 72.912 88.876 45.275 1.00 54.82 227 TRP D CA 1
ATOM 11752 C C . TRP D 2 247 ? 72.565 90.140 44.496 1.00 54.44 227 TRP D C 1
ATOM 11753 O O . TRP D 2 247 ? 71.382 90.459 44.348 1.00 53.43 227 TRP D O 1
ATOM 11764 N N . GLY D 2 248 ? 73.566 90.870 44.016 1.00 53.56 228 GLY D N 1
ATOM 11765 C CA . GLY D 2 248 ? 73.273 92.095 43.290 1.00 52.63 228 GLY D CA 1
ATOM 11766 C C . GLY D 2 248 ? 73.208 93.312 44.208 1.00 52.04 228 GLY D C 1
ATOM 11767 O O . GLY D 2 248 ? 73.399 93.189 45.423 1.00 52.47 228 GLY D O 1
ATOM 11768 N N . PRO D 2 249 ? 72.910 94.502 43.667 1.00 50.60 229 PRO D N 1
ATOM 11769 C CA . PRO D 2 249 ? 72.624 94.789 42.257 1.00 48.73 229 PRO D CA 1
ATOM 11770 C C . PRO D 2 249 ? 73.761 94.461 41.295 1.00 47.77 229 PRO D C 1
ATOM 11771 O O . PRO D 2 249 ? 74.877 94.149 41.714 1.00 47.81 229 PRO D O 1
ATOM 11775 N N . TRP D 2 250 ? 73.470 94.534 40.001 1.00 46.25 230 TRP D N 1
ATOM 11776 C CA . TRP D 2 250 ? 74.480 94.243 38.986 1.00 45.75 230 TRP D CA 1
ATOM 11777 C C . TRP D 2 250 ? 74.524 95.289 37.879 1.00 46.34 230 TRP D C 1
ATOM 11778 O O . TRP D 2 250 ? 73.546 96.013 37.641 1.00 47.09 230 TRP D O 1
ATOM 11789 N N . THR D 2 251 ? 75.665 95.365 37.204 1.00 45.01 231 THR D N 1
ATOM 11790 C CA . THR D 2 251 ? 75.822 96.282 36.081 1.00 43.58 231 THR D CA 1
ATOM 11791 C C . THR D 2 251 ? 76.181 95.397 34.891 1.00 43.50 231 THR D C 1
ATOM 11792 O O . THR D 2 251 ? 76.680 94.291 35.063 1.00 42.63 231 THR D O 1
ATOM 11796 N N . GLY D 2 252 ? 75.918 95.878 33.686 1.00 44.38 232 GLY D N 1
ATOM 11797 C CA . GLY D 2 252 ? 76.209 95.078 32.515 1.00 44.85 232 GLY D CA 1
ATOM 11798 C C . GLY D 2 252 ? 76.521 95.905 31.296 1.00 45.42 232 GLY D C 1
ATOM 11799 O O . GLY D 2 252 ? 76.340 97.124 31.274 1.00 46.39 232 GLY D O 1
ATOM 11800 N N . ASN D 2 253 ? 76.956 95.214 30.258 1.00 45.37 233 ASN D N 1
ATOM 11801 C CA . ASN D 2 253 ? 77.355 95.853 29.028 1.00 45.58 233 ASN D CA 1
ATOM 11802 C C . ASN D 2 253 ? 76.505 95.346 27.903 1.00 44.75 233 ASN D C 1
ATOM 11803 O O . ASN D 2 253 ? 75.997 94.231 27.951 1.00 43.32 233 ASN D O 1
ATOM 11808 N N . GLY D 2 254 ? 76.373 96.175 26.877 1.00 45.89 234 GLY D N 1
ATOM 11809 C CA . GLY D 2 254 ? 75.604 95.798 25.714 1.00 44.32 234 GLY D CA 1
ATOM 11810 C C . GLY D 2 254 ? 76.022 96.623 24.519 1.00 44.05 234 GLY D C 1
ATOM 11811 O O . GLY D 2 254 ? 75.203 96.864 23.632 1.00 45.15 234 GLY D O 1
ATOM 11812 N N . THR D 2 255 ? 77.282 97.049 24.468 1.00 42.62 235 THR D N 1
ATOM 11813 C CA . THR D 2 255 ? 77.710 97.870 23.347 1.00 44.17 235 THR D CA 1
ATOM 11814 C C . THR D 2 255 ? 77.718 97.111 22.018 1.00 43.85 235 THR D C 1
ATOM 11815 O O . THR D 2 255 ? 78.151 95.958 21.915 1.00 43.33 235 THR D O 1
ATOM 11819 N N . PHE D 2 256 ? 77.205 97.804 21.011 1.00 44.30 236 PHE D N 1
ATOM 11820 C CA . PHE D 2 256 ? 77.046 97.311 19.651 1.00 46.62 236 PHE D CA 1
ATOM 11821 C C . PHE D 2 256 ? 78.298 97.556 18.816 1.00 48.63 236 PHE D C 1
ATOM 11822 O O . PHE D 2 256 ? 78.886 98.644 18.854 1.00 50.57 236 PHE D O 1
ATOM 11830 N N . TRP D 2 257 ? 78.705 96.544 18.060 1.00 49.36 237 TRP D N 1
ATOM 11831 C CA . TRP D 2 257 ? 79.894 96.647 17.215 1.00 50.62 237 TRP D CA 1
ATOM 11832 C C . TRP D 2 257 ? 79.441 96.470 15.766 1.00 49.88 237 TRP D C 1
ATOM 11833 O O . TRP D 2 257 ? 79.120 95.363 15.347 1.00 49.59 237 TRP D O 1
ATOM 11844 N N . LEU D 2 258 ? 79.381 97.570 15.018 1.00 51.39 238 LEU D N 1
ATOM 11845 C CA . LEU D 2 258 ? 78.953 97.530 13.608 1.00 52.35 238 LEU D CA 1
ATOM 11846 C C . LEU D 2 258 ? 80.183 97.744 12.732 1.00 53.43 238 LEU D C 1
ATOM 11847 O O . LEU D 2 258 ? 80.769 98.829 12.729 1.00 52.69 238 LEU D O 1
ATOM 11852 N N . PRO D 2 259 ? 80.580 96.707 11.971 1.00 55.17 239 PRO D N 1
ATOM 11853 C CA . PRO D 2 259 ? 81.744 96.711 11.077 1.00 56.82 239 PRO D CA 1
ATOM 11854 C C . PRO D 2 259 ? 81.623 97.501 9.787 1.00 58.44 239 PRO D C 1
ATOM 11855 O O . PRO D 2 259 ? 80.560 97.543 9.177 1.00 56.58 239 PRO D O 1
ATOM 11859 N N . ARG D 2 260 ? 82.740 98.109 9.386 1.00 62.68 240 ARG D N 1
ATOM 11860 C CA . ARG D 2 260 ? 82.846 98.880 8.144 1.00 66.37 240 ARG D CA 1
ATOM 11861 C C . ARG D 2 260 ? 81.586 99.640 7.772 1.00 66.96 240 ARG D C 1
ATOM 11862 O O . ARG D 2 260 ? 81.000 99.409 6.713 1.00 67.35 240 ARG D O 1
ATOM 11870 N N . VAL D 2 261 ? 81.187 100.564 8.636 1.00 67.65 241 VAL D N 1
ATOM 11871 C CA . VAL D 2 261 ? 79.980 101.337 8.409 1.00 68.27 241 VAL D CA 1
ATOM 11872 C C . VAL D 2 261 ? 79.954 102.050 7.056 1.00 68.42 241 VAL D C 1
ATOM 11873 O O . VAL D 2 261 ? 80.960 102.592 6.592 1.00 68.23 241 VAL D O 1
ATOM 11877 N N . GLN D 2 262 ? 78.783 102.026 6.430 1.00 68.90 242 GLN D N 1
ATOM 11878 C CA . GLN D 2 262 ? 78.563 102.660 5.139 1.00 69.28 242 GLN D CA 1
ATOM 11879 C C . GLN D 2 262 ? 77.462 103.694 5.322 1.00 67.51 242 GLN D C 1
ATOM 11880 O O . GLN D 2 262 ? 76.726 103.646 6.297 1.00 68.30 242 GLN D O 1
ATOM 11886 N N . PRO D 2 263 ? 77.320 104.629 4.376 1.00 65.86 243 PRO D N 1
ATOM 11887 C CA . PRO D 2 263 ? 76.282 105.650 4.508 1.00 64.02 243 PRO D CA 1
ATOM 11888 C C . PRO D 2 263 ? 74.848 105.152 4.709 1.00 61.85 243 PRO D C 1
ATOM 11889 O O . PRO D 2 263 ? 74.043 105.817 5.371 1.00 62.05 243 PRO D O 1
ATOM 11893 N N . PHE D 2 264 ? 74.518 103.995 4.147 1.00 59.05 244 PHE D N 1
ATOM 11894 C CA . PHE D 2 264 ? 73.156 103.483 4.290 1.00 55.99 244 PHE D CA 1
ATOM 11895 C C . PHE D 2 264 ? 72.832 103.026 5.717 1.00 54.79 244 PHE D C 1
ATOM 11896 O O . PHE D 2 264 ? 71.664 102.845 6.063 1.00 54.47 244 PHE D O 1
ATOM 11904 N N . GLN D 2 265 ? 73.869 102.838 6.528 1.00 53.01 245 GLN D N 1
ATOM 11905 C CA . GLN D 2 265 ? 73.713 102.399 7.908 1.00 54.02 245 GLN D CA 1
ATOM 11906 C C . GLN D 2 265 ? 73.626 103.610 8.824 1.00 53.51 245 GLN D C 1
ATOM 11907 O O . GLN D 2 265 ? 73.577 103.491 10.038 1.00 54.65 245 GLN D O 1
ATOM 11913 N N . GLU D 2 266 ? 73.605 104.781 8.217 1.00 53.78 246 GLU D N 1
ATOM 11914 C CA . GLU D 2 266 ? 73.505 106.025 8.952 1.00 53.90 246 GLU D CA 1
ATOM 11915 C C . GLU D 2 266 ? 72.081 106.090 9.473 1.00 53.82 246 GLU D C 1
ATOM 11916 O O . GLU D 2 266 ? 71.176 105.527 8.850 1.00 52.63 246 GLU D O 1
ATOM 11922 N N . GLY D 2 267 ? 71.868 106.749 10.612 1.00 53.85 247 GLY D N 1
ATOM 11923 C CA . GLY D 2 267 ? 70.508 106.863 11.112 1.00 52.84 247 GLY D CA 1
ATOM 11924 C C . GLY D 2 267 ? 70.243 106.655 12.589 1.00 52.92 247 GLY D C 1
ATOM 11925 O O . GLY D 2 267 ? 71.139 106.743 13.436 1.00 53.71 247 GLY D O 1
ATOM 11926 N N . THR D 2 268 ? 68.983 106.380 12.894 1.00 50.42 248 THR D N 1
ATOM 11927 C CA . THR D 2 268 ? 68.570 106.185 14.263 1.00 49.71 248 THR D CA 1
ATOM 11928 C C . THR D 2 268 ? 68.648 104.733 14.723 1.00 48.30 248 THR D C 1
ATOM 11929 O O . THR D 2 268 ? 68.046 103.842 14.126 1.00 45.75 248 THR D O 1
ATOM 11933 N N . TYR D 2 269 ? 69.405 104.518 15.794 1.00 46.98 249 TYR D N 1
ATOM 11934 C CA . TYR D 2 269 ? 69.570 103.198 16.381 1.00 47.13 249 TYR D CA 1
ATOM 11935 C C . TYR D 2 269 ? 68.896 103.165 17.756 1.00 47.55 249 TYR D C 1
ATOM 11936 O O . TYR D 2 269 ? 69.066 104.084 18.565 1.00 47.91 249 TYR D O 1
ATOM 11945 N N . LEU D 2 270 ? 68.113 102.123 18.013 1.00 46.96 250 LEU D N 1
ATOM 11946 C CA . LEU D 2 270 ? 67.469 101.975 19.315 1.00 44.71 250 LEU D CA 1
ATOM 11947 C C . LEU D 2 270 ? 68.016 100.721 19.991 1.00 43.46 250 LEU D C 1
ATOM 11948 O O . LEU D 2 270 ? 68.128 99.662 19.364 1.00 42.82 250 LEU D O 1
ATOM 11953 N N . ALA D 2 271 ? 68.380 100.853 21.260 1.00 40.55 251 ALA D N 1
ATOM 11954 C CA . ALA D 2 271 ? 68.893 99.724 22.014 1.00 40.37 251 ALA D CA 1
ATOM 11955 C C . ALA D 2 271 ? 67.944 99.466 23.174 1.00 39.70 251 ALA D C 1
ATOM 11956 O O . ALA D 2 271 ? 67.538 100.395 23.874 1.00 39.69 251 ALA D O 1
ATOM 11958 N N . THR D 2 272 ? 67.578 98.204 23.366 1.00 38.54 252 THR D N 1
ATOM 11959 C CA . THR D 2 272 ? 66.679 97.849 24.446 1.00 36.71 252 THR D CA 1
ATOM 11960 C C . THR D 2 272 ? 67.246 96.730 25.299 1.00 37.53 252 THR D C 1
ATOM 11961 O O . THR D 2 272 ? 67.799 95.749 24.789 1.00 35.88 252 THR D O 1
ATOM 11965 N N . ILE D 2 273 ? 67.138 96.908 26.610 1.00 38.09 253 ILE D N 1
ATOM 11966 C CA . ILE D 2 273 ? 67.570 95.890 27.541 1.00 38.88 253 ILE D CA 1
ATOM 11967 C C . ILE D 2 273 ? 66.299 95.310 28.131 1.00 38.93 253 ILE D C 1
ATOM 11968 O O . ILE D 2 273 ? 65.374 96.043 28.472 1.00 38.45 253 ILE D O 1
ATOM 11973 N N . HIS D 2 274 ? 66.249 93.989 28.217 1.00 40.57 254 HIS D N 1
ATOM 11974 C CA . HIS D 2 274 ? 65.081 93.297 28.750 1.00 40.67 254 HIS D CA 1
ATOM 11975 C C . HIS D 2 274 ? 65.353 92.493 30.004 1.00 41.61 254 HIS D C 1
ATOM 11976 O O . HIS D 2 274 ? 66.351 91.782 30.093 1.00 43.64 254 HIS D O 1
ATOM 11983 N N . LEU D 2 275 ? 64.448 92.615 30.966 1.00 42.18 255 LEU D N 1
ATOM 11984 C CA . LEU D 2 275 ? 64.492 91.839 32.197 1.00 42.19 255 LEU D CA 1
ATOM 11985 C C . LEU D 2 275 ? 63.051 91.377 32.328 1.00 42.63 255 LEU D C 1
ATOM 11986 O O . LEU D 2 275 ? 62.151 92.001 31.751 1.00 42.12 255 LEU D O 1
ATOM 11991 N N . PRO D 2 276 ? 62.805 90.270 33.052 1.00 42.24 256 PRO D N 1
ATOM 11992 C CA . PRO D 2 276 ? 61.415 89.830 33.156 1.00 41.72 256 PRO D CA 1
ATOM 11993 C C . PRO D 2 276 ? 60.482 90.984 33.445 1.00 43.24 256 PRO D C 1
ATOM 11994 O O . PRO D 2 276 ? 60.643 91.706 34.435 1.00 45.41 256 PRO D O 1
ATOM 11998 N N . TYR D 2 277 ? 59.539 91.178 32.531 1.00 43.22 257 TYR D N 1
ATOM 11999 C CA . TYR D 2 277 ? 58.538 92.224 32.638 1.00 43.44 257 TYR D CA 1
ATOM 12000 C C . TYR D 2 277 ? 59.015 93.655 32.572 1.00 42.40 257 TYR D C 1
ATOM 12001 O O . TYR D 2 277 ? 58.195 94.567 32.625 1.00 42.56 257 TYR D O 1
ATOM 12010 N N . LEU D 2 278 ? 60.324 93.860 32.453 1.00 42.61 258 LEU D N 1
ATOM 12011 C CA . LEU D 2 278 ? 60.887 95.218 32.418 1.00 42.30 258 LEU D CA 1
ATOM 12012 C C . LEU D 2 278 ? 61.795 95.468 31.216 1.00 42.61 258 LEU D C 1
ATOM 12013 O O . LEU D 2 278 ? 62.559 94.595 30.804 1.00 43.12 258 LEU D O 1
ATOM 12018 N N . GLN D 2 279 ? 61.711 96.666 30.654 1.00 43.63 259 GLN D N 1
ATOM 12019 C CA . GLN D 2 279 ? 62.549 97.019 29.523 1.00 43.50 259 GLN D CA 1
ATOM 12020 C C . GLN D 2 279 ? 62.909 98.496 29.541 1.00 42.94 259 GLN D C 1
ATOM 12021 O O . GLN D 2 279 ? 62.111 99.336 29.951 1.00 43.48 259 GLN D O 1
ATOM 12027 N N . GLY D 2 280 ? 64.130 98.799 29.115 1.00 42.49 260 GLY D N 1
ATOM 12028 C CA . GLY D 2 280 ? 64.594 100.174 29.055 1.00 43.10 260 GLY D CA 1
ATOM 12029 C C . GLY D 2 280 ? 65.169 100.458 27.672 1.00 44.55 260 GLY D C 1
ATOM 12030 O O . GLY D 2 280 ? 65.930 99.650 27.126 1.00 42.82 260 GLY D O 1
ATOM 12031 N N . GLN D 2 281 ? 64.841 101.616 27.107 1.00 44.66 261 GLN D N 1
ATOM 12032 C CA . GLN D 2 281 ? 65.312 101.922 25.765 1.00 45.33 261 GLN D CA 1
ATOM 12033 C C . GLN D 2 281 ? 66.051 103.242 25.575 1.00 44.11 261 GLN D C 1
ATOM 12034 O O . GLN D 2 281 ? 65.646 104.272 26.115 1.00 41.80 261 GLN D O 1
ATOM 12040 N N . VAL D 2 282 ? 67.138 103.200 24.802 1.00 42.85 262 VAL D N 1
ATOM 12041 C CA . VAL D 2 282 ? 67.910 104.401 24.506 1.00 42.85 262 VAL D CA 1
ATOM 12042 C C . VAL D 2 282 ? 68.069 104.611 22.990 1.00 44.85 262 VAL D C 1
ATOM 12043 O O . VAL D 2 282 ? 68.097 103.661 22.195 1.00 43.84 262 VAL D O 1
ATOM 12047 N N . THR D 2 283 ? 68.180 105.877 22.604 1.00 45.87 263 THR D N 1
ATOM 12048 C CA . THR D 2 283 ? 68.306 106.252 21.207 1.00 45.11 263 THR D CA 1
ATOM 12049 C C . THR D 2 283 ? 69.653 106.870 20.852 1.00 46.40 263 THR D C 1
ATOM 12050 O O . THR D 2 283 ? 70.136 107.785 21.524 1.00 45.90 263 THR D O 1
ATOM 12054 N N . LEU D 2 284 ? 70.255 106.356 19.787 1.00 45.43 264 LEU D N 1
ATOM 12055 C CA . LEU D 2 284 ? 71.537 106.854 19.332 1.00 47.51 264 LEU D CA 1
ATOM 12056 C C . LEU D 2 284 ? 71.358 107.361 17.899 1.00 48.04 264 LEU D C 1
ATOM 12057 O O . LEU D 2 284 ? 70.566 106.801 17.125 1.00 48.22 264 LEU D O 1
ATOM 12062 N N . GLU D 2 285 ? 72.076 108.421 17.549 1.00 47.33 265 GLU D N 1
ATOM 12063 C CA . GLU D 2 285 ? 71.980 108.974 16.197 1.00 49.20 265 GLU D CA 1
ATOM 12064 C C . GLU D 2 285 ? 73.360 108.882 15.539 1.00 47.28 265 GLU D C 1
ATOM 12065 O O . GLU D 2 285 ? 74.276 109.657 15.822 1.00 48.03 265 GLU D O 1
ATOM 12071 N N . LEU D 2 286 ? 73.492 107.903 14.662 1.00 47.05 266 LEU D N 1
ATOM 12072 C CA . LEU D 2 286 ? 74.748 107.637 13.982 1.00 49.79 266 LEU D CA 1
ATOM 12073 C C . LEU D 2 286 ? 74.908 108.417 12.686 1.00 51.45 266 LEU D C 1
ATOM 12074 O O . LEU D 2 286 ? 74.071 108.324 11.771 1.00 52.27 266 LEU D O 1
ATOM 12079 N N . ALA D 2 287 ? 75.992 109.188 12.630 1.00 51.16 267 ALA D N 1
ATOM 12080 C CA . ALA D 2 287 ? 76.336 109.999 11.471 1.00 50.59 267 ALA D CA 1
ATOM 12081 C C . ALA D 2 287 ? 77.589 109.403 10.847 1.00 51.95 267 ALA D C 1
ATOM 12082 O O . ALA D 2 287 ? 78.526 109.028 11.550 1.00 51.72 267 ALA D O 1
ATOM 12084 N N . VAL D 2 288 ? 77.599 109.292 9.526 1.00 54.54 268 VAL D N 1
ATOM 12085 C CA . VAL D 2 288 ? 78.766 108.765 8.836 1.00 56.20 268 VAL D CA 1
ATOM 12086 C C . VAL D 2 288 ? 79.433 109.927 8.121 1.00 58.18 268 VAL D C 1
ATOM 12087 O O . VAL D 2 288 ? 78.757 110.872 7.693 1.00 58.49 268 VAL D O 1
ATOM 12091 N N . TYR D 2 289 ? 80.755 109.864 7.998 1.00 59.43 269 TYR D N 1
ATOM 12092 C CA . TYR D 2 289 ? 81.500 110.934 7.353 1.00 61.82 269 TYR D CA 1
ATOM 12093 C C . TYR D 2 289 ? 82.864 110.462 6.862 1.00 63.47 269 TYR D C 1
ATOM 12094 O O . TYR D 2 289 ? 83.444 109.533 7.416 1.00 63.99 269 TYR D O 1
ATOM 12103 N N . LYS D 2 290 ? 83.363 111.098 5.808 1.00 64.83 270 LYS D N 1
ATOM 12104 C CA . LYS D 2 290 ? 84.680 110.788 5.269 1.00 66.08 270 LYS D CA 1
ATOM 12105 C C . LYS D 2 290 ? 85.278 112.090 4.756 1.00 66.05 270 LYS D C 1
ATOM 12106 O O . LYS D 2 290 ? 84.718 112.734 3.867 1.00 65.10 270 LYS D O 1
ATOM 12112 N N . PRO D 2 291 ? 86.418 112.504 5.329 1.00 66.72 271 PRO D N 1
ATOM 12113 C CA . PRO D 2 291 ? 87.085 113.740 4.914 1.00 66.36 271 PRO D CA 1
ATOM 12114 C C . PRO D 2 291 ? 87.691 113.564 3.520 1.00 65.82 271 PRO D C 1
ATOM 12115 O O . PRO D 2 291 ? 88.125 112.473 3.137 1.00 64.21 271 PRO D O 1
ATOM 12119 N N . PRO D 2 292 ? 87.729 114.644 2.739 1.00 66.82 272 PRO D N 1
ATOM 12120 C CA . PRO D 2 292 ? 88.282 114.552 1.387 1.00 67.34 272 PRO D CA 1
ATOM 12121 C C . PRO D 2 292 ? 89.797 114.582 1.280 1.00 67.58 272 PRO D C 1
ATOM 12122 O O . PRO D 2 292 ? 90.476 115.214 2.082 1.00 66.73 272 PRO D O 1
ATOM 12126 N N . LYS D 2 293 ? 90.319 113.876 0.286 1.00 69.37 273 LYS D N 1
ATOM 12127 C CA . LYS D 2 293 ? 91.752 113.896 0.024 1.00 72.19 273 LYS D CA 1
ATOM 12128 C C . LYS D 2 293 ? 91.879 115.018 -1.007 1.00 71.82 273 LYS D C 1
ATOM 12129 O O . LYS D 2 293 ? 91.157 115.033 -2.008 1.00 71.83 273 LYS D O 1
ATOM 12135 N N . VAL D 2 294 ? 92.772 115.965 -0.751 1.00 71.12 274 VAL D N 1
ATOM 12136 C CA . VAL D 2 294 ? 92.953 117.093 -1.650 1.00 70.81 274 VAL D CA 1
ATOM 12137 C C . VAL D 2 294 ? 94.313 117.093 -2.347 1.00 71.50 274 VAL D C 1
ATOM 12138 O O . VAL D 2 294 ? 95.345 116.955 -1.699 1.00 70.60 274 VAL D O 1
ATOM 12142 N N . SER D 2 295 ? 94.309 117.251 -3.667 1.00 71.98 275 SER D N 1
ATOM 12143 C CA . SER D 2 295 ? 95.552 117.299 -4.429 1.00 73.22 275 SER D CA 1
ATOM 12144 C C . SER D 2 295 ? 95.419 118.185 -5.682 1.00 75.40 275 SER D C 1
ATOM 12145 O O . SER D 2 295 ? 94.319 118.382 -6.201 1.00 76.17 275 SER D O 1
ATOM 12148 N N . LEU D 2 296 ? 96.539 118.727 -6.157 1.00 77.21 276 LEU D N 1
ATOM 12149 C CA . LEU D 2 296 ? 96.538 119.586 -7.338 1.00 78.30 276 LEU D CA 1
ATOM 12150 C C . LEU D 2 296 ? 97.217 118.983 -8.556 1.00 81.00 276 LEU D C 1
ATOM 12151 O O . LEU D 2 296 ? 98.051 118.085 -8.449 1.00 81.35 276 LEU D O 1
ATOM 12156 N N . MET D 2 297 ? 96.844 119.508 -9.718 1.00 84.63 277 MET D N 1
ATOM 12157 C CA . MET D 2 297 ? 97.388 119.099 -11.007 1.00 88.78 277 MET D CA 1
ATOM 12158 C C . MET D 2 297 ? 97.441 120.344 -11.905 1.00 90.78 277 MET D C 1
ATOM 12159 O O . MET D 2 297 ? 96.447 121.055 -12.044 1.00 90.41 277 MET D O 1
ATOM 12164 N N . PRO D 2 298 ? 98.605 120.629 -12.514 1.00 93.11 278 PRO D N 1
ATOM 12165 C CA . PRO D 2 298 ? 99.852 119.862 -12.408 1.00 95.37 278 PRO D CA 1
ATOM 12166 C C . PRO D 2 298 ? 100.376 119.878 -10.974 1.00 97.62 278 PRO D C 1
ATOM 12167 O O . PRO D 2 298 ? 100.149 120.843 -10.242 1.00 97.69 278 PRO D O 1
ATOM 12171 N N . ALA D 2 299 ? 101.069 118.813 -10.575 1.00 100.15 279 ALA D N 1
ATOM 12172 C CA . ALA D 2 299 ? 101.619 118.721 -9.222 1.00 103.41 279 ALA D CA 1
ATOM 12173 C C . ALA D 2 299 ? 102.699 119.783 -8.998 1.00 105.41 279 ALA D C 1
ATOM 12174 O O . ALA D 2 299 ? 102.879 120.282 -7.885 1.00 105.91 279 ALA D O 1
ATOM 12176 N N . THR D 2 300 ? 103.414 120.118 -10.067 1.00 107.78 280 THR D N 1
ATOM 12177 C CA . THR D 2 300 ? 104.468 121.128 -10.026 1.00 110.19 280 THR D CA 1
ATOM 12178 C C . THR D 2 300 ? 104.450 121.903 -11.346 1.00 111.83 280 THR D C 1
ATOM 12179 O O . THR D 2 300 ? 104.115 121.348 -12.394 1.00 111.80 280 THR D O 1
ATOM 12183 N N . LEU D 2 301 ? 104.802 123.185 -11.293 1.00 113.57 281 LEU D N 1
ATOM 12184 C CA . LEU D 2 301 ? 104.807 124.020 -12.492 1.00 115.57 281 LEU D CA 1
ATOM 12185 C C . LEU D 2 301 ? 106.204 124.320 -13.012 1.00 117.27 281 LEU D C 1
ATOM 12186 O O . LEU D 2 301 ? 107.146 124.464 -12.232 1.00 118.00 281 LEU D O 1
ATOM 12191 N N . ALA D 2 302 ? 106.328 124.423 -14.333 1.00 118.54 282 ALA D N 1
ATOM 12192 C CA . ALA D 2 302 ? 107.608 124.726 -14.966 1.00 119.83 282 ALA D CA 1
ATOM 12193 C C . ALA D 2 302 ? 107.843 126.234 -14.920 1.00 120.59 282 ALA D C 1
ATOM 12194 O O . ALA D 2 302 ? 106.956 126.994 -14.526 1.00 120.65 282 ALA D O 1
ATOM 12196 N N . ARG D 2 303 ? 109.039 126.665 -15.310 1.00 121.24 283 ARG D N 1
ATOM 12197 C CA . ARG D 2 303 ? 109.360 128.086 -15.313 1.00 121.25 283 ARG D CA 1
ATOM 12198 C C . ARG D 2 303 ? 108.586 128.756 -16.437 1.00 120.30 283 ARG D C 1
ATOM 12199 O O . ARG D 2 303 ? 108.351 128.151 -17.483 1.00 120.18 283 ARG D O 1
ATOM 12207 N N . ALA D 2 304 ? 108.182 130.003 -16.221 1.00 119.22 284 ALA D N 1
ATOM 12208 C CA . ALA D 2 304 ? 107.421 130.732 -17.229 1.00 118.29 284 ALA D CA 1
ATOM 12209 C C . ALA D 2 304 ? 107.813 132.202 -17.308 1.00 117.28 284 ALA D C 1
ATOM 12210 O O . ALA D 2 304 ? 108.184 132.815 -16.305 1.00 117.30 284 ALA D O 1
ATOM 12212 N N . ALA D 2 305 ? 107.723 132.762 -18.511 1.00 115.46 285 ALA D N 1
ATOM 12213 C CA . ALA D 2 305 ? 108.065 134.158 -18.735 1.00 113.68 285 ALA D CA 1
ATOM 12214 C C . ALA D 2 305 ? 106.898 135.049 -18.335 1.00 112.16 285 ALA D C 1
ATOM 12215 O O . ALA D 2 305 ? 105.743 134.661 -18.476 1.00 111.92 285 ALA D O 1
ATOM 12217 N N . PRO D 2 306 ? 107.186 136.257 -17.824 1.00 110.77 286 PRO D N 1
ATOM 12218 C CA . PRO D 2 306 ? 106.130 137.190 -17.410 1.00 109.40 286 PRO D CA 1
ATOM 12219 C C . PRO D 2 306 ? 105.065 137.358 -18.495 1.00 107.70 286 PRO D C 1
ATOM 12220 O O . PRO D 2 306 ? 105.322 137.080 -19.668 1.00 108.14 286 PRO D O 1
ATOM 12224 N N . GLY D 2 307 ? 103.873 137.805 -18.104 1.00 105.25 287 GLY D N 1
ATOM 12225 C CA . GLY D 2 307 ? 102.797 137.999 -19.066 1.00 102.33 287 GLY D CA 1
ATOM 12226 C C . GLY D 2 307 ? 102.264 136.705 -19.659 1.00 100.38 287 GLY D C 1
ATOM 12227 O O . GLY D 2 307 ? 101.358 136.721 -20.493 1.00 99.32 287 GLY D O 1
ATOM 12228 N N . GLU D 2 308 ? 102.833 135.584 -19.222 1.00 98.78 288 GLU D N 1
ATOM 12229 C CA . GLU D 2 308 ? 102.438 134.251 -19.685 1.00 96.69 288 GLU D CA 1
ATOM 12230 C C . GLU D 2 308 ? 101.507 133.634 -18.625 1.00 94.83 288 GLU D C 1
ATOM 12231 O O . GLU D 2 308 ? 101.759 133.759 -17.420 1.00 94.75 288 GLU D O 1
ATOM 12237 N N . ALA D 2 309 ? 100.437 132.973 -19.072 1.00 91.58 289 ALA D N 1
ATOM 12238 C CA . ALA D 2 309 ? 99.467 132.360 -18.158 1.00 87.70 289 ALA D CA 1
ATOM 12239 C C . ALA D 2 309 ? 99.745 130.891 -17.839 1.00 84.90 289 ALA D C 1
ATOM 12240 O O . ALA D 2 309 ? 99.933 130.074 -18.746 1.00 84.36 289 ALA D O 1
ATOM 12242 N N . PRO D 2 310 ? 99.767 130.534 -16.536 1.00 81.99 290 PRO D N 1
ATOM 12243 C CA . PRO D 2 310 ? 100.021 129.141 -16.166 1.00 79.14 290 PRO D CA 1
ATOM 12244 C C . PRO D 2 310 ? 98.884 128.232 -16.620 1.00 76.25 290 PRO D C 1
ATOM 12245 O O . PRO D 2 310 ? 97.775 128.688 -16.912 1.00 74.72 290 PRO D O 1
ATOM 12249 N N . PRO D 2 311 ? 99.152 126.927 -16.694 1.00 74.52 291 PRO D N 1
ATOM 12250 C CA . PRO D 2 311 ? 98.129 125.972 -17.120 1.00 73.31 291 PRO D CA 1
ATOM 12251 C C . PRO D 2 311 ? 96.985 125.872 -16.124 1.00 71.86 291 PRO D C 1
ATOM 12252 O O . PRO D 2 311 ? 97.182 126.033 -14.918 1.00 72.17 291 PRO D O 1
ATOM 12256 N N . GLU D 2 312 ? 95.789 125.610 -16.640 1.00 69.52 292 GLU D N 1
ATOM 12257 C CA . GLU D 2 312 ? 94.610 125.458 -15.803 1.00 66.68 292 GLU D CA 1
ATOM 12258 C C . GLU D 2 312 ? 94.979 124.523 -14.646 1.00 65.22 292 GLU D C 1
ATOM 12259 O O . GLU D 2 312 ? 95.588 123.465 -14.850 1.00 63.62 292 GLU D O 1
ATOM 12265 N N . LEU D 2 313 ? 94.633 124.933 -13.430 1.00 63.16 293 LEU D N 1
ATOM 12266 C CA . LEU D 2 313 ? 94.924 124.137 -12.244 1.00 60.31 293 LEU D CA 1
ATOM 12267 C C . LEU D 2 313 ? 93.686 123.347 -11.832 1.00 59.21 293 LEU D C 1
ATOM 12268 O O . LEU D 2 313 ? 92.585 123.893 -11.752 1.00 59.01 293 LEU D O 1
ATOM 12273 N N . LEU D 2 314 ? 93.877 122.059 -11.572 1.00 58.37 294 LEU D N 1
ATOM 12274 C CA . LEU D 2 314 ? 92.780 121.186 -11.179 1.00 57.79 294 LEU D CA 1
ATOM 12275 C C . LEU D 2 314 ? 92.950 120.708 -9.734 1.00 58.37 294 LEU D C 1
ATOM 12276 O O . LEU D 2 314 ? 93.924 120.038 -9.402 1.00 58.98 294 LEU D O 1
ATOM 12281 N N . CYS D 2 315 ? 92.001 121.069 -8.875 1.00 59.47 295 CYS D N 1
ATOM 12282 C CA . CYS D 2 315 ? 92.037 120.676 -7.465 1.00 59.69 295 CYS D CA 1
ATOM 12283 C C . CYS D 2 315 ? 91.104 119.490 -7.267 1.00 58.65 295 CYS D C 1
ATOM 12284 O O . CYS D 2 315 ? 89.884 119.651 -7.282 1.00 57.61 295 CYS D O 1
ATOM 12287 N N . LEU D 2 316 ? 91.676 118.296 -7.113 1.00 57.56 296 LEU D N 1
ATOM 12288 C CA . LEU D 2 316 ? 90.877 117.096 -6.904 1.00 57.49 296 LEU D CA 1
ATOM 12289 C C . LEU D 2 316 ? 90.454 116.961 -5.447 1.00 56.99 296 LEU D C 1
ATOM 12290 O O . LEU D 2 316 ? 91.296 116.923 -4.543 1.00 56.19 296 LEU D O 1
ATOM 12295 N N . VAL D 2 317 ? 89.145 116.923 -5.220 1.00 55.55 297 VAL D N 1
ATOM 12296 C CA . VAL D 2 317 ? 88.604 116.755 -3.874 1.00 55.57 297 VAL D CA 1
ATOM 12297 C C . VAL D 2 317 ? 88.004 115.355 -3.917 1.00 54.93 297 VAL D C 1
ATOM 12298 O O . VAL D 2 317 ? 86.856 115.174 -4.318 1.00 53.04 297 VAL D O 1
ATOM 12302 N N . SER D 2 318 ? 88.789 114.366 -3.495 1.00 56.15 298 SER D N 1
ATOM 12303 C CA . SER D 2 318 ? 88.364 112.965 -3.585 1.00 57.91 298 SER D CA 1
ATOM 12304 C C . SER D 2 318 ? 87.749 112.231 -2.406 1.00 56.58 298 SER D C 1
ATOM 12305 O O . SER D 2 318 ? 88.118 112.437 -1.244 1.00 56.52 298 SER D O 1
ATOM 12308 N N . HIS D 2 319 ? 86.827 111.338 -2.759 1.00 55.78 299 HIS D N 1
ATOM 12309 C CA . HIS D 2 319 ? 86.111 110.481 -1.824 1.00 55.11 299 HIS D CA 1
ATOM 12310 C C . HIS D 2 319 ? 85.789 111.071 -0.457 1.00 53.30 299 HIS D C 1
ATOM 12311 O O . HIS D 2 319 ? 86.473 110.771 0.518 1.00 53.59 299 HIS D O 1
ATOM 12318 N N . PHE D 2 320 ? 84.759 111.911 -0.393 1.00 51.45 300 PHE D N 1
ATOM 12319 C CA . PHE D 2 320 ? 84.334 112.502 0.874 1.00 49.79 300 PHE D CA 1
ATOM 12320 C C . PHE D 2 320 ? 82.841 112.259 1.054 1.00 49.28 300 PHE D C 1
ATOM 12321 O O . PHE D 2 320 ? 82.149 111.904 0.095 1.00 47.68 300 PHE D O 1
ATOM 12329 N N . TYR D 2 321 ? 82.356 112.417 2.286 1.00 49.65 301 TYR D N 1
ATOM 12330 C CA . TYR D 2 321 ? 80.933 112.231 2.594 1.00 50.02 301 TYR D CA 1
ATOM 12331 C C . TYR D 2 321 ? 80.591 112.893 3.922 1.00 49.92 301 TYR D C 1
ATOM 12332 O O . TYR D 2 321 ? 81.398 112.857 4.853 1.00 49.05 301 TYR D O 1
ATOM 12341 N N . PRO D 2 322 ? 79.403 113.532 4.026 1.00 50.05 302 PRO D N 1
ATOM 12342 C CA . PRO D 2 322 ? 78.312 113.730 3.051 1.00 49.73 302 PRO D CA 1
ATOM 12343 C C . PRO D 2 322 ? 78.756 114.658 1.914 1.00 49.58 302 PRO D C 1
ATOM 12344 O O . PRO D 2 322 ? 79.756 115.372 2.038 1.00 47.21 302 PRO D O 1
ATOM 12348 N N . SER D 2 323 ? 77.987 114.678 0.831 1.00 50.78 303 SER D N 1
ATOM 12349 C CA . SER D 2 323 ? 78.341 115.501 -0.320 1.00 52.55 303 SER D CA 1
ATOM 12350 C C . SER D 2 323 ? 78.221 116.998 -0.074 1.00 53.03 303 SER D C 1
ATOM 12351 O O . SER D 2 323 ? 79.064 117.767 -0.526 1.00 54.44 303 SER D O 1
ATOM 12354 N N . GLY D 2 324 ? 77.189 117.412 0.650 1.00 53.00 304 GLY D N 1
ATOM 12355 C CA . GLY D 2 324 ? 77.002 118.832 0.901 1.00 52.91 304 GLY D CA 1
ATOM 12356 C C . GLY D 2 324 ? 78.049 119.465 1.790 1.00 53.00 304 GLY D C 1
ATOM 12357 O O . GLY D 2 324 ? 78.850 118.764 2.399 1.00 53.81 304 GLY D O 1
ATOM 12358 N N . GLY D 2 325 ? 78.049 120.794 1.859 1.00 53.18 305 GLY D N 1
ATOM 12359 C CA . GLY D 2 325 ? 79.009 121.484 2.707 1.00 54.93 305 GLY D CA 1
ATOM 12360 C C . GLY D 2 325 ? 80.443 121.583 2.206 1.00 56.36 305 GLY D C 1
ATOM 12361 O O . GLY D 2 325 ? 81.319 122.041 2.947 1.00 55.73 305 GLY D O 1
ATOM 12362 N N . LEU D 2 326 ? 80.693 121.157 0.966 1.00 57.90 306 LEU D N 1
ATOM 12363 C CA . LEU D 2 326 ? 82.040 121.227 0.392 1.00 59.49 306 LEU D CA 1
ATOM 12364 C C . LEU D 2 326 ? 82.218 122.602 -0.255 1.00 61.21 306 LEU D C 1
ATOM 12365 O O . LEU D 2 326 ? 81.431 123.015 -1.117 1.00 60.22 306 LEU D O 1
ATOM 12370 N N . GLU D 2 327 ? 83.249 123.314 0.177 1.00 62.56 307 GLU D N 1
ATOM 12371 C CA . GLU D 2 327 ? 83.519 124.633 -0.360 1.00 63.85 307 GLU D CA 1
ATOM 12372 C C . GLU D 2 327 ? 84.955 124.689 -0.843 1.00 64.11 307 GLU D C 1
ATOM 12373 O O . GLU D 2 327 ? 85.865 124.161 -0.192 1.00 63.92 307 GLU D O 1
ATOM 12379 N N . VAL D 2 328 ? 85.146 125.322 -1.995 1.00 63.63 308 VAL D N 1
ATOM 12380 C CA . VAL D 2 328 ? 86.466 125.450 -2.590 1.00 62.90 308 VAL D CA 1
ATOM 12381 C C . VAL D 2 328 ? 86.907 126.899 -2.633 1.00 63.13 308 VAL D C 1
ATOM 12382 O O . VAL D 2 328 ? 86.175 127.773 -3.097 1.00 62.57 308 VAL D O 1
ATOM 12386 N N . GLU D 2 329 ? 88.108 127.145 -2.133 1.00 63.13 309 GLU D N 1
ATOM 12387 C CA . GLU D 2 329 ? 88.671 128.482 -2.123 1.00 64.01 309 GLU D CA 1
ATOM 12388 C C . GLU D 2 329 ? 90.049 128.391 -2.754 1.00 63.32 309 GLU D C 1
ATOM 12389 O O . GLU D 2 329 ? 90.803 127.460 -2.475 1.00 64.43 309 GLU D O 1
ATOM 12395 N N . TRP D 2 330 ? 90.361 129.337 -3.629 1.00 62.01 310 TRP D N 1
ATOM 12396 C CA . TRP D 2 330 ? 91.662 129.367 -4.279 1.00 61.03 310 TRP D CA 1
ATOM 12397 C C . TRP D 2 330 ? 92.436 130.539 -3.697 1.00 63.05 310 TRP D C 1
ATOM 12398 O O . TRP D 2 330 ? 91.883 131.628 -3.520 1.00 62.47 310 TRP D O 1
ATOM 12409 N N . GLU D 2 331 ? 93.713 130.317 -3.399 1.00 65.57 311 GLU D N 1
ATOM 12410 C CA . GLU D 2 331 ? 94.549 131.364 -2.817 1.00 68.82 311 GLU D CA 1
ATOM 12411 C C . GLU D 2 331 ? 95.911 131.459 -3.497 1.00 69.67 311 GLU D C 1
ATOM 12412 O O . GLU D 2 331 ? 96.346 130.529 -4.177 1.00 69.72 311 GLU D O 1
ATOM 12418 N N . LEU D 2 332 ? 96.568 132.601 -3.311 1.00 71.47 312 LEU D N 1
ATOM 12419 C CA . LEU D 2 332 ? 97.915 132.822 -3.831 1.00 73.46 312 LEU D CA 1
ATOM 12420 C C . LEU D 2 332 ? 98.738 133.091 -2.581 1.00 75.68 312 LEU D C 1
ATOM 12421 O O . LEU D 2 332 ? 98.609 134.144 -1.950 1.00 75.31 312 LEU D O 1
ATOM 12426 N N . ARG D 2 333 ? 99.570 132.125 -2.214 1.00 78.85 313 ARG D N 1
ATOM 12427 C CA . ARG D 2 333 ? 100.382 132.241 -1.009 1.00 82.34 313 ARG D CA 1
ATOM 12428 C C . ARG D 2 333 ? 101.794 132.756 -1.243 1.00 83.67 313 ARG D C 1
ATOM 12429 O O . ARG D 2 333 ? 102.402 132.495 -2.283 1.00 83.29 313 ARG D O 1
ATOM 12437 N N . GLY D 2 334 ? 102.300 133.500 -0.262 1.00 85.66 314 GLY D N 1
ATOM 12438 C CA . GLY D 2 334 ? 103.637 134.056 -0.358 1.00 87.56 314 GLY D CA 1
ATOM 12439 C C . GLY D 2 334 ? 103.848 134.948 -1.571 1.00 88.59 314 GLY D C 1
ATOM 12440 O O . GLY D 2 334 ? 104.735 134.683 -2.388 1.00 88.58 314 GLY D O 1
ATOM 12441 N N . GLY D 2 335 ? 103.048 136.010 -1.684 1.00 88.99 315 GLY D N 1
ATOM 12442 C CA . GLY D 2 335 ? 103.174 136.921 -2.812 1.00 89.70 315 GLY D CA 1
ATOM 12443 C C . GLY D 2 335 ? 103.132 138.396 -2.446 1.00 89.85 315 GLY D C 1
ATOM 12444 O O . GLY D 2 335 ? 103.556 139.253 -3.227 1.00 89.44 315 GLY D O 1
ATOM 12445 N N . GLN D 2 341 ? 96.271 135.638 0.265 1.00 79.87 321 GLN D N 1
ATOM 12446 C CA . GLN D 2 341 ? 95.439 136.514 -0.556 1.00 79.57 321 GLN D CA 1
ATOM 12447 C C . GLN D 2 341 ? 94.594 135.639 -1.494 1.00 78.99 321 GLN D C 1
ATOM 12448 O O . GLN D 2 341 ? 95.065 134.605 -1.985 1.00 79.02 321 GLN D O 1
ATOM 12454 N N . LYS D 2 342 ? 93.348 136.040 -1.735 1.00 77.51 322 LYS D N 1
ATOM 12455 C CA . LYS D 2 342 ? 92.479 135.270 -2.621 1.00 76.29 322 LYS D CA 1
ATOM 12456 C C . LYS D 2 342 ? 92.999 135.353 -4.062 1.00 75.90 322 LYS D C 1
ATOM 12457 O O . LYS D 2 342 ? 93.242 136.443 -4.582 1.00 76.47 322 LYS D O 1
ATOM 12463 N N . ALA D 2 343 ? 93.164 134.201 -4.707 1.00 74.94 323 ALA D N 1
ATOM 12464 C CA . ALA D 2 343 ? 93.669 134.155 -6.080 1.00 74.77 323 ALA D CA 1
ATOM 12465 C C . ALA D 2 343 ? 92.726 134.750 -7.127 1.00 74.39 323 ALA D C 1
ATOM 12466 O O . ALA D 2 343 ? 91.511 134.754 -6.961 1.00 74.83 323 ALA D O 1
ATOM 12468 N N . GLU D 2 344 ? 93.306 135.248 -8.214 1.00 74.27 324 GLU D N 1
ATOM 12469 C CA . GLU D 2 344 ? 92.535 135.837 -9.301 1.00 73.44 324 GLU D CA 1
ATOM 12470 C C . GLU D 2 344 ? 92.508 134.917 -10.506 1.00 71.37 324 GLU D C 1
ATOM 12471 O O . GLU D 2 344 ? 93.316 133.995 -10.626 1.00 73.05 324 GLU D O 1
ATOM 12477 N N . GLY D 2 345 ? 91.584 135.183 -11.414 1.00 67.89 325 GLY D N 1
ATOM 12478 C CA . GLY D 2 345 ? 91.473 134.350 -12.586 1.00 64.07 325 GLY D CA 1
ATOM 12479 C C . GLY D 2 345 ? 90.097 133.732 -12.625 1.00 61.89 325 GLY D C 1
ATOM 12480 O O . GLY D 2 345 ? 89.240 134.038 -11.792 1.00 60.41 325 GLY D O 1
ATOM 12481 N N . GLN D 2 346 ? 89.887 132.866 -13.607 1.00 61.66 326 GLN D N 1
ATOM 12482 C CA . GLN D 2 346 ? 88.612 132.192 -13.778 1.00 61.32 326 GLN D CA 1
ATOM 12483 C C . GLN D 2 346 ? 88.614 130.918 -12.940 1.00 58.48 326 GLN D C 1
ATOM 12484 O O . GLN D 2 346 ? 89.630 130.219 -12.870 1.00 56.65 326 GLN D O 1
ATOM 12490 N N . ARG D 2 347 ? 87.486 130.624 -12.302 1.00 54.87 327 ARG D N 1
ATOM 12491 C CA . ARG D 2 347 ? 87.376 129.416 -11.499 1.00 53.11 327 ARG D CA 1
ATOM 12492 C C . ARG D 2 347 ? 86.007 128.815 -11.692 1.00 50.33 327 ARG D C 1
ATOM 12493 O O . ARG D 2 347 ? 85.036 129.536 -11.915 1.00 48.01 327 ARG D O 1
ATOM 12501 N N . TRP D 2 348 ? 85.942 127.491 -11.616 1.00 49.48 328 TRP D N 1
ATOM 12502 C CA . TRP D 2 348 ? 84.683 126.772 -11.761 1.00 49.71 328 TRP D CA 1
ATOM 12503 C C . TRP D 2 348 ? 84.692 125.408 -11.045 1.00 48.45 328 TRP D C 1
ATOM 12504 O O . TRP D 2 348 ? 85.731 124.951 -10.541 1.00 47.01 328 TRP D O 1
ATOM 12515 N N . LEU D 2 349 ? 83.526 124.772 -10.992 1.00 47.03 329 LEU D N 1
ATOM 12516 C CA . LEU D 2 349 ? 83.384 123.494 -10.310 1.00 46.59 329 LEU D CA 1
ATOM 12517 C C . LEU D 2 349 ? 82.839 122.401 -11.211 1.00 46.71 329 LEU D C 1
ATOM 12518 O O . LEU D 2 349 ? 81.979 122.653 -12.056 1.00 47.27 329 LEU D O 1
ATOM 12523 N N . SER D 2 350 ? 83.336 121.184 -11.021 1.00 45.77 330 SER D N 1
ATOM 12524 C CA . SER D 2 350 ? 82.852 120.056 -11.798 1.00 47.29 330 SER D CA 1
ATOM 12525 C C . SER D 2 350 ? 81.531 119.613 -11.198 1.00 46.69 330 SER D C 1
ATOM 12526 O O . SER D 2 350 ? 81.128 120.074 -10.144 1.00 48.29 330 SER D O 1
ATOM 12529 N N . ALA D 2 351 ? 80.836 118.723 -11.877 1.00 47.57 331 ALA D N 1
ATOM 12530 C CA . ALA D 2 351 ? 79.609 118.215 -11.308 1.00 46.75 331 ALA D CA 1
ATOM 12531 C C . ALA D 2 351 ? 80.115 117.189 -10.298 1.00 46.46 331 ALA D C 1
ATOM 12532 O O . ALA D 2 351 ? 81.301 116.831 -10.293 1.00 47.03 331 ALA D O 1
ATOM 12534 N N . LEU D 2 352 ? 79.219 116.724 -9.445 1.00 45.77 332 LEU D N 1
ATOM 12535 C CA . LEU D 2 352 ? 79.554 115.740 -8.437 1.00 45.54 332 LEU D CA 1
ATOM 12536 C C . LEU D 2 352 ? 79.782 114.373 -9.092 1.00 46.55 332 LEU D C 1
ATOM 12537 O O . LEU D 2 352 ? 79.109 114.017 -10.058 1.00 46.10 332 LEU D O 1
ATOM 12542 N N . ARG D 2 353 ? 80.751 113.625 -8.580 1.00 48.06 333 ARG D N 1
ATOM 12543 C CA . ARG D 2 353 ? 81.039 112.275 -9.067 1.00 49.73 333 ARG D CA 1
ATOM 12544 C C . ARG D 2 353 ? 80.650 111.293 -7.947 1.00 50.14 333 ARG D C 1
ATOM 12545 O O . ARG D 2 353 ? 81.188 111.370 -6.833 1.00 50.32 333 ARG D O 1
ATOM 12553 N N . HIS D 2 354 ? 79.721 110.382 -8.244 1.00 49.72 334 HIS D N 1
ATOM 12554 C CA . HIS D 2 354 ? 79.228 109.407 -7.262 1.00 48.36 334 HIS D CA 1
ATOM 12555 C C . HIS D 2 354 ? 79.855 108.026 -7.301 1.00 48.88 334 HIS D C 1
ATOM 12556 O O . HIS D 2 354 ? 79.763 107.304 -8.296 1.00 48.30 334 HIS D O 1
ATOM 12563 N N . HIS D 2 355 ? 80.467 107.644 -6.192 1.00 50.89 335 HIS D N 1
ATOM 12564 C CA . HIS D 2 355 ? 81.110 106.346 -6.104 1.00 55.34 335 HIS D CA 1
ATOM 12565 C C . HIS D 2 355 ? 80.181 105.279 -5.520 1.00 58.17 335 HIS D C 1
ATOM 12566 O O . HIS D 2 355 ? 79.183 105.596 -4.868 1.00 58.86 335 HIS D O 1
ATOM 12573 N N . SER D 2 356 ? 80.517 104.015 -5.769 1.00 60.24 336 SER D N 1
ATOM 12574 C CA . SER D 2 356 ? 79.723 102.894 -5.289 1.00 61.38 336 SER D CA 1
ATOM 12575 C C . SER D 2 356 ? 79.625 102.856 -3.778 1.00 61.70 336 SER D C 1
ATOM 12576 O O . SER D 2 356 ? 78.601 102.437 -3.240 1.00 63.65 336 SER D O 1
ATOM 12579 N N . ASP D 2 357 ? 80.671 103.292 -3.084 1.00 60.85 337 ASP D N 1
ATOM 12580 C CA . ASP D 2 357 ? 80.619 103.270 -1.626 1.00 61.21 337 ASP D CA 1
ATOM 12581 C C . ASP D 2 357 ? 79.771 104.394 -1.049 1.00 60.03 337 ASP D C 1
ATOM 12582 O O . ASP D 2 357 ? 79.690 104.544 0.161 1.00 61.70 337 ASP D O 1
ATOM 12587 N N . GLY D 2 358 ? 79.131 105.182 -1.910 1.00 58.91 338 GLY D N 1
ATOM 12588 C CA . GLY D 2 358 ? 78.300 106.271 -1.417 1.00 55.63 338 GLY D CA 1
ATOM 12589 C C . GLY D 2 358 ? 79.014 107.604 -1.246 1.00 54.27 338 GLY D C 1
ATOM 12590 O O . GLY D 2 358 ? 78.362 108.643 -1.100 1.00 53.43 338 GLY D O 1
ATOM 12591 N N . SER D 2 359 ? 80.346 107.587 -1.249 1.00 51.72 339 SER D N 1
ATOM 12592 C CA . SER D 2 359 ? 81.112 108.823 -1.119 1.00 50.39 339 SER D CA 1
ATOM 12593 C C . SER D 2 359 ? 81.026 109.573 -2.447 1.00 50.05 339 SER D C 1
ATOM 12594 O O . SER D 2 359 ? 80.461 109.070 -3.429 1.00 49.37 339 SER D O 1
ATOM 12597 N N . VAL D 2 360 ? 81.588 110.775 -2.480 1.00 48.58 340 VAL D N 1
ATOM 12598 C CA . VAL D 2 360 ? 81.560 111.563 -3.699 1.00 47.53 340 VAL D CA 1
ATOM 12599 C C . VAL D 2 360 ? 82.886 112.252 -3.916 1.00 48.79 340 VAL D C 1
ATOM 12600 O O . VAL D 2 360 ? 83.724 112.324 -3.009 1.00 48.61 340 VAL D O 1
ATOM 12604 N N . SER D 2 361 ? 83.071 112.735 -5.142 1.00 49.03 341 SER D N 1
ATOM 12605 C CA . SER D 2 361 ? 84.269 113.470 -5.527 1.00 48.01 341 SER D CA 1
ATOM 12606 C C . SER D 2 361 ? 83.854 114.663 -6.386 1.00 47.34 341 SER D C 1
ATOM 12607 O O . SER D 2 361 ? 82.744 114.705 -6.942 1.00 46.52 341 SER D O 1
ATOM 12610 N N . LEU D 2 362 ? 84.750 115.633 -6.489 1.00 45.42 342 LEU D N 1
ATOM 12611 C CA . LEU D 2 362 ? 84.473 116.809 -7.278 1.00 44.48 342 LEU D CA 1
ATOM 12612 C C . LEU D 2 362 ? 85.780 117.517 -7.572 1.00 45.14 342 LEU D C 1
ATOM 12613 O O . LEU D 2 362 ? 86.791 117.294 -6.899 1.00 43.74 342 LEU D O 1
ATOM 12618 N N . SER D 2 363 ? 85.771 118.352 -8.604 1.00 47.51 343 SER D N 1
ATOM 12619 C CA . SER D 2 363 ? 86.983 119.046 -9.003 1.00 48.16 343 SER D CA 1
ATOM 12620 C C . SER D 2 363 ? 86.802 120.535 -9.089 1.00 49.02 343 SER D C 1
ATOM 12621 O O . SER D 2 363 ? 85.797 121.020 -9.593 1.00 50.39 343 SER D O 1
ATOM 12624 N N . GLY D 2 364 ? 87.793 121.253 -8.583 1.00 51.60 344 GLY D N 1
ATOM 12625 C CA . GLY D 2 364 ? 87.783 122.700 -8.638 1.00 53.85 344 GLY D CA 1
ATOM 12626 C C . GLY D 2 364 ? 88.800 123.091 -9.699 1.00 55.84 344 GLY D C 1
ATOM 12627 O O . GLY D 2 364 ? 89.838 122.442 -9.829 1.00 55.71 344 GLY D O 1
ATOM 12628 N N . HIS D 2 365 ? 88.509 124.131 -10.474 1.00 58.02 345 HIS D N 1
ATOM 12629 C CA . HIS D 2 365 ? 89.434 124.567 -11.519 1.00 58.88 345 HIS D CA 1
ATOM 12630 C C . HIS D 2 365 ? 89.737 126.037 -11.413 1.00 58.92 345 HIS D C 1
ATOM 12631 O O . HIS D 2 365 ? 88.847 126.840 -11.137 1.00 57.96 345 HIS D O 1
ATOM 12638 N N . LEU D 2 366 ? 90.994 126.388 -11.650 1.00 60.34 346 LEU D N 1
ATOM 12639 C CA . LEU D 2 366 ? 91.404 127.789 -11.631 1.00 62.87 346 LEU D CA 1
ATOM 12640 C C . LEU D 2 366 ? 92.316 128.078 -12.811 1.00 64.31 346 LEU D C 1
ATOM 12641 O O . LEU D 2 366 ? 93.251 127.320 -13.082 1.00 65.47 346 LEU D O 1
ATOM 12646 N N . GLN D 2 367 ? 92.023 129.160 -13.524 1.00 66.44 347 GLN D N 1
ATOM 12647 C CA . GLN D 2 367 ? 92.846 129.585 -14.653 1.00 68.28 347 GLN D CA 1
ATOM 12648 C C . GLN D 2 367 ? 93.485 130.875 -14.155 1.00 70.41 347 GLN D C 1
ATOM 12649 O O . GLN D 2 367 ? 92.870 131.944 -14.182 1.00 70.27 347 GLN D O 1
ATOM 12655 N N . PRO D 2 368 ? 94.725 130.782 -13.654 1.00 72.64 348 PRO D N 1
ATOM 12656 C CA . PRO D 2 368 ? 95.408 131.973 -13.147 1.00 74.19 348 PRO D CA 1
ATOM 12657 C C . PRO D 2 368 ? 95.747 132.940 -14.266 1.00 76.18 348 PRO D C 1
ATOM 12658 O O . PRO D 2 368 ? 95.909 132.535 -15.422 1.00 73.56 348 PRO D O 1
ATOM 12662 N N . PRO D 2 369 ? 95.855 134.235 -13.931 1.00 79.43 349 PRO D N 1
ATOM 12663 C CA . PRO D 2 369 ? 96.178 135.295 -14.889 1.00 82.35 349 PRO D CA 1
ATOM 12664 C C . PRO D 2 369 ? 97.651 135.211 -15.273 1.00 85.32 349 PRO D C 1
ATOM 12665 O O . PRO D 2 369 ? 98.405 134.441 -14.676 1.00 85.38 349 PRO D O 1
ATOM 12669 N N . PRO D 2 370 ? 98.079 135.986 -16.285 1.00 88.36 350 PRO D N 1
ATOM 12670 C CA . PRO D 2 370 ? 99.492 135.936 -16.673 1.00 90.15 350 PRO D CA 1
ATOM 12671 C C . PRO D 2 370 ? 100.376 136.201 -15.445 1.00 92.29 350 PRO D C 1
ATOM 12672 O O . PRO D 2 370 ? 100.103 137.109 -14.650 1.00 91.43 350 PRO D O 1
ATOM 12676 N N . VAL D 2 371 ? 101.425 135.397 -15.295 1.00 94.65 351 VAL D N 1
ATOM 12677 C CA . VAL D 2 371 ? 102.340 135.505 -14.163 1.00 97.28 351 VAL D CA 1
ATOM 12678 C C . VAL D 2 371 ? 103.251 136.736 -14.170 1.00 99.58 351 VAL D C 1
ATOM 12679 O O . VAL D 2 371 ? 103.844 137.084 -15.195 1.00 99.68 351 VAL D O 1
ATOM 12683 N N . THR D 2 372 ? 103.352 137.393 -13.016 1.00 101.71 352 THR D N 1
ATOM 12684 C CA . THR D 2 372 ? 104.207 138.566 -12.864 1.00 103.67 352 THR D CA 1
ATOM 12685 C C . THR D 2 372 ? 105.512 138.046 -12.277 1.00 105.35 352 THR D C 1
ATOM 12686 O O . THR D 2 372 ? 105.529 136.972 -11.678 1.00 105.84 352 THR D O 1
ATOM 12690 N N . THR D 2 373 ? 106.600 138.793 -12.446 1.00 107.35 353 THR D N 1
ATOM 12691 C CA . THR D 2 373 ? 107.894 138.364 -11.919 1.00 108.79 353 THR D CA 1
ATOM 12692 C C . THR D 2 373 ? 107.888 138.373 -10.390 1.00 110.21 353 THR D C 1
ATOM 12693 O O . THR D 2 373 ? 108.579 137.577 -9.749 1.00 110.97 353 THR D O 1
ATOM 12697 N N . GLU D 2 374 ? 107.094 139.271 -9.814 1.00 111.00 354 GLU D N 1
ATOM 12698 C CA . GLU D 2 374 ? 106.987 139.391 -8.363 1.00 111.73 354 GLU D CA 1
ATOM 12699 C C . GLU D 2 374 ? 106.062 138.331 -7.760 1.00 111.64 354 GLU D C 1
ATOM 12700 O O . GLU D 2 374 ? 105.564 138.482 -6.642 1.00 111.69 354 GLU D O 1
ATOM 12706 N N . GLN D 2 375 ? 105.837 137.261 -8.513 1.00 111.28 355 GLN D N 1
ATOM 12707 C CA . GLN D 2 375 ? 105.000 136.158 -8.062 1.00 110.94 355 GLN D CA 1
ATOM 12708 C C . GLN D 2 375 ? 105.864 134.911 -8.009 1.00 110.99 355 GLN D C 1
ATOM 12709 O O . GLN D 2 375 ? 105.489 133.902 -7.408 1.00 111.48 355 GLN D O 1
ATOM 12715 N N . HIS D 2 376 ? 107.023 134.987 -8.654 1.00 110.03 356 HIS D N 1
ATOM 12716 C CA . HIS D 2 376 ? 107.949 133.871 -8.669 1.00 109.32 356 HIS D CA 1
ATOM 12717 C C . HIS D 2 376 ? 108.144 133.421 -7.227 1.00 108.20 356 HIS D C 1
ATOM 12718 O O . HIS D 2 376 ? 108.331 134.246 -6.334 1.00 108.21 356 HIS D O 1
ATOM 12725 N N . GLY D 2 377 ? 108.072 132.114 -6.999 1.00 106.60 357 GLY D N 1
ATOM 12726 C CA . GLY D 2 377 ? 108.252 131.597 -5.655 1.00 104.90 357 GLY D CA 1
ATOM 12727 C C . GLY D 2 377 ? 106.967 131.492 -4.856 1.00 103.25 357 GLY D C 1
ATOM 12728 O O . GLY D 2 377 ? 106.911 130.783 -3.848 1.00 103.06 357 GLY D O 1
ATOM 12729 N N . ALA D 2 378 ? 105.936 132.210 -5.292 1.00 101.17 358 ALA D N 1
ATOM 12730 C CA . ALA D 2 378 ? 104.646 132.166 -4.613 1.00 98.58 358 ALA D CA 1
ATOM 12731 C C . ALA D 2 378 ? 103.956 130.862 -5.007 1.00 96.74 358 ALA D C 1
ATOM 12732 O O . ALA D 2 378 ? 104.314 130.241 -6.012 1.00 96.86 358 ALA D O 1
ATOM 12734 N N . ARG D 2 379 ? 102.972 130.439 -4.220 1.00 93.85 359 ARG D N 1
ATOM 12735 C CA . ARG D 2 379 ? 102.278 129.198 -4.530 1.00 90.11 359 ARG D CA 1
ATOM 12736 C C . ARG D 2 379 ? 100.779 129.379 -4.690 1.00 87.20 359 ARG D C 1
ATOM 12737 O O . ARG D 2 379 ? 100.150 130.171 -3.985 1.00 87.01 359 ARG D O 1
ATOM 12745 N N . TYR D 2 380 ? 100.217 128.646 -5.642 1.00 83.73 360 TYR D N 1
ATOM 12746 C CA . TYR D 2 380 ? 98.787 128.679 -5.876 1.00 80.10 360 TYR D CA 1
ATOM 12747 C C . TYR D 2 380 ? 98.261 127.494 -5.093 1.00 78.21 360 TYR D C 1
ATOM 12748 O O . TYR D 2 380 ? 98.817 126.396 -5.172 1.00 76.72 360 TYR D O 1
ATOM 12757 N N . ALA D 2 381 ? 97.203 127.711 -4.326 1.00 75.75 361 ALA D N 1
ATOM 12758 C CA . ALA D 2 381 ? 96.660 126.630 -3.528 1.00 74.20 361 ALA D CA 1
ATOM 12759 C C . ALA D 2 381 ? 95.148 126.659 -3.445 1.00 72.75 361 ALA D C 1
ATOM 12760 O O . ALA D 2 381 ? 94.520 127.704 -3.617 1.00 72.28 361 ALA D O 1
ATOM 12762 N N . CYS D 2 382 ? 94.565 125.490 -3.205 1.00 71.74 362 CYS D N 1
ATOM 12763 C CA . CYS D 2 382 ? 93.129 125.396 -3.037 1.00 70.59 362 CYS D CA 1
ATOM 12764 C C . CYS D 2 382 ? 92.872 124.975 -1.603 1.00 70.47 362 CYS D C 1
ATOM 12765 O O . CYS D 2 382 ? 93.408 123.974 -1.135 1.00 70.35 362 CYS D O 1
ATOM 12768 N N . ARG D 2 383 ? 92.081 125.783 -0.907 1.00 70.65 363 ARG D N 1
ATOM 12769 C CA . ARG D 2 383 ? 91.704 125.554 0.486 1.00 71.32 363 ARG D CA 1
ATOM 12770 C C . ARG D 2 383 ? 90.320 124.908 0.469 1.00 70.44 363 ARG D C 1
ATOM 12771 O O . ARG D 2 383 ? 89.363 125.528 0.023 1.00 71.35 363 ARG D O 1
ATOM 12779 N N . ILE D 2 384 ? 90.214 123.668 0.935 1.00 69.27 364 ILE D N 1
ATOM 12780 C CA . ILE D 2 384 ? 88.926 122.976 0.959 1.00 68.04 364 ILE D CA 1
ATOM 12781 C C . ILE D 2 384 ? 88.309 122.968 2.356 1.00 67.96 364 ILE D C 1
ATOM 12782 O O . ILE D 2 384 ? 88.976 122.658 3.335 1.00 66.79 364 ILE D O 1
ATOM 12787 N N . HIS D 2 385 ? 87.034 123.320 2.445 1.00 69.05 365 HIS D N 1
ATOM 12788 C CA . HIS D 2 385 ? 86.341 123.306 3.726 1.00 70.10 365 HIS D CA 1
ATOM 12789 C C . HIS D 2 385 ? 85.194 122.309 3.653 1.00 70.70 365 HIS D C 1
ATOM 12790 O O . HIS D 2 385 ? 84.481 122.227 2.652 1.00 70.81 365 HIS D O 1
ATOM 12797 N N . HIS D 2 386 ? 85.034 121.540 4.721 1.00 71.62 366 HIS D N 1
ATOM 12798 C CA . HIS D 2 386 ? 83.982 120.541 4.799 1.00 72.88 366 HIS D CA 1
ATOM 12799 C C . HIS D 2 386 ? 83.771 120.212 6.268 1.00 74.81 366 HIS D C 1
ATOM 12800 O O . HIS D 2 386 ? 84.737 120.068 7.021 1.00 75.63 366 HIS D O 1
ATOM 12807 N N . PRO D 2 387 ? 82.503 120.101 6.701 1.00 75.64 367 PRO D N 1
ATOM 12808 C CA . PRO D 2 387 ? 82.205 119.789 8.100 1.00 76.52 367 PRO D CA 1
ATOM 12809 C C . PRO D 2 387 ? 83.053 118.675 8.723 1.00 77.61 367 PRO D C 1
ATOM 12810 O O . PRO D 2 387 ? 83.314 118.698 9.926 1.00 78.32 367 PRO D O 1
ATOM 12814 N N . SER D 2 388 ? 83.499 117.715 7.914 1.00 77.83 368 SER D N 1
ATOM 12815 C CA . SER D 2 388 ? 84.322 116.619 8.432 1.00 77.74 368 SER D CA 1
ATOM 12816 C C . SER D 2 388 ? 85.800 116.993 8.520 1.00 77.63 368 SER D C 1
ATOM 12817 O O . SER D 2 388 ? 86.650 116.130 8.710 1.00 76.86 368 SER D O 1
ATOM 12820 N N . LEU D 2 389 ? 86.098 118.283 8.389 1.00 78.48 369 LEU D N 1
ATOM 12821 C CA . LEU D 2 389 ? 87.476 118.768 8.435 1.00 79.35 369 LEU D CA 1
ATOM 12822 C C . LEU D 2 389 ? 87.691 119.866 9.468 1.00 79.86 369 LEU D C 1
ATOM 12823 O O . LEU D 2 389 ? 86.744 120.526 9.905 1.00 79.01 369 LEU D O 1
ATOM 12828 N N . PRO D 2 390 ? 88.959 120.082 9.858 1.00 80.55 370 PRO D N 1
ATOM 12829 C CA . PRO D 2 390 ? 89.328 121.107 10.838 1.00 81.21 370 PRO D CA 1
ATOM 12830 C C . PRO D 2 390 ? 88.872 122.494 10.379 1.00 81.69 370 PRO D C 1
ATOM 12831 O O . PRO D 2 390 ? 88.488 122.686 9.224 1.00 81.98 370 PRO D O 1
ATOM 12835 N N . ALA D 2 391 ? 88.922 123.460 11.286 1.00 81.69 371 ALA D N 1
ATOM 12836 C CA . ALA D 2 391 ? 88.514 124.815 10.961 1.00 81.90 371 ALA D CA 1
ATOM 12837 C C . ALA D 2 391 ? 89.348 125.392 9.819 1.00 82.01 371 ALA D C 1
ATOM 12838 O O . ALA D 2 391 ? 88.827 126.096 8.955 1.00 82.04 371 ALA D O 1
ATOM 12840 N N . SER D 2 392 ? 90.641 125.080 9.821 1.00 82.12 372 SER D N 1
ATOM 12841 C CA . SER D 2 392 ? 91.578 125.577 8.816 1.00 82.61 372 SER D CA 1
ATOM 12842 C C . SER D 2 392 ? 91.451 124.892 7.459 1.00 82.82 372 SER D C 1
ATOM 12843 O O . SER D 2 392 ? 92.119 125.273 6.489 1.00 82.84 372 SER D O 1
ATOM 12846 N N . GLY D 2 393 ? 90.603 123.872 7.397 1.00 82.76 373 GLY D N 1
ATOM 12847 C CA . GLY D 2 393 ? 90.405 123.154 6.153 1.00 82.20 373 GLY D CA 1
ATOM 12848 C C . GLY D 2 393 ? 91.559 122.244 5.786 1.00 81.61 373 GLY D C 1
ATOM 12849 O O . GLY D 2 393 ? 92.338 121.835 6.645 1.00 81.72 373 GLY D O 1
ATOM 12850 N N . ARG D 2 394 ? 91.655 121.933 4.498 1.00 81.02 374 ARG D N 1
ATOM 12851 C CA . ARG D 2 394 ? 92.692 121.066 3.960 1.00 80.65 374 ARG D CA 1
ATOM 12852 C C . ARG D 2 394 ? 93.172 121.726 2.667 1.00 81.02 374 ARG D C 1
ATOM 12853 O O . ARG D 2 394 ? 92.354 122.180 1.868 1.00 81.13 374 ARG D O 1
ATOM 12861 N N . SER D 2 395 ? 94.482 121.774 2.446 1.00 80.47 375 SER D N 1
ATOM 12862 C CA . SER D 2 395 ? 94.993 122.425 1.250 1.00 79.71 375 SER D CA 1
ATOM 12863 C C . SER D 2 395 ? 95.996 121.637 0.425 1.00 80.12 375 SER D C 1
ATOM 12864 O O . SER D 2 395 ? 96.540 120.620 0.859 1.00 79.50 375 SER D O 1
ATOM 12867 N N . ALA D 2 396 ? 96.222 122.143 -0.783 1.00 80.65 376 ALA D N 1
ATOM 12868 C CA . ALA D 2 396 ? 97.166 121.581 -1.736 1.00 80.95 376 ALA D CA 1
ATOM 12869 C C . ALA D 2 396 ? 97.699 122.786 -2.506 1.00 81.98 376 ALA D C 1
ATOM 12870 O O . ALA D 2 396 ? 96.948 123.709 -2.836 1.00 80.88 376 ALA D O 1
ATOM 12872 N N . GLU D 2 397 ? 98.994 122.789 -2.785 1.00 83.79 377 GLU D N 1
ATOM 12873 C CA . GLU D 2 397 ? 99.577 123.914 -3.491 1.00 86.00 377 GLU D CA 1
ATOM 12874 C C . GLU D 2 397 ? 100.630 123.547 -4.526 1.00 87.47 377 GLU D C 1
ATOM 12875 O O . GLU D 2 397 ? 101.169 122.441 -4.531 1.00 87.22 377 GLU D O 1
ATOM 12881 N N . VAL D 2 398 ? 100.907 124.503 -5.406 1.00 89.87 378 VAL D N 1
ATOM 12882 C CA . VAL D 2 398 ? 101.896 124.345 -6.461 1.00 91.87 378 VAL D CA 1
ATOM 12883 C C . VAL D 2 398 ? 102.696 125.649 -6.526 1.00 93.13 378 VAL D C 1
ATOM 12884 O O . VAL D 2 398 ? 102.129 126.738 -6.387 1.00 93.05 378 VAL D O 1
ATOM 12888 N N . THR D 2 399 ? 104.007 125.538 -6.727 1.00 94.68 379 THR D N 1
ATOM 12889 C CA . THR D 2 399 ? 104.868 126.719 -6.781 1.00 96.06 379 THR D CA 1
ATOM 12890 C C . THR D 2 399 ? 105.104 127.246 -8.199 1.00 97.21 379 THR D C 1
ATOM 12891 O O . THR D 2 399 ? 105.308 126.474 -9.138 1.00 96.91 379 THR D O 1
ATOM 12895 N N . LEU D 2 400 ? 105.070 128.570 -8.336 1.00 99.16 380 LEU D N 1
ATOM 12896 C CA . LEU D 2 400 ? 105.281 129.249 -9.617 1.00 101.04 380 LEU D CA 1
ATOM 12897 C C . LEU D 2 400 ? 106.760 129.544 -9.883 1.00 102.10 380 LEU D C 1
ATOM 12898 O O . LEU D 2 400 ? 107.547 129.719 -8.952 1.00 102.38 380 LEU D O 1
ATOM 12903 N N . GLU D 2 401 ? 107.128 129.619 -11.159 1.00 103.04 381 GLU D N 1
ATOM 12904 C CA . GLU D 2 401 ? 108.508 129.905 -11.535 1.00 103.94 381 GLU D CA 1
ATOM 12905 C C . GLU D 2 401 ? 108.621 131.047 -12.545 1.00 103.80 381 GLU D C 1
ATOM 12906 O O . GLU D 2 401 ? 109.057 132.151 -12.208 1.00 103.28 381 GLU D O 1
#

Radius of gyration: 51.89 Å; Cα contacts (8 Å, |Δi|>4): 3613; chains: 4; bounding box: 131×140×144 Å

Nearest PDB structures (foldseek):
  3f8u-assembly3_D-2  TM=1.003E+00  e=4.117E-77  Homo sapiens
  7qng-assembly1_A  TM=8.720E-01  e=3.578E-63  Homo sapiens
  6eny-assembly1_C  TM=8.882E-01  e=2.337E-60  Homo sapiens
  7qpd-assembly1_T  TM=8.900E-01  e=2.720E-58  Homo sapiens
  7tue-assembly1_D  TM=7.821E-01  e=6.632E-59  Homo sapiens

InterPro domains:
  IPR005788 Protein disulfide-isomerase, thioredoxin-like domain [TIGR01126] (30-131)
  IPR005788 Protein disulfide-isomerase, thioredoxin-like domain [TIGR01126] (381-482)
  IPR005792 Protein disulphide isomerase [TIGR01130] (25-502)
  IPR013766 Thioredoxin domain [PF00085] (27-130)
  IPR013766 Thioredoxin domain [PF00085] (378-481)
  IPR013766 Thioredoxin domain [PS51352] (19-133)
  IPR013766 Thioredoxin domain [PS51352] (343-485)
  IPR017937 Thioredoxin, conserved site [PS00194] (49-67)
  IPR017937 Thioredoxin, conserved site [PS00194] (398-416)
  IPR036249 Thioredoxin-like superfamily [SSF52833] (24-133)
  IPR036249 Thioredoxin-like superfamily [SSF52833] (137-240)
  IPR036249 Thioredoxin-like superfamily [SSF52833] (238-375)
  IPR036249 Thioredoxin-like superfamily [SSF52833] (341-483)
  IPR041868 Protein disulfide-isomerase A3, first redox inactive TRX-like domain b [cd03069] (135-240)

Foldseek 3Di:
DLAAEDALVCQLPVQQPWADQQKEKEWEAAVVDPVQVVLVVQQVLLQVVCVRQYHYYYYHCVRHVVVCVVVVPDDPTWIFMAGNRHTDDTDPWDSGNVTNNVVSNLVSDDLAAEDEDVVSVVVQCQDQFKEKEKFAQDPPDPQVVQLSVLSVVCSVQHYHYYYNPPVVQVVQDDVRIWIKMAANPLQDDPLDHRIDTDDDPDHHSVSVNVVCLVPRAHQEHADDPNCVVSQPQAWEKEKEFQQDCPPPSPLNCLVSVLQVVLSSVCVVVPDDHGYYYYYCPRVVVVCVVQPHDSDNPRFIWMWIQHSVGFIFGQPDGCDSNSVSVNVSVVCVVVVNTDTDWQWDDLDPDQQDLAGEDIQVCCCVPLVQLQAKEKEKAAAPPDPVVVVLVVLLRVLSVQQVVPPRYHHYYYDCVRTPDDDLDDCDDPIWIWIQASHPNSHIHTDPWDRGSVRVVVVCCVDHPDRGRGRDD/DDQKAWEAEPCGATAMEGLPDADPPHPQVRYEDEDEFQCPVNVLVVPPDPPFDGWYKYKYWDDQDADPDPQRCLLPVDPDDDPLPPATWMWMWTDDQQKTKIWIKGWDPAQDDDPYRHIYIYTAKMKMWRAQEAEAEAQAKDKTWIKMWGADRPVDFWDAWKKKWKWFDDDNDIDTQDIDTPPGDTDTDDHPQPKDWQWDWPDTDGHDGTMTTTIIIHGRDFQVSFHKMKMWMGHRRDITITIHGYHYWHAWDWEKPVQEFDADDFQAWTDKMKIKGDFIPDPPPKDKFKFKAPAPPHRTDGFDADKDKADWAADPRGTIIIMIIGGHGGDDPRSQQIKMKMFIDHPVDDPRGDMYIYGYD/DLAAEDALVCQQPVCQVFKEKEWEAAVVDPVQVVLVVQQVLLQVVCVPQYHYYYYHCVRHVVVCVVVVPDDPTWIFMAGNRHTDDTDPWDSGNVTNNVQSNLVSDVLAAEDEDVVSVVVQCQDQFKEKEKFAQDPPDPQVVQLSVLSVVCSNPHHHYYYNPPVVQVVQDDVRIWIKMAANVLLDAPLDHRIDTDDDPDHHSVSVNVVCLVPRQHQAHADDPVCVVSQPLAWEKEWEFQDDCPVDSVLNCLVSRLQSVLVSVCVVVPDDHGYYYYYCPRVVVVQVQQPHHPPNDGFIWMWIQHSVGFIFGQPDTCDSNSVSVNVSVVCVVVVNTDTDWQWDDLDPDQQDLAGEDIQVCCCVPLVQLQAKEKEKEAAPPDPVVVVLVVLLRVLSVQQVPPPRYHHYYYDCVRTPDDDLDDCDDPIWIWIQASHPNSHIHTDPWDSGSVRVVVVCCVDHPDRGRD/DDQKAWEWEDPVPTATAMEGLHDDADPPHPQVRYEDEDEFQCPVSVLVVPPDPPFDGWYKYKYWDDQDADPDPQRCLLPPDPDDDPLPPATWMWMWTDDQQKTKIWIKGWDPAQDDDPYRHIYIYTAKMKMWRAQEDEAEAQAKDKTWIKMWGQDRVPPPPFWDDWKKKWKWFDDPNDIDTQFIDTPPGDTDTDDHPQPKDWQWDWPDGDGHDGTMTTTIIIHGRDFQVSFHKMKMWMGHRRDIIITIHGYHYKHAWDWEKPPQEFDADDFQAWTDKMKIKGDFIPDPPQKDKFKAKADLGGFDADKDKADWAADPRGTIIIMIIGGHGGDDPSSQQIKMKMFIDGPVDDPRGDMYIYGYD

Secondary structure (DSSP, 8-state):
---EEE-TTTHHHHTT--SSSSEEEEEEE-TT-HHHHHHHHHHHHHHHHTTTT--EEEEETTT-HHHHHHTT--EESEEEEEETTEEEEE--S-SSHHHHHHHHHHHTS-SEEEE-SHHHHHHHTTSSS-EEEEEES-TT-HHHHHHHHHHHHHTTTS-EEEE--HHHHHHH-SSSEEEEEE--GGG-BTTB-SEEE---SS--HHHHHHHHHHHTTTTS-EE-TTTHHHHBTBSEEEEEE---TTT-HHHHHHHHHHHHHHHHHHHHTT---EEEEEETTTTHHHHGGGT----TT-S-EEEEE-SSS-EEE--S---TTSHHHHHHHHHHHHT-PPPP---PPPPS---SSSEEE-TTTHHHHHT-TT-EEEEEEE-TTBHHHHHHHHHHHHHHHHTTT-SSEEEEEEETTSSPPPTT----SSSEEEEE-TT-TTSPEE--S--SHHHHHHHHHHH-SS-------/--SEEEEEEE--EEEEEE-----TTS-STTEEEEE-SS-HHHHHHHHS-TTPPPPEEEEEEE-----SSGGGGGG--SSSEEGGG-S-EEEEEEE-SS-EEEEEEEE-SS---SSS--EEEEEEEEEEES-SS-EEETTS-EEE--EEEE---TT---SPP-EEEEEEEETTEEEEEEEE-TTS---PPPP-TT-EEEEEES---SS--EEEEEEEEETT--GGG-EEEEEEEEETTEEEEEEEEEEEEBPPEEEEESSS-----TTPPPPPEEEEEEEEBSSTT-EEEEEEESSSS-S-EE--SEEEEPPPEE-TTS-EEEEEEEEPPPPPGGGTT-EEEEEEE-TTS-TT-EEEEEE--/---EEE-TTTHHHHTT--EEEEEEE-TT-HHHHHHHHHHHHHHHHTTTT--EEEEETTT-HHHHHHTT--EESEEEEEETTEEEEE--S-SSHHHHHHHHHHHTS-SEEEE-SHHHHHHHTTSSS-EEEEEES-TT-HHHHHHHHHHHHHTTTS-EEEE--HHHHHHH-SSSEEEEEE--GGG-BTTB-SEEE---SS--HHHHHHHHHHHSS-SS-EE-TTTHHHHBTBSEEEEEE--BTTTBHHHHHHHHHHHHHHHHHHHHTT---EEEEEETTTTHHHHGGGT-----SSSPEEEEE-SSS-EEE--S---TTSHHHHHHHHHHHHT-PPPP---PPPPS---SSSEEE-TTTHHHHHT-TT-EEEEEEE-TTBHHHHHHHHHHHHHHHHTTT-SSEEEEEEETTSS---TT----SSSEEEEE-TT-TTS-EE--S--SHHHHHHHHHHH-SS----/--SEEEEEEE----EEEEEE------TTS-STTEEEEE-SS-HHHHHHHHS-TTPPPPEEEEEEE-----SSGGGGGG--SSSEEGGG-S-EEEEEEE-SS-EEEEEEEE-SS---SSS--EEEEEEEEEEES-SS-EEETTSPEEE--EEEE----SS----SPP-EEEEEEEETTEEEEEEEE-TTS---PPPP-TT-EEEEEES---SS--EEEEEEEEE-S--GGG-EEEEEEEEETTEEEEEEEEEEEEBPPEEEEESSS-----TTPPPPPEEEEEEEEBSSTT-EEEEEEE---B--SEEEEPPPEE-TTS-EEEEEEEEPPPPPGGGTT-EEEEEEE-TTS-TT-EEEEEE--

Solvent-accessible surface area: 80198 Å² total; per-residue (Å²): 125,40,12,59,113,3,45,57,138,33,0,102,82,86,5,63,88,27,40,115,34,10,0,0,0,0,6,0,27,0,74,38,0,11,24,4,116,155,3,46,83,62,2,53,40,0,4,73,114,0,148,67,78,0,31,1,0,51,0,41,2,63,75,11,63,86,9,0,35,126,26,60,4,86,6,0,4,29,7,28,4,1,95,112,19,135,88,39,46,60,11,131,24,82,87,56,10,95,12,0,6,66,57,0,106,54,44,22,27,79,12,4,51,39,6,161,62,69,112,57,9,130,148,24,45,78,56,132,64,22,1,2,0,0,0,4,93,66,102,189,14,116,4,33,48,24,0,74,111,1,0,66,105,12,64,118,70,27,49,0,0,29,6,103,31,125,54,2,3,93,125,56,31,144,115,8,64,4,1,13,0,12,30,13,62,65,21,70,18,182,32,36,109,94,50,30,53,20,119,81,192,98,11,44,26,30,81,0,78,116,23,0,86,131,42,9,45,26,38,0,10,31,1,45,86,110,24,43,126,56,5,57,54,99,47,8,0,6,0,3,1,56,8,56,35,125,186,51,39,176,18,0,50,68,3,6,39,55,0,0,69,3,0,68,115,11,46,102,77,43,66,170,15,61,4,0,0,0,13,16,173,63,0,54,112,20,3,82,57,6,46,28,141,58,82,97,33,75,62,3,31,0,1,0,69,15,61,192,40,66,44,24,15,13,156,81,123,8,29,140,80,1,125,1,0,60,117,10,0,79,44,33,50,88,67,102,50,188,128,51,63,64,34,63,115,93,39,192,82,32,113,42,50,17,60,54,1,3,8,104,6,5,102,128,22,0,40,51,89,114,61,0,0,0,0,6,0,54,2,65,23,8,1,86,8,57,62,4,92,81,73,3,107,79,0,1,77,31,1,71,136,8,94,38,8,29,7,0,51,1,15,16,38,28,4,54,41,33,106,67,7,125,18,149,28,41,11,4,7,14,0,0,14,7,111,114,12,155,104,22,85,50,17,128,43,38,99,85,31,76,51,0,23,45,21,0,110,154,57,20,62,61,124,33,59,29,83,135,206,54,39,68,51,4,94,6,121,1,46,178,158,94,67,0,0,0,30,52,70,69,94,54,132,94,13,68,16,87,4,1,0,27,13,62,8,14,21,21,19,0,58,53,3,0,150,165,10,64,233,76,30,101,86,11,138,10,85,0,23,142,29,80,5,85,36,27,122,35,169,43,2,51,37,15,22,109,57,105,52,1,43,44,30,9,28,48,62,3,5,59,0,40,2,52,15,112,38,0,9,4,3,2,1,0,33,24,56,111,100,25,130,58,152,89,33,86,3,3,85,2,9,2,1,1,1,0,9,0,51,43,14,64,19,140,14,101,12,32,93,61,4,97,1,45,1,40,2,1,18,2,23,26,5,61,130,149,30,27,39,45,0,0,0,11,0,61,31,50,119,132,80,136,41,108,46,2,0,1,0,8,22,56,60,108,39,126,38,48,75,34,80,57,50,1,9,1,29,10,40,39,90,58,112,107,86,94,5,38,10,50,2,56,0,15,0,32,0,11,160,0,55,18,133,6,51,16,40,0,20,0,10,0,15,3,46,6,2,52,3,82,4,66,0,85,3,33,2,38,46,18,0,151,25,56,13,110,47,68,115,24,87,199,33,59,86,61,88,56,8,72,75,0,54,0,57,0,26,68,0,38,55,44,45,51,28,107,36,79,7,20,23,24,38,19,89,32,50,199,65,99,164,4,124,26,122,86,104,115,33,86,69,93,140,53,122,37,31,0,6,4,15,6,0,24,0,61,2,41,73,11,67,96,119,18,108,37,0,64,3,0,0,59,0,44,8,104,21,20,84,107,76,10,95,42,16,77,4,60,6,69,124,41,11,59,114,3,46,56,136,34,0,101,83,87,10,69,115,77,14,5,0,0,6,0,26,0,75,39,0,12,18,5,118,156,4,43,86,60,2,52,38,0,4,72,114,0,144,84,83,2,48,1,0,50,0,42,1,64,74,11,71,112,9,0,88,127,27,60,3,54,8,0,4,29,7,28,5,1,95,114,19,134,88,39,47,57,11,122,26,77,83,56,10,97,12,2,6,68,44,0,107,42,18,38,15,90,14,5,48,40,6,107,43,68,112,58,8,129,149,24,46,82,57,141,87,19,1,1,0,0,0,3,68,24,34,0,3,48,3,13,8,23,0,23,63,1,0,47,101,13,39,80,101,30,37,0,0,26,6,97,31,126,55,2,3,92,128,55,31,129,111,7,62,4,1,13,0,13,30,15,63,66,28,64,16,150,18,34,110,94,48,31,54,19,120,78,188,98,11,44,26,30,83,0,78,114,23,0,88,129,43,10,56,26,46,0,7,36,1,46,86,127,21,44,124,100,13,51,52,100,47,4,0,4,0,1,2,55,7,68,33,124,188,57,33,192,25,1,35,75,20,4,33,50,0,0,56,3,0,70,116,10,45,102,78,42,65,170,15,59,2,0,0,0,14,8,173,63,0,53,110,19,3,78,57,3,42,32,144,79,100,76,15,117,70,1,34,1,1,0,66,14,61,193,38,66,28,25,15,14,155,79,120,10,29,150,80,2,125,1,0,59,121,9,0,81,43,33,51,87,68,101,50,189,109,61,47,66,34,62,116,74,38,190,82,32,113,40,51,18,61,54,1,3,7,116,10,6,92,127,23,0,40,52,89,113,60,0,0,0,0,6,0,53,2,62,18,6,0,77,6,51,62,2,92,80,72,2,108,80,0,2,85,80,3,81,175,8,95,36,9,30,5,0,52,1,14,16,40,29,4,48,42,34,106,68,7,124,15,140,22,42,9,4,6,13,0,0,15,8,117,101,10,151,99,22,72,51,15,126,44,37,98,85,32,75,50,0,22,46,20,0,111,153,58,20,64,61,124,33,57,82,52,39,61,51,4,92,6,120,0,44,142,195,85,105,83,67,1,0,0,5,13,147,52,70,95,53,133,92,13,69,15,88,5,1,0,8,12,107,8,43,21,22,18,0,57,53,4,1,147,167,10,66,230,76,29,100,84,12,137,11,87,0,23,142,30,85,6,94,36,26,123,32,163,43,2,51,36,15,22,110,56,107,44,0,41,23,24,8,26,49,61,5,5,58,0,42,2,51,15,112,38,0,8,4,3,1,1,0,76,23,99,114,99,25,129,67,154,92,27,88,1,3,73,2,45,2,12,1,1,0,10,0,49,43,15,66,19,133,13,99,17,33,94,61,5,97,1,44,0,38,2,0,10,45,18,54,92,76,96,47,134,148,31,29,36,47,0,0,0,12,0,61,30,48,120,134,79,137,41,110,48,2,0,1,0,8,21,50,61,102,44,132,36,46,75,33,79,56,51,2,10,1,27,10,34,40,88,58,112,106,85,152,28,50,10,49,1,52,0,16,0,34,0,10,167,0,64,20,133,6,53,17,39,0,20,0,8,0,14,3,43,7,2,50,4,82,3,67,0,86,3,33,2,36,50,13,0,151,24,55,13,111,46,68,114,23,86,198,32,58,87,61,86,57,9,69,76,0,54,0,58,0,27,68,0,41,53,45,47,50,28,108,35,78,6,27,31,41,60,88,176,141,4,124,27,121,85,106,115,33,85,68,92,139,53,130,45,34,0,4,4,15,6,0,25,0,61,2,40,73,13,66,98,145,26,108,38,0,69,3,0,0,66,0,44,8,97,16,20,83,105,77,10,94,44,15,78,3,61,6,69

Sequence (1653 aa):
SDVLELTDDNFESRISDTGSAGLMLVEFFAPWCGHAKRLAPEYEAAATRLKGIVPLAKVDCTANTNTCNKYGVSGYPTLKIFRDGEEAGAYDGPRTADGIVSHLKKQAGPASVPLRTEEEFKKFISDKDASIVGFFDDSFSEAHSEFLKAASNLRDNYRFAHTNVESLVNEYDDNGEGIILFRPSHLTNKFEDKTVAYTEQKMTSGKIKKFIQENIFGICPHMTEDNKDLIQGKDLLIAYYDVDYEKNAKGSNYWRNRVMMVAKKFLDAGHKLNFAVASRKTFSHELSDFGLESTAGEIPVVAIRTAKGEKFVMQEEFSRDGKALERFLQDYFDGNLKRYLKSEPIPESNDGPVKVVVAENFDEIVNNENKDVLIEFYAPWCGHCKNLEPKYKELGEKLSKDPNIVIAKMDATANDVPSPYEVRGFPTIYFSPANKKLNPKKYEGGRELSDFISYLQREATNPPVIQEEGPAVIECWFVEKRPGALLLPPPRPDLDPELYLSVHDPAGALQAAFRRYPRGAPAPHCEMSRFVPLPASAKWASGLTPAQNCPRALDGAWLMVSISSPVLSLSSLLRPQPEPQQEPVLITMATVVLTVLTHTPAPRVRLGQDALLDLSFAYMPPTSEPGPPPFGLEWRRQHLGKGHLLLAATPGLNGQMPAAQEGAVAFAAWDDDEPWGPWTGNGTFWLPRVQPFQEGTYLATIHLPYLQGQVTLELAVYKPPKVSLMPATLARAAPGEAPPELLCLVSHFYPSGGLEVEWELRGGPGGRSQKAEGQRWLSALRHHSDGSVSLSGHLQPPPVTTEQHGARYACRIHHPSLPASGRSAEVTLESDVLELTDDNFESRISDGLMLVEFFAPWCGHAKRLAPEYEAAATRLKGIVPLAKVDCTANTNTCNKYGVSGYPTLKIFRDGEEAGAYDGPRTADGIVSHLKKQAGPASVPLRTEEEFKKFISDKDASIVGFFDDSFSEAHSEFLKAASNLRDNYRFAHTNVESLVNEYDDNGEGIILFRPSHLTNKFEDKTVAYTEQKMTSGKIKKFIQENIFGICPHMTEDNKDLIQGKDLLIAYYDVDYEKNAKGSNYWRNRVMMVAKKFLDAGHKLNFAVASRKTFSHELSDFGLESTAGEIPVVAIRTAKGEKFVMQEEFSRDGKALERFLQDYFDGNLKRYLKSEPIPESNDGPVKVVVAENFDEIVNNENKDVLIEFYAPWCGHCKNLEPKYKELGEKLSKDPNIVIAKMDATANDVPSPYEVRGFPTIYFSPANKKLNPKKYEGGRELSDFISYLQREATNPPVIGPAVIECWFVELAKRPGALLLRPPPRPDLDPELYLSVHDPAGALQAAFRRYPRGAPAPHCEMSRFVPLPASAKWASGLTPAQNCPRALDGAWLMVSISSPVLSLSSLLRPQPEPQQEPVLITMATVVLTVLTHTPAPRVRLGQDALLDLSFAYMPPTSEAAPGPPPFGLEWRRQHLGKGHLLLAATPGLNGQMPAAQEGAVAFAAWDDDEPWGPWTGNGTFWLPRVQPFQEGTYLATIHLPYLQGQVTLELAVYKPPKVSLMPATLARAAPGEAPPELLCLVSHFYPSGGLEVEWELRGGQKAEGQRWLSALRHHSDGSVSLSGHLQPPPVTTEQHGARYACRIHHPSLPASGRSAEVTLE

CATH classification: 3.40.30.10 (+3 more: 3.40.30.10, 3.40.30.10, 3.40.30.10)

B-factor: mean 62.46, std 20.19, range [20.0, 133.62]